Protein 6Y88 (pdb70)

Organism: Pseudomonas aeruginosa (strain ATCC 15692 / DSM 22644 / CIP 104116 / JCM 14847 / LMG 12228 / 1C / PRS 101 / PAO1) (NCBI:txid208964)

Nearest PDB structures (foldseek):
  6y88-assembly7_G  TM=1.004E+00  e=8.286E-49  Pseudomonas aeruginosa
  6y88-assembly8_H  TM=9.591E-01  e=6.116E-44  Pseudomonas aeruginosa
  1i4n-assembly2_B  TM=9.063E-01  e=2.657E-20  Thermotoga maritima
  1j5t-assembly1_A  TM=9.010E-01  e=1.927E-17  Thermotoga maritima
  3nxf-assembly1_A  TM=8.659E-01  e=3.464E-16  synthetic construct

Sequence (2105 aa):
VPTVLQKILARKAEEVAERRARVNLAEVVERLARSADAPRGFANALLERAKRKEPAVIAEIKKASPSKGVLREHFVPAEIARSYEAGGAACLSVLTDVDFFQGADAYLKEARAACALPVIRKDFMIDPYQIVEARAIGADCILLIVSALDDVLMAELAATAKSVGLDVLVEVHDGTELERALKTLDTPLVGINNRNLHTFEVSLETTLDLLPEIPRDRLVVTESGILNRADVELMEVSEVYAFLVGEAFMRADDPGLELKRLFFQSVPTVLQKILARKAEEVAERRARVNLAEVVERLARSADAPRGFANALLERAKRKEPAVIAEIKKASPSKGVLREHFVPAEIARSYEAGGAACLSVLTDVDFFQGADAYLKEARAACALPVIRKDFMIDPYQIVEARAIGADCILLIVSALDDVLMAELAATAKSVGLDVLVEVHDGTELERALKTLDTPLVGINNRNLHTFEVSLETTLDLLPEIPRDRLVVTESGILNRADVELMEVSEVYAFLVGEAFMRADDPGLELKRLFFQSVPTVLQKILARKAEEVAERRARVNLAEVVERLARSSADAPRGFANALLERAKRKEPAVIAEIKKASPSKGVLREHFVPAEIARRSYEAGGAACLSVLTDVDFFQGADAYLKEARAACALPVIRKDFMIDPYQIVEARAIGADCILLIVSALDDVLMAELAATAKSSVGLDVLVEVHDGTELERALKTLDTPLVGINNRNLHTFEVSLETTLDLLPEIPRDRLVVTESGILNRADVELMEVSEVYAFLVGEAFMRADDPGLELKRLFFPTVLQKILARKAEEVAERRARVNLAEVERLARSADAPRGFANALLERAKRKEPAVIAEIKKASPSKGVLREHFVPAEIARSYEAGGAACLSVLTDVDFFQGADAYLKEARAACALPVIRKDFMIDPYQIVEARAIGADCILLIVSALDDVLMAELAATAKSVGLDVLVEVHDGTELERALKTLDTPLVGINNRNLHTFEVSLETTLDLLPEIPRDRLVVTESGILNRADVELMEVSEVYAFLVGEAFMRADDPGLELKRLFFQERSVPTVLQKILARKAEEVAERRARVNLAEVVERLARSADAPRGFANALLERAKRKEPAVIAEIKKASPSKGVLREHFVPAEIARSYEAGGAACLSVLTDVDFFQGADAYLKEARAACALPVIRKDFMIDPYQIVEARAIGADCILLIVSALDDVLMAELAATAKSVGLDVLVEVHDGTELERALKTLDTPLVGINNRRNLHTFEVSLETTLDLLPEIPRDRLVVTESGILNRADVELMEVSEVYAFLVGEAFMRADDPGLELKRLFFQSVPTVLQKILARKAEEVAERRARVNLAEVVERLARSADAPRGFANALLEERAKRKEPAVIAEIKKASPSKGVLREHFVPAEIARSYEAGGAACLSVLTDVDFFQGADAYLKEARAACALPVIRKDFMIDPYQIVEARAIGADCILLIVSALDDVLMAELAATAKSSVGLDVLVEVHDGTELERALKTLDTPLVGINNRNLHTFEVSLETTLDLLPEIPRDRLVVTESGILNRADVELMEVSEVYAFLVGEAFMRADDPGLELKRLFFQVNLAEVERLARSADAPRGFANALLERAKRKEPAVIAEIKKASPSKGVLREHFVPAEIARSYEAGGAACLSVLTDQGADAYLKEARAACALPVIRKDFMIDPYQIVEARAIGADCILLIVSSALDDVLMAELAATAKSVGLDVLVEVHDGTELERALKTLDTPLVGINNRNLHTFEVSLETTLDLLPEIPRDRLVVTESGILNRADVELMEVSEVYAFLVGEAFMRADDPGLELKRLFFQESVPTVLQKILARKAEEVAERRARVNLAEVERLARSADAPRGFANALLERAKRKEPAVIAEIKKASPSKGVLREHFVPAEIARSYEAGGAACLSVLTDVDFFQGADAYLKEARAACALPVIRKDFMIDPYQIVEARAIGADCILLIVSALDDVLMAELAATAKSVGLDVLVEVHDGTELERALKTLDTPLVGINNRNLHTFEVSLETTLDLLPEIPRDRLVVTESGILNRADVELMEVSEVYAFLVGEAFMRADDPGLELKRLFF

Structure (mmCIF, N/CA/C/O backbone):
data_6Y88
#
_entry.id   6Y88
#
_cell.length_a   164.705
_cell.length_b   150.683
_cell.length_c   114.380
_cell.angle_alpha   90.000
_cell.angle_beta   90.000
_cell.angle_gamma   90.000
#
_symmetry.space_group_name_H-M   'P 21 21 2'
#
loop_
_entity.id
_entity.type
_entity.pdbx_description
1 polymer 'Indole-3-glycerol phosphate synthase'
2 polymer 'Indole-3-glycerol phosphate synthase,Indole-3-glycerol phosphate synthase'
3 non-polymer 1-(O-CARBOXY-PHENYLAMINO)-1-DEOXY-D-RIBULOSE-5-PHOSPHATE
4 non-polymer GLYCEROL
5 non-polymer 'CITRIC ACID'
6 non-polymer 'PHOSPHATE ION'
7 water water
#
loop_
_atom_site.group_PDB
_atom_site.id
_atom_site.type_symbol
_atom_site.label_atom_id
_atom_site.label_alt_id
_atom_site.label_comp_id
_atom_site.label_asym_id
_atom_site.label_entity_id
_atom_site.label_seq_id
_atom_site.pdbx_PDB_ins_code
_atom_site.Cartn_x
_atom_site.Cartn_y
_atom_site.Cartn_z
_atom_site.occupancy
_atom_site.B_iso_or_equiv
_atom_site.auth_seq_id
_atom_site.auth_comp_id
_atom_site.auth_asym_id
_atom_site.auth_atom_id
_atom_site.pdbx_PDB_model_num
ATOM 1 N N . VAL A 1 3 ? 64.84400 83.41400 57.39600 1.000 56.94920 3 VAL A N 1
ATOM 2 C CA . VAL A 1 3 ? 66.27200 83.67200 57.22500 1.000 59.41214 3 VAL A CA 1
ATOM 3 C C . VAL A 1 3 ? 67.08200 82.56500 57.91400 1.000 58.05523 3 VAL A C 1
ATOM 4 O O . VAL A 1 3 ? 67.84300 81.87800 57.23300 1.000 59.65588 3 VAL A O 1
ATOM 16 N N . PRO A 1 4 ? 66.93000 82.36100 59.22800 1.000 58.50591 4 PRO A N 1
ATOM 17 C CA . PRO A 1 4 ? 67.71800 81.30000 59.88200 1.000 52.22170 4 PRO A CA 1
ATOM 18 C C . PRO A 1 4 ? 67.62400 80.00800 59.08600 1.000 48.89048 4 PRO A C 1
ATOM 19 O O . PRO A 1 4 ? 66.53700 79.61400 58.63400 1.000 44.26465 4 PRO A O 1
ATOM 30 N N . THR A 1 5 ? 68.78100 79.36600 58.88300 1.000 47.07896 5 THR A N 1
ATOM 31 C CA . THR A 1 5 ? 68.84900 78.17400 58.04300 1.000 45.27686 5 THR A CA 1
ATOM 32 C C . THR A 1 5 ? 67.84500 77.12700 58.49600 1.000 42.84637 5 THR A C 1
ATOM 33 O O . THR A 1 5 ? 67.06100 76.61300 57.68900 1.000 35.22492 5 THR A O 1
ATOM 44 N N . VAL A 1 6 ? 67.84200 76.80400 59.79400 1.000 38.16274 6 VAL A N 1
ATOM 45 C CA . VAL A 1 6 ? 66.94000 75.76300 60.27400 1.000 38.98617 6 VAL A CA 1
ATOM 46 C C . VAL A 1 6 ? 65.49700 76.17000 60.02500 1.000 35.67108 6 VAL A C 1
ATOM 47 O O . VAL A 1 6 ? 64.63600 75.33700 59.69400 1.000 36.81963 6 VAL A O 1
ATOM 60 N N . LEU A 1 7 ? 65.20700 77.45700 60.17400 1.000 34.20203 7 LEU A N 1
ATOM 61 C CA . LEU A 1 7 ? 63.85900 77.93200 59.90700 1.000 35.60552 7 LEU A CA 1
ATOM 62 C C . LEU A 1 7 ? 63.50300 77.78000 58.42800 1.000 32.17313 7 LEU A C 1
ATOM 63 O O . LEU A 1 7 ? 62.41000 77.31700 58.09900 1.000 32.58614 7 LEU A O 1
ATOM 79 N N . GLN A 1 8 ? 64.42300 78.10400 57.52000 1.000 36.58816 8 GLN A N 1
ATOM 80 C CA . GLN A 1 8 ? 64.12800 77.89900 56.09800 1.000 38.71430 8 GLN A CA 1
ATOM 81 C C . GLN A 1 8 ? 63.79300 76.44600 55.82100 1.000 36.14690 8 GLN A C 1
ATOM 82 O O . GLN A 1 8 ? 62.87100 76.14100 55.05300 1.000 30.63470 8 GLN A O 1
ATOM 96 N N . LYS A 1 9 ? 64.54000 75.52400 56.42600 1.000 34.65026 9 LYS A N 1
ATOM 97 C CA . LYS A 1 9 ? 64.25900 74.11900 56.17100 1.000 32.84031 9 LYS A CA 1
ATOM 98 C C . LYS A 1 9 ? 62.89900 73.73600 56.71700 1.000 33.84220 9 LYS A C 1
ATOM 99 O O . LYS A 1 9 ? 62.14300 73.02000 56.05000 1.000 33.70894 9 LYS A O 1
ATOM 118 N N . ILE A 1 10 ? 62.55600 74.21700 57.92500 1.000 32.09239 10 ILE A N 1
ATOM 119 C CA . ILE A 1 10 ? 61.24900 73.89300 58.50300 1.000 27.70446 10 ILE A CA 1
ATOM 120 C C . ILE A 1 10 ? 60.13400 74.43300 57.60800 1.000 30.21337 10 ILE A C 1
ATOM 121 O O . ILE A 1 10 ? 59.15700 73.74000 57.30100 1.000 30.31305 10 ILE A O 1
ATOM 137 N N . LEU A 1 11 ? 60.27600 75.67500 57.15300 1.000 32.73903 11 LEU A N 1
ATOM 138 C CA . LEU A 1 11 ? 59.19400 76.30700 56.39600 1.000 34.58425 11 LEU A CA 1
ATOM 139 C C . LEU A 1 11 ? 59.00700 75.65100 55.02900 1.000 28.69844 11 LEU A C 1
ATOM 140 O O . LEU A 1 11 ? 57.87600 75.52800 54.54700 1.000 33.27916 11 LEU A O 1
ATOM 156 N N . ALA A 1 12 ? 60.10600 75.22800 54.39700 1.000 31.03529 12 ALA A N 1
ATOM 157 C CA . ALA A 1 12 ? 60.03200 74.48200 53.14000 1.000 33.30728 12 ALA A CA 1
ATOM 158 C C . ALA A 1 12 ? 59.24600 73.18700 53.32200 1.000 34.15730 12 ALA A C 1
ATOM 159 O O . ALA A 1 12 ? 58.31600 72.88100 52.55700 1.000 31.86999 12 ALA A O 1
ATOM 166 N N . ARG A 1 13 ? 59.58300 72.42300 54.36600 1.000 37.18853 13 ARG A N 1
ATOM 167 C CA . ARG A 1 13 ? 58.79200 71.23900 54.69200 1.000 32.32207 13 ARG A CA 1
ATOM 168 C C . ARG A 1 13 ? 57.35500 71.61100 55.01200 1.000 33.17985 13 ARG A C 1
ATOM 169 O O . ARG A 1 13 ? 56.41100 70.92700 54.58800 1.000 35.35739 13 ARG A O 1
ATOM 190 N N . LYS A 1 14 ? 57.15400 72.69200 55.76500 1.000 35.19363 14 LYS A N 1
ATOM 191 C CA . LYS A 1 14 ? 55.79400 73.05100 56.13600 1.000 29.02751 14 LYS A CA 1
ATOM 192 C C . LYS A 1 14 ? 54.90800 73.26400 54.90600 1.000 32.81296 14 LYS A C 1
ATOM 193 O O . LYS A 1 14 ? 53.72500 72.91600 54.92200 1.000 31.57139 14 LYS A O 1
ATOM 212 N N . ALA A 1 15 ? 55.43600 73.88200 53.84800 1.000 36.22448 15 ALA A N 1
ATOM 213 C CA . ALA A 1 15 ? 54.59300 74.12000 52.67200 1.000 37.04388 15 ALA A CA 1
ATOM 214 C C . ALA A 1 15 ? 54.11700 72.80800 52.06500 1.000 33.38947 15 ALA A C 1
ATOM 215 O O . ALA A 1 15 ? 52.95800 72.69700 51.64800 1.000 32.83497 15 ALA A O 1
ATOM 222 N N . GLU A 1 16 ? 55.01100 71.81500 51.99800 1.000 32.89697 16 GLU A N 1
ATOM 223 C CA . GLU A 1 16 ? 54.65300 70.48500 51.52400 1.000 34.57406 16 GLU A CA 1
ATOM 224 C C . GLU A 1 16 ? 53.56000 69.86900 52.39000 1.000 39.76112 16 GLU A C 1
ATOM 225 O O . GLU A 1 16 ? 52.54700 69.37400 51.87900 1.000 35.68643 16 GLU A O 1
ATOM 237 N N . GLU A 1 17 ? 53.74100 69.88900 53.71200 1.000 34.63302 17 GLU A N 1
ATOM 238 C CA . GLU A 1 17 ? 52.74200 69.25600 54.57100 1.000 33.52980 17 GLU A CA 1
ATOM 239 C C . GLU A 1 17 ? 51.38700 69.91400 54.41200 1.000 38.55789 17 GLU A C 1
ATOM 240 O O . GLU A 1 17 ? 50.35500 69.22500 54.37300 1.000 38.16269 17 GLU A O 1
ATOM 252 N N . VAL A 1 18 ? 51.35700 71.25100 54.29200 1.000 37.28658 18 VAL A N 1
ATOM 253 C CA . VAL A 1 18 ? 50.07500 71.92700 54.13100 1.000 33.50649 18 VAL A CA 1
ATOM 254 C C . VAL A 1 18 ? 49.41100 71.46900 52.84300 1.000 38.41824 18 VAL A C 1
ATOM 255 O O . VAL A 1 18 ? 48.20700 71.17800 52.81200 1.000 36.08594 18 VAL A O 1
ATOM 268 N N . ALA A 1 19 ? 50.18300 71.40800 51.75500 1.000 36.55432 19 ALA A N 1
ATOM 269 C CA . ALA A 1 19 ? 49.60900 70.99300 50.48000 1.000 38.07717 19 ALA A CA 1
ATOM 270 C C . ALA A 1 19 ? 49.05100 69.57900 50.58800 1.000 39.40548 19 ALA A C 1
ATOM 271 O O . ALA A 1 19 ? 47.90100 69.31600 50.21200 1.000 41.56926 19 ALA A O 1
ATOM 278 N N . GLU A 1 20 ? 49.83600 68.67700 51.17700 1.000 35.12514 20 GLU A N 1
ATOM 279 C CA . GLU A 1 20 ? 49.40600 67.30000 51.36800 1.000 37.40709 20 GLU A CA 1
ATOM 280 C C . GLU A 1 20 ? 48.11200 67.21600 52.15400 1.000 39.77050 20 GLU A C 1
ATOM 281 O O . GLU A 1 20 ? 47.21400 66.44300 51.79600 1.000 38.10919 20 GLU A O 1
ATOM 293 N N . ARG A 1 21 ? 47.99100 67.99700 53.23200 1.000 38.23309 21 ARG A N 1
ATOM 294 C CA . ARG A 1 21 ? 46.79000 67.88900 54.06400 1.000 39.64810 21 ARG A CA 1
ATOM 295 C C . ARG A 1 21 ? 45.59500 68.48500 53.36600 1.000 34.80563 21 ARG A C 1
ATOM 296 O O . ARG A 1 21 ? 44.49800 67.92000 53.42100 1.000 35.54248 21 ARG A O 1
ATOM 317 N N . ARG A 1 22 ? 45.79200 69.63400 52.72300 1.000 32.89900 22 ARG A N 1
ATOM 318 C CA . ARG A 1 22 ? 44.72000 70.27300 51.97100 1.000 36.29102 22 ARG A CA 1
ATOM 319 C C . ARG A 1 22 ? 44.18800 69.34900 50.87800 1.000 38.56158 22 ARG A C 1
ATOM 320 O O . ARG A 1 22 ? 42.98500 69.33300 50.59900 1.000 35.78513 22 ARG A O 1
ATOM 341 N N . ALA A 1 23 ? 45.07400 68.57800 50.24700 1.000 36.34317 23 ALA A N 1
ATOM 342 C CA . ALA A 1 23 ? 44.63300 67.59200 49.26200 1.000 40.87176 23 ALA A CA 1
ATOM 343 C C . ALA A 1 23 ? 43.67200 66.57800 49.87100 1.000 41.06383 23 ALA A C 1
ATOM 344 O O . ALA A 1 23 ? 42.68600 66.19700 49.23300 1.000 44.68070 23 ALA A O 1
ATOM 351 N N . ARG A 1 24 ? 43.94200 66.12300 51.09900 1.000 40.41189 24 ARG A N 1
ATOM 352 C CA . ARG A 1 24 ? 43.07200 65.13800 51.73900 1.000 40.82903 24 ARG A CA 1
ATOM 353 C C . ARG A 1 24 ? 41.86300 65.77000 52.42900 1.000 40.73706 24 ARG A C 1
ATOM 354 O O . ARG A 1 24 ? 40.76400 65.21600 52.37300 1.000 40.28209 24 ARG A O 1
ATOM 375 N N . VAL A 1 25 ? 42.04900 66.89100 53.12400 1.000 38.30423 25 VAL A N 1
ATOM 376 C CA . VAL A 1 25 ? 40.98700 67.57600 53.86400 1.000 35.84482 25 VAL A CA 1
ATOM 377 C C . VAL A 1 25 ? 41.03700 69.03600 53.42300 1.000 38.86077 25 VAL A C 1
ATOM 378 O O . VAL A 1 25 ? 41.99200 69.75400 53.76500 1.000 32.51818 25 VAL A O 1
ATOM 391 N N . ASN A 1 26 ? 40.03200 69.47200 52.64800 1.000 39.61815 26 ASN A N 1
ATOM 392 C CA . ASN A 1 26 ? 40.07900 70.79200 52.03200 1.000 35.46581 26 ASN A CA 1
ATOM 393 C C . ASN A 1 26 ? 39.62100 71.86500 53.01700 1.000 32.99721 26 ASN A C 1
ATOM 394 O O . ASN A 1 26 ? 39.08700 71.58100 54.09000 1.000 30.27316 26 ASN A O 1
ATOM 405 N N . LEU A 1 27 ? 39.85300 73.12000 52.63200 1.000 33.48422 27 LEU A N 1
ATOM 406 C CA . LEU A 1 27 ? 39.67200 74.21900 53.56500 1.000 28.31345 27 LEU A CA 1
ATOM 407 C C . LEU A 1 27 ? 38.24100 74.27700 54.05200 1.000 34.78780 27 LEU A C 1
ATOM 408 O O . LEU A 1 27 ? 37.99900 74.55800 55.23300 1.000 28.26170 27 LEU A O 1
ATOM 424 N N . ALA A 1 28 ? 37.26200 73.98600 53.17100 1.000 31.67454 28 ALA A N 1
ATOM 425 C CA . ALA A 1 28 ? 35.87500 74.12600 53.61200 1.000 33.29464 28 ALA A CA 1
ATOM 426 C C . ALA A 1 28 ? 35.57500 73.13300 54.70700 1.000 30.29252 28 ALA A C 1
ATOM 427 O O . ALA A 1 28 ? 34.82900 73.44100 55.64300 1.000 29.38377 28 ALA A O 1
ATOM 434 N N . GLU A 1 29 ? 36.17500 71.95500 54.63600 1.000 29.91389 29 GLU A N 1
ATOM 435 C CA . GLU A 1 29 ? 35.91200 70.97600 55.67600 1.000 32.68181 29 GLU A CA 1
ATOM 436 C C . GLU A 1 29 ? 36.58700 71.39200 56.98100 1.000 31.28374 29 GLU A C 1
ATOM 437 O O . GLU A 1 29 ? 35.96300 71.34500 58.05100 1.000 29.00006 29 GLU A O 1
ATOM 449 N N . VAL A 1 30 ? 37.84300 71.84400 56.92300 1.000 31.82426 30 VAL A N 1
ATOM 450 C CA A VAL A 1 30 ? 38.51500 72.30800 58.13700 0.543 32.24581 30 VAL A CA 1
ATOM 451 C CA B VAL A 1 30 ? 38.47000 72.26300 58.17800 0.457 32.16493 30 VAL A CA 1
ATOM 452 C C . VAL A 1 30 ? 37.71900 73.44400 58.76700 1.000 28.93116 30 VAL A C 1
ATOM 453 O O . VAL A 1 30 ? 37.56600 73.52200 59.99200 1.000 27.64231 30 VAL A O 1
ATOM 478 N N . GLU A 1 31 ? 37.15200 74.32300 57.92100 1.000 28.08094 31 GLU A N 1
ATOM 479 C CA . GLU A 1 31 ? 36.31700 75.40500 58.44400 1.000 29.61343 31 GLU A CA 1
ATOM 480 C C . GLU A 1 31 ? 35.07200 74.86600 59.13200 1.000 33.82251 31 GLU A C 1
ATOM 481 O O . GLU A 1 31 ? 34.67400 75.38300 60.18200 1.000 30.37864 31 GLU A O 1
ATOM 493 N N . ARG A 1 32 ? 34.46800 73.79300 58.60400 1.000 35.14224 32 ARG A N 1
ATOM 494 C CA . ARG A 1 32 ? 33.30400 73.23800 59.30200 1.000 34.21859 32 ARG A CA 1
ATOM 495 C C . ARG A 1 32 ? 33.70700 72.64500 60.64100 1.000 28.33003 32 ARG A C 1
ATOM 496 O O . ARG A 1 32 ? 32.96700 72.75800 61.62900 1.000 28.43824 32 ARG A O 1
ATOM 517 N N . LEU A 1 33 ? 34.84700 71.95600 60.68000 1.000 31.92527 33 LEU A N 1
ATOM 518 C CA . LEU A 1 33 ? 35.30100 71.35600 61.93100 1.000 30.29332 33 LEU A CA 1
ATOM 519 C C . LEU A 1 33 ? 35.62600 72.42200 62.96300 1.000 33.92757 33 LEU A C 1
ATOM 520 O O . LEU A 1 33 ? 35.32700 72.24600 64.15200 1.000 32.02937 33 LEU A O 1
ATOM 536 N N . ALA A 1 34 ? 36.18900 73.56300 62.52000 1.000 31.72084 34 ALA A N 1
ATOM 537 C CA . ALA A 1 34 ? 36.50200 74.65100 63.44900 1.000 30.10282 34 ALA A CA 1
ATOM 538 C C . ALA A 1 34 ? 35.23800 75.26400 64.03000 1.000 34.07259 34 ALA A C 1
ATOM 539 O O . ALA A 1 34 ? 35.18900 75.58600 65.22400 1.000 37.45788 34 ALA A O 1
ATOM 546 N N . ARG A 1 35 ? 34.20500 75.45700 63.20600 1.000 38.35584 35 ARG A N 1
ATOM 547 C CA . ARG A 1 35 ? 32.95500 75.98500 63.75400 1.000 38.74737 35 ARG A CA 1
ATOM 548 C C . ARG A 1 35 ? 32.35600 75.05000 64.79400 1.000 32.75738 35 ARG A C 1
ATOM 549 O O . ARG A 1 35 ? 31.68300 75.51500 65.70800 1.000 47.01115 35 ARG A O 1
ATOM 570 N N . SER A 1 36 ? 32.61200 73.74400 64.70200 1.000 37.93834 36 SER A N 1
ATOM 571 C CA . SER A 1 36 ? 32.02900 72.76100 65.61000 1.000 36.85397 36 SER A CA 1
ATOM 572 C C . SER A 1 36 ? 32.83700 72.51700 66.88100 1.000 43.98809 36 SER A C 1
ATOM 573 O O . SER A 1 36 ? 32.31200 71.89200 67.81000 1.000 42.55629 36 SER A O 1
ATOM 581 N N . ALA A 1 37 ? 34.09200 72.96200 66.94500 1.000 39.07927 37 ALA A N 1
ATOM 582 C CA . ALA A 1 37 ? 34.96800 72.64900 68.07100 1.000 38.22125 37 ALA A CA 1
ATOM 583 C C . ALA A 1 37 ? 34.48100 73.30500 69.37100 1.000 33.70437 37 ALA A C 1
ATOM 584 O O . ALA A 1 37 ? 33.74100 74.29700 69.35400 1.000 37.47058 37 ALA A O 1
ATOM 591 N N . ASP A 1 38 ? 34.89700 72.71800 70.51000 1.000 38.26093 38 ASP A N 1
ATOM 592 C CA . ASP A 1 38 ? 34.69000 73.31200 71.83900 1.000 38.28609 38 ASP A CA 1
ATOM 593 C C . ASP A 1 38 ? 35.10800 74.77800 71.85500 1.000 38.29504 38 ASP A C 1
ATOM 594 O O . ASP A 1 38 ? 36.11900 75.15700 71.26600 1.000 42.80910 38 ASP A O 1
ATOM 603 N N . ALA A 1 39 ? 34.40900 75.56900 72.65200 1.000 33.99454 39 ALA A N 1
ATOM 604 C CA . ALA A 1 39 ? 34.71800 76.97900 72.78300 1.000 37.05732 39 ALA A CA 1
ATOM 605 C C . ALA A 1 39 ? 36.18600 77.18900 73.16400 1.000 34.16695 39 ALA A C 1
ATOM 606 O O . ALA A 1 39 ? 36.74100 76.41900 73.96500 1.000 31.55460 39 ALA A O 1
ATOM 613 N N . PRO A 1 40 ? 36.82800 78.22300 72.62900 1.000 31.27858 40 PRO A N 1
ATOM 614 C CA . PRO A 1 40 ? 38.18800 78.58000 73.06700 1.000 28.68474 40 PRO A CA 1
ATOM 615 C C . PRO A 1 40 ? 38.21100 78.88000 74.54800 1.000 29.09189 40 PRO A C 1
ATOM 616 O O . PRO A 1 40 ? 37.27800 79.46600 75.08800 1.000 30.41176 40 PRO A O 1
ATOM 627 N N . ARG A 1 41 ? 39.29200 78.48800 75.21300 1.000 26.13525 41 ARG A N 1
ATOM 628 C CA . ARG A 1 41 ? 39.32700 78.59300 76.67500 1.000 26.13138 41 ARG A CA 1
ATOM 629 C C . ARG A 1 41 ? 39.83400 79.92900 77.20700 1.000 22.45948 41 ARG A C 1
ATOM 630 O O . ARG A 1 41 ? 39.77400 80.14100 78.40700 1.000 27.77558 41 ARG A O 1
ATOM 651 N N . GLY A 1 42 ? 40.32000 80.83700 76.35900 1.000 28.43505 42 GLY A N 1
ATOM 652 C CA . GLY A 1 42 ? 40.85400 82.10600 76.83600 1.000 26.63753 42 GLY A CA 1
ATOM 653 C C . GLY A 1 42 ? 42.34100 82.12300 77.18200 1.000 23.47371 42 GLY A C 1
ATOM 654 O O . GLY A 1 42 ? 42.71200 82.29000 78.34900 1.000 19.15706 42 GLY A O 1
ATOM 658 N N . PHE A 1 43 ? 43.20200 81.96500 76.17400 1.000 22.00497 43 PHE A N 1
ATOM 659 C CA . PHE A 1 43 ? 44.64500 81.80500 76.41200 1.000 21.10176 43 PHE A CA 1
ATOM 660 C C . PHE A 1 43 ? 45.26600 83.10100 76.93500 1.000 21.90552 43 PHE A C 1
ATOM 661 O O . PHE A 1 43 ? 45.94900 83.12200 77.97400 1.000 19.98303 43 PHE A O 1
ATOM 678 N N . ALA A 1 44 ? 44.99800 84.20600 76.25000 1.000 22.81840 44 ALA A N 1
ATOM 679 C CA . ALA A 1 44 ? 45.53200 85.49100 76.68700 1.000 21.56377 44 ALA A CA 1
ATOM 680 C C . ALA A 1 44 ? 44.99800 85.85700 78.05700 1.000 25.40472 44 ALA A C 1
ATOM 681 O O . ALA A 1 44 ? 45.75700 86.29200 78.93800 1.000 26.19704 44 ALA A O 1
ATOM 688 N N . ASN A 1 45 ? 43.69700 85.66100 78.27200 1.000 24.33285 45 ASN A N 1
ATOM 689 C CA . ASN A 1 45 ? 43.10800 86.02000 79.56500 1.000 24.07952 45 ASN A CA 1
ATOM 690 C C . ASN A 1 45 ? 43.79400 85.30700 80.71400 1.000 27.38421 45 ASN A C 1
ATOM 691 O O . ASN A 1 45 ? 44.03200 85.89800 81.77400 1.000 27.84356 45 ASN A O 1
ATOM 702 N N . ALA A 1 46 ? 44.09300 84.02800 80.54600 1.000 23.62319 46 ALA A N 1
ATOM 703 C CA . ALA A 1 46 ? 44.70700 83.28900 81.64700 1.000 31.07482 46 ALA A CA 1
ATOM 704 C C . ALA A 1 46 ? 46.07700 83.86000 82.04000 1.000 24.76731 46 ALA A C 1
ATOM 705 O O . ALA A 1 46 ? 46.45800 83.84200 83.22900 1.000 26.50160 46 ALA A O 1
ATOM 712 N N . LEU A 1 47 ? 46.84200 84.35200 81.06500 1.000 26.42894 47 LEU A N 1
ATOM 713 C CA . LEU A 1 47 ? 48.13500 84.96400 81.36700 1.000 19.69895 47 LEU A CA 1
ATOM 714 C C . LEU A 1 47 ? 47.93000 86.34100 81.97300 1.000 24.65284 47 LEU A C 1
ATOM 715 O O . LEU A 1 47 ? 48.55200 86.69300 82.98900 1.000 24.02392 47 LEU A O 1
ATOM 731 N N . LEU A 1 48 ? 47.03200 87.11800 81.36800 1.000 23.38935 48 LEU A N 1
ATOM 732 C CA . LEU A 1 48 ? 46.85200 88.50700 81.76000 1.000 24.82758 48 LEU A CA 1
ATOM 733 C C . LEU A 1 48 ? 46.34600 88.62400 83.18500 1.000 27.60086 48 LEU A C 1
ATOM 734 O O . LEU A 1 48 ? 46.81900 89.48300 83.94300 1.000 25.43024 48 LEU A O 1
ATOM 750 N N . GLU A 1 49 ? 45.41700 87.74700 83.58700 1.000 28.58257 49 GLU A N 1
ATOM 751 C CA . GLU A 1 49 ? 44.87200 87.83800 84.94300 1.000 32.39117 49 GLU A CA 1
ATOM 752 C C . GLU A 1 49 ? 45.92900 87.51400 86.00400 1.000 34.32213 49 GLU A C 1
ATOM 753 O O . GLU A 1 49 ? 45.92600 88.11500 87.08300 1.000 32.70402 49 GLU A O 1
ATOM 765 N N . ARG A 1 50 ? 46.86600 86.61200 85.71900 1.000 29.59737 50 ARG A N 1
ATOM 766 C CA . ARG A 1 50 ? 47.95100 86.39000 86.67200 1.000 33.02997 50 ARG A CA 1
ATOM 767 C C . ARG A 1 50 ? 48.98000 87.50800 86.61900 1.000 30.06153 50 ARG A C 1
ATOM 768 O O . ARG A 1 50 ? 49.38400 88.03500 87.65700 1.000 27.38553 50 ARG A O 1
ATOM 789 N N . ALA A 1 51 ? 49.42200 87.88100 85.41900 1.000 24.14997 51 ALA A N 1
ATOM 790 C CA . ALA A 1 51 ? 50.50700 88.84400 85.32100 1.000 30.10514 51 ALA A CA 1
ATOM 791 C C . ALA A 1 51 ? 50.11600 90.15300 85.97100 1.000 32.54491 51 ALA A C 1
ATOM 792 O O . ALA A 1 51 ? 50.93700 90.79400 86.62600 1.000 29.68813 51 ALA A O 1
ATOM 799 N N . LYS A 1 52 ? 48.86800 90.57500 85.78700 1.000 34.42106 52 LYS A N 1
ATOM 800 C CA . LYS A 1 52 ? 48.43500 91.83100 86.36700 1.000 33.67832 52 LYS A CA 1
ATOM 801 C C . LYS A 1 52 ? 48.46700 91.78900 87.88400 1.000 36.59142 52 LYS A C 1
ATOM 802 O O . LYS A 1 52 ? 48.55000 92.84500 88.50900 1.000 38.31747 52 LYS A O 1
ATOM 821 N N . ARG A 1 53 ? 48.43300 90.60300 88.48800 1.000 35.90674 53 ARG A N 1
ATOM 822 C CA . ARG A 1 53 ? 48.60000 90.45500 89.92700 1.000 30.68897 53 ARG A CA 1
ATOM 823 C C . ARG A 1 53 ? 50.03400 90.13600 90.31300 1.000 33.80971 53 ARG A C 1
ATOM 824 O O . ARG A 1 53 ? 50.30400 89.78100 91.46200 1.000 33.33678 53 ARG A O 1
ATOM 845 N N . LYS A 1 54 ? 50.97000 90.29300 89.39100 1.000 31.86544 54 LYS A N 1
ATOM 846 C CA . LYS A 1 54 ? 52.36700 89.97200 89.65700 1.000 35.05460 54 LYS A CA 1
ATOM 847 C C . LYS A 1 54 ? 52.50100 88.51800 90.09300 1.000 32.02282 54 LYS A C 1
ATOM 848 O O . LYS A 1 54 ? 53.35200 88.17100 90.89600 1.000 32.65644 54 LYS A O 1
ATOM 867 N N . GLU A 1 55 ? 51.70600 87.65800 89.50400 1.000 29.01112 55 GLU A N 1
ATOM 868 C CA . GLU A 1 55 ? 51.85300 86.24100 89.73100 1.000 33.77406 55 GLU A CA 1
ATOM 869 C C . GLU A 1 55 ? 52.41800 85.55500 88.48600 1.000 30.03224 55 GLU A C 1
ATOM 870 O O . GLU A 1 55 ? 52.11100 85.94200 87.35000 1.000 27.14581 55 GLU A O 1
ATOM 882 N N . PRO A 1 56 ? 53.22200 84.51500 88.66300 1.000 27.97014 56 PRO A N 1
ATOM 883 C CA . PRO A 1 56 ? 53.79800 83.82600 87.50400 1.000 25.66188 56 PRO A CA 1
ATOM 884 C C . PRO A 1 56 ? 52.70300 83.27700 86.60400 1.000 26.13826 56 PRO A C 1
ATOM 885 O O . PRO A 1 56 ? 51.78600 82.59800 87.05900 1.000 25.12079 56 PRO A O 1
ATOM 896 N N . ALA A 1 57 ? 52.82900 83.54300 85.31900 1.000 22.65770 57 ALA A N 1
ATOM 897 C CA . ALA A 1 57 ? 51.89000 83.06800 84.30500 1.000 23.38032 57 ALA A CA 1
ATOM 898 C C . ALA A 1 57 ? 52.66900 82.12400 83.39900 1.000 26.79455 57 ALA A C 1
ATOM 899 O O . ALA A 1 57 ? 53.30500 82.57400 82.44600 1.000 22.44201 57 ALA A O 1
ATOM 906 N N . VAL A 1 58 ? 52.66100 80.82400 83.70000 1.000 24.34638 58 VAL A N 1
ATOM 907 C CA . VAL A 1 58 ? 53.57100 79.89300 83.02700 1.000 21.48735 58 VAL A CA 1
ATOM 908 C C . VAL A 1 58 ? 52.82900 79.16800 81.91900 1.000 24.44682 58 VAL A C 1
ATOM 909 O O . VAL A 1 58 ? 51.83700 78.46800 82.17000 1.000 23.33897 58 VAL A O 1
ATOM 922 N N . ILE A 1 59 ? 53.34200 79.29300 80.70000 1.000 25.06488 59 ILE A N 1
ATOM 923 C CA . ILE A 1 59 ? 52.93200 78.43300 79.59900 1.000 21.16680 59 ILE A CA 1
ATOM 924 C C . ILE A 1 59 ? 53.86500 77.22400 79.62600 1.000 24.20513 59 ILE A C 1
ATOM 925 O O . ILE A 1 59 ? 55.03500 77.34600 79.27600 1.000 22.11114 59 ILE A O 1
ATOM 941 N N . ALA A 1 60 ? 53.35400 76.05500 80.02700 1.000 18.52332 60 ALA A N 1
ATOM 942 C CA . ALA A 1 60 ? 54.17500 74.86400 80.15600 1.000 21.93722 60 ALA A CA 1
ATOM 943 C C . ALA A 1 60 ? 54.13300 74.06800 78.85100 1.000 19.99488 60 ALA A C 1
ATOM 944 O O . ALA A 1 60 ? 53.05600 73.74800 78.34900 1.000 22.56229 60 ALA A O 1
ATOM 951 N N . GLU A 1 61 ? 55.30000 73.75200 78.30500 1.000 18.93901 61 GLU A N 1
ATOM 952 C CA . GLU A 1 61 ? 55.37700 73.20600 76.96200 1.000 20.87642 61 GLU A CA 1
ATOM 953 C C . GLU A 1 61 ? 55.61200 71.69300 76.95700 1.000 21.64619 61 GLU A C 1
ATOM 954 O O . GLU A 1 61 ? 56.43200 71.18200 77.71400 1.000 21.48104 61 GLU A O 1
ATOM 966 N N . ILE A 1 62 ? 54.83300 70.99600 76.13100 1.000 21.30469 62 ILE A N 1
ATOM 967 C CA . ILE A 1 62 ? 54.91400 69.55300 75.91400 1.000 24.33717 62 ILE A CA 1
ATOM 968 C C . ILE A 1 62 ? 55.69000 69.31400 74.61700 1.000 21.62410 62 ILE A C 1
ATOM 969 O O . ILE A 1 62 ? 55.15700 69.48000 73.51500 1.000 21.80563 62 ILE A O 1
ATOM 985 N N . LYS A 1 63 ? 56.95700 68.90800 74.74800 1.000 20.99759 63 LYS A N 1
ATOM 986 C CA . LYS A 1 63 ? 57.89800 68.88000 73.64400 1.000 26.36294 63 LYS A CA 1
ATOM 987 C C . LYS A 1 63 ? 58.77000 67.64000 73.78100 1.000 27.93709 63 LYS A C 1
ATOM 988 O O . LYS A 1 63 ? 59.52300 67.50900 74.75300 1.000 24.33189 63 LYS A O 1
ATOM 1007 N N . LYS A 1 64 ? 58.66700 66.74500 72.79700 1.000 25.22506 64 LYS A N 1
ATOM 1008 C CA . LYS A 1 64 ? 59.36300 65.46600 72.82800 1.000 26.57882 64 LYS A CA 1
ATOM 1009 C C . LYS A 1 64 ? 60.81800 65.61100 72.42300 1.000 26.07227 64 LYS A C 1
ATOM 1010 O O . LYS A 1 64 ? 61.69000 64.94900 72.99200 1.000 25.75904 64 LYS A O 1
ATOM 1029 N N . ALA A 1 65 ? 61.09700 66.47300 71.45200 1.000 25.89430 65 ALA A N 1
ATOM 1030 C CA . ALA A 1 65 ? 62.43700 66.64000 70.91800 1.000 26.14855 65 ALA A CA 1
ATOM 1031 C C . ALA A 1 65 ? 62.54200 68.04600 70.34700 1.000 26.06538 65 ALA A C 1
ATOM 1032 O O . ALA A 1 65 ? 61.53700 68.75300 70.19200 1.000 22.11710 65 ALA A O 1
ATOM 1039 N N . SER A 1 66 ? 63.76300 68.45100 70.01000 1.000 25.10557 66 SER A N 1
ATOM 1040 C CA . SER A 1 66 ? 63.92300 69.77800 69.42800 1.000 27.30152 66 SER A CA 1
ATOM 1041 C C . SER A 1 66 ? 65.15300 69.79400 68.53100 1.000 26.65888 66 SER A C 1
ATOM 1042 O O . SER A 1 66 ? 66.03800 68.94000 68.65600 1.000 23.99545 66 SER A O 1
ATOM 1050 N N . PRO A 1 67 ? 65.21400 70.72500 67.58700 1.000 30.64552 67 PRO A N 1
ATOM 1051 C CA . PRO A 1 67 ? 66.43000 70.81600 66.77200 1.000 27.06616 67 PRO A CA 1
ATOM 1052 C C . PRO A 1 67 ? 67.68300 71.05700 67.59500 1.000 27.97244 67 PRO A C 1
ATOM 1053 O O . PRO A 1 67 ? 68.73000 70.50500 67.26300 1.000 27.54130 67 PRO A O 1
ATOM 1064 N N . SER A 1 68 ? 67.61900 71.87300 68.64700 1.000 28.81436 68 SER A N 1
ATOM 1065 C CA . SER A 1 68 ? 68.82600 72.22200 69.39300 1.000 28.60938 68 SER A CA 1
ATOM 1066 C C . SER A 1 68 ? 69.26900 71.11900 70.36100 1.000 34.85424 68 SER A C 1
ATOM 1067 O O . SER A 1 68 ? 70.45600 71.03500 70.67500 1.000 26.76073 68 SER A O 1
ATOM 1075 N N . LYS A 1 69 ? 68.36000 70.24800 70.80800 1.000 25.18323 69 LYS A N 1
ATOM 1076 C CA . LYS A 1 69 ? 68.65200 69.32300 71.89200 1.000 28.54490 69 LYS A CA 1
ATOM 1077 C C . LYS A 1 69 ? 68.46700 67.84500 71.56100 1.000 28.39121 69 LYS A C 1
ATOM 1078 O O . LYS A 1 69 ? 68.84100 67.00600 72.37100 1.000 30.02778 69 LYS A O 1
ATOM 1097 N N . GLY A 1 70 ? 67.87600 67.49300 70.42900 1.000 27.95885 70 GLY A N 1
ATOM 1098 C CA . GLY A 1 70 ? 67.47700 66.10300 70.23800 1.000 30.43637 70 GLY A CA 1
ATOM 1099 C C . GLY A 1 70 ? 66.33300 65.70400 71.16100 1.000 32.03766 70 GLY A C 1
ATOM 1100 O O . GLY A 1 70 ? 65.49600 66.51600 71.54900 1.000 24.73235 70 GLY A O 1
ATOM 1104 N N . VAL A 1 71 ? 66.29300 64.41900 71.51500 1.000 28.07944 71 VAL A N 1
ATOM 1105 C CA . VAL A 1 71 ? 65.17500 63.90500 72.27700 1.000 28.56911 71 VAL A CA 1
ATOM 1106 C C . VAL A 1 71 ? 65.31000 64.43100 73.69600 1.000 28.97549 71 VAL A C 1
ATOM 1107 O O . VAL A 1 71 ? 66.38700 64.35400 74.27800 1.000 24.93027 71 VAL A O 1
ATOM 1120 N N . LEU A 1 72 ? 64.21900 64.97800 74.24500 1.000 24.28661 72 LEU A N 1
ATOM 1121 C CA . LEU A 1 72 ? 64.20400 65.58100 75.58000 1.000 32.07391 72 LEU A CA 1
ATOM 1122 C C . LEU A 1 72 ? 63.51800 64.71700 76.61700 1.000 27.69423 72 LEU A C 1
ATOM 1123 O O . LEU A 1 72 ? 63.80600 64.84800 77.81100 1.000 32.38241 72 LEU A O 1
ATOM 1139 N N . ARG A 1 73 ? 62.62500 63.83600 76.21100 1.000 25.43330 73 ARG A N 1
ATOM 1140 C CA . ARG A 1 73 ? 61.91800 63.03200 77.19000 1.000 36.82315 73 ARG A CA 1
ATOM 1141 C C . ARG A 1 73 ? 61.66800 61.69000 76.54300 1.000 35.85124 73 ARG A C 1
ATOM 1142 O O . ARG A 1 73 ? 61.07100 61.64100 75.47400 1.000 32.49289 73 ARG A O 1
ATOM 1163 N N . GLU A 1 74 ? 62.15100 60.62500 77.17700 1.000 48.77102 74 GLU A N 1
ATOM 1164 C CA . GLU A 1 74 ? 62.01300 59.29500 76.60000 1.000 54.72682 74 GLU A CA 1
ATOM 1165 C C . GLU A 1 74 ? 60.56600 58.80400 76.68900 1.000 41.18751 74 GLU A C 1
ATOM 1166 O O . GLU A 1 74 ? 59.95900 58.42800 75.67900 1.000 40.81642 74 GLU A O 1
ATOM 1178 N N . HIS A 1 75 ? 59.98600 58.84600 77.88300 1.000 37.39980 75 HIS A N 1
ATOM 1179 C CA . HIS A 1 75 ? 58.63100 58.37200 78.12300 1.000 38.71375 75 HIS A CA 1
ATOM 1180 C C . HIS A 1 75 ? 57.68100 59.57700 78.06600 1.000 30.44124 75 HIS A C 1
ATOM 1181 O O . HIS A 1 75 ? 57.63600 60.39500 78.99100 1.000 33.65578 75 HIS A O 1
ATOM 1195 N N . PHE A 1 76 ? 56.92600 59.68200 76.98200 1.000 32.47387 76 PHE A N 1
ATOM 1196 C CA . PHE A 1 76 ? 56.24600 60.92000 76.58300 1.000 33.52286 76 PHE A CA 1
ATOM 1197 C C . PHE A 1 76 ? 54.75300 60.63300 76.46000 1.000 27.21200 76 PHE A C 1
ATOM 1198 O O . PHE A 1 76 ? 54.30700 60.06000 75.47900 1.000 26.53431 76 PHE A O 1
ATOM 1215 N N . VAL A 1 77 ? 53.97300 61.03400 77.45000 1.000 26.75489 77 VAL A N 1
ATOM 1216 C CA . VAL A 1 77 ? 52.53100 60.83700 77.45600 1.000 30.41468 77 VAL A CA 1
ATOM 1217 C C . VAL A 1 77 ? 51.88100 62.19700 77.64800 1.000 24.39357 77 VAL A C 1
ATOM 1218 O O . VAL A 1 77 ? 51.80900 62.71200 78.76800 1.000 24.29050 77 VAL A O 1
ATOM 1231 N N . PRO A 1 78 ? 51.40300 62.82500 76.57200 1.000 24.93221 78 PRO A N 1
ATOM 1232 C CA . PRO A 1 78 ? 50.87500 64.20200 76.71100 1.000 25.35132 78 PRO A CA 1
ATOM 1233 C C . PRO A 1 78 ? 49.79200 64.40500 77.75800 1.000 24.44573 78 PRO A C 1
ATOM 1234 O O . PRO A 1 78 ? 49.82900 65.44000 78.44400 1.000 24.14561 78 PRO A O 1
ATOM 1245 N N . ALA A 1 79 ? 48.78800 63.51300 77.85400 1.000 26.21863 79 ALA A N 1
ATOM 1246 C CA . ALA A 1 79 ? 47.73600 63.68000 78.85700 1.000 22.63296 79 ALA A CA 1
ATOM 1247 C C . ALA A 1 79 ? 48.30400 63.70900 80.27600 1.000 24.11617 79 ALA A C 1
ATOM 1248 O O . ALA A 1 79 ? 47.84500 64.48800 81.11700 1.000 25.33422 79 ALA A O 1
ATOM 1255 N N . GLU A 1 80 ? 49.28200 62.85100 80.56300 1.000 23.43424 80 GLU A N 1
ATOM 1256 C CA . GLU A 1 80 ? 49.85900 62.82600 81.89600 1.000 24.73606 80 GLU A CA 1
ATOM 1257 C C . GLU A 1 80 ? 50.70100 64.07300 82.14500 1.000 24.54720 80 GLU A C 1
ATOM 1258 O O . GLU A 1 80 ? 50.62000 64.66700 83.22200 1.000 25.62731 80 GLU A O 1
ATOM 1270 N N . ILE A 1 81 ? 51.48000 64.51400 81.14900 1.000 21.84370 81 ILE A N 1
ATOM 1271 C CA . ILE A 1 81 ? 52.25900 65.75100 81.31300 1.000 23.16362 81 ILE A CA 1
ATOM 1272 C C . ILE A 1 81 ? 51.32200 66.92400 81.56500 1.000 21.22562 81 ILE A C 1
ATOM 1273 O O . ILE A 1 81 ? 51.52100 67.72300 82.48300 1.000 20.82462 81 ILE A O 1
ATOM 1289 N N . ALA A 1 82 ? 50.24900 67.00500 80.78300 1.000 23.61060 82 ALA A N 1
ATOM 1290 C CA . ALA A 1 82 ? 49.28400 68.07800 80.95200 1.000 23.21010 82 ALA A CA 1
ATOM 1291 C C . ALA A 1 82 ? 48.72500 68.10900 82.35900 1.000 23.43247 82 ALA A C 1
ATOM 1292 O O . ALA A 1 82 ? 48.56000 69.18800 82.94100 1.000 22.19993 82 ALA A O 1
ATOM 1299 N N . ARG A 1 83 ? 48.38200 66.94500 82.91500 1.000 24.47688 83 ARG A N 1
ATOM 1300 C CA . ARG A 1 83 ? 47.76000 66.94700 84.24100 1.000 29.33743 83 ARG A CA 1
ATOM 1301 C C . ARG A 1 83 ? 48.77200 67.33800 85.29400 1.000 22.80568 83 ARG A C 1
ATOM 1302 O O . ARG A 1 83 ? 48.44000 68.01600 86.25900 1.000 25.78285 83 ARG A O 1
ATOM 1323 N N . SER A 1 84 ? 50.01200 66.90000 85.12500 1.000 21.63043 84 SER A N 1
ATOM 1324 C CA . SER A 1 84 ? 51.05900 67.29100 86.05200 1.000 23.80229 84 SER A CA 1
ATOM 1325 C C . SER A 1 84 ? 51.28000 68.80400 86.00600 1.000 26.36506 84 SER A C 1
ATOM 1326 O O . SER A 1 84 ? 51.33200 69.47400 87.04200 1.000 25.43938 84 SER A O 1
ATOM 1334 N N . TYR A 1 85 ? 51.35600 69.36000 84.79200 1.000 21.23039 85 TYR A N 1
ATOM 1335 C CA . TYR A 1 85 ? 51.50700 70.79300 84.59900 1.000 22.78863 85 TYR A CA 1
ATOM 1336 C C . TYR A 1 85 ? 50.40300 71.56700 85.29800 1.000 24.78469 85 TYR A C 1
ATOM 1337 O O . TYR A 1 85 ? 50.66700 72.55200 86.01000 1.000 25.05909 85 TYR A O 1
ATOM 1355 N N . GLU A 1 86 ? 49.15300 71.13500 85.12000 1.000 21.18221 86 GLU A N 1
ATOM 1356 C CA . GLU A 1 86 ? 48.03300 71.86300 85.71700 1.000 26.62902 86 GLU A CA 1
ATOM 1357 C C . GLU A 1 86 ? 48.11600 71.82800 87.23500 1.000 29.63353 86 GLU A C 1
ATOM 1358 O O . GLU A 1 86 ? 47.89300 72.84300 87.90800 1.000 26.62067 86 GLU A O 1
ATOM 1370 N N . ALA A 1 87 ? 48.43800 70.65900 87.78500 1.000 26.65980 87 ALA A N 1
ATOM 1371 C CA . ALA A 1 87 ? 48.52000 70.51800 89.23200 1.000 28.81254 87 ALA A CA 1
ATOM 1372 C C . ALA A 1 87 ? 49.64800 71.36400 89.81000 1.000 28.77736 87 ALA A C 1
ATOM 1373 O O . ALA A 1 87 ? 49.54700 71.84600 90.93900 1.000 26.50509 87 ALA A O 1
ATOM 1380 N N . GLY A 1 88 ? 50.73600 71.53900 89.05800 1.000 27.18252 88 GLY A N 1
ATOM 1381 C CA . GLY A 1 88 ? 51.87500 72.31400 89.51200 1.000 30.14071 88 GLY A CA 1
ATOM 1382 C C . GLY A 1 88 ? 51.72400 73.80600 89.38100 1.000 24.66590 88 GLY A C 1
ATOM 1383 O O . GLY A 1 88 ? 52.57500 74.55400 89.87100 1.000 25.36381 88 GLY A O 1
ATOM 1387 N N . GLY A 1 89 ? 50.68000 74.25300 88.72600 1.000 23.54303 89 GLY A N 1
ATOM 1388 C CA . GLY A 1 89 ? 50.35900 75.66300 88.66100 1.000 25.03131 89 GLY A CA 1
ATOM 1389 C C . GLY A 1 89 ? 50.54000 76.36900 87.30600 1.000 23.81846 89 GLY A C 1
ATOM 1390 O O . GLY A 1 89 ? 50.53700 77.60500 87.27800 1.000 27.90020 89 GLY A O 1
ATOM 1394 N N . ALA A 1 90 ? 50.66400 75.63200 86.20200 1.000 21.85457 90 ALA A N 1
ATOM 1395 C CA . ALA A 1 90 ? 50.72300 76.25200 84.88200 1.000 22.71463 90 ALA A CA 1
ATOM 1396 C C . ALA A 1 90 ? 49.43100 77.01000 84.59200 1.000 23.58730 90 ALA A C 1
ATOM 1397 O O . ALA A 1 90 ? 48.34200 76.59100 84.98100 1.000 28.78409 90 ALA A O 1
ATOM 1404 N N . ALA A 1 91 ? 49.55300 78.10900 83.86000 1.000 19.53618 91 ALA A N 1
ATOM 1405 C CA . ALA A 1 91 ? 48.40200 78.86300 83.40000 1.000 21.93013 91 ALA A CA 1
ATOM 1406 C C . ALA A 1 91 ? 47.87100 78.38400 82.06000 1.000 24.00688 91 ALA A C 1
ATOM 1407 O O . ALA A 1 91 ? 46.65200 78.41900 81.82300 1.000 21.92969 91 ALA A O 1
ATOM 1414 N N . CYS A 1 92 ? 48.76600 77.90500 81.21000 1.000 20.23897 92 CYS A N 1
ATOM 1415 C CA . CYS A 1 92 ? 48.44300 77.47300 79.86700 1.000 23.21723 92 CYS A CA 1
ATOM 1416 C C . CYS A 1 92 ? 49.43200 76.38700 79.49300 1.000 19.30044 92 CYS A C 1
ATOM 1417 O O . CYS A 1 92 ? 50.46300 76.19100 80.14600 1.000 20.71859 92 CYS A O 1
ATOM 1425 N N . LEU A 1 93 ? 49.10900 75.68100 78.42800 1.000 21.75058 93 LEU A N 1
ATOM 1426 C CA . LEU A 1 93 ? 50.01800 74.73700 77.82600 1.000 19.47055 93 LEU A CA 1
ATOM 1427 C C . LEU A 1 93 ? 50.39000 75.16800 76.43400 1.000 19.74197 93 LEU A C 1
ATOM 1428 O O . LEU A 1 93 ? 49.61900 75.82900 75.73000 1.000 20.74054 93 LEU A O 1
ATOM 1444 N N . SER A 1 94 ? 51.55500 74.67300 76.03400 1.000 23.61369 94 SER A N 1
ATOM 1445 C CA . SER A 1 94 ? 52.05500 74.73000 74.67600 1.000 22.60704 94 SER A CA 1
ATOM 1446 C C . SER A 1 94 ? 52.32800 73.30200 74.24500 1.000 20.92751 94 SER A C 1
ATOM 1447 O O . SER A 1 94 ? 52.99100 72.55100 74.97300 1.000 24.70525 94 SER A O 1
ATOM 1455 N N . VAL A 1 95 ? 51.79300 72.90900 73.09800 1.000 21.45943 95 VAL A N 1
ATOM 1456 C CA . VAL A 1 95 ? 51.96800 71.54200 72.60200 1.000 20.52305 95 VAL A CA 1
ATOM 1457 C C . VAL A 1 95 ? 52.50100 71.59900 71.19200 1.000 20.28735 95 VAL A C 1
ATOM 1458 O O . VAL A 1 95 ? 51.82400 72.11400 70.29700 1.000 19.71788 95 VAL A O 1
ATOM 1471 N N . LEU A 1 96 ? 53.70600 71.07000 70.99500 1.000 19.99385 96 LEU A N 1
ATOM 1472 C CA . LEU A 1 96 ? 54.29400 70.99900 69.66800 1.000 21.84169 96 LEU A CA 1
ATOM 1473 C C . LEU A 1 96 ? 53.49400 70.03500 68.80400 1.000 21.77629 96 LEU A C 1
ATOM 1474 O O . LEU A 1 96 ? 53.28900 68.88000 69.17400 1.000 23.06783 96 LEU A O 1
ATOM 1490 N N . THR A 1 97 ? 53.05600 70.50300 67.64700 1.000 23.81773 97 THR A N 1
ATOM 1491 C CA . THR A 1 97 ? 52.37900 69.64000 66.69500 1.000 22.73677 97 THR A CA 1
ATOM 1492 C C . THR A 1 97 ? 53.21900 69.43900 65.44800 1.000 24.58628 97 THR A C 1
ATOM 1493 O O . THR A 1 97 ? 52.79400 68.71500 64.54700 1.000 22.60396 97 THR A O 1
ATOM 1504 N N . ASP A 1 98 ? 54.40700 70.04300 65.38200 1.000 22.73962 98 ASP A N 1
ATOM 1505 C CA . ASP A 1 98 ? 55.32200 69.78300 64.27500 1.000 25.08856 98 ASP A CA 1
ATOM 1506 C C . ASP A 1 98 ? 55.91400 68.37700 64.38800 1.000 27.52682 98 ASP A C 1
ATOM 1507 O O . ASP A 1 98 ? 56.45000 68.00300 65.43700 1.000 24.83900 98 ASP A O 1
ATOM 1516 N N . VAL A 1 99 ? 55.85600 67.62100 63.29200 1.000 23.71017 99 VAL A N 1
ATOM 1517 C CA . VAL A 1 99 ? 56.19400 66.19300 63.29300 1.000 23.85961 99 VAL A CA 1
ATOM 1518 C C . VAL A 1 99 ? 57.68400 65.95500 63.04400 1.000 25.36054 99 VAL A C 1
ATOM 1519 O O . VAL A 1 99 ? 58.32000 65.17300 63.75700 1.000 24.02196 99 VAL A O 1
ATOM 1532 N N . ASP A 1 100 ? 58.29200 66.60100 62.03900 1.000 21.16830 100 ASP A N 1
ATOM 1533 C CA . ASP A 1 100 ? 59.63600 66.20700 61.60800 1.000 29.67902 100 ASP A CA 1
ATOM 1534 C C . ASP A 1 100 ? 60.77700 66.86600 62.36100 1.000 26.23264 100 ASP A C 1
ATOM 1535 O O . ASP A 1 100 ? 61.92100 66.41200 62.23900 1.000 25.17213 100 ASP A O 1
ATOM 1544 N N . PHE A 1 101 ? 60.52100 67.92200 63.11200 1.000 23.81136 101 PHE A N 1
ATOM 1545 C CA . PHE A 1 101 ? 61.58500 68.61000 63.79900 1.000 20.34067 101 PHE A CA 1
ATOM 1546 C C . PHE A 1 101 ? 61.42700 68.64100 65.29500 1.000 21.87179 101 PHE A C 1
ATOM 1547 O O . PHE A 1 101 ? 62.42900 68.86700 65.98100 1.000 27.42625 101 PHE A O 1
ATOM 1564 N N . PHE A 1 102 ? 60.21900 68.41100 65.82200 1.000 20.12836 102 PHE A N 1
ATOM 1565 C CA . PHE A 1 102 ? 59.96000 68.38600 67.26500 1.000 23.04657 102 PHE A CA 1
ATOM 1566 C C . PHE A 1 102 ? 59.31700 67.05700 67.68200 1.000 27.96552 102 PHE A C 1
ATOM 1567 O O . PHE A 1 102 ? 58.94600 66.86900 68.86000 1.000 22.33438 102 PHE A O 1
ATOM 1584 N N . GLN A 1 103 ? 59.23500 66.10200 66.75000 1.000 22.53455 103 GLN A N 1
ATOM 1585 C CA . GLN A 1 103 ? 58.67900 64.79700 67.04900 1.000 26.61296 103 GLN A CA 1
ATOM 1586 C C . GLN A 1 103 ? 57.32500 64.94100 67.73800 1.000 24.93607 103 GLN A C 1
ATOM 1587 O O . GLN A 1 103 ? 56.99600 64.22400 68.67900 1.000 24.09001 103 GLN A O 1
ATOM 1601 N N . GLY A 1 104 ? 56.53000 65.90100 67.26400 1.000 20.86830 104 GLY A N 1
ATOM 1602 C CA . GLY A 1 104 ? 55.21700 66.17000 67.81100 1.000 27.53116 104 GLY A CA 1
ATOM 1603 C C . GLY A 1 104 ? 54.10100 65.60900 66.94200 1.000 25.80335 104 GLY A C 1
ATOM 1604 O O . GLY A 1 104 ? 54.32900 64.88000 65.98000 1.000 25.48801 104 GLY A O 1
ATOM 1608 N N . ALA A 1 105 ? 52.87500 65.96000 67.30200 1.000 22.41308 105 ALA A N 1
ATOM 1609 C CA . ALA A 1 105 ? 51.69400 65.49300 66.58900 1.000 27.37973 105 ALA A CA 1
ATOM 1610 C C . ALA A 1 105 ? 50.47500 66.27400 67.04900 1.000 21.63449 105 ALA A C 1
ATOM 1611 O O . ALA A 1 105 ? 50.36800 66.63700 68.22500 1.000 21.76202 105 ALA A O 1
ATOM 1618 N N . ASP A 1 106 ? 49.53300 66.47500 66.11000 1.000 19.45419 106 ASP A N 1
ATOM 1619 C CA . ASP A 1 106 ? 48.25700 67.09700 66.43400 1.000 23.41255 106 ASP A CA 1
ATOM 1620 C C . ASP A 1 106 ? 47.53900 66.33800 67.53300 1.000 25.28800 106 ASP A C 1
ATOM 1621 O O . ASP A 1 106 ? 46.90100 66.94300 68.40800 1.000 26.50249 106 ASP A O 1
ATOM 1630 N N . ALA A 1 107 ? 47.60500 65.01200 67.48700 1.000 24.63545 107 ALA A N 1
ATOM 1631 C CA . ALA A 1 107 ? 46.94100 64.20900 68.50900 1.000 29.25029 107 ALA A CA 1
ATOM 1632 C C . ALA A 1 107 ? 47.43300 64.55700 69.90200 1.000 23.16246 107 ALA A C 1
ATOM 1633 O O . ALA A 1 107 ? 46.67300 64.42700 70.86000 1.000 24.25019 107 ALA A O 1
ATOM 1640 N N . TYR A 1 108 ? 48.70900 64.95900 70.04500 1.000 24.05082 108 TYR A N 1
ATOM 1641 C CA . TYR A 1 108 ? 49.22500 65.30300 71.37200 1.000 20.31773 108 TYR A CA 1
ATOM 1642 C C . TYR A 1 108 ? 48.52700 66.53000 71.92600 1.000 22.19241 108 TYR A C 1
ATOM 1643 O O . TYR A 1 108 ? 48.33300 66.64400 73.14400 1.000 23.46799 108 TYR A O 1
ATOM 1661 N N . LEU A 1 109 ? 48.13800 67.46100 71.04600 1.000 24.28178 109 LEU A N 1
ATOM 1662 C CA . LEU A 1 109 ? 47.40900 68.64400 71.48900 1.000 21.18323 109 LEU A CA 1
ATOM 1663 C C . LEU A 1 109 ? 45.99500 68.27000 71.94000 1.000 25.83636 109 LEU A C 1
ATOM 1664 O O . LEU A 1 109 ? 45.52500 68.69700 73.00800 1.000 24.79381 109 LEU A O 1
ATOM 1680 N N . LYS A 1 110 ? 45.28500 67.50300 71.12000 1.000 23.42090 110 LYS A N 1
ATOM 1681 C CA . LYS A 1 110 ? 43.96000 67.02900 71.52900 1.000 26.14470 110 LYS A CA 1
ATOM 1682 C C . LYS A 1 110 ? 44.02600 66.31500 72.87300 1.000 21.98799 110 LYS A C 1
ATOM 1683 O O . LYS A 1 110 ? 43.18100 66.53000 73.74900 1.000 23.53350 110 LYS A O 1
ATOM 1702 N N . GLU A 1 111 ? 45.00200 65.42000 73.03600 1.000 22.54293 111 GLU A N 1
ATOM 1703 C CA . GLU A 1 111 ? 45.08200 64.63700 74.27100 1.000 25.81131 111 GLU A CA 1
ATOM 1704 C C . GLU A 1 111 ? 45.42400 65.50800 75.47600 1.000 24.77969 111 GLU A C 1
ATOM 1705 O O . GLU A 1 111 ? 44.82400 65.36300 76.55400 1.000 23.41544 111 GLU A O 1
ATOM 1717 N N . ALA A 1 112 ? 46.40400 66.40500 75.32900 1.000 25.21088 112 ALA A N 1
ATOM 1718 C CA . ALA A 1 112 ? 46.75000 67.28500 76.44100 1.000 24.57085 112 ALA A CA 1
ATOM 1719 C C . ALA A 1 112 ? 45.57100 68.15500 76.81000 1.000 28.51531 112 ALA A C 1
ATOM 1720 O O . ALA A 1 112 ? 45.27200 68.34700 77.99400 1.000 23.75661 112 ALA A O 1
ATOM 1727 N N . ARG A 1 113 ? 44.86200 68.67100 75.80900 1.000 23.13831 113 ARG A N 1
ATOM 1728 C CA . ARG A 1 113 ? 43.80000 69.60200 76.12900 1.000 22.20462 113 ARG A CA 1
ATOM 1729 C C . ARG A 1 113 ? 42.63400 68.89600 76.81500 1.000 25.56045 113 ARG A C 1
ATOM 1730 O O . ARG A 1 113 ? 42.03400 69.44200 77.74400 1.000 23.77494 113 ARG A O 1
ATOM 1751 N N . ALA A 1 114 ? 42.27000 67.71000 76.33600 1.000 26.30294 114 ALA A N 1
ATOM 1752 C CA . ALA A 1 114 ? 41.18300 66.94600 76.93900 1.000 30.41853 114 ALA A CA 1
ATOM 1753 C C . ALA A 1 114 ? 41.48000 66.59400 78.38700 1.000 27.66282 114 ALA A C 1
ATOM 1754 O O . ALA A 1 114 ? 40.54900 66.41300 79.18000 1.000 36.84359 114 ALA A O 1
ATOM 1761 N N . ALA A 1 115 ? 42.77100 66.47900 78.73900 1.000 28.82789 115 ALA A N 1
ATOM 1762 C CA . ALA A 1 115 ? 43.19700 66.02500 80.05700 1.000 30.09512 115 ALA A CA 1
ATOM 1763 C C . ALA A 1 115 ? 43.15300 67.10300 81.11800 1.000 31.29404 115 ALA A C 1
ATOM 1764 O O . ALA A 1 115 ? 43.28200 66.77500 82.29600 1.000 32.53549 115 ALA A O 1
ATOM 1771 N N . CYS A 1 116 ? 43.00300 68.37100 80.75500 1.000 28.69677 116 CYS A N 1
ATOM 1772 C CA . CYS A 1 116 ? 43.03900 69.42000 81.75900 1.000 25.88370 116 CYS A CA 1
ATOM 1773 C C . CYS A 1 116 ? 42.06800 70.50700 81.36000 1.000 28.14057 116 CYS A C 1
ATOM 1774 O O . CYS A 1 116 ? 41.37000 70.40800 80.35000 1.000 27.39342 116 CYS A O 1
ATOM 1782 N N . ALA A 1 117 ? 42.01300 71.55700 82.16600 1.000 30.49672 117 ALA A N 1
ATOM 1783 C CA . ALA A 1 117 ? 41.13700 72.68100 81.87500 1.000 28.31830 117 ALA A CA 1
ATOM 1784 C C . ALA A 1 117 ? 41.88800 73.92800 81.40100 1.000 27.42602 117 ALA A C 1
ATOM 1785 O O . ALA A 1 117 ? 41.29000 74.99700 81.32800 1.000 27.45773 117 ALA A O 1
ATOM 1792 N N . LEU A 1 118 ? 43.14800 73.81600 81.05700 1.000 25.07496 118 LEU A N 1
ATOM 1793 C CA . LEU A 1 118 ? 43.95900 74.97200 80.71300 1.000 25.83184 118 LEU A CA 1
ATOM 1794 C C . LEU A 1 118 ? 43.86800 75.29700 79.22100 1.000 28.05686 118 LEU A C 1
ATOM 1795 O O . LEU A 1 118 ? 43.70700 74.38800 78.39000 1.000 22.34924 118 LEU A O 1
ATOM 1811 N N . PRO A 1 119 ? 44.02500 76.57400 78.84700 1.000 22.67892 119 PRO A N 1
ATOM 1812 C CA . PRO A 1 119 ? 44.15700 76.90600 77.42300 1.000 24.57371 119 PRO A CA 1
ATOM 1813 C C . PRO A 1 119 ? 45.47900 76.42100 76.85500 1.000 23.00936 119 PRO A C 1
ATOM 1814 O O . PRO A 1 119 ? 46.49600 76.32300 77.54800 1.000 20.12313 119 PRO A O 1
ATOM 1825 N N . VAL A 1 120 ? 45.46700 76.16900 75.55100 1.000 21.17629 120 VAL A N 1
ATOM 1826 C CA . VAL A 1 120 ? 46.54200 75.47300 74.87200 1.000 21.16096 120 VAL A CA 1
ATOM 1827 C C . VAL A 1 120 ? 46.88100 76.24300 73.60700 1.000 24.12199 120 VAL A C 1
ATOM 1828 O O . VAL A 1 120 ? 45.98600 76.53800 72.80200 1.000 20.54769 120 VAL A O 1
ATOM 1841 N N . ILE A 1 121 ? 48.17400 76.52200 73.40600 1.000 19.10616 121 ILE A N 1
ATOM 1842 C CA . ILE A 1 121 ? 48.66200 77.10800 72.15900 1.000 19.59885 121 ILE A CA 1
ATOM 1843 C C . ILE A 1 121 ? 49.17700 75.97300 71.28300 1.000 21.30964 121 ILE A C 1
ATOM 1844 O O . ILE A 1 121 ? 49.84400 75.05400 71.76300 1.000 20.48487 121 ILE A O 1
ATOM 1860 N N . ARG A 1 122 ? 48.77200 75.97300 70.01900 1.000 20.25638 122 ARG A N 1
ATOM 1861 C CA . ARG A 1 122 ? 49.37000 75.06600 69.04800 1.000 22.67613 122 ARG A CA 1
ATOM 1862 C C . ARG A 1 122 ? 50.75100 75.60400 68.71500 1.000 23.81483 122 ARG A C 1
ATOM 1863 O O . ARG A 1 122 ? 50.88600 76.70900 68.18600 1.000 21.74629 122 ARG A O 1
ATOM 1884 N N . LYS A 1 123 ? 51.78300 74.86600 69.10000 1.000 21.98604 123 LYS A N 1
ATOM 1885 C CA . LYS A 1 123 ? 53.15400 75.26600 68.80800 1.000 20.32425 123 LYS A CA 1
ATOM 1886 C C . LYS A 1 123 ? 53.58500 74.58900 67.50700 1.000 22.43722 123 LYS A C 1
ATOM 1887 O O . LYS A 1 123 ? 53.88200 73.38700 67.45800 1.000 21.58311 123 LYS A O 1
ATOM 1906 N N . ASP A 1 124 ? 53.63100 75.36600 66.45700 1.000 19.41252 124 ASP A N 1
ATOM 1907 C CA . ASP A 1 124 ? 53.90700 74.85600 65.12200 1.000 19.80123 124 ASP A CA 1
ATOM 1908 C C . ASP A 1 124 ? 54.26900 76.07700 64.27900 1.000 26.13957 124 ASP A C 1
ATOM 1909 O O . ASP A 1 124 ? 54.36000 77.19800 64.80100 1.000 24.50578 124 ASP A O 1
ATOM 1918 N N . PHE A 1 125 ? 54.50600 75.86200 62.98900 1.000 25.85035 125 PHE A N 1
ATOM 1919 C CA . PHE A 1 125 ? 55.05800 76.90700 62.11500 1.000 21.04820 125 PHE A CA 1
ATOM 1920 C C . PHE A 1 125 ? 53.99200 77.28800 61.10200 1.000 22.09414 125 PHE A C 1
ATOM 1921 O O . PHE A 1 125 ? 53.77300 76.57500 60.11500 1.000 25.25679 125 PHE A O 1
ATOM 1938 N N . MET A 1 126 ? 53.31700 78.40700 61.39600 1.000 20.04820 126 MET A N 1
ATOM 1939 C CA . MET A 1 126 ? 52.13600 78.87200 60.68100 1.000 25.10956 126 MET A CA 1
ATOM 1940 C C . MET A 1 126 ? 52.57300 79.75600 59.52400 1.000 26.33555 126 MET A C 1
ATOM 1941 O O . MET A 1 126 ? 53.18800 80.81600 59.73000 1.000 26.18043 126 MET A O 1
ATOM 1955 N N . ILE A 1 127 ? 52.21000 79.33200 58.31400 1.000 22.85012 127 ILE A N 1
ATOM 1956 C CA . ILE A 1 127 ? 52.49900 80.08400 57.10700 1.000 24.90162 127 ILE A CA 1
ATOM 1957 C C . ILE A 1 127 ? 51.29000 80.23000 56.19800 1.000 28.84542 127 ILE A C 1
ATOM 1958 O O . ILE A 1 127 ? 51.38000 80.93600 55.21000 1.000 24.96284 127 ILE A O 1
ATOM 1974 N N . ASP A 1 128 ? 50.13400 79.62700 56.53300 1.000 29.80841 128 ASP A N 1
ATOM 1975 C CA . ASP A 1 128 ? 48.98400 79.51600 55.63500 1.000 26.12603 128 ASP A CA 1
ATOM 1976 C C . ASP A 1 128 ? 47.68600 79.60000 56.42900 1.000 27.54177 128 ASP A C 1
ATOM 1977 O O . ASP A 1 128 ? 47.58600 78.95400 57.47600 1.000 27.54057 128 ASP A O 1
ATOM 1986 N N . PRO A 1 129 ? 46.67700 80.36500 55.97700 1.000 24.88394 129 PRO A N 1
ATOM 1987 C CA . PRO A 1 129 ? 45.40200 80.38800 56.71300 1.000 25.17613 129 PRO A CA 1
ATOM 1988 C C . PRO A 1 129 ? 44.82500 79.01700 56.98000 1.000 26.76577 129 PRO A C 1
ATOM 1989 O O . PRO A 1 129 ? 44.10600 78.84500 57.96900 1.000 23.00747 129 PRO A O 1
ATOM 2000 N N . TYR A 1 130 ? 45.08700 78.04800 56.10300 1.000 24.14393 130 TYR A N 1
ATOM 2001 C CA . TYR A 1 130 ? 44.63100 76.67800 56.32400 1.000 26.78888 130 TYR A CA 1
ATOM 2002 C C . TYR A 1 130 ? 45.07500 76.15100 57.68800 1.000 26.15425 130 TYR A C 1
ATOM 2003 O O . TYR A 1 130 ? 44.27400 75.59500 58.44000 1.000 25.74447 130 TYR A O 1
ATOM 2021 N N . GLN A 1 131 ? 46.35100 76.34700 58.02700 1.000 24.03343 131 GLN A N 1
ATOM 2022 C CA . GLN A 1 131 ? 46.87800 75.87800 59.30300 1.000 26.64483 131 GLN A CA 1
ATOM 2023 C C . GLN A 1 131 ? 46.20500 76.56300 60.48700 1.000 25.70053 131 GLN A C 1
ATOM 2024 O O . GLN A 1 131 ? 46.01600 75.93600 61.53600 1.000 28.73516 131 GLN A O 1
ATOM 2038 N N . ILE A 1 132 ? 45.85000 77.85300 60.34900 1.000 25.90072 132 ILE A N 1
ATOM 2039 C CA . ILE A 1 132 ? 45.19700 78.57800 61.44000 1.000 21.60759 132 ILE A CA 1
ATOM 2040 C C . ILE A 1 132 ? 43.82000 77.98500 61.71300 1.000 23.80180 132 ILE A C 1
ATOM 2041 O O . ILE A 1 132 ? 43.45400 77.72900 62.87400 1.000 22.14960 132 ILE A O 1
ATOM 2057 N N . VAL A 1 133 ? 43.01600 77.80500 60.65000 1.000 25.34287 133 VAL A N 1
ATOM 2058 C CA . VAL A 1 133 ? 41.68100 77.22700 60.79900 1.000 26.62551 133 VAL A CA 1
ATOM 2059 C C . VAL A 1 133 ? 41.80600 75.80700 61.34700 1.000 23.83690 133 VAL A C 1
ATOM 2060 O O . VAL A 1 133 ? 41.08900 75.40700 62.27500 1.000 23.23378 133 VAL A O 1
ATOM 2073 N N . GLU A 1 134 ? 42.79100 75.05900 60.84100 1.000 22.03978 134 GLU A N 1
ATOM 2074 C CA . GLU A 1 134 ? 43.06300 73.72000 61.35100 1.000 24.57854 134 GLU A CA 1
ATOM 2075 C C . GLU A 1 134 ? 43.38000 73.73700 62.85100 1.000 27.73285 134 GLU A C 1
ATOM 2076 O O . GLU A 1 134 ? 42.92800 72.86400 63.60300 1.000 26.82581 134 GLU A O 1
ATOM 2088 N N . ALA A 1 135 ? 44.18200 74.70400 63.30400 1.000 28.27550 135 ALA A N 1
ATOM 2089 C CA . ALA A 1 135 ? 44.48100 74.78700 64.73700 1.000 22.07307 135 ALA A CA 1
ATOM 2090 C C . ALA A 1 135 ? 43.21300 74.82900 65.55300 1.000 24.25281 135 ALA A C 1
ATOM 2091 O O . ALA A 1 135 ? 43.11100 74.18600 66.60100 1.000 25.62657 135 ALA A O 1
ATOM 2098 N N . ARG A 1 136 ? 42.25900 75.65900 65.13800 1.000 23.25904 136 ARG A N 1
ATOM 2099 C CA . ARG A 1 136 ? 41.00500 75.72400 65.87400 1.000 21.04118 136 ARG A CA 1
ATOM 2100 C C . ARG A 1 136 ? 40.22400 74.40600 65.76100 1.000 26.24850 136 ARG A C 1
ATOM 2101 O O . ARG A 1 136 ? 39.59800 73.96000 66.73800 1.000 25.40416 136 ARG A O 1
ATOM 2122 N N . ALA A 1 137 ? 40.25500 73.76700 64.58700 1.000 26.40753 137 ALA A N 1
ATOM 2123 C CA . ALA A 1 137 ? 39.54900 72.49900 64.40900 1.000 26.21211 137 ALA A CA 1
ATOM 2124 C C . ALA A 1 137 ? 40.08000 71.41500 65.34900 1.000 32.12587 137 ALA A C 1
ATOM 2125 O O . ALA A 1 137 ? 39.30500 70.58600 65.83100 1.000 26.22304 137 ALA A O 1
ATOM 2132 N N . ILE A 1 138 ? 41.39600 71.39000 65.61700 1.000 28.60242 138 ILE A N 1
ATOM 2133 C CA . ILE A 1 138 ? 41.92400 70.43000 66.58800 1.000 25.50479 138 ILE A CA 1
ATOM 2134 C C . ILE A 1 138 ? 41.81100 70.91300 68.01700 1.000 26.41854 138 ILE A C 1
ATOM 2135 O O . ILE A 1 138 ? 42.25100 70.20500 68.93000 1.000 32.26251 138 ILE A O 1
ATOM 2151 N N . GLY A 1 139 ? 41.17300 72.05300 68.26000 1.000 29.93078 139 GLY A N 1
ATOM 2152 C CA . GLY A 1 139 ? 40.89200 72.46400 69.62000 1.000 23.92553 139 GLY A CA 1
ATOM 2153 C C . GLY A 1 139 ? 41.83800 73.47900 70.23200 1.000 28.65727 139 GLY A C 1
ATOM 2154 O O . GLY A 1 139 ? 41.61400 73.89300 71.38400 1.000 27.68201 139 GLY A O 1
ATOM 2158 N N . ALA A 1 140 ? 42.84200 73.94800 69.49300 1.000 26.15398 140 ALA A N 1
ATOM 2159 C CA . ALA A 1 140 ? 43.75700 74.95900 70.04000 1.000 23.38931 140 ALA A CA 1
ATOM 2160 C C . ALA A 1 140 ? 43.01000 76.23000 70.44800 1.000 21.68797 140 ALA A C 1
ATOM 2161 O O . ALA A 1 140 ? 41.96500 76.57800 69.89600 1.000 22.33407 140 ALA A O 1
ATOM 2168 N N . ASP A 1 141 ? 43.55500 76.91100 71.44600 1.000 21.72840 141 ASP A N 1
ATOM 2169 C CA . ASP A 1 141 ? 43.01800 78.15900 71.94900 1.000 20.58546 141 ASP A CA 1
ATOM 2170 C C . ASP A 1 141 ? 43.82900 79.36100 71.51300 1.000 19.07400 141 ASP A C 1
ATOM 2171 O O . ASP A 1 141 ? 43.40200 80.49400 71.75000 1.000 24.23157 141 ASP A O 1
ATOM 2180 N N . CYS A 1 142 ? 44.98900 79.12600 70.90000 1.000 22.84709 142 CYS A N 1
ATOM 2181 C CA . CYS A 1 142 ? 45.93000 80.16400 70.54100 1.000 19.67850 142 CYS A CA 1
ATOM 2182 C C . CYS A 1 142 ? 46.81700 79.60600 69.44800 1.000 21.74234 142 CYS A C 1
ATOM 2183 O O . CYS A 1 142 ? 47.07400 78.41300 69.42900 1.000 20.18325 142 CYS A O 1
ATOM 2191 N N . ILE A 1 143 ? 47.30900 80.46700 68.55800 1.000 21.83497 143 ILE A N 1
ATOM 2192 C CA . ILE A 1 143 ? 48.31500 80.05600 67.59200 1.000 18.00329 143 ILE A CA 1
ATOM 2193 C C . ILE A 1 143 ? 49.52700 80.96400 67.7300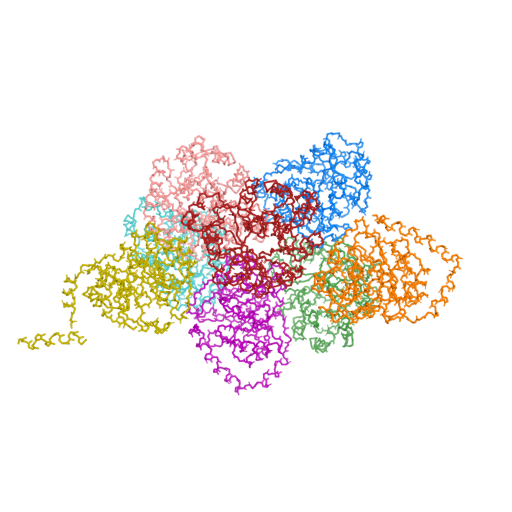0 1.000 21.15566 143 ILE A C 1
ATOM 2194 O O . ILE A 1 143 ? 49.50700 81.96300 68.45300 1.000 20.04413 143 ILE A O 1
ATOM 2210 N N . LEU A 1 144 ? 50.59000 80.58900 67.02200 1.000 20.26112 144 LEU A N 1
ATOM 2211 C CA . LEU A 1 144 ? 51.88400 81.24000 67.10700 1.000 19.15382 144 LEU A CA 1
ATOM 2212 C C . LEU A 1 144 ? 52.19300 81.84700 65.75600 1.000 22.57162 144 LEU A C 1
ATOM 2213 O O . LEU A 1 144 ? 52.04800 81.17300 64.73700 1.000 22.16235 144 LEU A O 1
ATOM 2229 N N . LEU A 1 145 ? 52.62300 83.10400 65.75900 1.000 18.50469 145 LEU A N 1
ATOM 2230 C CA . LEU A 1 145 ? 53.18000 83.76000 64.59200 1.000 19.91507 145 LEU A CA 1
ATOM 2231 C C . LEU A 1 145 ? 54.62000 84.17700 64.88600 1.000 18.15792 145 LEU A C 1
ATOM 2232 O O . LEU A 1 145 ? 54.89200 84.83800 65.89000 1.000 21.56959 145 LEU A O 1
ATOM 2248 N N . ILE A 1 146 ? 55.53000 83.75000 64.01100 1.000 22.22574 146 ILE A N 1
ATOM 2249 C CA . ILE A 1 146 ? 56.96100 83.94600 64.14800 1.000 23.16930 146 ILE A CA 1
ATOM 2250 C C . ILE A 1 146 ? 57.37100 85.02900 63.15700 1.000 21.84868 146 ILE A C 1
ATOM 2251 O O . ILE A 1 146 ? 57.36900 84.79800 61.93900 1.000 22.46404 146 ILE A O 1
ATOM 2267 N N . VAL A 1 147 ? 57.79500 86.19000 63.66900 1.000 21.40834 147 VAL A N 1
ATOM 2268 C CA . VAL A 1 147 ? 58.10100 87.31000 62.77900 1.000 25.06480 147 VAL A CA 1
ATOM 2269 C C . VAL A 1 147 ? 59.20600 86.93600 61.78900 1.000 28.65575 147 VAL A C 1
ATOM 2270 O O . VAL A 1 147 ? 59.13300 87.29000 60.60400 1.000 23.99152 147 VAL A O 1
ATOM 2283 N N . SER A 1 148 ? 60.23000 86.19200 62.24500 1.000 26.89025 148 SER A N 1
ATOM 2284 C CA . SER A 1 148 ? 61.32100 85.75800 61.35300 1.000 24.22789 148 SER A CA 1
ATOM 2285 C C . SER A 1 148 ? 60.82000 84.97200 60.16400 1.000 25.12734 148 SER A C 1
ATOM 2286 O O . SER A 1 148 ? 61.49400 84.92000 59.12600 1.000 30.64033 148 SER A O 1
ATOM 2294 N N . ALA A 1 149 ? 59.67900 84.31800 60.30400 1.000 28.63720 149 ALA A N 1
ATOM 2295 C CA . ALA A 1 149 ? 59.16900 83.43500 59.26500 1.000 26.59656 149 ALA A CA 1
ATOM 2296 C C . ALA A 1 149 ? 58.20700 84.11700 58.28900 1.000 27.29096 149 ALA A C 1
ATOM 2297 O O . ALA A 1 149 ? 57.79800 83.48400 57.30400 1.000 28.15140 149 ALA A O 1
ATOM 2304 N N . LEU A 1 150 ? 57.83800 85.37300 58.51700 1.000 26.14578 150 LEU A N 1
ATOM 2305 C CA . LEU A 1 150 ? 56.70100 85.97300 57.83100 1.000 25.77409 150 LEU A CA 1
ATOM 2306 C C . LEU A 1 150 ? 56.99200 87.39300 57.38600 1.000 22.98997 150 LEU A C 1
ATOM 2307 O O . LEU A 1 150 ? 57.61700 88.17300 58.11400 1.000 30.77266 150 LEU A O 1
ATOM 2323 N N . ASP A 1 151 ? 56.42400 87.76600 56.24400 1.000 23.40842 151 ASP A N 1
ATOM 2324 C CA . ASP A 1 151 ? 56.31600 89.18300 55.93400 1.000 27.32227 151 ASP A CA 1
ATOM 2325 C C . ASP A 1 151 ? 55.07100 89.77000 56.60200 1.000 26.42751 151 ASP A C 1
ATOM 2326 O O . ASP A 1 151 ? 54.18100 89.05800 57.06200 1.000 25.22547 151 ASP A O 1
ATOM 2335 N N . ASP A 1 152 ? 55.04100 91.09700 56.69600 1.000 25.72322 152 ASP A N 1
ATOM 2336 C CA . ASP A 1 152 ? 54.03100 91.74600 57.52200 1.000 24.34092 152 ASP A CA 1
ATOM 2337 C C . ASP A 1 152 ? 52.63300 91.46400 57.02000 1.000 27.59885 152 ASP A C 1
ATOM 2338 O O . ASP A 1 152 ? 51.71600 91.25400 57.81500 1.000 22.64788 152 ASP A O 1
ATOM 2347 N N . VAL A 1 153 ? 52.43400 91.48500 55.70000 1.000 25.77462 153 VAL A N 1
ATOM 2348 C CA . VAL A 1 153 ? 51.08700 91.30200 55.16000 1.000 22.28967 153 VAL A CA 1
ATOM 2349 C C . VAL A 1 153 ? 50.58900 89.90300 55.48200 1.000 22.75152 153 VAL A C 1
ATOM 2350 O O . VAL A 1 153 ? 49.49000 89.71600 56.01200 1.000 25.37248 153 VAL A O 1
ATOM 2363 N N . LEU A 1 154 ? 51.43800 88.90200 55.26200 1.000 23.42216 154 LEU A N 1
ATOM 2364 C CA . LEU A 1 154 ? 51.05800 87.54900 55.61600 1.000 23.91825 154 LEU A CA 1
ATOM 2365 C C . LEU A 1 154 ? 50.80700 87.43600 57.11200 1.000 19.85143 154 LEU A C 1
ATOM 2366 O O . LEU A 1 154 ? 49.83900 86.79300 57.54200 1.000 20.43759 154 LEU A O 1
ATOM 2382 N N . MET A 1 155 ? 51.64600 88.09000 57.92200 1.000 24.43607 155 MET A N 1
ATOM 2383 C CA . MET A 1 155 ? 51.47300 88.01700 59.37100 1.000 26.26830 155 MET A CA 1
ATOM 2384 C C . MET A 1 155 ? 50.13000 88.58400 59.78500 1.000 23.52064 155 MET A C 1
ATOM 2385 O O . MET A 1 155 ? 49.40800 87.98200 60.59600 1.000 22.38612 155 MET A O 1
ATOM 2399 N N . ALA A 1 156 ? 49.76900 89.74900 59.23500 1.000 23.45096 156 ALA A N 1
ATOM 2400 C CA . ALA A 1 156 ? 48.45400 90.32900 59.53200 1.000 25.74886 156 ALA A CA 1
ATOM 2401 C C . ALA A 1 156 ? 47.31700 89.41600 59.05100 1.000 23.23485 156 ALA A C 1
ATOM 2402 O O . ALA A 1 156 ? 46.27800 89.28300 59.71600 1.000 22.52601 156 ALA A O 1
ATOM 2409 N N . GLU A 1 157 ? 47.50300 88.78900 57.89200 1.000 22.51879 157 GLU A N 1
ATOM 2410 C CA . GLU A 1 157 ? 46.48100 87.89700 57.34900 1.000 23.74737 157 GLU A CA 1
ATOM 2411 C C . GLU A 1 157 ? 46.26800 86.66900 58.24300 1.000 28.13310 157 GLU A C 1
ATOM 2412 O O . GLU A 1 157 ? 45.12300 86.27800 58.51900 1.000 23.25073 157 GLU A O 1
ATOM 2424 N N . LEU A 1 158 ? 47.36200 86.00700 58.65800 1.000 23.33161 158 LEU A N 1
ATOM 2425 C CA . LEU A 1 158 ? 47.23100 84.86700 59.56700 1.000 24.82276 158 LEU A CA 1
ATOM 2426 C C . LEU A 1 158 ? 46.59000 85.26400 60.89400 1.000 24.99207 158 LEU A C 1
ATOM 2427 O O . LEU A 1 158 ? 45.74200 84.53800 61.42100 1.000 24.93072 158 LEU A O 1
ATOM 2443 N N . ALA A 1 159 ? 46.97400 86.40800 61.45600 1.000 21.60114 159 ALA A N 1
ATOM 2444 C CA . ALA A 1 159 ? 46.33900 86.85400 62.69600 1.000 24.62349 159 ALA A CA 1
ATOM 2445 C C . ALA A 1 159 ? 44.86400 87.14700 62.50300 1.000 26.38106 159 ALA A C 1
ATOM 2446 O O . ALA A 1 159 ? 44.04100 86.88000 63.39300 1.000 19.97216 159 ALA A O 1
ATOM 2453 N N . ALA A 1 160 ? 44.51100 87.75900 61.37700 1.000 25.61299 160 ALA A N 1
ATOM 2454 C CA . ALA A 1 160 ? 43.09500 88.01300 61.11700 1.000 21.47299 160 ALA A CA 1
ATOM 2455 C C . ALA A 1 160 ? 42.31400 86.70700 60.97500 1.000 24.35381 160 ALA A C 1
ATOM 2456 O O . ALA A 1 160 ? 41.16800 86.60100 61.43800 1.000 23.45203 160 ALA A O 1
ATOM 2463 N N . THR A 1 161 ? 42.90200 85.71600 60.30700 1.000 21.80243 161 THR A N 1
ATOM 2464 C CA . THR A 1 161 ? 42.25300 84.41200 60.23300 1.000 23.63871 161 THR A CA 1
ATOM 2465 C C . THR A 1 161 ? 42.06500 83.83800 61.63800 1.000 23.84363 161 THR A C 1
ATOM 2466 O O . THR A 1 161 ? 40.98200 83.35800 61.98100 1.000 23.02070 161 THR A O 1
ATOM 2477 N N . ALA A 1 162 ? 43.07300 83.98000 62.50500 1.000 25.70353 162 ALA A N 1
ATOM 2478 C CA . ALA A 1 162 ? 42.95200 83.43900 63.86300 1.000 24.82093 162 ALA A CA 1
ATOM 2479 C C . ALA A 1 162 ? 41.79200 84.08400 64.61100 1.000 25.54371 162 ALA A C 1
ATOM 2480 O O . ALA A 1 162 ? 40.96400 83.37900 65.22300 1.000 23.82507 162 ALA A O 1
ATOM 2487 N N . LYS A 1 163 ? 41.72000 85.43000 64.59400 1.000 22.93057 163 LYS A N 1
ATOM 2488 C CA . LYS A 1 163 ? 40.64300 86.11900 65.30100 1.000 19.58987 163 LYS A CA 1
ATOM 2489 C C . LYS A 1 163 ? 39.28400 85.67900 64.80800 1.000 26.40900 163 LYS A C 1
ATOM 2490 O O . LYS A 1 163 ? 38.33900 85.56000 65.59800 1.000 24.44767 163 LYS A O 1
ATOM 2509 N N . SER A 1 164 ? 39.14600 85.51200 63.48600 1.000 24.02713 164 SER A N 1
ATOM 2510 C CA . SER A 1 164 ? 37.85000 85.14700 62.93500 1.000 28.99252 164 SER A CA 1
ATOM 2511 C C . SER A 1 164 ? 37.43000 83.72800 63.30000 1.000 27.87462 164 SER A C 1
ATOM 2512 O O . SER A 1 164 ? 36.24400 83.41500 63.18100 1.000 29.22975 164 SER A O 1
ATOM 2520 N N . VAL A 1 165 ? 38.31700 82.87200 63.80700 1.000 29.72590 165 VAL A N 1
ATOM 2521 C CA . VAL A 1 165 ? 37.86400 81.58900 64.35100 1.000 26.94457 165 VAL A CA 1
ATOM 2522 C C . VAL A 1 165 ? 38.00400 81.53100 65.85800 1.000 26.14753 165 VAL A C 1
ATOM 2523 O O . VAL A 1 165 ? 37.90900 80.45200 66.43900 1.000 31.62004 165 VAL A O 1
ATOM 2536 N N . GLY A 1 166 ? 38.20900 82.67700 66.50600 1.000 27.15786 166 GLY A N 1
ATOM 2537 C CA . GLY A 1 166 ? 38.23900 82.76600 67.95100 1.000 27.70730 166 GLY A CA 1
ATOM 2538 C C . GLY A 1 166 ? 39.54800 82.39300 68.61400 1.000 27.04230 166 GLY A C 1
ATOM 2539 O O . GLY A 1 166 ? 39.54300 82.13800 69.81000 1.000 25.92066 166 GLY A O 1
ATOM 2543 N N . LEU A 1 167 ? 40.65800 82.33900 67.87200 1.000 23.20761 167 LEU A N 1
ATOM 2544 C CA . LEU A 1 167 ? 41.95400 81.99400 68.42800 1.000 24.19752 167 LEU A CA 1
ATOM 2545 C C . LEU A 1 167 ? 42.63800 83.25300 68.94200 1.000 27.39648 167 LEU A C 1
ATOM 2546 O O . LEU A 1 167 ? 42.56400 84.31100 68.30900 1.000 25.22020 167 LEU A O 1
ATOM 2562 N N . ASP A 1 168 ? 43.31000 83.13700 70.07900 1.000 24.02431 168 ASP A N 1
ATOM 2563 C CA . ASP A 1 168 ? 44.25700 84.17500 70.48400 1.000 23.81521 168 ASP A CA 1
ATOM 2564 C C . ASP A 1 168 ? 45.54700 84.05400 69.67200 1.000 26.37326 168 ASP A C 1
ATOM 2565 O O . ASP A 1 168 ? 45.78800 83.06200 68.97900 1.000 21.38603 168 ASP A O 1
ATOM 2574 N N . VAL A 1 169 ? 46.39100 85.08000 69.75700 1.000 25.86538 169 VAL A N 1
ATOM 2575 C CA . VAL A 1 169 ? 47.60000 85.15300 68.94400 1.000 23.36810 169 VAL A CA 1
ATOM 2576 C C . VAL A 1 169 ? 48.81200 85.43700 69.82700 1.000 20.88050 169 VAL A C 1
ATOM 2577 O O . VAL A 1 169 ? 48.83800 86.44500 70.52500 1.000 20.59605 169 VAL A O 1
ATOM 2590 N N . LEU A 1 170 ? 49.85700 84.63000 69.70700 1.000 24.46805 170 LEU A N 1
ATOM 2591 C CA . LEU A 1 170 ? 51.14500 84.93700 70.33800 1.000 22.62357 170 LEU A CA 1
ATOM 2592 C C . LEU A 1 170 ? 52.12400 85.23800 69.22100 1.000 21.22949 170 LEU A C 1
ATOM 2593 O O . LEU A 1 170 ? 52.36500 84.39200 68.35700 1.000 18.74918 170 LEU A O 1
ATOM 2609 N N . VAL A 1 171 ? 52.65400 86.45200 69.19500 1.000 22.17693 171 VAL A N 1
ATOM 2610 C CA . VAL A 1 171 ? 53.62400 86.81300 68.16800 1.000 22.04478 171 VAL A CA 1
ATOM 2611 C C . VAL A 1 171 ? 55.01800 86.73800 68.79500 1.000 19.55567 171 VAL A C 1
ATOM 2612 O O . VAL A 1 171 ? 55.24600 87.24800 69.89700 1.000 22.81548 171 VAL A O 1
ATOM 2625 N N . GLU A 1 172 ? 55.94400 86.06700 68.10800 1.000 21.90001 172 GLU A N 1
ATOM 2626 C CA . GLU A 1 172 ? 57.29700 85.87500 68.60700 1.000 21.23559 172 GLU A CA 1
ATOM 2627 C C . GLU A 1 172 ? 58.33100 86.68600 67.82000 1.000 19.82369 172 GLU A C 1
ATOM 2628 O O . GLU A 1 172 ? 58.43900 86.55700 66.59300 1.000 25.28999 172 GLU A O 1
ATOM 2640 N N . VAL A 1 173 ? 59.13300 87.46000 68.56000 1.000 21.96858 173 VAL A N 1
ATOM 2641 C CA . VAL A 1 173 ? 60.19600 88.29400 68.03600 1.000 21.55473 173 VAL A CA 1
ATOM 2642 C C . VAL A 1 173 ? 61.52100 87.92500 68.70400 1.000 30.14996 173 VAL A C 1
ATOM 2643 O O . VAL A 1 173 ? 61.57100 87.44300 69.84700 1.000 23.47057 173 VAL A O 1
ATOM 2656 N N . HIS A 1 174 ? 62.62100 88.20300 67.97500 1.000 24.54212 174 HIS A N 1
ATOM 2657 C CA . HIS A 1 174 ? 63.95600 88.03800 68.52100 1.000 31.32353 174 HIS A CA 1
ATOM 2658 C C . HIS A 1 174 ? 64.76900 89.32800 68.64200 1.000 36.49859 174 HIS A C 1
ATOM 2659 O O . HIS A 1 174 ? 65.80900 89.30900 69.30600 1.000 31.55713 174 HIS A O 1
ATOM 2673 N N . ASP A 1 175 ? 64.36000 90.43100 68.01900 1.000 31.11532 175 ASP A N 1
ATOM 2674 C CA . ASP A 1 175 ? 65.15200 91.65400 68.07600 1.000 29.84073 175 ASP A CA 1
ATOM 2675 C C . ASP A 1 175 ? 64.24100 92.86900 67.91600 1.000 28.20241 175 ASP A C 1
ATOM 2676 O O . ASP A 1 175 ? 63.02600 92.74700 67.69600 1.000 25.41311 175 ASP A O 1
ATOM 2685 N N . GLY A 1 176 ? 64.84800 94.05600 68.00100 1.000 26.55499 176 GLY A N 1
ATOM 2686 C CA . GLY A 1 176 ? 64.07200 95.29100 67.99700 1.000 27.14875 176 GLY A CA 1
ATOM 2687 C C . GLY A 1 176 ? 63.39200 95.54700 66.66000 1.000 28.03271 176 GLY A C 1
ATOM 2688 O O . GLY A 1 176 ? 62.27900 96.07200 66.62100 1.000 25.08856 176 GLY A O 1
ATOM 2692 N N . THR A 1 177 ? 64.04100 95.15100 65.56400 1.000 22.73485 177 THR A N 1
ATOM 2693 C CA . THR A 1 177 ? 63.46400 95.31000 64.23500 1.000 29.94226 177 THR A CA 1
ATOM 2694 C C . THR A 1 177 ? 62.21800 94.44800 64.10200 1.000 32.02386 177 THR A C 1
ATOM 2695 O O . THR A 1 177 ? 61.16400 94.91800 63.65300 1.000 22.34271 177 THR A O 1
ATOM 2706 N N . GLU A 1 178 ? 62.31600 93.18600 64.53600 1.000 24.84872 178 GLU A N 1
ATOM 2707 C CA . GLU A 1 178 ? 61.15400 92.30600 64.53400 1.000 25.86115 178 GLU A CA 1
ATOM 2708 C C . GLU A 1 178 ? 60.08100 92.81400 65.47200 1.000 21.68035 178 GLU A C 1
ATOM 2709 O O . GLU A 1 178 ? 58.89200 92.80000 65.13000 1.000 23.56734 178 GLU A O 1
ATOM 2721 N N . LEU A 1 179 ? 60.48000 93.31400 66.63800 1.000 25.85092 179 LEU A N 1
ATOM 2722 C CA . LEU A 1 179 ? 59.51300 93.83900 67.59900 1.000 22.65460 179 LEU A CA 1
ATOM 2723 C C . LEU A 1 179 ? 58.68200 94.96100 66.98500 1.000 27.36980 179 LEU A C 1
ATOM 2724 O O . LEU A 1 179 ? 57.44600 94.99600 67.11400 1.000 21.46741 179 LEU A O 1
ATOM 2740 N N . GLU A 1 180 ? 59.34200 95.89400 66.30400 1.000 27.02477 180 GLU A N 1
ATOM 2741 C CA . GLU A 1 180 ? 58.61500 97.05600 65.81100 1.000 27.14040 180 GLU A CA 1
ATOM 2742 C C . GLU A 1 180 ? 57.68100 96.65600 64.67200 1.000 19.82878 180 GLU A C 1
ATOM 2743 O O . GLU A 1 180 ? 56.55800 97.15100 64.60800 1.000 20.94192 180 GLU A O 1
ATOM 2755 N N . ARG A 1 181 ? 58.09600 95.70000 63.82500 1.000 21.81599 181 ARG A N 1
ATOM 2756 C CA . ARG A 1 181 ? 57.18100 95.13300 62.83300 1.000 24.89868 181 ARG A CA 1
ATOM 2757 C C . ARG A 1 181 ? 55.96600 94.49600 63.49700 1.000 28.43831 181 ARG A C 1
ATOM 2758 O O . ARG A 1 181 ? 54.81200 94.72000 63.07800 1.000 25.03234 181 ARG A O 1
ATOM 2779 N N . ALA A 1 182 ? 56.20400 93.70100 64.54600 1.000 22.70519 182 ALA A N 1
ATOM 2780 C CA . ALA A 1 182 ? 55.09500 93.04700 65.24400 1.000 20.42437 182 ALA A CA 1
ATOM 2781 C C . ALA A 1 182 ? 54.13300 94.07400 65.81100 1.000 22.13291 182 ALA A C 1
ATOM 2782 O O . ALA A 1 182 ? 52.90800 93.93700 65.67700 1.000 24.29680 182 ALA A O 1
ATOM 2789 N N . LEU A 1 183 ? 54.66500 95.09400 66.48700 1.000 21.08994 183 LEU A N 1
ATOM 2790 C CA . LEU A 1 183 ? 53.80300 96.04400 67.18100 1.000 22.92047 183 LEU A CA 1
ATOM 2791 C C . LEU A 1 183 ? 53.00200 96.89700 66.20100 1.000 24.35241 183 LEU A C 1
ATOM 2792 O O . LEU A 1 183 ? 51.86400 97.25500 66.48700 1.000 22.39645 183 LEU A O 1
ATOM 2808 N N . LYS A 1 184 ? 53.60200 97.24800 65.06600 1.000 20.54943 184 LYS A N 1
ATOM 2809 C CA . LYS A 1 184 ? 52.93600 98.04000 64.05200 1.000 23.31609 184 LYS A CA 1
ATOM 2810 C C . LYS A 1 184 ? 51.87400 97.23700 63.32700 1.000 25.03924 184 LYS A C 1
ATOM 2811 O O . LYS A 1 184 ? 50.85400 97.79400 62.94100 1.000 24.98433 184 LYS A O 1
ATOM 2830 N N . THR A 1 185 ? 52.10100 95.93400 63.12200 1.000 25.30695 185 THR A N 1
ATOM 2831 C CA . THR A 1 185 ? 51.23200 95.07700 62.31600 1.000 18.30432 185 THR A CA 1
ATOM 2832 C C . THR A 1 185 ? 50.09600 94.41100 63.10400 1.000 23.71614 185 THR A C 1
ATOM 2833 O O . THR A 1 185 ? 48.97500 94.30800 62.60300 1.000 25.85341 185 THR A O 1
ATOM 2844 N N . LEU A 1 186 ? 50.35300 93.97900 64.34200 1.000 23.95857 186 LEU A N 1
ATOM 2845 C CA . LEU A 1 186 ? 49.41000 93.20200 65.12900 1.000 18.43179 186 LEU A CA 1
ATOM 2846 C C . LEU A 1 186 ? 49.04400 93.93600 66.39600 1.000 22.43403 186 LEU A C 1
ATOM 2847 O O . LEU A 1 186 ? 49.91300 94.54400 67.04000 1.000 25.78085 186 LEU A O 1
ATOM 2863 N N . ASP A 1 187 ? 47.78500 93.79600 66.81900 1.000 22.54231 187 ASP A N 1
ATOM 2864 C CA . ASP A 1 187 ? 47.38300 94.36200 68.09800 1.000 24.13285 187 ASP A CA 1
ATOM 2865 C C . ASP A 1 187 ? 47.17000 93.29000 69.15900 1.000 21.38068 187 ASP A C 1
ATOM 2866 O O . ASP A 1 187 ? 46.62300 93.58300 70.21800 1.000 20.88743 187 ASP A O 1
ATOM 2875 N N . THR A 1 188 ? 47.64300 92.07000 68.94800 1.000 21.60461 188 THR A N 1
ATOM 2876 C CA . THR A 1 188 ? 47.55700 91.11400 70.05300 1.000 23.43817 188 THR A CA 1
ATOM 2877 C C . THR A 1 188 ? 48.29600 91.65700 71.27800 1.000 22.05497 188 THR A C 1
ATOM 2878 O O . THR A 1 188 ? 49.38200 92.23200 71.15200 1.000 20.45977 188 THR A O 1
ATOM 2889 N N . PRO A 1 189 ? 47.76500 91.45200 72.48200 1.000 20.33259 189 PRO A N 1
ATOM 2890 C CA . PRO A 1 189 ? 48.54300 91.80200 73.66400 1.000 23.33238 189 PRO A CA 1
ATOM 2891 C C . PRO A 1 189 ? 49.74200 90.90200 73.87800 1.000 20.94220 189 PRO A C 1
ATOM 2892 O O . PRO A 1 189 ? 50.65900 91.31100 74.58100 1.000 25.76800 189 PRO A O 1
ATOM 2903 N N . LEU A 1 190 ? 49.78800 89.70200 73.30100 1.000 23.12900 190 LEU A N 1
ATOM 2904 C CA . LEU A 1 190 ? 50.80000 88.71900 73.71300 1.000 21.18941 190 LEU A CA 1
ATOM 2905 C C . LEU A 1 190 ? 52.03200 88.83300 72.83200 1.000 22.89384 190 LEU A C 1
ATOM 2906 O O . LEU A 1 190 ? 52.04100 88.37000 71.68800 1.000 20.01679 190 LEU A O 1
ATOM 2922 N N . VAL A 1 191 ? 53.08700 89.42000 73.37700 1.000 19.42757 191 VAL A N 1
ATOM 2923 C CA . VAL A 1 191 ? 54.32400 89.67200 72.63800 1.000 18.17759 191 VAL A CA 1
ATOM 2924 C C . VAL A 1 191 ? 55.39800 88.75700 73.23200 1.000 23.69730 191 VAL A C 1
ATOM 2925 O O . VAL A 1 191 ? 55.92700 88.99700 74.33300 1.000 23.16439 191 VAL A O 1
ATOM 2938 N N . GLY A 1 192 ? 55.71000 87.69200 72.49300 1.000 20.36531 192 GLY A N 1
ATOM 2939 C CA . GLY A 1 192 ? 56.69400 86.71800 72.92100 1.000 23.19491 192 GLY A CA 1
ATOM 2940 C C . GLY A 1 192 ? 58.07800 87.07400 72.43800 1.000 23.87845 192 GLY A C 1
ATOM 2941 O O . GLY A 1 192 ? 58.26800 87.43700 71.27600 1.000 20.96982 192 GLY A O 1
ATOM 2945 N N . ILE A 1 193 ? 59.05700 86.98700 73.34000 1.000 20.80735 193 ILE A N 1
ATOM 2946 C CA . ILE A 1 193 ? 60.44200 87.25800 72.99400 1.000 23.12238 193 ILE A CA 1
ATOM 2947 C C . ILE A 1 193 ? 61.20400 85.95300 73.13700 1.000 24.49841 193 ILE A C 1
ATOM 2948 O O . ILE A 1 193 ? 61.23500 85.37000 74.21900 1.000 24.11848 193 ILE A O 1
ATOM 2964 N N . ASN A 1 194 ? 61.79000 85.48100 72.04800 1.000 23.45063 194 ASN A N 1
ATOM 2965 C CA . ASN A 1 194 ? 62.50500 84.22300 72.07700 1.000 21.48105 194 ASN A CA 1
ATOM 2966 C C . ASN A 1 194 ? 63.97900 84.48400 72.39200 1.000 25.16479 194 ASN A C 1
ATOM 2967 O O . ASN A 1 194 ? 64.71900 85.02600 71.56000 1.000 20.04661 194 ASN A O 1
ATOM 2978 N N . ASN A 1 195 ? 64.41300 84.06800 73.58900 1.000 25.05169 195 ASN A N 1
ATOM 2979 C CA . ASN A 1 195 ? 65.81100 84.22800 73.99000 1.000 26.37296 195 ASN A CA 1
ATOM 2980 C C . ASN A 1 195 ? 66.76900 83.31500 73.23300 1.000 29.15516 195 ASN A C 1
ATOM 2981 O O . ASN A 1 195 ? 67.99300 83.46400 73.37900 1.000 25.86706 195 ASN A O 1
ATOM 2992 N N . ARG A 1 196 ? 66.26300 82.36900 72.45000 1.000 26.30137 196 ARG A N 1
ATOM 2993 C CA . ARG A 1 196 ? 67.12400 81.47400 71.69300 1.000 29.81373 196 ARG A CA 1
ATOM 2994 C C . ARG A 1 196 ? 67.24500 82.02800 70.27100 1.000 29.65487 196 ARG A C 1
ATOM 2995 O O . ARG A 1 196 ? 66.25500 82.13800 69.53800 1.000 29.81655 196 ARG A O 1
ATOM 3016 N N . ASN A 1 197 ? 68.45400 82.43300 69.92200 1.000 26.32169 197 ASN A N 1
ATOM 3017 C CA . ASN A 1 197 ? 68.78400 82.81600 68.56200 1.000 28.18337 197 ASN A CA 1
ATOM 3018 C C . ASN A 1 197 ? 68.73000 81.58500 67.67000 1.000 32.75399 197 ASN A C 1
ATOM 3019 O O . ASN A 1 197 ? 69.36600 80.57100 67.95900 1.000 32.25499 197 ASN A O 1
ATOM 3030 N N . LEU A 1 198 ? 67.94500 81.64200 66.60700 1.000 36.02141 198 LEU A N 1
ATOM 3031 C CA . LEU A 1 198 ? 67.74900 80.45600 65.77700 1.000 33.36786 198 LEU A CA 1
ATOM 3032 C C . LEU A 1 198 ? 68.80500 80.27200 64.70000 1.000 40.64405 198 LEU A C 1
ATOM 3033 O O . LEU A 1 198 ? 68.76100 79.24600 64.00500 1.000 40.34901 198 LEU A O 1
ATOM 3049 N N . HIS A 1 199 ? 69.73200 81.23600 64.54200 1.000 39.92562 199 HIS A N 1
ATOM 3050 C CA . HIS A 1 199 ? 70.89900 81.05700 63.67500 1.000 43.48001 199 HIS A CA 1
ATOM 3051 C C . HIS A 1 199 ? 71.97300 80.21500 64.36500 1.000 42.14543 199 HIS A C 1
ATOM 3052 O O . HIS A 1 199 ? 72.59400 79.35500 63.73700 1.000 43.17183 199 HIS A O 1
ATOM 3066 N N . THR A 1 200 ? 72.22400 80.46600 65.64900 1.000 40.83086 200 THR A N 1
ATOM 3067 C CA . THR A 1 200 ? 73.30200 79.81400 66.38000 1.000 34.01768 200 THR A CA 1
ATOM 3068 C C . THR A 1 200 ? 72.82000 78.85100 67.45300 1.000 38.13247 200 THR A C 1
ATOM 3069 O O . THR A 1 200 ? 73.61700 78.04700 67.94700 1.000 34.60779 200 THR A O 1
ATOM 3080 N N . PHE A 1 201 ? 71.54700 78.91900 67.83000 1.000 36.82651 201 PHE A N 1
ATOM 3081 C CA . PHE A 1 201 ? 70.98300 78.21800 68.97400 1.000 32.90048 201 PHE A CA 1
ATOM 3082 C C . PHE A 1 201 ? 71.56000 78.69300 70.30500 1.000 35.44821 201 PHE A C 1
ATOM 3083 O O . PHE A 1 201 ? 71.31900 78.05900 71.33700 1.000 37.28410 201 PHE A O 1
ATOM 3100 N N . GLU A 1 202 ? 72.26700 79.80900 70.33600 1.000 30.47929 202 GLU A N 1
ATOM 3101 C CA . GLU A 1 202 ? 72.66400 80.36600 71.62100 1.000 36.29112 202 GLU A CA 1
ATOM 3102 C C . GLU A 1 202 ? 71.50100 81.08500 72.29500 1.000 33.10472 202 GLU A C 1
ATOM 3103 O O . GLU A 1 202 ? 70.62200 81.66400 71.65200 1.000 29.23520 202 GLU A O 1
ATOM 3115 N N . VAL A 1 203 ? 71.51900 81.03900 73.61800 1.000 26.87949 203 VAL A N 1
ATOM 3116 C CA . VAL A 1 203 ? 70.46900 81.57400 74.46500 1.000 27.83923 203 VAL A CA 1
ATOM 3117 C C . VAL A 1 203 ? 71.02900 82.73300 75.25900 1.000 27.31514 203 VAL A C 1
ATOM 3118 O O . VAL A 1 203 ? 72.09200 82.60000 75.86800 1.000 28.01018 203 VAL A O 1
ATOM 3131 N N . SER A 1 204 ? 70.27400 83.83500 75.31200 1.000 23.56106 204 SER A N 1
ATOM 3132 C CA . SER A 1 204 ? 70.59600 84.99700 76.12100 1.000 22.75911 204 SER A CA 1
ATOM 3133 C C . SER A 1 204 ? 69.29600 85.55700 76.67800 1.000 25.65482 204 SER A C 1
ATOM 3134 O O . SER A 1 204 ? 68.43400 85.99500 75.91100 1.000 21.43528 204 SER A O 1
ATOM 3142 N N . LEU A 1 205 ? 69.16100 85.54600 78.00200 1.000 23.06871 205 LEU A N 1
ATOM 3143 C CA . LEU A 1 205 ? 67.98400 86.12200 78.65300 1.000 27.32654 205 LEU A CA 1
ATOM 3144 C C . LEU A 1 205 ? 67.94200 87.64000 78.51300 1.000 31.42915 205 LEU A C 1
ATOM 3145 O O . LEU A 1 205 ? 66.86100 88.23500 78.59600 1.000 25.74537 205 LEU A O 1
ATOM 3161 N N . GLU A 1 206 ? 69.07700 88.27300 78.21900 1.000 28.34777 206 GLU A N 1
ATOM 3162 C CA . GLU A 1 206 ? 69.08200 89.69800 77.96000 1.000 32.79034 206 GLU A CA 1
ATOM 3163 C C . GLU A 1 206 ? 68.39200 90.06900 76.63300 1.000 29.22035 206 GLU A C 1
ATOM 3164 O O . GLU A 1 206 ? 68.07500 91.24300 76.41400 1.000 31.08286 206 GLU A O 1
ATOM 3176 N N . THR A 1 207 ? 68.13600 89.10500 75.75700 1.000 29.42253 207 THR A N 1
ATOM 3177 C CA . THR A 1 207 ? 67.29800 89.35800 74.59200 1.000 30.31338 207 THR A CA 1
ATOM 3178 C C . THR A 1 207 ? 65.97000 89.94600 75.02100 1.000 26.57011 207 THR A C 1
ATOM 3179 O O . THR A 1 207 ? 65.44600 90.86800 74.38200 1.000 28.32298 207 THR A O 1
ATOM 3190 N N . THR A 1 208 ? 65.39000 89.37500 76.07300 1.000 23.88722 208 THR A N 1
ATOM 3191 C CA . THR A 1 208 ? 64.13600 89.86700 76.61800 1.000 28.62273 208 THR A CA 1
ATOM 3192 C C . THR A 1 208 ? 64.33500 91.20700 77.28900 1.000 29.69927 208 THR A C 1
ATOM 3193 O O . THR A 1 208 ? 63.60400 92.16800 77.01500 1.000 23.60468 208 THR A O 1
ATOM 3204 N N . LEU A 1 209 ? 65.31400 91.28000 78.19400 1.000 26.00581 209 LEU A N 1
ATOM 3205 C CA . LEU A 1 209 ? 65.48300 92.48500 79.01200 1.000 29.44942 209 LEU A CA 1
ATOM 3206 C C . LEU A 1 209 ? 65.78700 93.69100 78.14400 1.000 21.81903 209 LEU A C 1
ATOM 3207 O O . LEU A 1 209 ? 65.30800 94.79400 78.41900 1.000 26.11177 209 LEU A O 1
ATOM 3223 N N . ASP A 1 210 ? 66.57500 93.50500 77.08500 1.000 26.98459 210 ASP A N 1
ATOM 3224 C CA . ASP A 1 210 ? 66.95100 94.64700 76.26100 1.000 29.40532 210 ASP A CA 1
ATOM 3225 C C . ASP A 1 210 ? 65.78400 95.19300 75.44400 1.000 34.33608 210 ASP A C 1
ATOM 3226 O O . ASP A 1 210 ? 65.87400 96.31500 74.94000 1.000 26.18853 210 ASP A O 1
ATOM 3235 N N . LEU A 1 211 ? 64.69500 94.43900 75.30300 1.000 27.32778 211 LEU A N 1
ATOM 3236 C CA . LEU A 1 211 ? 63.56000 94.91400 74.53500 1.000 25.39933 211 LEU A CA 1
ATOM 3237 C C . LEU A 1 211 ? 62.45400 95.53700 75.38100 1.000 23.06151 211 LEU A C 1
ATOM 3238 O O . LEU A 1 211 ? 61.56400 96.21200 74.82900 1.000 22.91530 211 LEU A O 1
ATOM 3254 N N . LEU A 1 212 ? 62.46800 95.32300 76.68000 1.000 22.09014 212 LEU A N 1
ATOM 3255 C CA . LEU A 1 212 ? 61.40800 95.83900 77.52100 1.000 21.35828 212 LEU A CA 1
ATOM 3256 C C . LEU A 1 212 ? 61.19500 97.34800 77.37100 1.000 26.25868 212 LEU A C 1
ATOM 3257 O O . LEU A 1 212 ? 60.04800 97.80100 77.49000 1.000 26.91685 212 LEU A O 1
ATOM 3273 N N . PRO A 1 213 ? 62.25600 98.14700 77.15000 1.000 29.77422 213 PRO A N 1
ATOM 3274 C CA . PRO A 1 213 ? 62.08900 99.61000 76.99000 1.000 29.23647 213 PRO A CA 1
ATOM 3275 C C . PRO A 1 213 ? 61.36100 100.02500 75.73200 1.000 28.83198 213 PRO A C 1
ATOM 3276 O O . PRO A 1 213 ? 61.08900 101.22400 75.57900 1.000 25.74215 213 PRO A O 1
ATOM 3287 N N . GLU A 1 214 ? 61.04200 99.09200 74.84000 1.000 23.55393 214 GLU A N 1
ATOM 3288 C CA . GLU A 1 214 ? 60.30500 99.39200 73.63200 1.000 27.25967 214 GLU A CA 1
ATOM 3289 C C . GLU A 1 214 ? 58.93100 98.74500 73.61100 1.000 25.51918 214 GLU A C 1
ATOM 3290 O O . GLU A 1 214 ? 58.23800 98.87800 72.60700 1.000 26.78621 214 GLU A O 1
ATOM 3302 N N . ILE A 1 215 ? 58.52700 98.04900 74.67200 1.000 28.99737 215 ILE A N 1
ATOM 3303 C CA . ILE A 1 215 ? 57.27000 97.29900 74.69500 1.000 28.08268 215 ILE A CA 1
ATOM 3304 C C . ILE A 1 215 ? 56.22000 98.13900 75.40900 1.000 24.34573 215 ILE A C 1
ATOM 3305 O O . ILE A 1 215 ? 56.34900 98.37700 76.61900 1.000 26.13983 215 ILE A O 1
ATOM 3321 N N . PRO A 1 216 ? 55.14900 98.55800 74.72500 1.000 26.19282 216 PRO A N 1
ATOM 3322 C CA . PRO A 1 216 ? 54.08500 99.31700 75.39400 1.000 26.67890 216 PRO A CA 1
ATOM 3323 C C . PRO A 1 216 ? 53.47300 98.58800 76.57400 1.000 26.56638 216 PRO A C 1
ATOM 3324 O O . PRO A 1 216 ? 53.38000 97.36400 76.59800 1.000 25.11015 216 PRO A O 1
ATOM 3335 N N . ARG A 1 217 ? 53.00900 99.37500 77.53700 1.000 24.66628 217 ARG A N 1
ATOM 3336 C CA . ARG A 1 217 ? 52.39100 98.81200 78.71700 1.000 33.18263 217 ARG A CA 1
ATOM 3337 C C . ARG A 1 217 ? 51.09100 98.09300 78.41400 1.000 28.97914 217 ARG A C 1
ATOM 3338 O O . ARG A 1 217 ? 50.67200 97.28400 79.22800 1.000 26.41931 217 ARG A O 1
ATOM 3359 N N . ASP A 1 218 ? 50.43500 98.36000 77.28800 1.000 25.77486 218 ASP A N 1
ATOM 3360 C CA . ASP A 1 218 ? 49.26000 97.56900 76.96900 1.000 29.89828 218 ASP A CA 1
ATOM 3361 C C . ASP A 1 218 ? 49.59600 96.21700 76.32600 1.000 25.90354 218 ASP A C 1
ATOM 3362 O O . ASP A 1 218 ? 48.67600 95.46400 75.99000 1.000 24.80099 218 ASP A O 1
ATOM 3371 N N . ARG A 1 219 ? 50.87000 95.85400 76.18500 1.000 24.04293 219 ARG A N 1
ATOM 3372 C CA . ARG A 1 219 ? 51.23100 94.50400 75.77100 1.000 27.28134 219 ARG A CA 1
ATOM 3373 C C . ARG A 1 219 ? 51.71200 93.72000 76.98200 1.000 25.71959 219 ARG A C 1
ATOM 3374 O O . ARG A 1 219 ? 52.24600 94.28100 77.93600 1.000 24.06250 219 ARG A O 1
ATOM 3395 N N . LEU A 1 220 ? 51.61100 92.40500 76.87700 1.000 22.15080 220 LEU A N 1
ATOM 3396 C CA . LEU A 1 220 ? 52.14900 91.48600 77.88100 1.000 26.23605 220 LEU A CA 1
ATOM 3397 C C . LEU A 1 220 ? 53.37000 90.76500 77.31900 1.000 22.09337 220 LEU A C 1
ATOM 3398 O O . LEU A 1 220 ? 53.27600 90.07900 76.29700 1.000 22.33830 220 LEU A O 1
ATOM 3414 N N . VAL A 1 221 ? 54.50600 90.92500 77.98100 1.000 22.54260 221 VAL A N 1
ATOM 3415 C CA . VAL A 1 221 ? 55.73100 90.24300 77.57700 1.000 24.05084 221 VAL A CA 1
ATOM 3416 C C . VAL A 1 221 ? 55.68500 88.79100 78.04100 1.000 22.66996 221 VAL A C 1
ATOM 3417 O O . VAL A 1 221 ? 55.43500 88.50700 79.22000 1.000 22.40431 221 VAL A O 1
ATOM 3430 N N . VAL A 1 222 ? 55.97800 87.87600 77.11600 1.000 19.59034 222 VAL A N 1
ATOM 3431 C CA . VAL A 1 222 ? 56.09500 86.45600 77.38000 1.000 24.04524 222 VAL A CA 1
ATOM 3432 C C . VAL A 1 222 ? 57.52800 86.12300 77.03600 1.000 23.55026 222 VAL A C 1
ATOM 3433 O O . VAL A 1 222 ? 57.89500 86.15900 75.86100 1.000 21.62003 222 VAL A O 1
ATOM 3446 N N . THR A 1 223 ? 58.34500 85.78700 78.03200 1.000 20.52158 223 THR A N 1
ATOM 3447 C CA . THR A 1 223 ? 59.72500 85.42900 77.74000 1.000 21.08307 223 THR A CA 1
ATOM 3448 C C . THR A 1 223 ? 59.79200 83.94100 77.42100 1.000 20.34519 223 THR A C 1
ATOM 3449 O O . THR A 1 223 ? 59.13800 83.13000 78.08400 1.000 18.75053 223 THR A O 1
ATOM 3460 N N . GLU A 1 224 ? 60.49400 83.59800 76.33400 1.000 23.09566 224 GLU A N 1
ATOM 3461 C CA . GLU A 1 224 ? 60.51800 82.23700 75.81400 1.000 20.07328 224 GLU A CA 1
ATOM 3462 C C . GLU A 1 224 ? 61.94800 81.72200 75.71300 1.000 25.10714 224 GLU A C 1
ATOM 3463 O O . GLU A 1 224 ? 62.83300 82.41500 75.19800 1.000 20.65113 224 GLU A O 1
ATOM 3475 N N . SER A 1 225 ? 62.14000 80.47600 76.17500 1.000 21.99269 225 SER A N 1
ATOM 3476 C CA . SER A 1 225 ? 63.38700 79.72000 76.07100 1.000 27.19871 225 SER A CA 1
ATOM 3477 C C . SER A 1 225 ? 64.41100 80.15200 77.10500 1.000 26.07938 225 SER A C 1
ATOM 3478 O O . SER A 1 225 ? 64.46400 81.31300 77.53200 1.000 22.41756 225 SER A O 1
ATOM 3486 N N . GLY A 1 226 ? 65.26300 79.22300 77.49600 1.000 26.88746 226 GLY A N 1
ATOM 3487 C CA . GLY A 1 226 ? 66.33700 79.58900 78.38500 1.000 22.31824 226 GLY A CA 1
ATOM 3488 C C . GLY A 1 226 ? 66.01100 79.61300 79.85900 1.000 28.18742 226 GLY A C 1
ATOM 3489 O O . GLY A 1 226 ? 66.92600 79.87500 80.64400 1.000 30.19169 226 GLY A O 1
ATOM 3493 N N . ILE A 1 227 ? 64.75800 79.36400 80.27900 1.000 22.75013 227 ILE A N 1
ATOM 3494 C CA . ILE A 1 227 ? 64.42000 79.42900 81.69500 1.000 28.53958 227 ILE A CA 1
ATOM 3495 C C . ILE A 1 227 ? 64.70300 78.05700 82.30000 1.000 25.78867 227 ILE A C 1
ATOM 3496 O O . ILE A 1 227 ? 63.96200 77.10700 82.06400 1.000 27.69309 227 ILE A O 1
ATOM 3512 N N . LEU A 1 228 ? 65.76200 77.97700 83.10800 1.000 23.09774 228 LEU A N 1
ATOM 3513 C CA . LEU A 1 228 ? 66.31300 76.72400 83.63200 1.000 29.34582 228 LEU A CA 1
ATOM 3514 C C . LEU A 1 228 ? 66.41700 76.69500 85.15600 1.000 26.60083 228 LEU A C 1
ATOM 3515 O O . LEU A 1 228 ? 66.38900 75.62100 85.75300 1.000 27.98132 228 LEU A O 1
ATOM 3531 N N . ASN A 1 229 ? 66.56100 77.84200 85.81200 1.000 24.20028 229 ASN A N 1
ATOM 3532 C CA . ASN A 1 229 ? 66.71900 77.81000 87.26300 1.000 28.48973 229 ASN A CA 1
ATOM 3533 C C . ASN A 1 229 ? 66.05300 79.01500 87.91700 1.000 27.57120 229 ASN A C 1
ATOM 3534 O O . ASN A 1 229 ? 65.57300 79.94800 87.26000 1.000 23.17583 229 ASN A O 1
ATOM 3545 N N . ARG A 1 230 ? 66.06500 79.00100 89.24200 1.000 26.10359 230 ARG A N 1
ATOM 3546 C CA . ARG A 1 230 ? 65.32200 80.00900 89.99300 1.000 26.87752 230 ARG A CA 1
ATOM 3547 C C . ARG A 1 230 ? 65.94100 81.39800 89.82400 1.000 23.51321 230 ARG A C 1
ATOM 3548 O O . ARG A 1 230 ? 65.21700 82.39000 89.76400 1.000 24.53192 230 ARG A O 1
ATOM 3569 N N . ALA A 1 231 ? 67.25900 81.49100 89.64900 1.000 25.88747 231 ALA A N 1
ATOM 3570 C CA . ALA A 1 231 ? 67.85900 82.79400 89.37800 1.000 27.82096 231 ALA A CA 1
ATOM 3571 C C . ALA A 1 231 ? 67.31700 83.40300 88.08300 1.000 25.81033 231 ALA A C 1
ATOM 3572 O O . ALA A 1 231 ? 67.16700 84.62200 87.98400 1.000 26.17368 231 ALA A O 1
ATOM 3579 N N . ASP A 1 232 ? 67.08300 82.57600 87.06000 1.000 21.69825 232 ASP A N 1
ATOM 3580 C CA . ASP A 1 232 ? 66.47100 83.06500 85.82700 1.000 24.21964 232 ASP A CA 1
ATOM 3581 C C . ASP A 1 232 ? 65.09500 83.63600 86.10500 1.000 20.72876 232 ASP A C 1
ATOM 3582 O O . ASP A 1 232 ? 64.70900 84.68700 85.56000 1.000 20.81046 232 ASP A O 1
ATOM 3591 N N . VAL A 1 233 ? 64.31000 82.91600 86.91100 1.000 22.57475 233 VAL A N 1
ATOM 3592 C CA . VAL A 1 233 ? 62.96800 83.36900 87.24300 1.000 23.91617 233 VAL A CA 1
ATOM 3593 C C . VAL A 1 233 ? 63.02100 84.68300 88.02700 1.000 27.64509 233 VAL A C 1
ATOM 3594 O O . VAL A 1 233 ? 62.27300 85.63000 87.74800 1.000 19.85504 233 VAL A O 1
ATOM 3607 N N . GLU A 1 234 ? 63.90500 84.76000 89.02200 1.000 24.66942 234 GLU A N 1
ATOM 3608 C CA . GLU A 1 234 ? 64.05200 85.99100 89.80200 1.000 21.43919 234 GLU A CA 1
ATOM 3609 C C . GLU A 1 234 ? 64.42400 87.15700 88.92100 1.000 21.53946 234 GLU A C 1
ATOM 3610 O O . GLU A 1 234 ? 63.83700 88.23800 89.01100 1.000 21.08381 234 GLU A O 1
ATOM 3622 N N . LEU A 1 235 ? 65.38500 86.94900 88.03100 1.000 23.10693 235 LEU A N 1
ATOM 3623 C CA . LEU A 1 235 ? 65.76500 88.03300 87.14500 1.000 20.98570 235 LEU A CA 1
ATOM 3624 C C . LEU A 1 235 ? 64.56200 88.59400 86.43200 1.000 25.21846 235 LEU A C 1
ATOM 3625 O O . LEU A 1 235 ? 64.33500 89.81300 86.44900 1.000 22.29631 235 LEU A O 1
ATOM 3641 N N . MET A 1 236 ? 63.75000 87.70700 85.82400 1.000 23.65873 236 MET A N 1
ATOM 3642 C CA . MET A 1 236 ? 62.61300 88.16700 85.02900 1.000 21.79408 236 MET A CA 1
ATOM 3643 C C . MET A 1 236 ? 61.59300 88.89100 85.91200 1.000 23.26306 236 MET A C 1
ATOM 3644 O O . MET A 1 236 ? 61.09300 89.96300 85.56300 1.000 20.73422 236 MET A O 1
ATOM 3658 N N . GLU A 1 237 ? 61.29000 88.32400 87.07600 1.000 22.44063 237 GLU A N 1
ATOM 3659 C CA . GLU A 1 237 ? 60.24900 88.90700 87.91500 1.000 24.72808 237 GLU A CA 1
ATOM 3660 C C . GLU A 1 237 ? 60.65600 90.28000 88.45000 1.000 29.62079 237 GLU A C 1
ATOM 3661 O O . GLU A 1 237 ? 59.83100 91.20700 88.47900 1.000 27.36278 237 GLU A O 1
ATOM 3673 N N . VAL A 1 238 ? 61.93100 90.44300 88.83800 1.000 20.91300 238 VAL A N 1
ATOM 3674 C CA . VAL A 1 238 ? 62.44600 91.76000 89.24500 1.000 27.97293 238 VAL A CA 1
ATOM 3675 C C . VAL A 1 238 ? 62.32400 92.76300 88.10300 1.000 24.92400 238 VAL A C 1
ATOM 3676 O O . VAL A 1 238 ? 62.08100 93.95200 88.32900 1.000 24.32059 238 VAL A O 1
ATOM 3689 N N . SER A 1 239 ? 62.48200 92.31400 86.87400 1.000 24.96987 239 SER A N 1
ATOM 3690 C CA . SER A 1 239 ? 62.26600 93.17200 85.72500 1.000 24.17641 239 SER A CA 1
ATOM 3691 C C . SER A 1 239 ? 60.80500 93.29100 85.30500 1.000 26.90329 239 SER A C 1
ATOM 3692 O O . SER A 1 239 ? 60.53600 93.79600 84.20000 1.000 27.08514 239 SER A O 1
ATOM 3700 N N . GLU A 1 240 ? 59.87900 92.79500 86.12500 1.000 23.67689 240 GLU A N 1
ATOM 3701 C CA . GLU A 1 240 ? 58.44200 92.86600 85.86900 1.000 30.30478 240 GLU A CA 1
ATOM 3702 C C . GLU A 1 240 ? 58.03600 92.06600 84.63200 1.000 28.91332 240 GLU A C 1
ATOM 3703 O O . GLU A 1 240 ? 57.11900 92.46000 83.90000 1.000 25.07325 240 GLU A O 1
ATOM 3715 N N . VAL A 1 241 ? 58.72400 90.95800 84.37300 1.000 25.09008 241 VAL A N 1
ATOM 3716 C CA . VAL A 1 241 ? 58.27200 89.93900 83.42700 1.000 22.20245 241 VAL A CA 1
ATOM 3717 C C . VAL A 1 241 ? 57.66900 88.78600 84.22900 1.000 21.37172 241 VAL A C 1
ATOM 3718 O O . VAL A 1 241 ? 58.36200 88.14300 85.03000 1.000 25.80748 241 VAL A O 1
ATOM 3731 N N . TYR A 1 242 ? 56.39200 88.50500 84.00100 1.000 20.29418 242 TYR A N 1
ATOM 3732 C CA . TYR A 1 242 ? 55.64700 87.49700 84.75000 1.000 26.89740 242 TYR A CA 1
ATOM 3733 C C . TYR A 1 242 ? 55.16300 86.32000 83.89400 1.000 25.53101 242 TYR A C 1
ATOM 3734 O O . TYR A 1 242 ? 54.79000 85.28000 84.45400 1.000 23.83563 242 TYR A O 1
ATOM 3752 N N . ALA A 1 243 ? 55.21300 86.42700 82.57800 1.000 21.29098 243 ALA A N 1
ATOM 3753 C CA . ALA A 1 243 ? 54.76500 85.38300 81.68300 1.000 22.35504 243 ALA A CA 1
ATOM 3754 C C . ALA A 1 243 ? 55.97500 84.69300 81.05100 1.000 19.95554 243 ALA A C 1
ATOM 3755 O O . ALA A 1 243 ? 56.88200 85.36200 80.55600 1.000 21.15389 243 ALA A O 1
ATOM 3762 N N . PHE A 1 244 ? 55.96300 83.35900 81.04400 1.000 23.10601 244 PHE A N 1
ATOM 3763 C CA . PHE A 1 244 ? 57.09000 82.51400 80.63700 1.000 23.39795 244 PHE A CA 1
ATOM 3764 C C . PHE A 1 244 ? 56.61600 81.39600 79.71800 1.000 20.08870 244 PHE A C 1
ATOM 3765 O O . PHE A 1 244 ? 55.52700 80.85200 79.91000 1.000 24.56365 244 PHE A O 1
ATOM 3782 N N . LEU A 1 245 ? 57.43400 81.03600 78.73400 1.000 21.45890 245 LEU A N 1
ATOM 3783 C CA . LEU A 1 245 ? 57.26600 79.79200 77.99300 1.000 19.94818 245 LEU A CA 1
ATOM 3784 C C . LEU A 1 245 ? 58.46400 78.90200 78.29400 1.000 20.95390 245 LEU A C 1
ATOM 3785 O O . LEU A 1 245 ? 59.60100 79.26200 77.97200 1.000 20.16592 245 LEU A O 1
ATOM 3801 N N . VAL A 1 246 ? 58.20200 77.73200 78.88700 1.000 20.86121 246 VAL A N 1
ATOM 3802 C CA . VAL A 1 246 ? 59.23800 76.84600 79.40700 1.000 21.55210 246 VAL A CA 1
ATOM 3803 C C . VAL A 1 246 ? 58.95400 75.41800 78.97800 1.000 16.91703 246 VAL A C 1
ATOM 3804 O O . VAL A 1 246 ? 57.85700 74.91000 79.20700 1.000 20.48417 246 VAL A O 1
ATOM 3817 N N . GLY A 1 247 ? 59.95500 74.76600 78.40500 1.000 22.78205 247 GLY A N 1
ATOM 3818 C CA . GLY A 1 247 ? 59.84800 73.38000 78.01800 1.000 23.79467 247 GLY A CA 1
ATOM 3819 C C . GLY A 1 247 ? 60.95500 72.48400 78.57500 1.000 22.18914 247 GLY A C 1
ATOM 3820 O O . GLY A 1 247 ? 60.68100 71.61200 79.39200 1.000 21.16580 247 GLY A O 1
ATOM 3824 N N . GLU A 1 248 ? 62.20300 72.68700 78.13300 1.000 23.24573 248 GLU A N 1
ATOM 3825 C CA . GLU A 1 248 ? 63.29800 71.80500 78.50100 1.000 23.94375 248 GLU A CA 1
ATOM 3826 C C . GLU A 1 248 ? 63.39700 71.58500 80.00700 1.000 25.31571 248 GLU A C 1
ATOM 3827 O O . GLU A 1 248 ? 63.54900 70.45000 80.46800 1.000 25.52977 248 GLU A O 1
ATOM 3839 N N . ALA A 1 249 ? 63.32400 72.66000 80.79500 1.000 25.72654 249 ALA A N 1
ATOM 3840 C CA . ALA A 1 249 ? 63.51300 72.51800 82.24300 1.000 32.14061 249 ALA A CA 1
ATOM 3841 C C . ALA A 1 249 ? 62.53600 71.50200 82.82500 1.000 30.84495 249 ALA A C 1
ATOM 3842 O O . ALA A 1 249 ? 62.87900 70.74600 83.73800 1.000 30.52362 249 ALA A O 1
ATOM 3849 N N . PHE A 1 250 ? 61.31800 71.45800 82.29600 1.000 27.46612 250 PHE A N 1
ATOM 3850 C CA . PHE A 1 250 ? 60.30100 70.52300 82.76800 1.000 24.20278 250 PHE A CA 1
ATOM 3851 C C . PHE A 1 250 ? 60.39200 69.16100 82.06700 1.000 26.40254 250 PHE A C 1
ATOM 3852 O O . PHE A 1 250 ? 60.20300 68.11800 82.70100 1.000 24.00462 250 PHE A O 1
ATOM 3869 N N . MET A 1 251 ? 60.68200 69.13400 80.77000 1.000 26.26146 251 MET A N 1
ATOM 3870 C CA . MET A 1 251 ? 60.73300 67.84600 80.05300 1.000 22.76544 251 MET A CA 1
ATOM 3871 C C . MET A 1 251 ? 61.85700 66.93700 80.56000 1.000 31.40251 251 MET A C 1
ATOM 3872 O O . MET A 1 251 ? 61.73200 65.70800 80.47700 1.000 29.05609 251 MET A O 1
ATOM 3886 N N . ARG A 1 252 ? 62.94500 67.51200 81.09400 1.000 24.79121 252 ARG A N 1
ATOM 3887 C CA . ARG A 1 252 ? 64.04000 66.74200 81.69600 1.000 30.35554 252 ARG A CA 1
ATOM 3888 C C . ARG A 1 252 ? 63.74600 66.25400 83.11800 1.000 31.56897 252 ARG A C 1
ATOM 3889 O O . ARG A 1 252 ? 64.52200 65.45600 83.64600 1.000 32.19255 252 ARG A O 1
ATOM 3910 N N . ALA A 1 253 ? 62.64500 66.66200 83.74200 1.000 31.72047 253 ALA A N 1
ATOM 3911 C CA . ALA A 1 253 ? 62.32600 66.23600 85.10600 1.000 35.31163 253 ALA A CA 1
ATOM 3912 C C . ALA A 1 253 ? 61.36700 65.04300 85.13700 1.000 37.22031 253 ALA A C 1
ATOM 3913 O O . ALA A 1 253 ? 60.49700 64.90700 84.27000 1.000 31.59760 253 ALA A O 1
ATOM 3920 N N . ASP A 1 254 ? 61.49600 64.20500 86.18800 1.000 40.00009 254 ASP A N 1
ATOM 3921 C CA . ASP A 1 254 ? 60.57800 63.06500 86.37100 1.000 35.62461 254 ASP A CA 1
ATOM 3922 C C . ASP A 1 254 ? 59.14300 63.53200 86.48700 1.000 27.83561 254 ASP A C 1
ATOM 3923 O O . ASP A 1 254 ? 58.25000 62.99000 85.83600 1.000 37.30468 254 ASP A O 1
ATOM 3932 N N . ASP A 1 255 ? 58.89900 64.52700 87.35200 1.000 31.27662 255 ASP A N 1
ATOM 3933 C CA . ASP A 1 255 ? 57.58300 65.11800 87.57500 1.000 30.24456 255 ASP A CA 1
ATOM 3934 C C . ASP A 1 255 ? 57.56400 66.53700 87.00900 1.000 26.96062 255 ASP A C 1
ATOM 3935 O O . ASP A 1 255 ? 57.96900 67.48200 87.69800 1.000 28.67920 255 ASP A O 1
ATOM 3944 N N . PRO A 1 256 ? 57.10300 66.74900 85.77500 1.000 27.40148 256 PRO A N 1
ATOM 3945 C CA . PRO A 1 256 ? 57.23600 68.09400 85.16500 1.000 28.12464 256 PRO A CA 1
ATOM 3946 C C . PRO A 1 256 ? 56.51900 69.18700 85.93600 1.000 28.72775 256 PRO A C 1
ATOM 3947 O O . PRO A 1 256 ? 57.04500 70.30700 86.06700 1.000 28.71968 256 PRO A O 1
ATOM 3958 N N . GLY A 1 257 ? 55.32200 68.89400 86.42700 1.000 24.21060 257 GLY A N 1
ATOM 3959 C CA . GLY A 1 257 ? 54.60200 69.84400 87.25700 1.000 27.29644 257 GLY A CA 1
ATOM 3960 C C . GLY A 1 257 ? 55.32800 70.17100 88.54700 1.000 28.22393 257 GLY A C 1
ATOM 3961 O O . GLY A 1 257 ? 55.24500 71.29100 89.03700 1.000 24.52061 257 GLY A O 1
ATOM 3965 N N . LEU A 1 258 ? 56.08400 69.21700 89.09500 1.000 31.66067 258 LEU A N 1
ATOM 3966 C CA . LEU A 1 258 ? 56.79800 69.48800 90.34300 1.000 32.25123 258 LEU A CA 1
ATOM 3967 C C . LEU A 1 258 ? 57.97100 70.43300 90.09900 1.000 24.93904 258 LEU A C 1
ATOM 3968 O O . LEU A 1 258 ? 58.24900 71.34700 90.89300 1.000 22.46400 258 LEU A O 1
ATOM 3984 N N . GLU A 1 259 ? 58.67000 70.23100 88.99500 1.000 27.26292 259 GLU A N 1
ATOM 3985 C CA . GLU A 1 259 ? 59.72400 71.15400 88.60900 1.000 25.49356 259 GLU A CA 1
ATOM 3986 C C . GLU A 1 259 ? 59.15200 72.54700 88.38100 1.000 26.59725 259 GLU A C 1
ATOM 3987 O O . GLU A 1 259 ? 59.76800 73.55400 88.75100 1.000 25.67041 259 GLU A O 1
ATOM 3999 N N . LEU A 1 260 ? 57.95400 72.62200 87.79600 1.000 26.56671 260 LEU A N 1
ATOM 4000 C CA . LEU A 1 260 ? 57.30200 73.91800 87.59900 1.000 28.57934 260 LEU A CA 1
ATOM 4001 C C . LEU A 1 260 ? 57.02300 74.56700 88.94900 1.000 27.93723 260 LEU A C 1
ATOM 4002 O O . LEU A 1 260 ? 57.36100 75.74100 89.18200 1.000 23.77989 260 LEU A O 1
ATOM 4018 N N . LYS A 1 261 ? 56.45800 73.80200 89.88000 1.000 27.68175 261 LYS A N 1
ATOM 4019 C CA . LYS A 1 261 ? 56.23000 74.35500 91.21400 1.000 30.04269 261 LYS A CA 1
ATOM 4020 C C . LYS A 1 261 ? 57.54000 74.81300 91.85400 1.000 29.27849 261 LYS A C 1
ATOM 4021 O O . LYS A 1 261 ? 57.58800 75.86500 92.49100 1.000 29.22834 261 LYS A O 1
ATOM 4040 N N . ARG A 1 262 ? 58.61300 74.03900 91.69400 1.000 28.40446 262 ARG A N 1
ATOM 4041 C CA . ARG A 1 262 ? 59.87300 74.39700 92.34000 1.000 29.41179 262 ARG A CA 1
ATOM 4042 C C . ARG A 1 262 ? 60.49300 75.65300 91.73400 1.000 30.45671 262 ARG A C 1
ATOM 4043 O O . ARG A 1 262 ? 61.07500 76.47100 92.45200 1.000 29.19617 262 ARG A O 1
ATOM 4064 N N . LEU A 1 263 ? 60.37600 75.83600 90.42900 1.000 24.48466 263 LEU A N 1
ATOM 4065 C CA . LEU A 1 263 ? 60.96600 77.01400 89.81100 1.000 26.85770 263 LEU A CA 1
ATOM 4066 C C . LEU A 1 263 ? 60.14100 78.26700 90.04100 1.000 31.08956 263 LEU A C 1
ATOM 4067 O O . LEU A 1 263 ? 60.70000 79.36600 90.05900 1.000 32.39544 263 LEU A O 1
ATOM 4083 N N . PHE A 1 264 ? 58.82400 78.13700 90.20200 1.000 29.25570 264 PHE A N 1
ATOM 4084 C CA . PHE A 1 264 ? 57.95100 79.29400 90.14300 1.000 27.21220 264 PHE A CA 1
ATOM 4085 C C . PHE A 1 264 ? 57.14900 79.53200 91.40200 1.000 32.97564 264 PHE A C 1
ATOM 4086 O O . PHE A 1 264 ? 56.70000 80.66400 91.60900 1.000 29.76692 264 PHE A O 1
ATOM 4103 N N . PHE A 1 265 ? 56.91800 78.52000 92.22100 1.000 31.36786 265 PHE A N 1
ATOM 4104 C CA . PHE A 1 265 ? 55.99400 78.67200 93.33600 1.000 41.58289 265 PHE A CA 1
ATOM 4105 C C . PHE A 1 265 ? 56.60100 78.16100 94.63600 1.000 41.29992 265 PHE A C 1
ATOM 4106 O O . PHE A 1 265 ? 55.99300 77.36400 95.34400 1.000 55.55154 265 PHE A O 1
ATOM 4123 N N . GLN A 1 266 ? 57.80000 78.62200 94.97200 1.000 50.14305 266 GLN A N 1
ATOM 4124 C CA . GLN A 1 266 ? 58.36300 78.44500 96.33300 1.000 61.89061 266 GLN A CA 1
ATOM 4125 C C . GLN A 1 266 ? 59.11400 79.68500 96.83600 1.000 61.58379 266 GLN A C 1
ATOM 4126 O O . GLN A 1 266 ? 58.59800 80.80600 96.80900 1.000 68.10482 266 GLN A O 1
ATOM 4140 N N . SER B 1 2 ? 72.91900 74.00600 89.41700 1.000 46.80908 2 SER B N 1
ATOM 4141 C CA . SER B 1 2 ? 74.06300 74.38900 90.22300 1.000 45.76545 2 SER B CA 1
ATOM 4142 C C . SER B 1 2 ? 74.59100 73.17900 91.02600 1.000 49.74121 2 SER B C 1
ATOM 4143 O O . SER B 1 2 ? 73.88900 72.18000 91.22200 1.000 43.52656 2 SER B O 1
ATOM 4150 N N . VAL B 1 3 ? 75.83900 73.25500 91.47100 1.000 44.07438 3 VAL B N 1
ATOM 4151 C CA . VAL B 1 3 ? 76.31100 72.20100 92.36900 1.000 38.21890 3 VAL B CA 1
ATOM 4152 C C . VAL B 1 3 ? 75.47300 72.23600 93.64400 1.000 34.35633 3 VAL B C 1
ATOM 4153 O O . VAL B 1 3 ? 75.28600 73.31900 94.24200 1.000 31.97283 3 VAL B O 1
ATOM 4166 N N . PRO B 1 4 ? 74.88900 71.12800 94.07600 1.000 30.95701 4 PRO B N 1
ATOM 4167 C CA . PRO B 1 4 ? 74.13400 71.15100 95.33800 1.000 30.61858 4 PRO B CA 1
ATOM 4168 C C . PRO B 1 4 ? 74.95500 71.76100 96.47700 1.000 30.23040 4 PRO B C 1
ATOM 4169 O O . PRO B 1 4 ? 76.16400 71.54300 96.58900 1.000 25.72775 4 PRO B O 1
ATOM 4180 N N . THR B 1 5 ? 74.26100 72.50200 97.34000 1.000 29.47360 5 THR B N 1
ATOM 4181 C CA . THR B 1 5 ? 74.91900 73.29700 98.37600 1.000 35.03802 5 THR B CA 1
ATOM 4182 C C . THR B 1 5 ? 75.71200 72.41600 99.34100 1.000 28.12946 5 THR B C 1
ATOM 4183 O O . THR B 1 5 ? 76.87200 72.70300 99.64400 1.000 28.03506 5 THR B O 1
ATOM 4194 N N . VAL B 1 6 ? 75.10600 71.34000 99.83400 1.000 30.23952 6 VAL B N 1
ATOM 4195 C CA . VAL B 1 6 ? 75.84400 70.44300 100.72000 1.000 26.86209 6 VAL B CA 1
ATOM 4196 C C . VAL B 1 6 ? 77.11300 69.98500 100.02400 1.000 28.72241 6 VAL B C 1
ATOM 4197 O O . VAL B 1 6 ? 78.19600 69.93300 100.63300 1.000 23.41066 6 VAL B O 1
ATOM 4210 N N . LEU B 1 7 ? 77.02800 69.69500 98.71800 1.000 22.19570 7 LEU B N 1
ATOM 4211 C CA . LEU B 1 7 ? 78.22700 69.20600 98.05500 1.000 19.72547 7 LEU B CA 1
ATOM 4212 C C . LEU B 1 7 ? 79.26800 70.31400 97.91400 1.000 24.30200 7 LEU B C 1
ATOM 4213 O O . LEU B 1 7 ? 80.47300 70.06200 98.08400 1.000 25.64811 7 LEU B O 1
ATOM 4229 N N . GLN B 1 8 ? 78.83100 71.55700 97.64000 1.000 24.42713 8 GLN B N 1
ATOM 4230 C CA . GLN B 1 8 ? 79.77400 72.67800 97.59900 1.000 25.32084 8 GLN B CA 1
ATOM 4231 C C . GLN B 1 8 ? 80.53600 72.77800 98.91400 1.000 26.24785 8 GLN B C 1
ATOM 4232 O O . GLN B 1 8 ? 81.74300 72.99900 98.92900 1.000 22.09305 8 GLN B O 1
ATOM 4246 N N . LYS B 1 9 ? 79.82600 72.63900 100.02900 1.000 24.94599 9 LYS B N 1
ATOM 4247 C CA . LYS B 1 9 ? 80.45700 72.74500 101.33800 1.000 27.05321 9 LYS B CA 1
ATOM 4248 C C . LYS B 1 9 ? 81.48200 71.62700 101.53500 1.000 22.56714 9 LYS B C 1
ATOM 4249 O O . LYS B 1 9 ? 82.62100 71.87700 101.94600 1.000 21.61281 9 LYS B O 1
ATOM 4268 N N . ILE B 1 10 ? 81.11500 70.39800 101.16500 1.000 22.68855 10 ILE B N 1
ATOM 4269 C CA . ILE B 1 10 ? 81.99600 69.24400 101.34200 1.000 22.88339 10 ILE B CA 1
ATOM 4270 C C . ILE B 1 10 ? 83.24000 69.38700 100.47500 1.000 24.40347 10 ILE B C 1
ATOM 4271 O O . ILE B 1 10 ? 84.36800 69.16500 100.92900 1.000 23.96956 10 ILE B O 1
ATOM 4287 N N . LEU B 1 11 ? 83.05100 69.75400 99.20800 1.000 23.53577 11 LEU B N 1
ATOM 4288 C CA . LEU B 1 11 ? 84.18600 69.86100 98.29500 1.000 23.10309 11 LEU B CA 1
ATOM 4289 C C . LEU B 1 11 ? 85.13400 70.98000 98.69300 1.000 26.78731 11 LEU B C 1
ATOM 4290 O O . LEU B 1 11 ? 86.35500 70.82500 98.56900 1.000 26.11315 11 LEU B O 1
ATOM 4306 N N . ALA B 1 12 ? 84.60100 72.11500 99.17000 1.000 23.59508 12 ALA B N 1
ATOM 4307 C CA . ALA B 1 12 ? 85.46800 73.18200 99.66300 1.000 27.48778 12 ALA B CA 1
ATOM 4308 C C . ALA B 1 12 ? 86.29100 72.68700 100.83600 1.000 26.20278 12 ALA B C 1
ATOM 4309 O O . ALA B 1 12 ? 87.49200 72.98100 100.94800 1.000 21.79722 12 ALA B O 1
ATOM 4316 N N . ARG B 1 13 ? 85.65800 71.93200 101.72800 1.000 28.24778 13 ARG B N 1
ATOM 4317 C CA . ARG B 1 13 ? 86.39500 71.36300 102.85000 1.000 29.87693 13 ARG B CA 1
ATOM 4318 C C . ARG B 1 13 ? 87.43400 70.35400 102.37000 1.000 29.20085 13 ARG B C 1
ATOM 4319 O O . ARG B 1 13 ? 88.56900 70.33700 102.87700 1.000 29.02866 13 ARG B O 1
ATOM 4340 N N . LYS B 1 14 ? 87.07500 69.50900 101.38900 1.000 22.62847 14 LYS B N 1
ATOM 4341 C CA . LYS B 1 14 ? 88.05600 68.57600 100.83600 1.000 26.48701 14 LYS B CA 1
ATOM 4342 C C . LYS B 1 14 ? 89.29000 69.29800 100.28000 1.000 27.22568 14 LYS B C 1
ATOM 4343 O O . LYS B 1 14 ? 90.42000 68.83800 100.48000 1.000 23.80435 14 LYS B O 1
ATOM 4362 N N . ALA B 1 15 ? 89.10800 70.41700 99.56600 1.000 27.86931 15 ALA B N 1
ATOM 4363 C CA . ALA B 1 15 ? 90.26800 71.14200 99.05200 1.000 28.81045 15 ALA B CA 1
ATOM 4364 C C . ALA B 1 15 ? 91.22200 71.51900 100.19300 1.000 28.36257 15 ALA B C 1
ATOM 4365 O O . ALA B 1 15 ? 92.44100 71.32100 100.09200 1.000 28.21982 15 ALA B O 1
ATOM 4372 N N . GLU B 1 16 ? 90.68100 72.01000 101.30900 1.000 28.65312 16 GLU B N 1
ATOM 4373 C CA . GLU B 1 16 ? 91.52100 72.32800 102.46900 1.000 28.17235 16 GLU B CA 1
ATOM 4374 C C . GLU B 1 16 ? 92.23200 71.09400 103.01300 1.000 28.69767 16 GLU B C 1
ATOM 4375 O O . GLU B 1 16 ? 93.43500 71.13200 103.30200 1.000 26.57318 16 GLU B O 1
ATOM 4387 N N . GLU B 1 17 ? 91.50000 69.99200 103.18500 1.000 25.52317 17 GLU B N 1
ATOM 4388 C CA . GLU B 1 17 ? 92.10800 68.80300 103.78600 1.000 30.94873 17 GLU B CA 1
ATOM 4389 C C . GLU B 1 17 ? 93.20200 68.23000 102.88600 1.000 31.72424 17 GLU B C 1
ATOM 4390 O O . GLU B 1 17 ? 94.22200 67.74000 103.37600 1.000 30.78328 17 GLU B O 1
ATOM 4402 N N . VAL B 1 18 ? 93.02800 68.28800 101.56800 1.000 25.60915 18 VAL B N 1
ATOM 4403 C CA . VAL B 1 18 ? 94.08900 67.79400 100.69400 1.000 27.53798 18 VAL B CA 1
ATOM 4404 C C . VAL B 1 18 ? 95.35700 68.64400 100.85600 1.000 24.16545 18 VAL B C 1
ATOM 4405 O O . VAL B 1 18 ? 96.48100 68.13000 100.98500 1.000 25.57389 18 VAL B O 1
ATOM 4418 N N . ALA B 1 19 ? 95.20100 69.95500 100.87900 1.000 30.69932 19 ALA B N 1
ATOM 4419 C CA . ALA B 1 19 ? 96.37400 70.81100 101.01100 1.000 29.87322 19 ALA B CA 1
ATOM 4420 C C . ALA B 1 19 ? 97.10900 70.52200 102.31700 1.000 30.58296 19 ALA B C 1
ATOM 4421 O O . ALA B 1 19 ? 98.34000 70.40100 102.33900 1.000 33.83288 19 ALA B O 1
ATOM 4428 N N . GLU B 1 20 ? 96.35600 70.35800 103.40100 1.000 31.51798 20 GLU B N 1
ATOM 4429 C CA . GLU B 1 20 ? 96.93300 70.05300 104.71200 1.000 33.97376 20 GLU B CA 1
ATOM 4430 C C . GLU B 1 20 ? 97.64500 68.71300 104.71900 1.000 30.52066 20 GLU B C 1
ATOM 4431 O O . GLU B 1 20 ? 98.80300 68.61700 105.13100 1.000 31.49488 20 GLU B O 1
ATOM 4443 N N . ARG B 1 21 ? 96.95900 67.65200 104.28700 1.000 27.42510 21 ARG B N 1
ATOM 4444 C CA . ARG B 1 21 ? 97.59400 66.33800 104.26500 1.000 29.63648 21 ARG B CA 1
ATOM 4445 C C . ARG B 1 21 ? 98.82500 66.33000 103.38500 1.000 28.24183 21 ARG B C 1
ATOM 4446 O O . ARG B 1 21 ? 99.83500 65.69900 103.72200 1.000 33.36859 21 ARG B O 1
ATOM 4467 N N . ARG B 1 22 ? 98.74300 66.97100 102.22500 1.000 26.98043 22 ARG B N 1
ATOM 4468 C CA . ARG B 1 22 ? 99.86600 66.92600 101.29000 1.000 32.83145 22 ARG B CA 1
ATOM 4469 C C . ARG B 1 22 ? 101.06700 67.69300 101.83100 1.000 35.22048 22 ARG B C 1
ATOM 4470 O O . ARG B 1 22 ? 102.21400 67.30400 101.58300 1.000 35.30521 22 ARG B O 1
ATOM 4491 N N . ALA B 1 23 ? 100.81700 68.77300 102.57500 1.000 35.27358 23 ALA B N 1
ATOM 4492 C CA . ALA B 1 23 ? 101.88800 69.49800 103.24800 1.000 35.14985 23 ALA B CA 1
ATOM 4493 C C . ALA B 1 23 ? 102.65100 68.60800 104.22100 1.000 36.49580 23 ALA B C 1
ATOM 4494 O O . ALA B 1 23 ? 103.85200 68.79400 104.40600 1.000 47.90410 23 ALA B O 1
ATOM 4501 N N . ARG B 1 24 ? 101.99200 67.64300 104.85100 1.000 36.07390 24 ARG B N 1
ATOM 4502 C CA . ARG B 1 24 ? 102.65900 66.79300 105.82800 1.000 31.04137 24 ARG B CA 1
ATOM 4503 C C . ARG B 1 24 ? 103.21000 65.53700 105.20000 1.000 39.65087 24 ARG B C 1
ATOM 4504 O O . ARG B 1 24 ? 104.25400 65.03200 105.63200 1.000 39.37662 24 ARG B O 1
ATOM 4525 N N . VAL B 1 25 ? 102.51200 65.01300 104.19800 1.000 36.03771 25 VAL B N 1
ATOM 4526 C CA . VAL B 1 25 ? 102.88700 63.75500 103.57300 1.000 31.08994 25 VAL B CA 1
ATOM 4527 C C . VAL B 1 25 ? 102.77800 63.95500 102.06100 1.000 32.91454 25 VAL B C 1
ATOM 4528 O O . VAL B 1 25 ? 101.67400 63.96700 101.49600 1.000 30.56215 25 VAL B O 1
ATOM 4541 N N . ASN B 1 26 ? 103.92100 64.11200 101.39500 1.000 32.00914 26 ASN B N 1
ATOM 4542 C CA . ASN B 1 26 ? 103.90300 64.54100 100.01500 1.000 31.54021 26 ASN B CA 1
ATOM 4543 C C . ASN B 1 26 ? 103.59300 63.36700 99.09000 1.000 25.12146 26 ASN B C 1
ATOM 4544 O O . ASN B 1 26 ? 103.52200 62.19700 99.49200 1.000 28.97803 26 ASN B O 1
ATOM 4555 N N . LEU B 1 27 ? 103.42000 63.69500 97.82000 1.000 29.72711 27 LEU B N 1
ATOM 4556 C CA . LEU B 1 27 ? 102.92600 62.69900 96.87500 1.000 29.28339 27 LEU B CA 1
ATOM 4557 C C . LEU B 1 27 ? 103.88800 61.53900 96.77200 1.000 26.42768 27 LEU B C 1
ATOM 4558 O O . LEU B 1 27 ? 103.47600 60.37400 96.76300 1.000 28.57288 27 LEU B O 1
ATOM 4574 N N . ALA B 1 28 ? 105.18600 61.83900 96.65600 1.000 33.05660 28 ALA B N 1
ATOM 4575 C CA . ALA B 1 28 ? 106.17500 60.77500 96.56900 1.000 30.67905 28 ALA B CA 1
ATOM 4576 C C . ALA B 1 28 ? 106.03900 59.80700 97.73800 1.000 29.96584 28 ALA B C 1
ATOM 4577 O O . ALA B 1 28 ? 106.11800 58.58500 97.56200 1.000 27.94429 28 ALA B O 1
ATOM 4584 N N . GLU B 1 29 ? 105.83100 60.32700 98.94200 1.000 28.40586 29 GLU B N 1
ATOM 4585 C CA . GLU B 1 29 ? 105.73000 59.41800 100.08200 1.000 34.95512 29 GLU B CA 1
ATOM 4586 C C . GLU B 1 29 ? 104.42700 58.60800 100.04200 1.000 33.51096 29 GLU B C 1
ATOM 4587 O O . GLU B 1 29 ? 104.41600 57.42500 100.38700 1.000 29.86657 29 GLU B O 1
ATOM 4599 N N . VAL B 1 30 ? 103.31900 59.21300 99.61100 1.000 30.31376 30 VAL B N 1
ATOM 4600 C CA A VAL B 1 30 ? 102.07900 58.45800 99.46600 0.577 29.32781 30 VAL B CA 1
ATOM 4601 C CA B VAL B 1 30 ? 102.09200 58.43100 99.49000 0.423 29.04251 30 VAL B CA 1
ATOM 4602 C C . VAL B 1 30 ? 102.20700 57.44300 98.33600 1.000 26.42814 30 VAL B C 1
ATOM 4603 O O . VAL B 1 30 ? 101.66300 56.32800 98.40500 1.000 26.75342 30 VAL B O 1
ATOM 4628 N N . GLU B 1 31 ? 102.92100 57.80200 97.26900 1.000 27.82164 31 GLU B N 1
ATOM 4629 C CA . GLU B 1 31 ? 103.17700 56.80500 96.22500 1.000 31.57634 31 GLU B CA 1
ATOM 4630 C C . GLU B 1 31 ? 103.91800 55.60500 96.78600 1.000 32.04787 31 GLU B C 1
ATOM 4631 O O . GLU B 1 31 ? 103.60900 54.45100 96.45300 1.000 29.90401 31 GLU B O 1
ATOM 4643 N N . ARG B 1 32 ? 104.90600 55.85000 97.63900 1.000 34.17814 32 ARG B N 1
ATOM 4644 C CA . ARG B 1 32 ? 105.67500 54.74100 98.17400 1.000 39.13411 32 ARG B CA 1
ATOM 4645 C C . ARG B 1 32 ? 104.80100 53.84700 99.04700 1.000 33.83324 32 ARG B C 1
ATOM 4646 O O . ARG B 1 32 ? 104.88800 52.62100 98.95700 1.000 30.33991 32 ARG B O 1
ATOM 4667 N N . LEU B 1 33 ? 103.93400 54.44200 99.88000 1.000 32.69344 33 LEU B N 1
ATOM 4668 C CA . LEU B 1 33 ? 103.01600 53.63100 100.68000 1.000 33.49213 33 LEU B CA 1
ATOM 4669 C C . LEU B 1 33 ? 102.04000 52.86600 99.80700 1.000 32.42715 33 LEU B C 1
ATOM 4670 O O . LEU B 1 33 ? 101.65300 51.73500 100.14800 1.000 28.67785 33 LEU B O 1
ATOM 4686 N N . ALA B 1 34 ? 101.62400 53.46000 98.67800 1.000 30.75334 34 ALA B N 1
ATOM 4687 C CA . ALA B 1 34 ? 100.73500 52.73100 97.77400 1.000 29.56233 34 ALA B CA 1
ATOM 4688 C C . ALA B 1 34 ? 101.43900 51.51900 97.17600 1.000 31.91121 34 ALA B C 1
ATOM 4689 O O . ALA B 1 34 ? 100.85600 50.43300 97.10800 1.000 32.77768 34 ALA B O 1
ATOM 4696 N N . ARG B 1 35 ? 102.70100 51.67500 96.75600 1.000 36.62176 35 ARG B N 1
ATOM 4697 C CA . ARG B 1 35 ? 103.42100 50.56700 96.12800 1.000 39.88376 35 ARG B CA 1
ATOM 4698 C C . ARG B 1 35 ? 103.60500 49.41400 97.10000 1.000 39.21478 35 ARG B C 1
ATOM 4699 O O . ARG B 1 35 ? 103.64000 48.24800 96.69800 1.000 45.86877 35 ARG B O 1
ATOM 4720 N N . SER B 1 36 ? 103.73400 49.72500 98.37300 1.000 37.16926 36 SER B N 1
ATOM 4721 C CA . SER B 1 36 ? 103.99500 48.72100 99.38500 1.000 42.41155 36 SER B CA 1
ATOM 4722 C C . SER B 1 36 ? 102.71800 48.14900 99.98000 1.000 40.88984 36 SER B C 1
ATOM 4723 O O . SER B 1 36 ? 102.79600 47.25300 100.81800 1.000 37.51483 36 SER B O 1
ATOM 4731 N N . ALA B 1 37 ? 101.55100 48.65900 99.58800 1.000 43.28476 37 ALA B N 1
ATOM 4732 C CA . ALA B 1 37 ? 100.30000 48.18100 100.16000 1.000 37.05088 37 ALA B CA 1
ATOM 4733 C C . ALA B 1 37 ? 99.97700 46.78600 99.65400 1.000 32.94496 37 ALA B C 1
ATOM 4734 O O . ALA B 1 37 ? 100.40900 46.36500 98.58100 1.000 32.78532 37 ALA B O 1
ATOM 4741 N N . ASP B 1 38 ? 99.23800 46.06800 100.47600 1.000 36.37016 38 ASP B N 1
ATOM 4742 C CA . ASP B 1 38 ? 98.51100 44.85500 100.14100 1.000 37.78803 38 ASP B CA 1
ATOM 4743 C C . ASP B 1 38 ? 97.93200 44.92000 98.72800 1.000 37.36968 38 ASP B C 1
ATOM 4744 O O . ASP B 1 38 ? 97.49400 45.98500 98.29500 1.000 41.59087 38 ASP B O 1
ATOM 4753 N N . ALA B 1 39 ? 97.83800 43.79100 98.03700 1.000 32.43002 39 ALA B N 1
ATOM 4754 C CA . ALA B 1 39 ? 97.33800 43.76900 96.67500 1.000 36.26074 39 ALA B CA 1
ATOM 4755 C C . ALA B 1 39 ? 95.83800 44.11000 96.58900 1.000 31.20143 39 ALA B C 1
ATOM 4756 O O . ALA B 1 39 ? 95.04900 43.74200 97.45400 1.000 27.54625 39 ALA B O 1
ATOM 4763 N N . PRO B 1 40 ? 95.40200 44.75600 95.51800 1.000 29.83902 40 PRO B N 1
ATOM 4764 C CA . PRO B 1 40 ? 93.96400 45.00000 95.36800 1.000 28.13862 40 PRO B CA 1
ATOM 4765 C C . PRO B 1 40 ? 93.18500 43.70000 95.36100 1.000 28.66077 40 PRO B C 1
ATOM 4766 O O . PRO B 1 40 ? 93.64600 42.68800 94.85000 1.000 29.85719 40 PRO B O 1
ATOM 4777 N N . ARG B 1 41 ? 92.01000 43.71600 95.99000 1.000 26.69802 41 ARG B N 1
ATOM 4778 C CA . ARG B 1 41 ? 91.20400 42.50700 96.12100 1.000 28.93096 41 ARG B CA 1
ATOM 4779 C C . ARG B 1 41 ? 90.25500 42.26200 94.94300 1.000 26.38475 41 ARG B C 1
ATOM 4780 O O . ARG B 1 41 ? 89.65200 41.18500 94.85900 1.000 29.83422 41 ARG B O 1
ATOM 4801 N N . GLY B 1 42 ? 90.12400 43.19600 94.02100 1.000 24.74322 42 GLY B N 1
ATOM 4802 C CA . GLY B 1 42 ? 89.24800 42.98200 92.86100 1.000 24.94721 42 GLY B CA 1
ATOM 4803 C C . GLY B 1 42 ? 87.79600 43.38400 93.09500 1.000 27.03739 42 GLY B C 1
ATOM 4804 O O . GLY B 1 42 ? 86.87400 42.55000 93.05600 1.000 25.78827 42 GLY B O 1
ATOM 4808 N N . PHE B 1 43 ? 87.58400 44.67900 93.35300 1.000 27.69484 43 PHE B N 1
ATOM 4809 C CA . PHE B 1 43 ? 86.25800 45.15500 93.72900 1.000 22.30545 43 PHE B CA 1
ATOM 4810 C C . PHE B 1 43 ? 85.25600 44.91200 92.60400 1.000 23.72500 43 PHE B C 1
ATOM 4811 O O . PHE B 1 43 ? 84.17600 44.34000 92.82300 1.000 27.97527 43 PHE B O 1
ATOM 4828 N N . ALA B 1 44 ? 85.59500 45.32100 91.39100 1.000 25.89800 44 ALA B N 1
ATOM 4829 C CA . ALA B 1 44 ? 84.63000 45.18300 90.30700 1.000 26.09757 44 ALA B CA 1
ATOM 4830 C C . ALA B 1 44 ? 84.31600 43.72100 90.03100 1.000 25.94755 44 ALA B C 1
ATOM 4831 O O . ALA B 1 44 ? 83.15400 43.36000 89.80800 1.000 28.47636 44 ALA B O 1
ATOM 4838 N N . ASN B 1 45 ? 85.33500 42.85900 90.05400 1.000 29.21388 45 ASN B N 1
ATOM 4839 C CA . ASN B 1 45 ? 85.11500 41.45100 89.73800 1.000 29.00597 45 ASN B CA 1
ATOM 4840 C C . ASN B 1 45 ? 84.23200 40.77000 90.76200 1.000 30.10181 45 ASN B C 1
ATOM 4841 O O . ASN B 1 45 ? 83.40100 39.92700 90.39800 1.000 31.75719 45 ASN B O 1
ATOM 4852 N N . ALA B 1 46 ? 84.33700 41.17000 92.02900 1.000 30.10406 46 ALA B N 1
ATOM 4853 C CA . ALA B 1 46 ? 83.47300 40.57100 93.03600 1.000 30.67597 46 ALA B CA 1
ATOM 4854 C C . ALA B 1 46 ? 82.00800 40.90900 92.79100 1.000 33.02619 46 ALA B C 1
ATOM 4855 O O . ALA B 1 46 ? 81.12200 40.11500 93.13400 1.000 33.19069 46 ALA B O 1
ATOM 4862 N N . LEU B 1 47 ? 81.72200 42.08000 92.22400 1.000 27.09399 47 LEU B N 1
ATOM 4863 C CA . LEU B 1 47 ? 80.32700 42.42300 91.94700 1.000 27.97779 47 LEU B CA 1
ATOM 4864 C C . LEU B 1 47 ? 79.85900 41.77400 90.64600 1.000 30.57503 47 LEU B C 1
ATOM 4865 O O . LEU B 1 47 ? 78.74300 41.24600 90.57000 1.000 27.27004 47 LEU B O 1
ATOM 4881 N N . LEU B 1 48 ? 80.71600 41.79800 89.62600 1.000 26.71131 48 LEU B N 1
ATOM 4882 C CA . LEU B 1 48 ? 80.36600 41.23300 88.31600 1.000 33.59656 48 LEU B CA 1
ATOM 4883 C C . LEU B 1 48 ? 80.11300 39.72700 88.40600 1.000 36.79341 48 LEU B C 1
ATOM 4884 O O . LEU B 1 48 ? 79.12800 39.21300 87.86600 1.000 33.53445 48 LEU B O 1
ATOM 4900 N N . GLU B 1 49 ? 81.00200 39.00800 89.09600 1.000 39.70261 49 GLU B N 1
ATOM 4901 C CA . GLU B 1 49 ? 80.84000 37.57400 89.33300 1.000 38.28386 49 GLU B CA 1
ATOM 4902 C C . GLU B 1 49 ? 79.44100 37.21400 89.85400 1.000 41.83013 49 GLU B C 1
ATOM 4903 O O . GLU B 1 49 ? 78.86800 36.19100 89.46800 1.000 36.42410 49 GLU B O 1
ATOM 4915 N N . ARG B 1 50 ? 78.89000 38.00300 90.77200 1.000 35.27813 50 ARG B N 1
ATOM 4916 C CA . ARG B 1 50 ? 77.57200 37.66100 91.27700 1.000 30.87617 50 ARG B CA 1
ATOM 4917 C C . ARG B 1 50 ? 76.46800 38.16600 90.35500 1.000 37.78922 50 ARG B C 1
ATOM 4918 O O . ARG B 1 50 ? 75.51600 37.43100 90.05400 1.000 32.65579 50 ARG B O 1
ATOM 4939 N N . ALA B 1 51 ? 76.58600 39.41000 89.88200 1.000 36.45914 51 ALA B N 1
ATOM 4940 C CA . ALA B 1 51 ? 75.47800 40.05400 89.17400 1.000 39.90931 51 ALA B CA 1
ATOM 4941 C C . ALA B 1 51 ? 75.14100 39.30700 87.90000 1.000 37.89064 51 ALA B C 1
ATOM 4942 O O . ALA B 1 51 ? 73.96400 39.16300 87.55700 1.000 36.99341 51 ALA B O 1
ATOM 4949 N N . LYS B 1 52 ? 76.17100 38.81400 87.20000 1.000 37.00454 52 LYS B N 1
ATOM 4950 C CA . LYS B 1 52 ? 75.99900 38.03300 85.98700 1.000 42.99507 52 LYS B CA 1
ATOM 4951 C C . LYS B 1 52 ? 75.27500 36.70600 86.22100 1.000 47.80132 52 LYS B C 1
ATOM 4952 O O . LYS B 1 52 ? 74.82400 36.08800 85.25800 1.000 46.45123 52 LYS B O 1
ATOM 4971 N N . ARG B 1 53 ? 75.19600 36.22700 87.45800 1.000 44.55984 53 ARG B N 1
ATOM 4972 C CA . ARG B 1 53 ? 74.38800 35.06100 87.79500 1.000 39.37549 53 ARG B CA 1
ATOM 4973 C C . ARG B 1 53 ? 73.07000 35.45200 88.41000 1.000 36.99362 53 ARG B C 1
ATOM 4974 O O . ARG B 1 53 ? 72.41600 34.61900 89.03000 1.000 40.13952 53 ARG B O 1
ATOM 4995 N N . LYS B 1 54 ? 72.68300 36.71700 88.29300 1.000 42.86690 54 LYS B N 1
ATOM 4996 C CA . LYS B 1 54 ? 71.46700 37.21200 88.93600 1.000 43.83733 54 LYS B CA 1
ATOM 4997 C C . LYS B 1 54 ? 71.48500 36.93000 90.43300 1.000 39.57704 54 LYS B C 1
ATOM 4998 O O . LYS B 1 54 ? 70.43700 36.78800 91.06100 1.000 40.97801 54 LYS B O 1
ATOM 5017 N N . GLU B 1 55 ? 72.68200 36.86600 91.01800 1.000 36.77799 55 GLU B N 1
ATOM 5018 C CA . GLU B 1 55 ? 72.82700 36.82000 92.47300 1.000 35.44828 55 GLU B CA 1
ATOM 5019 C C . GLU B 1 55 ? 73.03900 38.23600 93.02000 1.000 39.01633 55 GLU B C 1
ATOM 5020 O O . GLU B 1 55 ? 73.71300 39.05400 92.38300 1.000 32.88276 55 GLU B O 1
ATOM 5032 N N . PRO B 1 56 ? 72.49100 38.59200 94.18100 1.000 37.66386 56 PRO B N 1
ATOM 5033 C CA . PRO B 1 56 ? 72.68000 39.96200 94.67600 1.000 31.37543 56 PRO B CA 1
ATOM 5034 C C . PRO B 1 56 ? 74.15500 40.26600 94.89500 1.000 28.29128 56 PRO B C 1
ATOM 5035 O O . PRO B 1 56 ? 74.89900 39.46500 95.46600 1.000 30.98146 56 PRO B O 1
ATOM 5046 N N . ALA B 1 57 ? 74.57400 41.44200 94.44600 1.000 23.44598 57 ALA B N 1
ATOM 5047 C CA . ALA B 1 57 ? 75.93700 41.90700 94.60600 1.000 27.37075 57 ALA B CA 1
ATOM 5048 C C . ALA B 1 57 ? 75.87100 43.14100 95.50200 1.000 28.15391 57 ALA B C 1
ATOM 5049 O O . ALA B 1 57 ? 75.62200 44.24500 95.03300 1.000 26.11880 57 ALA B O 1
ATOM 5056 N N . VAL B 1 58 ? 76.05800 42.95000 96.80500 1.000 23.70895 58 VAL B N 1
ATOM 5057 C CA . VAL B 1 58 ? 75.75200 43.99100 97.78000 1.000 23.82580 58 VAL B CA 1
ATOM 5058 C C . VAL B 1 58 ? 77.05600 44.65100 98.23100 1.000 28.75178 58 VAL B C 1
ATOM 5059 O O . VAL B 1 58 ? 77.96200 43.98300 98.75100 1.000 25.84273 58 VAL B O 1
ATOM 5072 N N . ILE B 1 59 ? 77.14200 45.97000 98.05000 1.000 23.26182 59 ILE B N 1
ATOM 5073 C CA . ILE B 1 59 ? 78.20400 46.76600 98.64800 1.000 21.10110 59 ILE B CA 1
ATOM 5074 C C . ILE B 1 59 ? 77.63000 47.26300 99.95800 1.000 28.15488 59 ILE B C 1
ATOM 5075 O O . ILE B 1 59 ? 76.74900 48.12200 99.95000 1.000 21.05663 59 ILE B O 1
ATOM 5091 N N . ALA B 1 60 ? 78.14600 46.74000 101.07300 1.000 21.40333 60 ALA B N 1
ATOM 5092 C CA . ALA B 1 60 ? 77.60800 47.01600 102.39200 1.000 26.49229 60 ALA B CA 1
ATOM 5093 C C . ALA B 1 60 ? 78.41100 48.14900 103.01300 1.000 23.29411 60 ALA B C 1
ATOM 5094 O O . ALA B 1 60 ? 79.64000 48.06300 103.10200 1.000 23.14896 60 ALA B O 1
ATOM 5101 N N . GLU B 1 61 ? 77.73300 49.20900 103.42900 1.000 19.13873 61 GLU B N 1
ATOM 5102 C CA . GLU B 1 61 ? 78.42000 50.43300 103.77900 1.000 20.82147 61 GLU B CA 1
ATOM 5103 C C . GLU B 1 61 ? 78.52400 50.61000 105.28800 1.000 22.49420 61 GLU B C 1
ATOM 5104 O O . GLU B 1 61 ? 77.58100 50.35200 106.03300 1.000 18.90055 61 GLU B O 1
ATOM 5116 N N . ILE B 1 62 ? 79.68000 51.07900 105.70900 1.000 21.97203 62 ILE B N 1
ATOM 5117 C CA . ILE B 1 62 ? 80.02800 51.30700 107.09300 1.000 23.71696 62 ILE B CA 1
ATOM 5118 C C . ILE B 1 62 ? 80.05800 52.82500 107.25800 1.000 21.91955 62 ILE B C 1
ATOM 5119 O O . ILE B 1 62 ? 81.01900 53.49400 106.83700 1.000 20.91051 62 ILE B O 1
ATOM 5135 N N . LYS B 1 63 ? 78.98900 53.36600 107.87500 1.000 19.09606 63 LYS B N 1
ATOM 5136 C CA . LYS B 1 63 ? 78.70900 54.79900 107.94400 1.000 21.33952 63 LYS B CA 1
ATOM 5137 C C . LYS B 1 63 ? 78.10900 55.11700 109.30500 1.000 17.95870 63 LYS B C 1
ATOM 5138 O O . LYS B 1 63 ? 77.04100 54.62000 109.66000 1.000 22.07450 63 LYS B O 1
ATOM 5157 N N . LYS B 1 64 ? 78.82200 55.92300 110.07100 1.000 21.81756 64 LYS B N 1
ATOM 5158 C CA . LYS B 1 64 ? 78.37500 56.30300 111.39900 1.000 24.78786 64 LYS B CA 1
ATOM 5159 C C . LYS B 1 64 ? 77.27700 57.37900 111.36900 1.000 28.79781 64 LYS B C 1
ATOM 5160 O O . LYS B 1 64 ? 76.34300 57.34100 112.18500 1.000 25.72422 64 LYS B O 1
ATOM 5179 N N . ALA B 1 65 ? 77.40600 58.35800 110.47300 1.000 21.29507 65 ALA B N 1
ATOM 5180 C CA . ALA B 1 65 ? 76.58100 59.55900 110.45600 1.000 26.10583 65 ALA B CA 1
ATOM 5181 C C . ALA B 1 65 ? 76.49300 60.09400 109.02800 1.000 26.95599 65 ALA B C 1
ATOM 5182 O O . ALA B 1 65 ? 77.32000 59.75800 108.18800 1.000 19.83137 65 ALA B O 1
ATOM 5189 N N . SER B 1 66 ? 75.51000 60.96100 108.75500 1.000 28.05246 66 SER B N 1
ATOM 5190 C CA . SER B 1 66 ? 75.44500 61.59700 107.44400 1.000 23.41461 66 SER B CA 1
ATOM 5191 C C . SER B 1 66 ? 74.83000 62.98300 107.57700 1.000 28.20482 66 SER B C 1
ATOM 5192 O O . SER B 1 66 ? 74.14500 63.28000 108.56300 1.000 23.24961 66 SER B O 1
ATOM 5200 N N . PRO B 1 67 ? 75.08200 63.86700 106.61800 1.000 24.16009 67 PRO B N 1
ATOM 5201 C CA . PRO B 1 67 ? 74.38000 65.15200 106.63800 1.000 26.29809 67 PRO B CA 1
ATOM 5202 C C . PRO B 1 67 ? 72.86800 64.99600 106.63900 1.000 25.46391 67 PRO B C 1
ATOM 5203 O O . PRO B 1 67 ? 72.20000 65.75300 107.32400 1.000 27.72582 67 PRO B O 1
ATOM 5214 N N . SER B 1 68 ? 72.30100 64.02600 105.92500 1.000 24.88970 68 SER B N 1
ATOM 5215 C CA . SER B 1 68 ? 70.84400 63.94900 105.85900 1.000 31.84857 68 SER B CA 1
ATOM 5216 C C . SER B 1 68 ? 70.21000 63.26900 107.05900 1.000 32.38746 68 SER B C 1
ATOM 5217 O O . SER B 1 68 ? 69.02300 63.48800 107.30400 1.000 32.26723 68 SER B O 1
ATOM 5225 N N . LYS B 1 69 ? 70.94100 62.42000 107.78400 1.000 30.79777 69 LYS B N 1
ATOM 5226 C CA . LYS B 1 69 ? 70.33900 61.62000 108.83800 1.000 26.29342 69 LYS B CA 1
ATOM 5227 C C . LYS B 1 69 ? 70.90700 61.87000 110.22200 1.000 27.88183 69 LYS B C 1
ATOM 5228 O O . LYS B 1 69 ? 70.31400 61.39500 111.19500 1.000 30.70563 69 LYS B O 1
ATOM 5247 N N . GLY B 1 70 ? 71.99300 62.63200 110.35600 1.000 29.28908 70 GLY B N 1
ATOM 5248 C CA . GLY B 1 70 ? 72.71000 62.66900 111.61600 1.000 27.02248 70 GLY B CA 1
ATOM 5249 C C . GLY B 1 70 ? 73.30300 61.30200 111.94400 1.000 29.34523 70 GLY B C 1
ATOM 5250 O O . GLY B 1 70 ? 73.60600 60.49400 111.04700 1.000 24.40868 70 GLY B O 1
ATOM 5254 N N . VAL B 1 71 ? 73.43800 61.01100 113.25100 1.000 27.55248 71 VAL B N 1
ATOM 5255 C CA . VAL B 1 71 ? 74.09800 59.77000 113.66800 1.000 25.25344 71 VAL B CA 1
ATOM 5256 C C . VAL B 1 71 ? 73.19600 58.59600 113.35900 1.000 27.23110 71 VAL B C 1
ATOM 5257 O O . VAL B 1 71 ? 72.03700 58.56200 113.77000 1.000 30.59991 71 VAL B O 1
ATOM 5270 N N . LEU B 1 72 ? 73.73800 57.60500 112.66700 1.000 27.73791 72 LEU B N 1
ATOM 5271 C CA . LEU B 1 72 ? 72.97800 56.42300 112.29300 1.000 27.24688 72 LEU B CA 1
ATOM 5272 C C . LEU B 1 72 ? 73.20200 55.24300 113.22600 1.000 33.56964 72 LEU B C 1
ATOM 5273 O O . LEU B 1 72 ? 72.30900 54.40700 113.35600 1.000 32.99513 72 LEU B O 1
ATOM 5289 N N . ARG B 1 73 ? 74.38000 55.13800 113.84400 1.000 31.28258 73 ARG B N 1
ATOM 5290 C CA . ARG B 1 73 ? 74.75100 53.97000 114.64600 1.000 30.74135 73 ARG B CA 1
ATOM 5291 C C . ARG B 1 73 ? 75.57700 54.44500 115.83000 1.000 35.01508 73 ARG B C 1
ATOM 5292 O O . ARG B 1 73 ? 76.67100 55.00400 115.66400 1.000 26.79924 73 ARG B O 1
ATOM 5313 N N . GLU B 1 74 ? 75.03600 54.22800 117.02100 1.000 30.30315 74 GLU B N 1
ATOM 5314 C CA . GLU B 1 74 ? 75.67100 54.70600 118.24000 1.000 32.01748 74 GLU B CA 1
ATOM 5315 C C . GLU B 1 74 ? 76.92900 53.90800 118.55400 1.000 27.50357 74 GLU B C 1
ATOM 5316 O O . GLU B 1 74 ? 78.00500 54.47900 118.77000 1.000 31.15553 74 GLU B O 1
ATOM 5328 N N . HIS B 1 75 ? 76.81700 52.59200 118.59200 1.000 28.14556 75 HIS B N 1
ATOM 5329 C CA . HIS B 1 75 ? 77.96700 51.74500 118.85100 1.000 30.86426 75 HIS B CA 1
ATOM 5330 C C . HIS B 1 75 ? 78.55600 51.31000 117.51300 1.000 24.46039 75 HIS B C 1
ATOM 5331 O O . HIS B 1 75 ? 77.99900 50.44500 116.82500 1.000 26.73597 75 HIS B O 1
ATOM 5345 N N . PHE B 1 76 ? 79.70100 51.88100 117.17600 1.000 24.39596 76 PHE B N 1
ATOM 5346 C CA . PHE B 1 76 ? 80.25100 51.84700 115.81400 1.000 27.24659 76 PHE B CA 1
ATOM 5347 C C . PHE B 1 76 ? 81.65300 51.25400 115.87500 1.000 22.33434 76 PHE B C 1
ATOM 5348 O O . PHE B 1 76 ? 82.60300 51.92900 116.29600 1.000 22.76403 76 PHE B O 1
ATOM 5365 N N . VAL B 1 77 ? 81.77000 49.99100 115.48900 1.000 21.15395 77 VAL B N 1
ATOM 5366 C CA . VAL B 1 77 ? 83.03600 49.26900 115.48600 1.000 26.47263 77 VAL B CA 1
ATOM 5367 C C . VAL B 1 77 ? 83.29600 48.70400 114.07800 1.000 19.99368 77 VAL B C 1
ATOM 5368 O O . VAL B 1 77 ? 82.81700 47.62300 113.73200 1.000 21.30550 77 VAL B O 1
ATOM 5381 N N . PRO B 1 78 ? 84.09100 49.39100 113.25500 1.000 24.96822 78 PRO B N 1
ATOM 5382 C CA . PRO B 1 78 ? 84.24500 48.91500 111.85700 1.000 21.83152 78 PRO B CA 1
ATOM 5383 C C . PRO B 1 78 ? 84.59100 47.44300 111.70400 1.000 25.92384 78 PRO B C 1
ATOM 5384 O O . PRO B 1 78 ? 83.94700 46.75700 110.89000 1.000 25.23991 78 PRO B O 1
ATOM 5395 N N . ALA B 1 79 ? 85.59000 46.91700 112.44600 1.000 28.29902 79 ALA B N 1
ATOM 5396 C CA . ALA B 1 79 ? 85.98600 45.51700 112.24400 1.000 22.86182 79 ALA B CA 1
ATOM 5397 C C . ALA B 1 79 ? 84.83400 44.55800 112.52000 1.000 25.71516 79 ALA B C 1
ATOM 5398 O O . ALA B 1 79 ? 84.66800 43.56200 111.80600 1.000 28.16304 79 ALA B O 1
ATOM 5405 N N . GLU B 1 80 ? 84.01700 44.84000 113.54500 1.000 26.40577 80 GLU B N 1
ATOM 5406 C CA . GLU B 1 80 ? 82.87900 43.95500 113.83500 1.000 27.39541 80 GLU B CA 1
ATOM 5407 C C . GLU B 1 80 ? 81.80100 44.07200 112.75700 1.000 25.61980 80 GLU B C 1
ATOM 5408 O O . GLU B 1 80 ? 81.18100 43.07300 112.36400 1.000 25.41773 80 GLU B O 1
ATOM 5420 N N . ILE B 1 81 ? 81.51400 45.29300 112.30800 1.000 25.83835 81 ILE B N 1
ATOM 5421 C CA . ILE B 1 81 ? 80.53700 45.45000 111.23200 1.000 25.73424 81 ILE B CA 1
ATOM 5422 C C . ILE B 1 81 ? 80.99300 44.68700 109.98700 1.000 20.74637 81 ILE B C 1
ATOM 5423 O O . ILE B 1 81 ? 80.20900 43.97700 109.34200 1.000 24.54097 81 ILE B O 1
ATOM 5439 N N . ALA B 1 82 ? 82.28400 44.77500 109.66100 1.000 28.27194 82 ALA B N 1
ATOM 5440 C CA . ALA B 1 82 ? 82.77900 44.11700 108.45600 1.000 25.19116 82 ALA B CA 1
ATOM 5441 C C . ALA B 1 82 ? 82.61000 42.60300 108.53500 1.000 23.31758 82 ALA B C 1
ATOM 5442 O O . ALA B 1 82 ? 82.19300 41.97300 107.56100 1.000 25.77486 82 ALA B O 1
ATOM 5449 N N . ARG B 1 83 ? 82.96100 41.99200 109.67700 1.000 28.25175 83 ARG B N 1
ATOM 5450 C CA . ARG B 1 83 ? 82.76200 40.54900 109.82100 1.000 23.13883 83 ARG B CA 1
ATOM 5451 C C . ARG B 1 83 ? 81.28800 40.18000 109.70500 1.000 21.78413 83 ARG B C 1
ATOM 5452 O O . ARG B 1 83 ? 80.93300 39.21700 109.02600 1.000 28.69305 83 ARG B O 1
ATOM 5473 N N . SER B 1 84 ? 80.41700 40.94300 110.37100 1.000 23.49347 84 SER B N 1
ATOM 5474 C CA . SER B 1 84 ? 78.97300 40.73000 110.25900 1.000 29.43166 84 SER B CA 1
ATOM 5475 C C . SER B 1 84 ? 78.51300 40.81100 108.80200 1.000 30.10876 84 SER B C 1
ATOM 5476 O O . SER B 1 84 ? 77.82900 39.90800 108.29000 1.000 26.80570 84 SER B O 1
ATOM 5484 N N . TYR B 1 85 ? 78.93200 41.87000 108.09500 1.000 29.18363 85 TYR B N 1
ATOM 5485 C CA . TYR B 1 85 ? 78.58200 42.00700 106.68500 1.000 27.11508 85 TYR B CA 1
ATOM 5486 C C . TYR B 1 85 ? 79.05200 40.81300 105.87900 1.000 25.74306 85 TYR B C 1
ATOM 5487 O O . TYR B 1 85 ? 78.30300 40.27600 105.04700 1.000 27.90792 85 TYR B O 1
ATOM 5505 N N . GLU B 1 86 ? 80.30000 40.39300 106.09000 1.000 28.51856 86 GLU B N 1
ATOM 5506 C CA . GLU B 1 86 ? 80.82000 39.25800 105.33000 1.000 34.14965 86 GLU B CA 1
ATOM 5507 C C . GLU B 1 86 ? 80.03000 37.98200 105.62700 1.000 33.53054 86 GLU B C 1
ATOM 5508 O O . GLU B 1 86 ? 79.65400 37.24500 104.70600 1.000 29.91984 86 GLU B O 1
ATOM 5520 N N . ALA B 1 87 ? 79.75000 37.71600 106.90500 1.000 35.13494 87 ALA B N 1
ATOM 5521 C CA . ALA B 1 87 ? 78.95700 36.53900 107.26700 1.000 31.77655 87 ALA B CA 1
ATOM 5522 C C . ALA B 1 87 ? 77.58100 36.56500 106.60700 1.000 30.04001 87 ALA B C 1
ATOM 5523 O O . ALA B 1 87 ? 77.07000 35.52300 106.18700 1.000 37.74345 87 ALA B O 1
ATOM 5530 N N . GLY B 1 88 ? 76.95400 37.74200 106.53300 1.000 30.65568 88 GLY B N 1
ATOM 5531 C CA . GLY B 1 88 ? 75.62200 37.89600 105.96100 1.000 27.80747 88 GLY B CA 1
ATOM 5532 C C . GLY B 1 88 ? 75.54000 37.82300 104.44800 1.000 30.46488 88 GLY B C 1
ATOM 5533 O O . GLY B 1 88 ? 74.43400 37.74500 103.89900 1.000 32.64358 88 GLY B O 1
ATOM 5537 N N . GLY B 1 89 ? 76.66800 37.83800 103.74500 1.000 35.04140 89 GLY B N 1
ATOM 5538 C CA . GLY B 1 89 ? 76.65300 37.72300 102.29600 1.000 33.96428 89 GLY B CA 1
ATOM 5539 C C . GLY B 1 89 ? 77.05600 38.96200 101.49000 1.000 31.21856 89 GLY B C 1
ATOM 5540 O O . GLY B 1 89 ? 76.81600 38.97600 100.28300 1.000 29.31789 89 GLY B O 1
ATOM 5544 N N . ALA B 1 90 ? 77.64300 39.99800 102.10000 1.000 28.78091 90 ALA B N 1
ATOM 5545 C CA . ALA B 1 90 ? 78.12600 41.12700 101.30300 1.000 27.18046 90 ALA B CA 1
ATOM 5546 C C . ALA B 1 90 ? 79.22300 40.69100 100.32600 1.000 29.19647 90 ALA B C 1
ATOM 5547 O O . ALA B 1 90 ? 80.06000 39.82100 100.61400 1.000 30.91373 90 ALA B O 1
ATOM 5554 N N . ALA B 1 91 ? 79.21900 41.32700 99.16500 1.000 26.47770 91 ALA B N 1
ATOM 5555 C CA . ALA B 1 91 ? 80.23800 41.11200 98.15300 1.000 26.05227 91 ALA B CA 1
ATOM 5556 C C . ALA B 1 91 ? 81.40900 42.05400 98.35800 1.000 24.27688 91 ALA B C 1
ATOM 5557 O O . ALA B 1 91 ? 82.56300 41.69600 98.10800 1.000 27.65776 91 ALA B O 1
ATOM 5564 N N . CYS B 1 92 ? 81.11000 43.26400 98.80900 1.000 25.51702 92 CYS B N 1
ATOM 5565 C CA . CYS B 1 92 ? 82.11300 44.29800 99.00500 1.000 24.54931 92 CYS B CA 1
ATOM 5566 C C . CYS B 1 92 ? 81.69200 45.18900 100.15800 1.000 21.65794 92 CYS B C 1
ATOM 5567 O O . CYS B 1 92 ? 80.54100 45.17100 100.60000 1.000 21.36031 92 CYS B O 1
ATOM 5575 N N . LEU B 1 93 ? 82.64800 45.95100 100.65900 1.000 21.57911 93 LEU B N 1
ATOM 5576 C CA . LEU B 1 93 ? 82.36700 46.96900 101.64600 1.000 22.09195 93 LEU B CA 1
ATOM 5577 C C . LEU B 1 93 ? 82.58900 48.35600 101.05900 1.000 22.26163 93 LEU B C 1
ATOM 5578 O O . LEU B 1 93 ? 83.38400 48.54600 100.13200 1.000 20.45607 93 LEU B O 1
ATOM 5594 N N . SER B 1 94 ? 81.84000 49.30800 101.60700 1.000 20.88014 94 SER B N 1
ATOM 5595 C CA . SER B 1 94 ? 82.07700 50.72900 101.43800 1.000 22.02164 94 SER B CA 1
ATOM 5596 C C . SER B 1 94 ? 82.32200 51.31400 102.81500 1.000 19.41728 94 SER B C 1
ATOM 5597 O O . SER B 1 94 ? 81.51300 51.10900 103.72700 1.000 21.17325 94 SER B O 1
ATOM 5605 N N . VAL B 1 95 ? 83.39900 52.06900 102.96400 1.000 20.16848 95 VAL B N 1
ATOM 5606 C CA . VAL B 1 95 ? 83.73500 52.64800 104.25600 1.000 23.00132 95 VAL B CA 1
ATOM 5607 C C . VAL B 1 95 ? 83.91700 54.14200 104.08500 1.000 18.57103 95 VAL B C 1
ATOM 5608 O O . VAL B 1 95 ? 84.78300 54.56800 103.31400 1.000 19.94401 95 VAL B O 1
ATOM 5621 N N . LEU B 1 96 ? 83.10700 54.93400 104.79900 1.000 17.24720 96 LEU B N 1
ATOM 5622 C CA . LEU B 1 96 ? 83.24300 56.38100 104.76100 1.000 21.07509 96 LEU B CA 1
ATOM 5623 C C . LEU B 1 96 ? 84.54200 56.76200 105.41700 1.000 23.44957 96 LEU B C 1
ATOM 5624 O O . LEU B 1 96 ? 84.81000 56.35000 106.55000 1.000 22.91394 96 LEU B O 1
ATOM 5640 N N . THR B 1 97 ? 85.32900 57.59700 104.73800 1.000 19.90371 97 THR B N 1
ATOM 5641 C CA . THR B 1 97 ? 86.53700 58.14000 105.33800 1.000 18.52076 97 THR B CA 1
ATOM 5642 C C . THR B 1 97 ? 86.47000 59.63400 105.47700 1.000 21.08622 97 THR B C 1
ATOM 5643 O O . THR B 1 97 ? 87.43400 60.23100 105.93100 1.000 19.38850 97 THR B O 1
ATOM 5654 N N . ASP B 1 98 ? 85.36900 60.26700 105.08700 1.000 20.10472 98 ASP B N 1
ATOM 5655 C CA . ASP B 1 98 ? 85.18500 61.66600 105.43900 1.000 20.53528 98 ASP B CA 1
ATOM 5656 C C . ASP B 1 98 ? 84.85300 61.82800 106.93100 1.000 22.94440 98 ASP B C 1
ATOM 5657 O O . ASP B 1 98 ? 83.94700 61.16800 107.44600 1.000 22.69745 98 ASP B O 1
ATOM 5666 N N . VAL B 1 99 ? 85.54000 62.76000 107.59100 1.000 22.30816 99 VAL B N 1
ATOM 5667 C CA . VAL B 1 99 ? 85.44200 62.98000 109.03500 1.000 26.51239 99 VAL B CA 1
ATOM 5668 C C . VAL B 1 99 ? 84.29000 63.92600 109.35500 1.000 26.85389 99 VAL B C 1
ATOM 5669 O O . VAL B 1 99 ? 83.40100 63.59300 110.15400 1.000 25.07512 99 VAL B O 1
ATOM 5682 N N . ASP B 1 100 ? 84.31000 65.12200 108.74500 1.000 22.06533 100 ASP B N 1
ATOM 5683 C CA . ASP B 1 100 ? 83.47000 66.19600 109.25400 1.000 25.37878 100 ASP B CA 1
ATOM 5684 C C . ASP B 1 100 ? 82.01600 65.92600 108.97400 1.000 25.81239 100 ASP B C 1
ATOM 5685 O O . ASP B 1 100 ? 81.16600 66.28600 109.77900 1.000 27.56990 100 ASP B O 1
ATOM 5694 N N . PHE B 1 101 ? 81.70000 65.29300 107.85800 1.000 19.34435 101 PHE B N 1
ATOM 5695 C CA . PHE B 1 101 ? 80.30200 65.19200 107.49800 1.000 20.93823 101 PHE B CA 1
ATOM 5696 C C . PHE B 1 101 ? 79.71100 63.81000 107.74300 1.000 23.12541 101 PHE B C 1
ATOM 5697 O O . PHE B 1 101 ? 78.48600 63.69300 107.84200 1.000 20.67504 101 PHE B O 1
ATOM 5714 N N . PHE B 1 102 ? 80.52700 62.75900 107.77700 1.000 18.26520 102 PHE B N 1
ATOM 5715 C CA . PHE B 1 102 ? 80.02100 61.41700 107.99600 1.000 19.36851 102 PHE B CA 1
ATOM 5716 C C . PHE B 1 102 ? 80.62500 60.73000 109.22100 1.000 21.47372 102 PHE B C 1
ATOM 5717 O O . PHE B 1 102 ? 80.29600 59.57000 109.47100 1.000 19.53867 102 PHE B O 1
ATOM 5734 N N . GLN B 1 103 ? 81.52400 61.39500 109.95400 1.000 19.43807 103 GLN B N 1
ATOM 5735 C CA . GLN B 1 103 ? 82.16400 60.82800 111.14600 1.000 28.71079 103 GLN B CA 1
ATOM 5736 C C . GLN B 1 103 ? 82.87300 59.53700 110.80500 1.000 26.08549 103 GLN B C 1
ATOM 5737 O O . GLN B 1 103 ? 82.85400 58.56800 111.56100 1.000 20.42773 103 GLN B O 1
ATOM 5751 N N . GLY B 1 104 ? 83.47500 59.50800 109.62200 1.000 21.09475 104 GLY B N 1
ATOM 5752 C CA . GLY B 1 104 ? 84.31100 58.41000 109.21600 1.000 18.23372 104 GLY B CA 1
ATOM 5753 C C . GLY B 1 104 ? 85.76200 58.75000 109.44600 1.000 19.47373 104 GLY B C 1
ATOM 5754 O O . GLY B 1 104 ? 86.09200 59.77500 110.03600 1.000 21.81859 104 GLY B O 1
ATOM 5758 N N . ALA B 1 105 ? 86.63700 57.86800 108.95200 1.000 17.53673 105 ALA B N 1
ATOM 5759 C CA . ALA B 1 105 ? 88.07200 58.03500 109.10000 1.000 19.77969 105 ALA B CA 1
ATOM 5760 C C . ALA B 1 105 ? 88.76800 57.01200 108.22000 1.000 17.75962 105 ALA B C 1
ATOM 5761 O O . ALA B 1 105 ? 88.24000 55.91900 108.00000 1.000 22.28942 105 ALA B O 1
ATOM 5768 N N . ASP B 1 106 ? 89.99400 57.34200 107.79600 1.000 18.62969 106 ASP B N 1
ATOM 5769 C CA . ASP B 1 106 ? 90.83000 56.36700 107.07700 1.000 20.66613 106 ASP B CA 1
ATOM 5770 C C . ASP B 1 106 ? 91.07200 55.11900 107.93200 1.000 20.90642 106 ASP B C 1
ATOM 5771 O O . ASP B 1 106 ? 91.06600 53.98800 107.43600 1.000 21.54149 106 ASP B O 1
ATOM 5780 N N . ALA B 1 107 ? 91.25900 55.31500 109.23900 1.000 21.16290 107 ALA B N 1
ATOM 5781 C CA . ALA B 1 107 ? 91.47000 54.17900 110.13800 1.000 24.72777 107 ALA B CA 1
ATOM 5782 C C . ALA B 1 107 ? 90.34500 53.16600 110.03200 1.000 21.02666 107 ALA B C 1
ATOM 5783 O O . ALA B 1 107 ? 90.57100 51.95100 110.15400 1.000 23.53125 107 ALA B O 1
ATOM 5790 N N . TYR B 1 108 ? 89.10200 53.64700 109.88900 1.000 24.85566 108 TYR B N 1
ATOM 5791 C CA . TYR B 1 108 ? 87.97400 52.72300 109.87300 1.000 22.42831 108 TYR B CA 1
ATOM 5792 C C . TYR B 1 108 ? 88.03600 51.86100 108.63600 1.000 24.25548 108 TYR B C 1
ATOM 5793 O O . TYR B 1 108 ? 87.62300 50.69300 108.65000 1.000 20.60253 108 TYR B O 1
ATOM 5811 N N . LEU B 1 109 ? 88.57100 52.39700 107.55700 1.000 21.92919 109 LEU B N 1
ATOM 5812 C CA . LEU B 1 109 ? 88.69100 51.55500 106.38100 1.000 19.24199 109 LEU B CA 1
ATOM 5813 C C . LEU B 1 109 ? 89.74300 50.47600 106.62000 1.000 22.26893 109 LEU B C 1
ATOM 5814 O O . LEU B 1 109 ? 89.55500 49.32500 106.23400 1.000 20.03790 109 LEU B O 1
ATOM 5830 N N . LYS B 1 110 ? 90.86700 50.84400 107.24300 1.000 22.40983 110 LYS B N 1
ATOM 5831 C CA . LYS B 1 110 ? 91.90200 49.86000 107.56000 1.000 28.12254 110 LYS B CA 1
ATOM 5832 C C . LYS B 1 110 ? 91.36700 48.80000 108.51700 1.000 23.59337 110 LYS B C 1
ATOM 5833 O O . LYS B 1 110 ? 91.55700 47.59400 108.30800 1.000 28.80321 110 LYS B O 1
ATOM 5852 N N . GLU B 1 111 ? 90.67300 49.23600 109.56100 1.000 22.28622 111 GLU B N 1
ATOM 5853 C CA . GLU B 1 111 ? 90.08100 48.29400 110.50800 1.000 23.37865 111 GLU B CA 1
ATOM 5854 C C . GLU B 1 111 ? 89.13400 47.32300 109.80800 1.000 25.55441 111 GLU B C 1
ATOM 5855 O O . GLU B 1 111 ? 89.16200 46.10700 110.05300 1.000 24.34039 111 GLU B O 1
ATOM 5867 N N . ALA B 1 112 ? 88.24500 47.84100 108.96400 1.000 23.32559 112 ALA B N 1
ATOM 5868 C CA . ALA B 1 112 ? 87.24500 46.97900 108.32600 1.000 24.95664 112 ALA B CA 1
ATOM 5869 C C . ALA B 1 112 ? 87.89200 46.04100 107.32600 1.000 27.19104 112 ALA B C 1
ATOM 5870 O O . ALA B 1 112 ? 87.53300 44.85800 107.23400 1.000 28.00701 112 ALA B O 1
ATOM 5877 N N . ARG B 1 113 ? 88.82500 46.55000 106.54100 1.000 25.11423 113 ARG B N 1
ATOM 5878 C CA . ARG B 1 113 ? 89.37700 45.70300 105.49600 1.000 23.44947 113 ARG B CA 1
ATOM 5879 C C . ARG B 1 113 ? 90.17900 44.55200 106.09400 1.000 23.44265 113 ARG B C 1
ATOM 5880 O O . ARG B 1 113 ? 90.12100 43.42900 105.59300 1.000 23.28908 113 ARG B O 1
ATOM 5901 N N . ALA B 1 114 ? 90.95000 44.83200 107.14100 1.000 29.41440 114 ALA B N 1
ATOM 5902 C CA . ALA B 1 114 ? 91.77200 43.82400 107.80200 1.000 28.32703 114 ALA B CA 1
ATOM 5903 C C . ALA B 1 114 ? 90.95100 42.72100 108.45200 1.000 30.57933 114 ALA B C 1
ATOM 5904 O O . ALA B 1 114 ? 91.48200 41.63400 108.68100 1.000 31.24152 114 ALA B O 1
ATOM 5911 N N . ALA B 1 115 ? 89.68300 42.97500 108.77600 1.000 28.21227 115 ALA B N 1
ATOM 5912 C CA . ALA B 1 115 ? 88.84600 42.01700 109.48600 1.000 25.52195 115 ALA B CA 1
ATOM 5913 C C . ALA B 1 115 ? 88.09900 41.07800 108.55400 1.000 27.35126 115 ALA B C 1
ATOM 5914 O O . ALA B 1 115 ? 87.32600 40.24300 109.02000 1.000 32.24169 115 ALA B O 1
ATOM 5921 N N . CYS B 1 116 ? 88.27200 41.19800 107.25100 1.000 26.74661 116 CYS B N 1
ATOM 5922 C CA . CYS B 1 116 ? 87.50200 40.36800 106.34700 1.000 21.18659 116 CYS B CA 1
ATOM 5923 C C . CYS B 1 116 ? 88.31800 40.19900 105.07500 1.000 25.00798 116 CYS B C 1
ATOM 5924 O O . CYS B 1 116 ? 89.41800 40.71900 104.95000 1.000 28.50271 116 CYS B O 1
ATOM 5932 N N . ALA B 1 117 ? 87.78000 39.44800 104.12700 1.000 27.30079 117 ALA B N 1
ATOM 5933 C CA . ALA B 1 117 ? 88.44100 39.23200 102.85500 1.000 29.22354 117 ALA B CA 1
ATOM 5934 C C . ALA B 1 117 ? 87.75200 39.97900 101.71600 1.000 28.45826 117 ALA B C 1
ATOM 5935 O O . ALA B 1 117 ? 88.03500 39.70100 100.55600 1.000 26.70281 117 ALA B O 1
ATOM 5942 N N . LEU B 1 118 ? 86.89400 40.84600 102.00000 1.000 28.57884 118 LEU B N 1
ATOM 5943 C CA . LEU B 1 118 ? 86.12200 41.48800 100.92800 1.000 28.85232 118 LEU B CA 1
ATOM 5944 C C . LEU B 1 118 ? 86.84000 42.71100 100.35400 1.000 25.95876 118 LEU B C 1
ATOM 5945 O O . LEU B 1 118 ? 87.54000 43.42900 101.08400 1.000 23.04135 118 LEU B O 1
ATOM 5961 N N . PRO B 1 119 ? 86.65200 43.00300 99.05800 1.000 24.73487 119 PRO B N 1
ATOM 5962 C CA . PRO B 1 119 ? 87.11900 44.28900 98.52100 1.000 24.60495 119 PRO B CA 1
ATOM 5963 C C . PRO B 1 119 ? 86.37900 45.45400 99.15400 1.000 25.90892 119 PRO B C 1
ATOM 5964 O O . PRO B 1 119 ? 85.20600 45.34900 99.54300 1.000 21.60660 119 PRO B O 1
ATOM 5975 N N . VAL B 1 120 ? 87.07700 46.57900 99.24600 1.000 20.51717 120 VAL B N 1
ATOM 5976 C CA . VAL B 1 120 ? 86.54300 47.77600 99.88600 1.000 22.68104 120 VAL B CA 1
ATOM 5977 C C . VAL B 1 120 ? 86.70800 48.98700 98.97800 1.000 21.96919 120 VAL B C 1
ATOM 5978 O O . VAL B 1 120 ? 87.79300 49.21300 98.43500 1.000 20.64735 120 VAL B O 1
ATOM 5991 N N . ILE B 1 121 ? 85.65500 49.81400 98.88100 1.000 21.74841 121 ILE B N 1
ATOM 5992 C CA . ILE B 1 121 ? 85.73600 51.11600 98.21700 1.000 20.88685 121 ILE B CA 1
ATOM 5993 C C . ILE B 1 121 ? 85.91200 52.18900 99.27800 1.000 19.38054 121 ILE B C 1
ATOM 5994 O O . ILE B 1 121 ? 85.21600 52.18000 100.30000 1.000 18.31567 121 ILE B O 1
ATOM 6010 N N . ARG B 1 122 ? 86.85100 53.11100 99.04400 1.000 15.64474 122 ARG B N 1
ATOM 6011 C CA . ARG B 1 122 ? 86.99700 54.27800 99.90100 1.000 22.53204 122 ARG B CA 1
ATOM 6012 C C . ARG B 1 122 ? 85.88100 55.25800 99.57800 1.000 25.19398 122 ARG B C 1
ATOM 6013 O O . ARG B 1 122 ? 85.84000 55.83400 98.48500 1.000 22.28031 122 ARG B O 1
ATOM 6034 N N . LYS B 1 123 ? 84.96500 55.43700 100.51100 1.000 18.11891 123 LYS B N 1
ATOM 6035 C CA . LYS B 1 123 ? 83.81000 56.30400 100.27900 1.000 16.68350 123 LYS B CA 1
ATOM 6036 C C . LYS B 1 123 ? 84.15500 57.67500 100.82000 1.000 18.48114 123 LYS B C 1
ATOM 6037 O O . LYS B 1 123 ? 84.11300 57.91900 102.02500 1.000 17.26780 123 LYS B O 1
ATOM 6056 N N . ASP B 1 124 ? 84.51400 58.55900 99.91700 1.000 16.90409 124 ASP B N 1
ATOM 6057 C CA . ASP B 1 124 ? 84.99200 59.88800 100.24100 1.000 16.64756 124 ASP B CA 1
ATOM 6058 C C . ASP B 1 124 ? 84.85400 60.71500 98.95300 1.000 18.79290 124 ASP B C 1
ATOM 6059 O O . ASP B 1 124 ? 84.30700 60.23400 97.96700 1.000 18.08808 124 ASP B O 1
ATOM 6068 N N . PHE B 1 125 ? 85.32100 61.95900 98.96900 1.000 20.61853 125 PHE B N 1
ATOM 6069 C CA . PHE B 1 125 ? 85.01000 62.92700 97.91500 1.000 19.64271 125 PHE B CA 1
ATOM 6070 C C . PHE B 1 125 ? 86.30700 63.27400 97.19800 1.000 20.56053 125 PHE B C 1
ATOM 6071 O O . PHE B 1 125 ? 87.09000 64.10800 97.65700 1.000 20.75306 125 PHE B O 1
ATOM 6088 N N . MET B 1 126 ? 86.53600 62.59700 96.08200 1.000 17.82857 126 MET B N 1
ATOM 6089 C CA . MET B 1 126 ? 87.78600 62.68700 95.33300 1.000 22.25550 126 MET B CA 1
ATOM 6090 C C . MET B 1 126 ? 87.77500 63.85300 94.34300 1.000 21.83409 126 MET B C 1
ATOM 6091 O O . MET B 1 126 ? 86.93000 63.90500 93.42600 1.000 19.59474 126 MET B O 1
ATOM 6105 N N . ILE B 1 127 ? 88.73200 64.76200 94.52100 1.000 21.56022 127 ILE B N 1
ATOM 6106 C CA . ILE B 1 127 ? 88.93100 65.91900 93.65300 1.000 21.67206 127 ILE B CA 1
ATOM 6107 C C . ILE B 1 127 ? 90.38800 66.04300 93.20300 1.000 20.29052 127 ILE B C 1
ATOM 6108 O O . ILE B 1 127 ? 90.69500 66.85700 92.34300 1.000 27.31561 127 ILE B O 1
ATOM 6124 N N . ASP B 1 128 ? 91.30000 65.24000 93.74000 1.000 21.89119 128 ASP B N 1
ATOM 6125 C CA . ASP B 1 128 ? 92.71500 65.41800 93.39500 1.000 21.58971 128 ASP B CA 1
ATOM 6126 C C . ASP B 1 128 ? 93.43600 64.08400 93.26100 1.000 26.14580 128 ASP B C 1
ATOM 6127 O O . ASP B 1 128 ? 93.18700 63.16700 94.05200 1.000 19.69867 128 ASP B O 1
ATOM 6136 N N . PRO B 1 129 ? 94.33600 63.93600 92.28100 1.000 22.65816 129 PRO B N 1
ATOM 6137 C CA . PRO B 1 129 ? 95.07300 62.66500 92.18300 1.000 19.67496 129 PRO B CA 1
ATOM 6138 C C . PRO B 1 129 ? 95.74500 62.24200 93.48200 1.000 18.27960 129 PRO B C 1
ATOM 6139 O O . PRO B 1 129 ? 95.90200 61.03800 93.73000 1.000 22.86637 129 PRO B O 1
ATOM 6150 N N . TYR B 1 130 ? 96.17000 63.19300 94.30400 1.000 22.18647 130 TYR B N 1
ATOM 6151 C CA . TYR B 1 130 ? 96.76200 62.85200 95.60100 1.000 25.17294 130 TYR B CA 1
ATOM 6152 C C . TYR B 1 130 ? 95.87000 61.90800 96.39000 1.000 21.73245 130 TYR B C 1
ATOM 6153 O O . TYR B 1 130 ? 96.33800 60.92000 96.97200 1.000 23.54946 130 TYR B O 1
ATOM 6171 N N . GLN B 1 131 ? 94.58000 62.22600 96.44400 1.000 18.99325 131 GLN B N 1
ATOM 6172 C CA . GLN B 1 131 ? 93.62500 61.41300 97.19800 1.000 25.28990 131 GLN B CA 1
ATOM 6173 C C . GLN B 1 131 ? 93.47700 60.00000 96.63700 1.000 24.21388 131 GLN B C 1
ATOM 6174 O O . GLN B 1 131 ? 93.22800 59.05800 97.40500 1.000 20.89388 131 GLN B O 1
ATOM 6188 N N . ILE B 1 132 ? 93.59900 59.84200 95.30500 1.000 21.55612 132 ILE B N 1
ATOM 6189 C CA . ILE B 1 132 ? 93.50300 58.53700 94.65900 1.000 18.47322 132 ILE B CA 1
ATOM 6190 C C . ILE B 1 132 ? 94.66500 57.64000 95.08100 1.000 21.02803 132 ILE B C 1
ATOM 6191 O O . ILE B 1 132 ? 94.47000 56.47800 95.45400 1.000 19.63862 132 ILE B O 1
ATOM 6207 N N . VAL B 1 133 ? 95.89100 58.16600 95.01000 1.000 21.60925 133 VAL B N 1
ATOM 6208 C CA . VAL B 1 133 ? 97.06900 57.41500 95.43700 1.000 23.42418 133 VAL B CA 1
ATOM 6209 C C . VAL B 1 133 ? 96.95200 57.09500 96.91300 1.000 24.59443 133 VAL B C 1
ATOM 6210 O O . VAL B 1 133 ? 97.23800 55.97800 97.34700 1.000 22.80757 133 VAL B O 1
ATOM 6223 N N . GLU B 1 134 ? 96.50000 58.07600 97.69700 1.000 24.29179 134 GLU B N 1
ATOM 6224 C CA . GLU B 1 134 ? 96.31100 57.88400 99.12600 1.000 22.60393 134 GLU B CA 1
ATOM 6225 C C . GLU B 1 134 ? 95.33000 56.75900 99.38300 1.000 21.46847 134 GLU B C 1
ATOM 6226 O O . GLU B 1 134 ? 95.51000 55.96700 100.31000 1.000 25.35916 134 GLU B O 1
ATOM 6238 N N . ALA B 1 135 ? 94.27400 56.67600 98.57900 1.000 21.23570 135 ALA B N 1
ATOM 6239 C CA . ALA B 1 135 ? 93.29400 55.61700 98.77800 1.000 21.00596 135 ALA B CA 1
ATOM 6240 C C . ALA B 1 135 ? 93.94300 54.24600 98.67700 1.000 26.60788 135 ALA B C 1
ATOM 6241 O O . ALA B 1 135 ? 93.64300 53.34800 99.47900 1.000 20.75585 135 ALA B O 1
ATOM 6248 N N . ARG B 1 136 ? 94.84500 54.06000 97.70100 1.000 24.30517 136 ARG B N 1
ATOM 6249 C CA . ARG B 1 136 ? 95.54700 52.78200 97.61500 1.000 25.34972 136 ARG B CA 1
ATOM 6250 C C . ARG B 1 136 ? 96.53900 52.60500 98.76900 1.000 24.53798 136 ARG B C 1
ATOM 6251 O O . ARG B 1 136 ? 96.75800 51.48000 99.22900 1.000 22.96059 136 ARG B O 1
ATOM 6272 N N . ALA B 1 137 ? 97.16800 53.68900 99.21900 1.000 20.48111 137 ALA B N 1
ATOM 6273 C CA . ALA B 1 137 ? 98.10000 53.58300 100.32800 1.000 24.99991 137 ALA B CA 1
ATOM 6274 C C . ALA B 1 137 ? 97.39500 53.14400 101.62000 1.000 27.96925 137 ALA B C 1
ATOM 6275 O O . ALA B 1 137 ? 98.00900 52.46800 102.44400 1.000 23.58248 137 ALA B O 1
ATOM 6282 N N . ILE B 1 138 ? 96.11700 53.48600 101.82300 1.000 23.27866 138 ILE B N 1
ATOM 6283 C CA . ILE B 1 138 ? 95.41700 52.99200 103.01700 1.000 23.02996 138 ILE B CA 1
ATOM 6284 C C . ILE B 1 138 ? 94.77900 51.63000 102.75600 1.000 21.18203 138 ILE B C 1
ATOM 6285 O O . ILE B 1 138 ? 94.10600 51.08500 103.61800 1.000 24.55311 138 ILE B O 1
ATOM 6301 N N . GLY B 1 139 ? 95.01300 51.04300 101.59000 1.000 25.55479 139 GLY B N 1
ATOM 6302 C CA . GLY B 1 139 ? 94.50600 49.71400 101.31100 1.000 24.93992 139 GLY B CA 1
ATOM 6303 C C . GLY B 1 139 ? 93.24700 49.61500 100.47400 1.000 24.49354 139 GLY B C 1
ATOM 6304 O O . GLY B 1 139 ? 92.83300 48.49300 100.14400 1.000 23.46951 139 GLY B O 1
ATOM 6308 N N . ALA B 1 140 ? 92.61500 50.73300 100.12100 1.000 22.64576 140 ALA B N 1
ATOM 6309 C CA . ALA B 1 140 ? 91.35400 50.65900 99.40200 1.000 23.48138 140 ALA B CA 1
ATOM 6310 C C . ALA B 1 140 ? 91.52100 49.89200 98.10000 1.000 24.74523 140 ALA B C 1
ATOM 6311 O O . ALA B 1 140 ? 92.59500 49.84300 97.51000 1.000 22.04378 140 ALA B O 1
ATOM 6318 N N . ASP B 1 141 ? 90.43700 49.26400 97.67300 1.000 24.58202 141 ASP B N 1
ATOM 6319 C CA . ASP B 1 141 ? 90.41700 48.48400 96.45900 1.000 20.24107 141 ASP B CA 1
ATOM 6320 C C . ASP B 1 141 ? 89.72500 49.19300 95.31000 1.000 23.88604 141 ASP B C 1
ATOM 6321 O O . ASP B 1 141 ? 89.85200 48.74900 94.16100 1.000 22.18057 141 ASP B O 1
ATOM 6330 N N . CYS B 1 142 ? 89.05200 50.30200 95.59400 1.000 20.87920 142 CYS B N 1
ATOM 6331 C CA . CYS B 1 142 ? 88.20400 51.01500 94.64800 1.000 18.52765 142 CYS B CA 1
ATOM 6332 C C . CYS B 1 142 ? 88.07700 52.42500 95.16400 1.000 19.69421 142 CYS B C 1
ATOM 6333 O O . CYS B 1 142 ? 88.14000 52.66000 96.39200 1.000 17.48662 142 CYS B O 1
ATOM 6341 N N . ILE B 1 143 ? 87.91500 53.36400 94.23200 1.000 16.28518 143 ILE B N 1
ATOM 6342 C CA . ILE B 1 143 ? 87.59500 54.74800 94.56300 1.000 18.16258 143 ILE B CA 1
ATOM 6343 C C . ILE B 1 143 ? 86.29800 55.15600 93.87200 1.000 22.60567 143 ILE B C 1
ATOM 6344 O O . ILE B 1 143 ? 85.76800 54.46700 92.99000 1.000 21.96224 143 ILE B O 1
ATOM 6360 N N . LEU B 1 144 ? 85.77400 56.27600 94.33000 1.000 20.42295 144 LEU B N 1
ATOM 6361 C CA . LEU B 1 144 ? 84.50200 56.82500 93.89400 1.000 22.69910 144 LEU B CA 1
ATOM 6362 C C . LEU B 1 144 ? 84.78700 58.10200 93.13100 1.000 19.55608 144 LEU B C 1
ATOM 6363 O O . LEU B 1 144 ? 85.54400 58.94500 93.61300 1.000 17.74335 144 LEU B O 1
ATOM 6379 N N . LEU B 1 145 ? 84.15600 58.26000 91.97600 1.000 20.24747 145 LEU B N 1
ATOM 6380 C CA . LEU B 1 145 ? 84.14300 59.51900 91.23900 1.000 19.72421 145 LEU B CA 1
ATOM 6381 C C . LEU B 1 145 ? 82.69100 59.96800 91.12100 1.000 20.93805 145 LEU B C 1
ATOM 6382 O O . LEU B 1 145 ? 81.86500 59.25500 90.54400 1.000 19.12446 145 LEU B O 1
ATOM 6398 N N . ILE B 1 146 ? 82.40000 61.17000 91.59300 1.000 18.81533 146 ILE B N 1
ATOM 6399 C CA . ILE B 1 146 ? 81.05200 61.70600 91.60300 1.000 18.99590 146 ILE B CA 1
ATOM 6400 C C . ILE B 1 146 ? 80.90900 62.67200 90.43000 1.000 20.16061 146 ILE B C 1
ATOM 6401 O O . ILE B 1 146 ? 81.51400 63.74200 90.43400 1.000 20.53579 146 ILE B O 1
ATOM 6417 N N . VAL B 1 147 ? 80.06600 62.36100 89.44300 1.000 23.33553 147 VAL B N 1
ATOM 6418 C CA . VAL B 1 147 ? 80.01300 63.25300 88.28000 1.000 18.43616 147 VAL B CA 1
ATOM 6419 C C . VAL B 1 147 ? 79.57000 64.65600 88.66600 1.000 22.28151 147 VAL B C 1
ATOM 6420 O O . VAL B 1 147 ? 80.11600 65.64300 88.14800 1.000 20.00083 147 VAL B O 1
ATOM 6433 N N . SER B 1 148 ? 78.66700 64.79000 89.64300 1.000 22.49893 148 SER B N 1
ATOM 6434 C CA . SER B 1 148 ? 78.21300 66.12800 90.06200 1.000 26.32753 148 SER B CA 1
ATOM 6435 C C . SER B 1 148 ? 79.33300 66.98900 90.61100 1.000 25.78786 148 SER B C 1
ATOM 6436 O O . SER B 1 148 ? 79.19600 68.21700 90.61800 1.000 27.23131 148 SER B O 1
ATOM 6444 N N . ALA B 1 149 ? 80.42300 66.37900 91.08600 1.000 22.59086 149 ALA B N 1
ATOM 6445 C CA . ALA B 1 149 ? 81.52900 67.10600 91.70400 1.000 23.81850 149 ALA B CA 1
ATOM 6446 C C . ALA B 1 149 ? 82.66000 67.45800 90.74300 1.000 23.25331 149 ALA B C 1
ATOM 6447 O O . ALA B 1 149 ? 83.61400 68.11500 91.15500 1.000 25.97258 149 ALA B O 1
ATOM 6454 N N . LEU B 1 150 ? 82.63500 66.95700 89.51600 1.000 20.57937 150 LEU B N 1
ATOM 6455 C CA . LEU B 1 150 ? 83.81300 66.96400 88.65700 1.000 22.47051 150 LEU B CA 1
ATOM 6456 C C . LEU B 1 150 ? 83.47800 67.41300 87.23300 1.000 23.13514 150 LEU B C 1
ATOM 6457 O O . LEU B 1 150 ? 82.42900 67.04300 86.70600 1.000 25.53066 150 LEU B O 1
ATOM 6473 N N . ASP B 1 151 ? 84.37900 68.16600 86.58800 1.000 27.84539 151 ASP B N 1
ATOM 6474 C CA . ASP B 1 151 ? 84.27400 68.29800 85.13400 1.000 27.56675 151 ASP B CA 1
ATOM 6475 C C . ASP B 1 151 ? 84.92700 67.09600 84.44600 1.000 25.76809 151 ASP B C 1
ATOM 6476 O O . ASP B 1 151 ? 85.59400 66.27300 85.07700 1.000 21.70716 151 ASP B O 1
ATOM 6485 N N . ASP B 1 152 ? 84.73000 66.99200 83.12400 1.000 29.21199 152 ASP B N 1
ATOM 6486 C CA . ASP B 1 152 ? 85.17900 65.79600 82.39100 1.000 30.58657 152 ASP B CA 1
ATOM 6487 C C . ASP B 1 152 ? 86.70300 65.62200 82.44500 1.000 25.37321 152 ASP B C 1
ATOM 6488 O O . ASP B 1 152 ? 87.19500 64.50200 82.58200 1.000 26.58304 152 ASP B O 1
ATOM 6497 N N . VAL B 1 153 ? 87.46600 66.70600 82.33400 1.000 24.86633 153 VAL B N 1
ATOM 6498 C CA . VAL B 1 153 ? 88.91600 66.56500 82.30800 1.000 21.70064 153 VAL B CA 1
ATOM 6499 C C . VAL B 1 153 ? 89.40800 66.02900 83.65200 1.000 24.04491 153 VAL B C 1
ATOM 6500 O O . VAL B 1 153 ? 90.17800 65.06500 83.71400 1.000 25.35793 153 VAL B O 1
ATOM 6513 N N . LEU B 1 154 ? 88.94500 66.62400 84.75400 1.000 22.93978 154 LEU B N 1
ATOM 6514 C CA . LEU B 1 154 ? 89.40100 66.17300 86.07400 1.000 25.28493 154 LEU B CA 1
ATOM 6515 C C . LEU B 1 154 ? 88.95200 64.74200 86.34400 1.000 18.84822 154 LEU B C 1
ATOM 6516 O O . LEU B 1 154 ? 89.73800 63.91600 86.82400 1.000 22.91179 154 LEU B O 1
ATOM 6532 N N . MET B 1 155 ? 87.74300 64.39600 85.91500 1.000 22.62497 155 MET B N 1
ATOM 6533 C CA . MET B 1 155 ? 87.24000 63.03500 86.10700 1.000 21.21264 155 MET B CA 1
ATOM 6534 C C . MET B 1 155 ? 88.10700 62.02500 85.37500 1.000 25.66709 155 MET B C 1
ATOM 6535 O O . MET B 1 155 ? 88.50300 61.00300 85.94200 1.000 19.60998 155 MET B O 1
ATOM 6549 N N . ALA B 1 156 ? 88.43800 62.30600 84.10800 1.000 23.35461 156 ALA B N 1
ATOM 6550 C CA . ALA B 1 156 ? 89.37400 61.44200 83.39500 1.000 20.43353 156 ALA B CA 1
ATOM 6551 C C . ALA B 1 156 ? 90.73000 61.37000 84.08600 1.000 19.09658 156 ALA B C 1
ATOM 6552 O O . ALA B 1 156 ? 91.35700 60.30600 84.12800 1.000 21.86311 156 ALA B O 1
ATOM 6559 N N . GLU B 1 157 ? 91.24800 62.50400 84.56200 1.000 19.00342 157 GLU B N 1
ATOM 6560 C CA . GLU B 1 157 ? 92.53500 62.46300 85.24700 1.000 22.47086 157 GLU B CA 1
ATOM 6561 C C . GLU B 1 157 ? 92.48000 61.58500 86.49600 1.000 22.85246 157 GLU B C 1
ATOM 6562 O O . GLU B 1 157 ? 93.40300 60.80000 86.74500 1.000 21.32471 157 GLU B O 1
ATOM 6574 N N . LEU B 1 158 ? 91.42100 61.72900 87.32100 1.000 25.05903 158 LEU B N 1
ATOM 6575 C CA . LEU B 1 158 ? 91.31400 60.88800 88.52100 1.000 23.71212 158 LEU B CA 1
ATOM 6576 C C . LEU B 1 158 ? 91.19700 59.41900 88.15400 1.000 21.60955 158 LEU B C 1
ATOM 6577 O O . LEU B 1 158 ? 91.80700 58.56100 88.80000 1.000 24.47205 158 LEU B O 1
ATOM 6593 N N . ALA B 1 159 ? 90.42000 59.10200 87.12100 1.000 22.26223 159 ALA B N 1
ATOM 6594 C CA . ALA B 1 159 ? 90.29400 57.71100 86.72600 1.000 22.37475 159 ALA B CA 1
ATOM 6595 C C . ALA B 1 159 ? 91.62600 57.15600 86.24600 1.000 22.74802 159 ALA B C 1
ATOM 6596 O O . ALA B 1 159 ? 91.98100 56.00400 86.54800 1.000 21.68612 159 ALA B O 1
ATOM 6603 N N . ALA B 1 160 ? 92.38900 57.96300 85.49900 1.000 27.59572 160 ALA B N 1
ATOM 6604 C CA . ALA B 1 160 ? 93.69400 57.50100 85.02300 1.000 23.58732 160 ALA B CA 1
ATOM 6605 C C . ALA B 1 160 ? 94.67300 57.36900 86.18800 1.000 21.82948 160 ALA B C 1
ATOM 6606 O O . ALA B 1 160 ? 95.49000 56.44300 86.23700 1.000 22.98610 160 ALA B O 1
ATOM 6613 N N . THR B 1 161 ? 94.55500 58.22300 87.19300 1.000 23.31040 161 THR B N 1
ATOM 6614 C CA . THR B 1 161 ? 95.38600 58.00700 88.36900 1.000 18.65644 161 THR B CA 1
ATOM 6615 C C . THR B 1 161 ? 95.01600 56.69000 89.03900 1.000 25.94251 161 THR B C 1
ATOM 6616 O O . THR B 1 161 ? 95.89600 55.92100 89.42700 1.000 23.18661 161 THR B O 1
ATOM 6627 N N . ALA B 1 162 ? 93.71200 56.39500 89.16200 1.000 25.13113 162 ALA B N 1
ATOM 6628 C CA . ALA B 1 162 ? 93.30100 55.13900 89.79600 1.000 22.01976 162 ALA B CA 1
ATOM 6629 C C . ALA B 1 162 ? 93.83600 53.94300 89.01900 1.000 22.75363 162 ALA B C 1
ATOM 6630 O O . ALA B 1 162 ? 94.33200 52.96900 89.59500 1.000 21.47990 162 ALA B O 1
ATOM 6637 N N . LYS B 1 163 ? 93.69500 53.97400 87.70600 1.000 20.57748 163 LYS B N 1
ATOM 6638 C CA . LYS B 1 163 ? 94.21800 52.86700 86.91900 1.000 24.31973 163 LYS B CA 1
ATOM 6639 C C . LYS B 1 163 ? 95.70800 52.70700 87.16600 1.000 29.10313 163 LYS B C 1
ATOM 6640 O O . LYS B 1 163 ? 96.20300 51.59100 87.32100 1.000 28.49641 163 LYS B O 1
ATOM 6659 N N . SER B 1 164 ? 96.42500 53.81900 87.26800 1.000 24.46278 164 SER B N 1
ATOM 6660 C CA . SER B 1 164 ? 97.86600 53.73700 87.38800 1.000 25.07110 164 SER B CA 1
ATOM 6661 C C . SER B 1 164 ? 98.30200 53.05300 88.67600 1.000 32.56415 164 SER B C 1
ATOM 6662 O O . SER B 1 164 ? 99.38500 52.48000 88.70800 1.000 32.92168 164 SER B O 1
ATOM 6670 N N . VAL B 1 165 ? 97.49300 53.09400 89.74300 1.000 26.21491 165 VAL B N 1
ATOM 6671 C CA . VAL B 1 165 ? 97.85900 52.45400 91.00000 1.000 21.84121 165 VAL B CA 1
ATOM 6672 C C . VAL B 1 165 ? 97.03700 51.20600 91.27300 1.000 25.86439 165 VAL B C 1
ATOM 6673 O O . VAL B 1 165 ? 97.10300 50.66600 92.37600 1.000 24.97764 165 VAL B O 1
ATOM 6686 N N . GLY B 1 166 ? 96.29300 50.70300 90.28900 1.000 25.03819 166 GLY B N 1
ATOM 6687 C CA . GLY B 1 166 ? 95.60100 49.43700 90.47600 1.000 25.41301 166 GLY B CA 1
ATOM 6688 C C . GLY B 1 166 ? 94.26300 49.48500 91.19000 1.000 26.23918 166 GLY B C 1
ATOM 6689 O O . GLY B 1 166 ? 93.81000 48.45000 91.69100 1.000 30.08460 166 GLY B O 1
ATOM 6693 N N . LEU B 1 167 ? 93.61600 50.64600 91.24000 1.000 25.64774 167 LEU B N 1
ATOM 6694 C CA . LEU B 1 167 ? 92.31300 50.80300 91.87000 1.000 22.95152 167 LEU B CA 1
ATOM 6695 C C . LEU B 1 167 ? 91.19800 50.67100 90.85200 1.000 21.01091 167 LEU B C 1
ATOM 6696 O O . LEU B 1 167 ? 91.30000 51.20200 89.75000 1.000 22.78279 167 LEU B O 1
ATOM 6712 N N . ASP B 1 168 ? 90.11200 50.00600 91.24400 1.000 23.54737 168 ASP B N 1
ATOM 6713 C CA . ASP B 1 168 ? 88.89100 50.05200 90.46300 1.000 24.74094 168 ASP B CA 1
ATOM 6714 C C . ASP B 1 168 ? 88.19600 51.39100 90.68700 1.000 27.79670 168 ASP B C 1
ATOM 6715 O O . ASP B 1 168 ? 88.52200 52.15000 91.61000 1.000 20.63744 168 ASP B O 1
ATOM 6724 N N . VAL B 1 169 ? 87.21200 51.66300 89.83600 1.000 21.70326 169 VAL B N 1
ATOM 6725 C CA . VAL B 1 169 ? 86.49200 52.93100 89.81200 1.000 24.20233 169 VAL B CA 1
ATOM 6726 C C . VAL B 1 169 ? 84.98500 52.68100 89.79300 1.000 24.86715 169 VAL B C 1
ATOM 6727 O O . VAL B 1 169 ? 84.47300 52.00300 88.90300 1.000 20.54409 169 VAL B O 1
ATOM 6740 N N . LEU B 1 170 ? 84.27500 53.29900 90.72200 1.000 21.54463 170 LEU B N 1
ATOM 6741 C CA . LEU B 1 170 ? 82.82700 53.40000 90.68500 1.000 19.74841 170 LEU B CA 1
ATOM 6742 C C . LEU B 1 170 ? 82.50300 54.83900 90.33200 1.000 23.44849 170 LEU B C 1
ATOM 6743 O O . LEU B 1 170 ? 82.88100 55.75700 91.06300 1.000 20.69527 170 LEU B O 1
ATOM 6759 N N . VAL B 1 171 ? 81.86200 55.06100 89.19200 1.000 22.52485 171 VAL B N 1
ATOM 6760 C CA . VAL B 1 171 ? 81.43200 56.40900 88.85700 1.000 23.98643 171 VAL B CA 1
ATOM 6761 C C . VAL B 1 171 ? 79.96700 56.55500 89.22000 1.000 24.55596 171 VAL B C 1
ATOM 6762 O O . VAL B 1 171 ? 79.15900 55.65500 88.97000 1.000 27.53181 171 VAL B O 1
ATOM 6775 N N . GLU B 1 172 ? 79.62500 57.69000 89.80900 1.000 21.47959 172 GLU B N 1
ATOM 6776 C CA . GLU B 1 172 ? 78.28500 57.91500 90.32200 1.000 21.77306 172 GLU B CA 1
ATOM 6777 C C . GLU B 1 172 ? 77.58200 59.02800 89.55500 1.000 17.76404 172 GLU B C 1
ATOM 6778 O O . GLU B 1 172 ? 78.08500 60.15900 89.49300 1.000 21.68878 172 GLU B O 1
ATOM 6790 N N . VAL B 1 173 ? 76.36600 58.73800 89.09400 1.000 21.55833 173 VAL B N 1
ATOM 6791 C CA . VAL B 1 173 ? 75.53700 59.66200 88.31800 1.000 20.91479 173 VAL B CA 1
ATOM 6792 C C . VAL B 1 173 ? 74.15400 59.78100 88.93300 1.000 21.90479 173 VAL B C 1
ATOM 6793 O O . VAL B 1 173 ? 73.68700 58.91700 89.67400 1.000 20.69552 173 VAL B O 1
ATOM 6806 N N . HIS B 1 174 ? 73.49600 60.89100 88.61500 1.000 24.55139 174 HIS B N 1
ATOM 6807 C CA . HIS B 1 174 ? 72.14100 61.13800 89.07100 1.000 26.03572 174 HIS B CA 1
ATOM 6808 C C . HIS B 1 174 ? 71.14000 61.43700 87.94700 1.000 25.40245 174 HIS B C 1
ATOM 6809 O O . HIS B 1 174 ? 69.94300 61.57300 88.23800 1.000 24.37134 174 HIS B O 1
ATOM 6823 N N . ASP B 1 175 ? 71.57000 61.56200 86.69100 1.000 29.36290 175 ASP B N 1
ATOM 6824 C CA . ASP B 1 175 ? 70.64400 61.87500 85.59400 1.000 29.86242 175 ASP B CA 1
ATOM 6825 C C . ASP B 1 175 ? 71.30800 61.52000 84.26500 1.000 24.07916 175 ASP B C 1
ATOM 6826 O O . ASP B 1 175 ? 72.47700 61.15400 84.21700 1.000 28.35758 175 ASP B O 1
ATOM 6835 N N . GLY B 1 176 ? 70.57100 61.70300 83.16900 1.000 27.15610 176 GLY B N 1
ATOM 6836 C CA . GLY B 1 176 ? 71.02800 61.17100 81.89500 1.000 23.42087 176 GLY B CA 1
ATOM 6837 C C . GLY B 1 176 ? 72.19200 61.93900 81.32100 1.000 26.61374 176 GLY B C 1
ATOM 6838 O O . GLY B 1 176 ? 73.03500 61.36600 80.60900 1.000 26.44021 176 GLY B O 1
ATOM 6842 N N . THR B 1 177 ? 72.24000 63.23900 81.59800 1.000 22.78220 177 THR B N 1
ATOM 6843 C CA . THR B 1 177 ? 73.36400 64.06800 81.18100 1.000 29.06860 177 THR B CA 1
ATOM 6844 C C . THR B 1 177 ? 74.64900 63.64300 81.88300 1.000 32.99814 177 THR B C 1
ATOM 6845 O O . THR B 1 177 ? 75.70300 63.54700 81.24700 1.000 27.64315 177 THR B O 1
ATOM 6856 N N . GLU B 1 178 ? 74.58300 63.36700 83.19600 1.000 25.42719 178 GLU B N 1
ATOM 6857 C CA . GLU B 1 178 ? 75.76600 62.87700 83.89100 1.000 20.94440 178 GLU B CA 1
ATOM 6858 C C . GLU B 1 178 ? 76.17400 61.51700 83.36500 1.000 24.57444 178 GLU B C 1
ATOM 6859 O O . GLU B 1 178 ? 77.36500 61.24900 83.17700 1.000 21.46100 178 GLU B O 1
ATOM 6871 N N . LEU B 1 179 ? 75.19200 60.64100 83.13700 1.000 20.32708 179 LEU B N 1
ATOM 6872 C CA . LEU B 1 179 ? 75.47700 59.30900 82.61500 1.000 25.96644 179 LEU B CA 1
ATOM 6873 C C . LEU B 1 179 ? 76.24300 59.37900 81.30700 1.000 23.27999 179 LEU B C 1
ATOM 6874 O O . LEU B 1 179 ? 77.22200 58.65800 81.09800 1.000 20.02436 179 LEU B O 1
ATOM 6890 N N . GLU B 1 180 ? 75.77400 60.20400 80.39100 1.000 25.86795 180 GLU B N 1
ATOM 6891 C CA . GLU B 1 180 ? 76.41700 60.28300 79.08900 1.000 23.39575 180 GLU B CA 1
ATOM 6892 C C . GLU B 1 180 ? 77.82900 60.85200 79.21300 1.000 27.47523 180 GLU B C 1
ATOM 6893 O O . GLU B 1 180 ? 78.76200 60.37400 78.55400 1.000 26.16567 180 GLU B O 1
ATOM 6905 N N . ARG B 1 181 ? 78.02900 61.85600 80.06700 1.000 30.20871 181 ARG B N 1
ATOM 6906 C CA . ARG B 1 181 ? 79.40400 62.29600 80.30600 1.000 28.33668 181 ARG B CA 1
ATOM 6907 C C . ARG B 1 181 ? 80.24800 61.14300 80.83100 1.000 27.46535 181 ARG B C 1
ATOM 6908 O O . ARG B 1 181 ? 81.38200 60.94200 80.38700 1.000 22.21656 181 ARG B O 1
ATOM 6929 N N . ALA B 1 182 ? 79.70700 60.34900 81.75900 1.000 24.52525 182 ALA B N 1
ATOM 6930 C CA . ALA B 1 182 ? 80.51000 59.27500 82.32500 1.000 24.75254 182 ALA B CA 1
ATOM 6931 C C . ALA B 1 182 ? 80.81600 58.22000 81.29200 1.000 23.55317 182 ALA B C 1
ATOM 6932 O O . ALA B 1 182 ? 81.93600 57.69900 81.24300 1.000 24.10108 182 ALA B O 1
ATOM 6939 N N . LEU B 1 183 ? 79.82400 57.84800 80.48700 1.000 27.10141 183 LEU B N 1
ATOM 6940 C CA . LEU B 1 183 ? 80.05100 56.78100 79.50700 1.000 26.98320 183 LEU B CA 1
ATOM 6941 C C . LEU B 1 183 ? 81.09000 57.18400 78.46500 1.000 25.82868 183 LEU B C 1
ATOM 6942 O O . LEU B 1 183 ? 81.91100 56.36100 78.05900 1.000 27.65747 183 LEU B O 1
ATOM 6958 N N . LYS B 1 184 ? 81.07000 58.43300 78.00600 1.000 25.61198 184 LYS B N 1
ATOM 6959 C CA . LYS B 1 184 ? 82.06200 58.82600 77.01400 1.000 28.55327 184 LYS B CA 1
ATOM 6960 C C . LYS B 1 184 ? 83.42900 59.12700 77.62400 1.000 33.38331 184 LYS B C 1
ATOM 6961 O O . LYS B 1 184 ? 84.43700 59.08400 76.91200 1.000 27.92339 184 LYS B O 1
ATOM 6980 N N . THR B 1 185 ? 83.49400 59.42500 78.92400 1.000 28.73517 185 THR B N 1
ATOM 6981 C CA . THR B 1 185 ? 84.75000 59.77800 79.56400 1.000 24.82066 185 THR B CA 1
ATOM 6982 C C . THR B 1 185 ? 85.47400 58.57300 80.16200 1.000 23.95130 185 THR B C 1
ATOM 6983 O O . THR B 1 185 ? 86.70600 58.55700 80.19500 1.000 27.68847 185 THR B O 1
ATOM 6994 N N . LEU B 1 186 ? 84.75700 57.58700 80.67000 1.000 22.99462 186 LEU B N 1
ATOM 6995 C CA . LEU B 1 186 ? 85.35500 56.52000 81.46800 1.000 26.09151 186 LEU B CA 1
ATOM 6996 C C . LEU B 1 186 ? 84.99500 55.17000 80.89000 1.000 25.15083 186 LEU B C 1
ATOM 6997 O O . LEU B 1 186 ? 83.90100 54.98500 80.34000 1.000 26.21297 186 LEU B O 1
ATOM 7013 N N . ASP B 1 187 ? 85.90600 54.21700 81.05100 1.000 26.73990 187 ASP B N 1
ATOM 7014 C CA . ASP B 1 187 ? 85.63100 52.85500 80.63000 1.000 29.38460 187 ASP B CA 1
ATOM 7015 C C . ASP B 1 187 ? 85.31800 51.92700 81.79100 1.000 30.25399 187 ASP B C 1
ATOM 7016 O O . ASP B 1 187 ? 85.09600 50.74200 81.55700 1.000 28.10137 187 ASP B O 1
ATOM 7025 N N . THR B 1 188 ? 85.19600 52.43200 83.02600 1.000 24.23507 188 THR B N 1
ATOM 7026 C CA . THR B 1 188 ? 84.87300 51.51900 84.11800 1.000 24.74017 188 THR B CA 1
ATOM 7027 C C . THR B 1 188 ? 83.53800 50.80800 83.87300 1.000 23.76576 188 THR B C 1
ATOM 7028 O O . THR B 1 188 ? 82.56600 51.42000 83.42600 1.000 24.29277 188 THR B O 1
ATOM 7039 N N . PRO B 1 189 ? 83.45700 49.52000 84.17300 1.000 21.37969 189 PRO B N 1
ATOM 7040 C CA . PRO B 1 189 ? 82.16600 48.84000 84.14900 1.000 21.77727 189 PRO B CA 1
ATOM 7041 C C . PRO B 1 189 ? 81.22800 49.25100 85.25200 1.000 28.01906 189 PRO B C 1
ATOM 7042 O O . PRO B 1 189 ? 80.04000 48.93200 85.16100 1.000 25.07277 189 PRO B O 1
ATOM 7053 N N . LEU B 1 190 ? 81.69800 49.90400 86.31600 1.000 25.33168 190 LEU B N 1
ATOM 7054 C CA . LEU B 1 190 ? 80.83700 50.12000 87.48200 1.000 21.76473 190 LEU B CA 1
ATOM 7055 C C . LEU B 1 190 ? 80.17800 51.48900 87.37800 1.000 19.17955 190 LEU B C 1
ATOM 7056 O O . LEU B 1 190 ? 80.80900 52.52300 87.63500 1.000 19.99794 190 LEU B O 1
ATOM 7072 N N . VAL B 1 191 ? 78.89300 51.48500 87.07500 1.000 21.83196 191 VAL B N 1
ATOM 7073 C CA . VAL B 1 191 ? 78.10700 52.70200 86.93700 1.000 18.09433 191 VAL B CA 1
ATOM 7074 C C . VAL B 1 191 ? 77.12400 52.76600 88.09900 1.000 23.05562 191 VAL B C 1
ATOM 7075 O O . VAL B 1 191 ? 76.11200 52.05300 88.13400 1.000 23.06557 191 VAL B O 1
ATOM 7088 N N . GLY B 1 192 ? 77.40600 53.63700 89.06100 1.000 24.56459 192 GLY B N 1
ATOM 7089 C CA . GLY B 1 192 ? 76.53800 53.78100 90.20900 1.000 23.44146 192 GLY B CA 1
ATOM 7090 C C . GLY B 1 192 ? 75.52600 54.87000 89.91500 1.000 21.65131 192 GLY B C 1
ATOM 7091 O O . GLY B 1 192 ? 75.85100 55.89200 89.31200 1.000 21.17776 192 GLY B O 1
ATOM 7095 N N . ILE B 1 193 ? 74.28000 54.60800 90.28900 1.000 20.66478 193 ILE B N 1
ATOM 7096 C CA . ILE B 1 193 ? 73.22000 55.60100 90.21600 1.000 19.02306 193 ILE B CA 1
ATOM 7097 C C . ILE B 1 193 ? 72.79700 55.93900 91.62500 1.000 21.94544 193 ILE B C 1
ATOM 7098 O O . ILE B 1 193 ? 72.30300 55.07000 92.35900 1.000 23.07472 193 ILE B O 1
ATOM 7114 N N . ASN B 1 194 ? 72.93500 57.19900 91.99000 1.000 24.23094 194 ASN B N 1
ATOM 7115 C CA . ASN B 1 194 ? 72.58600 57.62400 93.33600 1.000 22.54247 194 ASN B CA 1
ATOM 7116 C C . ASN B 1 194 ? 71.14500 58.12600 93.34900 1.000 22.30129 194 ASN B C 1
ATOM 7117 O O . ASN B 1 194 ? 70.83600 59.14400 92.74000 1.000 23.21258 194 ASN B O 1
ATOM 7128 N N . ASN B 1 195 ? 70.27200 57.41200 94.06000 1.000 19.17352 195 ASN B N 1
ATOM 7129 C CA . ASN B 1 195 ? 68.85700 57.75200 94.17200 1.000 21.53112 195 ASN B CA 1
ATOM 7130 C C . ASN B 1 195 ? 68.59300 58.95400 95.07400 1.000 22.30570 195 ASN B C 1
ATOM 7131 O O . ASN B 1 195 ? 67.49000 59.51400 95.03500 1.000 25.80330 195 ASN B O 1
ATOM 7142 N N . ARG B 1 196 ? 69.58500 59.38800 95.84800 1.000 26.93086 196 ARG B N 1
ATOM 7143 C CA . ARG B 1 196 ? 69.44800 60.53900 96.73000 1.000 29.91608 196 ARG B CA 1
ATOM 7144 C C . ARG B 1 196 ? 69.80500 61.81000 95.96700 1.000 27.43327 196 ARG B C 1
ATOM 7145 O O . ARG B 1 196 ? 70.92900 61.96500 95.48100 1.000 23.47485 196 ARG B O 1
ATOM 7166 N N . ASN B 1 197 ? 68.83700 62.70300 95.85700 1.000 28.25313 197 ASN B N 1
ATOM 7167 C CA . ASN B 1 197 ? 69.05000 64.03500 95.31200 1.000 28.71439 197 ASN B CA 1
ATOM 7168 C C . ASN B 1 197 ? 69.66800 64.88800 96.40200 1.000 26.56092 197 ASN B C 1
ATOM 7169 O O . ASN B 1 197 ? 69.07600 65.03100 97.48200 1.000 27.97239 197 ASN B O 1
ATOM 7180 N N . LEU B 1 198 ? 70.85500 65.44600 96.13600 1.000 26.50987 198 LEU B N 1
ATOM 7181 C CA . LEU B 1 198 ? 71.56400 66.21600 97.13900 1.000 28.10552 198 LEU B CA 1
ATOM 7182 C C . LEU B 1 198 ? 71.12100 67.66400 97.21900 1.000 33.32993 198 LEU B C 1
ATOM 7183 O O . LEU B 1 198 ? 71.47300 68.33300 98.19900 1.000 34.64270 198 LEU B O 1
ATOM 7199 N N . HIS B 1 199 ? 70.33300 68.15500 96.25900 1.000 30.05287 199 HIS B N 1
ATOM 7200 C CA . HIS B 1 199 ? 69.67100 69.43900 96.47100 1.000 33.25781 199 HIS B CA 1
ATOM 7201 C C . HIS B 1 199 ? 68.65300 69.33200 97.58500 1.000 33.87301 199 HIS B C 1
ATOM 7202 O O . HIS B 1 199 ? 68.59300 70.20100 98.45400 1.000 36.42566 199 HIS B O 1
ATOM 7216 N N . THR B 1 200 ? 67.85800 68.25700 97.59700 1.000 35.16504 200 THR B N 1
ATOM 7217 C CA . THR B 1 200 ? 66.71200 68.18300 98.49200 1.000 32.76240 200 THR B CA 1
ATOM 7218 C C . THR B 1 200 ? 66.81600 67.09900 99.55000 1.000 34.10049 200 THR B C 1
ATOM 7219 O O . THR B 1 200 ? 65.97800 67.07000 100.45300 1.000 33.99644 200 THR B O 1
ATOM 7230 N N . PHE B 1 201 ? 67.80800 66.21400 99.46200 1.000 30.60965 201 PHE B N 1
ATOM 7231 C CA . PHE B 1 201 ? 67.88800 64.99700 100.25900 1.000 31.41461 201 PHE B CA 1
ATOM 7232 C C . PHE B 1 201 ? 66.68900 64.09400 100.04000 1.000 32.63227 201 PHE B C 1
ATOM 7233 O O . PHE B 1 201 ? 66.46900 63.16900 100.80600 1.000 34.49561 201 PHE B O 1
ATOM 7250 N N . GLU B 1 202 ? 65.92500 64.31400 98.98000 1.000 35.44639 202 GLU B N 1
ATOM 7251 C CA . GLU B 1 202 ? 64.87700 63.37800 98.60800 1.000 36.39136 202 GLU B CA 1
ATOM 7252 C C . GLU B 1 202 ? 65.48200 62.15700 97.93000 1.000 24.76233 202 GLU B C 1
ATOM 7253 O O . GLU B 1 202 ? 66.36500 62.27200 97.09400 1.000 29.69342 202 GLU B O 1
ATOM 7265 N N . VAL B 1 203 ? 64.99200 60.98400 98.29500 1.000 26.98956 203 VAL B N 1
ATOM 7266 C CA . VAL B 1 203 ? 65.47900 59.73200 97.75100 1.000 27.70218 203 VAL B CA 1
ATOM 7267 C C . VAL B 1 203 ? 64.37700 59.17600 96.86500 1.000 33.26289 203 VAL B C 1
ATOM 7268 O O . VAL B 1 203 ? 63.24700 58.98500 97.31700 1.000 33.53253 203 VAL B O 1
ATOM 7281 N N . SER B 1 204 ? 64.69800 58.95500 95.59700 1.000 28.67532 204 SER B N 1
ATOM 7282 C CA . SER B 1 204 ? 63.73100 58.49800 94.61000 1.000 29.78422 204 SER B CA 1
ATOM 7283 C C . SER B 1 204 ? 64.32700 57.33500 93.82300 1.000 26.87045 204 SER B C 1
ATOM 7284 O O . SER B 1 204 ? 65.30200 57.52000 93.08100 1.000 24.06621 204 SER B O 1
ATOM 7292 N N . LEU B 1 205 ? 63.77300 56.12200 94.01000 1.000 23.73609 205 LEU B N 1
ATOM 7293 C CA . LEU B 1 205 ? 64.25100 54.94900 93.25900 1.000 22.66760 205 LEU B CA 1
ATOM 7294 C C . LEU B 1 205 ? 63.98800 55.07500 91.76300 1.000 29.40812 205 LEU B C 1
ATOM 7295 O O . LEU B 1 205 ? 64.64600 54.37600 90.97900 1.000 26.76993 205 LEU B O 1
ATOM 7311 N N . GLU B 1 206 ? 63.04300 55.94000 91.35600 1.000 26.74325 206 GLU B N 1
ATOM 7312 C CA . GLU B 1 206 ? 62.83700 56.22500 89.93600 1.000 33.60608 206 GLU B CA 1
ATOM 7313 C C . GLU B 1 206 ? 64.12300 56.73400 89.27900 1.000 28.65732 206 GLU B C 1
ATOM 7314 O O . GLU B 1 206 ? 64.29900 56.58900 88.06400 1.000 28.92149 206 GLU B O 1
ATOM 7326 N N . THR B 1 207 ? 65.00400 57.39200 90.04800 1.000 27.35497 207 THR B N 1
ATOM 7327 C CA . THR B 1 207 ? 66.27500 57.84500 89.47800 1.000 25.38527 207 THR B CA 1
ATOM 7328 C C . THR B 1 207 ? 67.01400 56.68300 88.81500 1.000 29.22650 207 THR B C 1
ATOM 7329 O O . THR B 1 207 ? 67.53600 56.81600 87.70000 1.000 28.07846 207 THR B O 1
ATOM 7340 N N . THR B 1 208 ? 67.06400 55.52800 89.48500 1.000 23.59706 208 THR B N 1
ATOM 7341 C CA . THR B 1 208 ? 67.70600 54.36000 88.89200 1.000 25.98913 208 THR B CA 1
ATOM 7342 C C . THR B 1 208 ? 66.88200 53.81000 87.73100 1.000 29.43684 208 THR B C 1
ATOM 7343 O O . THR B 1 208 ? 67.41700 53.53800 86.64600 1.000 24.29705 208 THR B O 1
ATOM 7354 N N . LEU B 1 209 ? 65.58100 53.62800 87.95200 1.000 28.54915 209 LEU B N 1
ATOM 7355 C CA . LEU B 1 209 ? 64.72500 53.00000 86.94800 1.000 29.42770 209 LEU B CA 1
ATOM 7356 C C . LEU B 1 209 ? 64.74200 53.78900 85.65000 1.000 29.64083 209 LEU B C 1
ATOM 7357 O O . LEU B 1 209 ? 64.82200 53.20600 84.57100 1.000 27.09794 209 LEU B O 1
ATOM 7373 N N . ASP B 1 210 ? 64.70600 55.12300 85.74000 1.000 29.67007 210 ASP B N 1
ATOM 7374 C CA . ASP B 1 210 ? 64.70400 55.94500 84.54300 1.000 31.26226 210 ASP B CA 1
ATOM 7375 C C . ASP B 1 210 ? 65.94900 55.75200 83.68000 1.000 38.09298 210 ASP B C 1
ATOM 7376 O O . ASP B 1 210 ? 65.87900 55.97300 82.46800 1.000 30.09002 210 ASP B O 1
ATOM 7385 N N . LEU B 1 211 ? 67.10200 55.43200 84.28100 1.000 26.98224 211 LEU B N 1
ATOM 7386 C CA . LEU B 1 211 ? 68.34900 55.38300 83.54900 1.000 30.25065 211 LEU B CA 1
ATOM 7387 C C . LEU B 1 211 ? 68.68600 53.99800 83.02200 1.000 29.38052 211 LEU B C 1
ATOM 7388 O O . LEU B 1 211 ? 69.52600 53.89500 82.12500 1.000 28.92521 211 LEU B O 1
ATOM 7404 N N . LEU B 1 212 ? 68.01000 52.95400 83.50100 1.000 24.77146 212 LEU B N 1
ATOM 7405 C CA . LEU B 1 212 ? 68.38100 51.59400 83.13800 1.000 26.04247 212 LEU B CA 1
ATOM 7406 C C . LEU B 1 212 ? 68.48000 51.39000 81.63700 1.000 33.81665 212 LEU B C 1
ATOM 7407 O O . LEU B 1 212 ? 69.44500 50.74500 81.19800 1.000 28.49167 212 LEU B O 1
ATOM 7423 N N . PRO B 1 213 ? 67.54200 51.87200 80.81700 1.000 29.00189 213 PRO B N 1
ATOM 7424 C CA . PRO B 1 213 ? 67.61600 51.59100 79.37300 1.000 31.71816 213 PRO B CA 1
ATOM 7425 C C . PRO B 1 213 ? 68.78200 52.26300 78.70700 1.000 29.94679 213 PRO B C 1
ATOM 7426 O O . PRO B 1 213 ? 69.19500 51.83300 77.62300 1.000 31.64526 213 PRO B O 1
ATOM 7437 N N . GLU B 1 214 ? 69.31200 53.31100 79.31900 1.000 25.64783 214 GLU B N 1
ATOM 7438 C CA . GLU B 1 214 ? 70.42000 54.06900 78.76800 1.000 26.46198 214 GLU B CA 1
ATOM 7439 C C . GLU B 1 214 ? 71.77000 53.47800 79.12000 1.000 27.03810 214 GLU B C 1
ATOM 7440 O O . GLU B 1 214 ? 72.78500 53.95500 78.61300 1.000 27.58748 214 GLU B O 1
ATOM 7452 N N . ILE B 1 215 ? 71.81300 52.47600 79.99300 1.000 27.43105 215 ILE B N 1
ATOM 7453 C CA . ILE B 1 215 ? 73.09100 51.95000 80.41900 1.000 22.22497 215 ILE B CA 1
ATOM 7454 C C . ILE B 1 215 ? 73.51400 50.80700 79.50900 1.000 23.25678 215 ILE B C 1
ATOM 7455 O O . ILE B 1 215 ? 72.72200 49.90200 79.25400 1.000 26.54113 215 ILE B O 1
ATOM 7471 N N . PRO B 1 216 ? 74.73900 50.80800 78.99400 1.000 28.05121 216 PRO B N 1
ATOM 7472 C CA . PRO B 1 216 ? 75.13100 49.73700 78.07400 1.000 26.69935 216 PRO B CA 1
ATOM 7473 C C . PRO B 1 216 ? 75.10300 48.41100 78.77500 1.000 29.63826 216 PRO B C 1
ATOM 7474 O O . PRO B 1 216 ? 75.33500 48.30900 79.98500 1.000 25.81617 216 PRO B O 1
ATOM 7485 N N . ARG B 1 217 ? 74.82700 47.39500 77.97800 1.000 25.15991 217 ARG B N 1
ATOM 7486 C CA . ARG B 1 217 ? 74.73000 46.02300 78.46900 1.000 31.74586 217 ARG B CA 1
ATOM 7487 C C . ARG B 1 217 ? 76.06400 45.52900 79.02100 1.000 27.39416 217 ARG B C 1
ATOM 7488 O O . ARG B 1 217 ? 76.09000 44.68200 79.92100 1.000 29.14947 217 ARG B O 1
ATOM 7509 N N . ASP B 1 218 ? 77.17800 46.08500 78.57300 1.000 27.47104 218 ASP B N 1
ATOM 7510 C CA . ASP B 1 218 ? 78.45100 45.65800 79.12900 1.000 27.94134 218 ASP B CA 1
ATOM 7511 C C . ASP B 1 218 ? 78.90300 46.49500 80.33800 1.000 26.55811 218 ASP B C 1
ATOM 7512 O O . ASP B 1 218 ? 80.06400 46.40100 80.72400 1.000 24.42237 218 ASP B O 1
ATOM 7521 N N . ARG B 1 219 ? 78.04000 47.33700 80.91400 1.000 24.37057 219 ARG B N 1
ATOM 7522 C CA . ARG B 1 219 ? 78.35300 48.01300 82.16400 1.000 26.49123 219 ARG B CA 1
ATOM 7523 C C . ARG B 1 219 ? 77.46700 47.43900 83.25700 1.000 28.82477 219 ARG B C 1
ATOM 7524 O O . ARG B 1 219 ? 76.42200 46.86700 82.97600 1.000 26.40434 219 ARG B O 1
ATOM 7545 N N . LEU B 1 220 ? 77.86700 47.60800 84.51800 1.000 24.62020 220 LEU B N 1
ATOM 7546 C CA . LEU B 1 220 ? 77.09800 47.08200 85.64000 1.000 24.4148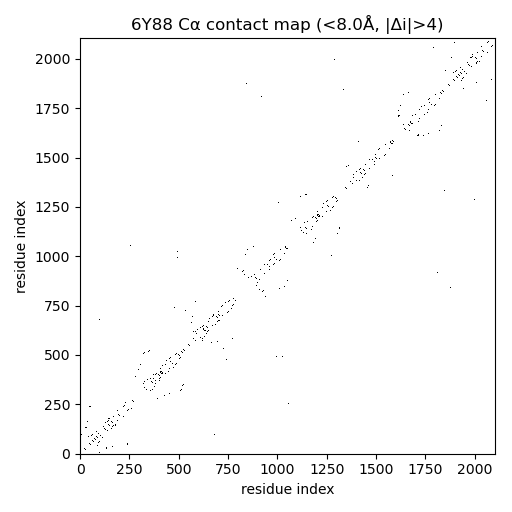4 220 LEU B CA 1
ATOM 7547 C C . LEU B 1 220 ? 76.44800 48.24600 86.38200 1.000 27.06624 220 LEU B C 1
ATOM 7548 O O . LEU B 1 220 ? 77.15100 49.13900 86.88000 1.000 24.97887 220 LEU B O 1
ATOM 7564 N N . VAL B 1 221 ? 75.11200 48.25800 86.41100 1.000 25.35405 221 VAL B N 1
ATOM 7565 C CA . VAL B 1 221 ? 74.37600 49.21300 87.23000 1.000 23.65223 221 VAL B CA 1
ATOM 7566 C C . VAL B 1 221 ? 74.54200 48.87200 88.70600 1.000 22.12251 221 VAL B C 1
ATOM 7567 O O . VAL B 1 221 ? 74.30500 47.73500 89.13100 1.000 26.38213 221 VAL B O 1
ATOM 7580 N N . VAL B 1 222 ? 74.91500 49.86800 89.50000 1.000 25.74504 222 VAL B N 1
ATOM 7581 C CA . VAL B 1 222 ? 74.91200 49.77200 90.96300 1.000 21.98485 222 VAL B CA 1
ATOM 7582 C C . VAL B 1 222 ? 73.92000 50.81200 91.45800 1.000 22.02054 222 VAL B C 1
ATOM 7583 O O . VAL B 1 222 ? 74.16300 52.01400 91.32400 1.000 23.67073 222 VAL B O 1
ATOM 7596 N N . THR B 1 223 ? 72.80400 50.36500 92.03200 1.000 21.56851 223 THR B N 1
ATOM 7597 C CA . THR B 1 223 ? 71.86100 51.30400 92.60400 1.000 17.97308 223 THR B CA 1
ATOM 7598 C C . THR B 1 223 ? 72.30200 51.66100 94.02600 1.000 23.48744 223 THR B C 1
ATOM 7599 O O . THR B 1 223 ? 72.64500 50.77900 94.81400 1.000 23.21440 223 THR B O 1
ATOM 7610 N N . GLU B 1 224 ? 72.33600 52.96900 94.32800 1.000 20.79923 224 GLU B N 1
ATOM 7611 C CA . GLU B 1 224 ? 72.85100 53.50700 95.58000 1.000 23.93166 224 GLU B CA 1
ATOM 7612 C C . GLU B 1 224 ? 71.78600 54.33900 96.27000 1.000 22.65586 224 GLU B C 1
ATOM 7613 O O . GLU B 1 224 ? 71.14200 55.17800 95.62700 1.000 20.63126 224 GLU B O 1
ATOM 7625 N N . SER B 1 225 ? 71.63600 54.12400 97.57400 1.000 20.74282 225 SER B N 1
ATOM 7626 C CA . SER B 1 225 ? 70.77500 54.90800 98.46100 1.000 21.41984 225 SER B CA 1
ATOM 7627 C C . SER B 1 225 ? 69.31600 54.46300 98.38400 1.000 28.52755 225 SER B C 1
ATOM 7628 O O . SER B 1 225 ? 68.85100 54.02400 97.33100 1.000 23.68377 225 SER B O 1
ATOM 7636 N N . GLY B 1 226 ? 68.60900 54.52400 99.52000 1.000 23.61546 226 GLY B N 1
ATOM 7637 C CA . GLY B 1 226 ? 67.17500 54.30900 99.56600 1.000 29.37965 226 GLY B CA 1
ATOM 7638 C C . GLY B 1 226 ? 66.72800 52.86300 99.56000 1.000 24.17072 226 GLY B C 1
ATOM 7639 O O . GLY B 1 226 ? 65.52500 52.60000 99.46100 1.000 29.50432 226 GLY B O 1
ATOM 7643 N N . ILE B 1 227 ? 67.64800 51.91100 99.58300 1.000 22.60336 227 ILE B N 1
ATOM 7644 C CA . ILE B 1 227 ? 67.28100 50.50200 99.65500 1.000 25.17195 227 ILE B CA 1
ATOM 7645 C C . ILE B 1 227 ? 67.06400 50.20900 101.13500 1.000 29.92245 227 ILE B C 1
ATOM 7646 O O . ILE B 1 227 ? 68.03100 50.13300 101.89400 1.000 27.22156 227 ILE B O 1
ATOM 7662 N N . LEU B 1 228 ? 65.78800 50.09700 101.55500 1.000 28.50210 228 LEU B N 1
ATOM 7663 C CA . LEU B 1 228 ? 65.42400 50.02200 102.96400 1.000 30.61620 228 LEU B CA 1
ATOM 7664 C C . LEU B 1 228 ? 64.63000 48.77700 103.36000 1.000 31.78564 228 LEU B C 1
ATOM 7665 O O . LEU B 1 228 ? 64.50400 48.50600 104.56300 1.000 26.87134 228 LEU B O 1
ATOM 7681 N N . ASN B 1 229 ? 64.07100 48.04200 102.40500 1.000 29.03724 229 ASN B N 1
ATOM 7682 C CA . ASN B 1 229 ? 63.15000 46.94700 102.70000 1.000 27.28780 229 ASN B CA 1
ATOM 7683 C C . ASN B 1 229 ? 63.18100 45.97900 101.52500 1.000 35.33667 229 ASN B C 1
ATOM 7684 O O . ASN B 1 229 ? 63.69000 46.30400 100.44600 1.000 32.70289 229 ASN B O 1
ATOM 7695 N N . ARG B 1 230 ? 62.55700 44.80900 101.72500 1.000 30.71301 230 ARG B N 1
ATOM 7696 C CA . ARG B 1 230 ? 62.63500 43.74300 100.73700 1.000 31.64551 230 ARG B CA 1
ATOM 7697 C C . ARG B 1 230 ? 61.91700 44.12300 99.46000 1.000 28.75427 230 ARG B C 1
ATOM 7698 O O . ARG B 1 230 ? 62.30500 43.66300 98.38600 1.000 25.97952 230 ARG B O 1
ATOM 7719 N N . ALA B 1 231 ? 60.88800 44.96700 99.55100 1.000 30.54186 231 ALA B N 1
ATOM 7720 C CA . ALA B 1 231 ? 60.17800 45.38700 98.35300 1.000 34.11001 231 ALA B CA 1
ATOM 7721 C C . ALA B 1 231 ? 61.07900 46.21200 97.43900 1.000 28.10739 231 ALA B C 1
ATOM 7722 O O . ALA B 1 231 ? 61.01500 46.07400 96.21000 1.000 29.58122 231 ALA B O 1
ATOM 7729 N N . ASP B 1 232 ? 61.89000 47.10900 98.02100 1.000 31.74263 232 ASP B N 1
ATOM 7730 C CA . ASP B 1 232 ? 62.86200 47.86500 97.23400 1.000 28.15243 232 ASP B CA 1
ATOM 7731 C C . ASP B 1 232 ? 63.77600 46.92000 96.47100 1.000 27.61733 232 ASP B C 1
ATOM 7732 O O . ASP B 1 232 ? 64.07200 47.14200 95.29500 1.000 27.88151 232 ASP B O 1
ATOM 7741 N N . VAL B 1 233 ? 64.24100 45.86400 97.13800 1.000 25.94024 233 VAL B N 1
ATOM 7742 C CA . VAL B 1 233 ? 65.12500 44.90100 96.49400 1.000 28.32918 233 VAL B CA 1
ATOM 7743 C C . VAL B 1 233 ? 64.39200 44.20100 95.35800 1.000 30.66695 233 VAL B C 1
ATOM 7744 O O . VAL B 1 233 ? 64.92400 44.04200 94.25100 1.000 28.81874 233 VAL B O 1
ATOM 7757 N N . GLU B 1 234 ? 63.15600 43.77800 95.62100 1.000 30.61967 234 GLU B N 1
ATOM 7758 C CA . GLU B 1 234 ? 62.35700 43.07100 94.61800 1.000 33.08601 234 GLU B CA 1
ATOM 7759 C C . GLU B 1 234 ? 62.10800 43.95100 93.41000 1.000 29.64115 234 GLU B C 1
ATOM 7760 O O . GLU B 1 234 ? 62.28900 43.52000 92.27000 1.000 30.45402 234 GLU B O 1
ATOM 7772 N N . LEU B 1 235 ? 61.68800 45.19900 93.64500 1.000 31.40788 235 LEU B N 1
ATOM 7773 C CA . LEU B 1 235 ? 61.51900 46.13500 92.53900 1.000 29.76841 235 LEU B CA 1
ATOM 7774 C C . LEU B 1 235 ? 62.78000 46.22200 91.66400 1.000 33.12297 235 LEU B C 1
ATOM 7775 O O . LEU B 1 235 ? 62.68700 46.30400 90.43000 1.000 30.67450 235 LEU B O 1
ATOM 7791 N N . MET B 1 236 ? 63.97200 46.25400 92.28900 1.000 29.79089 236 MET B N 1
ATOM 7792 C CA . MET B 1 236 ? 65.20900 46.39800 91.52000 1.000 30.55733 236 MET B CA 1
ATOM 7793 C C . MET B 1 236 ? 65.54200 45.11500 90.76900 1.000 27.67043 236 MET B C 1
ATOM 7794 O O . MET B 1 236 ? 65.91200 45.15800 89.58500 1.000 27.56502 236 MET B O 1
ATOM 7808 N N . GLU B 1 237 ? 65.37100 43.96000 91.41200 1.000 23.45678 237 GLU B N 1
ATOM 7809 C CA . GLU B 1 237 ? 65.75100 42.72000 90.74100 1.000 31.91886 237 GLU B CA 1
ATOM 7810 C C . GLU B 1 237 ? 64.80900 42.39400 89.57900 1.000 29.58051 237 GLU B C 1
ATOM 7811 O O . GLU B 1 237 ? 65.26600 41.89600 88.55400 1.000 33.47395 237 GLU B O 1
ATOM 7823 N N . VAL B 1 238 ? 63.51300 42.71800 89.67800 1.000 34.02927 238 VAL B N 1
ATOM 7824 C CA . VAL B 1 238 ? 62.65100 42.47300 88.52000 1.000 33.16078 238 VAL B CA 1
ATOM 7825 C C . VAL B 1 238 ? 63.02400 43.41100 87.38000 1.000 33.96517 238 VAL B C 1
ATOM 7826 O O . VAL B 1 238 ? 62.86900 43.06400 86.21300 1.000 32.07673 238 VAL B O 1
ATOM 7839 N N . SER B 1 239 ? 63.56700 44.58800 87.68200 1.000 36.42664 239 SER B N 1
ATOM 7840 C CA . SER B 1 239 ? 64.09400 45.44100 86.62600 1.000 34.55699 239 SER B CA 1
ATOM 7841 C C . SER B 1 239 ? 65.51700 45.07900 86.24000 1.000 32.85237 239 SER B C 1
ATOM 7842 O O . SER B 1 239 ? 66.15000 45.85200 85.52800 1.000 32.51904 239 SER B O 1
ATOM 7850 N N . GLU B 1 240 ? 66.02900 43.93400 86.69500 1.000 33.37186 240 GLU B N 1
ATOM 7851 C CA . GLU B 1 240 ? 67.34900 43.42700 86.29700 1.000 38.36153 240 GLU B CA 1
ATOM 7852 C C . GLU B 1 240 ? 68.50800 44.23100 86.91900 1.000 37.65733 240 GLU B C 1
ATOM 7853 O O . GLU B 1 240 ? 69.59700 44.30900 86.35200 1.000 32.26051 240 GLU B O 1
ATOM 7865 N N . VAL B 1 241 ? 68.30000 44.81600 88.09700 1.000 36.07796 241 VAL B N 1
ATOM 7866 C CA . VAL B 1 241 ? 69.36100 45.46400 88.86900 1.000 27.47733 241 VAL B CA 1
ATOM 7867 C C . VAL B 1 241 ? 69.77400 44.51200 89.98200 1.000 30.04019 241 VAL B C 1
ATOM 7868 O O . VAL B 1 241 ? 68.94600 44.09800 90.80300 1.000 27.52072 241 VAL B O 1
ATOM 7881 N N . TYR B 1 242 ? 71.04400 44.12200 89.98600 1.000 29.06428 242 TYR B N 1
ATOM 7882 C CA . TYR B 1 242 ? 71.53800 43.13800 90.94200 1.000 30.72650 242 TYR B CA 1
ATOM 7883 C C . TYR B 1 242 ? 72.66700 43.66100 91.80400 1.000 31.45401 242 TYR B C 1
ATOM 7884 O O . TYR B 1 242 ? 73.10200 42.96300 92.72900 1.000 30.50987 242 TYR B O 1
ATOM 7902 N N . ALA B 1 243 ? 73.13700 44.87400 91.56000 1.000 27.61075 243 ALA B N 1
ATOM 7903 C CA . ALA B 1 243 ? 74.18900 45.43800 92.39000 1.000 25.88670 243 ALA B CA 1
ATOM 7904 C C . ALA B 1 243 ? 73.62900 46.62200 93.16000 1.000 22.12157 243 ALA B C 1
ATOM 7905 O O . ALA B 1 243 ? 72.90100 47.46100 92.61100 1.000 25.35801 243 ALA B O 1
ATOM 7912 N N . PHE B 1 244 ? 73.96800 46.66800 94.43800 1.000 23.29951 244 PHE B N 1
ATOM 7913 C CA . PHE B 1 244 ? 73.37800 47.59300 95.39600 1.000 23.20034 244 PHE B CA 1
ATOM 7914 C C . PHE B 1 244 ? 74.45300 48.18400 96.30300 1.000 20.30378 244 PHE B C 1
ATOM 7915 O O . PHE B 1 244 ? 75.40700 47.50500 96.70100 1.000 23.37498 244 PHE B O 1
ATOM 7932 N N . LEU B 1 245 ? 74.26400 49.43400 96.68000 1.000 20.03624 245 LEU B N 1
ATOM 7933 C CA . LEU B 1 245 ? 75.03800 50.01500 97.75800 1.000 22.73069 245 LEU B CA 1
ATOM 7934 C C . LEU B 1 245 ? 74.07800 50.47600 98.84700 1.000 21.98525 245 LEU B C 1
ATOM 7935 O O . LEU B 1 245 ? 73.19600 51.31600 98.60800 1.000 22.16651 245 LEU B O 1
ATOM 7951 N N . VAL B 1 246 ? 74.25900 49.94700 100.04400 1.000 23.46156 246 VAL B N 1
ATOM 7952 C CA . VAL B 1 246 ? 73.27900 50.08700 101.12700 1.000 23.87371 246 VAL B CA 1
ATOM 7953 C C . VAL B 1 246 ? 74.00900 50.43000 102.42200 1.000 21.68025 246 VAL B C 1
ATOM 7954 O O . VAL B 1 246 ? 74.91400 49.69200 102.83700 1.000 19.04346 246 VAL B O 1
ATOM 7967 N N . GLY B 1 247 ? 73.59300 51.51600 103.07900 1.000 24.75269 247 GLY B N 1
ATOM 7968 C CA . GLY B 1 247 ? 74.13700 51.86700 104.37600 1.000 20.74301 247 GLY B CA 1
ATOM 7969 C C . GLY B 1 247 ? 73.10300 51.94100 105.48800 1.000 22.43621 247 GLY B C 1
ATOM 7970 O O . GLY B 1 247 ? 73.09000 51.09400 106.38900 1.000 22.64989 247 GLY B O 1
ATOM 7974 N N . GLU B 1 248 ? 72.20500 52.92300 105.39700 1.000 21.89922 248 GLU B N 1
ATOM 7975 C CA . GLU B 1 248 ? 71.25600 53.20200 106.48400 1.000 24.37858 248 GLU B CA 1
ATOM 7976 C C . GLU B 1 248 ? 70.51800 51.95800 106.94300 1.000 28.67445 248 GLU B C 1
ATOM 7977 O O . GLU B 1 248 ? 70.38200 51.73000 108.15800 1.000 25.96728 248 GLU B O 1
ATOM 7989 N N . ALA B 1 249 ? 70.02500 51.14700 106.00300 1.000 22.50385 249 ALA B N 1
ATOM 7990 C CA . ALA B 1 249 ? 69.20600 50.00100 106.38400 1.000 23.67868 249 ALA B CA 1
ATOM 7991 C C . ALA B 1 249 ? 69.95900 49.10400 107.34800 1.000 28.40899 249 ALA B C 1
ATOM 7992 O O . ALA B 1 249 ? 69.40000 48.62700 108.34000 1.000 26.82985 249 ALA B O 1
ATOM 7999 N N . PHE B 1 250 ? 71.25100 48.91300 107.09200 1.000 24.06500 250 PHE B N 1
ATOM 8000 C CA . PHE B 1 250 ? 72.08000 48.02500 107.89600 1.000 25.95133 250 PHE B CA 1
ATOM 8001 C C . PHE B 1 250 ? 72.56400 48.71500 109.16400 1.000 26.64305 250 PHE B C 1
ATOM 8002 O O . PHE B 1 250 ? 72.58200 48.10400 110.24100 1.000 27.31166 250 PHE B O 1
ATOM 8019 N N . MET B 1 251 ? 72.92900 50.00100 109.06500 1.000 25.13081 251 MET B N 1
ATOM 8020 C CA . MET B 1 251 ? 73.46200 50.72700 110.20900 1.000 25.63284 251 MET B CA 1
ATOM 8021 C C . MET B 1 251 ? 72.41900 50.95800 111.29500 1.000 30.83344 251 MET B C 1
ATOM 8022 O O . MET B 1 251 ? 72.79200 51.19200 112.45600 1.000 28.25545 251 MET B O 1
ATOM 8036 N N . ARG B 1 252 ? 71.13700 50.94000 110.94700 1.000 28.17628 252 ARG B N 1
ATOM 8037 C CA . ARG B 1 252 ? 70.07800 51.08300 111.93500 1.000 32.08199 252 ARG B CA 1
ATOM 8038 C C . ARG B 1 252 ? 69.65500 49.75500 112.53400 1.000 32.69000 252 ARG B C 1
ATOM 8039 O O . ARG B 1 252 ? 68.87800 49.74200 113.48500 1.000 36.09108 252 ARG B O 1
ATOM 8060 N N . ALA B 1 253 ? 70.15900 48.65300 112.02300 1.000 29.80365 253 ALA B N 1
ATOM 8061 C CA . ALA B 1 253 ? 69.77900 47.35100 112.51300 1.000 30.68309 253 ALA B CA 1
ATOM 8062 C C . ALA B 1 253 ? 70.72200 46.94400 113.62800 1.000 38.84963 253 ALA B C 1
ATOM 8063 O O . ALA B 1 253 ? 71.90900 47.30500 113.62300 1.000 36.11166 253 ALA B O 1
ATOM 8070 N N . ASP B 1 254 ? 70.20200 46.14100 114.56300 1.000 38.33544 254 ASP B N 1
ATOM 8071 C CA . ASP B 1 254 ? 71.05200 45.63500 115.64100 1.000 34.23005 254 ASP B CA 1
ATOM 8072 C C . ASP B 1 254 ? 72.18400 44.80900 115.08000 1.000 35.36847 254 ASP B C 1
ATOM 8073 O O . ASP B 1 254 ? 73.33400 44.94100 115.50400 1.000 38.53918 254 ASP B O 1
ATOM 8082 N N . ASP B 1 255 ? 71.88000 43.96600 114.09500 1.000 37.37140 255 ASP B N 1
ATOM 8083 C CA . ASP B 1 255 ? 72.85800 43.07100 113.49200 1.000 37.28192 255 ASP B CA 1
ATOM 8084 C C . ASP B 1 255 ? 72.93400 43.41700 112.00300 1.000 37.26704 255 ASP B C 1
ATOM 8085 O O . ASP B 1 255 ? 72.14400 42.90700 111.18400 1.000 33.77259 255 ASP B O 1
ATOM 8094 N N . PRO B 1 256 ? 73.88400 44.27300 111.60000 1.000 35.50915 256 PRO B N 1
ATOM 8095 C CA . PRO B 1 256 ? 73.91100 44.73700 110.19500 1.000 26.97056 256 PRO B CA 1
ATOM 8096 C C . PRO B 1 256 ? 73.93900 43.61400 109.19300 1.000 31.04647 256 PRO B C 1
ATOM 8097 O O . PRO B 1 256 ? 73.21400 43.66400 108.19000 1.000 29.21906 256 PRO B O 1
ATOM 8108 N N . GLY B 1 257 ? 74.79100 42.60600 109.41700 1.000 27.66302 257 GLY B N 1
ATOM 8109 C CA . GLY B 1 257 ? 74.88900 41.50900 108.46800 1.000 27.93661 257 GLY B CA 1
ATOM 8110 C C . GLY B 1 257 ? 73.65600 40.62500 108.43200 1.000 33.03781 257 GLY B C 1
ATOM 8111 O O . GLY B 1 257 ? 73.35100 40.00500 107.40500 1.000 32.20917 257 GLY B O 1
ATOM 8115 N N . LEU B 1 258 ? 72.92500 40.55700 109.53400 1.000 33.14328 258 LEU B N 1
ATOM 8116 C CA . LEU B 1 258 ? 71.64200 39.86800 109.50400 1.000 33.92076 258 LEU B CA 1
ATOM 8117 C C . LEU B 1 258 ? 70.60000 40.64200 108.69500 1.000 28.72231 258 LEU B C 1
ATOM 8118 O O . LEU B 1 258 ? 69.79700 40.03500 107.97800 1.000 28.89058 258 LEU B O 1
ATOM 8134 N N . GLU B 1 259 ? 70.56500 41.97400 108.82400 1.000 30.07585 259 GLU B N 1
ATOM 8135 C CA . GLU B 1 259 ? 69.63300 42.75200 108.00900 1.000 31.52971 259 GLU B CA 1
ATOM 8136 C C . GLU B 1 259 ? 69.92900 42.55900 106.52300 1.000 30.13032 259 GLU B C 1
ATOM 8137 O O . GLU B 1 259 ? 69.00100 42.42000 105.70700 1.000 29.17053 259 GLU B O 1
ATOM 8149 N N . LEU B 1 260 ? 71.22200 42.48500 106.16300 1.000 32.76796 260 LEU B N 1
ATOM 8150 C CA . LEU B 1 260 ? 71.62200 42.20000 104.77800 1.000 33.71443 260 LEU B CA 1
ATOM 8151 C C . LEU B 1 260 ? 71.08200 40.85400 104.31100 1.000 34.18804 260 LEU B C 1
ATOM 8152 O O . LEU B 1 260 ? 70.48900 40.74600 103.23100 1.000 27.78376 260 LEU B O 1
ATOM 8168 N N . LYS B 1 261 ? 71.30600 39.80500 105.10100 1.000 35.00251 261 LYS B N 1
ATOM 8169 C CA . LYS B 1 261 ? 70.76300 38.50000 104.74100 1.000 34.89403 261 LYS B CA 1
ATOM 8170 C C . LYS B 1 261 ? 69.24300 38.54900 104.63500 1.000 34.72026 261 LYS B C 1
ATOM 8171 O O . LYS B 1 261 ? 68.65500 37.93500 103.73900 1.000 35.93995 261 LYS B O 1
ATOM 8190 N N . ARG B 1 262 ? 68.59000 39.31200 105.52000 1.000 36.49129 262 ARG B N 1
ATOM 8191 C CA . ARG B 1 262 ? 67.13100 39.42200 105.48200 1.000 37.80098 262 ARG B CA 1
ATOM 8192 C C . ARG B 1 262 ? 66.62500 40.12600 104.21300 1.000 38.51130 262 ARG B C 1
ATOM 8193 O O . ARG B 1 262 ? 65.63600 39.68500 103.60900 1.000 34.99313 262 ARG B O 1
ATOM 8214 N N . LEU B 1 263 ? 67.27600 41.22100 103.78300 1.000 34.94001 263 LEU B N 1
ATOM 8215 C CA . LEU B 1 263 ? 66.78200 41.95500 102.61500 1.000 35.84209 263 LEU B CA 1
ATOM 8216 C C . LEU B 1 263 ? 67.11000 41.25000 101.30700 1.000 32.60984 263 LEU B C 1
ATOM 8217 O O . LEU B 1 263 ? 66.37700 41.40300 100.33100 1.000 33.59832 263 LEU B O 1
ATOM 8233 N N . PHE B 1 264 ? 68.19100 40.47900 101.26900 1.000 29.72237 264 PHE B N 1
ATOM 8234 C CA . PHE B 1 264 ? 68.74900 40.00500 100.01500 1.000 34.61612 264 PHE B CA 1
ATOM 8235 C C . PHE B 1 264 ? 68.80500 38.48900 99.88000 1.000 34.76035 264 PHE B C 1
ATOM 8236 O O . PHE B 1 264 ? 68.89800 37.99800 98.75500 1.000 34.74226 264 PHE B O 1
ATOM 8253 N N . PHE B 1 265 ? 68.77900 37.74100 100.97300 1.000 34.44957 265 PHE B N 1
ATOM 8254 C CA . PHE B 1 265 ? 68.89200 36.29600 100.89900 1.000 43.71364 265 PHE B CA 1
ATOM 8255 C C . PHE B 1 265 ? 67.74500 35.61700 101.66300 1.000 47.73304 265 PHE B C 1
ATOM 8256 O O . PHE B 1 265 ? 67.94700 34.65700 102.39700 1.000 51.91904 265 PHE B O 1
ATOM 8273 N N . GLN B 1 266 ? 66.52900 36.12900 101.51400 1.000 53.72985 266 GLN B N 1
ATOM 8274 C CA . GLN B 1 266 ? 65.30300 35.46700 101.97900 1.000 59.66319 266 GLN B CA 1
ATOM 8275 C C . GLN B 1 266 ? 65.36700 34.96900 103.42900 1.000 68.06371 266 GLN B C 1
ATOM 8276 O O . GLN B 1 266 ? 66.14900 35.45700 104.25400 1.000 63.86421 266 GLN B O 1
ATOM 8290 N N . SER C 1 2 ? 87.10200 65.42100 58.97600 1.000 89.07274 2 SER C N 1
ATOM 8291 C CA . SER C 1 2 ? 86.17100 65.99600 58.01100 1.000 89.00395 2 SER C CA 1
ATOM 8292 C C . SER C 1 2 ? 85.34800 64.90300 57.32200 1.000 87.60975 2 SER C C 1
ATOM 8293 O O . SER C 1 2 ? 85.32600 63.75600 57.77400 1.000 85.08969 2 SER C O 1
ATOM 8300 N N . VAL C 1 3 ? 84.66700 65.25200 56.23500 1.000 87.01920 3 VAL C N 1
ATOM 8301 C CA . VAL C 1 3 ? 83.79700 64.32300 55.52300 1.000 82.31945 3 VAL C CA 1
ATOM 8302 C C . VAL C 1 3 ? 84.64600 63.55400 54.51400 1.000 71.78941 3 VAL C C 1
ATOM 8303 O O . VAL C 1 3 ? 85.27900 64.18600 53.65200 1.000 70.61362 3 VAL C O 1
ATOM 8316 N N . PRO C 1 4 ? 84.68500 62.21900 54.57000 1.000 69.99606 4 PRO C N 1
ATOM 8317 C CA . PRO C 1 4 ? 85.52100 61.45300 53.63400 1.000 66.49535 4 PRO C CA 1
ATOM 8318 C C . PRO C 1 4 ? 85.29800 61.85300 52.18100 1.000 50.66162 4 PRO C C 1
ATOM 8319 O O . PRO C 1 4 ? 84.17000 62.04800 51.73800 1.000 53.00183 4 PRO C O 1
ATOM 8330 N N . THR C 1 5 ? 86.38900 61.94100 51.42500 1.000 52.63880 5 THR C N 1
ATOM 8331 C CA . THR C 1 5 ? 86.29600 62.38700 50.03900 1.000 52.96978 5 THR C CA 1
ATOM 8332 C C . THR C 1 5 ? 85.36200 61.50400 49.21600 1.000 46.24816 5 THR C C 1
ATOM 8333 O O . THR C 1 5 ? 84.51900 62.02100 48.47100 1.000 46.31968 5 THR C O 1
ATOM 8344 N N . VAL C 1 6 ? 85.49600 60.17400 49.31700 1.000 42.96466 6 VAL C N 1
ATOM 8345 C CA . VAL C 1 6 ? 84.62500 59.29700 48.53000 1.000 40.35418 6 VAL C CA 1
ATOM 8346 C C . VAL C 1 6 ? 83.17300 59.61100 48.83400 1.000 39.07608 6 VAL C C 1
ATOM 8347 O O . VAL C 1 6 ? 82.30900 59.56900 47.94900 1.000 34.81653 6 VAL C O 1
ATOM 8360 N N . LEU C 1 7 ? 82.88600 59.96300 50.08700 1.000 35.58571 7 LEU C N 1
ATOM 8361 C CA . LEU C 1 7 ? 81.51400 60.25200 50.47300 1.000 39.85070 7 LEU C CA 1
ATOM 8362 C C . LEU C 1 7 ? 81.04600 61.59700 49.92200 1.000 34.72003 7 LEU C C 1
ATOM 8363 O O . LEU C 1 7 ? 79.89600 61.72000 49.48500 1.000 34.40934 7 LEU C O 1
ATOM 8379 N N . GLN C 1 8 ? 81.90500 62.62500 49.96300 1.000 38.43412 8 GLN C N 1
ATOM 8380 C CA . GLN C 1 8 ? 81.53200 63.93300 49.41800 1.000 42.22755 8 GLN C CA 1
ATOM 8381 C C . GLN C 1 8 ? 81.10400 63.79200 47.97300 1.000 38.30668 8 GLN C C 1
ATOM 8382 O O . GLN C 1 8 ? 80.12500 64.40700 47.54100 1.000 40.41900 8 GLN C O 1
ATOM 8396 N N . LYS C 1 9 ? 81.83000 62.95700 47.22000 1.000 34.35720 9 LYS C N 1
ATOM 8397 C CA . LYS C 1 9 ? 81.53500 62.72400 45.81200 1.000 35.35064 9 LYS C CA 1
ATOM 8398 C C . LYS C 1 9 ? 80.24900 61.92400 45.61900 1.000 36.65818 9 LYS C C 1
ATOM 8399 O O . LYS C 1 9 ? 79.44100 62.25500 44.74400 1.000 29.94118 9 LYS C O 1
ATOM 8418 N N . ILE C 1 10 ? 80.01100 60.87800 46.42100 1.000 40.79300 10 ILE C N 1
ATOM 8419 C CA . ILE C 1 10 ? 78.72700 60.17500 46.28900 1.000 32.78807 10 ILE C CA 1
ATOM 8420 C C . ILE C 1 10 ? 77.58600 61.15000 46.53900 1.000 32.71745 10 ILE C C 1
ATOM 8421 O O . ILE C 1 10 ? 76.63000 61.22000 45.76600 1.000 30.46785 10 ILE C O 1
ATOM 8437 N N . LEU C 1 11 ? 77.71400 61.97600 47.58300 1.000 35.25968 11 LEU C N 1
ATOM 8438 C CA . LEU C 1 11 ? 76.60800 62.84500 47.99200 1.000 35.71447 11 LEU C CA 1
ATOM 8439 C C . LEU C 1 11 ? 76.37600 63.96700 46.98400 1.000 35.81984 11 LEU C C 1
ATOM 8440 O O . LEU C 1 11 ? 75.22000 64.34200 46.72100 1.000 30.25490 11 LEU C O 1
ATOM 8456 N N . ALA C 1 12 ? 77.45600 64.50900 46.40100 1.000 33.39990 12 ALA C N 1
ATOM 8457 C CA . ALA C 1 12 ? 77.30300 65.45800 45.29200 1.000 38.47468 12 ALA C CA 1
ATOM 8458 C C . ALA C 1 12 ? 76.45500 64.86100 44.17500 1.000 33.85136 12 ALA C C 1
ATOM 8459 O O . ALA C 1 12 ? 75.48700 65.47900 43.71500 1.000 38.60307 12 ALA C O 1
ATOM 8466 N N . ARG C 1 13 ? 76.78100 63.63900 43.74200 1.000 37.21430 13 ARG C N 1
ATOM 8467 C CA . ARG C 1 13 ? 75.96700 62.97900 42.72100 1.000 31.11597 13 ARG C CA 1
ATOM 8468 C C . ARG C 1 13 ? 74.55000 62.72000 43.21800 1.000 37.20383 13 ARG C C 1
ATOM 8469 O O . ARG C 1 13 ? 73.57600 62.91300 42.47700 1.000 37.20939 13 ARG C O 1
ATOM 8490 N N . LYS C 1 14 ? 74.39700 62.30800 44.47800 1.000 36.04364 14 LYS C N 1
ATOM 8491 C CA . LYS C 1 14 ? 73.05100 62.03000 44.97800 1.000 36.43572 14 LYS C CA 1
ATOM 8492 C C . LYS C 1 14 ? 72.12500 63.23200 44.83600 1.000 35.41945 14 LYS C C 1
ATOM 8493 O O . LYS C 1 14 ? 70.94800 63.07600 44.48700 1.000 30.29107 14 LYS C O 1
ATOM 8512 N N . ALA C 1 15 ? 72.60700 64.43200 45.15900 1.000 34.28340 15 ALA C N 1
ATOM 8513 C CA . ALA C 1 15 ? 71.73300 65.60700 45.07000 1.000 34.93409 15 ALA C CA 1
ATOM 8514 C C . ALA C 1 15 ? 71.27900 65.85900 43.63500 1.000 33.38961 15 ALA C C 1
ATOM 8515 O O . ALA C 1 15 ? 70.13300 66.27600 43.41000 1.000 37.14899 15 ALA C O 1
ATOM 8522 N N . GLU C 1 16 ? 72.13700 65.55200 42.65500 1.000 36.03751 16 GLU C N 1
ATOM 8523 C CA . GLU C 1 16 ? 71.74600 65.62000 41.24800 1.000 37.36409 16 GLU C CA 1
ATOM 8524 C C . GLU C 1 16 ? 70.67000 64.59200 40.92400 1.000 41.51090 16 GLU C C 1
ATOM 8525 O O . GLU C 1 16 ? 69.65000 64.90800 40.29100 1.000 38.25301 16 GLU C O 1
ATOM 8537 N N . GLU C 1 17 ? 70.91500 63.34000 41.31100 1.000 39.53841 17 GLU C N 1
ATOM 8538 C CA . GLU C 1 17 ? 69.95700 62.26800 41.06300 1.000 37.36823 17 GLU C CA 1
ATOM 8539 C C . GLU C 1 17 ? 68.61100 62.58100 41.67800 1.000 34.84395 17 GLU C C 1
ATOM 8540 O O . GLU C 1 17 ? 67.57300 62.37400 41.04400 1.000 36.24526 17 GLU C O 1
ATOM 8552 N N . VAL C 1 18 ? 68.60000 63.08100 42.91700 1.000 38.11701 18 VAL C N 1
ATOM 8553 C CA . VAL C 1 18 ? 67.33300 63.41100 43.56600 1.000 36.04235 18 VAL C CA 1
ATOM 8554 C C . VAL C 1 18 ? 66.60800 64.51700 42.79700 1.000 39.29709 18 VAL C C 1
ATOM 8555 O O . VAL C 1 18 ? 65.39800 64.43200 42.56800 1.000 34.92513 18 VAL C O 1
ATOM 8568 N N . ALA C 1 19 ? 67.32800 65.58300 42.40500 1.000 40.17716 19 ALA C N 1
ATOM 8569 C CA . ALA C 1 19 ? 66.68500 66.68100 41.67500 1.000 41.92522 19 ALA C CA 1
ATOM 8570 C C . ALA C 1 19 ? 66.16900 66.21800 40.31400 1.000 40.02932 19 ALA C C 1
ATOM 8571 O O . ALA C 1 19 ? 65.04800 66.56300 39.90100 1.000 44.39485 19 ALA C O 1
ATOM 8578 N N . GLU C 1 20 ? 66.97200 65.43000 39.61400 1.000 40.06358 20 GLU C N 1
ATOM 8579 C CA . GLU C 1 20 ? 66.55000 64.79200 38.36800 1.000 40.90853 20 GLU C CA 1
ATOM 8580 C C . GLU C 1 20 ? 65.25200 64.00600 38.54300 1.000 46.30787 20 GLU C C 1
ATOM 8581 O O . GLU C 1 20 ? 64.27600 64.21200 37.80500 1.000 43.95234 20 GLU C O 1
ATOM 8593 N N . ARG C 1 21 ? 65.20200 63.12200 39.55000 1.000 41.82768 21 ARG C N 1
ATOM 8594 C CA . ARG C 1 21 ? 64.04900 62.24100 39.68700 1.000 37.56269 21 ARG C CA 1
ATOM 8595 C C . ARG C 1 21 ? 62.81400 63.00600 40.11400 1.000 33.89065 21 ARG C C 1
ATOM 8596 O O . ARG C 1 21 ? 61.72100 62.76700 39.60600 1.000 39.14211 21 ARG C O 1
ATOM 8617 N N . ARG C 1 22 ? 62.95700 63.91400 41.06500 1.000 37.31276 22 ARG C N 1
ATOM 8618 C CA . ARG C 1 22 ? 61.81400 64.69600 41.51100 1.000 40.98667 22 ARG C CA 1
ATOM 8619 C C . ARG C 1 22 ? 61.20400 65.51700 40.37100 1.000 45.20834 22 ARG C C 1
ATOM 8620 O O . ARG C 1 22 ? 60.01100 65.84200 40.40600 1.000 37.42449 22 ARG C O 1
ATOM 8641 N N . ALA C 1 23 ? 62.01300 65.87500 39.36900 1.000 49.70491 23 ALA C N 1
ATOM 8642 C CA . ALA C 1 23 ? 61.50500 66.58600 38.20200 1.000 43.75858 23 ALA C CA 1
ATOM 8643 C C . ALA C 1 23 ? 60.47400 65.75100 37.44800 1.000 46.88660 23 ALA C C 1
ATOM 8644 O O . ALA C 1 23 ? 59.45100 66.27400 36.99900 1.000 55.29012 23 ALA C O 1
ATOM 8651 N N . ARG C 1 24 ? 60.71900 64.44800 37.31000 1.000 48.59459 24 ARG C N 1
ATOM 8652 C CA . ARG C 1 24 ? 59.82700 63.54200 36.58400 1.000 47.74034 24 ARG C CA 1
ATOM 8653 C C . ARG C 1 24 ? 58.67000 63.01800 37.43300 1.000 44.09860 24 ARG C C 1
ATOM 8654 O O . ARG C 1 24 ? 57.55100 62.86200 36.93100 1.000 45.05563 24 ARG C O 1
ATOM 8675 N N . VAL C 1 25 ? 58.91700 62.74900 38.71300 1.000 45.30542 25 VAL C N 1
ATOM 8676 C CA . VAL C 1 25 ? 57.94100 62.15200 39.62700 1.000 42.68782 25 VAL C CA 1
ATOM 8677 C C . VAL C 1 25 ? 58.01400 62.96000 40.92600 1.000 44.54974 25 VAL C C 1
ATOM 8678 O O . VAL C 1 25 ? 58.96200 62.80900 41.71400 1.000 38.99862 25 VAL C O 1
ATOM 8691 N N . ASN C 1 26 ? 57.03100 63.81800 41.14700 1.000 40.50281 26 ASN C N 1
ATOM 8692 C CA . ASN C 1 26 ? 57.13000 64.78000 42.22300 1.000 42.63344 26 ASN C CA 1
ATOM 8693 C C . ASN C 1 26 ? 56.81500 64.10900 43.56500 1.000 38.95991 26 ASN C C 1
ATOM 8694 O O . ASN C 1 26 ? 56.33400 62.97900 43.63100 1.000 36.25731 26 ASN C O 1
ATOM 8705 N N . LEU C 1 27 ? 57.09500 64.83400 44.64700 1.000 41.02170 27 LEU C N 1
ATOM 8706 C CA . LEU C 1 27 ? 56.86100 64.30100 45.98900 1.000 36.05873 27 LEU C CA 1
ATOM 8707 C C . LEU C 1 27 ? 55.43300 63.77700 46.16900 1.000 38.93376 27 LEU C C 1
ATOM 8708 O O . LEU C 1 27 ? 55.22900 62.72600 46.78600 1.000 34.52647 27 LEU C O 1
ATOM 8724 N N . ALA C 1 28 ? 54.42200 64.50500 45.66600 1.000 41.37005 28 ALA C N 1
ATOM 8725 C CA . ALA C 1 28 ? 53.03600 64.06300 45.85500 1.000 37.32978 28 ALA C CA 1
ATOM 8726 C C . ALA C 1 28 ? 52.80800 62.69200 45.23000 1.000 38.46203 28 ALA C C 1
ATOM 8727 O O . ALA C 1 28 ? 52.07400 61.86700 45.78200 1.000 38.01835 28 ALA C O 1
ATOM 8734 N N . GLU C 1 29 ? 53.42600 62.42800 44.07700 1.000 36.97219 29 GLU C N 1
ATOM 8735 C CA . GLU C 1 29 ? 53.22200 61.14000 43.43300 1.000 39.30012 29 GLU C CA 1
ATOM 8736 C C . GLU C 1 29 ? 53.95600 60.01900 44.17800 1.000 38.61249 29 GLU C C 1
ATOM 8737 O O . GLU C 1 29 ? 53.40400 58.93200 44.36200 1.000 38.27187 29 GLU C O 1
ATOM 8749 N N . VAL C 1 30 ? 55.20100 60.24500 44.61500 1.000 37.96117 30 VAL C N 1
ATOM 8750 C CA A VAL C 1 30 ? 55.89100 59.18700 45.35400 0.552 36.75749 30 VAL C CA 1
ATOM 8751 C CA B VAL C 1 30 ? 55.91000 59.21300 45.36800 0.448 36.76091 30 VAL C CA 1
ATOM 8752 C C . VAL C 1 30 ? 55.14800 58.89100 46.64700 1.000 33.53149 30 VAL C C 1
ATOM 8753 O O . VAL C 1 30 ? 55.03600 57.72900 47.05600 1.000 39.06059 30 VAL C O 1
ATOM 8778 N N . GLU C 1 31 ? 54.58900 59.92100 47.28900 1.000 32.86934 31 GLU C N 1
ATOM 8779 C CA . GLU C 1 31 ? 53.74700 59.68900 48.46300 1.000 41.86408 31 GLU C CA 1
ATOM 8780 C C . GLU C 1 31 ? 52.58600 58.75200 48.13400 1.000 40.23905 31 GLU C C 1
ATOM 8781 O O . GLU C 1 31 ? 52.30900 57.80500 48.88000 1.000 35.38698 31 GLU C O 1
ATOM 8793 N N . ARG C 1 32 ? 51.89300 58.99600 47.01300 1.000 39.54984 32 ARG C N 1
ATOM 8794 C CA . ARG C 1 32 ? 50.79600 58.11700 46.61600 1.000 44.90669 32 ARG C CA 1
ATOM 8795 C C . ARG C 1 32 ? 51.28000 56.68200 46.45300 1.000 39.14087 32 ARG C C 1
ATOM 8796 O O . ARG C 1 32 ? 50.68800 55.74000 46.99300 1.000 37.84285 32 ARG C O 1
ATOM 8817 N N . LEU C 1 33 ? 52.34600 56.49400 45.67700 1.000 35.80798 33 LEU C N 1
ATOM 8818 C CA . LEU C 1 33 ? 52.91600 55.16200 45.52400 1.000 38.53107 33 LEU C CA 1
ATOM 8819 C C . LEU C 1 33 ? 53.25100 54.52900 46.87100 1.000 41.26757 33 LEU C C 1
ATOM 8820 O O . LEU C 1 33 ? 53.00800 53.33500 47.07800 1.000 42.12573 33 LEU C O 1
ATOM 8836 N N . ALA C 1 34 ? 53.83000 55.30200 47.79300 1.000 34.60231 34 ALA C N 1
ATOM 8837 C CA . ALA C 1 34 ? 54.18500 54.72800 49.08600 1.000 41.59515 34 ALA C CA 1
ATOM 8838 C C . ALA C 1 34 ? 52.93600 54.27200 49.82800 1.000 39.98096 34 ALA C C 1
ATOM 8839 O O . ALA C 1 34 ? 52.93700 53.21300 50.46700 1.000 43.20560 34 ALA C O 1
ATOM 8846 N N . ARG C 1 35 ? 51.86100 55.06000 49.75800 1.000 35.89514 35 ARG C N 1
ATOM 8847 C CA . ARG C 1 35 ? 50.62200 54.67400 50.42300 1.000 42.43896 35 ARG C CA 1
ATOM 8848 C C . ARG C 1 35 ? 50.02100 53.40300 49.83000 1.000 40.54863 35 ARG C C 1
ATOM 8849 O O . ARG C 1 35 ? 49.27700 52.70400 50.51200 1.000 47.05097 35 ARG C O 1
ATOM 8870 N N . SER C 1 36 ? 50.33500 53.07800 48.59100 1.000 42.58742 36 SER C N 1
ATOM 8871 C CA A SER C 1 36 ? 49.77300 51.89600 47.95900 0.535 38.70443 36 SER C CA 1
ATOM 8872 C CA B SER C 1 36 ? 49.80200 51.90200 47.91900 0.465 38.73894 36 SER C CA 1
ATOM 8873 C C . SER C 1 36 ? 50.62600 50.64800 48.16000 1.000 36.99720 36 SER C C 1
ATOM 8874 O O . SER C 1 36 ? 50.23000 49.57600 47.72200 1.000 35.99197 36 SER C O 1
ATOM 8889 N N . ALA C 1 37 ? 51.77700 50.75800 48.79500 1.000 39.94923 37 ALA C N 1
ATOM 8890 C CA . ALA C 1 37 ? 52.62700 49.59800 48.94600 1.000 33.81542 37 ALA C CA 1
ATOM 8891 C C . ALA C 1 37 ? 52.07300 48.67900 50.02200 1.000 32.02799 37 ALA C C 1
ATOM 8892 O O . ALA C 1 37 ? 51.24900 49.07200 50.83600 1.000 31.05619 37 ALA C O 1
ATOM 8899 N N . ASP C 1 38 ? 52.55500 47.44200 50.01700 1.000 31.76947 38 ASP C N 1
ATOM 8900 C CA . ASP C 1 38 ? 52.12500 46.44700 50.97400 1.000 27.09692 38 ASP C CA 1
ATOM 8901 C C . ASP C 1 38 ? 52.70600 46.76300 52.36700 1.000 34.54042 38 ASP C C 1
ATOM 8902 O O . ASP C 1 38 ? 53.41000 47.75500 52.56100 1.000 33.11277 38 ASP C O 1
ATOM 8911 N N . ALA C 1 39 ? 52.40900 45.90700 53.35700 1.000 33.49811 39 ALA C N 1
ATOM 8912 C CA . ALA C 1 39 ? 52.86100 46.16000 54.75100 1.000 34.24082 39 ALA C CA 1
ATOM 8913 C C . ALA C 1 39 ? 54.37600 46.06700 54.86700 1.000 30.92225 39 ALA C C 1
ATOM 8914 O O . ALA C 1 39 ? 54.95300 45.05300 54.45300 1.000 23.79989 39 ALA C O 1
ATOM 8921 N N . PRO C 1 40 ? 55.03500 47.02800 55.51800 1.000 28.88587 40 PRO C N 1
ATOM 8922 C CA . PRO C 1 40 ? 56.44500 46.83200 55.90500 1.000 31.28249 40 PRO C CA 1
ATOM 8923 C C . PRO C 1 40 ? 56.62300 45.48600 56.57900 1.000 27.82782 40 PRO C C 1
ATOM 8924 O O . PRO C 1 40 ? 55.79300 45.07700 57.38800 1.000 25.32447 40 PRO C O 1
ATOM 8935 N N . ARG C 1 41 ? 57.68700 44.76500 56.20400 1.000 25.26490 41 ARG C N 1
ATOM 8936 C CA . ARG C 1 41 ? 57.86400 43.39000 56.67400 1.000 22.35840 41 ARG C CA 1
ATOM 8937 C C . ARG C 1 41 ? 58.41100 43.30100 58.09900 1.000 23.63641 41 ARG C C 1
ATOM 8938 O O . ARG C 1 41 ? 58.30000 42.23600 58.72500 1.000 20.21301 41 ARG C O 1
ATOM 8959 N N . GLY C 1 42 ? 58.93700 44.39100 58.64000 1.000 21.92433 42 GLY C N 1
ATOM 8960 C CA . GLY C 1 42 ? 59.42200 44.39900 60.03100 1.000 20.06413 42 GLY C CA 1
ATOM 8961 C C . GLY C 1 42 ? 60.91300 44.11700 60.13300 1.000 20.60189 42 GLY C C 1
ATOM 8962 O O . GLY C 1 42 ? 61.33500 43.08800 60.67100 1.000 22.25620 42 GLY C O 1
ATOM 8966 N N . PHE C 1 43 ? 61.71600 45.05100 59.60800 1.000 19.67426 43 PHE C N 1
ATOM 8967 C CA . PHE C 1 43 ? 63.16800 44.88400 59.53000 1.000 16.76726 43 PHE C CA 1
ATOM 8968 C C . PHE C 1 43 ? 63.77700 44.78600 60.92200 1.000 19.77608 43 PHE C C 1
ATOM 8969 O O . PHE C 1 43 ? 64.49700 43.83200 61.23800 1.000 19.84149 43 PHE C O 1
ATOM 8986 N N . ALA C 1 44 ? 63.46600 45.74600 61.78200 1.000 18.33098 44 ALA C N 1
ATOM 8987 C CA . ALA C 1 44 ? 64.00900 45.74700 63.13600 1.000 20.38848 44 ALA C CA 1
ATOM 8988 C C . ALA C 1 44 ? 63.57300 44.51400 63.90800 1.000 21.68184 44 ALA C C 1
ATOM 8989 O O . ALA C 1 44 ? 64.39100 43.86200 64.57300 1.000 24.41296 44 ALA C O 1
ATOM 8996 N N . ASN C 1 45 ? 62.28300 44.16900 63.81900 1.000 24.66712 45 ASN C N 1
ATOM 8997 C CA . ASN C 1 45 ? 61.75900 43.00100 64.52800 1.000 25.79583 45 ASN C CA 1
ATOM 8998 C C . ASN C 1 45 ? 62.52500 41.75000 64.15900 1.000 25.82219 45 ASN C C 1
ATOM 8999 O O . ASN C 1 45 ? 62.87000 40.93400 65.02600 1.000 22.35135 45 ASN C O 1
ATOM 9010 N N . ALA C 1 46 ? 62.80400 41.57200 62.87200 1.000 22.50941 46 ALA C N 1
ATOM 9011 C CA . ALA C 1 46 ? 63.47100 40.35200 62.45500 1.000 26.13959 46 ALA C CA 1
ATOM 9012 C C . ALA C 1 46 ? 64.83600 40.22400 63.11000 1.000 22.29899 46 ALA C C 1
ATOM 9013 O O . ALA C 1 46 ? 65.30300 39.11200 63.37200 1.000 22.71341 46 ALA C O 1
ATOM 9020 N N . LEU C 1 47 ? 65.53100 41.35100 63.29700 1.000 23.00607 47 LEU C N 1
ATOM 9021 C CA . LEU C 1 47 ? 66.83100 41.31500 63.94200 1.000 19.97952 47 LEU C CA 1
ATOM 9022 C C . LEU C 1 47 ? 66.66100 41.18500 65.45300 1.000 22.71395 47 LEU C C 1
ATOM 9023 O O . LEU C 1 47 ? 67.35100 40.39000 66.09300 1.000 21.57515 47 LEU C O 1
ATOM 9039 N N . LEU C 1 48 ? 65.73200 41.94300 66.02700 1.000 22.12183 48 LEU C N 1
ATOM 9040 C CA . LEU C 1 48 ? 65.60700 41.97400 67.49100 1.000 22.96676 48 LEU C CA 1
ATOM 9041 C C . LEU C 1 48 ? 65.23600 40.61700 68.03800 1.000 21.61737 48 LEU C C 1
ATOM 9042 O O . LEU C 1 48 ? 65.79100 40.15100 69.04200 1.000 21.27801 48 LEU C O 1
ATOM 9058 N N . GLU C 1 49 ? 64.36400 39.92600 67.33900 1.000 23.70037 49 GLU C N 1
ATOM 9059 C CA . GLU C 1 49 ? 63.85600 38.66600 67.84500 1.000 26.89423 49 GLU C CA 1
ATOM 9060 C C . GLU C 1 49 ? 64.93800 37.58300 67.84600 1.000 26.52137 49 GLU C C 1
ATOM 9061 O O . GLU C 1 49 ? 64.95800 36.72100 68.72600 1.000 23.37649 49 GLU C O 1
ATOM 9073 N N . ARG C 1 50 ? 65.84400 37.60800 66.87700 1.000 22.94014 50 ARG C N 1
ATOM 9074 C CA . ARG C 1 50 ? 66.94500 36.65400 66.86500 1.000 24.26419 50 ARG C CA 1
ATOM 9075 C C . ARG C 1 50 ? 67.99900 37.02300 67.89500 1.000 25.64100 50 ARG C C 1
ATOM 9076 O O . ARG C 1 50 ? 68.48900 36.16400 68.63800 1.000 25.56985 50 ARG C O 1
ATOM 9097 N N . ALA C 1 51 ? 68.38100 38.29300 67.94200 1.000 25.49753 51 ALA C N 1
ATOM 9098 C CA . ALA C 1 51 ? 69.44200 38.67600 68.86300 1.000 27.18665 51 ALA C CA 1
ATOM 9099 C C . ALA C 1 51 ? 69.04300 38.41600 70.31300 1.000 30.04859 51 ALA C C 1
ATOM 9100 O O . ALA C 1 51 ? 69.87600 38.01600 71.12600 1.000 25.69122 51 ALA C O 1
ATOM 9107 N N . LYS C 1 52 ? 67.77900 38.60300 70.66300 1.000 27.31966 52 LYS C N 1
ATOM 9108 C CA . LYS C 1 52 ? 67.51600 38.37000 72.07000 1.000 34.84391 52 LYS C CA 1
ATOM 9109 C C . LYS C 1 52 ? 67.54100 36.89200 72.40600 1.000 36.10762 52 LYS C C 1
ATOM 9110 O O . LYS C 1 52 ? 67.61200 36.55400 73.57900 1.000 33.61183 52 LYS C O 1
ATOM 9129 N N . ARG C 1 53 ? 67.54200 36.01100 71.40900 1.000 30.42899 53 ARG C N 1
ATOM 9130 C CA . ARG C 1 53 ? 67.73600 34.59400 71.63400 1.000 31.59515 53 ARG C CA 1
ATOM 9131 C C . ARG C 1 53 ? 69.17700 34.19500 71.42800 1.000 26.84151 53 ARG C C 1
ATOM 9132 O O . ARG C 1 53 ? 69.46100 33.00700 71.35100 1.000 26.36465 53 ARG C O 1
ATOM 9153 N N . LYS C 1 54 ? 70.07900 35.16300 71.27600 1.000 25.78459 54 LYS C N 1
ATOM 9154 C CA . LYS C 1 54 ? 71.50400 34.88500 71.01800 1.000 30.66333 54 LYS C CA 1
ATOM 9155 C C . LYS C 1 54 ? 71.66500 34.07000 69.73500 1.000 26.30766 54 LYS C C 1
ATOM 9156 O O . LYS C 1 54 ? 72.50700 33.17500 69.63000 1.000 24.93047 54 LYS C O 1
ATOM 9175 N N . GLU C 1 55 ? 70.85000 34.40100 68.75200 1.000 28.60943 55 GLU C N 1
ATOM 9176 C CA . GLU C 1 55 ? 70.94500 33.82700 67.43200 1.000 28.87752 55 GLU C CA 1
ATOM 9177 C C . GLU C 1 55 ? 71.51100 34.84100 66.44300 1.000 26.49842 55 GLU C C 1
ATOM 9178 O O . GLU C 1 55 ? 71.21500 36.03300 66.52700 1.000 28.58590 55 GLU C O 1
ATOM 9190 N N . PRO C 1 56 ? 72.26900 34.38700 65.45200 1.000 23.14758 56 PRO C N 1
ATOM 9191 C CA . PRO C 1 56 ? 72.77600 35.31600 64.44700 1.000 23.45764 56 PRO C CA 1
ATOM 9192 C C . PRO C 1 56 ? 71.62900 35.96400 63.69400 1.000 24.01852 56 PRO C C 1
ATOM 9193 O O . PRO C 1 56 ? 70.70600 35.29700 63.22400 1.000 23.43223 56 PRO C O 1
ATOM 9204 N N . ALA C 1 57 ? 71.70800 37.27600 63.57600 1.000 20.91116 57 ALA C N 1
ATOM 9205 C CA . ALA C 1 57 ? 70.74800 38.06900 62.82700 1.000 21.34327 57 ALA C CA 1
ATOM 9206 C C . ALA C 1 57 ? 71.50100 38.70600 61.66000 1.000 27.22522 57 ALA C C 1
ATOM 9207 O O . ALA C 1 57 ? 72.09800 39.77900 61.82300 1.000 22.09504 57 ALA C O 1
ATOM 9214 N N . VAL C 1 58 ? 71.47100 38.05800 60.48500 1.000 20.10621 58 VAL C N 1
ATOM 9215 C CA . VAL C 1 58 ? 72.32600 38.46000 59.36600 1.000 20.75576 58 VAL C CA 1
ATOM 9216 C C . VAL C 1 58 ? 71.51900 39.27200 58.36200 1.000 20.95925 58 VAL C C 1
ATOM 9217 O O . VAL C 1 58 ? 70.46100 38.84100 57.88200 1.000 21.74279 58 VAL C O 1
ATOM 9230 N N . ILE C 1 59 ? 72.00200 40.47200 58.07700 1.000 18.89501 59 ILE C N 1
ATOM 9231 C CA . ILE C 1 59 ? 71.50000 41.28000 56.97700 1.000 20.24122 59 ILE C CA 1
ATOM 9232 C C . ILE C 1 59 ? 72.43500 40.94600 55.82100 1.000 24.99995 59 ILE C C 1
ATOM 9233 O O . ILE C 1 59 ? 73.59100 41.36900 55.81200 1.000 18.78149 59 ILE C O 1
ATOM 9249 N N . ALA C 1 60 ? 71.95100 40.15200 54.87100 1.000 23.87925 60 ALA C N 1
ATOM 9250 C CA . ALA C 1 60 ? 72.78200 39.67700 53.76800 1.000 26.62838 60 ALA C CA 1
ATOM 9251 C C . ALA C 1 60 ? 72.68300 40.68900 52.63300 1.000 25.85437 60 ALA C C 1
ATOM 9252 O O . ALA C 1 60 ? 71.57700 41.04900 52.22900 1.000 22.82236 60 ALA C O 1
ATOM 9259 N N . GLU C 1 61 ? 73.82500 41.16000 52.13100 1.000 25.24579 61 GLU C N 1
ATOM 9260 C CA . GLU C 1 61 ? 73.82600 42.29300 51.22300 1.000 24.49818 61 GLU C CA 1
ATOM 9261 C C . GLU C 1 61 ? 74.03100 41.86500 49.76100 1.000 28.01075 61 GLU C C 1
ATOM 9262 O O . GLU C 1 61 ? 74.93500 41.07100 49.45200 1.000 23.82229 61 GLU C O 1
ATOM 9274 N N . ILE C 1 62 ? 73.15700 42.38100 48.88700 1.000 26.22105 62 ILE C N 1
ATOM 9275 C CA . ILE C 1 62 ? 73.16800 42.16100 47.43400 1.000 28.57402 62 ILE C CA 1
ATOM 9276 C C . ILE C 1 62 ? 73.89200 43.37100 46.83400 1.000 27.01153 62 ILE C C 1
ATOM 9277 O O . ILE C 1 62 ? 73.31800 44.46200 46.69100 1.000 24.97646 62 ILE C O 1
ATOM 9293 N N . LYS C 1 63 ? 75.17600 43.16900 46.52400 1.000 21.96186 63 LYS C N 1
ATOM 9294 C CA . LYS C 1 63 ? 76.12300 44.21800 46.16000 1.000 24.93493 63 LYS C CA 1
ATOM 9295 C C . LYS C 1 63 ? 76.95300 43.74100 44.96600 1.000 26.99179 63 LYS C C 1
ATOM 9296 O O . LYS C 1 63 ? 77.71700 42.77500 45.07200 1.000 31.07907 63 LYS C O 1
ATOM 9315 N N . LYS C 1 64 ? 76.82600 44.43000 43.83900 1.000 28.29081 64 LYS C N 1
ATOM 9316 C CA . LYS C 1 64 ? 77.51500 44.00900 42.61600 1.000 31.16483 64 LYS C CA 1
ATOM 9317 C C . LYS C 1 64 ? 78.97000 44.47800 42.60300 1.000 31.64395 64 LYS C C 1
ATOM 9318 O O . LYS C 1 64 ? 79.86300 43.72000 42.21300 1.000 27.61658 64 LYS C O 1
ATOM 9337 N N . ALA C 1 65 ? 79.22100 45.71400 43.02400 1.000 31.70544 65 ALA C N 1
ATOM 9338 C CA . ALA C 1 65 ? 80.57200 46.24500 43.13900 1.000 29.48083 65 ALA C CA 1
ATOM 9339 C C . ALA C 1 65 ? 80.60300 47.24500 44.27900 1.000 31.01344 65 ALA C C 1
ATOM 9340 O O . ALA C 1 65 ? 79.56000 47.60000 44.84300 1.000 25.57846 65 ALA C O 1
ATOM 9347 N N . SER C 1 66 ? 81.80800 47.72300 44.59600 1.000 28.85702 66 SER C N 1
ATOM 9348 C CA . SER C 1 66 ? 81.95500 48.74100 45.61700 1.000 28.51825 66 SER C CA 1
ATOM 9349 C C . SER C 1 66 ? 83.13300 49.63200 45.26900 1.000 34.28662 66 SER C C 1
ATOM 9350 O O . SER C 1 66 ? 84.05600 49.20900 44.55900 1.000 30.01614 66 SER C O 1
ATOM 9358 N N . PRO C 1 67 ? 83.14900 50.86700 45.77700 1.000 27.86923 67 PRO C N 1
ATOM 9359 C CA . PRO C 1 67 ? 84.36300 51.68600 45.69900 1.000 30.82202 67 PRO C CA 1
ATOM 9360 C C . PRO C 1 67 ? 85.62800 51.01100 46.20600 1.000 36.52625 67 PRO C C 1
ATOM 9361 O O . PRO C 1 67 ? 86.69200 51.23200 45.61900 1.000 30.90203 67 PRO C O 1
ATOM 9372 N N . SER C 1 68 ? 85.56600 50.20100 47.27500 1.000 28.28869 68 SER C N 1
ATOM 9373 C CA . SER C 1 68 ? 86.81400 49.67200 47.82100 1.000 35.49726 68 SER C CA 1
ATOM 9374 C C . SER C 1 68 ? 87.27900 48.42300 47.07500 1.000 29.39015 68 SER C C 1
ATOM 9375 O O . SER C 1 68 ? 88.46300 48.12600 47.07100 1.000 29.21184 68 SER C O 1
ATOM 9383 N N . LYS C 1 69 ? 86.37900 47.65700 46.47300 1.000 33.53674 69 LYS C N 1
ATOM 9384 C CA . LYS C 1 69 ? 86.75000 46.35700 45.94800 1.000 30.75139 69 LYS C CA 1
ATOM 9385 C C . LYS C 1 69 ? 86.57300 46.21100 44.44000 1.000 35.43524 69 LYS C C 1
ATOM 9386 O O . LYS C 1 69 ? 86.97300 45.18800 43.88400 1.000 33.60574 69 LYS C O 1
ATOM 9405 N N . GLY C 1 70 ? 86.02900 47.20500 43.75600 1.000 33.47448 70 GLY C N 1
ATOM 9406 C CA . GLY C 1 70 ? 85.65900 46.96700 42.38000 1.000 35.53029 70 GLY C CA 1
ATOM 9407 C C . GLY C 1 70 ? 84.51700 45.97700 42.30400 1.000 39.11083 70 GLY C C 1
ATOM 9408 O O . GLY C 1 70 ? 83.65500 45.90300 43.19100 1.000 36.10048 70 GLY C O 1
ATOM 9412 N N . VAL C 1 71 ? 84.51400 45.19700 41.22000 1.000 32.93616 71 VAL C N 1
ATOM 9413 C CA . VAL C 1 71 ? 83.43800 44.24900 40.98100 1.000 30.88129 71 VAL C CA 1
ATOM 9414 C C . VAL C 1 71 ? 83.57800 43.05400 41.91600 1.000 37.72347 71 VAL C C 1
ATOM 9415 O O . VAL C 1 71 ? 84.62800 42.39700 41.96300 1.000 36.67549 71 VAL C O 1
ATOM 9428 N N . LEU C 1 72 ? 82.48500 42.73100 42.62700 1.000 31.71221 72 LEU C N 1
ATOM 9429 C CA . LEU C 1 72 ? 82.48800 41.68000 43.62900 1.000 35.46063 72 LEU C CA 1
ATOM 9430 C C . LEU C 1 72 ? 81.88300 40.38100 43.13100 1.000 34.83134 72 LEU C C 1
ATOM 9431 O O . LEU C 1 72 ? 82.18300 39.32400 43.69400 1.000 34.85313 72 LEU C O 1
ATOM 9447 N N . ARG C 1 73 ? 81.02200 40.43900 42.11900 1.000 34.17424 73 ARG C N 1
ATOM 9448 C CA . ARG C 1 73 ? 80.37800 39.24700 41.59400 1.000 38.17872 73 ARG C CA 1
ATOM 9449 C C . ARG C 1 73 ? 80.04900 39.46500 40.12000 1.000 40.55315 73 ARG C C 1
ATOM 9450 O O . ARG C 1 73 ? 79.35800 40.42800 39.77700 1.000 37.74038 73 ARG C O 1
ATOM 9471 N N . GLU C 1 74 ? 80.51500 38.54200 39.27200 1.000 46.45590 74 GLU C N 1
ATOM 9472 C CA . GLU C 1 74 ? 80.33100 38.63100 37.81800 1.000 50.50077 74 GLU C CA 1
ATOM 9473 C C . GLU C 1 74 ? 78.91100 38.26900 37.40200 1.000 36.40884 74 GLU C C 1
ATOM 9474 O O . GLU C 1 74 ? 78.20300 39.06200 36.78400 1.000 39.46667 74 GLU C O 1
ATOM 9486 N N . HIS C 1 75 ? 78.49400 37.05200 37.69400 1.000 41.71677 75 HIS C N 1
ATOM 9487 C CA . HIS C 1 75 ? 77.13000 36.64400 37.38600 1.000 50.68054 75 HIS C CA 1
ATOM 9488 C C . HIS C 1 75 ? 76.24000 37.13100 38.52600 1.000 42.92278 75 HIS C C 1
ATOM 9489 O O . HIS C 1 75 ? 76.29100 36.59600 39.63600 1.000 41.26140 75 HIS C O 1
ATOM 9503 N N . PHE C 1 76 ? 75.43700 38.14900 38.25200 1.000 40.91148 76 PHE C N 1
ATOM 9504 C CA . PHE C 1 76 ? 74.73100 38.90800 39.27800 1.000 47.12993 76 PHE C CA 1
ATOM 9505 C C . PHE C 1 76 ? 73.22500 38.88100 39.00300 1.000 38.32039 76 PHE C C 1
ATOM 9506 O O . PHE C 1 76 ? 72.74800 39.63300 38.15600 1.000 36.15998 76 PHE C O 1
ATOM 9523 N N . VAL C 1 77 ? 72.48100 38.03900 39.73500 1.000 32.64988 77 VAL C N 1
ATOM 9524 C CA . VAL C 1 77 ? 71.03000 37.92500 39.58400 1.000 32.73301 77 VAL C CA 1
ATOM 9525 C C . VAL C 1 77 ? 70.30000 38.15800 40.91500 1.000 37.14528 77 VAL C C 1
ATOM 9526 O O . VAL C 1 77 ? 70.10600 37.21000 41.70300 1.000 33.07015 77 VAL C O 1
ATOM 9539 N N . PRO C 1 78 ? 69.85300 39.38600 41.19900 1.000 40.56084 78 PRO C N 1
ATOM 9540 C CA . PRO C 1 78 ? 69.29200 39.68600 42.53600 1.000 32.32020 78 PRO C CA 1
ATOM 9541 C C . PRO C 1 78 ? 68.26600 38.69500 43.06500 1.000 34.88658 78 PRO C C 1
ATOM 9542 O O . PRO C 1 78 ? 68.36100 38.28000 44.23400 1.000 30.66542 78 PRO C O 1
ATOM 9553 N N . ALA C 1 79 ? 67.28200 38.30100 42.24400 1.000 33.57913 79 ALA C N 1
ATOM 9554 C CA . ALA C 1 79 ? 66.24700 37.38400 42.70800 1.000 28.79190 79 ALA C CA 1
ATOM 9555 C C . ALA C 1 79 ? 66.83600 36.04700 43.15100 1.000 36.05967 79 ALA C C 1
ATOM 9556 O O . ALA C 1 79 ? 66.45700 35.51900 44.20400 1.000 30.36629 79 ALA C O 1
ATOM 9563 N N . GLU C 1 80 ? 67.78900 35.49800 42.38500 1.000 33.41084 80 GLU C N 1
ATOM 9564 C CA . GLU C 1 80 ? 68.43200 34.24900 42.79000 1.000 33.16185 80 GLU C CA 1
ATOM 9565 C C . GLU C 1 80 ? 69.21600 34.42900 44.08500 1.000 30.87039 80 GLU C C 1
ATOM 9566 O O . GLU C 1 80 ? 69.18100 33.56400 44.97000 1.000 29.64936 80 GLU C O 1
ATOM 9578 N N . ILE C 1 81 ? 70.02500 35.49100 44.16300 1.000 29.68504 81 ILE C N 1
ATOM 9579 C CA . ILE C 1 81 ? 70.78300 35.75000 45.38600 1.000 31.39846 81 ILE C CA 1
ATOM 9580 C C . ILE C 1 81 ? 69.83200 35.86200 46.58400 1.000 25.24005 81 ILE C C 1
ATOM 9581 O O . ILE C 1 81 ? 70.06700 35.26400 47.63300 1.000 27.40532 81 ILE C O 1
ATOM 9597 N N . ALA C 1 82 ? 68.72000 36.59000 46.42300 1.000 31.33590 82 ALA C N 1
ATOM 9598 C CA . ALA C 1 82 ? 67.75700 36.72900 47.50900 1.000 27.59543 82 ALA C CA 1
ATOM 9599 C C . ALA C 1 82 ? 67.26100 35.37500 47.96500 1.000 30.71792 82 ALA C C 1
ATOM 9600 O O . ALA C 1 82 ? 67.25800 35.07900 49.16000 1.000 27.91933 82 ALA C O 1
ATOM 9607 N N . ARG C 1 83 ? 66.85900 34.50800 47.02800 1.000 30.84962 83 ARG C N 1
ATOM 9608 C CA A ARG C 1 83 ? 66.38400 33.17600 47.40000 0.491 29.35411 83 ARG C CA 1
ATOM 9609 C CA B ARG C 1 83 ? 66.36400 33.20800 47.46000 0.509 29.51458 83 ARG C CA 1
ATOM 9610 C C . ARG C 1 83 ? 67.46100 32.38400 48.11400 1.000 27.44397 83 ARG C C 1
ATOM 9611 O O . ARG C 1 83 ? 67.19100 31.66000 49.07800 1.000 24.59566 83 ARG C O 1
ATOM 9652 N N . SER C 1 84 ? 68.67500 32.46300 47.61600 1.000 25.02715 84 SER C N 1
ATOM 9653 C CA . SER C 1 84 ? 69.75900 31.71600 48.24300 1.000 27.77331 84 SER C CA 1
ATOM 9654 C C . SER C 1 84 ? 70.04500 32.24600 49.65000 1.000 31.23615 84 SER C C 1
ATOM 9655 O O . SER C 1 84 ? 70.33800 31.48200 50.57700 1.000 25.36358 84 SER C O 1
ATOM 9663 N N . TYR C 1 85 ? 69.98500 33.55600 49.82200 1.000 27.96421 85 TYR C N 1
ATOM 9664 C CA . TYR C 1 85 ? 70.20700 34.12400 51.14700 1.000 29.57744 85 TYR C CA 1
ATOM 9665 C C . TYR C 1 85 ? 69.13200 33.65600 52.11200 1.000 25.31365 85 TYR C C 1
ATOM 9666 O O . TYR C 1 85 ? 69.41100 33.26100 53.25700 1.000 28.41645 85 TYR C O 1
ATOM 9684 N N . GLU C 1 86 ? 67.89000 33.70000 51.66700 1.000 26.73084 86 GLU C N 1
ATOM 9685 C CA . GLU C 1 86 ? 66.80400 33.31400 52.54400 1.000 30.89369 86 GLU C CA 1
ATOM 9686 C C . GLU C 1 86 ? 66.96400 31.86900 52.95100 1.000 33.25941 86 GLU C C 1
ATOM 9687 O O . GLU C 1 86 ? 66.79500 31.52300 54.12500 1.000 24.82084 86 GLU C O 1
ATOM 9699 N N . ALA C 1 87 ? 67.34300 31.01800 51.99500 1.000 29.26090 87 ALA C N 1
ATOM 9700 C CA . ALA C 1 87 ? 67.48100 29.59300 52.25600 1.000 29.38741 87 ALA C CA 1
ATOM 9701 C C . ALA C 1 87 ? 68.62600 29.30600 53.21700 1.000 27.14041 87 ALA C C 1
ATOM 9702 O O . ALA C 1 87 ? 68.55900 28.34400 53.98400 1.000 29.92841 87 ALA C O 1
ATOM 9709 N N . GLY C 1 88 ? 69.68700 30.11300 53.18000 1.000 27.80446 88 GLY C N 1
ATOM 9710 C CA . GLY C 1 88 ? 70.83100 29.91500 54.05300 1.000 27.17563 88 GLY C CA 1
ATOM 9711 C C . GLY C 1 88 ? 70.71000 30.49900 55.45600 1.000 25.98030 88 GLY C C 1
ATOM 9712 O O . GLY C 1 88 ? 71.59700 30.30400 56.29400 1.000 27.22344 88 GLY C O 1
ATOM 9716 N N . GLY C 1 89 ? 69.61900 31.20000 55.73900 1.000 24.81106 89 GLY C N 1
ATOM 9717 C CA . GLY C 1 89 ? 69.31400 31.65600 57.07900 1.000 25.03383 89 GLY C CA 1
ATOM 9718 C C . GLY C 1 89 ? 69.36400 33.15200 57.30200 1.000 23.61736 89 GLY C C 1
ATOM 9719 O O . GLY C 1 89 ? 69.29900 33.57600 58.46100 1.000 25.13106 89 GLY C O 1
ATOM 9723 N N . ALA C 1 90 ? 69.46000 33.96300 56.24300 1.000 22.50030 90 ALA C N 1
ATOM 9724 C CA . ALA C 1 90 ? 69.45800 35.41600 56.40500 1.000 21.01634 90 ALA C CA 1
ATOM 9725 C C . ALA C 1 90 ? 68.18600 35.87900 57.11300 1.000 23.70389 90 ALA C C 1
ATOM 9726 O O . ALA C 1 90 ? 67.08300 35.36400 56.87800 1.000 24.49751 90 ALA C O 1
ATOM 9733 N N . ALA C 1 91 ? 68.34100 36.88500 57.96600 1.000 20.60467 91 ALA C N 1
ATOM 9734 C CA . ALA C 1 91 ? 67.19700 37.50100 58.62500 1.000 23.31035 91 ALA C CA 1
ATOM 9735 C C . ALA C 1 91 ? 66.58400 38.60700 57.79000 1.000 20.84350 91 ALA C C 1
ATOM 9736 O O . ALA C 1 91 ? 65.35900 38.77700 57.78800 1.000 20.63908 91 ALA C O 1
ATOM 9743 N N . CYS C 1 92 ? 67.42600 39.33900 57.07000 1.000 20.93827 92 CYS C N 1
ATOM 9744 C CA . CYS C 1 92 ? 67.02800 40.48100 56.26200 1.000 20.74853 92 CYS C CA 1
ATOM 9745 C C . CYS C 1 92 ? 67.95100 40.55000 55.04500 1.000 22.10767 92 CYS C C 1
ATOM 9746 O O . CYS C 1 92 ? 69.01500 39.93600 55.01500 1.000 22.13966 92 CYS C O 1
ATOM 9754 N N . LEU C 1 93 ? 67.55200 41.35000 54.07100 1.000 22.78051 93 LEU C N 1
ATOM 9755 C CA . LEU C 1 93 ? 68.39500 41.70500 52.93900 1.000 22.68468 93 LEU C CA 1
ATOM 9756 C C . LEU C 1 93 ? 68.80800 43.17200 53.01500 1.000 23.04274 93 LEU C C 1
ATOM 9757 O O . LEU C 1 93 ? 68.07200 44.02700 53.50600 1.000 23.33805 93 LEU C O 1
ATOM 9773 N N . SER C 1 94 ? 69.97900 43.45100 52.47400 1.000 23.14333 94 SER C N 1
ATOM 9774 C CA . SER C 1 94 ? 70.37300 44.79600 52.08400 1.000 23.71575 94 SER C CA 1
ATOM 9775 C C . SER C 1 94 ? 70.58300 44.78900 50.58300 1.000 24.51371 94 SER C C 1
ATOM 9776 O O . SER C 1 94 ? 71.32700 43.93600 50.07500 1.000 22.95191 94 SER C O 1
ATOM 9784 N N . VAL C 1 95 ? 69.96000 45.72800 49.86800 1.000 21.61014 95 VAL C N 1
ATOM 9785 C CA . VAL C 1 95 ? 70.11800 45.79500 48.41600 1.000 25.90895 95 VAL C CA 1
ATOM 9786 C C . VAL C 1 95 ? 70.60900 47.18000 48.02400 1.000 26.48315 95 VAL C C 1
ATOM 9787 O O . VAL C 1 95 ? 69.88800 48.17900 48.19300 1.000 23.74420 95 VAL C O 1
ATOM 9800 N N . LEU C 1 96 ? 71.78300 47.22800 47.40400 1.000 21.46688 96 LEU C N 1
ATOM 9801 C CA . LEU C 1 96 ? 72.28400 48.51000 46.92700 1.000 26.63694 96 LEU C CA 1
ATOM 9802 C C . LEU C 1 96 ? 71.42700 48.97700 45.76400 1.000 23.58250 96 LEU C C 1
ATOM 9803 O O . LEU C 1 96 ? 71.18900 48.22800 44.80400 1.000 25.80438 96 LEU C O 1
ATOM 9819 N N . THR C 1 97 ? 70.96100 50.21800 45.84600 1.000 24.99310 97 THR C N 1
ATOM 9820 C CA . THR C 1 97 ? 70.25100 50.84500 44.74000 1.000 28.50002 97 THR C CA 1
ATOM 9821 C C . THR C 1 97 ? 71.03200 52.02400 44.18100 1.000 28.14876 97 THR C C 1
ATOM 9822 O O . THR C 1 97 ? 70.51500 52.76400 43.34600 1.000 29.32151 97 THR C O 1
ATOM 9833 N N . ASP C 1 98 ? 72.26000 52.22900 44.64000 1.000 28.36057 98 ASP C N 1
ATOM 9834 C CA . ASP C 1 98 ? 73.13200 53.23700 44.05100 1.000 34.87749 98 ASP C CA 1
ATOM 9835 C C . ASP C 1 98 ? 73.75900 52.74000 42.74300 1.000 32.16623 98 ASP C C 1
ATOM 9836 O O . ASP C 1 98 ? 74.30200 51.62800 42.67500 1.000 28.95078 98 ASP C O 1
ATOM 9845 N N . VAL C 1 99 ? 73.70000 53.57400 41.71300 1.000 32.09494 99 VAL C N 1
ATOM 9846 C CA . VAL C 1 99 ? 74.07200 53.14400 40.35300 1.000 32.83575 99 VAL C CA 1
ATOM 9847 C C . VAL C 1 99 ? 75.55700 53.31900 40.07300 1.000 27.34949 99 VAL C C 1
ATOM 9848 O O . VAL C 1 99 ? 76.20900 52.39500 39.58800 1.000 30.34771 99 VAL C O 1
ATOM 9861 N N . ASP C 1 100 ? 76.11100 54.50800 40.33000 1.000 28.41746 100 ASP C N 1
ATOM 9862 C CA . ASP C 1 100 ? 77.43600 54.86600 39.81300 1.000 29.96154 100 ASP C CA 1
ATOM 9863 C C . ASP C 1 100 ? 78.59200 54.32000 40.64500 1.000 41.30683 100 ASP C C 1
ATOM 9864 O O . ASP C 1 100 ? 79.70700 54.16100 40.11000 1.000 37.52729 100 ASP C O 1
ATOM 9873 N N . PHE C 1 101 ? 78.36400 54.05700 41.94300 1.000 27.96158 101 PHE C N 1
ATOM 9874 C CA . PHE C 1 101 ? 79.41700 53.64800 42.85700 1.000 27.76003 101 PHE C CA 1
ATOM 9875 C C . PHE C 1 101 ? 79.30400 52.20600 43.32300 1.000 29.55528 101 PHE C C 1
ATOM 9876 O O . PHE C 1 101 ? 80.33200 51.59500 43.62300 1.000 28.07185 101 PHE C O 1
ATOM 9893 N N . PHE C 1 102 ? 78.11600 51.62400 43.31600 1.000 27.92936 102 PHE C N 1
ATOM 9894 C CA . PHE C 1 102 ? 77.94800 50.22000 43.67400 1.000 25.77655 102 PHE C CA 1
ATOM 9895 C C . PHE C 1 102 ? 77.32400 49.39000 42.55200 1.000 32.18502 102 PHE C C 1
ATOM 9896 O O . PHE C 1 102 ? 77.03800 48.19300 42.75000 1.000 25.00780 102 PHE C O 1
ATOM 9913 N N . GLN C 1 103 ? 77.12500 49.97500 41.36900 1.000 27.57415 103 GLN C N 1
ATOM 9914 C CA . GLN C 1 103 ? 76.57200 49.22800 40.24600 1.000 29.49515 103 GLN C CA 1
ATOM 9915 C C . GLN C 1 103 ? 75.25500 48.56100 40.65100 1.000 29.72468 103 GLN C C 1
ATOM 9916 O O . GLN C 1 103 ? 74.97000 47.41300 40.31800 1.000 29.13161 103 GLN C O 1
ATOM 9930 N N . GLY C 1 104 ? 74.44500 49.30700 41.40600 1.000 30.51881 104 GLY C N 1
ATOM 9931 C CA . GLY C 1 104 ? 73.15200 48.84800 41.86100 1.000 28.34346 104 GLY C CA 1
ATOM 9932 C C . GLY C 1 104 ? 72.02400 49.50000 41.08600 1.000 33.80969 104 GLY C C 1
ATOM 9933 O O . GLY C 1 104 ? 72.22800 50.26800 40.14400 1.000 37.47442 104 GLY C O 1
ATOM 9937 N N . ALA C 1 105 ? 70.80800 49.17800 41.51700 1.000 27.85042 105 ALA C N 1
ATOM 9938 C CA . ALA C 1 105 ? 69.61100 49.71000 40.89400 1.000 33.83727 105 ALA C CA 1
ATOM 9939 C C . ALA C 1 105 ? 68.39900 49.50400 41.79600 1.000 29.18700 105 ALA C C 1
ATOM 9940 O O . ALA C 1 105 ? 68.32400 48.52100 42.52400 1.000 26.36119 105 ALA C O 1
ATOM 9947 N N . ASP C 1 106 ? 67.43200 50.42200 41.70900 1.000 25.54888 106 ASP C N 1
ATOM 9948 C CA . ASP C 1 106 ? 66.15900 50.24200 42.40000 1.000 28.60438 106 ASP C CA 1
ATOM 9949 C C . ASP C 1 106 ? 65.48800 48.92200 42.01900 1.000 36.24997 106 ASP C C 1
ATOM 9950 O O . ASP C 1 106 ? 64.91200 48.22800 42.87500 1.000 28.09202 106 ASP C O 1
ATOM 9959 N N . ALA C 1 107 ? 65.50100 48.59300 40.72000 1.000 33.36280 107 ALA C N 1
ATOM 9960 C CA . ALA C 1 107 ? 64.90500 47.34800 40.23700 1.000 34.80306 107 ALA C CA 1
ATOM 9961 C C . ALA C 1 107 ? 65.48000 46.13400 40.94300 1.000 26.56293 107 ALA C C 1
ATOM 9962 O O . ALA C 1 107 ? 64.80800 45.10200 41.07100 1.000 32.44254 107 ALA C O 1
ATOM 9969 N N . TYR C 1 108 ? 66.73500 46.20700 41.35100 1.000 27.12601 108 TYR C N 1
ATOM 9970 C CA . TYR C 1 108 ? 67.34000 45.05600 42.01000 1.000 27.79839 108 TYR C CA 1
ATOM 9971 C C . TYR C 1 108 ? 66.69400 44.80300 43.36100 1.000 29.47867 108 TYR C C 1
ATOM 9972 O O . TYR C 1 108 ? 66.60300 43.65300 43.79600 1.000 24.78431 108 TYR C O 1
ATOM 9990 N N . LEU C 1 109 ? 66.25600 45.86000 44.03700 1.000 24.98458 109 LEU C N 1
ATOM 9991 C CA . LEU C 1 109 ? 65.55400 45.67600 45.30500 1.000 30.83790 109 LEU C CA 1
ATOM 9992 C C . LEU C 1 109 ? 64.17300 45.10000 45.07000 1.000 29.02799 109 LEU C C 1
ATOM 9993 O O . LEU C 1 109 ? 63.75500 44.17200 45.78100 1.000 29.27117 109 LEU C O 1
ATOM 10009 N N . LYS C 1 110 ? 63.45900 45.60800 44.05000 1.000 29.51132 110 LYS C N 1
ATOM 10010 C CA . LYS C 1 110 ? 62.12500 45.07900 43.75400 1.000 29.75841 110 LYS C CA 1
ATOM 10011 C C . LYS C 1 110 ? 62.19000 43.60100 43.44500 1.000 28.38923 110 LYS C C 1
ATOM 10012 O O . LYS C 1 110 ? 61.38300 42.81000 43.95300 1.000 31.67872 110 LYS C O 1
ATOM 10031 N N . GLU C 1 111 ? 63.18400 43.21600 42.64500 1.000 27.49096 111 GLU C N 1
ATOM 10032 C CA . GLU C 1 111 ? 63.39900 41.82700 42.25500 1.000 27.39592 111 GLU C CA 1
ATOM 10033 C C . GLU C 1 111 ? 63.74400 40.96700 43.46000 1.000 28.89962 111 GLU C C 1
ATOM 10034 O O . GLU C 1 111 ? 63.24600 39.84600 43.59900 1.000 29.01821 111 GLU C O 1
ATOM 10046 N N . ALA C 1 112 ? 64.65200 41.45800 44.31300 1.000 27.64369 112 ALA C N 1
ATOM 10047 C CA . ALA C 1 112 ? 65.07100 40.68100 45.47900 1.000 28.36277 112 ALA C CA 1
ATOM 10048 C C . ALA C 1 112 ? 63.92100 40.53600 46.45300 1.000 26.35686 112 ALA C C 1
ATOM 10049 O O . ALA C 1 112 ? 63.61000 39.43300 46.90200 1.000 28.72407 112 ALA C O 1
ATOM 10056 N N . ARG C 1 113 ? 63.21800 41.64300 46.72900 1.000 29.79300 113 ARG C N 1
ATOM 10057 C CA . ARG C 1 113 ? 62.13600 41.58600 47.69300 1.000 26.12874 113 ARG C CA 1
ATOM 10058 C C . ARG C 1 113 ? 60.97900 40.73700 47.19800 1.000 36.31810 113 ARG C C 1
ATOM 10059 O O . ARG C 1 113 ? 60.31500 40.07800 48.01600 1.000 30.20789 113 ARG C O 1
ATOM 10080 N N . ALA C 1 114 ? 60.71500 40.72500 45.87800 1.000 31.28328 114 ALA C N 1
ATOM 10081 C CA . ALA C 1 114 ? 59.64800 39.86600 45.36700 1.000 26.92917 114 ALA C CA 1
ATOM 10082 C C . ALA C 1 114 ? 60.02800 38.39700 45.44800 1.000 29.62142 114 ALA C C 1
ATOM 10083 O O . ALA C 1 114 ? 59.15000 37.53500 45.48300 1.000 33.06445 114 ALA C O 1
ATOM 10090 N N . ALA C 1 115 ? 61.31500 38.08500 45.43900 1.000 29.23701 115 ALA C N 1
ATOM 10091 C CA . ALA C 1 115 ? 61.73900 36.69900 45.36100 1.000 30.57040 115 ALA C CA 1
ATOM 10092 C C . ALA C 1 115 ? 61.89200 36.02600 46.72000 1.000 34.17153 115 ALA C C 1
ATOM 10093 O O . ALA C 1 115 ? 62.26400 34.85300 46.77100 1.000 33.05511 115 ALA C O 1
ATOM 10100 N N . CYS C 1 116 ? 61.64700 36.72700 47.82000 1.000 30.81147 116 CYS C N 1
ATOM 10101 C CA . CYS C 1 116 ? 61.79300 36.12300 49.13500 1.000 24.45813 116 CYS C CA 1
ATOM 10102 C C . CYS C 1 116 ? 60.81100 36.81500 50.06500 1.000 28.05827 116 CYS C C 1
ATOM 10103 O O . CYS C 1 116 ? 60.04600 37.68600 49.64800 1.000 27.06205 116 CYS C O 1
ATOM 10111 N N . ALA C 1 117 ? 60.82300 36.42800 51.33500 1.000 26.48941 117 ALA C N 1
ATOM 10112 C CA . ALA C 1 117 ? 59.88100 36.98700 52.29600 1.000 22.64241 117 ALA C CA 1
ATOM 10113 C C . ALA C 1 117 ? 60.56100 37.89500 53.31500 1.000 27.98750 117 ALA C C 1
ATOM 10114 O O . ALA C 1 117 ? 59.88900 38.41900 54.20800 1.000 26.50875 117 ALA C O 1
ATOM 10121 N N . LEU C 1 118 ? 61.85900 38.08100 53.21500 1.000 28.35129 118 LEU C N 1
ATOM 10122 C CA . LEU C 1 118 ? 62.60800 38.78700 54.24100 1.000 25.10814 118 LEU C CA 1
ATOM 10123 C C . LEU C 1 118 ? 62.42300 40.30100 54.13200 1.000 23.42479 118 LEU C C 1
ATOM 10124 O O . LEU C 1 118 ? 62.23100 40.84600 53.02700 1.000 25.63513 118 LEU C O 1
ATOM 10140 N N . PRO C 1 119 ? 62.52700 41.01100 55.26000 1.000 24.29421 119 PRO C N 1
ATOM 10141 C CA . PRO C 1 119 ? 62.58000 42.47000 55.20100 1.000 20.97763 119 PRO C CA 1
ATOM 10142 C C . PRO C 1 119 ? 63.82900 42.91800 54.48100 1.000 17.61518 119 PRO C C 1
ATOM 10143 O O . PRO C 1 119 ? 64.86500 42.25700 54.52800 1.000 21.02197 119 PRO C O 1
ATOM 10154 N N . VAL C 1 120 ? 63.73300 44.07400 53.84800 1.000 22.73219 120 VAL C N 1
ATOM 10155 C CA . VAL C 1 120 ? 64.79800 44.57500 52.99000 1.000 19.90226 120 VAL C CA 1
ATOM 10156 C C . VAL C 1 120 ? 65.11700 46.01400 53.35500 1.000 17.75543 120 VAL C C 1
ATOM 10157 O O . VAL C 1 120 ? 64.21600 46.85200 53.43100 1.000 23.72035 120 VAL C O 1
ATOM 10170 N N . ILE C 1 121 ? 66.39800 46.31500 53.52900 1.000 24.48174 121 ILE C N 1
ATOM 10171 C CA . ILE C 1 121 ? 66.84700 47.69500 53.65500 1.000 22.85472 121 ILE C CA 1
ATOM 10172 C C . ILE C 1 121 ? 67.32100 48.21800 52.30800 1.000 26.43013 121 ILE C C 1
ATOM 10173 O O . ILE C 1 121 ? 68.15000 47.58800 51.63000 1.000 21.28094 121 ILE C O 1
ATOM 10189 N N . ARG C 1 122 ? 66.82400 49.40100 51.93900 1.000 28.50253 122 ARG C N 1
ATOM 10190 C CA . ARG C 1 122 ? 67.35100 50.11100 50.78500 1.000 28.31444 122 ARG C CA 1
ATOM 10191 C C . ARG C 1 122 ? 68.72100 50.66100 51.12400 1.000 23.13152 122 ARG C C 1
ATOM 10192 O O . ARG C 1 122 ? 68.84800 51.58900 51.92300 1.000 24.07050 122 ARG C O 1
ATOM 10213 N N . LYS C 1 123 ? 69.74300 50.08600 50.52400 1.000 21.76832 123 LYS C N 1
ATOM 10214 C CA . LYS C 1 123 ? 71.11700 50.51300 50.75800 1.000 27.33509 123 LYS C CA 1
ATOM 10215 C C . LYS C 1 123 ? 71.52200 51.57100 49.73100 1.000 29.05610 123 LYS C C 1
ATOM 10216 O O . LYS C 1 123 ? 71.83200 51.25500 48.56100 1.000 26.33596 123 LYS C O 1
ATOM 10235 N N . ASP C 1 124 ? 71.57400 52.80200 50.19300 1.000 26.31198 124 ASP C N 1
ATOM 10236 C CA . ASP C 1 124 ? 71.79800 53.97900 49.36500 1.000 29.79646 124 ASP C CA 1
ATOM 10237 C C . ASP C 1 124 ? 72.08300 55.14600 50.31800 1.000 32.14354 124 ASP C C 1
ATOM 10238 O O . ASP C 1 124 ? 72.17300 54.96500 51.54100 1.000 29.17661 124 ASP C O 1
ATOM 10247 N N . PHE C 1 125 ? 72.19200 56.34500 49.75900 1.000 29.77620 125 PHE C N 1
ATOM 10248 C CA . PHE C 1 125 ? 72.69100 57.52700 50.45900 1.000 25.00616 125 PHE C CA 1
ATOM 10249 C C . PHE C 1 125 ? 71.55500 58.54200 50.55000 1.000 24.66029 125 PHE C C 1
ATOM 10250 O O . PHE C 1 125 ? 71.29300 59.29600 49.60800 1.000 28.66346 125 PHE C O 1
ATOM 10267 N N . MET C 1 126 ? 70.88000 58.52500 51.69900 1.000 24.35656 126 MET C N 1
ATOM 10268 C CA . MET C 1 126 ? 69.69300 59.32800 51.96400 1.000 24.33576 126 MET C CA 1
ATOM 10269 C C . MET C 1 126 ? 70.08500 60.70200 52.47500 1.000 24.17156 126 MET C C 1
ATOM 10270 O O . MET C 1 126 ? 70.69000 60.81100 53.54300 1.000 22.12001 126 MET C O 1
ATOM 10284 N N . ILE C 1 127 ? 69.69700 61.74900 51.73800 1.000 27.04803 127 ILE C N 1
ATOM 10285 C CA . ILE C 1 127 ? 69.93800 63.13200 52.13100 1.000 31.20403 127 ILE C CA 1
ATOM 10286 C C . ILE C 1 127 ? 68.68800 63.97800 52.00900 1.000 30.40349 127 ILE C C 1
ATOM 10287 O O . ILE C 1 127 ? 68.72100 65.16700 52.32000 1.000 31.02242 127 ILE C O 1
ATOM 10303 N N . ASP C 1 128 ? 67.59000 63.40500 51.54800 1.000 28.19995 128 ASP C N 1
ATOM 10304 C CA . ASP C 1 128 ? 66.41100 64.14900 51.23300 1.000 29.00959 128 ASP C CA 1
ATOM 10305 C C . ASP C 1 128 ? 65.17000 63.35000 51.60500 1.000 25.73604 128 ASP C C 1
ATOM 10306 O O . ASP C 1 128 ? 65.07000 62.17500 51.22500 1.000 26.61063 128 ASP C O 1
ATOM 10315 N N . PRO C 1 129 ? 64.17100 63.98100 52.23000 1.000 27.54718 129 PRO C N 1
ATOM 10316 C CA . PRO C 1 129 ? 62.90100 63.27100 52.48600 1.000 30.27617 129 PRO C CA 1
ATOM 10317 C C . PRO C 1 129 ? 62.31700 62.61200 51.25700 1.000 31.53534 129 PRO C C 1
ATOM 10318 O O . PRO C 1 129 ? 61.65900 61.56500 51.36600 1.000 28.37515 129 PRO C O 1
ATOM 10329 N N . TYR C 1 130 ? 62.52900 63.19000 50.08000 1.000 31.94411 130 TYR C N 1
ATOM 10330 C CA . TYR C 1 130 ? 62.02400 62.56700 48.85600 1.000 28.01996 130 TYR C CA 1
ATOM 10331 C C . TYR C 1 130 ? 62.49600 61.12600 48.74100 1.000 30.03913 130 TYR C C 1
ATOM 10332 O O . TYR C 1 130 ? 61.72000 60.24600 48.36300 1.000 29.54845 130 TYR C O 1
ATOM 10350 N N . GLN C 1 131 ? 63.76800 60.85900 49.08400 1.000 28.69776 131 GLN C N 1
ATOM 10351 C CA . GLN C 1 131 ? 64.31300 59.51300 48.91400 1.000 28.12060 131 GLN C CA 1
ATOM 10352 C C . GLN C 1 131 ? 63.73700 58.52600 49.93400 1.000 25.95587 131 GLN C C 1
ATOM 10353 O O . GLN C 1 131 ? 63.65600 57.32600 49.65700 1.000 28.46765 131 GLN C O 1
ATOM 10367 N N . ILE C 1 132 ? 63.37000 59.00900 51.12200 1.000 23.42832 132 ILE C N 1
ATOM 10368 C CA . ILE C 1 132 ? 62.79300 58.15000 52.16000 1.000 26.97789 132 ILE C CA 1
ATOM 10369 C C . ILE C 1 132 ? 61.41400 57.65200 51.72200 1.000 26.14561 132 ILE C C 1
ATOM 10370 O O . ILE C 1 132 ? 61.09900 56.45200 51.81000 1.000 27.25903 132 ILE C O 1
ATOM 10386 N N . VAL C 1 133 ? 60.57700 58.56300 51.22500 1.000 29.25904 133 VAL C N 1
ATOM 10387 C CA . VAL C 1 133 ? 59.24800 58.18600 50.73300 1.000 30.41991 133 VAL C CA 1
ATOM 10388 C C . VAL C 1 133 ? 59.37900 57.27400 49.52600 1.000 29.18437 133 VAL C C 1
ATOM 10389 O O . VAL C 1 133 ? 58.67200 56.27100 49.39300 1.000 28.70589 133 VAL C O 1
ATOM 10402 N N . GLU C 1 134 ? 60.29500 57.60700 48.63600 1.000 26.64694 134 GLU C N 1
ATOM 10403 C CA . GLU C 1 134 ? 60.59000 56.74700 47.49700 1.000 24.48157 134 GLU C CA 1
ATOM 10404 C C . GLU C 1 134 ? 61.00800 55.33500 47.92400 1.000 30.61628 134 GLU C C 1
ATOM 10405 O O . GLU C 1 134 ? 60.64700 54.35100 47.27000 1.000 25.42104 134 GLU C O 1
ATOM 10417 N N . ALA C 1 135 ? 61.79200 55.20400 48.99600 1.000 27.75115 135 ALA C N 1
ATOM 10418 C CA . ALA C 1 135 ? 62.18200 53.86500 49.43200 1.000 25.79017 135 ALA C CA 1
ATOM 10419 C C . ALA C 1 135 ? 60.95100 53.01000 49.72200 1.000 26.73705 135 ALA C C 1
ATOM 10420 O O . ALA C 1 135 ? 60.88700 51.83700 49.34300 1.000 29.41413 135 ALA C O 1
ATOM 10427 N N . ARG C 1 136 ? 59.97400 53.57100 50.42800 1.000 29.62411 136 ARG C N 1
ATOM 10428 C CA . ARG C 1 136 ? 58.74400 52.82700 50.70000 1.000 29.55484 136 ARG C CA 1
ATOM 10429 C C . ARG C 1 136 ? 57.97900 52.54700 49.41600 1.000 29.04771 136 ARG C C 1
ATOM 10430 O O . ARG C 1 136 ? 57.41700 51.45800 49.24200 1.000 30.86759 136 ARG C O 1
ATOM 10451 N N . ALA C 1 137 ? 57.94800 53.52500 48.50800 1.000 27.68938 137 ALA C N 1
ATOM 10452 C CA . ALA C 1 137 ? 57.29100 53.32800 47.21900 1.000 31.69276 137 ALA C CA 1
ATOM 10453 C C . ALA C 1 137 ? 57.88500 52.15100 46.45100 1.000 31.33380 137 ALA C C 1
ATOM 10454 O O . ALA C 1 137 ? 57.16300 51.46700 45.72600 1.000 29.07665 137 ALA C O 1
ATOM 10461 N N . ILE C 1 138 ? 59.18400 51.88600 46.58100 1.000 33.31591 138 ILE C N 1
ATOM 10462 C CA . ILE C 1 138 ? 59.73800 50.75200 45.84400 1.000 26.55254 138 ILE C CA 1
ATOM 10463 C C . ILE C 1 138 ? 59.73300 49.48200 46.68400 1.000 30.84983 138 ILE C C 1
ATOM 10464 O O . ILE C 1 138 ? 60.32200 48.47400 46.28000 1.000 31.45718 138 ILE C O 1
ATOM 10480 N N . GLY C 1 139 ? 59.06900 49.51400 47.84200 1.000 28.18685 139 GLY C N 1
ATOM 10481 C CA . GLY C 1 139 ? 58.88200 48.33500 48.68400 1.000 33.11917 139 GLY C CA 1
ATOM 10482 C C . GLY C 1 139 ? 59.84000 48.16300 49.86400 1.000 28.98081 139 GLY C C 1
ATOM 10483 O O . GLY C 1 139 ? 59.66800 47.21800 50.63800 1.000 29.61684 139 GLY C O 1
ATOM 10487 N N . ALA C 1 140 ? 60.84800 49.01200 50.02500 1.000 30.89528 140 ALA C N 1
ATOM 10488 C CA . ALA C 1 140 ? 61.80200 48.79800 51.10700 1.000 27.48374 140 ALA C CA 1
ATOM 10489 C C . ALA C 1 140 ? 61.10900 48.77600 52.47300 1.000 23.09873 140 ALA C C 1
ATOM 10490 O O . ALA C 1 140 ? 60.07200 49.39400 52.68100 1.000 23.44430 140 ALA C O 1
ATOM 10497 N N . ASP C 1 141 ? 61.71400 48.07600 53.42300 1.000 22.92739 141 ASP C N 1
ATOM 10498 C CA . ASP C 1 141 ? 61.16300 47.97100 54.77600 1.000 23.27414 141 ASP C CA 1
ATOM 10499 C C . ASP C 1 141 ? 61.95800 48.77900 55.77200 1.000 25.25362 141 ASP C C 1
ATOM 10500 O O . ASP C 1 141 ? 61.50100 48.97500 56.92300 1.000 24.17447 141 ASP C O 1
ATOM 10509 N N . CYS C 1 142 ? 63.09000 49.31700 55.32800 1.000 24.32511 142 CYS C N 1
ATOM 10510 C CA . CYS C 1 142 ? 64.03800 49.99000 56.19000 1.000 21.80320 142 CYS C CA 1
ATOM 10511 C C . CYS C 1 142 ? 64.83100 50.93100 55.31700 1.000 22.37288 142 CYS C C 1
ATOM 10512 O O . CYS C 1 142 ? 65.04300 50.64600 54.13700 1.000 24.59400 142 CYS C O 1
ATOM 10520 N N . ILE C 1 143 ? 65.27800 52.04300 55.90500 1.000 21.42980 143 ILE C N 1
ATOM 10521 C CA . ILE C 1 143 ? 66.24100 52.93600 55.26600 1.000 21.08749 143 ILE C CA 1
ATOM 10522 C C . ILE C 1 143 ? 67.45700 53.08500 56.16400 1.000 20.95346 143 ILE C C 1
ATOM 10523 O O . ILE C 1 143 ? 67.45500 52.69800 57.33400 1.000 23.18006 143 ILE C O 1
ATOM 10539 N N . LEU C 1 144 ? 68.50600 53.66600 55.57800 1.000 21.96646 144 LEU C N 1
ATOM 10540 C CA . LEU C 1 144 ? 69.82300 53.86900 56.17700 1.000 22.62058 144 LEU C CA 1
ATOM 10541 C C . LEU C 1 144 ? 70.06400 55.35900 56.36000 1.000 23.45349 144 LEU C C 1
ATOM 10542 O O . LEU C 1 144 ? 69.87400 56.12200 55.42200 1.000 23.64027 144 LEU C O 1
ATOM 10558 N N . LEU C 1 145 ? 70.53100 55.77200 57.53300 1.000 22.30795 145 LEU C N 1
ATOM 10559 C CA . LEU C 1 145 ? 70.94100 57.14600 57.77900 1.000 25.79352 145 LEU C CA 1
ATOM 10560 C C . LEU C 1 145 ? 72.40400 57.10700 58.18200 1.000 26.09074 145 LEU C C 1
ATOM 10561 O O . LEU C 1 145 ? 72.76200 56.41500 59.13500 1.000 25.21439 145 LEU C O 1
ATOM 10577 N N . ILE C 1 146 ? 73.25000 57.82800 57.45800 1.000 26.25485 146 ILE C N 1
ATOM 10578 C CA . ILE C 1 146 ? 74.69800 57.81300 57.69300 1.000 26.80114 146 ILE C CA 1
ATOM 10579 C C . ILE C 1 146 ? 75.08600 59.10300 58.41500 1.000 27.90873 146 ILE C C 1
ATOM 10580 O O . ILE C 1 146 ? 75.02500 60.18800 57.82300 1.000 24.17760 146 ILE C O 1
ATOM 10596 N N . VAL C 1 147 ? 75.52000 58.99000 59.67700 1.000 22.62337 147 VAL C N 1
ATOM 10597 C CA . VAL C 1 147 ? 75.81200 60.18400 60.47200 1.000 23.31169 147 VAL C CA 1
ATOM 10598 C C . VAL C 1 147 ? 76.86800 61.05300 59.79200 1.000 27.94665 147 VAL C C 1
ATOM 10599 O O . VAL C 1 147 ? 76.75900 62.28200 59.78200 1.000 25.20846 147 VAL C O 1
ATOM 10612 N N . SER C 1 148 ? 77.87000 60.43700 59.16800 1.000 24.67406 148 SER C N 1
ATOM 10613 C CA . SER C 1 148 ? 78.90700 61.20300 58.48700 1.000 28.47837 148 SER C CA 1
ATOM 10614 C C . SER C 1 148 ? 78.37100 62.05000 57.35700 1.000 26.23514 148 SER C C 1
ATOM 10615 O O . SER C 1 148 ? 79.07700 62.95600 56.91400 1.000 31.39079 148 SER C O 1
ATOM 10623 N N . ALA C 1 149 ? 77.17200 61.74800 56.85700 1.000 24.63890 149 ALA C N 1
ATOM 10624 C CA . ALA C 1 149 ? 76.59300 62.44200 55.71000 1.000 27.52154 149 ALA C CA 1
ATOM 10625 C C . ALA C 1 149 ? 75.60700 63.53200 56.08900 1.000 27.85142 149 ALA C C 1
ATOM 10626 O O . ALA C 1 149 ? 75.14800 64.24400 55.20100 1.000 29.99987 149 ALA C O 1
ATOM 10633 N N . LEU C 1 150 ? 75.24800 63.65200 57.36900 1.000 26.07638 150 LEU C N 1
ATOM 10634 C CA . LEU C 1 150 ? 74.08400 64.42300 57.78800 1.000 30.36578 150 LEU C CA 1
ATOM 10635 C C . LEU C 1 150 ? 74.40300 65.29000 58.98900 1.000 30.57969 150 LEU C C 1
ATOM 10636 O O . LEU C 1 150 ? 75.13200 64.86700 59.89100 1.000 31.13968 150 LEU C O 1
ATOM 10652 N N . ASP C 1 151 ? 73.79800 66.47100 59.03600 1.000 23.80150 151 ASP C N 1
ATOM 10653 C CA . ASP C 1 151 ? 73.70800 67.17300 60.30900 1.000 33.01566 151 ASP C CA 1
ATOM 10654 C C . ASP C 1 151 ? 72.53200 66.61400 61.11800 1.000 32.26720 151 ASP C C 1
ATOM 10655 O O . ASP C 1 151 ? 71.65900 65.91400 60.58700 1.000 27.67042 151 ASP C O 1
ATOM 10664 N N . ASP C 1 152 ? 72.51800 66.93200 62.41900 1.000 31.06650 152 ASP C N 1
ATOM 10665 C CA . ASP C 1 152 ? 71.55900 66.31800 63.34400 1.000 32.12766 152 ASP C CA 1
ATOM 10666 C C . ASP C 1 152 ? 70.11400 66.65800 62.97200 1.000 26.87392 152 ASP C C 1
ATOM 10667 O O . ASP C 1 152 ? 69.24200 65.78700 62.98300 1.000 29.91211 152 ASP C O 1
ATOM 10676 N N . VAL C 1 153 ? 69.84900 67.90300 62.59200 1.000 27.72733 153 VAL C N 1
ATOM 10677 C CA . VAL C 1 153 ? 68.47900 68.30500 62.24700 1.000 27.81580 153 VAL C CA 1
ATOM 10678 C C . VAL C 1 153 ? 67.99700 67.55600 61.01000 1.000 25.62130 153 VAL C C 1
ATOM 10679 O O . VAL C 1 153 ? 66.86600 67.03800 60.96600 1.000 24.65004 153 VAL C O 1
ATOM 10692 N N . LEU C 1 154 ? 68.84000 67.48200 59.98300 1.000 28.03241 154 LEU C N 1
ATOM 10693 C CA . LEU C 1 154 ? 68.44600 66.72800 58.79200 1.000 23.41021 154 LEU C CA 1
ATOM 10694 C C . LEU C 1 154 ? 68.24200 65.25300 59.12400 1.000 25.04271 154 LEU C C 1
ATOM 10695 O O . LEU C 1 154 ? 67.26200 64.64400 58.69800 1.000 26.41060 154 LEU C O 1
ATOM 10711 N N . MET C 1 155 ? 69.13800 64.67200 59.91600 1.000 26.37952 155 MET C N 1
ATOM 10712 C CA . MET C 1 155 ? 68.99400 63.27800 60.30100 1.000 24.68903 155 MET C CA 1
ATOM 10713 C C . MET C 1 155 ? 67.67000 63.03900 61.02800 1.000 27.52032 155 MET C C 1
ATOM 10714 O O . MET C 1 155 ? 66.97400 62.04400 60.77500 1.000 25.23267 155 MET C O 1
ATOM 10728 N N . ALA C 1 156 ? 67.31700 63.92700 61.96400 1.000 25.02849 156 ALA C N 1
ATOM 10729 C CA . ALA C 1 156 ? 66.03800 63.78200 62.65400 1.000 23.74930 156 ALA C CA 1
ATOM 10730 C C . ALA C 1 156 ? 64.88800 63.92000 61.66700 1.000 24.92496 156 ALA C C 1
ATOM 10731 O O . ALA C 1 156 ? 63.88200 63.21600 61.77300 1.000 23.53814 156 ALA C O 1
ATOM 10738 N N . GLU C 1 157 ? 65.03200 64.79400 60.67000 1.000 23.13510 157 GLU C N 1
ATOM 10739 C CA . GLU C 1 157 ? 63.93800 64.97800 59.73400 1.000 23.18743 157 GLU C CA 1
ATOM 10740 C C . GLU C 1 157 ? 63.72700 63.73400 58.89400 1.000 26.45174 157 GLU C C 1
ATOM 10741 O O . GLU C 1 157 ? 62.58200 63.33700 58.62400 1.000 25.80486 157 GLU C O 1
ATOM 10753 N N . LEU C 1 158 ? 64.81700 63.13100 58.43600 1.000 27.11877 158 LEU C N 1
ATOM 10754 C CA . LEU C 1 158 ? 64.70800 61.95100 57.58500 1.000 27.46664 158 LEU C CA 1
ATOM 10755 C C . LEU C 1 158 ? 64.12900 60.77000 58.36200 1.000 21.72626 158 LEU C C 1
ATOM 10756 O O . LEU C 1 158 ? 63.31300 60.00800 57.83400 1.000 21.04018 158 LEU C O 1
ATOM 10772 N N . ALA C 1 159 ? 64.47800 60.65400 59.63000 1.000 21.69582 159 ALA C N 1
ATOM 10773 C CA . ALA C 1 159 ? 63.95100 59.57100 60.44600 1.000 24.60621 159 ALA C CA 1
ATOM 10774 C C . ALA C 1 159 ? 62.46800 59.77500 60.70200 1.000 21.97133 159 ALA C C 1
ATOM 10775 O O . ALA C 1 159 ? 61.68300 58.82100 60.65500 1.000 24.68594 159 ALA C O 1
ATOM 10782 N N . ALA C 1 160 ? 62.06800 61.01200 60.97500 1.000 25.19807 160 ALA C N 1
ATOM 10783 C CA . ALA C 1 160 ? 60.64800 61.30400 61.16600 1.000 29.25716 160 ALA C CA 1
ATOM 10784 C C . ALA C 1 160 ? 59.86900 60.98900 59.89400 1.000 26.99171 160 ALA C C 1
ATOM 10785 O O . ALA C 1 160 ? 58.76800 60.41900 59.94700 1.000 23.42735 160 ALA C O 1
ATOM 10792 N N . THR C 1 161 ? 60.46900 61.29400 58.73700 1.000 25.09685 161 THR C N 1
ATOM 10793 C CA . THR C 1 161 ? 59.84200 60.98000 57.45600 1.000 23.78145 161 THR C CA 1
ATOM 10794 C C . THR C 1 161 ? 59.71100 59.47600 57.27800 1.000 26.59289 161 THR C C 1
ATOM 10795 O O . THR C 1 161 ? 58.68200 58.98300 56.80800 1.000 29.24075 161 THR C O 1
ATOM 10806 N N . ALA C 1 162 ? 60.77300 58.73800 57.60600 1.000 27.19037 162 ALA C N 1
ATOM 10807 C CA . ALA C 1 162 ? 60.72400 57.27900 57.57200 1.000 26.12954 162 ALA C CA 1
ATOM 10808 C C . ALA C 1 162 ? 59.57800 56.76900 58.43000 1.000 25.04131 162 ALA C C 1
ATOM 10809 O O . ALA C 1 162 ? 58.77900 55.94500 57.98400 1.000 23.35886 162 ALA C O 1
ATOM 10816 N N . LYS C 1 163 ? 59.47800 57.25100 59.66900 1.000 22.67460 163 LYS C N 1
ATOM 10817 C CA . LYS C 1 163 ? 58.40300 56.77100 60.53000 1.000 24.35872 163 LYS C CA 1
ATOM 10818 C C . LYS C 1 163 ? 57.04300 57.06200 59.92000 1.000 27.39441 163 LYS C C 1
ATOM 10819 O O . LYS C 1 163 ? 56.11700 56.25600 60.05100 1.000 25.57275 163 LYS C O 1
ATOM 10838 N N . SER C 1 164 ? 56.88600 58.23700 59.29400 1.000 28.35984 164 SER C N 1
ATOM 10839 C CA A SER C 1 164 ? 55.58100 58.60400 58.76700 0.504 27.44797 164 SER C CA 1
ATOM 10840 C CA B SER C 1 164 ? 55.58500 58.61100 58.76100 0.496 27.99614 164 SER C CA 1
ATOM 10841 C C . SER C 1 164 ? 55.10900 57.63900 57.69500 1.000 28.48895 164 SER C C 1
ATOM 10842 O O . SER C 1 164 ? 53.89800 57.55600 57.46300 1.000 28.39909 164 SER C O 1
ATOM 10857 N N . VAL C 1 165 ? 56.02000 56.87600 57.06200 1.000 30.57025 165 VAL C N 1
ATOM 10858 C CA . VAL C 1 165 ? 55.61000 55.92400 56.02300 1.000 27.89744 165 VAL C CA 1
ATOM 10859 C C . VAL C 1 165 ? 55.84600 54.47600 56.44400 1.000 26.42905 165 VAL C C 1
ATOM 10860 O O . VAL C 1 165 ? 55.78500 53.56900 55.60300 1.000 24.23410 165 VAL C O 1
ATOM 10873 N N . GLY C 1 166 ? 56.10000 54.23200 57.73300 1.000 27.58290 166 GLY C N 1
ATOM 10874 C CA . GLY C 1 166 ? 56.17700 52.87600 58.25600 1.000 26.44313 166 GLY C CA 1
ATOM 10875 C C . GLY C 1 166 ? 57.52200 52.19900 58.10000 1.000 29.24083 166 GLY C C 1
ATOM 10876 O O . GLY C 1 166 ? 57.59800 50.96900 58.21900 1.000 24.16654 166 GLY C O 1
ATOM 10880 N N . LEU C 1 167 ? 58.57100 52.94600 57.78200 1.000 24.71713 167 LEU C N 1
ATOM 10881 C CA . LEU C 1 167 ? 59.89300 52.37500 57.57500 1.000 23.11001 167 LEU C CA 1
ATOM 10882 C C . LEU C 1 167 ? 60.68100 52.29600 58.87000 1.000 23.97799 167 LEU C C 1
ATOM 10883 O O . LEU C 1 167 ? 60.67900 53.23100 59.67900 1.000 25.88396 167 LEU C O 1
ATOM 10899 N N . ASP C 1 168 ? 61.45000 51.22200 59.00000 1.000 19.02163 168 ASP C N 1
ATOM 10900 C CA . ASP C 1 168 ? 62.46100 51.17900 60.01900 1.000 23.45008 168 ASP C CA 1
ATOM 10901 C C . ASP C 1 168 ? 63.67100 51.99500 59.57200 1.000 24.57323 168 ASP C C 1
ATOM 10902 O O . ASP C 1 168 ? 63.82100 52.35700 58.40100 1.000 22.80609 168 ASP C O 1
ATOM 10911 N N . VAL C 1 169 ? 64.51800 52.31100 60.54000 1.000 23.70571 169 VAL C N 1
ATOM 10912 C CA . VAL C 1 169 ? 65.70100 53.15800 60.36500 1.000 24.10385 169 VAL C CA 1
ATOM 10913 C C . VAL C 1 169 ? 66.92000 52.42900 60.92500 1.000 25.61154 169 VAL C C 1
ATOM 10914 O O . VAL C 1 169 ? 66.95700 52.11900 62.12800 1.000 23.42376 169 VAL C O 1
ATOM 10927 N N . LEU C 1 170 ? 67.94900 52.24400 60.09900 1.000 25.93854 170 LEU C N 1
ATOM 10928 C CA . LEU C 1 170 ? 69.28200 51.85500 60.57900 1.000 18.12028 170 LEU C CA 1
ATOM 10929 C C . LEU C 1 170 ? 70.17100 53.08900 60.55500 1.000 22.42526 170 LEU C C 1
ATOM 10930 O O . LEU C 1 170 ? 70.39100 53.66800 59.49300 1.000 24.94676 170 LEU C O 1
ATOM 10946 N N . VAL C 1 171 ? 70.65800 53.52800 61.70900 1.000 20.40136 171 VAL C N 1
ATOM 10947 C CA . VAL C 1 171 ? 71.57500 54.66900 61.73800 1.000 22.69163 171 VAL C CA 1
ATOM 10948 C C . VAL C 1 171 ? 72.99000 54.14100 61.87200 1.000 21.49494 171 VAL C C 1
ATOM 10949 O O . VAL C 1 171 ? 73.27800 53.35300 62.77700 1.000 25.46508 171 VAL C O 1
ATOM 10962 N N . GLU C 1 172 ? 73.88400 54.61600 61.00500 1.000 25.51944 172 GLU C N 1
ATOM 10963 C CA . GLU C 1 172 ? 75.25100 54.13000 60.90200 1.000 21.54641 172 GLU C CA 1
ATOM 10964 C C . GLU C 1 172 ? 76.25000 55.14900 61.42200 1.000 20.23867 172 GLU C C 1
ATOM 10965 O O . GLU C 1 172 ? 76.26300 56.30200 60.98600 1.000 24.00098 172 GLU C O 1
ATOM 10977 N N . VAL C 1 173 ? 77.14600 54.68800 62.28500 1.000 23.09178 173 VAL C N 1
ATOM 10978 C CA . VAL C 1 173 ? 78.16400 55.52500 62.89500 1.000 19.02397 173 VAL C CA 1
ATOM 10979 C C . VAL C 1 173 ? 79.52200 54.84800 62.73700 1.000 24.25332 173 VAL C C 1
ATOM 10980 O O . VAL C 1 173 ? 79.61900 53.62700 62.58200 1.000 23.50528 173 VAL C O 1
ATOM 10993 N N . HIS C 1 174 ? 80.60300 55.65400 62.83600 1.000 26.44116 174 HIS C N 1
ATOM 10994 C CA . HIS C 1 174 ? 81.95600 55.11100 62.77700 1.000 27.51415 174 HIS C CA 1
ATOM 10995 C C . HIS C 1 174 ? 82.80600 55.45100 63.99200 1.000 30.44123 174 HIS C C 1
ATOM 10996 O O . HIS C 1 174 ? 83.88000 54.85700 64.14800 1.000 29.37509 174 HIS C O 1
ATOM 11010 N N . ASP C 1 175 ? 82.38500 56.38600 64.84400 1.000 28.25117 175 ASP C N 1
ATOM 11011 C CA . ASP C 1 175 ? 83.13700 56.67800 66.05100 1.000 30.10489 175 ASP C CA 1
ATOM 11012 C C . ASP C 1 175 ? 82.18900 57.15400 67.15200 1.000 28.13675 175 ASP C C 1
ATOM 11013 O O . ASP C 1 175 ? 80.96900 57.23100 66.97300 1.000 29.40966 175 ASP C O 1
ATOM 11022 N N . GLY C 1 176 ? 82.78100 57.47900 68.30100 1.000 30.81136 176 GLY C N 1
ATOM 11023 C CA . GLY C 1 176 ? 82.01000 57.86600 69.46900 1.000 29.38639 176 GLY C CA 1
ATOM 11024 C C . GLY C 1 176 ? 81.31700 59.20200 69.32700 1.000 26.85555 176 GLY C C 1
ATOM 11025 O O . GLY C 1 176 ? 80.23200 59.38600 69.86500 1.000 26.07792 176 GLY C O 1
ATOM 11029 N N . THR C 1 177 ? 81.93200 60.15200 68.62300 1.000 27.12418 177 THR C N 1
ATOM 11030 C CA . THR C 1 177 ? 81.27600 61.43100 68.35100 1.000 31.89528 177 THR C CA 1
ATOM 11031 C C . THR C 1 177 ? 79.99800 61.22300 67.56100 1.000 29.16497 177 THR C C 1
ATOM 11032 O O . THR C 1 177 ? 78.93900 61.75900 67.90600 1.000 26.52111 177 THR C O 1
ATOM 11043 N N . GLU C 1 178 ? 80.07700 60.44900 66.49000 1.000 23.67629 178 GLU C N 1
ATOM 11044 C CA . GLU C 1 178 ? 78.88300 60.18500 65.69500 1.000 26.71299 178 GLU C CA 1
ATOM 11045 C C . GLU C 1 178 ? 77.86700 59.36500 66.48900 1.000 21.20827 178 GLU C C 1
ATOM 11046 O O . GLU C 1 178 ? 76.67400 59.63300 66.43000 1.000 25.25719 178 GLU C O 1
ATOM 11058 N N . LEU C 1 179 ? 78.32800 58.38300 67.25300 1.000 21.97881 179 LEU C N 1
ATOM 11059 C CA . LEU C 1 179 ? 77.42400 57.62500 68.11200 1.000 25.77906 179 LEU C CA 1
ATOM 11060 C C . LEU C 1 179 ? 76.63800 58.53500 69.05000 1.000 24.84893 179 LEU C C 1
ATOM 11061 O O . LEU C 1 179 ? 75.41100 58.47100 69.11300 1.000 22.25355 179 LEU C O 1
ATOM 11077 N N . GLU C 1 180 ? 77.32100 59.39900 69.78500 1.000 26.32789 180 GLU C N 1
ATOM 11078 C CA . GLU C 1 180 ? 76.59900 60.27700 70.70200 1.000 26.66901 180 GLU C CA 1
ATOM 11079 C C . GLU C 1 180 ? 75.58900 61.14400 69.97200 1.000 27.45637 180 GLU C C 1
ATOM 11080 O O . GLU C 1 180 ? 74.47800 61.37200 70.47600 1.000 27.97618 180 GLU C O 1
ATOM 11092 N N . ARG C 1 181 ? 75.94400 61.64800 68.78700 1.000 25.41317 181 ARG C N 1
ATOM 11093 C CA . ARG C 1 181 ? 74.97500 62.41600 68.03000 1.000 25.02684 181 ARG C CA 1
ATOM 11094 C C . ARG C 1 181 ? 73.78200 61.56000 67.66800 1.000 24.22854 181 ARG C C 1
ATOM 11095 O O . ARG C 1 181 ? 72.63000 62.00100 67.78300 1.000 27.62751 181 ARG C O 1
ATOM 11116 N N . ALA C 1 182 ? 74.03100 60.32100 67.23500 1.000 25.23622 182 ALA C N 1
ATOM 11117 C CA . ALA C 1 182 ? 72.92800 59.46000 66.82400 1.000 28.25104 182 ALA C CA 1
ATOM 11118 C C . ALA C 1 182 ? 72.00600 59.15600 67.99700 1.000 22.70186 182 ALA C C 1
ATOM 11119 O O . ALA C 1 182 ? 70.78400 59.16100 67.85000 1.000 21.01026 182 ALA C O 1
ATOM 11126 N N . LEU C 1 183 ? 72.57800 58.83700 69.15400 1.000 23.71940 183 LEU C N 1
ATOM 11127 C CA . LEU C 1 183 ? 71.77300 58.39100 70.28600 1.000 27.10652 183 LEU C CA 1
ATOM 11128 C C . LEU C 1 183 ? 70.93300 59.53300 70.82200 1.000 29.19931 183 LEU C C 1
ATOM 11129 O O . LEU C 1 183 ? 69.78000 59.33800 71.21900 1.000 25.74228 183 LEU C O 1
ATOM 11145 N N . LYS C 1 184 ? 71.51300 60.72800 70.82500 1.000 26.66802 184 LYS C N 1
ATOM 11146 C CA . LYS C 1 184 ? 70.84100 61.92500 71.29200 1.000 30.56086 184 LYS C CA 1
ATOM 11147 C C . LYS C 1 184 ? 69.72800 62.31700 70.34700 1.000 29.73863 184 LYS C C 1
ATOM 11148 O O . LYS C 1 184 ? 68.69500 62.81400 70.79600 1.000 26.74443 184 LYS C O 1
ATOM 11167 N N . THR C 1 185 ? 69.90700 62.07900 69.04800 1.000 25.21022 185 THR C N 1
ATOM 11168 C CA . THR C 1 185 ? 68.98300 62.61500 68.05100 1.000 24.18770 185 THR C CA 1
ATOM 11169 C C . THR C 1 185 ? 67.87400 61.63200 67.68500 1.000 25.35761 185 THR C C 1
ATOM 11170 O O . THR C 1 185 ? 66.72900 62.04300 67.45100 1.000 24.21478 185 THR C O 1
ATOM 11181 N N . LEU C 1 186 ? 68.20900 60.35100 67.56100 1.000 23.84512 186 LEU C N 1
ATOM 11182 C CA . LEU C 1 186 ? 67.30600 59.33200 67.05000 1.000 21.40893 186 LEU C CA 1
ATOM 11183 C C . LEU C 1 186 ? 66.97600 58.34300 68.13900 1.000 20.92207 186 LEU C C 1
ATOM 11184 O O . LEU C 1 186 ? 67.85100 57.99100 68.95000 1.000 26.01179 186 LEU C O 1
ATOM 11200 N N . ASP C 1 187 ? 65.73400 57.84400 68.13000 1.000 22.73131 187 ASP C N 1
ATOM 11201 C CA . ASP C 1 187 ? 65.36100 56.79000 69.07000 1.000 25.87652 187 ASP C CA 1
ATOM 11202 C C . ASP C 1 187 ? 65.16600 55.41800 68.38900 1.000 24.46269 187 ASP C C 1
ATOM 11203 O O . ASP C 1 187 ? 64.65100 54.47900 69.01900 1.000 20.55387 187 ASP C O 1
ATOM 11212 N N . THR C 1 188 ? 65.62200 55.24500 67.14800 1.000 23.93054 188 THR C N 1
ATOM 11213 C CA . THR C 1 188 ? 65.56800 53.91400 66.55600 1.000 23.52441 188 THR C CA 1
ATOM 11214 C C . THR C 1 188 ? 66.41400 52.93900 67.36100 1.000 24.09092 188 THR C C 1
ATOM 11215 O O . THR C 1 188 ? 67.48100 53.30800 67.86600 1.000 22.94458 188 THR C O 1
ATOM 11226 N N . PRO C 1 189 ? 65.97700 51.69100 67.51000 1.000 19.80138 189 PRO C N 1
ATOM 11227 C CA . PRO C 1 189 ? 66.83400 50.71800 68.19800 1.000 22.45770 189 PRO C CA 1
ATOM 11228 C C . PRO C 1 189 ? 68.04700 50.32100 67.40100 1.000 20.81832 189 PRO C C 1
ATOM 11229 O O . PRO C 1 189 ? 68.99900 49.77900 67.97600 1.000 24.46995 189 PRO C O 1
ATOM 11240 N N . LEU C 1 190 ? 68.04000 50.52700 66.09600 1.000 18.05168 190 LEU C N 1
ATOM 11241 C CA . LEU C 1 190 ? 69.03400 49.89800 65.22000 1.000 19.09157 190 LEU C CA 1
ATOM 11242 C C . LEU C 1 190 ? 70.22600 50.82800 65.06900 1.000 22.52728 190 LEU C C 1
ATOM 11243 O O . LEU C 1 190 ? 70.18100 51.79300 64.28700 1.000 21.23072 190 LEU C O 1
ATOM 11259 N N . VAL C 1 191 ? 71.32700 50.48600 65.74800 1.000 19.42577 191 VAL C N 1
ATOM 11260 C CA . VAL C 1 191 ? 72.56900 51.24800 65.68600 1.000 20.39188 191 VAL C CA 1
ATOM 11261 C C . VAL C 1 191 ? 73.62700 50.39700 64.98700 1.000 20.60974 191 VAL C C 1
ATOM 11262 O O . VAL C 1 191 ? 74.12800 49.39900 65.52100 1.000 21.84756 191 VAL C O 1
ATOM 11275 N N . GLY C 1 192 ? 73.98000 50.81700 63.78300 1.000 24.57098 192 GLY C N 1
ATOM 11276 C CA . GLY C 1 192 ? 74.98000 50.14000 62.98500 1.000 24.42328 192 GLY C CA 1
ATOM 11277 C C . GLY C 1 192 ? 76.33300 50.81400 63.13100 1.000 24.97200 192 GLY C C 1
ATOM 11278 O O . GLY C 1 192 ? 76.44400 52.04600 63.12200 1.000 24.52292 192 GLY C O 1
ATOM 11282 N N . ILE C 1 193 ? 77.35800 49.99900 63.28300 1.000 23.74222 193 ILE C N 1
ATOM 11283 C CA . ILE C 1 193 ? 78.72300 50.49500 63.33700 1.000 24.64882 193 ILE C CA 1
ATOM 11284 C C . ILE C 1 193 ? 79.45500 49.99000 62.10200 1.000 26.75353 193 ILE C C 1
ATOM 11285 O O . ILE C 1 193 ? 79.60300 48.77500 61.91100 1.000 22.73103 193 ILE C O 1
ATOM 11301 N N . ASN C 1 194 ? 79.96700 50.91300 61.30100 1.000 25.25751 194 ASN C N 1
ATOM 11302 C CA . ASN C 1 194 ? 80.70300 50.53400 60.10000 1.000 25.58311 194 ASN C CA 1
ATOM 11303 C C . ASN C 1 194 ? 82.17600 50.37700 60.44200 1.000 25.19846 194 ASN C C 1
ATOM 11304 O O . ASN C 1 194 ? 82.87300 51.35000 60.73700 1.000 23.42669 194 ASN C O 1
ATOM 11315 N N . ASN C 1 195 ? 82.64600 49.14600 60.36400 1.000 23.01271 195 ASN C N 1
ATOM 11316 C CA . ASN C 1 195 ? 84.02400 48.82700 60.63800 1.000 27.71363 195 ASN C CA 1
ATOM 11317 C C . ASN C 1 195 ? 84.97800 49.30100 59.55500 1.000 31.47877 195 ASN C C 1
ATOM 11318 O O . ASN C 1 195 ? 86.20000 49.26400 59.77300 1.000 26.82088 195 ASN C O 1
ATOM 11329 N N . ARG C 1 196 ? 84.46100 49.73400 58.41400 1.000 24.58684 196 ARG C N 1
ATOM 11330 C CA . ARG C 1 196 ? 85.28800 50.22200 57.31500 1.000 32.46765 196 ARG C CA 1
ATOM 11331 C C . ARG C 1 196 ? 85.39200 51.73100 57.41700 1.000 29.88870 196 ARG C C 1
ATOM 11332 O O . ARG C 1 196 ? 84.38800 52.43500 57.31800 1.000 35.12529 196 ARG C O 1
ATOM 11353 N N . ASN C 1 197 ? 86.59900 52.21600 57.60800 1.000 32.77898 197 ASN C N 1
ATOM 11354 C CA . ASN C 1 197 ? 86.85900 53.64500 57.54600 1.000 35.15335 197 ASN C CA 1
ATOM 11355 C C . ASN C 1 197 ? 86.74300 54.11600 56.09200 1.000 35.76442 197 ASN C C 1
ATOM 11356 O O . ASN C 1 197 ? 87.39700 53.56900 55.20100 1.000 38.40133 197 ASN C O 1
ATOM 11367 N N . LEU C 1 198 ? 85.89100 55.10400 55.84300 1.000 33.79242 198 LEU C N 1
ATOM 11368 C CA . LEU C 1 198 ? 85.70000 55.61000 54.48400 1.000 41.77174 198 LEU C CA 1
ATOM 11369 C C . LEU C 1 198 ? 86.74200 56.63100 54.03800 1.000 47.01088 198 LEU C C 1
ATOM 11370 O O . LEU C 1 198 ? 86.75500 56.97200 52.85600 1.000 45.64299 198 LEU C O 1
ATOM 11386 N N . HIS C 1 199 ? 87.59500 57.13500 54.94500 1.000 48.40657 199 HIS C N 1
ATOM 11387 C CA . HIS C 1 199 ? 88.73300 57.95100 54.53200 1.000 44.54677 199 HIS C CA 1
ATOM 11388 C C . HIS C 1 199 ? 89.79200 57.09900 53.86000 1.000 43.21367 199 HIS C C 1
ATOM 11389 O O . HIS C 1 199 ? 90.41700 57.52600 52.89100 1.000 48.48694 199 HIS C O 1
ATOM 11403 N N . THR C 1 200 ? 90.00600 55.89200 54.36600 1.000 44.16121 200 THR C N 1
ATOM 11404 C CA . THR C 1 200 ? 91.16900 55.08500 54.04000 1.000 37.02315 200 THR C CA 1
ATOM 11405 C C . THR C 1 200 ? 90.81100 53.73300 53.48400 1.000 37.43658 200 THR C C 1
ATOM 11406 O O . THR C 1 200 ? 91.69200 53.04700 52.95700 1.000 39.42768 200 THR C O 1
ATOM 11417 N N . PHE C 1 201 ? 89.56200 53.31200 53.63800 1.000 37.64576 201 PHE C N 1
ATOM 11418 C CA . PHE C 1 201 ? 89.08900 51.97500 53.32100 1.000 38.43786 201 PHE C CA 1
ATOM 11419 C C . PHE C 1 201 ? 89.73800 50.90800 54.19100 1.000 32.24591 201 PHE C C 1
ATOM 11420 O O . PHE C 1 201 ? 89.55800 49.71900 53.93100 1.000 34.71158 201 PHE C O 1
ATOM 11437 N N . GLU C 1 202 ? 90.43100 51.29600 55.26000 1.000 35.95838 202 GLU C N 1
ATOM 11438 C CA . GLU C 1 202 ? 90.87200 50.32200 56.25300 1.000 36.37390 202 GLU C CA 1
ATOM 11439 C C . GLU C 1 202 ? 89.68200 49.80200 57.05200 1.000 31.90057 202 GLU C C 1
ATOM 11440 O O . GLU C 1 202 ? 88.79700 50.56000 57.45000 1.000 31.93450 202 GLU C O 1
ATOM 11452 N N . VAL C 1 203 ? 89.68100 48.49600 57.27400 1.000 33.29208 203 VAL C N 1
ATOM 11453 C CA . VAL C 1 203 ? 88.65300 47.78800 58.01700 1.000 36.94226 203 VAL C CA 1
ATOM 11454 C C . VAL C 1 203 ? 89.24200 47.37200 59.35400 1.000 30.78580 203 VAL C C 1
ATOM 11455 O O . VAL C 1 203 ? 90.30700 46.75800 59.38800 1.000 31.87278 203 VAL C O 1
ATOM 11468 N N . SER C 1 204 ? 88.53400 47.65900 60.44200 1.000 27.96129 204 SER C N 1
ATOM 11469 C CA . SER C 1 204 ? 88.88800 47.12300 61.74900 1.000 30.79798 204 SER C CA 1
ATOM 11470 C C . SER C 1 204 ? 87.64000 46.76400 62.54300 1.000 30.54802 204 SER C C 1
ATOM 11471 O O . SER C 1 204 ? 86.81600 47.63800 62.81600 1.000 25.37812 204 SER C O 1
ATOM 11479 N N . LEU C 1 205 ? 87.55000 45.50200 62.97700 1.000 26.07360 205 LEU C N 1
ATOM 11480 C CA . LEU C 1 205 ? 86.44800 45.06000 63.81700 1.000 31.15445 205 LEU C CA 1
ATOM 11481 C C . LEU C 1 205 ? 86.50900 45.66300 65.20800 1.000 30.64652 205 LEU C C 1
ATOM 11482 O O . LEU C 1 205 ? 85.49000 45.67000 65.91000 1.000 25.71717 205 LEU C O 1
ATOM 11498 N N . GLU C 1 206 ? 87.67500 46.16400 65.61500 1.000 30.02857 206 GLU C N 1
ATOM 11499 C CA . GLU C 1 206 ? 87.78400 46.86100 66.88300 1.000 30.18296 206 GLU C CA 1
ATOM 11500 C C . GLU C 1 206 ? 86.97900 48.16700 66.88500 1.000 29.80939 206 GLU C C 1
ATOM 11501 O O . GLU C 1 206 ? 86.59600 48.64300 67.96000 1.000 26.76118 206 GLU C O 1
ATOM 11513 N N . THR C 1 207 ? 86.63200 48.70600 65.71300 1.000 25.09392 207 THR C N 1
ATOM 11514 C CA . THR C 1 207 ? 85.70500 49.84100 65.64400 1.000 26.88278 207 THR C CA 1
ATOM 11515 C C . THR C 1 207 ? 84.39400 49.55200 66.39000 1.000 24.58468 207 THR C C 1
ATOM 11516 O O . THR C 1 207 ? 83.89500 50.38000 67.16100 1.000 23.30518 207 THR C O 1
ATOM 11527 N N . THR C 1 208 ? 83.83800 48.36800 66.17000 1.000 22.52281 208 THR C N 1
ATOM 11528 C CA . THR C 1 208 ? 82.62000 47.95400 66.85500 1.000 23.92972 208 THR C CA 1
ATOM 11529 C C . THR C 1 208 ? 82.92000 47.70400 68.32400 1.000 28.97346 208 THR C C 1
ATOM 11530 O O . THR C 1 208 ? 82.26500 48.26700 69.20000 1.000 26.19080 208 THR C O 1
ATOM 11541 N N . LEU C 1 209 ? 83.94500 46.88600 68.60600 1.000 23.09446 209 LEU C N 1
ATOM 11542 C CA . LEU C 1 209 ? 84.20700 46.47200 69.97400 1.000 28.76143 209 LEU C CA 1
ATOM 11543 C C . LEU C 1 209 ? 84.47100 47.66400 70.86900 1.000 24.87394 209 LEU C C 1
ATOM 11544 O O . LEU C 1 209 ? 84.01900 47.68800 72.02100 1.000 28.38375 209 LEU C O 1
ATOM 11560 N N . ASP C 1 210 ? 85.18100 48.66600 70.36100 1.000 25.35278 210 ASP C N 1
ATOM 11561 C CA . ASP C 1 210 ? 85.52100 49.81900 71.18900 1.000 24.11159 210 ASP C CA 1
ATOM 11562 C C . ASP C 1 210 ? 84.32400 50.69800 71.46800 1.000 27.74519 210 ASP C C 1
ATOM 11563 O O . ASP C 1 210 ? 84.36900 51.47200 72.41600 1.000 23.24867 210 ASP C O 1
ATOM 11572 N N . LEU C 1 211 ? 83.24700 50.60800 70.67500 1.000 25.71223 211 LEU C N 1
ATOM 11573 C CA . LEU C 1 211 ? 82.07800 51.42200 70.97000 1.000 20.43133 211 LEU C CA 1
ATOM 11574 C C . LEU C 1 211 ? 81.02500 50.72000 71.82300 1.000 24.76750 211 LEU C C 1
ATOM 11575 O O . LEU C 1 211 ? 80.10200 51.38200 72.31100 1.000 23.32469 211 LEU C O 1
ATOM 11591 N N . LEU C 1 212 ? 81.10800 49.42000 71.98900 1.000 23.95631 212 LEU C N 1
ATOM 11592 C CA . LEU C 1 212 ? 80.10300 48.73900 72.77300 1.000 23.21658 212 LEU C CA 1
ATOM 11593 C C . LEU C 1 212 ? 79.88900 49.35400 74.16600 1.000 27.08133 212 LEU C C 1
ATOM 11594 O O . LEU C 1 212 ? 78.75700 49.33100 74.65200 1.000 26.20462 212 LEU C O 1
ATOM 11610 N N . PRO C 1 213 ? 80.91700 49.88800 74.84200 1.000 24.97913 213 PRO C N 1
ATOM 11611 C CA . PRO C 1 213 ? 80.71100 50.44300 76.20000 1.000 29.07861 213 PRO C CA 1
ATOM 11612 C C . PRO C 1 213 ? 79.97400 51.75900 76.23400 1.000 26.78097 213 PRO C C 1
ATOM 11613 O O . PRO C 1 213 ? 79.76400 52.32500 77.32700 1.000 22.66276 213 PRO C O 1
ATOM 11624 N N . GLU C 1 214 ? 79.60200 52.28200 75.07600 1.000 23.67787 214 GLU C N 1
ATOM 11625 C CA . GLU C 1 214 ? 78.83500 53.50200 75.01500 1.000 21.77051 214 GLU C CA 1
ATOM 11626 C C . GLU C 1 214 ? 77.45700 53.27600 74.43100 1.000 21.92524 214 GLU C C 1
ATOM 11627 O O . GLU C 1 214 ? 76.68600 54.22500 74.31400 1.000 28.33658 214 GLU C O 1
ATOM 11639 N N . ILE C 1 215 ? 77.12300 52.05700 74.06200 1.000 23.99634 215 ILE C N 1
ATOM 11640 C CA . ILE C 1 215 ? 75.86100 51.77900 73.38800 1.000 26.39073 215 ILE C CA 1
ATOM 11641 C C . ILE C 1 215 ? 74.84200 51.33600 74.43300 1.000 23.05959 215 ILE C C 1
ATOM 11642 O O . ILE C 1 215 ? 75.02700 50.27100 75.05200 1.000 23.07240 215 ILE C O 1
ATOM 11658 N N . PRO C 1 216 ? 73.74000 52.07000 74.60500 1.000 22.39491 216 PRO C N 1
ATOM 11659 C CA . PRO C 1 216 ? 72.71100 51.67900 75.58500 1.000 26.76687 216 PRO C CA 1
ATOM 11660 C C . PRO C 1 216 ? 72.11200 50.30400 75.34200 1.000 26.70500 216 PRO C C 1
ATOM 11661 O O . PRO C 1 216 ? 71.98600 49.83600 74.20200 1.000 23.02471 216 PRO C O 1
ATOM 11672 N N . ARG C 1 217 ? 71.67600 49.67300 76.44600 1.000 23.01599 217 ARG C N 1
ATOM 11673 C CA . ARG C 1 217 ? 71.08000 48.34400 76.33400 1.000 26.64404 217 ARG C CA 1
ATOM 11674 C C . ARG C 1 217 ? 69.75200 48.35900 75.60200 1.000 24.07141 217 ARG C C 1
ATOM 11675 O O . ARG C 1 217 ? 69.31900 47.30500 75.14700 1.000 24.59604 217 ARG C O 1
ATOM 11696 N N . ASP C 1 218 ? 69.09100 49.50200 75.45700 1.000 24.59166 218 ASP C N 1
ATOM 11697 C CA . ASP C 1 218 ? 67.87700 49.51700 74.66300 1.000 23.40873 218 ASP C CA 1
ATOM 11698 C C . ASP C 1 218 ? 68.12100 49.72500 73.17200 1.000 23.88501 218 ASP C C 1
ATOM 11699 O O . ASP C 1 218 ? 67.15800 49.93600 72.43000 1.000 23.60030 218 ASP C O 1
ATOM 11708 N N . ARG C 1 219 ? 69.37100 49.64700 72.71700 1.000 22.49956 219 ARG C N 1
ATOM 11709 C CA . ARG C 1 219 ? 69.70600 49.63100 71.29500 1.000 22.04149 219 ARG C CA 1
ATOM 11710 C C . ARG C 1 219 ? 70.28900 48.28100 70.88800 1.000 21.40125 219 ARG C C 1
ATOM 11711 O O . ARG C 1 219 ? 70.89600 47.57500 71.69400 1.000 26.72077 219 ARG C O 1
ATOM 11732 N N . LEU C 1 220 ? 70.11700 47.93600 69.62000 1.000 22.60214 220 LEU C N 1
ATOM 11733 C CA . LEU C 1 220 ? 70.68300 46.72800 69.04700 1.000 21.06940 220 LEU C CA 1
ATOM 11734 C C . LEU C 1 220 ? 71.87500 47.11600 68.17900 1.000 26.40815 220 LEU C C 1
ATOM 11735 O O . LEU C 1 220 ? 71.72400 47.88500 67.21300 1.000 21.60314 220 LEU C O 1
ATOM 11751 N N . VAL C 1 221 ? 73.05100 46.59300 68.52000 1.000 21.23167 221 VAL C N 1
ATOM 11752 C CA . VAL C 1 221 ? 74.23600 46.85100 67.70800 1.000 19.67203 221 VAL C CA 1
ATOM 11753 C C . VAL C 1 221 ? 74.16800 46.00700 66.45500 1.000 22.47793 221 VAL C C 1
ATOM 11754 O O . VAL C 1 221 ? 73.96500 44.79100 66.52300 1.000 21.80484 221 VAL C O 1
ATOM 11767 N N . VAL C 1 222 ? 74.38800 46.64800 65.30900 1.000 23.67738 222 VAL C N 1
ATOM 11768 C CA . VAL C 1 222 ? 74.56800 45.95800 64.04200 1.000 22.44243 222 VAL C CA 1
ATOM 11769 C C . VAL C 1 222 ? 75.99700 46.22800 63.56900 1.000 20.05675 222 VAL C C 1
ATOM 11770 O O . VAL C 1 222 ? 76.34500 47.36700 63.24400 1.000 21.12449 222 VAL C O 1
ATOM 11783 N N . THR C 1 223 ? 76.81700 45.20200 63.46700 1.000 20.31667 223 THR C N 1
ATOM 11784 C CA . THR C 1 223 ? 78.19600 45.42500 63.04900 1.000 22.34692 223 THR C CA 1
ATOM 11785 C C . THR C 1 223 ? 78.28100 45.25500 61.52600 1.000 22.80865 223 THR C C 1
ATOM 11786 O O . THR C 1 223 ? 77.72800 44.31000 60.97900 1.000 21.25698 223 THR C O 1
ATOM 11797 N N . GLU C 1 224 ? 78.91300 46.20700 60.84900 1.000 19.31860 224 GLU C N 1
ATOM 11798 C CA . GLU C 1 224 ? 78.87800 46.30900 59.39700 1.000 25.68414 224 GLU C CA 1
ATOM 11799 C C . GLU C 1 224 ? 80.29800 46.32400 58.83900 1.000 19.02665 224 GLU C C 1
ATOM 11800 O O . GLU C 1 224 ? 81.14900 47.09400 59.30700 1.000 19.91609 224 GLU C O 1
ATOM 11812 N N . SER C 1 225 ? 80.52700 45.48600 57.84400 1.000 25.54844 225 SER C N 1
ATOM 11813 C CA . SER C 1 225 ? 81.77300 45.39300 57.08800 1.000 25.43723 225 SER C CA 1
ATOM 11814 C C . SER C 1 225 ? 82.84100 44.51600 57.76200 1.000 30.91351 225 SER C C 1
ATOM 11815 O O . SER C 1 225 ? 82.96300 44.44700 58.99200 1.000 26.84890 225 SER C O 1
ATOM 11823 N N . GLY C 1 226 ? 83.62200 43.81500 56.94100 1.000 25.61358 226 GLY C N 1
ATOM 11824 C CA . GLY C 1 226 ? 84.79400 43.15900 57.43600 1.000 24.79628 226 GLY C CA 1
ATOM 11825 C C . GLY C 1 226 ? 84.55000 41.80900 58.04300 1.000 32.30744 226 GLY C C 1
ATOM 11826 O O . GLY C 1 226 ? 85.48900 41.22100 58.57300 1.000 31.03556 226 GLY C O 1
ATOM 11830 N N . ILE C 1 227 ? 83.32700 41.29300 57.99400 1.000 27.93794 227 ILE C N 1
ATOM 11831 C CA . ILE C 1 227 ? 83.06900 39.95800 58.51300 1.000 28.23991 227 ILE C CA 1
ATOM 11832 C C . ILE C 1 227 ? 83.42400 38.97200 57.40500 1.000 26.82543 227 ILE C C 1
ATOM 11833 O O . ILE C 1 227 ? 82.72500 38.87700 56.39600 1.000 27.16585 227 ILE C O 1
ATOM 11849 N N . LEU C 1 228 ? 84.50100 38.21700 57.60400 1.000 28.07573 228 LEU C N 1
ATOM 11850 C CA . LEU C 1 228 ? 85.02300 37.36500 56.54100 1.000 29.53938 228 LEU C CA 1
ATOM 11851 C C . LEU C 1 228 ? 85.18800 35.91700 56.92800 1.000 30.08707 228 LEU C C 1
ATOM 11852 O O . LEU C 1 228 ? 85.12600 35.07400 56.03200 1.000 29.52347 228 LEU C O 1
ATOM 11868 N N . ASN C 1 229 ? 85.31600 35.57900 58.21300 1.000 27.59551 229 ASN C N 1
ATOM 11869 C CA . ASN C 1 229 ? 85.51200 34.18000 58.56700 1.000 32.48312 229 ASN C CA 1
ATOM 11870 C C . ASN C 1 229 ? 84.88700 33.88300 59.92700 1.000 30.83270 229 ASN C C 1
ATOM 11871 O O . ASN C 1 229 ? 84.42700 34.78400 60.62800 1.000 27.84052 229 ASN C O 1
ATOM 11882 N N . ARG C 1 230 ? 84.89900 32.59300 60.30300 1.000 36.79298 230 ARG C N 1
ATOM 11883 C CA . ARG C 1 230 ? 84.18600 32.16000 61.50600 1.000 31.79053 230 ARG C CA 1
ATOM 11884 C C . ARG C 1 230 ? 84.80800 32.74300 62.77500 1.000 30.57870 230 ARG C C 1
ATOM 11885 O O . ARG C 1 230 ? 84.08200 33.06300 63.72400 1.000 27.74675 230 ARG C O 1
ATOM 11906 N N . ALA C 1 231 ? 86.12300 32.96300 62.79900 1.000 28.63965 231 ALA C N 1
ATOM 11907 C CA . ALA C 1 231 ? 86.72000 33.60700 63.96500 1.000 30.29840 231 ALA C CA 1
ATOM 11908 C C . ALA C 1 231 ? 86.15500 35.00800 64.18100 1.000 25.88898 231 ALA C C 1
ATOM 11909 O O . ALA C 1 231 ? 85.92900 35.41400 65.33200 1.000 27.55817 231 ALA C O 1
ATOM 11916 N N . ASP C 1 232 ? 85.96700 35.78800 63.10000 1.000 26.12527 232 ASP C N 1
ATOM 11917 C CA . ASP C 1 232 ? 85.30700 37.09300 63.23300 1.000 26.72319 232 ASP C CA 1
ATOM 11918 C C . ASP C 1 232 ? 83.93700 36.93800 63.88200 1.000 22.64680 232 ASP C C 1
ATOM 11919 O O . ASP C 1 232 ? 83.55700 37.70900 64.77400 1.000 23.28577 232 ASP C O 1
ATOM 11928 N N . VAL C 1 233 ? 83.16000 35.97700 63.38700 1.000 24.18290 233 VAL C N 1
ATOM 11929 C CA . VAL C 1 233 ? 81.79500 35.77700 63.86100 1.000 25.68413 233 VAL C CA 1
ATOM 11930 C C . VAL C 1 233 ? 81.80000 35.40600 65.33900 1.000 30.09075 233 VAL C C 1
ATOM 11931 O O . VAL C 1 233 ? 80.99300 35.91200 66.12400 1.000 25.97413 233 VAL C O 1
ATOM 11944 N N . GLU C 1 234 ? 82.67500 34.46300 65.71400 1.000 24.97576 234 GLU C N 1
ATOM 11945 C CA . GLU C 1 234 ? 82.80100 34.04000 67.10900 1.000 32.22915 234 GLU C CA 1
ATOM 11946 C C . GLU C 1 234 ? 83.15400 35.21100 68.00400 1.000 27.15401 234 GLU C C 1
ATOM 11947 O O . GLU C 1 234 ? 82.59000 35.37600 69.09400 1.000 24.80764 234 GLU C O 1
ATOM 11959 N N . LEU C 1 235 ? 84.11900 36.01700 67.57800 1.000 27.98169 235 LEU C N 1
ATOM 11960 C CA . LEU C 1 235 ? 84.50100 37.17800 68.37500 1.000 29.27644 235 LEU C CA 1
ATOM 11961 C C . LEU C 1 235 ? 83.29300 38.06500 68.65700 1.000 28.69517 235 LEU C C 1
ATOM 11962 O O . LEU C 1 235 ? 83.06900 38.48400 69.79600 1.000 24.08441 235 LEU C O 1
ATOM 11978 N N . MET C 1 236 ? 82.50500 38.37200 67.62200 1.000 23.97841 236 MET C N 1
ATOM 11979 C CA . MET C 1 236 ? 81.34100 39.22800 67.82700 1.000 22.64654 236 MET C CA 1
ATOM 11980 C C . MET C 1 236 ? 80.32800 38.56200 68.76300 1.000 24.04892 236 MET C C 1
ATOM 11981 O O . MET C 1 236 ? 79.80200 39.19400 69.68200 1.000 23.99614 236 MET C O 1
ATOM 11995 N N . GLU C 1 237 ? 80.02500 37.28800 68.53200 1.000 21.04567 237 GLU C N 1
ATOM 11996 C CA . GLU C 1 237 ? 79.03400 36.62700 69.36600 1.000 29.84684 237 GLU C CA 1
ATOM 11997 C C . GLU C 1 237 ? 79.47900 36.61200 70.81800 1.000 29.26773 237 GLU C C 1
ATOM 11998 O O . GLU C 1 237 ? 78.68500 36.92100 71.71700 1.000 25.01572 237 GLU C O 1
ATOM 12010 N N . VAL C 1 238 ? 80.76400 36.33800 71.06200 1.000 27.73098 238 VAL C N 1
ATOM 12011 C CA . VAL C 1 238 ? 81.24200 36.30600 72.44000 1.000 28.86169 238 VAL C CA 1
ATOM 12012 C C . VAL C 1 238 ? 81.12800 37.68200 73.07200 1.000 28.00662 238 VAL C C 1
ATOM 12013 O O . VAL C 1 238 ? 80.92600 37.79200 74.28100 1.000 32.08072 238 VAL C O 1
ATOM 12026 N N . SER C 1 239 ? 81.25200 38.75300 72.27400 1.000 25.51518 239 SER C N 1
ATOM 12027 C CA . SER C 1 239 ? 81.04700 40.13600 72.71100 1.000 25.24341 239 SER C CA 1
ATOM 12028 C C . SER C 1 239 ? 79.58700 40.54400 72.76400 1.000 21.74512 239 SER C C 1
ATOM 12029 O O . SER C 1 239 ? 79.31600 41.73000 72.97000 1.000 28.09835 239 SER C O 1
ATOM 12037 N N . GLU C 1 240 ? 78.66100 39.60600 72.56800 1.000 23.61313 240 GLU C N 1
ATOM 12038 C CA . GLU C 1 240 ? 77.22300 39.85800 72.62600 1.000 31.95576 240 GLU C CA 1
ATOM 12039 C C . GLU C 1 240 ? 76.74800 40.73800 71.46100 1.000 31.21382 240 GLU C C 1
ATOM 12040 O O . GLU C 1 240 ? 75.77900 41.49900 71.58900 1.000 27.45138 240 GLU C O 1
ATOM 12052 N N . VAL C 1 241 ? 77.42900 40.65400 70.32300 1.000 24.48286 241 VAL C N 1
ATOM 12053 C CA . VAL C 1 241 ? 76.96900 41.26800 69.08300 1.000 21.31531 241 VAL C CA 1
ATOM 12054 C C . VAL C 1 241 ? 76.39100 40.14500 68.22700 1.000 23.70871 241 VAL C C 1
ATOM 12055 O O . VAL C 1 241 ? 77.09900 39.19700 67.87100 1.000 24.59808 241 VAL C O 1
ATOM 12068 N N . TYR C 1 242 ? 75.11600 40.25300 67.87800 1.000 22.91527 242 TYR C N 1
ATOM 12069 C CA . TYR C 1 242 ? 74.43800 39.18800 67.15200 1.000 22.53997 242 TYR C CA 1
ATOM 12070 C C . TYR C 1 242 ? 73.86800 39.62500 65.81500 1.000 27.19046 242 TYR C C 1
ATOM 12071 O O . TYR C 1 242 ? 73.42400 38.76000 65.05200 1.000 23.46916 242 TYR C O 1
ATOM 12089 N N . ALA C 1 243 ? 73.87600 40.91900 65.50900 1.000 21.20871 243 ALA C N 1
ATOM 12090 C CA . ALA C 1 243 ? 73.35100 41.43500 64.26300 1.000 22.54896 243 ALA C CA 1
ATOM 12091 C C . ALA C 1 243 ? 74.51000 41.88100 63.37400 1.000 28.08935 243 ALA C C 1
ATOM 12092 O O . ALA C 1 243 ? 75.41300 42.59500 63.83500 1.000 17.80719 243 ALA C O 1
ATOM 12099 N N . PHE C 1 244 ? 74.49000 41.44800 62.10400 1.000 24.22077 244 PHE C N 1
ATOM 12100 C CA . PHE C 1 244 ? 75.60300 41.64100 61.18000 1.000 24.01291 244 PHE C CA 1
ATOM 12101 C C . PHE C 1 244 ? 75.08500 42.12800 59.83000 1.000 22.10492 244 PHE C C 1
ATOM 12102 O O . PHE C 1 244 ? 74.04400 41.66500 59.36500 1.000 23.04610 244 PHE C O 1
ATOM 12119 N N . LEU C 1 245 ? 75.84500 42.99700 59.17200 1.000 21.34670 245 LEU C N 1
ATOM 12120 C CA . LEU C 1 245 ? 75.61700 43.34900 57.76900 1.000 22.26979 245 LEU C CA 1
ATOM 12121 C C . LEU C 1 245 ? 76.82800 42.86000 56.98500 1.000 20.54336 245 LEU C C 1
ATOM 12122 O O . LEU C 1 245 ? 77.93700 43.32600 57.23100 1.000 23.16680 245 LEU C O 1
ATOM 12138 N N . VAL C 1 246 ? 76.61200 41.89400 56.08200 1.000 23.45114 246 VAL C N 1
ATOM 12139 C CA . VAL C 1 246 ? 77.68500 41.18500 55.38600 1.000 19.04660 246 VAL C CA 1
ATOM 12140 C C . VAL C 1 246 ? 77.38900 41.13000 53.89400 1.000 24.41503 246 VAL C C 1
ATOM 12141 O O . VAL C 1 246 ? 76.30200 40.70800 53.48900 1.000 21.86263 246 VAL C O 1
ATOM 12154 N N . GLY C 1 247 ? 78.38900 41.48500 53.08600 1.000 24.37752 247 GLY C N 1
ATOM 12155 C CA . GLY C 1 247 ? 78.27800 41.51900 51.63400 1.000 30.03444 247 GLY C CA 1
ATOM 12156 C C . GLY C 1 247 ? 79.35300 40.71600 50.93600 1.000 25.89806 247 GLY C C 1
ATOM 12157 O O . GLY C 1 247 ? 79.06600 39.67200 50.35200 1.000 24.35470 247 GLY C O 1
ATOM 12161 N N . GLU C 1 248 ? 80.60500 41.17900 51.04800 1.000 26.16048 248 GLU C N 1
ATOM 12162 C CA . GLU C 1 248 ? 81.71100 40.61500 50.27400 1.000 33.48020 248 GLU C CA 1
ATOM 12163 C C . GLU C 1 248 ? 81.90400 39.12800 50.52500 1.000 32.76910 248 GLU C C 1
ATOM 12164 O O . GLU C 1 248 ? 82.02000 38.33700 49.57200 1.000 29.06417 248 GLU C O 1
ATOM 12176 N N . ALA C 1 249 ? 81.98200 38.71700 51.79500 1.000 30.50289 249 ALA C N 1
ATOM 12177 C CA . ALA C 1 249 ? 82.18700 37.29600 52.10000 1.000 30.65087 249 ALA C CA 1
ATOM 12178 C C . ALA C 1 249 ? 81.26600 36.40400 51.28900 1.000 28.27170 249 ALA C C 1
ATOM 12179 O O . ALA C 1 249 ? 81.65600 35.30600 50.87600 1.000 34.34596 249 ALA C O 1
ATOM 12186 N N . PHE C 1 250 ? 80.02000 36.83000 51.10000 1.000 30.27616 250 PHE C N 1
ATOM 12187 C CA . PHE C 1 250 ? 79.02500 36.05400 50.37100 1.000 30.99862 250 PHE C CA 1
ATOM 12188 C C . PHE C 1 250 ? 79.07200 36.31100 48.86200 1.000 33.81737 250 PHE C C 1
ATOM 12189 O O . PHE C 1 250 ? 78.85200 35.38500 48.07700 1.000 33.29553 250 PHE C O 1
ATOM 12206 N N . MET C 1 251 ? 79.28500 37.56300 48.44400 1.000 29.31169 251 MET C N 1
ATOM 12207 C CA . MET C 1 251 ? 79.30300 37.87400 47.01700 1.000 31.10385 251 MET C CA 1
ATOM 12208 C C . MET C 1 251 ? 80.44100 37.16600 46.28600 1.000 39.27140 251 MET C C 1
ATOM 12209 O O . MET C 1 251 ? 80.32000 36.85300 45.09100 1.000 33.36817 251 MET C O 1
ATOM 12223 N N . ARG C 1 252 ? 81.54000 36.90500 46.97000 1.000 35.62525 252 ARG C N 1
ATOM 12224 C CA . ARG C 1 252 ? 82.66200 36.21800 46.36100 1.000 38.76285 252 ARG C CA 1
ATOM 12225 C C . ARG C 1 252 ? 82.50900 34.69700 46.39800 1.000 40.48932 252 ARG C C 1
ATOM 12226 O O . ARG C 1 252 ? 83.28800 33.99200 45.75300 1.000 44.22098 252 ARG C O 1
ATOM 12247 N N . ALA C 1 253 ? 81.51200 34.16800 47.09200 1.000 38.04019 253 ALA C N 1
ATOM 12248 C CA . ALA C 1 253 ? 81.35700 32.72300 47.19300 1.000 40.84544 253 ALA C CA 1
ATOM 12249 C C . ALA C 1 253 ? 80.50200 32.20600 46.04800 1.000 41.76231 253 ALA C C 1
ATOM 12250 O O . ALA C 1 253 ? 79.68800 32.93300 45.47000 1.000 44.22036 253 ALA C O 1
ATOM 12257 N N . ASP C 1 254 ? 80.71200 30.94000 45.70100 1.000 43.36398 254 ASP C N 1
ATOM 12258 C CA . ASP C 1 254 ? 79.95200 30.36500 44.59900 1.000 41.54739 254 ASP C CA 1
ATOM 12259 C C . ASP C 1 254 ? 78.46800 30.41400 44.90600 1.000 45.46492 254 ASP C C 1
ATOM 12260 O O . ASP C 1 254 ? 77.66600 30.83500 44.06800 1.000 40.38637 254 ASP C O 1
ATOM 12269 N N . ASP C 1 255 ? 78.08800 30.01600 46.12200 1.000 39.24333 255 ASP C N 1
ATOM 12270 C CA . ASP C 1 255 ? 76.69300 30.03500 46.55200 1.000 42.12371 255 ASP C CA 1
ATOM 12271 C C . ASP C 1 255 ? 76.58900 30.96100 47.76900 1.000 38.79373 255 ASP C C 1
ATOM 12272 O O . ASP C 1 255 ? 77.00100 30.57900 48.87900 1.000 29.13229 255 ASP C O 1
ATOM 12281 N N . PRO C 1 256 ? 76.06800 32.18100 47.60800 1.000 35.32690 256 PRO C N 1
ATOM 12282 C CA . PRO C 1 256 ? 76.12400 33.15100 48.71800 1.000 32.32607 256 PRO C CA 1
ATOM 12283 C C . PRO C 1 256 ? 75.42200 32.67000 49.96500 1.000 32.73436 256 PRO C C 1
ATOM 12284 O O . PRO C 1 256 ? 75.95400 32.86000 51.06300 1.000 33.52444 256 PRO C O 1
ATOM 12295 N N . GLY C 1 257 ? 74.23900 32.06000 49.82800 1.000 30.41166 257 GLY C N 1
ATOM 12296 C CA . GLY C 1 257 ? 73.51200 31.56500 50.98900 1.000 25.20635 257 GLY C CA 1
ATOM 12297 C C . GLY C 1 257 ? 74.21200 30.43800 51.69800 1.000 34.88368 257 GLY C C 1
ATOM 12298 O O . GLY C 1 257 ? 74.17200 30.33400 52.92900 1.000 31.88696 257 GLY C O 1
ATOM 12302 N N . LEU C 1 258 ? 74.86100 29.57100 50.94100 1.000 37.27658 258 LEU C N 1
ATOM 12303 C CA . LEU C 1 258 ? 75.62700 28.51600 51.57100 1.000 32.73485 258 LEU C CA 1
ATOM 12304 C C . LEU C 1 258 ? 76.80200 29.08100 52.36300 1.000 33.38960 258 LEU C C 1
ATOM 12305 O O . LEU C 1 258 ? 77.09200 28.61300 53.46900 1.000 32.80454 258 LEU C O 1
ATOM 12321 N N . GLU C 1 259 ? 77.47200 30.11200 51.84400 1.000 32.97939 259 GLU C N 1
ATOM 12322 C CA . GLU C 1 259 ? 78.54100 30.74100 52.62400 1.000 30.14932 259 GLU C CA 1
ATOM 12323 C C . GLU C 1 259 ? 77.98300 31.39900 53.89600 1.000 32.44142 259 GLU C C 1
ATOM 12324 O O . GLU C 1 259 ? 78.59900 31.31700 54.96600 1.000 27.90413 259 GLU C O 1
ATOM 12336 N N . LEU C 1 260 ? 76.81700 32.03700 53.81000 1.000 28.67751 260 LEU C N 1
ATOM 12337 C CA . LEU C 1 260 ? 76.14600 32.52600 55.02200 1.000 31.14652 260 LEU C CA 1
ATOM 12338 C C . LEU C 1 260 ? 75.91700 31.38800 56.01100 1.000 30.92037 260 LEU C C 1
ATOM 12339 O O . LEU C 1 260 ? 76.23400 31.49900 57.20600 1.000 29.36582 260 LEU C O 1
ATOM 12355 N N . LYS C 1 261 ? 75.37500 30.27700 55.52300 1.000 28.61328 261 LYS C N 1
ATOM 12356 C CA . LYS C 1 261 ? 75.11800 29.13900 56.39700 1.000 35.59692 261 LYS C CA 1
ATOM 12357 C C . LYS C 1 261 ? 76.40700 28.64400 57.03800 1.000 32.84395 261 LYS C C 1
ATOM 12358 O O . LYS C 1 261 ? 76.45100 28.38600 58.24600 1.000 35.51868 261 LYS C O 1
ATOM 12377 N N . ARG C 1 262 ? 77.48500 28.57800 56.26500 1.000 34.64669 262 ARG C N 1
ATOM 12378 C CA . ARG C 1 262 ? 78.74200 28.07500 56.80300 1.000 35.97146 262 ARG C CA 1
ATOM 12379 C C . ARG C 1 262 ? 79.31600 29.00600 57.86300 1.000 33.73567 262 ARG C C 1
ATOM 12380 O O . ARG C 1 262 ? 79.90300 28.55000 58.84500 1.000 35.78967 262 ARG C O 1
ATOM 12401 N N . LEU C 1 263 ? 79.20700 30.31200 57.66000 1.000 28.75041 263 LEU C N 1
ATOM 12402 C CA . LEU C 1 263 ? 79.83000 31.23100 58.58400 1.000 28.97334 263 LEU C CA 1
ATOM 12403 C C . LEU C 1 263 ? 79.04200 31.39200 59.87400 1.000 30.61249 263 LEU C C 1
ATOM 12404 O O . LEU C 1 263 ? 79.63300 31.68700 60.92000 1.000 31.41831 263 LEU C O 1
ATOM 12420 N N . PHE C 1 264 ? 77.72300 31.22800 59.82100 1.000 26.42095 264 PHE C N 1
ATOM 12421 C CA . PHE C 1 264 ? 76.87300 31.62400 60.93200 1.000 29.76257 264 PHE C CA 1
ATOM 12422 C C . PHE C 1 264 ? 76.08700 30.48500 61.59000 1.000 32.99210 264 PHE C C 1
ATOM 12423 O O . PHE C 1 264 ? 75.64200 30.64900 62.73200 1.000 28.66304 264 PHE C O 1
ATOM 12440 N N . PHE C 1 265 ? 75.89100 29.36000 60.91900 1.000 34.29940 265 PHE C N 1
ATOM 12441 C CA . PHE C 1 265 ? 74.99300 28.32400 61.42200 1.000 37.00572 265 PHE C CA 1
ATOM 12442 C C . PHE C 1 265 ? 75.63100 26.91800 61.46200 1.000 39.79615 265 PHE C C 1
ATOM 12443 O O . PHE C 1 265 ? 76.77800 26.72600 61.03500 1.000 45.67580 265 PHE C O 1
ATOM 12460 N N . PRO D 1 4 ? 42.83200 32.51400 111.36900 1.000 74.20003 4 PRO D N 1
ATOM 12461 C CA . PRO D 1 4 ? 43.65900 33.52800 112.04400 1.000 79.96290 4 PRO D CA 1
ATOM 12462 C C . PRO D 1 4 ? 42.99100 34.08200 113.31500 1.000 81.01059 4 PRO D C 1
ATOM 12463 O O . PRO D 1 4 ? 41.81400 34.44900 113.27700 1.000 78.54612 4 PRO D O 1
ATOM 12474 N N . THR D 1 5 ? 43.75600 34.16800 114.41000 1.000 78.95955 5 THR D N 1
ATOM 12475 C CA . THR D 1 5 ? 43.16400 34.27400 115.74500 1.000 77.19230 5 THR D CA 1
ATOM 12476 C C . THR D 1 5 ? 42.54300 35.64200 116.00000 1.000 75.36405 5 THR D C 1
ATOM 12477 O O . THR D 1 5 ? 41.40200 35.73100 116.47100 1.000 74.24772 5 THR D O 1
ATOM 12488 N N . VAL D 1 6 ? 43.29500 36.72200 115.76300 1.000 71.66666 6 VAL D N 1
ATOM 12489 C CA . VAL D 1 6 ? 42.71600 38.05600 115.91900 1.000 77.63896 6 VAL D CA 1
ATOM 12490 C C . VAL D 1 6 ? 41.41900 38.14400 115.14000 1.000 69.89905 6 VAL D C 1
ATOM 12491 O O . VAL D 1 6 ? 40.48200 38.85300 115.53300 1.000 58.30373 6 VAL D O 1
ATOM 12504 N N . LEU D 1 7 ? 41.34400 37.41600 114.03000 1.000 72.88045 7 LEU D N 1
ATOM 12505 C CA . LEU D 1 7 ? 40.18300 37.46300 113.15900 1.000 70.26452 7 LEU D CA 1
ATOM 12506 C C . LEU D 1 7 ? 39.08400 36.54000 113.66200 1.000 63.91040 7 LEU D C 1
ATOM 12507 O O . LEU D 1 7 ? 37.90200 36.88500 113.58200 1.000 58.07144 7 LEU D O 1
ATOM 12523 N N . GLN D 1 8 ? 39.46100 35.37200 114.19600 1.000 63.79988 8 GLN D N 1
ATOM 12524 C CA . GLN D 1 8 ? 38.47700 34.46500 114.77400 1.000 59.22864 8 GLN D CA 1
ATOM 12525 C C . GLN D 1 8 ? 37.70000 35.14300 115.88700 1.000 61.56202 8 GLN D C 1
ATOM 12526 O O . GLN D 1 8 ? 36.47200 35.00800 115.96900 1.000 58.72767 8 GLN D O 1
ATOM 12540 N N . LYS D 1 9 ? 38.39100 35.91000 116.73200 1.000 63.94634 9 LYS D N 1
ATOM 12541 C CA . LYS D 1 9 ? 37.71400 36.59300 117.83100 1.000 68.32947 9 LYS D CA 1
ATOM 12542 C C . LYS D 1 9 ? 36.77800 37.67500 117.31300 1.000 60.98437 9 LYS D C 1
ATOM 12543 O O . LYS D 1 9 ? 35.65600 37.83000 117.81100 1.000 60.00997 9 LYS D O 1
ATOM 12562 N N . ILE D 1 10 ? 37.23500 38.45200 116.33300 1.000 60.48166 10 ILE D N 1
ATOM 12563 C CA . ILE D 1 10 ? 36.40300 39.50800 115.76500 1.000 59.95045 10 ILE D CA 1
ATOM 12564 C C . ILE D 1 10 ? 35.15000 38.91200 115.12800 1.000 56.31930 10 ILE D C 1
ATOM 12565 O O . ILE D 1 10 ? 34.04000 39.42200 115.31800 1.000 49.75261 10 ILE D O 1
ATOM 12581 N N . LEU D 1 11 ? 35.30800 37.80200 114.39600 1.000 53.67494 11 LEU D N 1
ATOM 12582 C CA . LEU D 1 11 ? 34.18700 37.18300 113.68600 1.000 57.59099 11 LEU D CA 1
ATOM 12583 C C . LEU D 1 11 ? 33.19900 36.53000 114.65100 1.000 56.62302 11 LEU D C 1
ATOM 12584 O O . LEU D 1 11 ? 31.97900 36.55200 114.42100 1.000 43.67332 11 LEU D O 1
ATOM 12600 N N . ALA D 1 12 ? 33.71100 35.93300 115.72800 1.000 55.23576 12 ALA D N 1
ATOM 12601 C CA . ALA D 1 12 ? 32.84700 35.45600 116.80100 1.000 47.22264 12 ALA D CA 1
ATOM 12602 C C . ALA D 1 12 ? 31.95700 36.57500 117.31600 1.000 43.90750 12 ALA D C 1
ATOM 12603 O O . ALA D 1 12 ? 30.74400 36.41300 117.46600 1.000 48.32358 12 ALA D O 1
ATOM 12610 N N . ARG D 1 13 ? 32.54400 37.73600 117.56700 1.000 47.47194 13 ARG D N 1
ATOM 12611 C CA . ARG D 1 13 ? 31.76200 38.85200 118.07500 1.000 51.70779 13 ARG D CA 1
ATOM 12612 C C . ARG D 1 13 ? 30.78900 39.38200 117.02600 1.000 52.26665 13 ARG D C 1
ATOM 12613 O O . ARG D 1 13 ? 29.65000 39.74000 117.36100 1.000 44.81875 13 ARG D O 1
ATOM 12634 N N . LYS D 1 14 ? 31.21500 39.46000 115.75100 1.000 48.10367 14 LYS D N 1
ATOM 12635 C CA . LYS D 1 14 ? 30.30400 39.95400 114.72000 1.000 49.79180 14 LYS D CA 1
ATOM 12636 C C . LYS D 1 14 ? 29.06400 39.07600 114.62100 1.000 44.89446 14 LYS D C 1
ATOM 12637 O O . LYS D 1 14 ? 27.94400 39.58600 114.51400 1.000 44.99529 14 LYS D O 1
ATOM 12656 N N . ALA D 1 15 ? 29.24100 37.75500 114.63400 1.000 43.47762 15 ALA D N 1
ATOM 12657 C CA . ALA D 1 15 ? 28.08200 36.87500 114.58000 1.000 41.42959 15 ALA D CA 1
ATOM 12658 C C . ALA D 1 15 ? 27.10700 37.19800 115.71200 1.000 47.58642 15 ALA D C 1
ATOM 12659 O O . ALA D 1 15 ? 25.90600 37.36700 115.48000 1.000 44.18453 15 ALA D O 1
ATOM 12666 N N . GLU D 1 16 ? 27.61800 37.33600 116.94300 1.000 54.15397 16 GLU D N 1
ATOM 12667 C CA . GLU D 1 16 ? 26.77500 37.78000 118.05500 1.000 53.97557 16 GLU D CA 1
ATOM 12668 C C . GLU D 1 16 ? 26.10200 39.11100 117.73500 1.000 49.41464 16 GLU D C 1
ATOM 12669 O O . GLU D 1 16 ? 24.88900 39.26200 117.90900 1.000 50.63500 16 GLU D O 1
ATOM 12681 N N . GLU D 1 17 ? 26.88400 40.10400 117.29000 1.000 51.92910 17 GLU D N 1
ATOM 12682 C CA . GLU D 1 17 ? 26.33800 41.44400 117.06300 1.000 49.60264 17 GLU D CA 1
ATOM 12683 C C . GLU D 1 17 ? 25.28700 41.46000 115.95100 1.000 46.63715 17 GLU D C 1
ATOM 12684 O O . GLU D 1 17 ? 24.34000 42.25700 116.00000 1.000 46.95296 17 GLU D O 1
ATOM 12696 N N . VAL D 1 18 ? 25.44700 40.61800 114.92900 1.000 47.98058 18 VAL D N 1
ATOM 12697 C CA . VAL D 1 18 ? 24.45500 40.55000 113.85400 1.000 49.56940 18 VAL D CA 1
ATOM 12698 C C . VAL D 1 18 ? 23.14800 39.95000 114.37300 1.000 51.16648 18 VAL D C 1
ATOM 12699 O O . VAL D 1 18 ? 22.04700 40.46300 114.09800 1.000 42.58931 18 VAL D O 1
ATOM 12712 N N . ALA D 1 19 ? 23.24400 38.85600 115.13400 1.000 48.47263 19 ALA D N 1
ATOM 12713 C CA . ALA D 1 19 ? 22.03400 38.23400 115.66700 1.000 50.29637 19 ALA D CA 1
ATOM 12714 C C . ALA D 1 19 ? 21.25500 39.21600 116.53600 1.000 49.92323 19 ALA D C 1
ATOM 12715 O O . ALA D 1 19 ? 20.03900 39.38500 116.36800 1.000 51.44571 19 ALA D O 1
ATOM 12722 N N . GLU D 1 20 ? 21.94900 39.91300 117.43900 1.000 52.15407 20 GLU D N 1
ATOM 12723 C CA . GLU D 1 20 ? 21.29100 40.92000 118.26700 1.000 48.25327 20 GLU D CA 1
ATOM 12724 C C . GLU D 1 20 ? 20.58900 41.95200 117.40500 1.000 52.01176 20 GLU D C 1
ATOM 12725 O O . GLU D 1 20 ? 19.37700 42.16700 117.53000 1.000 54.47721 20 GLU D O 1
ATOM 12737 N N . ARG D 1 21 ? 21.33600 42.60200 116.50700 1.000 53.42703 21 ARG D N 1
ATOM 12738 C CA . ARG D 1 21 ? 20.73900 43.64800 115.68700 1.000 48.06045 21 ARG D CA 1
ATOM 12739 C C . ARG D 1 21 ? 19.56700 43.12000 114.87700 1.000 40.60796 21 ARG D C 1
ATOM 12740 O O . ARG D 1 21 ? 18.59000 43.83900 114.65200 1.000 41.99150 21 ARG D O 1
ATOM 12761 N N . ARG D 1 22 ? 19.67000 41.89400 114.36800 1.000 46.55236 22 ARG D N 1
ATOM 12762 C CA . ARG D 1 22 ? 18.63000 41.39800 113.46400 1.000 51.88616 22 ARG D CA 1
ATOM 12763 C C . ARG D 1 22 ? 17.32400 41.17000 114.21300 1.000 58.72353 22 ARG D C 1
ATOM 12764 O O . ARG D 1 22 ? 16.23900 41.43800 113.68000 1.000 57.77715 22 ARG D O 1
ATOM 12785 N N . ALA D 1 23 ? 17.41300 40.68200 115.45400 1.000 57.51857 23 ALA D N 1
ATOM 12786 C CA . ALA D 1 23 ? 16.22800 40.50900 116.28700 1.000 53.76822 23 ALA D CA 1
ATOM 12787 C C . ALA D 1 23 ? 15.41600 41.79500 116.39900 1.000 54.42106 23 ALA D C 1
ATOM 12788 O O . ALA D 1 23 ? 14.18200 41.76100 116.34600 1.000 65.17341 23 ALA D O 1
ATOM 12795 N N . ARG D 1 24 ? 16.08600 42.93800 116.55300 1.000 47.90950 24 ARG D N 1
ATOM 12796 C CA . ARG D 1 24 ? 15.38800 44.20400 116.75900 1.000 55.02813 24 ARG D CA 1
ATOM 12797 C C . ARG D 1 24 ? 15.03300 44.93200 115.46900 1.000 61.78957 24 ARG D C 1
ATOM 12798 O O . ARG D 1 24 ? 14.03300 45.66100 115.43500 1.000 58.46387 24 ARG D O 1
ATOM 12819 N N . VAL D 1 25 ? 15.85400 44.80700 114.42800 1.000 57.33559 25 VAL D N 1
ATOM 12820 C CA . VAL D 1 25 ? 15.60300 45.43800 113.13700 1.000 55.27785 25 VAL D CA 1
ATOM 12821 C C . VAL D 1 25 ? 15.79200 44.32900 112.11300 1.000 49.20883 25 VAL D C 1
ATOM 12822 O O . VAL D 1 25 ? 16.92700 43.97800 111.77600 1.000 40.96876 25 VAL D O 1
ATOM 12835 N N . ASN D 1 26 ? 14.69500 43.73000 111.66700 1.000 49.68778 26 ASN D N 1
ATOM 12836 C CA . ASN D 1 26 ? 14.84700 42.52200 110.89100 1.000 47.62797 26 ASN D CA 1
ATOM 12837 C C . ASN D 1 26 ? 15.24300 42.87400 109.46100 1.000 40.14509 26 ASN D C 1
ATOM 12838 O O . ASN D 1 26 ? 15.28900 44.04100 109.06300 1.000 41.01801 26 ASN D O 1
ATOM 12849 N N . LEU D 1 27 ? 15.51600 41.83500 108.68100 1.000 46.46738 27 LEU D N 1
ATOM 12850 C CA . LEU D 1 27 ? 15.96000 42.04300 107.30900 1.000 43.68547 27 LEU D CA 1
ATOM 12851 C C . LEU D 1 27 ? 14.99900 42.93900 106.54100 1.000 41.67520 27 LEU D C 1
ATOM 12852 O O . LEU D 1 27 ? 15.42400 43.82100 105.78700 1.000 37.28855 27 LEU D O 1
ATOM 12868 N N . ALA D 1 28 ? 13.69300 42.74500 106.73400 1.000 41.58630 28 ALA D N 1
ATOM 12869 C CA . ALA D 1 28 ? 12.71800 43.50300 105.95300 1.000 44.78466 28 ALA D CA 1
ATOM 12870 C C . ALA D 1 28 ? 12.82200 45.00100 106.20400 1.000 41.49072 28 ALA D C 1
ATOM 12871 O O . ALA D 1 28 ? 12.59000 45.79700 105.29400 1.000 45.34382 28 ALA D O 1
ATOM 12878 N N . GLU D 1 29 ? 13.15800 45.40100 107.43000 1.000 46.79450 29 GLU D N 1
ATOM 12879 C CA . GLU D 1 29 ? 13.24200 46.81900 107.77200 1.000 50.46083 29 GLU D CA 1
ATOM 12880 C C . GLU D 1 29 ? 14.52800 47.46100 107.23500 1.000 43.50410 29 GLU D C 1
ATOM 12881 O O . GLU D 1 29 ? 14.48700 48.58600 106.73000 1.000 42.57368 29 GLU D O 1
ATOM 12893 N N . VAL D 1 30 ? 15.68000 46.78800 107.35000 1.000 42.47558 30 VAL D N 1
ATOM 12894 C CA . VAL D 1 30 ? 16.89700 47.33800 106.74700 1.000 45.53184 30 VAL D CA 1
ATOM 12895 C C . VAL D 1 30 ? 16.73300 47.43600 105.23300 1.000 40.30468 30 VAL D C 1
ATOM 12896 O O . VAL D 1 30 ? 17.15600 48.42100 104.61100 1.000 38.56588 30 VAL D O 1
ATOM 12909 N N . GLU D 1 31 ? 16.06800 46.45400 104.61700 1.000 39.55726 31 GLU D N 1
ATOM 12910 C CA . GLU D 1 31 ? 15.75300 46.57800 103.18700 1.000 41.20884 31 GLU D CA 1
ATOM 12911 C C . GLU D 1 31 ? 15.00000 47.87600 102.88900 1.000 46.12138 31 GLU D C 1
ATOM 12912 O O . GLU D 1 31 ? 15.36200 48.60900 101.96100 1.000 42.60987 31 GLU D O 1
ATOM 12924 N N . ARG D 1 32 ? 13.95400 48.19100 103.67700 1.000 44.70541 32 ARG D N 1
ATOM 12925 C CA . ARG D 1 32 ? 13.23600 49.45700 103.48700 1.000 48.09860 32 ARG D CA 1
ATOM 12926 C C . ARG D 1 32 ? 14.16200 50.64800 103.67900 1.000 44.03927 32 ARG D C 1
ATOM 12927 O O . ARG D 1 32 ? 14.08000 51.64400 102.94800 1.000 42.05995 32 ARG D O 1
ATOM 12948 N N . LEU D 1 33 ? 15.01800 50.58700 104.69600 1.000 43.91081 33 LEU D N 1
ATOM 12949 C CA . LEU D 1 33 ? 15.94700 51.68300 104.93600 1.000 45.00093 33 LEU D CA 1
ATOM 12950 C C . LEU D 1 33 ? 16.90900 51.85000 103.76300 1.000 44.99913 33 LEU D C 1
ATOM 12951 O O . LEU D 1 33 ? 17.17400 52.97300 103.32000 1.000 46.11301 33 LEU D O 1
ATOM 12967 N N . ALA D 1 34 ? 17.40600 50.74100 103.21500 1.000 42.36623 34 ALA D N 1
ATOM 12968 C CA . ALA D 1 34 ? 18.26500 50.83200 102.04200 1.000 35.96475 34 ALA D CA 1
ATOM 12969 C C . ALA D 1 34 ? 17.55100 51.50300 100.87600 1.000 44.90688 34 ALA D C 1
ATOM 12970 O O . ALA D 1 34 ? 18.12000 52.38100 100.22100 1.000 44.93264 34 ALA D O 1
ATOM 12977 N N . ARG D 1 35 ? 16.29400 51.12500 100.61600 1.000 48.97603 35 ARG D N 1
ATOM 12978 C CA . ARG D 1 35 ? 15.52600 51.76100 99.54100 1.000 51.32749 35 ARG D CA 1
ATOM 12979 C C . ARG D 1 35 ? 15.36600 53.26700 99.74500 1.000 46.63773 35 ARG D C 1
ATOM 12980 O O . ARG D 1 35 ? 15.31900 54.01300 98.77000 1.000 55.67334 35 ARG D O 1
ATOM 13001 N N . SER D 1 36 ? 15.28100 53.73900 100.98200 1.000 47.37799 36 SER D N 1
ATOM 13002 C CA . SER D 1 36 ? 15.09100 55.16100 101.22900 1.000 50.24633 36 SER D CA 1
ATOM 13003 C C . SER D 1 36 ? 16.40900 55.93400 101.29800 1.000 54.07314 36 SER D C 1
ATOM 13004 O O . SER D 1 36 ? 16.38700 57.15300 101.49600 1.000 55.76017 36 SER D O 1
ATOM 13012 N N . ALA D 1 37 ? 17.54400 55.27500 101.08100 1.000 54.36273 37 ALA D N 1
ATOM 13013 C CA . ALA D 1 37 ? 18.84900 55.91200 101.20700 1.000 48.69368 37 ALA D CA 1
ATOM 13014 C C . ALA D 1 37 ? 19.26100 56.62500 99.92500 1.000 42.59421 37 ALA D C 1
ATOM 13015 O O . ALA D 1 37 ? 18.89200 56.23200 98.82000 1.000 41.12282 37 ALA D O 1
ATOM 13022 N N . ASP D 1 38 ? 20.04000 57.68700 100.10100 1.000 54.76868 38 ASP D N 1
ATOM 13023 C CA . ASP D 1 38 ? 20.73300 58.40300 99.03200 1.000 50.72063 38 ASP D CA 1
ATOM 13024 C C . ASP D 1 38 ? 21.33100 57.45300 97.99500 1.000 50.27584 38 ASP D C 1
ATOM 13025 O O . ASP D 1 38 ? 21.72200 56.33500 98.33600 1.000 52.73655 38 ASP D O 1
ATOM 13034 N N . ALA D 1 39 ? 21.43300 57.88200 96.74000 1.000 46.45223 39 ALA D N 1
ATOM 13035 C CA . ALA D 1 39 ? 21.99000 57.01400 95.71000 1.000 52.01926 39 ALA D CA 1
ATOM 13036 C C . ALA D 1 39 ? 23.46300 56.71300 95.99700 1.000 44.62665 39 ALA D C 1
ATOM 13037 O O . ALA D 1 39 ? 24.17900 57.56300 96.53700 1.000 39.84413 39 ALA D O 1
ATOM 13044 N N . PRO D 1 40 ? 23.93800 55.51500 95.67500 1.000 42.67850 40 PRO D N 1
ATOM 13045 C CA . PRO D 1 40 ? 25.37600 55.23800 95.76500 1.000 43.82955 40 PRO D CA 1
ATOM 13046 C C . PRO D 1 40 ? 26.17700 56.26900 94.97200 1.000 41.76861 40 PRO D C 1
ATOM 13047 O O . PRO D 1 40 ? 25.73200 56.76500 93.93700 1.000 39.02177 40 PRO D O 1
ATOM 13058 N N . ARG D 1 41 ? 27.37100 56.59700 95.47300 1.000 38.74035 41 ARG D N 1
ATOM 13059 C CA . ARG D 1 41 ? 28.15700 57.66300 94.87400 1.000 35.08432 41 ARG D CA 1
ATOM 13060 C C . ARG D 1 41 ? 29.14900 57.17500 93.81600 1.000 34.75378 41 ARG D C 1
ATOM 13061 O O . ARG D 1 41 ? 29.70300 57.99700 93.07900 1.000 33.52822 41 ARG D O 1
ATOM 13082 N N . GLY D 1 42 ? 29.34700 55.86900 93.67400 1.000 34.32287 42 GLY D N 1
ATOM 13083 C CA . GLY D 1 42 ? 30.24100 55.37400 92.64600 1.000 31.11239 42 GLY D CA 1
ATOM 13084 C C . GLY D 1 42 ? 31.64700 55.17200 93.18100 1.000 35.60547 42 GLY D C 1
ATOM 13085 O O . GLY D 1 42 ? 32.59600 55.79900 92.70200 1.000 32.80101 42 GLY D O 1
ATOM 13089 N N . PHE D 1 43 ? 31.79500 54.26600 94.15300 1.000 28.98200 43 PHE D N 1
ATOM 13090 C CA . PHE D 1 43 ? 33.07500 54.08800 94.82700 1.000 32.87712 43 PHE D CA 1
ATOM 13091 C C . PHE D 1 43 ? 34.14100 53.58400 93.85100 1.000 29.94621 43 PHE D C 1
ATOM 13092 O O . PHE D 1 43 ? 35.21400 54.18800 93.71400 1.000 25.85440 43 PHE D O 1
ATOM 13109 N N . ALA D 1 44 ? 33.84300 52.50500 93.12000 1.000 25.67819 44 ALA D N 1
ATOM 13110 C CA . ALA D 1 44 ? 34.83600 51.94700 92.20900 1.000 28.15330 44 ALA D CA 1
ATOM 13111 C C . ALA D 1 44 ? 35.20800 52.94000 91.10700 1.000 32.36729 44 ALA D C 1
ATOM 13112 O O . ALA D 1 44 ? 36.38600 53.07400 90.75000 1.000 27.89289 44 ALA D O 1
ATOM 13119 N N . ASN D 1 45 ? 34.21900 53.63300 90.54000 1.000 30.14142 45 ASN D N 1
ATOM 13120 C CA . ASN D 1 45 ? 34.50700 54.54100 89.43300 1.000 27.69656 45 ASN D CA 1
ATOM 13121 C C . ASN D 1 45 ? 35.39100 55.70200 89.88500 1.000 32.81503 45 ASN D C 1
ATOM 13122 O O . ASN D 1 45 ? 36.26600 56.14300 89.14000 1.000 29.00134 45 ASN D O 1
ATOM 13133 N N . ALA D 1 46 ? 35.18700 56.20000 91.10600 1.000 25.68787 46 ALA D N 1
ATOM 13134 C CA . ALA D 1 46 ? 36.05600 57.24900 91.64000 1.000 31.46552 46 ALA D CA 1
ATOM 13135 C C . ALA D 1 46 ? 37.53200 56.83500 91.64800 1.000 37.65749 46 ALA D C 1
ATOM 13136 O O . ALA D 1 46 ? 38.41300 57.65000 91.34100 1.000 31.24154 46 ALA D O 1
ATOM 13143 N N . LEU D 1 47 ? 37.82600 55.59000 92.05000 1.000 26.10960 47 LEU D N 1
ATOM 13144 C CA . LEU D 1 47 ? 39.19800 55.10400 92.03700 1.000 26.92437 47 LEU D CA 1
ATOM 13145 C C . LEU D 1 47 ? 39.67300 54.80900 90.61100 1.000 30.67310 47 LEU D C 1
ATOM 13146 O O . LEU D 1 47 ? 40.80400 55.14300 90.24100 1.000 28.03738 47 LEU D O 1
ATOM 13162 N N . LEU D 1 48 ? 38.84500 54.12100 89.82600 1.000 25.12780 48 LEU D N 1
ATOM 13163 C CA . LEU D 1 48 ? 39.22900 53.72500 88.47700 1.000 27.56132 48 LEU D CA 1
ATOM 13164 C C . LEU D 1 48 ? 39.55100 54.92800 87.59600 1.000 29.41557 48 LEU D C 1
ATOM 13165 O O . LEU D 1 48 ? 40.51100 54.88900 86.81900 1.000 32.62728 48 LEU D O 1
ATOM 13181 N N . GLU D 1 49 ? 38.73100 55.98200 87.65400 1.000 31.97376 49 GLU D N 1
ATOM 13182 C CA . GLU D 1 49 ? 38.95500 57.14000 86.78700 1.000 36.54107 49 GLU D CA 1
ATOM 13183 C C . GLU D 1 49 ? 40.30400 57.78300 87.06500 1.000 41.04991 49 GLU D C 1
ATOM 13184 O O . GLU D 1 49 ? 40.92400 58.33800 86.14700 1.000 33.86296 49 GLU D O 1
ATOM 13196 N N . ARG D 1 50 ? 40.76400 57.73000 88.32500 1.000 32.12915 50 ARG D N 1
ATOM 13197 C CA . ARG D 1 50 ? 42.02900 58.34800 88.69200 1.000 31.24686 50 ARG D CA 1
ATOM 13198 C C . ARG D 1 50 ? 43.18900 57.42900 88.36800 1.000 34.01938 50 ARG D C 1
ATOM 13199 O O . ARG D 1 50 ? 44.20200 57.86500 87.80900 1.000 32.99501 50 ARG D O 1
ATOM 13220 N N . ALA D 1 51 ? 43.04200 56.14600 88.69400 1.000 36.38514 51 ALA D N 1
ATOM 13221 C CA . ALA D 1 51 ? 44.13300 55.21200 88.48100 1.000 35.06229 51 ALA D CA 1
ATOM 13222 C C . ALA D 1 51 ? 44.36100 54.96500 87.00000 1.000 33.44522 51 ALA D C 1
ATOM 13223 O O . ALA D 1 51 ? 45.50600 54.80100 86.57900 1.000 31.62197 51 ALA D O 1
ATOM 13230 N N . LYS D 1 52 ? 43.30300 54.96700 86.19100 1.000 29.65942 52 LYS D N 1
ATOM 13231 C CA . LYS D 1 52 ? 43.48400 54.83700 84.75100 1.000 35.41840 52 LYS D CA 1
ATOM 13232 C C . LYS D 1 52 ? 44.25600 56.01500 84.15600 1.000 37.77323 52 LYS D C 1
ATOM 13233 O O . LYS D 1 52 ? 44.70800 55.91000 83.01900 1.000 35.97565 52 LYS D O 1
ATOM 13252 N N . ARG D 1 53 ? 44.41000 57.11700 84.90100 1.000 34.79252 53 ARG D N 1
ATOM 13253 C CA . ARG D 1 53 ? 45.18800 58.29100 84.50600 1.000 37.44832 53 ARG D CA 1
ATOM 13254 C C . ARG D 1 53 ? 46.55600 58.35900 85.16200 1.000 40.92334 53 ARG D C 1
ATOM 13255 O O . ARG D 1 53 ? 47.21700 59.40100 85.08000 1.000 38.26472 53 ARG D O 1
ATOM 13276 N N . LYS D 1 54 ? 46.97900 57.29900 85.84100 1.000 33.79996 54 LYS D N 1
ATOM 13277 C CA . LYS D 1 54 ? 48.20400 57.32300 86.63000 1.000 39.24896 54 LYS D CA 1
ATOM 13278 C C . LYS D 1 54 ? 48.19800 58.52500 87.57000 1.000 36.99999 54 LYS D C 1
ATOM 13279 O O . LYS D 1 54 ? 49.16900 59.26800 87.69300 1.000 43.34377 54 LYS D O 1
ATOM 13298 N N . GLU D 1 55 ? 47.05900 58.70800 88.22600 1.000 33.48375 55 GLU D N 1
ATOM 13299 C CA . GLU D 1 55 ? 46.92000 59.60200 89.35400 1.000 37.40804 55 GLU D CA 1
ATOM 13300 C C . GLU D 1 55 ? 46.59200 58.80400 90.61000 1.000 35.89460 55 GLU D C 1
ATOM 13301 O O . GLU D 1 55 ? 45.88100 57.79000 90.52900 1.000 31.69491 55 GLU D O 1
ATOM 13313 N N . PRO D 1 56 ? 47.08300 59.22700 91.77100 1.000 35.36305 56 PRO D N 1
ATOM 13314 C CA . PRO D 1 56 ? 46.77500 58.50000 93.01400 1.000 35.24429 56 PRO D CA 1
ATOM 13315 C C . PRO D 1 56 ? 45.27800 58.45500 93.28400 1.000 27.84712 56 PRO D C 1
ATOM 13316 O O . PRO D 1 56 ? 44.59100 59.47600 93.25300 1.000 32.17323 56 PRO D O 1
ATOM 13327 N N . ALA D 1 57 ? 44.78800 57.25700 93.57900 1.000 31.21497 57 ALA D N 1
ATOM 13328 C CA . ALA D 1 57 ? 43.40000 57.02200 93.98000 1.000 30.63380 57 ALA D CA 1
ATOM 13329 C C . ALA D 1 57 ? 43.42000 56.59000 95.44300 1.000 25.78411 57 ALA D C 1
ATOM 13330 O O . ALA D 1 57 ? 43.65900 55.42600 95.76100 1.000 28.08742 57 ALA D O 1
ATOM 13337 N N . VAL D 1 58 ? 43.16500 57.52500 96.33500 1.000 23.65758 58 VAL D N 1
ATOM 13338 C CA . VAL D 1 58 ? 43.43200 57.32400 97.75300 1.000 26.70949 58 VAL D CA 1
ATOM 13339 C C . VAL D 1 58 ? 42.11000 57.12900 98.49700 1.000 27.79672 58 VAL D C 1
ATOM 13340 O O . VAL D 1 58 ? 41.20500 57.97400 98.43600 1.000 29.22622 58 VAL D O 1
ATOM 13353 N N . ILE D 1 59 ? 41.99700 55.99700 99.17300 1.000 27.51544 59 ILE D N 1
ATOM 13354 C CA . ILE D 1 59 ? 40.91400 55.75300 100.11200 1.000 32.00228 59 ILE D CA 1
ATOM 13355 C C . ILE D 1 59 ? 41.43200 56.17200 101.48300 1.000 28.93867 59 ILE D C 1
ATOM 13356 O O . ILE D 1 59 ? 42.28600 55.50700 102.06700 1.000 26.55597 59 ILE D O 1
ATOM 13372 N N . ALA D 1 60 ? 40.91400 57.27600 101.99600 1.000 29.44451 60 ALA D N 1
ATOM 13373 C CA . ALA D 1 60 ? 41.40300 57.84000 103.24700 1.000 33.54597 60 ALA D CA 1
ATOM 13374 C C . ALA D 1 60 ? 40.55200 57.31900 104.40500 1.000 30.77363 60 ALA D C 1
ATOM 13375 O O . ALA D 1 60 ? 39.32500 57.44600 104.38800 1.000 33.27505 60 ALA D O 1
ATOM 13382 N N . GLU D 1 61 ? 41.18900 56.71400 105.39500 1.000 28.55941 61 GLU D N 1
ATOM 13383 C CA . GLU D 1 61 ? 40.46500 55.97000 106.40000 1.000 29.49037 61 GLU D CA 1
ATOM 13384 C C . GLU D 1 61 ? 40.27800 56.78700 107.67900 1.000 40.07069 61 GLU D C 1
ATOM 13385 O O . GLU D 1 61 ? 41.22000 57.43700 108.16600 1.000 37.23103 61 GLU D O 1
ATOM 13397 N N . ILE D 1 62 ? 39.04800 56.75800 108.19900 1.000 41.12075 62 ILE D N 1
ATOM 13398 C CA . ILE D 1 62 ? 38.66100 57.41600 109.44600 1.000 32.79045 62 ILE D CA 1
ATOM 13399 C C . ILE D 1 62 ? 38.59000 56.31200 110.49200 1.000 43.24866 62 ILE D C 1
ATOM 13400 O O . ILE D 1 62 ? 37.59900 55.57500 110.57200 1.000 42.43213 62 ILE D O 1
ATOM 13416 N N . LYS D 1 63 ? 39.66100 56.19400 111.28200 1.000 48.47133 63 LYS D N 1
ATOM 13417 C CA . LYS D 1 63 ? 39.88600 55.08100 112.20200 1.000 50.78564 63 LYS D CA 1
ATOM 13418 C C . LYS D 1 63 ? 40.38200 55.65200 113.52600 1.000 62.35170 63 LYS D C 1
ATOM 13419 O O . LYS D 1 63 ? 41.47400 56.23000 113.59400 1.000 59.40460 63 LYS D O 1
ATOM 13438 N N . LYS D 1 64 ? 39.57500 55.48800 114.57000 1.000 61.48547 64 LYS D N 1
ATOM 13439 C CA . LYS D 1 64 ? 39.93100 55.99200 115.89200 1.000 64.97552 64 LYS D CA 1
ATOM 13440 C C . LYS D 1 64 ? 41.02400 55.13300 116.52700 1.000 68.56150 64 LYS D C 1
ATOM 13441 O O . LYS D 1 64 ? 42.10000 55.63200 116.88000 1.000 68.40304 64 LYS D O 1
ATOM 13460 N N . ALA D 1 65 ? 40.77000 53.83300 116.66200 1.000 67.08329 65 ALA D N 1
ATOM 13461 C CA . ALA D 1 65 ? 41.67200 52.88400 117.30100 1.000 66.62134 65 ALA D CA 1
ATOM 13462 C C . ALA D 1 65 ? 41.88000 51.68200 116.37600 1.000 71.92355 65 ALA D C 1
ATOM 13463 O O . ALA D 1 65 ? 41.29800 51.60500 115.28600 1.000 68.37168 65 ALA D O 1
ATOM 13470 N N . SER D 1 66 ? 42.71900 50.74300 116.81000 1.000 70.78636 66 SER D N 1
ATOM 13471 C CA . SER D 1 66 ? 42.95900 49.49800 116.08600 1.000 73.84080 66 SER D CA 1
ATOM 13472 C C . SER D 1 66 ? 43.66100 48.52400 117.03000 1.000 76.80336 66 SER D C 1
ATOM 13473 O O . SER D 1 66 ? 44.20700 48.94400 118.04900 1.000 79.36166 66 SER D O 1
ATOM 13481 N N . PRO D 1 67 ? 43.64500 47.20700 116.71200 1.000 80.47563 67 PRO D N 1
ATOM 13482 C CA . PRO D 1 67 ? 44.39000 46.24300 117.54100 1.000 84.50694 67 PRO D CA 1
ATOM 13483 C C . PRO D 1 67 ? 45.89800 46.47700 117.52900 1.000 84.39108 67 PRO D C 1
ATOM 13484 O O . PRO D 1 67 ? 46.51800 46.66800 118.58200 1.000 79.24548 67 PRO D O 1
ATOM 13495 N N . SER D 1 68 ? 46.50000 46.48400 116.33600 1.000 84.99914 68 SER D N 1
ATOM 13496 C CA . SER D 1 68 ? 47.95500 46.49300 116.23100 1.000 84.44212 68 SER D CA 1
ATOM 13497 C C . SER D 1 68 ? 48.58500 47.77500 116.76000 1.000 81.92529 68 SER D C 1
ATOM 13498 O O . SER D 1 68 ? 49.79800 47.79500 116.98500 1.000 77.19812 68 SER D O 1
ATOM 13506 N N . LYS D 1 69 ? 47.80200 48.84000 116.96500 1.000 83.42423 69 LYS D N 1
ATOM 13507 C CA . LYS D 1 69 ? 48.35700 50.16200 117.23500 1.000 86.84609 69 LYS D CA 1
ATOM 13508 C C . LYS D 1 69 ? 47.73600 50.89400 118.42100 1.000 86.34492 69 LYS D C 1
ATOM 13509 O O . LYS D 1 69 ? 48.24000 51.96500 118.78000 1.000 81.46018 69 LYS D O 1
ATOM 13528 N N . GLY D 1 70 ? 46.67800 50.36600 119.04300 1.000 81.76446 70 GLY D N 1
ATOM 13529 C CA . GLY D 1 70 ? 45.99300 51.10200 120.09500 1.000 73.07040 70 GLY D CA 1
ATOM 13530 C C . GLY D 1 70 ? 45.22300 52.28800 119.52900 1.000 75.59351 70 GLY D C 1
ATOM 13531 O O . GLY D 1 70 ? 44.89400 52.34000 118.33500 1.000 74.55337 70 GLY D O 1
ATOM 13535 N N . VAL D 1 71 ? 44.93800 53.26000 120.40600 1.000 67.95101 71 VAL D N 1
ATOM 13536 C CA . VAL D 1 71 ? 44.23200 54.46300 119.97100 1.000 74.82732 71 VAL D CA 1
ATOM 13537 C C . VAL D 1 71 ? 45.14600 55.27200 119.06700 1.000 75.98843 71 VAL D C 1
ATOM 13538 O O . VAL D 1 71 ? 46.34700 55.42000 119.33500 1.000 74.13470 71 VAL D O 1
ATOM 13551 N N . LEU D 1 72 ? 44.58100 55.79200 117.97700 1.000 75.68383 72 LEU D N 1
ATOM 13552 C CA . LEU D 1 72 ? 45.36000 56.49800 116.97600 1.000 74.71920 72 LEU D CA 1
ATOM 13553 C C . LEU D 1 72 ? 45.11700 57.99800 116.97200 1.000 71.30688 72 LEU D C 1
ATOM 13554 O O . LEU D 1 72 ? 46.00000 58.74500 116.53900 1.000 76.18481 72 LEU D O 1
ATOM 13570 N N . ARG D 1 73 ? 43.97000 58.46000 117.46300 1.000 70.32711 73 ARG D N 1
ATOM 13571 C CA . ARG D 1 73 ? 43.65400 59.88600 117.44000 1.000 80.09034 73 ARG D CA 1
ATOM 13572 C C . ARG D 1 73 ? 42.70800 60.19800 118.58900 1.000 80.48565 73 ARG D C 1
ATOM 13573 O O . ARG D 1 73 ? 41.59200 59.67500 118.63300 1.000 77.35089 73 ARG D O 1
ATOM 13594 N N . GLU D 1 74 ? 43.15900 61.04400 119.51800 1.000 90.64915 74 GLU D N 1
ATOM 13595 C CA . GLU D 1 74 ? 42.36000 61.36800 120.69800 1.000 91.12650 74 GLU D CA 1
ATOM 13596 C C . GLU D 1 74 ? 41.11600 62.15500 120.31100 1.000 85.39242 74 GLU D C 1
ATOM 13597 O O . GLU D 1 74 ? 39.98500 61.69900 120.51500 1.000 75.75971 74 GLU D O 1
ATOM 13609 N N . HIS D 1 75 ? 41.31300 63.35700 119.77500 1.000 85.83251 75 HIS D N 1
ATOM 13610 C CA . HIS D 1 75 ? 40.21500 64.16200 119.25800 1.000 92.45455 75 HIS D CA 1
ATOM 13611 C C . HIS D 1 75 ? 39.73000 63.53900 117.95200 1.000 92.32835 75 HIS D C 1
ATOM 13612 O O . HIS D 1 75 ? 40.50600 63.40000 117.00000 1.000 85.69062 75 HIS D O 1
ATOM 13626 N N . PHE D 1 76 ? 38.45500 63.13900 117.91400 1.000 88.64385 76 PHE D N 1
ATOM 13627 C CA . PHE D 1 76 ? 37.91800 62.32400 116.82200 1.000 72.84352 76 PHE D CA 1
ATOM 13628 C C . PHE D 1 76 ? 36.58600 62.91300 116.37400 1.000 54.77215 76 PHE D C 1
ATOM 13629 O O . PHE D 1 76 ? 35.56000 62.70700 117.02300 1.000 57.47144 76 PHE D O 1
ATOM 13646 N N . VAL D 1 77 ? 36.60300 63.63400 115.25700 1.000 49.16175 77 VAL D N 1
ATOM 13647 C CA . VAL D 1 77 ? 35.41800 64.29500 114.72500 1.000 52.23998 77 VAL D CA 1
ATOM 13648 C C . VAL D 1 77 ? 35.21400 63.88400 113.26400 1.000 56.50095 77 VAL D C 1
ATOM 13649 O O . VAL D 1 77 ? 35.62900 64.61000 112.34300 1.000 51.70663 77 VAL D O 1
ATOM 13662 N N . PRO D 1 78 ? 34.56700 62.74300 113.01000 1.000 54.71487 78 PRO D N 1
ATOM 13663 C CA . PRO D 1 78 ? 34.47500 62.22900 111.62900 1.000 45.33133 78 PRO D CA 1
ATOM 13664 C C . PRO D 1 78 ? 34.07700 63.25000 110.57500 1.000 48.78352 78 PRO D C 1
ATOM 13665 O O . PRO D 1 78 ? 34.66100 63.24600 109.48400 1.000 46.67171 78 PRO D O 1
ATOM 13676 N N . ALA D 1 79 ? 33.11300 64.13000 110.85200 1.000 48.90044 79 ALA D N 1
ATOM 13677 C CA . ALA D 1 79 ? 32.69900 65.09300 109.83300 1.000 43.60445 79 ALA D CA 1
ATOM 13678 C C . ALA D 1 79 ? 33.83000 66.05500 109.46300 1.000 47.61798 79 ALA D C 1
ATOM 13679 O O . ALA D 1 79 ? 33.91300 66.50900 108.31200 1.000 47.13920 79 ALA D O 1
ATOM 13686 N N . GLU D 1 80 ? 34.71500 66.36600 110.41200 1.000 46.33654 80 GLU D N 1
ATOM 13687 C CA . GLU D 1 80 ? 35.82600 67.27400 110.13100 1.000 54.18498 80 GLU D CA 1
ATOM 13688 C C . GLU D 1 80 ? 36.94700 66.54900 109.39700 1.000 41.43815 80 GLU D C 1
ATOM 13689 O O . GLU D 1 80 ? 37.52500 67.08200 108.44600 1.000 43.11657 80 GLU D O 1
ATOM 13701 N N . ILE D 1 81 ? 37.24600 65.32500 109.81600 1.000 39.96441 81 ILE D N 1
ATOM 13702 C CA . ILE D 1 81 ? 38.22000 64.51200 109.09900 1.000 43.37476 81 ILE D CA 1
ATOM 13703 C C . ILE D 1 81 ? 37.81200 64.33300 107.63600 1.000 42.53055 81 ILE D C 1
ATOM 13704 O O . ILE D 1 81 ? 38.65300 64.44600 106.73300 1.000 43.09926 81 ILE D O 1
ATOM 13720 N N . ALA D 1 82 ? 36.52100 64.08700 107.36700 1.000 36.87061 82 ALA D N 1
ATOM 13721 C CA . ALA D 1 82 ? 36.09100 63.87100 105.97700 1.000 44.95093 82 ALA D CA 1
ATOM 13722 C C . ALA D 1 82 ? 36.29900 65.11600 105.12200 1.000 43.76968 82 ALA D C 1
ATOM 13723 O O . ALA D 1 82 ? 36.74900 65.01900 103.96900 1.000 36.93037 82 ALA D O 1
ATOM 13730 N N . ARG D 1 83 ? 35.95800 66.29400 105.65900 1.000 43.66211 83 ARG D N 1
ATOM 13731 C CA . ARG D 1 83 ? 36.20100 67.54600 104.94000 1.000 45.29779 83 ARG D CA 1
ATOM 13732 C C . ARG D 1 83 ? 37.68900 67.77700 104.69400 1.000 36.73273 83 ARG D C 1
ATOM 13733 O O . ARG D 1 83 ? 38.08700 68.19200 103.60100 1.000 37.93588 83 ARG D O 1
ATOM 13754 N N . SER D 1 84 ? 38.52000 67.53600 105.70900 1.000 39.39863 84 SER D N 1
ATOM 13755 C CA . SER D 1 84 ? 39.97100 67.63500 105.55000 1.000 41.02213 84 SER D CA 1
ATOM 13756 C C . SER D 1 84 ? 40.45800 66.71500 104.42700 1.000 40.10635 84 SER D C 1
ATOM 13757 O O . SER D 1 84 ? 41.14600 67.14700 103.49100 1.000 38.91751 84 SER D O 1
ATOM 13765 N N . TYR D 1 85 ? 40.08000 65.43800 104.50400 1.000 39.87746 85 TYR D N 1
ATOM 13766 C CA . TYR D 1 85 ? 40.46500 64.45400 103.49800 1.000 35.05238 85 TYR D CA 1
ATOM 13767 C C . TYR D 1 85 ? 40.05700 64.87900 102.10400 1.000 35.46971 85 TYR D C 1
ATOM 13768 O O . TYR D 1 85 ? 40.85600 64.79500 101.16600 1.000 38.89951 85 TYR D O 1
ATOM 13786 N N . GLU D 1 86 ? 38.80800 65.31100 101.93000 1.000 34.50785 86 GLU D N 1
ATOM 13787 C CA . GLU D 1 86 ? 38.37400 65.73700 100.60800 1.000 35.07888 86 GLU D CA 1
ATOM 13788 C C . GLU D 1 86 ? 39.20800 66.91600 100.13500 1.000 41.42060 86 GLU D C 1
ATOM 13789 O O . GLU D 1 86 ? 39.69600 66.94300 98.99700 1.000 36.16953 86 GLU D O 1
ATOM 13801 N N . ALA D 1 87 ? 39.39000 67.90800 101.00000 1.000 39.01133 87 ALA D N 1
ATOM 13802 C CA . ALA D 1 87 ? 40.18300 69.05700 100.58300 1.000 37.43063 87 ALA D CA 1
ATOM 13803 C C . ALA D 1 87 ? 41.60100 68.62600 100.23400 1.000 34.00153 87 ALA D C 1
ATOM 13804 O O . ALA D 1 87 ? 42.19800 69.14000 99.28300 1.000 45.41173 87 ALA D O 1
ATOM 13811 N N . GLY D 1 88 ? 42.14300 67.65600 100.96700 1.000 39.60319 88 GLY D N 1
ATOM 13812 C CA . GLY D 1 88 ? 43.48000 67.15100 100.69900 1.000 42.88328 88 GLY D CA 1
ATOM 13813 C C . GLY D 1 88 ? 43.66100 66.31900 99.41900 1.000 40.75113 88 GLY D C 1
ATOM 13814 O O . GLY D 1 88 ? 44.81400 66.05400 99.05900 1.000 38.69645 88 GLY D O 1
ATOM 13818 N N . GLY D 1 89 ? 42.59000 65.88600 98.74400 1.000 39.17111 89 GLY D N 1
ATOM 13819 C CA . GLY D 1 89 ? 42.72500 65.07200 97.53900 1.000 36.97158 89 GLY D CA 1
ATOM 13820 C C . GLY D 1 89 ? 42.23000 63.62600 97.62400 1.000 32.74351 89 GLY D C 1
ATOM 13821 O O . GLY D 1 89 ? 42.45100 62.85900 96.68200 1.000 30.63227 89 GLY D O 1
ATOM 13825 N N . ALA D 1 90 ? 41.56000 63.23400 98.69800 1.000 31.92831 90 ALA D N 1
ATOM 13826 C CA . ALA D 1 90 ? 41.04900 61.87100 98.79100 1.000 36.13667 90 ALA D CA 1
ATOM 13827 C C . ALA D 1 90 ? 40.06800 61.57700 97.66300 1.000 33.83317 90 ALA D C 1
ATOM 13828 O O . ALA D 1 90 ? 39.26700 62.42600 97.26300 1.000 34.97367 90 ALA D O 1
ATOM 13835 N N . ALA D 1 91 ? 40.13300 60.35700 97.13900 1.000 31.10612 91 ALA D N 1
ATOM 13836 C CA . ALA D 1 91 ? 39.14100 59.94900 96.15700 1.000 29.27609 91 ALA D CA 1
ATOM 13837 C C . ALA D 1 91 ? 37.91500 59.34100 96.83200 1.000 30.66562 91 ALA D C 1
ATOM 13838 O O . ALA D 1 91 ? 36.78700 59.59300 96.39200 1.000 32.54539 91 ALA D O 1
ATOM 13845 N N . CYS D 1 92 ? 38.13100 58.58400 97.91200 1.000 29.07303 92 CYS D N 1
ATOM 13846 C CA . CYS D 1 92 ? 37.07200 57.93700 98.68100 1.000 30.86631 92 CYS D CA 1
ATOM 13847 C C . CYS D 1 92 ? 37.44300 57.93900 100.16000 1.000 31.26844 92 CYS D C 1
ATOM 13848 O O . CYS D 1 92 ? 38.60500 58.14800 100.53200 1.000 30.50452 92 CYS D O 1
ATOM 13856 N N . LEU D 1 93 ? 36.44000 57.69800 101.00900 1.000 28.42825 93 LEU D N 1
ATOM 13857 C CA . LEU D 1 93 ? 36.66200 57.47300 102.42900 1.000 29.50138 93 LEU D CA 1
ATOM 13858 C C . LEU D 1 93 ? 36.42200 56.03000 102.79700 1.000 32.26790 93 LEU D C 1
ATOM 13859 O O . LEU D 1 93 ? 35.61200 55.33500 102.17000 1.000 33.08908 93 LEU D O 1
ATOM 13875 N N . SER D 1 94 ? 37.15200 55.60400 103.82700 1.000 32.49251 94 SER D N 1
ATOM 13876 C CA . SER D 1 94 ? 36.88200 54.38500 104.57800 1.000 35.03306 94 SER D CA 1
ATOM 13877 C C . SER D 1 94 ? 36.57100 54.79700 106.01000 1.000 42.34164 94 SER D C 1
ATOM 13878 O O . SER D 1 94 ? 37.33200 55.57800 106.60800 1.000 39.07926 94 SER D O 1
ATOM 13886 N N . VAL D 1 95 ? 35.46100 54.28500 106.55800 1.000 33.70266 95 VAL D N 1
ATOM 13887 C CA . VAL D 1 95 ? 35.03500 54.62100 107.91800 1.000 37.87701 95 VAL D CA 1
ATOM 13888 C C . VAL D 1 95 ? 34.75500 53.33500 108.67600 1.000 32.90455 95 VAL D C 1
ATOM 13889 O O . VAL D 1 95 ? 33.84900 52.58000 108.31800 1.000 34.02427 95 VAL D O 1
ATOM 13902 N N . LEU D 1 96 ? 35.48800 53.12300 109.75500 1.000 29.55308 96 LEU D N 1
ATOM 13903 C CA . LEU D 1 96 ? 35.30300 51.95300 110.59100 1.000 36.53602 96 LEU D CA 1
ATOM 13904 C C . LEU D 1 96 ? 33.95000 52.01700 111.28600 1.000 41.54109 96 LEU D C 1
ATOM 13905 O O . LEU D 1 96 ? 33.59400 53.04400 111.87000 1.000 40.36004 96 LEU D O 1
ATOM 13921 N N . THR D 1 97 ? 33.18500 50.93100 111.20700 1.000 39.52572 97 THR D N 1
ATOM 13922 C CA . THR D 1 97 ? 31.96400 50.82000 111.98500 1.000 37.23640 97 THR D CA 1
ATOM 13923 C C . THR D 1 97 ? 32.01100 49.67500 112.98800 1.000 36.57888 97 THR D C 1
ATOM 13924 O O . THR D 1 97 ? 31.04700 49.49000 113.73000 1.000 43.95874 97 THR D O 1
ATOM 13935 N N . ASP D 1 98 ? 33.10500 48.92000 113.07100 1.000 37.65001 98 ASP D N 1
ATOM 13936 C CA . ASP D 1 98 ? 33.22800 47.96100 114.15600 1.000 43.39306 98 ASP D CA 1
ATOM 13937 C C . ASP D 1 98 ? 33.50700 48.70200 115.47100 1.000 54.62050 98 ASP D C 1
ATOM 13938 O O . ASP D 1 98 ? 34.41500 49.54500 115.55200 1.000 50.27966 98 ASP D O 1
ATOM 13947 N N . VAL D 1 99 ? 32.71500 48.39200 116.49500 1.000 52.58585 99 VAL D N 1
ATOM 13948 C CA . VAL D 1 99 ? 32.75800 49.12800 117.76100 1.000 54.80962 99 VAL D CA 1
ATOM 13949 C C . VAL D 1 99 ? 33.82000 48.57100 118.69900 1.000 53.31521 99 VAL D C 1
ATOM 13950 O O . VAL D 1 99 ? 34.61400 49.32400 119.27000 1.000 56.93267 99 VAL D O 1
ATOM 13963 N N . ASP D 1 100 ? 33.85900 47.25200 118.88200 1.000 45.74293 100 ASP D N 1
ATOM 13964 C CA . ASP D 1 100 ? 34.63400 46.71500 119.99400 1.000 53.56709 100 ASP D CA 1
ATOM 13965 C C . ASP D 1 100 ? 36.12600 46.85700 119.76300 1.000 59.56066 100 ASP D C 1
ATOM 13966 O O . ASP D 1 100 ? 36.85700 47.26500 120.67300 1.000 59.82367 100 ASP D O 1
ATOM 13975 N N . PHE D 1 101 ? 36.60000 46.55100 118.56000 1.000 56.82733 101 PHE D N 1
ATOM 13976 C CA . PHE D 1 101 ? 38.03700 46.47700 118.33500 1.000 57.87042 101 PHE D CA 1
ATOM 13977 C C . PHE D 1 101 ? 38.64300 47.69400 117.63900 1.000 60.50140 101 PHE D C 1
ATOM 13978 O O . PHE D 1 101 ? 39.87100 47.84900 117.66600 1.000 66.55638 101 PHE D O 1
ATOM 13995 N N . PHE D 1 102 ? 37.83700 48.54900 117.01000 1.000 57.51230 102 PHE D N 1
ATOM 13996 C CA . PHE D 1 102 ? 38.34500 49.73700 116.33300 1.000 58.59587 102 PHE D CA 1
ATOM 13997 C C . PHE D 1 102 ? 37.70100 51.01600 116.83700 1.000 56.69330 102 PHE D C 1
ATOM 13998 O O . PHE D 1 102 ? 38.10100 52.10500 116.41100 1.000 56.43703 102 PHE D O 1
ATOM 14015 N N . GLN D 1 103 ? 36.72100 50.92200 117.73100 1.000 54.10396 103 GLN D N 1
ATOM 14016 C CA . GLN D 1 103 ? 36.07800 52.10400 118.28400 1.000 53.01700 103 GLN D CA 1
ATOM 14017 C C . GLN D 1 103 ? 35.48000 52.94600 117.16900 1.000 55.19527 103 GLN D C 1
ATOM 14018 O O . GLN D 1 103 ? 35.57900 54.17900 117.15700 1.000 49.63838 103 GLN D O 1
ATOM 14032 N N . GLY D 1 104 ? 34.85600 52.26100 116.21200 1.000 58.46157 104 GLY D N 1
ATOM 14033 C CA . GLY D 1 104 ? 34.05300 52.90500 115.20100 1.000 55.20031 104 GLY D CA 1
ATOM 14034 C C . GLY D 1 104 ? 32.58000 52.87100 115.56600 1.000 48.31891 104 GLY D C 1
ATOM 14035 O O . GLY D 1 104 ? 32.18000 52.43200 116.64500 1.000 49.51865 104 GLY D O 1
ATOM 14039 N N . ALA D 1 105 ? 31.76700 53.35400 114.63600 1.000 48.52325 105 ALA D N 1
ATOM 14040 C CA . ALA D 1 105 ? 30.32500 53.34200 114.78200 1.000 43.87815 105 ALA D CA 1
ATOM 14041 C C . ALA D 1 105 ? 29.69500 53.70100 113.44500 1.000 45.99300 105 ALA D C 1
ATOM 14042 O O . ALA D 1 105 ? 30.26700 54.46400 112.65300 1.000 42.38801 105 ALA D O 1
ATOM 14049 N N . ASP D 1 106 ? 28.49700 53.16800 113.22500 1.000 37.52138 106 ASP D N 1
ATOM 14050 C CA . ASP D 1 106 ? 27.72200 53.52400 112.04100 1.000 41.23779 106 ASP D CA 1
ATOM 14051 C C . ASP D 1 106 ? 27.53600 55.03100 111.93600 1.000 43.41948 106 ASP D C 1
ATOM 14052 O O . ASP D 1 106 ? 27.58700 55.59700 110.83300 1.000 38.51003 106 ASP D O 1
ATOM 14061 N N . ALA D 1 107 ? 27.35300 55.70300 113.08400 1.000 44.14057 107 ALA D N 1
ATOM 14062 C CA . ALA D 1 107 ? 27.13200 57.15100 113.09600 1.000 43.65537 107 ALA D CA 1
ATOM 14063 C C . ALA D 1 107 ? 28.30300 57.91000 112.47900 1.000 39.00159 107 ALA D C 1
ATOM 14064 O O . ALA D 1 107 ? 28.11400 58.92700 111.79800 1.000 42.46274 107 ALA D O 1
ATOM 14071 N N . TYR D 1 108 ? 29.52300 57.45000 112.72900 1.000 42.83272 108 TYR D N 1
ATOM 14072 C CA . TYR D 1 108 ? 30.69400 58.09200 112.14100 1.000 41.74019 108 TYR D CA 1
ATOM 14073 C C . TYR D 1 108 ? 30.61600 58.07000 110.61400 1.000 44.92115 108 TYR D C 1
ATOM 14074 O O . TYR D 1 108 ? 30.84600 59.08900 109.94800 1.000 38.54770 108 TYR D O 1
ATOM 14092 N N . LEU D 1 109 ? 30.23600 56.91900 110.04300 1.000 40.66577 109 LEU D N 1
ATOM 14093 C CA . LEU D 1 109 ? 30.10100 56.83200 108.59200 1.000 40.60554 109 LEU D CA 1
ATOM 14094 C C . LEU D 1 109 ? 29.05000 57.80600 108.09600 1.000 35.18704 109 LEU D C 1
ATOM 14095 O O . LEU D 1 109 ? 29.26500 58.52000 107.10600 1.000 36.40426 109 LEU D O 1
ATOM 14111 N N . LYS D 1 110 ? 27.90900 57.88400 108.78600 1.000 45.20427 110 LYS D N 1
ATOM 14112 C CA . LYS D 1 110 ? 26.86400 58.80500 108.33500 1.000 42.25126 110 LYS D CA 1
ATOM 14113 C C . LYS D 1 110 ? 27.33500 60.25100 108.42100 1.000 38.78532 110 LYS D C 1
ATOM 14114 O O . LYS D 1 110 ? 27.00800 61.07100 107.55400 1.000 37.39091 110 LYS D O 1
ATOM 14133 N N . GLU D 1 111 ? 28.07000 60.59300 109.48300 1.000 38.06899 111 GLU D N 1
ATOM 14134 C CA . GLU D 1 111 ? 28.53500 61.97000 109.65400 1.000 42.39101 111 GLU D CA 1
ATOM 14135 C C . GLU D 1 111 ? 29.58000 62.32600 108.60300 1.000 41.73961 111 GLU D C 1
ATOM 14136 O O . GLU D 1 111 ? 29.53600 63.41000 108.00800 1.000 51.31955 111 GLU D O 1
ATOM 14148 N N . ALA D 1 112 ? 30.53200 61.41900 108.37000 1.000 43.22664 112 ALA D N 1
ATOM 14149 C CA . ALA D 1 112 ? 31.58100 61.65000 107.37900 1.000 33.02371 112 ALA D CA 1
ATOM 14150 C C . ALA D 1 112 ? 31.01000 61.80400 105.99100 1.000 36.56416 112 ALA D C 1
ATOM 14151 O O . ALA D 1 112 ? 31.43400 62.68800 105.23600 1.000 38.40005 112 ALA D O 1
ATOM 14158 N N . ARG D 1 113 ? 30.06700 60.92900 105.61500 1.000 35.85836 113 ARG D N 1
ATOM 14159 C CA . ARG D 1 113 ? 29.52700 60.97600 104.26000 1.000 39.54658 113 ARG D CA 1
ATOM 14160 C C . ARG D 1 113 ? 28.69100 62.22300 104.04100 1.000 42.80718 113 ARG D C 1
ATOM 14161 O O . ARG D 1 113 ? 28.65000 62.75600 102.92000 1.000 40.80891 113 ARG D O 1
ATOM 14182 N N . ALA D 1 114 ? 28.00900 62.69600 105.08900 1.000 45.83635 114 ALA D N 1
ATOM 14183 C CA . ALA D 1 114 ? 27.18600 63.88900 104.93600 1.000 47.91089 114 ALA D CA 1
ATOM 14184 C C . ALA D 1 114 ? 28.04500 65.12900 104.79800 1.000 39.38892 114 ALA D C 1
ATOM 14185 O O . ALA D 1 114 ? 27.63800 66.08600 104.14200 1.000 46.36632 114 ALA D O 1
ATOM 14192 N N . ALA D 1 115 ? 29.24400 65.10700 105.37900 1.000 42.68341 115 ALA D N 1
ATOM 14193 C CA . ALA D 1 115 ? 30.16700 66.23500 105.36100 1.000 50.44115 115 ALA D CA 1
ATOM 14194 C C . ALA D 1 115 ? 30.94000 66.39800 104.04800 1.000 53.91981 115 ALA D C 1
ATOM 14195 O O . ALA D 1 115 ? 31.67600 67.38100 103.90700 1.000 53.05736 115 ALA D O 1
ATOM 14202 N N . CYS D 1 116 ? 30.81200 65.48600 103.08300 1.000 44.66248 116 CYS D N 1
ATOM 14203 C CA . CYS D 1 116 ? 31.58400 65.60000 101.85500 1.000 38.80054 116 CYS D CA 1
ATOM 14204 C C . CYS D 1 116 ? 30.80900 64.95200 100.71400 1.000 43.82841 116 CYS D C 1
ATOM 14205 O O . CYS D 1 116 ? 29.70600 64.43000 100.90200 1.000 44.16996 116 CYS D O 1
ATOM 14213 N N . ALA D 1 117 ? 31.41300 64.98600 99.52100 1.000 41.91917 117 ALA D N 1
ATOM 14214 C CA . ALA D 1 117 ? 30.83300 64.43400 98.30200 1.000 39.38642 117 ALA D CA 1
ATOM 14215 C C . ALA D 1 117 ? 31.50500 63.13900 97.86300 1.000 34.68105 117 ALA D C 1
ATOM 14216 O O . ALA D 1 117 ? 31.27000 62.68200 96.74500 1.000 42.69584 117 ALA D O 1
ATOM 14223 N N . LEU D 1 118 ? 32.29400 62.54400 98.69200 1.000 36.40249 118 LEU D N 1
ATOM 14224 C CA . LEU D 1 118 ? 33.10900 61.40500 98.29500 1.000 34.85669 118 LEU D CA 1
ATOM 14225 C C . LEU D 1 118 ? 32.38700 60.08300 98.56000 1.000 33.42921 118 LEU D C 1
ATOM 14226 O O . LEU D 1 118 ? 31.66100 59.95800 99.55100 1.000 32.15925 118 LEU D O 1
ATOM 14242 N N . PRO D 1 119 ? 32.61100 59.06100 97.72900 1.000 32.69015 119 PRO D N 1
ATOM 14243 C CA . PRO D 1 119 ? 32.12200 57.71400 98.05700 1.000 31.92465 119 PRO D CA 1
ATOM 14244 C C . PRO D 1 119 ? 32.78800 57.18700 99.30800 1.000 27.48866 119 PRO D C 1
ATOM 14245 O O . PRO D 1 119 ? 33.88600 57.59600 99.67100 1.000 30.23744 119 PRO D O 1
ATOM 14256 N N . VAL D 1 120 ? 32.11900 56.24600 99.96500 1.000 30.17042 120 VAL D N 1
ATOM 14257 C CA . VAL D 1 120 ? 32.55000 55.77200 101.27000 1.000 23.85674 120 VAL D CA 1
ATOM 14258 C C . VAL D 1 120 ? 32.38700 54.26300 101.33800 1.000 28.60277 120 VAL D C 1
ATOM 14259 O O . VAL D 1 120 ? 31.32500 53.74400 100.98200 1.000 34.25838 120 VAL D O 1
ATOM 14272 N N . ILE D 1 121 ? 33.41500 53.56000 101.83400 1.000 24.38022 121 ILE D N 1
ATOM 14273 C CA . ILE D 1 121 ? 33.33200 52.12400 102.07800 1.000 28.10601 121 ILE D CA 1
ATOM 14274 C C . ILE D 1 121 ? 33.08000 51.92800 103.56200 1.000 31.38764 121 ILE D C 1
ATOM 14275 O O . ILE D 1 121 ? 33.73900 52.55500 104.39800 1.000 32.15273 121 ILE D O 1
ATOM 14291 N N . ARG D 1 122 ? 32.10800 51.08200 103.88700 1.000 32.03791 122 ARG D N 1
ATOM 14292 C CA . ARG D 1 122 ? 31.88800 50.68200 105.26500 1.000 32.11878 122 ARG D CA 1
ATOM 14293 C C . ARG D 1 122 ? 32.98200 49.70800 105.63100 1.000 29.68180 122 ARG D C 1
ATOM 14294 O O . ARG D 1 122 ? 33.08400 48.62700 105.04200 1.000 28.35145 122 ARG D O 1
ATOM 14315 N N . LYS D 1 123 ? 33.85200 50.10400 106.54500 1.000 29.63893 123 LYS D N 1
ATOM 14316 C CA . LYS D 1 123 ? 34.98100 49.27100 106.93500 1.000 27.76100 123 LYS D CA 1
ATOM 14317 C C . LYS D 1 123 ? 34.59400 48.49500 108.18600 1.000 35.46737 123 LYS D C 1
ATOM 14318 O O . LYS D 1 123 ? 34.46800 49.06700 109.27600 1.000 32.02281 123 LYS D O 1
ATOM 14337 N N . ASP D 1 124 ? 34.41700 47.19300 108.02200 1.000 32.43107 124 ASP D N 1
ATOM 14338 C CA . ASP D 1 124 ? 33.83300 46.33700 109.04300 1.000 29.78473 124 ASP D CA 1
ATOM 14339 C C . ASP D 1 124 ? 33.95100 44.91800 108.51800 1.000 35.38367 124 ASP D C 1
ATOM 14340 O O . ASP D 1 124 ? 34.41500 44.69500 107.39500 1.000 36.26594 124 ASP D O 1
ATOM 14349 N N . PHE D 1 125 ? 33.49000 43.95900 109.31800 1.000 34.29863 125 PHE D N 1
ATOM 14350 C CA . PHE D 1 125 ? 33.68600 42.54000 109.05500 1.000 35.46001 125 PHE D CA 1
ATOM 14351 C C . PHE D 1 125 ? 32.36500 41.89300 108.61200 1.000 37.79898 125 PHE D C 1
ATOM 14352 O O . PHE D 1 125 ? 31.50500 41.55700 109.43700 1.000 34.74586 125 PHE D O 1
ATOM 14369 N N . MET D 1 126 ? 32.23000 41.69100 107.29500 1.000 37.54918 126 MET D N 1
ATOM 14370 C CA . MET D 1 126 ? 30.98700 41.22600 106.68800 1.000 32.18863 126 MET D CA 1
ATOM 14371 C C . MET D 1 126 ? 31.00000 39.70600 106.64000 1.000 29.56164 126 MET D C 1
ATOM 14372 O O . MET D 1 126 ? 31.85100 39.10700 105.96800 1.000 29.74078 126 MET D O 1
ATOM 14386 N N . ILE D 1 127 ? 30.02100 39.09200 107.30000 1.000 28.39449 127 ILE D N 1
ATOM 14387 C CA . ILE D 1 127 ? 29.85600 37.64700 107.29600 1.000 30.17863 127 ILE D CA 1
ATOM 14388 C C . ILE D 1 127 ? 28.42800 37.25200 106.93900 1.000 30.71289 127 ILE D C 1
ATOM 14389 O O . ILE D 1 127 ? 28.15300 36.07500 106.68700 1.000 32.64627 127 ILE D O 1
ATOM 14405 N N . ASP D 1 128 ? 27.51300 38.21300 106.88300 1.000 30.10593 128 ASP D N 1
ATOM 14406 C CA . ASP D 1 128 ? 26.09200 37.88700 106.66800 1.000 30.55866 128 ASP D CA 1
ATOM 14407 C C . ASP D 1 128 ? 25.39100 38.86500 105.73100 1.000 25.19095 128 ASP D C 1
ATOM 14408 O O . ASP D 1 128 ? 25.57500 40.08300 105.85700 1.000 30.77120 128 ASP D O 1
ATOM 14417 N N . PRO D 1 129 ? 24.53700 38.38700 104.82800 1.000 31.01468 129 PRO D N 1
ATOM 14418 C CA . PRO D 1 129 ? 23.82100 39.32700 103.95100 1.000 28.32527 129 PRO D CA 1
ATOM 14419 C C . PRO D 1 129 ? 23.15700 40.46800 104.68000 1.000 31.51904 129 PRO D C 1
ATOM 14420 O O . PRO D 1 129 ? 23.06600 41.58100 104.13700 1.000 31.27046 129 PRO D O 1
ATOM 14431 N N . TYR D 1 130 ? 22.71200 40.23300 105.91500 1.000 32.17314 130 TYR D N 1
ATOM 14432 C CA . TYR D 1 130 ? 22.07100 41.28500 106.68900 1.000 33.33069 130 TYR D CA 1
ATOM 14433 C C . TYR D 1 130 ? 22.97000 42.50100 106.81200 1.000 27.03599 130 TYR D C 1
ATOM 14434 O O . TYR D 1 130 ? 22.50300 43.63800 106.69100 1.000 31.39487 130 TYR D O 1
ATOM 14452 N N . GLN D 1 131 ? 24.26500 42.28400 107.05600 1.000 28.54032 131 GLN D N 1
ATOM 14453 C CA . GLN D 1 131 ? 25.20100 43.41200 107.15700 1.000 32.95767 131 GLN D CA 1
ATOM 14454 C C . GLN D 1 131 ? 25.38200 44.11700 105.82300 1.000 30.39669 131 GLN D C 1
ATOM 14455 O O . GLN D 1 131 ? 25.62900 45.32200 105.79200 1.000 28.93676 131 GLN D O 1
ATOM 14469 N N . ILE D 1 132 ? 25.25800 43.38800 104.71300 1.000 29.59894 132 ILE D N 1
ATOM 14470 C CA . ILE D 1 132 ? 25.41500 44.02200 103.41300 1.000 27.30509 132 ILE D CA 1
ATOM 14471 C C . ILE D 1 132 ? 24.28200 45.00600 103.18000 1.000 33.63788 132 ILE D C 1
ATOM 14472 O O . ILE D 1 132 ? 24.51900 46.17700 102.84700 1.000 30.38331 132 ILE D O 1
ATOM 14488 N N . VAL D 1 133 ? 23.03300 44.55700 103.38400 1.000 35.44867 133 VAL D N 1
ATOM 14489 C CA . VAL D 1 133 ? 21.88400 45.44700 103.21700 1.000 28.39845 133 VAL D CA 1
ATOM 14490 C C . VAL D 1 133 ? 21.97400 46.60100 104.20400 1.000 30.67347 133 VAL D C 1
ATOM 14491 O O . VAL D 1 133 ? 21.73000 47.76500 103.85100 1.000 33.23011 133 VAL D O 1
ATOM 14504 N N . GLU D 1 134 ? 22.35700 46.30100 105.45100 1.000 28.91662 134 GLU D N 1
ATOM 14505 C CA . GLU D 1 134 ? 22.49100 47.34900 106.46200 1.000 31.68931 134 GLU D CA 1
ATOM 14506 C C . GLU D 1 134 ? 23.49100 48.41400 106.02900 1.000 37.09977 134 GLU D C 1
ATOM 14507 O O . GLU D 1 134 ? 23.29000 49.61000 106.29000 1.000 35.19928 134 GLU D O 1
ATOM 14519 N N . ALA D 1 135 ? 24.58500 47.99700 105.37600 1.000 36.11921 135 ALA D N 1
ATOM 14520 C CA . ALA D 1 135 ? 25.58700 48.96000 104.91300 1.000 26.12863 135 ALA D CA 1
ATOM 14521 C C . ALA D 1 135 ? 24.96900 49.98800 103.99000 1.000 31.25395 135 ALA D C 1
ATOM 14522 O O . ALA D 1 135 ? 25.24600 51.18600 104.11700 1.000 30.20140 135 ALA D O 1
ATOM 14529 N N . ARG D 1 136 ? 24.10900 49.54500 103.06100 1.000 31.27097 136 ARG D N 1
ATOM 14530 C CA . ARG D 1 136 ? 23.44000 50.48200 102.16200 1.000 31.01967 136 ARG D CA 1
ATOM 14531 C C . ARG D 1 136 ? 22.43100 51.34400 102.91400 1.000 37.61290 136 ARG D C 1
ATOM 14532 O O . ARG D 1 136 ? 22.27400 52.53800 102.61100 1.000 40.43700 136 ARG D O 1
ATOM 14553 N N . ALA D 1 137 ? 21.73000 50.75600 103.88800 1.000 35.93054 137 ALA D N 1
ATOM 14554 C CA . ALA D 1 137 ? 20.76700 51.50900 104.69000 1.000 37.22569 137 ALA D CA 1
ATOM 14555 C C . ALA D 1 137 ? 21.44000 52.66200 105.42000 1.000 39.97647 137 ALA D C 1
ATOM 14556 O O . ALA D 1 137 ? 20.83300 53.72100 105.59300 1.000 39.77293 137 ALA D O 1
ATOM 14563 N N . ILE D 1 138 ? 22.70400 52.50800 105.81600 1.000 40.11447 138 ILE D N 1
ATOM 14564 C CA . ILE D 1 138 ? 23.37900 53.61500 106.48700 1.000 40.83578 138 ILE D CA 1
ATOM 14565 C C . ILE D 1 138 ? 24.12100 54.51800 105.49900 1.000 35.73372 138 ILE D C 1
ATOM 14566 O O . ILE D 1 138 ? 24.85900 55.41800 105.90700 1.000 37.30530 138 ILE D O 1
ATOM 14582 N N . GLY D 1 139 ? 23.89800 54.32100 104.20900 1.000 33.18183 139 GLY D N 1
ATOM 14583 C CA . GLY D 1 139 ? 24.43900 55.19800 103.17800 1.000 37.20712 139 GLY D CA 1
ATOM 14584 C C . GLY D 1 139 ? 25.77900 54.80900 102.55700 1.000 37.55078 139 GLY D C 1
ATOM 14585 O O . GLY D 1 139 ? 26.30200 55.57400 101.73700 1.000 35.84803 139 GLY D O 1
ATOM 14589 N N . ALA D 1 140 ? 26.34900 53.65700 102.90200 1.000 35.92538 140 ALA D N 1
ATOM 14590 C CA . ALA D 1 140 ? 27.64600 53.28100 102.35700 1.000 36.07456 140 ALA D CA 1
ATOM 14591 C C . ALA D 1 140 ? 27.54900 53.06700 100.86200 1.000 38.46948 140 ALA D C 1
ATOM 14592 O O . ALA D 1 140 ? 26.47900 52.74900 100.32200 1.000 27.70394 140 ALA D O 1
ATOM 14599 N N . ASP D 1 141 ? 28.68100 53.26600 100.18200 1.000 32.90909 141 ASP D N 1
ATOM 14600 C CA . ASP D 1 141 ? 28.72000 53.12100 98.73800 1.000 26.87268 141 ASP D CA 1
ATOM 14601 C C . ASP D 1 141 ? 29.40900 51.84200 98.30900 1.000 22.97760 141 ASP D C 1
ATOM 14602 O O . ASP D 1 141 ? 29.37100 51.50800 97.12300 1.000 30.29635 141 ASP D O 1
ATOM 14611 N N . CYS D 1 142 ? 30.00900 51.12600 99.25400 1.000 29.72594 142 CYS D N 1
ATOM 14612 C CA . CYS D 1 142 ? 30.89500 50.00000 99.01400 1.000 26.44177 142 CYS D CA 1
ATOM 14613 C C . CYS D 1 142 ? 31.03300 49.23700 100.32900 1.000 25.22206 142 CYS D C 1
ATOM 14614 O O . CYS D 1 142 ? 30.94600 49.83000 101.40900 1.000 26.78209 142 CYS D O 1
ATOM 14622 N N . ILE D 1 143 ? 31.22400 47.91700 100.23400 1.000 20.24934 143 ILE D N 1
ATOM 14623 C CA . ILE D 1 143 ? 31.48500 47.05800 101.38600 1.000 26.31441 143 ILE D CA 1
ATOM 14624 C C . ILE D 1 143 ? 32.76200 46.27000 101.12300 1.000 27.21002 143 ILE D C 1
ATOM 14625 O O . ILE D 1 143 ? 33.28800 46.23500 100.00400 1.000 25.91881 143 ILE D O 1
ATOM 14641 N N . LEU D 1 144 ? 33.27300 45.66600 102.18400 1.000 28.00899 144 LEU D N 1
ATOM 14642 C CA . LEU D 1 144 ? 34.55200 44.96300 102.18300 1.000 28.36432 144 LEU D CA 1
ATOM 14643 C C . LEU D 1 144 ? 34.30400 43.48100 102.36600 1.000 26.24490 144 LEU D C 1
ATOM 14644 O O . LEU D 1 144 ? 33.55900 43.08600 103.27300 1.000 29.54664 144 LEU D O 1
ATOM 14660 N N . LEU D 1 145 ? 34.93400 42.65600 101.53600 1.000 22.13548 145 LEU D N 1
ATOM 14661 C CA . LEU D 1 145 ? 34.87300 41.20900 101.72000 1.000 26.66947 145 LEU D CA 1
ATOM 14662 C C . LEU D 1 145 ? 36.29500 40.72400 101.93300 1.000 29.81987 145 LEU D C 1
ATOM 14663 O O . LEU D 1 145 ? 37.16000 40.94800 101.08000 1.000 25.10005 145 LEU D O 1
ATOM 14679 N N . ILE D 1 146 ? 36.53200 40.08600 103.08000 1.000 26.73540 146 ILE D N 1
ATOM 14680 C CA . ILE D 1 146 ? 37.84400 39.57200 103.47300 1.000 29.21073 146 ILE D CA 1
ATOM 14681 C C . ILE D 1 146 ? 37.89600 38.08300 103.16400 1.000 31.28929 146 ILE D C 1
ATOM 14682 O O . ILE D 1 146 ? 37.17500 37.29700 103.77900 1.000 32.39356 146 ILE D O 1
ATOM 14698 N N . VAL D 1 147 ? 38.77800 37.68200 102.24700 1.000 27.24880 147 VAL D N 1
ATOM 14699 C CA . VAL D 1 147 ? 38.81200 36.29700 101.78800 1.000 31.80843 147 VAL D CA 1
ATOM 14700 C C . VAL D 1 147 ? 39.18200 35.36500 102.92400 1.000 38.49112 147 VAL D C 1
ATOM 14701 O O . VAL D 1 147 ? 38.74000 34.21500 102.96100 1.000 33.30234 147 VAL D O 1
ATOM 14714 N N . SER D 1 148 ? 40.00400 35.81700 103.84800 1.000 36.45838 148 SER D N 1
ATOM 14715 C CA . SER D 1 148 ? 40.44900 34.88800 104.86700 1.000 37.83650 148 SER D CA 1
ATOM 14716 C C . SER D 1 148 ? 39.35400 34.64600 105.91400 1.000 39.40579 148 SER D C 1
ATOM 14717 O O . SER D 1 148 ? 39.47600 33.71900 106.71600 1.000 41.65640 148 SER D O 1
ATOM 14725 N N . ALA D 1 149 ? 38.27000 35.42500 105.87800 1.000 36.90855 149 ALA D N 1
ATOM 14726 C CA . ALA D 1 149 ? 37.10800 35.28700 106.75400 1.000 37.99076 149 ALA D CA 1
ATOM 14727 C C . ALA D 1 149 ? 35.94700 34.50100 106.14900 1.000 35.94175 149 ALA D C 1
ATOM 14728 O O . ALA D 1 149 ? 34.94400 34.30500 106.84000 1.000 41.00938 149 ALA D O 1
ATOM 14735 N N . LEU D 1 150 ? 36.03800 34.05700 104.89400 1.000 37.55226 150 LEU D N 1
ATOM 14736 C CA . LEU D 1 150 ? 34.85700 33.62700 104.16700 1.000 28.95412 150 LEU D CA 1
ATOM 14737 C C . LEU D 1 150 ? 35.18600 32.38200 103.37500 1.000 32.58629 150 LEU D C 1
ATOM 14738 O O . LEU D 1 150 ? 36.27400 32.29200 102.81200 1.000 39.59606 150 LEU D O 1
ATOM 14754 N N . ASP D 1 151 ? 34.23900 31.44900 103.26500 1.000 30.13282 151 ASP D N 1
ATOM 14755 C CA . ASP D 1 151 ? 34.40700 30.47600 102.19500 1.000 37.64269 151 ASP D CA 1
ATOM 14756 C C . ASP D 1 151 ? 33.84000 31.05000 100.89500 1.000 30.37646 151 ASP D C 1
ATOM 14757 O O . ASP D 1 151 ? 33.20400 32.11200 100.88000 1.000 32.69180 151 ASP D O 1
ATOM 14766 N N . ASP D 1 152 ? 34.13300 30.36400 99.78600 1.000 28.29044 152 ASP D N 1
ATOM 14767 C CA . ASP D 1 152 ? 33.78300 30.88900 98.46300 1.000 31.94777 152 ASP D CA 1
ATOM 14768 C C . ASP D 1 152 ? 32.28300 31.10900 98.31000 1.000 32.49805 152 ASP D C 1
ATOM 14769 O O . ASP D 1 152 ? 31.85000 32.11100 97.73000 1.000 30.30740 152 ASP D O 1
ATOM 14778 N N . VAL D 1 153 ? 31.46700 30.15900 98.76000 1.000 32.44881 153 VAL D N 1
ATOM 14779 C CA . VAL D 1 153 ? 30.03400 30.31000 98.57100 1.000 28.24394 153 VAL D CA 1
ATOM 14780 C C . VAL D 1 153 ? 29.54200 31.54100 99.30300 1.000 29.62429 153 VAL D C 1
ATOM 14781 O O . VAL D 1 153 ? 28.83100 32.37500 98.74600 1.000 30.85495 153 VAL D O 1
ATOM 14794 N N . LEU D 1 154 ? 29.90800 31.67500 100.57100 1.000 31.67666 154 LEU D N 1
ATOM 14795 C CA . LEU D 1 154 ? 29.44100 32.83100 101.31100 1.000 33.99403 154 LEU D CA 1
ATOM 14796 C C . LEU D 1 154 ? 29.98700 34.11600 100.69300 1.000 27.92703 154 LEU D C 1
ATOM 14797 O O . LEU D 1 154 ? 29.26900 35.12000 100.58200 1.000 27.07971 154 LEU D O 1
ATOM 14813 N N . MET D 1 155 ? 31.25000 34.09500 100.26800 1.000 31.33254 155 MET D N 1
ATOM 14814 C CA . MET D 1 155 ? 31.82500 35.26300 99.61300 1.000 31.97589 155 MET D CA 1
ATOM 14815 C C . MET D 1 155 ? 30.98700 35.63600 98.41000 1.000 25.34779 155 MET D C 1
ATOM 14816 O O . MET D 1 155 ? 30.60900 36.79700 98.23300 1.000 24.38058 155 MET D O 1
ATOM 14830 N N . ALA D 1 156 ? 30.62300 34.63800 97.60400 1.000 26.81230 156 ALA D N 1
ATOM 14831 C CA . ALA D 1 156 ? 29.82100 34.92000 96.42700 1.000 31.34624 156 ALA D CA 1
ATOM 14832 C C . ALA D 1 156 ? 28.45000 35.47100 96.81300 1.000 30.34089 156 ALA D C 1
ATOM 14833 O O . ALA D 1 156 ? 27.91500 36.35600 96.13600 1.000 25.05274 156 ALA D O 1
ATOM 14840 N N . GLU D 1 157 ? 27.85900 34.95200 97.89000 1.000 26.46431 157 GLU D N 1
ATOM 14841 C CA . GLU D 1 157 ? 26.51700 35.40300 98.26100 1.000 28.74511 157 GLU D CA 1
ATOM 14842 C C . GLU D 1 157 ? 26.52900 36.82100 98.79500 1.000 21.94959 157 GLU D C 1
ATOM 14843 O O . GLU D 1 157 ? 25.60000 37.58900 98.53900 1.000 25.93786 157 GLU D O 1
ATOM 14855 N N . LEU D 1 158 ? 27.57200 37.18800 99.54900 1.000 23.85697 158 LEU D N 1
ATOM 14856 C CA . LEU D 1 158 ? 27.65800 38.54900 100.04400 1.000 22.80572 158 LEU D CA 1
ATOM 14857 C C . LEU D 1 158 ? 27.85600 39.54300 98.90400 1.000 23.01177 158 LEU D C 1
ATOM 14858 O O . LEU D 1 158 ? 27.29900 40.64500 98.93500 1.000 27.46941 158 LEU D O 1
ATOM 14874 N N . ALA D 1 159 ? 28.67600 39.18300 97.90900 1.000 27.78184 159 ALA D N 1
ATOM 14875 C CA . ALA D 1 159 ? 28.86900 40.05000 96.74800 1.000 23.57893 159 ALA D CA 1
ATOM 14876 C C . ALA D 1 159 ? 27.58200 40.18800 95.95700 1.000 21.65527 159 ALA D C 1
ATOM 14877 O O . ALA D 1 159 ? 27.26400 41.27100 95.45300 1.000 24.90785 159 ALA D O 1
ATOM 14884 N N . ALA D 1 160 ? 26.83700 39.09200 95.80900 1.000 26.65060 160 ALA D N 1
ATOM 14885 C CA . ALA D 1 160 ? 25.55700 39.16500 95.09400 1.000 20.39186 160 ALA D CA 1
ATOM 14886 C C . ALA D 1 160 ? 24.55800 40.00100 95.87200 1.000 25.89059 160 ALA D C 1
ATOM 14887 O O . ALA D 1 160 ? 23.79700 40.78200 95.29600 1.000 25.03069 160 ALA D O 1
ATOM 14894 N N . THR D 1 161 ? 24.58200 39.89200 97.19800 1.000 24.71911 161 THR D N 1
ATOM 14895 C CA . THR D 1 161 ? 23.74300 40.75800 97.99800 1.000 21.02496 161 THR D CA 1
ATOM 14896 C C . THR D 1 161 ? 24.10000 42.21400 97.74500 1.000 24.41348 161 THR D C 1
ATOM 14897 O O . THR D 1 161 ? 23.22300 43.05900 97.53500 1.000 28.31023 161 THR D O 1
ATOM 14908 N N . ALA D 1 162 ? 25.39100 42.52600 97.77200 1.000 26.71816 162 ALA D N 1
ATOM 14909 C CA . ALA D 1 162 ? 25.83600 43.89600 97.53200 1.000 23.83454 162 ALA D CA 1
ATOM 14910 C C . ALA D 1 162 ? 25.36500 44.40400 96.17100 1.000 24.87317 162 ALA D C 1
ATOM 14911 O O . ALA D 1 162 ? 24.93200 45.55000 96.03900 1.000 28.23240 162 ALA D O 1
ATOM 14918 N N . LYS D 1 163 ? 25.48600 43.58300 95.14200 1.000 23.52587 163 LYS D N 1
ATOM 14919 C CA . LYS D 1 163 ? 25.05100 44.00200 93.81100 1.000 30.53309 163 LYS D CA 1
ATOM 14920 C C . LYS D 1 163 ? 23.55600 44.30400 93.77300 1.000 29.82970 163 LYS D C 1
ATOM 14921 O O . LYS D 1 163 ? 23.13400 45.32900 93.20400 1.000 31.19529 163 LYS D O 1
ATOM 14940 N N . SER D 1 164 ? 22.74600 43.46500 94.43700 1.000 30.58701 164 SER D N 1
ATOM 14941 C CA . SER D 1 164 ? 21.29400 43.68500 94.49300 1.000 31.35890 164 SER D CA 1
ATOM 14942 C C . SER D 1 164 ? 20.93400 45.05400 95.02200 1.000 30.08348 164 SER D C 1
ATOM 14943 O O . SER D 1 164 ? 19.94000 45.64300 94.59400 1.000 36.10608 164 SER D O 1
ATOM 14951 N N . VAL D 1 165 ? 21.64700 45.53700 96.03100 1.000 27.60236 165 VAL D N 1
ATOM 14952 C CA . VAL D 1 165 ? 21.30100 46.81900 96.61700 1.000 29.91993 165 VAL D CA 1
ATOM 14953 C C . VAL D 1 165 ? 22.20800 47.93800 96.12000 1.000 31.27862 165 VAL D C 1
ATOM 14954 O O . VAL D 1 165 ? 22.16900 49.03500 96.67300 1.000 33.06478 165 VAL D O 1
ATOM 14967 N N . GLY D 1 166 ? 22.99500 47.69800 95.06200 1.000 35.75934 166 GLY D N 1
ATOM 14968 C CA . GLY D 1 166 ? 23.75000 48.76800 94.40400 1.000 33.87520 166 GLY D CA 1
ATOM 14969 C C . GLY D 1 166 ? 25.07300 49.16800 95.04900 1.000 32.76823 166 GLY D C 1
ATOM 14970 O O . GLY D 1 166 ? 25.56800 50.26800 94.78100 1.000 33.75138 166 GLY D O 1
ATOM 14974 N N . LEU D 1 167 ? 25.65900 48.30400 95.87800 1.000 26.90485 167 LEU D N 1
ATOM 14975 C CA . LEU D 1 167 ? 26.93200 48.55400 96.55100 1.000 30.47142 167 LEU D CA 1
ATOM 14976 C C . LEU D 1 167 ? 28.08500 47.99500 95.72900 1.000 28.19727 167 LEU D C 1
ATOM 14977 O O . LEU D 1 167 ? 28.01200 46.86700 95.23700 1.000 27.08711 167 LEU D O 1
ATOM 14993 N N . ASP D 1 168 ? 29.17000 48.76700 95.63200 1.000 29.63898 168 ASP D N 1
ATOM 14994 C CA . ASP D 1 168 ? 30.45600 48.24900 95.18000 1.000 25.44587 168 ASP D CA 1
ATOM 14995 C C . ASP D 1 168 ? 31.06700 47.31700 96.21600 1.000 25.78369 168 ASP D C 1
ATOM 14996 O O . ASP D 1 168 ? 30.68500 47.28900 97.40000 1.000 25.74708 168 ASP D O 1
ATOM 15005 N N . VAL D 1 169 ? 32.03600 46.54100 95.74300 1.000 22.52531 169 VAL D N 1
ATOM 15006 C CA . VAL D 1 169 ? 32.69900 45.49700 96.49700 1.000 22.02138 169 VAL D CA 1
ATOM 15007 C C . VAL D 1 169 ? 34.20800 45.69000 96.41400 1.000 27.84057 169 VAL D C 1
ATOM 15008 O O . VAL D 1 169 ? 34.77800 45.70300 95.31300 1.000 24.96387 169 VAL D O 1
ATOM 15021 N N . LEU D 1 170 ? 34.86000 45.78500 97.56400 1.000 24.76341 170 LEU D N 1
ATOM 15022 C CA . LEU D 1 170 ? 36.31800 45.67600 97.64800 1.000 28.62323 170 LEU D CA 1
ATOM 15023 C C . LEU D 1 170 ? 36.63000 44.31100 98.24300 1.000 20.04281 170 LEU D C 1
ATOM 15024 O O . LEU D 1 170 ? 36.19300 44.00700 99.35500 1.000 26.53163 170 LEU D O 1
ATOM 15040 N N . VAL D 1 171 ? 37.35400 43.48000 97.51800 1.000 18.78458 171 VAL D N 1
ATOM 15041 C CA . VAL D 1 171 ? 37.74000 42.17100 98.03800 1.000 23.96242 171 VAL D CA 1
ATOM 15042 C C . VAL D 1 171 ? 39.20100 42.22500 98.44700 1.000 29.79913 171 VAL D C 1
ATOM 15043 O O . VAL D 1 171 ? 40.06800 42.63000 97.65800 1.000 32.59970 171 VAL D O 1
ATOM 15056 N N . GLU D 1 172 ? 39.46100 41.81000 99.68500 1.000 26.55301 172 GLU D N 1
ATOM 15057 C CA . GLU D 1 172 ? 40.76800 41.85900 100.33400 1.000 27.44914 172 GLU D CA 1
ATOM 15058 C C . GLU D 1 172 ? 41.45400 40.48900 100.39400 1.000 30.42286 172 GLU D C 1
ATOM 15059 O O . GLU D 1 172 ? 40.87500 39.49500 100.86200 1.000 31.26132 172 GLU D O 1
ATOM 15071 N N . VAL D 1 173 ? 42.69400 40.43600 99.92500 1.000 33.71630 173 VAL D N 1
ATOM 15072 C CA . VAL D 1 173 ? 43.45300 39.19200 99.88800 1.000 29.68645 173 VAL D CA 1
ATOM 15073 C C . VAL D 1 173 ? 44.82900 39.44000 100.48100 1.000 34.53669 173 VAL D C 1
ATOM 15074 O O . VAL D 1 173 ? 45.32700 40.56500 100.52000 1.000 31.88207 173 VAL D O 1
ATOM 15087 N N . HIS D 1 174 ? 45.45200 38.36200 100.93400 1.000 37.79535 174 HIS D N 1
ATOM 15088 C CA . HIS D 1 174 ? 46.79500 38.46900 101.44400 1.000 43.84843 174 HIS D CA 1
ATOM 15089 C C . HIS D 1 174 ? 47.80000 37.56600 100.75400 1.000 39.17951 174 HIS D C 1
ATOM 15090 O O . HIS D 1 174 ? 48.99500 37.71700 101.00600 1.000 45.31680 174 HIS D O 1
ATOM 15104 N N . ASP D 1 175 ? 47.37700 36.66800 99.87100 1.000 39.31895 175 ASP D N 1
ATOM 15105 C CA . ASP D 1 175 ? 48.32400 35.76100 99.23900 1.000 32.41291 175 ASP D CA 1
ATOM 15106 C C . ASP D 1 175 ? 47.69600 35.24200 97.96800 1.000 38.43480 175 ASP D C 1
ATOM 15107 O O . ASP D 1 175 ? 46.52700 35.51800 97.66600 1.000 38.50900 175 ASP D O 1
ATOM 15116 N N . GLY D 1 176 ? 48.51000 34.51700 97.20500 1.000 35.33284 176 GLY D N 1
ATOM 15117 C CA . GLY D 1 176 ? 48.08300 34.07600 95.89700 1.000 35.17960 176 GLY D CA 1
ATOM 15118 C C . GLY D 1 176 ? 46.94700 33.08800 95.97000 1.000 37.56550 176 GLY D C 1
ATOM 15119 O O . GLY D 1 176 ? 46.12200 33.02800 95.05000 1.000 33.17496 176 GLY D O 1
ATOM 15123 N N . THR D 1 177 ? 46.88400 32.30200 97.06000 1.000 35.20504 177 THR D N 1
ATOM 15124 C CA . THR D 1 177 ? 45.77800 31.36400 97.22600 1.000 35.81509 177 THR D CA 1
ATOM 15125 C C . THR D 1 177 ? 44.47600 32.11700 97.40900 1.000 29.18754 177 THR D C 1
ATOM 15126 O O . THR D 1 177 ? 43.48600 31.81700 96.75000 1.000 33.64709 177 THR D O 1
ATOM 15137 N N . GLU D 1 178 ? 44.47500 33.12900 98.27500 1.000 30.88472 178 GLU D N 1
ATOM 15138 C CA . GLU D 1 178 ? 43.29100 33.96100 98.42700 1.000 32.61215 178 GLU D CA 1
ATOM 15139 C C . GLU D 1 178 ? 42.96200 34.70000 97.13500 1.000 36.54381 178 GLU D C 1
ATOM 15140 O O . GLU D 1 178 ? 41.78500 34.83500 96.77400 1.000 30.30071 178 GLU D O 1
ATOM 15152 N N . LEU D 1 179 ? 43.99400 35.17100 96.41700 1.000 30.66668 179 LEU D N 1
ATOM 15153 C CA . LEU D 1 179 ? 43.77000 35.94000 95.20300 1.000 33.28267 179 LEU D CA 1
ATOM 15154 C C . LEU D 1 179 ? 43.07300 35.09400 94.16500 1.000 28.78033 179 LEU D C 1
ATOM 15155 O O . LEU D 1 179 ? 42.12000 35.54200 93.52600 1.000 31.62090 179 LEU D O 1
ATOM 15171 N N . GLU D 1 180 ? 43.52400 33.85300 93.99600 1.000 32.03203 180 GLU D N 1
ATOM 15172 C CA . GLU D 1 180 ? 42.90400 32.99800 93.00100 1.000 34.28526 180 GLU D CA 1
ATOM 15173 C C . GLU D 1 180 ? 41.45900 32.66000 93.37300 1.000 33.41138 180 GLU D C 1
ATOM 15174 O O . GLU D 1 180 ? 40.58400 32.65500 92.50500 1.000 32.16221 180 GLU D O 1
ATOM 15186 N N . ARG D 1 181 ? 41.16500 32.45400 94.66200 1.000 30.04455 181 ARG D N 1
ATOM 15187 C CA . ARG D 1 181 ? 39.75800 32.32400 95.07500 1.000 36.09883 181 ARG D CA 1
ATOM 15188 C C . ARG D 1 181 ? 38.94800 33.57400 94.73000 1.000 31.54354 181 ARG D C 1
ATOM 15189 O O . ARG D 1 181 ? 37.83100 33.48700 94.20400 1.000 31.82074 181 ARG D O 1
ATOM 15210 N N . ALA D 1 182 ? 39.49400 34.75100 95.01700 1.000 28.31225 182 ALA D N 1
ATOM 15211 C CA . ALA D 1 182 ? 38.76300 35.98400 94.75900 1.000 28.60380 182 ALA D CA 1
ATOM 15212 C C . ALA D 1 182 ? 38.47400 36.14300 93.27000 1.000 32.60399 182 ALA D C 1
ATOM 15213 O O . ALA D 1 182 ? 37.36000 36.49900 92.87800 1.000 28.53299 182 ALA D O 1
ATOM 15220 N N . LEU D 1 183 ? 39.48300 35.90500 92.43000 1.000 27.66087 183 LEU D N 1
ATOM 15221 C CA . LEU D 1 183 ? 39.33400 36.10700 90.99300 1.000 29.02825 183 LEU D CA 1
ATOM 15222 C C . LEU D 1 183 ? 38.32100 35.14200 90.39000 1.000 31.41248 183 LEU D C 1
ATOM 15223 O O . LEU D 1 183 ? 37.56000 35.50800 89.47900 1.000 30.52096 183 LEU D O 1
ATOM 15239 N N . LYS D 1 184 ? 38.28700 33.90400 90.88000 1.000 32.05975 184 LYS D N 1
ATOM 15240 C CA . LYS D 1 184 ? 37.34000 32.96000 90.31400 1.000 37.97559 184 LYS D CA 1
ATOM 15241 C C . LYS D 1 184 ? 35.94100 33.12500 90.91400 1.000 37.79555 184 LYS D C 1
ATOM 15242 O O . LYS D 1 184 ? 34.97000 32.77400 90.26200 1.000 29.31755 184 LYS D O 1
ATOM 15261 N N . THR D 1 185 ? 35.79800 33.73900 92.09200 1.000 33.75448 185 THR D N 1
ATOM 15262 C CA . THR D 1 185 ? 34.47800 33.84500 92.70600 1.000 30.49059 185 THR D CA 1
ATOM 15263 C C . THR D 1 185 ? 33.77900 35.16000 92.36100 1.000 33.36642 185 THR D C 1
ATOM 15264 O O . THR D 1 185 ? 32.56300 35.18500 92.13800 1.000 27.79848 185 THR D O 1
ATOM 15275 N N . LEU D 1 186 ? 34.52800 36.25800 92.28800 1.000 30.40471 186 LEU D N 1
ATOM 15276 C CA . LEU D 1 186 ? 33.97900 37.60100 92.20300 1.000 22.74521 186 LEU D CA 1
ATOM 15277 C C . LEU D 1 186 ? 34.43100 38.30300 90.92500 1.000 29.19824 186 LEU D C 1
ATOM 15278 O O . LEU D 1 186 ? 35.57300 38.15700 90.48900 1.000 30.07623 186 LEU D O 1
ATOM 15294 N N . ASP D 1 187 ? 33.58800 39.16300 90.38700 1.000 26.66014 187 ASP D N 1
ATOM 15295 C CA . ASP D 1 187 ? 34.00800 39.93500 89.23400 1.000 33.87378 187 ASP D CA 1
ATOM 15296 C C . ASP D 1 187 ? 34.29000 41.39600 89.56900 1.000 30.27921 187 ASP D C 1
ATOM 15297 O O . ASP D 1 187 ? 34.49800 42.19100 88.65300 1.000 27.09712 187 ASP D O 1
ATOM 15306 N N . THR D 1 188 ? 34.32200 41.77400 90.85200 1.000 24.79878 188 THR D N 1
ATOM 15307 C CA . THR D 1 188 ? 34.57800 43.17100 91.17700 1.000 27.86675 188 THR D CA 1
ATOM 15308 C C . THR D 1 188 ? 35.95400 43.60300 90.66000 1.000 22.25067 188 THR D C 1
ATOM 15309 O O . THR D 1 188 ? 36.93400 42.84900 90.75600 1.000 19.97207 188 THR D O 1
ATOM 15320 N N . PRO D 1 189 ? 36.06800 44.81000 90.13200 1.000 23.58694 189 PRO D N 1
ATOM 15321 C CA . PRO D 1 189 ? 37.38800 45.29500 89.72600 1.000 29.64449 189 PRO D CA 1
ATOM 15322 C C . PRO D 1 189 ? 38.28000 45.65200 90.88900 1.000 27.84022 189 PRO D C 1
ATOM 15323 O O . PRO D 1 189 ? 39.49700 45.67700 90.68800 1.000 25.26739 189 PRO D O 1
ATOM 15334 N N . LEU D 1 190 ? 37.74700 45.81000 92.11000 1.000 23.06087 190 LEU D N 1
ATOM 15335 C CA . LEU D 1 190 ? 38.53400 46.28100 93.25400 1.000 22.87056 190 LEU D CA 1
ATOM 15336 C C . LEU D 1 190 ? 39.13500 45.09900 94.01200 1.000 25.15430 190 LEU D C 1
ATOM 15337 O O . LEU D 1 190 ? 38.45800 44.43600 94.81000 1.000 25.02348 190 LEU D O 1
ATOM 15353 N N . VAL D 1 191 ? 40.42600 44.86000 93.78100 1.000 24.81120 191 VAL D N 1
ATOM 15354 C CA . VAL D 1 191 ? 41.18100 43.79600 94.42400 1.000 25.28882 191 VAL D CA 1
ATOM 15355 C C . VAL D 1 191 ? 42.13500 44.46500 95.39700 1.000 26.83095 191 VAL D C 1
ATOM 15356 O O . VAL D 1 191 ? 43.10400 45.11700 94.98800 1.000 24.91534 191 VAL D O 1
ATOM 15369 N N . GLY D 1 192 ? 41.84000 44.32000 96.68800 1.000 20.96293 192 GLY D N 1
ATOM 15370 C CA . GLY D 1 192 ? 42.67700 44.86500 97.72400 1.000 28.14106 192 GLY D CA 1
ATOM 15371 C C . GLY D 1 192 ? 43.71500 43.86100 98.18800 1.000 26.11039 192 GLY D C 1
ATOM 15372 O O . GLY D 1 192 ? 43.40900 42.68500 98.39700 1.000 26.90703 192 GLY D O 1
ATOM 15376 N N . ILE D 1 193 ? 44.95500 44.32300 98.32200 1.000 28.58521 193 ILE D N 1
ATOM 15377 C CA . ILE D 1 193 ? 46.03000 43.51000 98.86300 1.000 26.26106 193 ILE D CA 1
ATOM 15378 C C . ILE D 1 193 ? 46.43600 44.12000 100.20300 1.000 29.60802 193 ILE D C 1
ATOM 15379 O O . ILE D 1 193 ? 46.88400 45.27300 100.27900 1.000 26.16726 193 ILE D O 1
ATOM 15395 N N . ASN D 1 194 ? 46.27100 43.34800 101.26300 1.000 27.96438 194 ASN D N 1
ATOM 15396 C CA . ASN D 1 194 ? 46.58700 43.82300 102.60000 1.000 34.27925 194 ASN D CA 1
ATOM 15397 C C . ASN D 1 194 ? 48.03900 43.45600 102.89800 1.000 32.27023 194 ASN D C 1
ATOM 15398 O O . ASN D 1 194 ? 48.38500 42.27500 102.98200 1.000 27.00258 194 ASN D O 1
ATOM 15409 N N . ASN D 1 195 ? 48.89500 44.47400 103.03400 1.000 30.99819 195 ASN D N 1
ATOM 15410 C CA . ASN D 1 195 ? 50.30100 44.22300 103.34200 1.000 34.19929 195 ASN D CA 1
ATOM 15411 C C . ASN D 1 195 ? 50.53000 43.79600 104.79400 1.000 35.71919 195 ASN D C 1
ATOM 15412 O O . ASN D 1 195 ? 51.62500 43.32700 105.11600 1.000 36.87260 195 ASN D O 1
ATOM 15423 N N . ARG D 1 196 ? 49.53200 43.92300 105.66800 1.000 38.16549 196 ARG D N 1
ATOM 15424 C CA . ARG D 1 196 ? 49.66400 43.48000 107.06000 1.000 42.03971 196 ARG D CA 1
ATOM 15425 C C . ARG D 1 196 ? 49.22100 42.03400 107.15500 1.000 44.64466 196 ARG D C 1
ATOM 15426 O O . ARG D 1 196 ? 48.04200 41.72200 106.94500 1.000 41.76292 196 ARG D O 1
ATOM 15447 N N . ASN D 1 197 ? 50.18200 41.15900 107.43000 1.000 41.57055 197 ASN D N 1
ATOM 15448 C CA . ASN D 1 197 ? 49.89200 39.79400 107.83300 1.000 49.05013 197 ASN D CA 1
ATOM 15449 C C . ASN D 1 197 ? 49.12700 39.81500 109.15600 1.000 54.94023 197 ASN D C 1
ATOM 15450 O O . ASN D 1 197 ? 49.52900 40.50300 110.09500 1.000 51.44405 197 ASN D O 1
ATOM 15461 N N . LEU D 1 198 ? 48.00900 39.08100 109.23300 1.000 55.12840 198 LEU D N 1
ATOM 15462 C CA . LEU D 1 198 ? 47.15400 39.16800 110.41600 1.000 63.06888 198 LEU D CA 1
ATOM 15463 C C . LEU D 1 198 ? 47.49900 38.15100 111.49900 1.000 68.25286 198 LEU D C 1
ATOM 15464 O O . LEU D 1 198 ? 47.08100 38.32800 112.64900 1.000 68.01535 198 LEU D O 1
ATOM 15480 N N . HIS D 1 199 ? 48.26200 37.11000 111.17300 1.000 66.63239 199 HIS D N 1
ATOM 15481 C CA . HIS D 1 199 ? 48.87000 36.29400 112.21400 1.000 60.67500 199 HIS D CA 1
ATOM 15482 C C . HIS D 1 199 ? 49.87500 37.10900 113.02200 1.000 65.19997 199 HIS D C 1
ATOM 15483 O O . HIS D 1 199 ? 49.76000 37.21100 114.24700 1.000 70.94427 199 HIS D O 1
ATOM 15497 N N . THR D 1 200 ? 50.84600 37.73600 112.34600 1.000 62.09284 200 THR D N 1
ATOM 15498 C CA . THR D 1 200 ? 51.98100 38.37500 113.00500 1.000 55.62419 200 THR D CA 1
ATOM 15499 C C . THR D 1 200 ? 51.86000 39.88800 113.14900 1.000 51.83848 200 THR D C 1
ATOM 15500 O O . THR D 1 200 ? 52.68600 40.48500 113.84300 1.000 57.97159 200 THR D O 1
ATOM 15511 N N . PHE D 1 201 ? 50.88400 40.52700 112.51000 1.000 52.98193 201 PHE D N 1
ATOM 15512 C CA . PHE D 1 201 ? 50.78900 41.98500 112.40300 1.000 54.82718 201 PHE D CA 1
ATOM 15513 C C . PHE D 1 201 ? 52.01400 42.62400 111.74400 1.000 41.40682 201 PHE D C 1
ATOM 15514 O O . PHE D 1 201 ? 52.15300 43.85100 111.76800 1.000 45.89311 201 PHE D O 1
ATOM 15531 N N . GLU D 1 202 ? 52.89400 41.84300 111.14000 1.000 44.19425 202 GLU D N 1
ATOM 15532 C CA . GLU D 1 202 ? 54.03000 42.41000 110.42000 1.000 55.01354 202 GLU D CA 1
ATOM 15533 C C . GLU D 1 202 ? 53.60900 42.91800 109.04300 1.000 48.12899 202 GLU D C 1
ATOM 15534 O O . GLU D 1 202 ? 52.83700 42.27200 108.33100 1.000 38.31271 202 GLU D O 1
ATOM 15546 N N . VAL D 1 203 ? 54.12700 44.07800 108.66900 1.000 46.30772 203 VAL D N 1
ATOM 15547 C CA . VAL D 1 203 ? 53.77400 44.73200 107.41700 1.000 38.65528 203 VAL D CA 1
ATOM 15548 C C . VAL D 1 203 ? 54.89200 44.49700 106.41800 1.000 42.35704 203 VAL D C 1
ATOM 15549 O O . VAL D 1 203 ? 56.07700 44.66500 106.73900 1.000 36.20900 203 VAL D O 1
ATOM 15562 N N . SER D 1 204 ? 54.51500 44.09600 105.20400 1.000 34.31445 204 SER D N 1
ATOM 15563 C CA . SER D 1 204 ? 55.47400 43.75400 104.16500 1.000 34.87638 204 SER D CA 1
ATOM 15564 C C . SER D 1 204 ? 54.93600 44.27800 102.83600 1.000 34.27658 204 SER D C 1
ATOM 15565 O O . SER D 1 204 ? 53.94500 43.75300 102.31800 1.000 29.51207 204 SER D O 1
ATOM 15573 N N . LEU D 1 205 ? 55.54900 45.33500 102.29600 1.000 30.30621 205 LEU D N 1
ATOM 15574 C CA . LEU D 1 205 ? 54.98900 45.91900 101.08000 1.000 31.88857 205 LEU D CA 1
ATOM 15575 C C . LEU D 1 205 ? 55.18600 45.01500 99.87300 1.000 30.72619 205 LEU D C 1
ATOM 15576 O O . LEU D 1 205 ? 54.44200 45.15200 98.88600 1.000 29.19264 205 LEU D O 1
ATOM 15592 N N . GLU D 1 206 ? 56.13200 44.07400 99.93700 1.000 29.06414 206 GLU D N 1
ATOM 15593 C CA . GLU D 1 206 ? 56.26300 43.13400 98.83300 1.000 36.79193 206 GLU D CA 1
ATOM 15594 C C . GLU D 1 206 ? 55.11000 42.13700 98.78700 1.000 34.74516 206 GLU D C 1
ATOM 15595 O O . GLU D 1 206 ? 55.00000 41.40300 97.80400 1.000 32.22284 206 GLU D O 1
ATOM 15607 N N . THR D 1 207 ? 54.22700 42.11600 99.78700 1.000 31.21388 207 THR D N 1
ATOM 15608 C CA . THR D 1 207 ? 52.98900 41.36000 99.63000 1.000 31.70091 207 THR D CA 1
ATOM 15609 C C . THR D 1 207 ? 52.26900 41.82200 98.36400 1.000 28.51567 207 THR D C 1
ATOM 15610 O O . THR D 1 207 ? 51.84200 41.01800 97.53200 1.000 34.00217 207 THR D O 1
ATOM 15621 N N . THR D 1 208 ? 52.12100 43.12800 98.21500 1.000 25.31070 208 THR D N 1
ATOM 15622 C CA . THR D 1 208 ? 51.50500 43.67500 97.02500 1.000 27.69041 208 THR D CA 1
ATOM 15623 C C . THR D 1 208 ? 52.34500 43.38100 95.78400 1.000 29.58067 208 THR D C 1
ATOM 15624 O O . THR D 1 208 ? 51.82800 42.84900 94.79500 1.000 26.91183 208 THR D O 1
ATOM 15635 N N . LEU D 1 209 ? 53.64700 43.71300 95.81200 1.000 26.14658 209 LEU D N 1
ATOM 15636 C CA . LEU D 1 209 ? 54.47700 43.61500 94.60000 1.000 33.13698 209 LEU D CA 1
ATOM 15637 C C . LEU D 1 209 ? 54.56200 42.18800 94.08900 1.000 29.01943 209 LEU D C 1
ATOM 15638 O O . LEU D 1 209 ? 54.58000 41.94900 92.86800 1.000 27.17888 209 LEU D O 1
ATOM 15654 N N . ASP D 1 210 ? 54.69300 41.23000 95.00600 1.000 27.82448 210 ASP D N 1
ATOM 15655 C CA . ASP D 1 210 ? 54.87400 39.84200 94.60700 1.000 31.55567 210 ASP D CA 1
ATOM 15656 C C . ASP D 1 210 ? 53.67700 39.30800 93.83100 1.000 30.32221 210 ASP D C 1
ATOM 15657 O O . ASP D 1 210 ? 53.83900 38.44500 92.97000 1.000 29.89839 210 ASP D O 1
ATOM 15666 N N . LEU D 1 211 ? 52.48400 39.82300 94.09400 1.000 28.05563 211 LEU D N 1
ATOM 15667 C CA . LEU D 1 211 ? 51.27300 39.31100 93.46000 1.000 28.81016 211 LEU D CA 1
ATOM 15668 C C . LEU D 1 211 ? 50.92900 40.01700 92.14800 1.000 29.76882 211 LEU D C 1
ATOM 15669 O O . LEU D 1 211 ? 50.06200 39.53300 91.41100 1.000 26.70791 211 LEU D O 1
ATOM 15685 N N . LEU D 1 212 ? 51.56500 41.13900 91.82300 1.000 26.09223 212 LEU D N 1
ATOM 15686 C CA . LEU D 1 212 ? 51.12900 41.90500 90.65600 1.000 25.65162 212 LEU D CA 1
ATOM 15687 C C . LEU D 1 212 ? 51.08500 41.08800 89.37500 1.000 25.07554 212 LEU D C 1
ATOM 15688 O O . LEU D 1 212 ? 50.09800 41.22000 88.63400 1.000 26.88103 212 LEU D O 1
ATOM 15704 N N . PRO D 1 213 ? 52.04300 40.21200 89.08200 1.000 25.21120 213 PRO D N 1
ATOM 15705 C CA . PRO D 1 213 ? 51.97300 39.45100 87.81700 1.000 29.86600 213 PRO D CA 1
ATOM 15706 C C . PRO D 1 213 ? 50.78000 38.53000 87.73000 1.000 30.19864 213 PRO D C 1
ATOM 15707 O O . PRO D 1 213 ? 50.39400 38.16200 86.61100 1.000 28.51761 213 PRO D O 1
ATOM 15718 N N . GLU D 1 214 ? 50.19700 38.13300 88.86600 1.000 28.84516 214 GLU D N 1
ATOM 15719 C CA . GLU D 1 214 ? 49.05800 37.22200 88.90900 1.000 27.75539 214 GLU D CA 1
ATOM 15720 C C . GLU D 1 214 ? 47.72100 37.93100 88.74600 1.000 30.55235 214 GLU D C 1
ATOM 15721 O O . GLU D 1 214 ? 46.69500 37.25700 88.57300 1.000 31.26591 214 GLU D O 1
ATOM 15733 N N . ILE D 1 215 ? 47.70900 39.25500 88.83500 1.000 28.26580 215 ILE D N 1
ATOM 15734 C CA . ILE D 1 215 ? 46.47200 40.02600 88.82900 1.000 26.00895 215 ILE D CA 1
ATOM 15735 C C . ILE D 1 215 ? 46.08200 40.39900 87.40800 1.000 28.88133 215 ILE D C 1
ATOM 15736 O O . ILE D 1 215 ? 46.92600 40.88500 86.65500 1.000 27.92635 215 ILE D O 1
ATOM 15752 N N . PRO D 1 216 ? 44.83400 40.17900 86.99100 1.000 24.38617 216 PRO D N 1
ATOM 15753 C CA . PRO D 1 216 ? 44.45100 40.52400 85.61500 1.000 29.02695 216 PRO D CA 1
ATOM 15754 C C . PRO D 1 216 ? 44.52000 42.02300 85.40300 1.000 32.58276 216 PRO D C 1
ATOM 15755 O O . PRO D 1 216 ? 44.31500 42.81700 86.32900 1.000 21.67838 216 PRO D O 1
ATOM 15766 N N . ARG D 1 217 ? 44.81900 42.40600 84.16400 1.000 25.89321 217 ARG D N 1
ATOM 15767 C CA . ARG D 1 217 ? 44.98700 43.81900 83.86600 1.000 31.22548 217 ARG D CA 1
ATOM 15768 C C . ARG D 1 217 ? 43.68800 44.58800 83.98400 1.000 25.10582 217 ARG D C 1
ATOM 15769 O O . ARG D 1 217 ? 43.74500 45.79900 84.21100 1.000 29.55586 217 ARG D O 1
ATOM 15790 N N . ASP D 1 218 ? 42.52600 43.92300 83.88500 1.000 29.22481 218 ASP D N 1
ATOM 15791 C CA . ASP D 1 218 ? 41.24800 44.59000 84.09100 1.000 27.40393 218 ASP D CA 1
ATOM 15792 C C . ASP D 1 218 ? 40.81800 44.64800 85.55400 1.000 28.48538 218 ASP D C 1
ATOM 15793 O O . ASP D 1 218 ? 39.69100 45.05600 85.82700 1.000 30.28867 218 ASP D O 1
ATOM 15802 N N . ARG D 1 219 ? 41.66400 44.26300 86.50300 1.000 29.84653 219 ARG D N 1
ATOM 15803 C CA . ARG D 1 219 ? 41.35100 44.48000 87.92100 1.000 26.71598 219 ARG D CA 1
ATOM 15804 C C . ARG D 1 219 ? 42.19700 45.63700 88.44900 1.000 31.15325 219 ARG D C 1
ATOM 15805 O O . ARG D 1 219 ? 43.35300 45.79400 88.05500 1.000 29.25866 219 ARG D O 1
ATOM 15826 N N . LEU D 1 220 ? 41.62700 46.44100 89.35100 1.000 23.80947 220 LEU D N 1
ATOM 15827 C CA . LEU D 1 220 ? 42.35100 47.51900 89.99900 1.000 24.17914 220 LEU D CA 1
ATOM 15828 C C . LEU D 1 220 ? 42.95100 47.03500 91.30900 1.000 26.49828 220 LEU D C 1
ATOM 15829 O O . LEU D 1 220 ? 42.20700 46.65900 92.23300 1.000 24.41801 220 LEU D O 1
ATOM 15845 N N . VAL D 1 221 ? 44.27800 47.12300 91.41900 1.000 24.16432 221 VAL D N 1
ATOM 15846 C CA . VAL D 1 221 ? 44.96100 46.81900 92.67500 1.000 25.52114 221 VAL D CA 1
ATOM 15847 C C . VAL D 1 221 ? 44.81100 47.97800 93.64500 1.000 22.27508 221 VAL D C 1
ATOM 15848 O O . VAL D 1 221 ? 45.10700 49.13200 93.32300 1.000 26.24669 221 VAL D O 1
ATOM 15861 N N . VAL D 1 222 ? 44.35900 47.66100 94.84600 1.000 22.82240 222 VAL D N 1
ATOM 15862 C CA . VAL D 1 222 ? 44.26500 48.59500 95.94300 1.000 22.35118 222 VAL D CA 1
ATOM 15863 C C . VAL D 1 222 ? 45.16400 48.05400 97.04100 1.000 25.05549 222 VAL D C 1
ATOM 15864 O O . VAL D 1 222 ? 44.83800 47.03300 97.66400 1.000 25.67532 222 VAL D O 1
ATOM 15877 N N . THR D 1 223 ? 46.29300 48.71900 97.26900 1.000 22.61760 223 THR D N 1
ATOM 15878 C CA . THR D 1 223 ? 47.26100 48.29100 98.27000 1.000 25.36408 223 THR D CA 1
ATOM 15879 C C . THR D 1 223 ? 46.85500 48.89900 99.61100 1.000 25.33309 223 THR D C 1
ATOM 15880 O O . THR D 1 223 ? 46.48600 50.07400 99.68100 1.000 26.90824 223 THR D O 1
ATOM 15891 N N . GLU D 1 224 ? 46.88800 48.08500 100.66100 1.000 24.80876 224 GLU D N 1
ATOM 15892 C CA . GLU D 1 224 ? 46.34700 48.43700 101.96900 1.000 31.31150 224 GLU D CA 1
ATOM 15893 C C . GLU D 1 224 ? 47.37300 48.15200 103.04800 1.000 27.84750 224 GLU D C 1
ATOM 15894 O O . GLU D 1 224 ? 47.91500 47.04300 103.11800 1.000 26.25481 224 GLU D O 1
ATOM 15906 N N . SER D 1 225 ? 47.60200 49.14800 103.89000 1.000 34.20425 225 SER D N 1
ATOM 15907 C CA . SER D 1 225 ? 48.41800 49.03900 105.09100 1.000 37.38628 225 SER D CA 1
ATOM 15908 C C . SER D 1 225 ? 49.87900 49.26700 104.77500 1.000 40.05439 225 SER D C 1
ATOM 15909 O O . SER D 1 225 ? 50.38500 48.81700 103.74100 1.000 38.25223 225 SER D O 1
ATOM 15917 N N . GLY D 1 226 ? 50.56600 49.95900 105.67400 1.000 38.73086 226 GLY D N 1
ATOM 15918 C CA . GLY D 1 226 ? 51.99600 50.12000 105.55400 1.000 34.12889 226 GLY D CA 1
ATOM 15919 C C . GLY D 1 226 ? 52.44300 51.25500 104.67600 1.000 35.06446 226 GLY D C 1
ATOM 15920 O O . GLY D 1 226 ? 53.64100 51.34200 104.39100 1.000 40.37077 226 GLY D O 1
ATOM 15924 N N . ILE D 1 227 ? 51.52800 52.11200 104.21900 1.000 32.65946 227 ILE D N 1
ATOM 15925 C CA . ILE D 1 227 ? 51.85700 53.22200 103.32800 1.000 37.55929 227 ILE D CA 1
ATOM 15926 C C . ILE D 1 227 ? 52.06700 54.43600 104.22900 1.000 37.99774 227 ILE D C 1
ATOM 15927 O O . ILE D 1 227 ? 51.11400 55.10900 104.62200 1.000 37.58890 227 ILE D O 1
ATOM 15943 N N . LEU D 1 228 ? 53.32600 54.71400 104.57700 1.000 40.91287 228 LEU D N 1
ATOM 15944 C CA . LEU D 1 228 ? 53.63200 55.70100 105.60400 1.000 36.39877 228 LEU D CA 1
ATOM 15945 C C . LEU D 1 228 ? 54.37300 56.93700 105.11800 1.000 37.87140 228 LEU D C 1
ATOM 15946 O O . LEU D 1 228 ? 54.30500 57.96200 105.79200 1.000 40.80809 228 LEU D O 1
ATOM 15962 N N . ASN D 1 229 ? 55.06500 56.87900 103.98000 1.000 36.50633 229 ASN D N 1
ATOM 15963 C CA . ASN D 1 229 ? 55.89700 57.99000 103.52900 1.000 40.47155 229 ASN D CA 1
ATOM 15964 C C . ASN D 1 229 ? 55.91600 57.99800 102.00800 1.000 34.15413 229 ASN D C 1
ATOM 15965 O O . ASN D 1 229 ? 55.34400 57.11700 101.36600 1.000 33.12763 229 ASN D O 1
ATOM 15976 N N . ARG D 1 230 ? 56.57600 59.01500 101.42800 1.000 35.46975 230 ARG D N 1
ATOM 15977 C CA . ARG D 1 230 ? 56.58800 59.17300 99.96900 1.000 37.55961 230 ARG D CA 1
ATOM 15978 C C . ARG D 1 230 ? 57.33600 58.05300 99.27100 1.000 33.32401 230 ARG D C 1
ATOM 15979 O O . ARG D 1 230 ? 57.11100 57.81000 98.07800 1.000 31.78564 230 ARG D O 1
ATOM 16000 N N . ALA D 1 231 ? 58.28700 57.42400 99.96100 1.000 28.68618 231 ALA D N 1
ATOM 16001 C CA . ALA D 1 231 ? 59.01900 56.31900 99.36600 1.000 30.84600 231 ALA D CA 1
ATOM 16002 C C . ALA D 1 231 ? 58.08600 55.14600 99.10500 1.000 30.09930 231 ALA D C 1
ATOM 16003 O O . ALA D 1 231 ? 58.19500 54.46300 98.08000 1.000 31.39192 231 ALA D O 1
ATOM 16010 N N . ASP D 1 232 ? 57.15200 54.91100 100.01600 1.000 29.01658 232 ASP D N 1
ATOM 16011 C CA . ASP D 1 232 ? 56.23400 53.79200 99.85200 1.000 30.65313 232 ASP D CA 1
ATOM 16012 C C . ASP D 1 232 ? 55.28000 54.07100 98.70400 1.000 25.17914 232 ASP D C 1
ATOM 16013 O O . ASP D 1 232 ? 54.97800 53.18000 97.91000 1.000 27.65662 232 ASP D O 1
ATOM 16022 N N . VAL D 1 233 ? 54.80000 55.31000 98.60700 1.000 27.11382 233 VAL D N 1
ATOM 16023 C CA . VAL D 1 233 ? 53.96600 55.72300 97.47800 1.000 31.06976 233 VAL D CA 1
ATOM 16024 C C . VAL D 1 233 ? 54.70400 55.53600 96.14900 1.000 32.18253 233 VAL D C 1
ATOM 16025 O O . VAL D 1 233 ? 54.15400 54.97400 95.18400 1.000 29.93315 233 VAL D O 1
ATOM 16038 N N . GLU D 1 234 ? 55.95100 56.03400 96.06600 1.000 33.44522 234 GLU D N 1
ATOM 16039 C CA . GLU D 1 234 ? 56.73500 55.91400 94.82500 1.000 37.33163 234 GLU D CA 1
ATOM 16040 C C . GLU D 1 234 ? 56.91000 54.45400 94.43200 1.000 31.81576 234 GLU D C 1
ATOM 16041 O O . GLU D 1 234 ? 56.74200 54.06900 93.26100 1.000 30.49740 234 GLU D O 1
ATOM 16053 N N . LEU D 1 235 ? 57.26100 53.63200 95.42100 1.000 27.84855 235 LEU D N 1
ATOM 16054 C CA . LEU D 1 235 ? 57.46400 52.21700 95.20700 1.000 28.03894 235 LEU D CA 1
ATOM 16055 C C . LEU D 1 235 ? 56.23000 51.58500 94.58000 1.000 31.34869 235 LEU D C 1
ATOM 16056 O O . LEU D 1 235 ? 56.33400 50.77000 93.65700 1.000 29.21249 235 LEU D O 1
ATOM 16072 N N . MET D 1 236 ? 55.05200 51.94600 95.07600 1.000 28.80798 236 MET D N 1
ATOM 16073 C CA . MET D 1 236 ? 53.82100 51.45400 94.47200 1.000 28.63315 236 MET D CA 1
ATOM 16074 C C . MET D 1 236 ? 53.61900 52.03900 93.07300 1.000 27.46097 236 MET D C 1
ATOM 16075 O O . MET D 1 236 ? 53.32500 51.31000 92.12600 1.000 28.43525 236 MET D O 1
ATOM 16089 N N . GLU D 1 237 ? 53.72700 53.35800 92.92500 1.000 28.37432 237 GLU D N 1
ATOM 16090 C CA . GLU D 1 237 ? 53.39600 53.95800 91.63400 1.000 33.28426 237 GLU D CA 1
ATOM 16091 C C . GLU D 1 237 ? 54.32900 53.47600 90.52200 1.000 30.42231 237 GLU D C 1
ATOM 16092 O O . GLU D 1 237 ? 53.88100 53.24600 89.39200 1.000 28.46953 237 GLU D O 1
ATOM 16104 N N . VAL D 1 238 ? 55.62200 53.29300 90.82100 1.000 32.382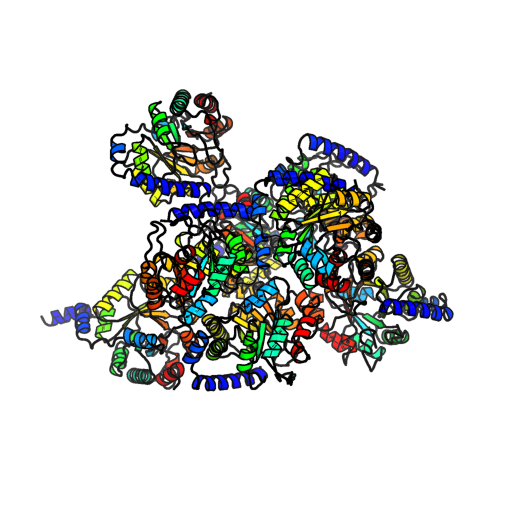68 238 VAL D N 1
ATOM 16105 C CA . VAL D 1 238 ? 56.53200 52.82900 89.77900 1.000 31.60729 238 VAL D CA 1
ATOM 16106 C C . VAL D 1 238 ? 56.25200 51.38000 89.45200 1.000 34.84611 238 VAL D C 1
ATOM 16107 O O . VAL D 1 238 ? 56.62900 50.91900 88.37100 1.000 32.72834 238 VAL D O 1
ATOM 16120 N N . SER D 1 239 ? 55.56700 50.65400 90.34100 1.000 28.47893 239 SER D N 1
ATOM 16121 C CA . SER D 1 239 ? 55.04700 49.32300 90.01700 1.000 32.59090 239 SER D CA 1
ATOM 16122 C C . SER D 1 239 ? 53.62000 49.35100 89.45600 1.000 30.22181 239 SER D C 1
ATOM 16123 O O . SER D 1 239 ? 52.97500 48.30300 89.38200 1.000 33.28905 239 SER D O 1
ATOM 16131 N N . GLU D 1 240 ? 53.12400 50.51600 89.04000 1.000 30.07128 240 GLU D N 1
ATOM 16132 C CA . GLU D 1 240 ? 51.81500 50.64600 88.41500 1.000 31.41146 240 GLU D CA 1
ATOM 16133 C C . GLU D 1 240 ? 50.67000 50.35100 89.39100 1.000 33.21259 240 GLU D C 1
ATOM 16134 O O . GLU D 1 240 ? 49.58500 49.94900 88.98600 1.000 23.40991 240 GLU D O 1
ATOM 16146 N N . VAL D 1 241 ? 50.89300 50.54700 90.68200 1.000 31.03039 241 VAL D N 1
ATOM 16147 C CA . VAL D 1 241 ? 49.83400 50.52800 91.68100 1.000 28.19722 241 VAL D CA 1
ATOM 16148 C C . VAL D 1 241 ? 49.50600 51.97100 92.03800 1.000 30.57538 241 VAL D C 1
ATOM 16149 O O . VAL D 1 241 ? 50.35800 52.70900 92.55400 1.000 29.72892 241 VAL D O 1
ATOM 16162 N N . TYR D 1 242 ? 48.26500 52.36900 91.78300 1.000 29.20991 242 TYR D N 1
ATOM 16163 C CA . TYR D 1 242 ? 47.85100 53.74300 91.96800 1.000 29.09978 242 TYR D CA 1
ATOM 16164 C C . TYR D 1 242 ? 46.67800 53.89900 92.91700 1.000 27.98400 242 TYR D C 1
ATOM 16165 O O . TYR D 1 242 ? 46.29900 55.03500 93.21500 1.000 27.82552 242 TYR D O 1
ATOM 16183 N N . ALA D 1 243 ? 46.13600 52.81900 93.46000 1.000 26.43068 243 ALA D N 1
ATOM 16184 C CA . ALA D 1 243 ? 45.06200 52.93400 94.43700 1.000 27.78711 243 ALA D CA 1
ATOM 16185 C C . ALA D 1 243 ? 45.55800 52.47500 95.79600 1.000 21.19134 243 ALA D C 1
ATOM 16186 O O . ALA D 1 243 ? 46.32900 51.51400 95.90900 1.000 22.75183 243 ALA D O 1
ATOM 16193 N N . PHE D 1 244 ? 45.08200 53.14600 96.83100 1.000 24.43059 244 PHE D N 1
ATOM 16194 C CA . PHE D 1 244 ? 45.67200 53.02900 98.15400 1.000 24.18286 244 PHE D CA 1
ATOM 16195 C C . PHE D 1 244 ? 44.59900 53.11700 99.23600 1.000 25.85420 244 PHE D C 1
ATOM 16196 O O . PHE D 1 244 ? 43.68600 53.95000 99.15600 1.000 28.09833 244 PHE D O 1
ATOM 16213 N N . LEU D 1 245 ? 44.77200 52.32900 100.28900 1.000 26.03196 245 LEU D N 1
ATOM 16214 C CA . LEU D 1 245 ? 43.98500 52.45200 101.51500 1.000 28.18228 245 LEU D CA 1
ATOM 16215 C C . LEU D 1 245 ? 44.94100 52.82400 102.65200 1.000 32.11608 245 LEU D C 1
ATOM 16216 O O . LEU D 1 245 ? 45.83600 52.04300 102.98000 1.000 29.38239 245 LEU D O 1
ATOM 16232 N N . VAL D 1 246 ? 44.75300 54.01100 103.23500 1.000 29.05616 246 VAL D N 1
ATOM 16233 C CA . VAL D 1 246 ? 45.70000 54.61900 104.17000 1.000 35.00046 246 VAL D CA 1
ATOM 16234 C C . VAL D 1 246 ? 44.93600 55.14000 105.39100 1.000 38.30879 246 VAL D C 1
ATOM 16235 O O . VAL D 1 246 ? 43.97600 55.90600 105.24700 1.000 35.96199 246 VAL D O 1
ATOM 16248 N N . GLY D 1 247 ? 45.37000 54.75000 106.58800 1.000 42.40473 247 GLY D N 1
ATOM 16249 C CA . GLY D 1 247 ? 44.74300 55.23800 107.80600 1.000 43.51774 247 GLY D CA 1
ATOM 16250 C C . GLY D 1 247 ? 45.70800 55.91100 108.75900 1.000 43.64154 247 GLY D C 1
ATOM 16251 O O . GLY D 1 247 ? 45.66900 57.12800 108.93300 1.000 42.24704 247 GLY D O 1
ATOM 16255 N N . GLU D 1 248 ? 46.61200 55.10500 109.32300 1.000 48.47191 248 GLU D N 1
ATOM 16256 C CA . GLU D 1 248 ? 47.55100 55.52900 110.36600 1.000 53.38693 248 GLU D CA 1
ATOM 16257 C C . GLU D 1 248 ? 48.36600 56.76600 109.99000 1.000 49.76774 248 GLU D C 1
ATOM 16258 O O . GLU D 1 248 ? 48.50400 57.69400 110.78900 1.000 50.48275 248 GLU D O 1
ATOM 16270 N N . ALA D 1 249 ? 48.96800 56.76800 108.80100 1.000 50.28660 249 ALA D N 1
ATOM 16271 C CA . ALA D 1 249 ? 49.75800 57.91700 108.36200 1.000 54.82125 249 ALA D CA 1
ATOM 16272 C C . ALA D 1 249 ? 48.98600 59.22500 108.51500 1.000 57.42529 249 ALA D C 1
ATOM 16273 O O . ALA D 1 249 ? 49.56600 60.25700 108.86300 1.000 68.49785 249 ALA D O 1
ATOM 16280 N N . PHE D 1 250 ? 47.68000 59.20400 108.27200 1.000 54.23730 250 PHE D N 1
ATOM 16281 C CA . PHE D 1 250 ? 46.86400 60.40800 108.36400 1.000 52.23281 250 PHE D CA 1
ATOM 16282 C C . PHE D 1 250 ? 46.28900 60.64500 109.76400 1.000 54.37749 250 PHE D C 1
ATOM 16283 O O . PHE D 1 250 ? 46.13300 61.80300 110.16600 1.000 56.57908 250 PHE D O 1
ATOM 16300 N N . MET D 1 251 ? 45.98300 59.58100 110.51700 1.000 50.98010 251 MET D N 1
ATOM 16301 C CA . MET D 1 251 ? 45.33100 59.71100 111.81800 1.000 59.29377 251 MET D CA 1
ATOM 16302 C C . MET D 1 251 ? 46.27700 60.25900 112.88100 1.000 68.61239 251 MET D C 1
ATOM 16303 O O . MET D 1 251 ? 45.81600 60.82600 113.88000 1.000 63.48448 251 MET D O 1
ATOM 16317 N N . ARG D 1 252 ? 47.58300 60.10700 112.67700 1.000 68.80844 252 ARG D N 1
ATOM 16318 C CA . ARG D 1 252 ? 48.59000 60.56600 113.61600 1.000 69.49812 252 ARG D CA 1
ATOM 16319 C C . ARG D 1 252 ? 49.03600 61.99600 113.35700 1.000 68.70583 252 ARG D C 1
ATOM 16320 O O . ARG D 1 252 ? 49.71800 62.58000 114.20500 1.000 70.13256 252 ARG D O 1
ATOM 16341 N N . ALA D 1 253 ? 48.67100 62.56500 112.21700 1.000 71.54770 253 ALA D N 1
ATOM 16342 C CA . ALA D 1 253 ? 48.98300 63.94700 111.89700 1.000 75.39442 253 ALA D CA 1
ATOM 16343 C C . ALA D 1 253 ? 47.94900 64.89300 112.50900 1.000 77.57772 253 ALA D C 1
ATOM 16344 O O . ALA D 1 253 ? 46.83400 64.49500 112.86200 1.000 70.59885 253 ALA D O 1
ATOM 16351 N N . ASP D 1 254 ? 48.33700 66.16900 112.63100 1.000 80.20071 254 ASP D N 1
ATOM 16352 C CA . ASP D 1 254 ? 47.40600 67.18400 113.12100 1.000 80.48355 254 ASP D CA 1
ATOM 16353 C C . ASP D 1 254 ? 46.27800 67.40400 112.12500 1.000 69.94990 254 ASP D C 1
ATOM 16354 O O . ASP D 1 254 ? 45.09800 67.42800 112.49500 1.000 67.48396 254 ASP D O 1
ATOM 16363 N N . ASP D 1 255 ? 46.63500 67.56400 110.85500 1.000 66.40277 255 ASP D N 1
ATOM 16364 C CA . ASP D 1 255 ? 45.70300 67.85000 109.76500 1.000 63.22419 255 ASP D CA 1
ATOM 16365 C C . ASP D 1 255 ? 45.71600 66.67500 108.77900 1.000 59.78502 255 ASP D C 1
ATOM 16366 O O . ASP D 1 255 ? 46.60300 66.60900 107.90700 1.000 53.79212 255 ASP D O 1
ATOM 16375 N N . PRO D 1 256 ? 44.78400 65.71100 108.88100 1.000 57.19626 256 PRO D N 1
ATOM 16376 C CA . PRO D 1 256 ? 44.91600 64.48400 108.06100 1.000 53.99948 256 PRO D CA 1
ATOM 16377 C C . PRO D 1 256 ? 44.96500 64.76600 106.57000 1.000 41.75771 256 PRO D C 1
ATOM 16378 O O . PRO D 1 256 ? 45.79800 64.20700 105.84900 1.000 41.83142 256 PRO D O 1
ATOM 16389 N N . GLY D 1 257 ? 44.09600 65.63900 106.08900 1.000 42.04799 257 GLY D N 1
ATOM 16390 C CA . GLY D 1 257 ? 44.11600 65.97200 104.67800 1.000 40.29803 257 GLY D CA 1
ATOM 16391 C C . GLY D 1 257 ? 45.42600 66.59700 104.24300 1.000 46.12201 257 GLY D C 1
ATOM 16392 O O . GLY D 1 257 ? 45.89600 66.36700 103.12100 1.000 41.31371 257 GLY D O 1
ATOM 16396 N N . LEU D 1 258 ? 46.03000 67.41000 105.11300 1.000 47.59369 258 LEU D N 1
ATOM 16397 C CA . LEU D 1 258 ? 47.29800 68.02200 104.74800 1.000 45.86994 258 LEU D CA 1
ATOM 16398 C C . LEU D 1 258 ? 48.34400 66.94900 104.51500 1.000 38.27154 258 LEU D C 1
ATOM 16399 O O . LEU D 1 258 ? 49.10000 67.01200 103.54100 1.000 41.26640 258 LEU D O 1
ATOM 16415 N N . GLU D 1 259 ? 48.37700 65.93800 105.38400 1.000 42.47579 259 GLU D N 1
ATOM 16416 C CA . GLU D 1 259 ? 49.34100 64.85400 105.22400 1.000 44.97853 259 GLU D CA 1
ATOM 16417 C C . GLU D 1 259 ? 49.05600 64.03500 103.96800 1.000 39.21593 259 GLU D C 1
ATOM 16418 O O . GLU D 1 259 ? 49.98400 63.58900 103.29100 1.000 41.37860 259 GLU D O 1
ATOM 16430 N N . LEU D 1 260 ? 47.78300 63.84700 103.62600 1.000 40.40046 260 LEU D N 1
ATOM 16431 C CA . LEU D 1 260 ? 47.45500 63.15500 102.38400 1.000 45.60697 260 LEU D CA 1
ATOM 16432 C C . LEU D 1 260 ? 48.00700 63.91700 101.19100 1.000 38.09902 260 LEU D C 1
ATOM 16433 O O . LEU D 1 260 ? 48.67400 63.34400 100.32500 1.000 37.65338 260 LEU D O 1
ATOM 16449 N N . LYS D 1 261 ? 47.76300 65.22300 101.15000 1.000 38.70319 261 LYS D N 1
ATOM 16450 C CA . LYS D 1 261 ? 48.25500 66.03500 100.04700 1.000 43.26792 261 LYS D CA 1
ATOM 16451 C C . LYS D 1 261 ? 49.76700 65.92900 99.94100 1.000 39.92364 261 LYS D C 1
ATOM 16452 O O . LYS D 1 261 ? 50.32500 65.85500 98.83600 1.000 38.07852 261 LYS D O 1
ATOM 16471 N N . ARG D 1 262 ? 50.43500 65.85500 101.09000 1.000 40.61717 262 ARG D N 1
ATOM 16472 C CA . ARG D 1 262 ? 51.88900 65.81000 101.12700 1.000 48.08762 262 ARG D CA 1
ATOM 16473 C C . ARG D 1 262 ? 52.42800 64.48300 100.59500 1.000 46.09054 262 ARG D C 1
ATOM 16474 O O . ARG D 1 262 ? 53.43300 64.46500 99.86600 1.000 42.46106 262 ARG D O 1
ATOM 16495 N N . LEU D 1 263 ? 51.79300 63.36100 100.96300 1.000 43.25740 263 LEU D N 1
ATOM 16496 C CA . LEU D 1 263 ? 52.28400 62.04900 100.54600 1.000 40.49410 263 LEU D CA 1
ATOM 16497 C C . LEU D 1 263 ? 52.00000 61.76000 99.08300 1.000 40.20017 263 LEU D C 1
ATOM 16498 O O . LEU D 1 263 ? 52.76300 61.02600 98.44900 1.000 41.64055 263 LEU D O 1
ATOM 16514 N N . PHE D 1 264 ? 50.89800 62.29300 98.53800 1.000 35.96686 264 PHE D N 1
ATOM 16515 C CA . PHE D 1 264 ? 50.41800 61.87100 97.23400 1.000 38.43239 264 PHE D CA 1
ATOM 16516 C C . PHE D 1 264 ? 50.36500 62.97400 96.19400 1.000 35.54006 264 PHE D C 1
ATOM 16517 O O . PHE D 1 264 ? 50.29800 62.65700 95.00700 1.000 32.75390 264 PHE D O 1
ATOM 16534 N N . PHE D 1 265 ? 50.36000 64.24100 96.59300 1.000 35.27484 265 PHE D N 1
ATOM 16535 C CA . PHE D 1 265 ? 50.12700 65.35000 95.67600 1.000 44.79235 265 PHE D CA 1
ATOM 16536 C C . PHE D 1 265 ? 51.15900 66.46500 95.90000 1.000 42.65075 265 PHE D C 1
ATOM 16537 O O . PHE D 1 265 ? 50.83400 67.64500 96.05100 1.000 41.48396 265 PHE D O 1
ATOM 16554 N N . GLN D 1 266 ? 52.43100 66.07600 95.88500 1.000 40.05776 266 GLN D N 1
ATOM 16555 C CA . GLN D 1 266 ? 53.53600 67.01300 96.07900 1.000 43.18685 266 GLN D CA 1
ATOM 16556 C C . GLN D 1 266 ? 53.41900 68.26500 95.21800 1.000 43.08687 266 GLN D C 1
ATOM 16557 O O . GLN D 1 266 ? 53.78600 69.34900 95.65700 1.000 35.68604 266 GLN D O 1
ATOM 16571 N N . GLU D 1 267 ? 53.00200 68.13500 93.95500 1.000 44.74532 267 GLU D N 1
ATOM 16572 C CA . GLU D 1 267 ? 53.14900 69.28100 93.06100 1.000 44.22432 267 GLU D CA 1
ATOM 16573 C C . GLU D 1 267 ? 52.15000 70.39600 93.36100 1.000 40.17628 267 GLU D C 1
ATOM 16574 O O . GLU D 1 267 ? 52.38400 71.53900 92.95700 1.000 42.74408 267 GLU D O 1
ATOM 16586 N N . ARG D 1 268 ? 51.08900 70.11400 94.10200 1.000 39.64778 268 ARG D N 1
ATOM 16587 C CA . ARG D 1 268 ? 50.08600 71.11400 94.41500 1.000 46.49212 268 ARG D CA 1
ATOM 16588 C C . ARG D 1 268 ? 50.60700 72.15100 95.41000 1.000 48.27299 268 ARG D C 1
ATOM 16589 O O . ARG D 1 268 ? 51.37900 71.80100 96.29500 1.000 47.97513 268 ARG D O 1
ATOM 16610 N N . SER E 1 2 ? 31.16400 17.04300 80.01700 1.000 97.72843 2 SER E N 1
ATOM 16611 C CA . SER E 1 2 ? 31.02000 16.20300 78.83500 1.000 95.31599 2 SER E CA 1
ATOM 16612 C C . SER E 1 2 ? 31.82300 16.75900 77.65200 1.000 87.81383 2 SER E C 1
ATOM 16613 O O . SER E 1 2 ? 31.63600 17.90200 77.24800 1.000 78.36073 2 SER E O 1
ATOM 16620 N N . VAL E 1 3 ? 32.71500 15.94500 77.10300 1.000 87.96298 3 VAL E N 1
ATOM 16621 C CA . VAL E 1 3 ? 33.55100 16.39500 75.98200 1.000 83.84359 3 VAL E CA 1
ATOM 16622 C C . VAL E 1 3 ? 32.70300 16.44100 74.71000 1.000 78.07293 3 VAL E C 1
ATOM 16623 O O . VAL E 1 3 ? 32.00600 15.45300 74.40500 1.000 74.72940 3 VAL E O 1
ATOM 16636 N N . PRO E 1 4 ? 32.72300 17.53900 73.93900 1.000 78.38764 4 PRO E N 1
ATOM 16637 C CA . PRO E 1 4 ? 31.85700 17.62700 72.74800 1.000 72.72724 4 PRO E CA 1
ATOM 16638 C C . PRO E 1 4 ? 31.92900 16.36700 71.89400 1.000 57.02786 4 PRO E C 1
ATOM 16639 O O . PRO E 1 4 ? 33.00000 15.79000 71.68700 1.000 52.86403 4 PRO E O 1
ATOM 16650 N N . THR E 1 5 ? 30.77300 15.93200 71.40400 1.000 52.53737 5 THR E N 1
ATOM 16651 C CA . THR E 1 5 ? 30.74900 14.75700 70.54100 1.000 55.78652 5 THR E CA 1
ATOM 16652 C C . THR E 1 5 ? 31.69800 14.93300 69.35200 1.000 40.56183 5 THR E C 1
ATOM 16653 O O . THR E 1 5 ? 32.52900 14.06400 69.07700 1.000 37.82192 5 THR E O 1
ATOM 16664 N N . VAL E 1 6 ? 31.62900 16.07600 68.66300 1.000 40.81368 6 VAL E N 1
ATOM 16665 C CA . VAL E 1 6 ? 32.48000 16.26000 67.49100 1.000 39.34617 6 VAL E CA 1
ATOM 16666 C C . VAL E 1 6 ? 33.94600 16.16400 67.88100 1.000 38.54759 6 VAL E C 1
ATOM 16667 O O . VAL E 1 6 ? 34.75900 15.56800 67.16200 1.000 31.77571 6 VAL E O 1
ATOM 16680 N N . LEU E 1 7 ? 34.30900 16.71900 69.03900 1.000 33.19197 7 LEU E N 1
ATOM 16681 C CA . LEU E 1 7 ? 35.68500 16.58400 69.49900 1.000 34.79962 7 LEU E CA 1
ATOM 16682 C C . LEU E 1 7 ? 36.03500 15.12700 69.80600 1.000 27.59296 7 LEU E C 1
ATOM 16683 O O . LEU E 1 7 ? 37.12000 14.66900 69.45200 1.000 27.48540 7 LEU E O 1
ATOM 16699 N N . GLN E 1 8 ? 35.14700 14.37900 70.46400 1.000 34.35566 8 GLN E N 1
ATOM 16700 C CA . GLN E 1 8 ? 35.46100 12.98000 70.77500 1.000 37.09735 8 GLN E CA 1
ATOM 16701 C C . GLN E 1 8 ? 35.71700 12.18900 69.49600 1.000 33.32399 8 GLN E C 1
ATOM 16702 O O . GLN E 1 8 ? 36.60000 11.32000 69.44300 1.000 33.67231 8 GLN E O 1
ATOM 16716 N N . LYS E 1 9 ? 34.93800 12.47200 68.45500 1.000 31.23377 9 LYS E N 1
ATOM 16717 C CA . LYS E 1 9 ? 35.13800 11.78200 67.18700 1.000 32.57883 9 LYS E CA 1
ATOM 16718 C C . LYS E 1 9 ? 36.47000 12.16500 66.57800 1.000 29.62209 9 LYS E C 1
ATOM 16719 O O . LYS E 1 9 ? 37.21600 11.29900 66.09700 1.000 35.30777 9 LYS E O 1
ATOM 16738 N N . ILE E 1 10 ? 36.81700 13.44900 66.63300 1.000 30.86795 10 ILE E N 1
ATOM 16739 C CA . ILE E 1 10 ? 38.09900 13.87000 66.08200 1.000 26.82563 10 ILE E CA 1
ATOM 16740 C C . ILE E 1 10 ? 39.23100 13.16400 66.81400 1.000 25.98130 10 ILE E C 1
ATOM 16741 O O . ILE E 1 10 ? 40.18700 12.69100 66.19800 1.000 26.42786 10 ILE E O 1
ATOM 16757 N N . LEU E 1 11 ? 39.15600 13.11000 68.14900 1.000 27.73703 11 LEU E N 1
ATOM 16758 C CA . LEU E 1 11 ? 40.28300 12.57200 68.91100 1.000 30.40777 11 LEU E CA 1
ATOM 16759 C C . LEU E 1 11 ? 40.38600 11.06000 68.76400 1.000 28.90756 11 LEU E C 1
ATOM 16760 O O . LEU E 1 11 ? 41.49800 10.51900 68.72000 1.000 26.82836 11 LEU E O 1
ATOM 16776 N N . ALA E 1 12 ? 39.24900 10.35900 68.65400 1.000 34.16684 12 ALA E N 1
ATOM 16777 C CA . ALA E 1 12 ? 39.30500 8.92500 68.35500 1.000 27.39467 12 ALA E CA 1
ATOM 16778 C C . ALA E 1 12 ? 39.94800 8.67900 67.00000 1.000 26.75425 12 ALA E C 1
ATOM 16779 O O . ALA E 1 12 ? 40.81300 7.81100 66.86200 1.000 30.61273 12 ALA E O 1
ATOM 16786 N N . ARG E 1 13 ? 39.53600 9.42400 65.97200 1.000 29.12513 13 ARG E N 1
ATOM 16787 C CA . ARG E 1 13 ? 40.15700 9.21700 64.66700 1.000 24.07510 13 ARG E CA 1
ATOM 16788 C C . ARG E 1 13 ? 41.63000 9.59000 64.70800 1.000 27.00757 13 ARG E C 1
ATOM 16789 O O . ARG E 1 13 ? 42.47300 8.93300 64.08600 1.000 28.11454 13 ARG E O 1
ATOM 16810 N N . LYS E 1 14 ? 41.95900 10.64200 65.44800 1.000 28.03339 14 LYS E N 1
ATOM 16811 C CA . LYS E 1 14 ? 43.33500 11.12400 65.49200 1.000 25.02435 14 LYS E CA 1
ATOM 16812 C C . LYS E 1 14 ? 44.28900 10.05100 66.01600 1.000 26.35736 14 LYS E C 1
ATOM 16813 O O . LYS E 1 14 ? 45.42700 9.92500 65.54000 1.000 24.23511 14 LYS E O 1
ATOM 16832 N N . ALA E 1 15 ? 43.84700 9.27100 66.99900 1.000 27.41094 15 ALA E N 1
ATOM 16833 C CA . ALA E 1 15 ? 44.66900 8.17500 67.50600 1.000 26.92148 15 ALA E CA 1
ATOM 16834 C C . ALA E 1 15 ? 45.01300 7.18700 66.39600 1.000 28.51242 15 ALA E C 1
ATOM 16835 O O . ALA E 1 15 ? 46.15700 6.74000 66.28400 1.000 26.61981 15 ALA E O 1
ATOM 16842 N N . GLU E 1 16 ? 44.03700 6.85200 65.55400 1.000 28.82420 16 GLU E N 1
ATOM 16843 C CA . GLU E 1 16 ? 44.31100 5.99900 64.40300 1.000 29.72014 16 GLU E CA 1
ATOM 16844 C C . GLU E 1 16 ? 45.35000 6.62600 63.49200 1.000 30.46002 16 GLU E C 1
ATOM 16845 O O . GLU E 1 16 ? 46.25800 5.94100 63.01900 1.000 30.49719 16 GLU E O 1
ATOM 16857 N N . GLU E 1 17 ? 45.20000 7.92000 63.18400 1.000 29.92342 17 GLU E N 1
ATOM 16858 C CA . GLU E 1 17 ? 46.14200 8.58300 62.27900 1.000 26.44646 17 GLU E CA 1
ATOM 16859 C C . GLU E 1 17 ? 47.55800 8.61900 62.86800 1.000 30.80723 17 GLU E C 1
ATOM 16860 O O . GLU E 1 17 ? 48.55100 8.38200 62.15300 1.000 29.20038 17 GLU E O 1
ATOM 16872 N N . VAL E 1 18 ? 47.67500 8.84800 64.18000 1.000 26.29307 18 VAL E N 1
ATOM 16873 C CA . VAL E 1 18 ? 48.99200 8.86200 64.80400 1.000 24.83544 18 VAL E CA 1
ATOM 16874 C C . VAL E 1 18 ? 49.61600 7.46900 64.74200 1.000 27.46740 18 VAL E C 1
ATOM 16875 O O . VAL E 1 18 ? 50.78500 7.30600 64.37500 1.000 27.13326 18 VAL E O 1
ATOM 16888 N N . ALA E 1 19 ? 48.85200 6.43800 65.12100 1.000 31.51298 19 ALA E N 1
ATOM 16889 C CA . ALA E 1 19 ? 49.35600 5.06800 65.01300 1.000 31.77828 19 ALA E CA 1
ATOM 16890 C C . ALA E 1 19 ? 49.87200 4.80900 63.60600 1.000 32.14933 19 ALA E C 1
ATOM 16891 O O . ALA E 1 19 ? 50.99800 4.34600 63.41300 1.000 32.53298 19 ALA E O 1
ATOM 16898 N N . GLU E 1 20 ? 49.09500 5.19500 62.59500 1.000 32.44866 20 GLU E N 1
ATOM 16899 C CA . GLU E 1 20 ? 49.53600 4.94400 61.22600 1.000 36.70211 20 GLU E CA 1
ATOM 16900 C C . GLU E 1 20 ? 50.80100 5.74000 60.88900 1.000 38.03806 20 GLU E C 1
ATOM 16901 O O . GLU E 1 20 ? 51.71300 5.22100 60.22200 1.000 35.25089 20 GLU E O 1
ATOM 16913 N N . ARG E 1 21 ? 50.86900 7.01300 61.30600 1.000 34.18968 21 ARG E N 1
ATOM 16914 C CA . ARG E 1 21 ? 52.08200 7.79200 61.04400 1.000 35.56506 21 ARG E CA 1
ATOM 16915 C C . ARG E 1 21 ? 53.28500 7.14000 61.70800 1.000 35.14494 21 ARG E C 1
ATOM 16916 O O . ARG E 1 21 ? 54.36100 7.02800 61.10900 1.000 33.36140 21 ARG E O 1
ATOM 16937 N N . ARG E 1 22 ? 53.10100 6.67600 62.94000 1.000 34.92508 22 ARG E N 1
ATOM 16938 C CA . ARG E 1 22 ? 54.21600 6.14800 63.71400 1.000 42.71708 22 ARG E CA 1
ATOM 16939 C C . ARG E 1 22 ? 54.67000 4.78900 63.18400 1.000 38.83897 22 ARG E C 1
ATOM 16940 O O . ARG E 1 22 ? 55.85000 4.45400 63.28300 1.000 35.71013 22 ARG E O 1
ATOM 16961 N N . ALA E 1 23 ? 53.75100 4.01000 62.61400 1.000 36.67807 23 ALA E N 1
ATOM 16962 C CA . ALA E 1 23 ? 54.12900 2.78900 61.92300 1.000 41.00973 23 ALA E CA 1
ATOM 16963 C C . ALA E 1 23 ? 55.01700 3.06800 60.71900 1.000 41.19004 23 ALA E C 1
ATOM 16964 O O . ALA E 1 23 ? 55.89900 2.26400 60.40900 1.000 46.52537 23 ALA E O 1
ATOM 16971 N N . ARG E 1 24 ? 54.80000 4.18900 60.03000 1.000 39.27775 24 ARG E N 1
ATOM 16972 C CA . ARG E 1 24 ? 55.56600 4.54800 58.84500 1.000 37.05968 24 ARG E CA 1
ATOM 16973 C C . ARG E 1 24 ? 56.85800 5.29000 59.16100 1.000 44.32257 24 ARG E C 1
ATOM 16974 O O . ARG E 1 24 ? 57.83500 5.16300 58.41400 1.000 42.65513 24 ARG E O 1
ATOM 16995 N N . VAL E 1 25 ? 56.85600 6.12700 60.19600 1.000 37.90183 25 VAL E N 1
ATOM 16996 C CA . VAL E 1 25 ? 58.01200 6.92700 60.58300 1.000 37.63682 25 VAL E CA 1
ATOM 16997 C C . VAL E 1 25 ? 58.09900 6.85700 62.10200 1.000 39.44382 25 VAL E C 1
ATOM 16998 O O . VAL E 1 25 ? 57.28000 7.47200 62.80000 1.000 36.26898 25 VAL E O 1
ATOM 17011 N N . ASN E 1 26 ? 59.07400 6.10600 62.61800 1.000 39.18562 26 ASN E N 1
ATOM 17012 C CA . ASN E 1 26 ? 59.12100 5.87900 64.05400 1.000 44.32054 26 ASN E CA 1
ATOM 17013 C C . ASN E 1 26 ? 59.61800 7.11900 64.77900 1.000 38.88264 26 ASN E C 1
ATOM 17014 O O . ASN E 1 26 ? 60.19900 8.04200 64.18800 1.000 39.62980 26 ASN E O 1
ATOM 17025 N N . LEU E 1 27 ? 59.34800 7.12700 66.08200 1.000 36.19273 27 LEU E N 1
ATOM 17026 C CA . LEU E 1 27 ? 59.68700 8.26400 66.92100 1.000 41.57576 27 LEU E CA 1
ATOM 17027 C C . LEU E 1 27 ? 61.12200 8.68900 66.70400 1.000 42.83589 27 LEU E C 1
ATOM 17028 O O . LEU E 1 27 ? 61.40800 9.87700 66.53200 1.000 44.34383 27 LEU E O 1
ATOM 17044 N N . ALA E 1 28 ? 62.04100 7.71400 66.67200 1.000 43.67954 28 ALA E N 1
ATOM 17045 C CA . ALA E 1 28 ? 63.46200 8.02900 66.56200 1.000 39.89359 28 ALA E CA 1
ATOM 17046 C C . ALA E 1 28 ? 63.74700 8.78900 65.29200 1.000 37.40948 28 ALA E C 1
ATOM 17047 O O . ALA E 1 28 ? 64.58000 9.70400 65.27800 1.000 40.98617 28 ALA E O 1
ATOM 17054 N N . GLU E 1 29 ? 63.07100 8.41400 64.20400 1.000 39.46325 29 GLU E N 1
ATOM 17055 C CA . GLU E 1 29 ? 63.26000 9.11700 62.94400 1.000 42.17078 29 GLU E CA 1
ATOM 17056 C C . GLU E 1 29 ? 62.68500 10.53600 63.00300 1.000 44.26316 29 GLU E C 1
ATOM 17057 O O . GLU E 1 29 ? 63.28200 11.47200 62.45900 1.000 40.41059 29 GLU E O 1
ATOM 17069 N N . VAL E 1 30 ? 61.54200 10.73200 63.66500 1.000 41.21681 30 VAL E N 1
ATOM 17070 C CA A VAL E 1 30 ? 61.02000 12.09700 63.72500 0.540 42.14940 30 VAL E CA 1
ATOM 17071 C CA B VAL E 1 30 ? 60.98500 12.07800 63.76900 0.460 42.12591 30 VAL E CA 1
ATOM 17072 C C . VAL E 1 30 ? 61.82900 12.92200 64.71800 1.000 38.05975 30 VAL E C 1
ATOM 17073 O O . VAL E 1 30 ? 61.97800 14.13600 64.52900 1.000 37.04072 30 VAL E O 1
ATOM 17098 N N . GLU E 1 31 ? 62.39700 12.29600 65.75300 1.000 40.69351 31 GLU E N 1
ATOM 17099 C CA . GLU E 1 31 ? 63.29700 13.02400 66.64300 1.000 40.79904 31 GLU E CA 1
ATOM 17100 C C . GLU E 1 31 ? 64.52000 13.51700 65.88200 1.000 43.94422 31 GLU E C 1
ATOM 17101 O O . GLU E 1 31 ? 64.99000 14.64200 66.09800 1.000 43.63189 31 GLU E O 1
ATOM 17113 N N . ARG E 1 32 ? 65.03100 12.69800 64.96100 1.000 42.69906 32 ARG E N 1
ATOM 17114 C CA . ARG E 1 32 ? 66.17300 13.10700 64.15700 1.000 41.33437 32 ARG E CA 1
ATOM 17115 C C . ARG E 1 32 ? 65.82600 14.28300 63.26800 1.000 40.33170 32 ARG E C 1
ATOM 17116 O O . ARG E 1 32 ? 66.62900 15.21200 63.12000 1.000 39.99125 32 ARG E O 1
ATOM 17137 N N . LEU E 1 33 ? 64.66300 14.22200 62.61000 1.000 45.57331 33 LEU E N 1
ATOM 17138 C CA . LEU E 1 33 ? 64.24000 15.29100 61.70900 1.000 42.65614 33 LEU E CA 1
ATOM 17139 C C . LEU E 1 33 ? 63.99600 16.58500 62.46700 1.000 36.44103 33 LEU E C 1
ATOM 17140 O O . LEU E 1 33 ? 64.26500 17.67200 61.95400 1.000 38.73367 33 LEU E O 1
ATOM 17156 N N . ALA E 1 34 ? 63.45000 16.48200 63.67800 1.000 35.57044 34 ALA E N 1
ATOM 17157 C CA . ALA E 1 34 ? 63.24900 17.65500 64.51400 1.000 34.62570 34 ALA E CA 1
ATOM 17158 C C . ALA E 1 34 ? 64.58300 18.30500 64.83100 1.000 44.53854 34 ALA E C 1
ATOM 17159 O O . ALA E 1 34 ? 64.73300 19.53100 64.75000 1.000 42.51188 34 ALA E O 1
ATOM 17166 N N . ARG E 1 35 ? 65.56800 17.47900 65.19500 1.000 42.83347 35 ARG E N 1
ATOM 17167 C CA . ARG E 1 35 ? 66.91000 17.96600 65.48700 1.000 43.97764 35 ARG E CA 1
ATOM 17168 C C . ARG E 1 35 ? 67.48400 18.75000 64.31600 1.000 37.43288 35 ARG E C 1
ATOM 17169 O O . ARG E 1 35 ? 68.15800 19.76300 64.51100 1.000 45.08847 35 ARG E O 1
ATOM 17190 N N . SER E 1 36 ? 67.20900 18.32500 63.09600 1.000 38.16329 36 SER E N 1
ATOM 17191 C CA . SER E 1 36 ? 67.80000 18.99300 61.94800 1.000 41.92082 36 SER E CA 1
ATOM 17192 C C . SER E 1 36 ? 66.94600 20.13400 61.38400 1.000 41.85594 36 SER E C 1
ATOM 17193 O O . SER E 1 36 ? 67.39000 20.81400 60.46000 1.000 40.24892 36 SER E O 1
ATOM 17201 N N . ALA E 1 37 ? 65.75400 20.38900 61.90900 1.000 41.37630 37 ALA E N 1
ATOM 17202 C CA . ALA E 1 37 ? 64.92100 21.42900 61.30700 1.000 39.15938 37 ALA E CA 1
ATOM 17203 C C . ALA E 1 37 ? 65.50300 22.81700 61.57900 1.000 37.09218 37 ALA E C 1
ATOM 17204 O O . ALA E 1 37 ? 66.26000 23.03000 62.52900 1.000 34.96348 37 A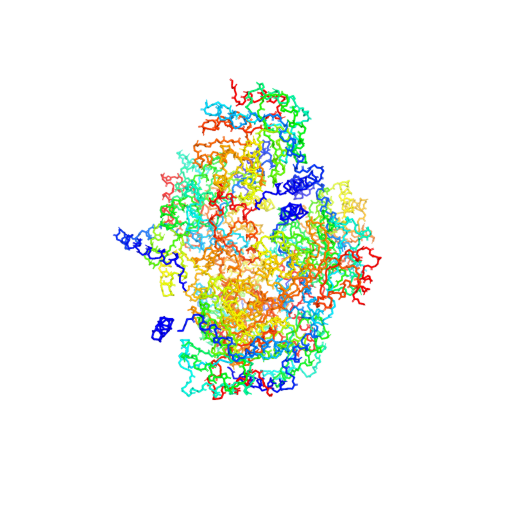LA E O 1
ATOM 17211 N N . ASP E 1 38 ? 65.14900 23.78300 60.74000 1.000 37.42473 38 ASP E N 1
ATOM 17212 C CA . ASP E 1 38 ? 65.71600 25.09400 61.00100 1.000 45.36905 38 ASP E CA 1
ATOM 17213 C C . ASP E 1 38 ? 65.05100 25.71500 62.24700 1.000 37.76642 38 ASP E C 1
ATOM 17214 O O . ASP E 1 38 ? 64.00000 25.27100 62.71600 1.000 38.54221 38 ASP E O 1
ATOM 17223 N N . ALA E 1 39 ? 65.67700 26.76300 62.76800 1.000 30.10319 39 ALA E N 1
ATOM 17224 C CA . ALA E 1 39 ? 65.34000 27.25400 64.09900 1.000 37.75403 39 ALA E CA 1
ATOM 17225 C C . ALA E 1 39 ? 63.89400 27.74800 64.18600 1.000 31.81364 39 ALA E C 1
ATOM 17226 O O . ALA E 1 39 ? 63.37500 28.34800 63.23500 1.000 28.11686 39 ALA E O 1
ATOM 17233 N N . PRO E 1 40 ? 63.22600 27.52700 65.31000 1.000 28.02976 40 PRO E N 1
ATOM 17234 C CA . PRO E 1 40 ? 61.94600 28.18800 65.55700 1.000 27.77126 40 PRO E CA 1
ATOM 17235 C C . PRO E 1 40 ? 62.06500 29.68500 65.35300 1.000 27.24495 40 PRO E C 1
ATOM 17236 O O . PRO E 1 40 ? 63.05400 30.31300 65.75200 1.000 28.54381 40 PRO E O 1
ATOM 17247 N N . ARG E 1 41 ? 61.03300 30.27100 64.76800 1.000 27.05748 41 ARG E N 1
ATOM 17248 C CA . ARG E 1 41 ? 61.05100 31.69600 64.43500 1.000 26.63559 41 ARG E CA 1
ATOM 17249 C C . ARG E 1 41 ? 60.58500 32.61000 65.57200 1.000 23.42892 41 ARG E C 1
ATOM 17250 O O . ARG E 1 41 ? 60.70800 33.82600 65.44100 1.000 22.24466 41 ARG E O 1
ATOM 17271 N N . GLY E 1 42 ? 60.00900 32.07100 66.64600 1.000 24.66450 42 GLY E N 1
ATOM 17272 C CA . GLY E 1 42 ? 59.59500 32.88800 67.79400 1.000 25.38222 42 GLY E CA 1
ATOM 17273 C C . GLY E 1 42 ? 58.13800 33.28400 67.78200 1.000 21.93634 42 GLY E C 1
ATOM 17274 O O . GLY E 1 42 ? 57.80600 34.46800 67.68000 1.000 23.96455 42 GLY E O 1
ATOM 17278 N N . PHE E 1 43 ? 57.24600 32.29000 67.87700 1.000 23.31399 43 PHE E N 1
ATOM 17279 C CA . PHE E 1 43 ? 55.82000 32.55900 67.71500 1.000 20.23441 43 PHE E CA 1
ATOM 17280 C C . PHE E 1 43 ? 55.30500 33.47100 68.83400 1.000 25.78561 43 PHE E C 1
ATOM 17281 O O . PHE E 1 43 ? 54.72100 34.52700 68.56600 1.000 22.61990 43 PHE E O 1
ATOM 17298 N N . ALA E 1 44 ? 55.50600 33.07600 70.10200 1.000 25.31200 44 ALA E N 1
ATOM 17299 C CA . ALA E 1 44 ? 55.01900 33.89400 71.21400 1.000 21.53862 44 ALA E CA 1
ATOM 17300 C C . ALA E 1 44 ? 55.58800 35.32200 71.15400 1.000 22.17339 44 ALA E C 1
ATOM 17301 O O . ALA E 1 44 ? 54.86000 36.31100 71.33400 1.000 23.95390 44 ALA E O 1
ATOM 17308 N N . ASN E 1 45 ? 56.88200 35.45300 70.86400 1.000 26.46832 45 ASN E N 1
ATOM 17309 C CA . ASN E 1 45 ? 57.49700 36.77900 70.87300 1.000 28.60820 45 ASN E CA 1
ATOM 17310 C C . ASN E 1 45 ? 56.90300 37.70700 69.81700 1.000 28.17883 45 ASN E C 1
ATOM 17311 O O . ASN E 1 45 ? 56.78600 38.91900 70.03900 1.000 21.15322 45 ASN E O 1
ATOM 17322 N N . ALA E 1 46 ? 56.50600 37.16100 68.66900 1.000 23.99112 46 ALA E N 1
ATOM 17323 C CA . ALA E 1 46 ? 55.93800 37.99600 67.62200 1.000 25.85749 46 ALA E CA 1
ATOM 17324 C C . ALA E 1 46 ? 54.62600 38.62300 68.06200 1.000 26.43496 46 ALA E C 1
ATOM 17325 O O . ALA E 1 46 ? 54.28900 39.74900 67.65400 1.000 22.38563 46 ALA E O 1
ATOM 17332 N N . LEU E 1 47 ? 53.84400 37.88300 68.85900 1.000 23.60925 47 LEU E N 1
ATOM 17333 C CA . LEU E 1 47 ? 52.58000 38.39900 69.37900 1.000 21.79348 47 LEU E CA 1
ATOM 17334 C C . LEU E 1 47 ? 52.82800 39.36000 70.54500 1.000 23.68325 47 LEU E C 1
ATOM 17335 O O . LEU E 1 47 ? 52.20700 40.42500 70.63300 1.000 24.59009 47 LEU E O 1
ATOM 17351 N N . LEU E 1 48 ? 53.69000 38.95300 71.48300 1.000 22.12816 48 LEU E N 1
ATOM 17352 C CA . LEU E 1 48 ? 53.96300 39.76300 72.67600 1.000 27.56077 48 LEU E CA 1
ATOM 17353 C C . LEU E 1 48 ? 54.54000 41.12700 72.30700 1.000 26.64116 48 LEU E C 1
ATOM 17354 O O . LEU E 1 48 ? 54.12700 42.15600 72.84800 1.000 26.55972 48 LEU E O 1
ATOM 17370 N N . GLU E 1 49 ? 55.44900 41.15200 71.33300 1.000 28.26405 49 GLU E N 1
ATOM 17371 C CA . GLU E 1 49 ? 56.10400 42.38800 70.91100 1.000 28.59841 49 GLU E CA 1
ATOM 17372 C C . GLU E 1 49 ? 55.09200 43.40200 70.40600 1.000 29.41184 49 GLU E C 1
ATOM 17373 O O . GLU E 1 49 ? 55.21600 44.59800 70.68300 1.000 28.33144 49 GLU E O 1
ATOM 17385 N N . ARG E 1 50 ? 54.07300 42.94300 69.67500 1.000 26.21845 50 ARG E N 1
ATOM 17386 C CA . ARG E 1 50 ? 53.01600 43.81600 69.15800 1.000 27.05254 50 ARG E CA 1
ATOM 17387 C C . ARG E 1 50 ? 51.99600 44.17600 70.23400 1.000 29.72851 50 ARG E C 1
ATOM 17388 O O . ARG E 1 50 ? 51.56800 45.33900 70.33300 1.000 25.93874 50 ARG E O 1
ATOM 17409 N N . ALA E 1 51 ? 51.56700 43.18000 71.01300 1.000 25.78617 51 ALA E N 1
ATOM 17410 C CA . ALA E 1 51 ? 50.53800 43.40300 72.03600 1.000 31.42674 51 ALA E CA 1
ATOM 17411 C C . ALA E 1 51 ? 50.98600 44.43100 73.05900 1.000 32.17730 51 ALA E C 1
ATOM 17412 O O . ALA E 1 51 ? 50.18900 45.27500 73.49100 1.000 30.04779 51 ALA E O 1
ATOM 17419 N N . LYS E 1 52 ? 52.26700 44.38100 73.43900 1.000 29.69887 52 LYS E N 1
ATOM 17420 C CA . LYS E 1 52 ? 52.82000 45.31400 74.41400 1.000 32.69162 52 LYS E CA 1
ATOM 17421 C C . LYS E 1 52 ? 52.72200 46.74700 73.94200 1.000 42.06062 52 LYS E C 1
ATOM 17422 O O . LYS E 1 52 ? 52.68300 47.67000 74.76900 1.000 37.06838 52 LYS E O 1
ATOM 17441 N N . ARG E 1 53 ? 52.67800 46.94600 72.62500 1.000 31.05268 53 ARG E N 1
ATOM 17442 C CA . ARG E 1 53 ? 52.58300 48.25600 72.01100 1.000 33.26292 53 ARG E CA 1
ATOM 17443 C C . ARG E 1 53 ? 51.15800 48.57400 71.63200 1.000 31.01874 53 ARG E C 1
ATOM 17444 O O . ARG E 1 53 ? 50.91300 49.58500 70.97500 1.000 35.85960 53 ARG E O 1
ATOM 17465 N N . LYS E 1 54 ? 50.21800 47.72900 72.04500 1.000 30.55081 54 LYS E N 1
ATOM 17466 C CA . LYS E 1 54 ? 48.79500 47.88500 71.74200 1.000 29.32891 54 LYS E CA 1
ATOM 17467 C C . LYS E 1 54 ? 48.57300 47.86700 70.24100 1.000 33.27167 54 LYS E C 1
ATOM 17468 O O . LYS E 1 54 ? 47.72500 48.57100 69.71100 1.000 29.77394 54 LYS E O 1
ATOM 17487 N N . GLU E 1 55 ? 49.35700 47.07100 69.55800 1.000 30.56234 55 GLU E N 1
ATOM 17488 C CA . GLU E 1 55 ? 49.09700 46.90000 68.15600 1.000 38.17184 55 GLU E CA 1
ATOM 17489 C C . GLU E 1 55 ? 48.55200 45.50500 67.86300 1.000 25.90502 55 GLU E C 1
ATOM 17490 O O . GLU E 1 55 ? 48.90400 44.53100 68.53100 1.000 28.04510 55 GLU E O 1
ATOM 17502 N N . PRO E 1 56 ? 47.72100 45.38200 66.84800 1.000 26.81122 56 PRO E N 1
ATOM 17503 C CA . PRO E 1 56 ? 47.13000 44.07500 66.53600 1.000 29.30599 56 PRO E CA 1
ATOM 17504 C C . PRO E 1 56 ? 48.17800 43.02500 66.19800 1.000 26.60658 56 PRO E C 1
ATOM 17505 O O . PRO E 1 56 ? 49.11400 43.25700 65.41400 1.000 25.80423 56 PRO E O 1
ATOM 17516 N N . ALA E 1 57 ? 48.01300 41.86000 66.81000 1.000 20.91127 57 ALA E N 1
ATOM 17517 C CA . ALA E 1 57 ? 48.87700 40.70400 66.57000 1.000 24.85414 57 ALA E CA 1
ATOM 17518 C C . ALA E 1 57 ? 48.01100 39.60400 65.95800 1.000 23.48538 57 ALA E C 1
ATOM 17519 O O . ALA E 1 57 ? 47.40600 38.79900 66.66900 1.000 20.95831 57 ALA E O 1
ATOM 17526 N N . VAL E 1 58 ? 47.99400 39.53500 64.64200 1.000 23.76353 58 VAL E N 1
ATOM 17527 C CA . VAL E 1 58 ? 47.05800 38.66700 63.94200 1.000 23.27386 58 VAL E CA 1
ATOM 17528 C C . VAL E 1 58 ? 47.75200 37.37300 63.57200 1.000 21.71181 58 VAL E C 1
ATOM 17529 O O . VAL E 1 58 ? 48.77800 37.38100 62.89100 1.000 21.33808 58 VAL E O 1
ATOM 17542 N N . ILE E 1 59 ? 47.17400 36.25700 64.01900 1.000 19.07961 59 ILE E N 1
ATOM 17543 C CA . ILE E 1 59 ? 47.56000 34.92800 63.56900 1.000 24.94099 59 ILE E CA 1
ATOM 17544 C C . ILE E 1 59 ? 46.59700 34.59500 62.43300 1.000 24.13626 59 ILE E C 1
ATOM 17545 O O . ILE E 1 59 ? 45.41400 34.33400 62.67100 1.000 22.68456 59 ILE E O 1
ATOM 17561 N N . ALA E 1 60 ? 47.07800 34.67300 61.19300 1.000 21.93180 60 ALA E N 1
ATOM 17562 C CA . ALA E 1 60 ? 46.19100 34.50600 60.04400 1.000 21.83624 60 ALA E CA 1
ATOM 17563 C C . ALA E 1 60 ? 46.19000 33.01500 59.70800 1.000 23.93751 60 ALA E C 1
ATOM 17564 O O . ALA E 1 60 ? 47.25000 32.40000 59.64700 1.000 22.74187 60 ALA E O 1
ATOM 17571 N N . GLU E 1 61 ? 45.01300 32.40900 59.61000 1.000 21.37787 61 GLU E N 1
ATOM 17572 C CA . GLU E 1 61 ? 44.92000 30.96200 59.52100 1.000 25.19172 61 GLU E CA 1
ATOM 17573 C C . GLU E 1 61 ? 44.63700 30.48900 58.08900 1.000 23.00932 61 GLU E C 1
ATOM 17574 O O . GLU E 1 61 ? 43.76700 31.03300 57.38900 1.000 19.02672 61 GLU E O 1
ATOM 17586 N N . ILE E 1 62 ? 45.37700 29.46300 57.67500 1.000 23.13456 62 ILE E N 1
ATOM 17587 C CA . ILE E 1 62 ? 45.22400 28.82300 56.36800 1.000 21.94362 62 ILE E CA 1
ATOM 17588 C C . ILE E 1 62 ? 44.38200 27.56200 56.57700 1.000 27.08797 62 ILE E C 1
ATOM 17589 O O . ILE E 1 62 ? 44.84600 26.55400 57.14700 1.000 20.69853 62 ILE E O 1
ATOM 17605 N N . LYS E 1 63 ? 43.11000 27.64300 56.17000 1.000 21.06742 63 LYS E N 1
ATOM 17606 C CA . LYS E 1 63 ? 42.10400 26.63100 56.50900 1.000 23.80205 63 LYS E CA 1
ATOM 17607 C C . LYS E 1 63 ? 41.22300 26.37500 55.28900 1.000 24.75621 63 LYS E C 1
ATOM 17608 O O . LYS E 1 63 ? 40.47300 27.26000 54.86700 1.000 22.05595 63 LYS E O 1
ATOM 1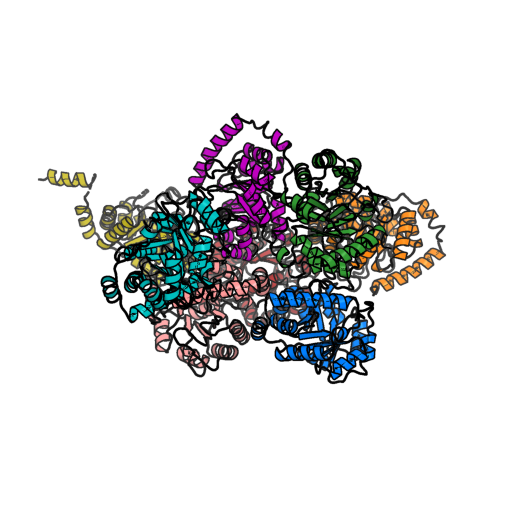7627 N N . LYS E 1 64 ? 41.32000 25.17100 54.71800 1.000 27.40270 64 LYS E N 1
ATOM 17628 C CA . LYS E 1 64 ? 40.59200 24.82700 53.49000 1.000 28.16848 64 LYS E CA 1
ATOM 17629 C C . LYS E 1 64 ? 39.12100 24.56000 53.77600 1.000 23.19703 64 LYS E C 1
ATOM 17630 O O . LYS E 1 64 ? 38.24400 24.95600 52.99500 1.000 24.67637 64 LYS E O 1
ATOM 17649 N N . ALA E 1 65 ? 38.84300 23.90900 54.90000 1.000 22.69656 65 ALA E N 1
ATOM 17650 C CA . ALA E 1 65 ? 37.50900 23.44600 55.26100 1.000 23.50308 65 ALA E CA 1
ATOM 17651 C C . ALA E 1 65 ? 37.43300 23.35800 56.77700 1.000 24.93464 65 ALA E C 1
ATOM 17652 O O . ALA E 1 65 ? 38.46200 23.32600 57.45600 1.000 21.99493 65 ALA E O 1
ATOM 17659 N N . SER E 1 66 ? 36.20900 23.28100 57.30000 1.000 25.18255 66 SER E N 1
ATOM 17660 C CA . SER E 1 66 ? 36.00000 23.07300 58.72600 1.000 25.77201 66 SER E CA 1
ATOM 17661 C C . SER E 1 66 ? 34.75300 22.22900 58.94200 1.000 24.48708 66 SER E C 1
ATOM 17662 O O . SER E 1 66 ? 33.84100 22.23700 58.10500 1.000 24.36861 66 SER E O 1
ATOM 17670 N N . PRO E 1 67 ? 34.64800 21.53500 60.08600 1.000 22.83425 67 PRO E N 1
ATOM 17671 C CA . PRO E 1 67 ? 33.38400 20.85400 60.40700 1.000 22.07924 67 PRO E CA 1
ATOM 17672 C C . PRO E 1 67 ? 32.16300 21.76100 60.41400 1.000 29.97400 67 PRO E C 1
ATOM 17673 O O . PRO E 1 67 ? 31.07000 21.30700 60.04000 1.000 24.96153 67 PRO E O 1
ATOM 17684 N N . SER E 1 68 ? 32.29600 23.01300 60.87900 1.000 27.25901 68 SER E N 1
ATOM 17685 C CA . SER E 1 68 ? 31.13900 23.89700 60.97200 1.000 24.89487 68 SER E CA 1
ATOM 17686 C C . SER E 1 68 ? 30.75300 24.53700 59.63900 1.000 25.47670 68 SER E C 1
ATOM 17687 O O . SER E 1 68 ? 29.59100 24.91200 59.47200 1.000 27.72048 68 SER E O 1
ATOM 17695 N N . LYS E 1 69 ? 31.67700 24.69100 58.69700 1.000 26.87127 69 LYS E N 1
ATOM 17696 C CA . LYS E 1 69 ? 31.40600 25.44100 57.47800 1.000 26.05692 69 LYS E CA 1
ATOM 17697 C C . LYS E 1 69 ? 31.54300 24.64400 56.19500 1.000 30.93799 69 LYS E C 1
ATOM 17698 O O . LYS E 1 69 ? 31.11700 25.13900 55.15100 1.000 28.15833 69 LYS E O 1
ATOM 17717 N N . GLY E 1 70 ? 32.12500 23.43900 56.23300 1.000 26.34275 70 GLY E N 1
ATOM 17718 C CA . GLY E 1 70 ? 32.51300 22.79500 55.00300 1.000 23.88890 70 GLY E CA 1
ATOM 17719 C C . GLY E 1 70 ? 33.66400 23.53400 54.34100 1.000 27.10159 70 GLY E C 1
ATOM 17720 O O . GLY E 1 70 ? 34.52100 24.10900 55.00100 1.000 23.83078 70 GLY E O 1
ATOM 17724 N N . VAL E 1 71 ? 33.68200 23.51100 53.00600 1.000 25.17486 71 VAL E N 1
ATOM 17725 C CA . VAL E 1 71 ? 34.78600 24.09200 52.25100 1.000 22.72030 71 VAL E CA 1
ATOM 17726 C C . VAL E 1 71 ? 34.73600 25.61500 52.33500 1.000 24.92171 71 VAL E C 1
ATOM 17727 O O . VAL E 1 71 ? 33.71600 26.22600 52.02400 1.000 24.72066 71 VAL E O 1
ATOM 17740 N N . LEU E 1 72 ? 35.85600 26.23900 52.71700 1.000 25.89322 72 LEU E N 1
ATOM 17741 C CA . LEU E 1 72 ? 35.89400 27.67800 52.90400 1.000 23.97965 72 LEU E CA 1
ATOM 17742 C C . LEU E 1 72 ? 36.50900 28.43100 51.74700 1.000 27.23159 72 LEU E C 1
ATOM 17743 O O . LEU E 1 72 ? 36.24400 29.62800 51.60400 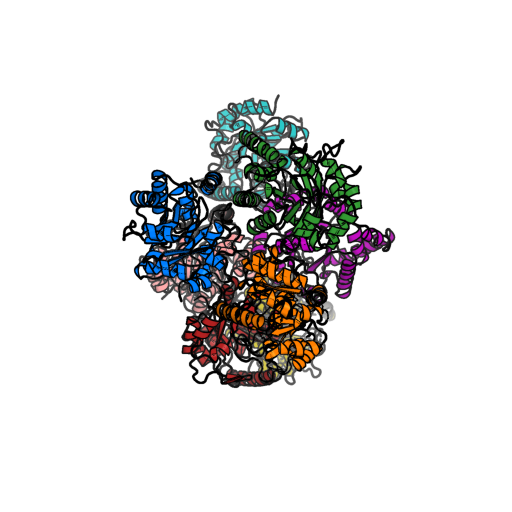1.000 30.26808 72 LEU E O 1
ATOM 17759 N N . ARG E 1 73 ? 37.35300 27.78400 50.95600 1.000 24.60101 73 ARG E N 1
ATOM 17760 C CA . ARG E 1 73 ? 38.03600 28.45800 49.86800 1.000 29.36673 73 ARG E CA 1
ATOM 17761 C C . ARG E 1 73 ? 38.24100 27.43300 48.76600 1.000 31.20622 73 ARG E C 1
ATOM 17762 O O . ARG E 1 73 ? 38.91500 26.42300 48.99300 1.000 31.44350 73 ARG E O 1
ATOM 17783 N N . GLU E 1 74 ? 37.68600 27.70100 47.58100 1.000 33.77509 74 GLU E N 1
ATOM 17784 C CA . GLU E 1 74 ? 37.79800 26.74100 46.48400 1.000 44.47247 74 GLU E CA 1
ATOM 17785 C C . GLU E 1 74 ? 39.21100 26.72600 45.90400 1.000 30.60030 74 GLU E C 1
ATOM 17786 O O . GLU E 1 74 ? 39.84700 25.67100 45.82700 1.000 30.74214 74 GLU E O 1
ATOM 17798 N N . HIS E 1 75 ? 39.72700 27.87600 45.49400 1.000 31.88998 75 HIS E N 1
ATOM 17799 C CA . HIS E 1 75 ? 41.10400 27.96000 45.02300 1.000 32.26770 75 HIS E CA 1
ATOM 17800 C C . HIS E 1 75 ? 42.03200 28.17700 46.22700 1.000 29.98280 75 HIS E C 1
ATOM 17801 O O . HIS E 1 75 ? 42.10600 29.27900 46.78000 1.000 30.99136 75 HIS E O 1
ATOM 17815 N N . PHE E 1 76 ? 42.78000 27.14100 46.58800 1.000 29.10454 76 PHE E N 1
ATOM 17816 C CA . PHE E 1 76 ? 43.46200 27.04400 47.87900 1.000 32.08411 76 PHE E CA 1
ATOM 17817 C C . PHE E 1 76 ? 44.93300 26.72200 47.63300 1.000 26.68481 76 PHE E C 1
ATOM 17818 O O . PHE E 1 76 ? 45.27200 25.56800 47.39000 1.000 29.39297 76 PHE E O 1
ATOM 17835 N N . VAL E 1 77 ? 45.79900 27.72500 47.68800 1.000 25.59718 77 VAL E N 1
ATOM 17836 C CA . VAL E 1 77 ? 47.22800 27.55500 47.47300 1.000 28.23753 77 VAL E CA 1
ATOM 17837 C C . VAL E 1 77 ? 47.98000 28.11000 48.68700 1.000 28.32256 77 VAL E C 1
ATOM 17838 O O . VAL E 1 77 ? 48.20600 29.31900 48.79100 1.000 24.63775 77 VAL E O 1
ATOM 17851 N N . PRO E 1 78 ? 48.43200 27.24600 49.60300 1.000 31.50401 78 PRO E N 1
ATOM 17852 C CA . PRO E 1 78 ? 49.04800 27.73400 50.85100 1.000 25.70830 78 PRO E CA 1
ATOM 17853 C C . PRO E 1 78 ? 50.20200 28.70900 50.69200 1.000 30.73087 78 PRO E C 1
ATOM 17854 O O . PRO E 1 78 ? 50.24200 29.69600 51.42900 1.000 23.27359 78 PRO E O 1
ATOM 17865 N N . ALA E 1 79 ? 51.14200 28.47700 49.77500 1.000 25.60581 79 ALA E N 1
ATOM 17866 C CA . ALA E 1 79 ? 52.24700 29.41500 49.62300 1.000 26.43896 79 ALA E CA 1
ATOM 17867 C C . ALA E 1 79 ? 51.74400 30.81200 49.27300 1.000 31.69535 79 ALA E C 1
ATOM 17868 O O . ALA E 1 79 ? 52.23700 31.80500 49.81600 1.000 26.88724 79 ALA E O 1
ATOM 17875 N N . GLU E 1 80 ? 50.73900 30.91300 48.39700 1.000 28.15191 80 GLU E N 1
ATOM 17876 C CA . GLU E 1 80 ? 50.25500 32.22900 47.99300 1.000 26.10770 80 GLU E CA 1
ATOM 17877 C C . GLU E 1 80 ? 49.48200 32.90100 49.11800 1.000 27.20949 80 GLU E C 1
ATOM 17878 O O . GLU E 1 80 ? 49.55800 34.12600 49.28900 1.000 26.38226 80 GLU E O 1
ATOM 17890 N N . ILE E 1 81 ? 48.69600 32.12600 49.86100 1.000 25.15134 81 ILE E N 1
ATOM 17891 C CA . ILE E 1 81 ? 47.94900 32.70100 50.96900 1.000 25.05648 81 ILE E CA 1
ATOM 17892 C C . ILE E 1 81 ? 48.92700 33.24700 51.98600 1.000 24.19310 81 ILE E C 1
ATOM 17893 O O . ILE E 1 81 ? 48.74600 34.34900 52.51200 1.000 24.04084 81 ILE E O 1
ATOM 17909 N N . ALA E 1 82 ? 50.00900 32.51100 52.23000 1.000 23.69715 82 ALA E N 1
ATOM 17910 C CA . ALA E 1 82 ? 51.00000 32.94000 53.21300 1.000 28.59793 82 ALA E CA 1
ATOM 17911 C C . ALA E 1 82 ? 51.62100 34.25900 52.80100 1.000 26.86365 82 ALA E C 1
ATOM 17912 O O . ALA E 1 82 ? 51.76400 35.16600 53.62100 1.000 23.12775 82 ALA E O 1
ATOM 17919 N N . ARG E 1 83 ? 52.01000 34.37500 51.52200 1.000 26.63746 83 ARG E N 1
ATOM 17920 C CA . ARG E 1 83 ? 52.55100 35.63500 51.02500 1.000 26.73606 83 ARG E CA 1
ATOM 17921 C C . ARG E 1 83 ? 51.54200 36.76200 51.16400 1.000 25.36916 83 ARG E C 1
ATOM 17922 O O . ARG E 1 83 ? 51.89700 37.87700 51.57500 1.000 31.57638 83 ARG E O 1
ATOM 17943 N N . SER E 1 84 ? 50.28100 36.49000 50.82800 1.000 22.00755 84 SER E N 1
ATOM 17944 C CA . SER E 1 84 ? 49.23600 37.49500 50.94600 1.000 22.36353 84 SER E CA 1
ATOM 17945 C C . SER E 1 84 ? 49.08600 37.93900 52.40100 1.000 23.13296 84 SER E C 1
ATOM 17946 O O . SER E 1 84 ? 49.01200 39.13500 52.69800 1.000 24.67125 84 SER E O 1
ATOM 17954 N N . TYR E 1 85 ? 49.05800 36.97400 53.32100 1.000 22.49361 85 TYR E N 1
ATOM 17955 C CA . TYR E 1 85 ? 48.94300 37.27400 54.74500 1.000 24.51092 85 TYR E CA 1
ATOM 17956 C C . TYR E 1 85 ? 50.11100 38.13600 55.23400 1.000 24.99411 85 TYR E C 1
ATOM 17957 O O . TYR E 1 85 ? 49.90700 39.13200 55.94000 1.000 24.04692 85 TYR E O 1
ATOM 17975 N N . GLU E 1 86 ? 51.33900 37.79800 54.84200 1.000 24.36791 86 GLU E N 1
ATOM 17976 C CA . GLU E 1 86 ? 52.47100 38.61200 55.28200 1.000 23.29124 86 GLU E CA 1
ATOM 17977 C C . GLU E 1 86 ? 52.35900 40.02600 54.72300 1.000 33.43770 86 GLU E C 1
ATOM 17978 O O . GLU E 1 86 ? 52.59900 41.01400 55.43700 1.000 25.26863 86 GLU E O 1
ATOM 17990 N N . ALA E 1 87 ? 51.95500 40.13700 53.45000 1.000 23.22953 87 ALA E N 1
ATOM 17991 C CA . ALA E 1 87 ? 51.83100 41.42800 52.81100 1.000 23.97523 87 ALA E CA 1
ATOM 17992 C C . ALA E 1 87 ? 50.72800 42.25100 53.43400 1.000 24.93660 87 ALA E C 1
ATOM 17993 O O . ALA E 1 87 ? 50.75400 43.48800 53.33600 1.000 21.77313 87 ALA E O 1
ATOM 18000 N N . GLY E 1 88 ? 49.76500 41.59400 54.07600 1.000 24.35884 88 GLY E N 1
ATOM 18001 C CA . GLY E 1 88 ? 48.63900 42.27800 54.66200 1.000 24.21825 88 GLY E CA 1
ATOM 18002 C C . GLY E 1 88 ? 48.83500 42.70200 56.11400 1.000 26.48515 88 GLY E C 1
ATOM 18003 O O . GLY E 1 88 ? 48.02500 43.46000 56.65000 1.000 24.98863 88 GLY E O 1
ATOM 18007 N N . GLY E 1 89 ? 49.88200 42.22800 56.76600 1.000 22.50120 89 GLY E N 1
ATOM 18008 C CA . GLY E 1 89 ? 50.17200 42.63900 58.12900 1.000 25.29823 89 GLY E CA 1
ATOM 18009 C C . GLY E 1 89 ? 50.14600 41.54500 59.17800 1.000 26.14582 89 GLY E C 1
ATOM 18010 O O . GLY E 1 89 ? 50.24400 41.83800 60.36600 1.000 26.97677 89 GLY E O 1
ATOM 18014 N N . ALA E 1 90 ? 50.00900 40.28800 58.77300 1.000 23.39804 90 ALA E N 1
ATOM 18015 C CA . ALA E 1 90 ? 49.94800 39.21700 59.75000 1.000 25.50634 90 ALA E CA 1
ATOM 18016 C C . ALA E 1 90 ? 51.21000 39.18400 60.59200 1.000 23.06500 90 ALA E C 1
ATOM 18017 O O . ALA E 1 90 ? 52.30600 39.47900 60.12500 1.000 20.22946 90 ALA E O 1
ATOM 18024 N N . ALA E 1 91 ? 51.04500 38.77600 61.84600 1.000 22.44081 91 ALA E N 1
ATOM 18025 C CA . ALA E 1 91 ? 52.17100 38.57700 62.74000 1.000 23.44577 91 ALA E CA 1
ATOM 18026 C C . ALA E 1 91 ? 52.65100 37.14200 62.71600 1.000 22.81222 91 ALA E C 1
ATOM 18027 O O . ALA E 1 91 ? 53.85700 36.86900 62.79700 1.000 25.67555 91 ALA E O 1
ATOM 18034 N N . CYS E 1 92 ? 51.70400 36.22300 62.62300 1.000 21.87010 92 CYS E N 1
ATOM 18035 C CA . CYS E 1 92 ? 51.98500 34.80500 62.59400 1.000 21.48920 92 CYS E CA 1
ATOM 18036 C C . CYS E 1 92 ? 50.97000 34.13200 61.67400 1.000 20.11425 92 CYS E C 1
ATOM 18037 O O . CYS E 1 92 ? 49.96400 34.72400 61.31500 1.000 22.26965 92 CYS E O 1
ATOM 18045 N N . LEU E 1 93 ? 51.23500 32.86700 61.32800 1.000 19.53515 93 LEU E N 1
ATOM 18046 C CA . LEU E 1 93 ? 50.26900 32.02000 60.64900 1.000 22.50925 93 LEU E CA 1
ATOM 18047 C C . LEU E 1 93 ? 49.85700 30.85500 61.52300 1.000 21.11476 93 LEU E C 1
ATOM 18048 O O . LEU E 1 93 ? 50.63400 30.33500 62.31800 1.000 23.37925 93 LEU E O 1
ATOM 18064 N N . SER E 1 94 ? 48.62600 30.42600 61.31500 1.000 21.14140 94 SER E N 1
ATOM 18065 C CA . SER E 1 94 ? 48.15000 29.13000 61.72800 1.000 23.28297 94 SER E CA 1
ATOM 18066 C C . SER E 1 94 ? 47.88100 28.30300 60.46900 1.000 19.35526 94 SER E C 1
ATOM 18067 O O . SER E 1 94 ? 47.25000 28.79500 59.53200 1.000 23.86864 94 SER E O 1
ATOM 18075 N N . VAL E 1 95 ? 48.37100 27.06800 60.42300 1.000 21.13515 95 VAL E N 1
ATOM 18076 C CA . VAL E 1 95 ? 48.11600 26.19200 59.27000 1.000 24.46897 95 VAL E CA 1
ATOM 18077 C C . VAL E 1 95 ? 47.51000 24.88000 59.75300 1.000 26.00641 95 VAL E C 1
ATOM 18078 O O . VAL E 1 95 ? 48.12600 24.14900 60.55200 1.000 23.76856 95 VAL E O 1
ATOM 18091 N N . LEU E 1 96 ? 46.30800 24.57800 59.26100 1.000 23.94091 96 LEU E N 1
ATOM 18092 C CA . LEU E 1 96 ? 45.66400 23.32000 59.60700 1.000 24.80395 96 LEU E CA 1
ATOM 18093 C C . LEU E 1 96 ? 46.42500 22.19100 58.95000 1.000 22.48541 96 LEU E C 1
ATOM 18094 O O . LEU E 1 96 ? 46.66500 22.21600 57.74200 1.000 28.31625 96 LEU E O 1
ATOM 18110 N N . THR E 1 97 ? 46.82000 21.21000 59.76100 1.000 21.22963 97 THR E N 1
ATOM 18111 C CA . THR E 1 97 ? 47.41900 19.97900 59.26700 1.000 25.91953 97 THR E CA 1
ATOM 18112 C C . THR E 1 97 ? 46.53900 18.77400 59.55200 1.000 25.75268 97 THR E C 1
ATOM 18113 O O . THR E 1 97 ? 46.82500 17.67900 59.06200 1.000 26.02394 97 THR E O 1
ATOM 18124 N N . ASP E 1 98 ? 45.46500 18.96200 60.29800 1.000 20.94271 98 ASP E N 1
ATOM 18125 C CA . ASP E 1 98 ? 44.45600 17.93600 60.43900 1.000 26.42698 98 ASP E CA 1
ATOM 18126 C C . ASP E 1 98 ? 43.85800 17.59600 59.07600 1.000 28.33313 98 ASP E C 1
ATOM 18127 O O . ASP E 1 98 ? 43.35000 18.48300 58.38100 1.000 25.23254 98 ASP E O 1
ATOM 18136 N N . VAL E 1 99 ? 43.90100 16.31700 58.71800 1.000 23.76505 99 VAL E N 1
ATOM 18137 C CA . VAL E 1 99 ? 43.58200 15.85900 57.35600 1.000 25.59215 99 VAL E CA 1
ATOM 18138 C C . VAL E 1 99 ? 42.08700 15.62500 57.13900 1.000 24.93691 99 VAL E C 1
ATOM 18139 O O . VAL E 1 99 ? 41.55100 16.01000 56.09300 1.000 24.38957 99 VAL E O 1
ATOM 18152 N N . ASP E 1 100 ? 41.40300 14.96300 58.08000 1.000 25.83771 100 ASP E N 1
ATOM 18153 C CA . ASP E 1 100 ? 40.07300 14.45500 57.79300 1.000 25.86206 100 ASP E CA 1
ATOM 18154 C C . ASP E 1 100 ? 38.94900 15.39700 58.15900 1.000 27.31423 100 ASP E C 1
ATOM 18155 O O . ASP E 1 100 ? 37.82900 15.18100 57.68700 1.000 27.36715 100 ASP E O 1
ATOM 18164 N N . PHE E 1 101 ? 39.19100 16.41500 58.99500 1.000 23.32785 101 PHE E N 1
ATOM 18165 C CA . PHE E 1 101 ? 38.13100 17.32500 59.41000 1.000 24.71679 101 PHE E CA 1
ATOM 18166 C C . PHE E 1 101 ? 38.33200 18.76200 58.96900 1.000 25.17155 101 PHE E C 1
ATOM 18167 O O . PHE E 1 101 ? 37.36000 19.52300 58.97700 1.000 23.40207 101 PHE E O 1
ATOM 18184 N N . PHE E 1 102 ? 39.54100 19.13400 58.54600 1.000 22.08887 102 PHE E N 1
ATOM 18185 C CA . PHE E 1 102 ? 39.85800 20.47900 58.07600 1.000 22.76592 102 PHE E CA 1
ATOM 18186 C C . PHE E 1 102 ? 40.51500 20.45700 56.69900 1.000 23.02381 102 PHE E C 1
ATOM 18187 O O . PHE E 1 102 ? 40.91500 21.51200 56.18900 1.000 22.75869 102 PHE E O 1
ATOM 18204 N N . GLN E 1 103 ? 40.60400 19.28600 56.07100 1.000 25.17358 103 GLN E N 1
ATOM 18205 C CA . GLN E 1 103 ? 41.20100 19.14100 54.73500 1.000 20.61073 103 GLN E CA 1
ATOM 18206 C C . GLN E 1 103 ? 42.57900 19.77700 54.69400 1.000 23.64424 103 GLN E C 1
ATOM 18207 O O . GLN E 1 103 ? 42.96500 20.42600 53.72500 1.000 23.49387 103 GLN E O 1
ATOM 18221 N N . GLY E 1 104 ? 43.35400 19.58100 55.76800 1.000 25.86672 104 GLY E N 1
ATOM 18222 C CA . GLY E 1 104 ? 44.70500 20.08500 55.82900 1.000 28.36485 104 GLY E CA 1
ATOM 18223 C C . GLY E 1 104 ? 45.75700 19.03300 55.46200 1.000 25.45376 104 GLY E C 1
ATOM 18224 O O . GLY E 1 104 ? 45.46000 17.89500 55.13400 1.000 23.83103 104 GLY E O 1
ATOM 18228 N N . ALA E 1 105 ? 47.01400 19.46000 55.50200 1.000 25.16941 105 ALA E N 1
ATOM 18229 C CA . ALA E 1 105 ? 48.14400 18.55500 55.30800 1.000 27.20449 105 ALA E CA 1
ATOM 18230 C C . ALA E 1 105 ? 49.40800 19.17200 55.88000 1.000 25.44960 105 ALA E C 1
ATOM 18231 O O . ALA E 1 105 ? 49.57200 20.39900 55.87500 1.000 24.54112 105 ALA E O 1
ATOM 18238 N N . ASP E 1 106 ? 50.34500 18.30300 56.27000 1.000 25.06597 106 ASP E N 1
ATOM 18239 C CA . ASP E 1 106 ? 51.64800 18.77700 56.72300 1.000 25.61669 106 ASP E CA 1
ATOM 18240 C C . ASP E 1 106 ? 52.36800 19.53500 55.61200 1.000 31.31902 106 ASP E C 1
ATOM 18241 O O . ASP E 1 106 ? 53.05000 20.53400 55.86900 1.000 25.64704 106 ASP E O 1
ATOM 18250 N N . ALA E 1 107 ? 52.20800 19.09300 54.36300 1.000 22.31588 107 ALA E N 1
ATOM 18251 C CA . ALA E 1 107 ? 52.78500 19.82000 53.24300 1.000 27.57738 107 ALA E CA 1
ATOM 18252 C C . ALA E 1 107 ? 52.30900 21.26500 53.19600 1.000 25.90261 107 ALA E C 1
ATOM 18253 O O . ALA E 1 107 ? 53.06800 22.16200 52.81400 1.000 27.24720 107 ALA E O 1
ATOM 18260 N N . TYR E 1 108 ? 51.04900 21.51800 53.54900 1.000 23.20178 108 TYR E N 1
ATOM 18261 C CA . TYR E 1 108 ? 50.56500 22.90200 53.49700 1.000 28.30721 108 TYR E CA 1
ATOM 18262 C C . TYR E 1 108 ? 51.34000 23.80600 54.46800 1.000 28.20869 108 TYR E C 1
ATOM 18263 O O . TYR E 1 108 ? 51.63500 24.96800 54.14800 1.000 23.96243 108 TYR E O 1
ATOM 18281 N N . LEU E 1 109 ? 51.67600 23.28800 55.66000 1.000 23.68825 109 LEU E N 1
ATOM 18282 C CA . LEU E 1 109 ? 52.43700 24.06600 56.63900 1.000 26.04223 109 LEU E CA 1
ATOM 18283 C C . LEU E 1 109 ? 53.84800 24.33500 56.13200 1.000 26.15005 109 LEU E C 1
ATOM 18284 O O . LEU E 1 109 ? 54.34300 25.46700 56.18200 1.000 24.85349 109 LEU E O 1
ATOM 18300 N N . LYS E 1 110 ? 54.47800 23.33000 55.54700 1.000 25.58010 110 LYS E N 1
ATOM 18301 C CA . LYS E 1 110 ? 55.79200 23.53300 54.95500 1.000 25.89748 110 LYS E CA 1
ATOM 18302 C C . LYS E 1 110 ? 55.75300 24.58400 53.86100 1.000 27.61817 110 LYS E C 1
ATOM 18303 O O . LYS E 1 110 ? 56.62100 25.47100 53.79800 1.000 28.21992 110 LYS E O 1
ATOM 18322 N N . GLU E 1 111 ? 54.77000 24.47300 52.96200 1.000 27.91624 111 GLU E N 1
ATOM 18323 C CA . GLU E 1 111 ? 54.64000 25.40400 51.84400 1.000 26.78614 111 GLU E CA 1
ATOM 18324 C C . GLU E 1 111 ? 54.39600 26.81600 52.34600 1.000 27.03498 111 GLU E C 1
ATOM 18325 O O . GLU E 1 111 ? 55.01800 27.77400 51.87100 1.000 27.41578 111 GLU E O 1
ATOM 18337 N N . ALA E 1 112 ? 53.49400 26.96400 53.32400 1.000 24.14122 112 ALA E N 1
ATOM 18338 C CA . ALA E 1 112 ? 53.20500 28.29500 53.84800 1.000 26.46061 112 ALA E CA 1
ATOM 18339 C C . ALA E 1 112 ? 54.42500 28.87700 54.55900 1.000 23.46646 112 ALA E C 1
ATOM 18340 O O . ALA E 1 112 ? 54.76100 30.05700 54.39200 1.000 25.50152 112 ALA E O 1
ATOM 18347 N N . ARG E 1 113 ? 55.08800 28.06700 55.37600 1.000 23.14148 113 ARG E N 1
ATOM 18348 C CA . ARG E 1 113 ? 56.20300 28.59500 56.15400 1.000 26.60606 113 ARG E CA 1
ATOM 18349 C C . ARG E 1 113 ? 57.36500 28.99700 55.26600 1.000 25.94666 113 ARG E C 1
ATOM 18350 O O . ARG E 1 113 ? 58.05500 29.98000 55.55900 1.000 27.55386 113 ARG E O 1
ATOM 18371 N N . ALA E 1 114 ? 57.62500 28.23300 54.20000 1.000 26.42880 114 ALA E N 1
ATOM 18372 C CA . ALA E 1 114 ? 58.72200 28.56100 53.28400 1.000 27.47163 114 ALA E CA 1
ATOM 18373 C C . ALA E 1 114 ? 58.46900 29.83700 52.49200 1.000 30.14013 114 ALA E C 1
ATOM 18374 O O . ALA E 1 114 ? 59.43100 30.51400 52.10300 1.000 32.06200 114 ALA E O 1
ATOM 18381 N N . ALA E 1 115 ? 57.20200 30.21100 52.29200 1.000 31.03792 115 ALA E N 1
ATOM 18382 C CA . ALA E 1 115 ? 56.81200 31.37300 51.49400 1.000 30.98664 115 ALA E CA 1
ATOM 18383 C C . ALA E 1 115 ? 56.58100 32.63500 52.32900 1.000 26.98397 115 ALA E C 1
ATOM 18384 O O . ALA E 1 115 ? 56.06800 33.63200 51.80700 1.000 28.90540 115 ALA E O 1
ATOM 18391 N N . CYS E 1 116 ? 56.89100 32.60700 53.61400 1.000 22.82403 116 CYS E N 1
ATOM 18392 C CA . CYS E 1 116 ? 56.79800 33.80100 54.43900 1.000 26.48056 116 CYS E CA 1
ATOM 18393 C C . CYS E 1 116 ? 57.97400 33.79900 55.43300 1.000 28.55559 116 CYS E C 1
ATOM 18394 O O . CYS E 1 116 ? 58.79900 32.87100 55.48300 1.000 22.90795 116 CYS E O 1
ATOM 18402 N N . ALA E 1 117 ? 58.06200 34.86100 56.22000 1.000 25.17108 117 ALA E N 1
ATOM 18403 C CA . ALA E 1 117 ? 59.09200 35.01000 57.24400 1.000 29.00172 117 ALA E CA 1
ATOM 18404 C C . ALA E 1 117 ? 58.42700 35.25700 58.59800 1.000 33.51888 117 ALA E C 1
ATOM 18405 O O . ALA E 1 117 ? 58.85800 36.10900 59.39500 1.000 38.18571 117 ALA E O 1
ATOM 18412 N N . LEU E 1 118 ? 57.31200 34.55700 58.82200 1.000 27.16174 118 LEU E N 1
ATOM 18413 C CA . LEU E 1 118 ? 56.46700 34.66000 59.99200 1.000 27.86516 118 LEU E CA 1
ATOM 18414 C C . LEU E 1 118 ? 56.49000 33.35400 60.75800 1.000 26.18999 118 LEU E C 1
ATOM 18415 O O . LEU E 1 118 ? 56.54700 32.28800 60.14100 1.000 23.41560 118 LEU E O 1
ATOM 18431 N N . PRO E 1 119 ? 56.41600 33.38500 62.08500 1.000 20.60563 119 PRO E N 1
ATOM 18432 C CA . PRO E 1 119 ? 56.27600 32.12900 62.82600 1.000 19.54530 119 PRO E CA 1
ATOM 18433 C C . PRO E 1 119 ? 54.94600 31.47000 62.48800 1.000 21.02777 119 PRO E C 1
ATOM 18434 O O . PRO E 1 119 ? 53.95100 32.15000 62.19900 1.000 21.66977 119 PRO E O 1
ATOM 18445 N N . VAL E 1 120 ? 54.91600 30.13800 62.60800 1.000 21.49030 120 VAL E N 1
ATOM 18446 C CA . VAL E 1 120 ? 53.76900 29.32400 62.20800 1.000 22.85787 120 VAL E CA 1
ATOM 18447 C C . VAL E 1 120 ? 53.40800 28.34200 63.31400 1.000 23.06932 120 VAL E C 1
ATOM 18448 O O . VAL E 1 120 ? 54.25200 27.54300 63.73600 1.000 23.02595 120 VAL E O 1
ATOM 18461 N N . ILE E 1 121 ? 52.12400 28.34900 63.73300 1.000 23.14302 121 ILE E N 1
ATOM 18462 C CA . ILE E 1 121 ? 51.60400 27.31500 64.63200 1.000 25.37084 121 ILE E CA 1
ATOM 18463 C C . ILE E 1 121 ? 51.00100 26.18400 63.81300 1.000 26.32292 121 ILE E C 1
ATOM 18464 O O . ILE E 1 121 ? 50.26100 26.40700 62.84000 1.000 21.88185 121 ILE E O 1
ATOM 18480 N N . ARG E 1 122 ? 51.32100 24.95000 64.22000 1.000 28.03373 122 ARG E N 1
ATOM 18481 C CA . ARG E 1 122 ? 50.68000 23.77000 63.65400 1.000 27.22749 122 ARG E CA 1
ATOM 18482 C C . ARG E 1 122 ? 49.29400 23.63100 64.26300 1.000 22.11105 122 ARG E C 1
ATOM 18483 O O . ARG E 1 122 ? 49.15700 23.38300 65.47200 1.000 21.01529 122 ARG E O 1
ATOM 18504 N N . LYS E 1 123 ? 48.26100 23.82200 63.44900 1.000 22.18383 123 LYS E N 1
ATOM 18505 C CA . LYS E 1 123 ? 46.89000 23.77100 63.94600 1.000 22.11642 123 LYS E CA 1
ATOM 18506 C C . LYS E 1 123 ? 46.38600 22.35600 63.73100 1.000 24.46351 123 LYS E C 1
ATOM 18507 O O . LYS E 1 123 ? 46.13600 21.92400 62.59600 1.000 22.74686 123 LYS E O 1
ATOM 18526 N N . ASP E 1 124 ? 46.29300 21.62100 64.81700 1.000 20.93577 124 ASP E N 1
ATOM 18527 C CA . ASP E 1 124 ? 45.98800 20.20900 64.74400 1.000 21.26671 124 ASP E CA 1
ATOM 18528 C C . ASP E 1 124 ? 45.64000 19.78800 66.15600 1.000 29.84388 124 ASP E C 1
ATOM 18529 O O . ASP E 1 124 ? 45.71800 20.59400 67.09400 1.000 28.28465 124 ASP E O 1
ATOM 18538 N N . PHE E 1 125 ? 45.22500 18.53900 66.29800 1.000 26.71407 125 PHE E N 1
ATOM 18539 C CA . PHE E 1 125 ? 44.75500 18.02000 67.57900 1.000 21.91880 125 PHE E CA 1
ATOM 18540 C C . PHE E 1 125 ? 45.84800 17.14300 68.18400 1.000 25.96975 125 PHE E C 1
ATOM 18541 O O . PHE E 1 125 ? 45.99700 15.98400 67.79900 1.000 21.68111 125 PHE E O 1
ATOM 18558 N N . MET E 1 126 ? 46.59200 17.70600 69.15300 1.000 22.70455 126 MET E N 1
ATOM 18559 C CA . MET E 1 126 ? 47.74600 17.05300 69.79000 1.000 27.55580 126 MET E CA 1
ATOM 18560 C C . MET E 1 126 ? 47.29300 16.20500 70.97300 1.000 27.60143 126 MET E C 1
ATOM 18561 O O . MET E 1 126 ? 46.72500 16.73300 71.94200 1.000 22.52236 126 MET E O 1
ATOM 18575 N N . ILE E 1 127 ? 47.56300 14.89700 70.89700 1.000 25.20851 127 ILE E N 1
ATOM 18576 C CA . ILE E 1 127 ? 47.21000 13.96400 71.96000 1.000 28.06799 127 ILE E CA 1
ATOM 18577 C C . ILE E 1 127 ? 48.37000 13.07200 72.36100 1.000 29.29492 127 ILE E C 1
ATOM 18578 O O . ILE E 1 127 ? 48.23500 12.29600 73.31200 1.000 30.81194 127 ILE E O 1
ATOM 18594 N N . ASP E 1 128 ? 49.51300 13.18200 71.69200 1.000 30.28381 128 ASP E N 1
ATOM 18595 C CA . ASP E 1 128 ? 50.55500 12.20600 71.76800 1.000 32.21853 128 ASP E CA 1
ATOM 18596 C C . ASP E 1 128 ? 51.88000 12.92900 71.56600 1.000 31.92496 128 ASP E C 1
ATOM 18597 O O . ASP E 1 128 ? 51.98600 13.72100 70.62500 1.000 31.25258 128 ASP E O 1
ATOM 18606 N N . PRO E 1 129 ? 52.90000 12.66900 72.39700 1.000 29.72529 129 PRO E N 1
ATOM 18607 C CA . PRO E 1 129 ? 54.18500 13.37400 72.22300 1.000 28.79285 129 PRO E CA 1
ATOM 18608 C C . PRO E 1 129 ? 54.78500 13.21000 70.85100 1.000 27.37242 129 PRO E C 1
ATOM 18609 O O . PRO E 1 129 ? 55.54000 14.07700 70.39100 1.000 26.05874 129 PRO E O 1
ATOM 18620 N N . TYR E 1 130 ? 54.54400 12.06500 70.21700 1.000 29.26343 130 TYR E N 1
ATOM 18621 C CA . TYR E 1 130 ? 54.99300 11.87000 68.84800 1.000 30.64594 130 TYR E CA 1
ATOM 18622 C C . TYR E 1 130 ? 54.59800 13.05000 67.95800 1.000 26.30285 130 TYR E C 1
ATOM 18623 O O . TYR E 1 130 ? 55.40300 13.52000 67.13700 1.000 30.71656 130 TYR E O 1
ATOM 18641 N N . GLN E 1 131 ? 53.35100 13.52600 68.08800 1.000 29.16576 131 GLN E N 1
ATOM 18642 C CA . GLN E 1 131 ? 52.88900 14.62200 67.23100 1.000 30.38971 131 GLN E CA 1
ATOM 18643 C C . GLN E 1 131 ? 53.61900 15.92000 67.53900 1.000 26.31175 131 GLN E C 1
ATOM 18644 O O . GLN E 1 131 ? 53.81900 16.75100 66.64200 1.000 26.95154 131 GLN E O 1
ATOM 18658 N N . ILE E 1 132 ? 54.00300 16.12500 68.80800 1.000 27.43332 132 ILE E N 1
ATOM 18659 C CA . ILE E 1 132 ? 54.74300 17.33800 69.18500 1.000 24.75034 132 ILE E CA 1
ATOM 18660 C C . ILE E 1 132 ? 56.11100 17.35500 68.50300 1.000 24.24524 132 ILE E C 1
ATOM 18661 O O . ILE E 1 132 ? 56.54400 18.37600 67.94900 1.000 26.42452 132 ILE E O 1
ATOM 18677 N N . VAL E 1 133 ? 56.82000 16.21900 68.54400 1.000 29.51734 133 VAL E N 1
ATOM 18678 C CA . VAL E 1 133 ? 58.11000 16.11400 67.86300 1.000 30.62957 133 VAL E CA 1
ATOM 18679 C C . VAL E 1 133 ? 57.91300 16.24000 66.35600 1.000 28.90134 133 VAL E C 1
ATOM 18680 O O . VAL E 1 133 ? 58.66500 16.93800 65.66700 1.000 26.67714 133 VAL E O 1
ATOM 18693 N N . GLU E 1 134 ? 56.90900 15.53700 65.82500 1.000 26.64446 134 GLU E N 1
ATOM 18694 C CA . GLU E 1 134 ? 56.55400 15.66600 64.41100 1.000 27.51236 134 GLU E CA 1
ATOM 18695 C C . GLU E 1 134 ? 56.37500 17.11900 64.02600 1.000 26.12343 134 GLU E C 1
ATOM 18696 O O . GLU E 1 134 ? 56.78100 17.54400 62.93600 1.000 24.99996 134 GLU E O 1
ATOM 18708 N N . ALA E 1 135 ? 55.72400 17.88600 64.90200 1.000 24.71426 135 ALA E N 1
ATOM 18709 C CA . ALA E 1 135 ? 55.44400 19.28800 64.60600 1.000 22.38609 135 ALA E CA 1
ATOM 18710 C C . ALA E 1 135 ? 56.72500 20.05800 64.35600 1.000 27.09053 135 ALA E C 1
ATOM 18711 O O . ALA E 1 135 ? 56.81500 20.83600 63.39900 1.000 25.19007 135 ALA E O 1
ATOM 18718 N N . ARG E 1 136 ? 57.73900 19.84600 65.20300 1.000 28.08845 136 ARG E N 1
ATOM 18719 C CA . ARG E 1 136 ? 59.03300 20.48000 64.97300 1.000 28.26722 136 ARG E CA 1
ATOM 18720 C C . ARG E 1 136 ? 59.69800 19.93000 63.71900 1.000 28.47512 136 ARG E C 1
ATOM 18721 O O . ARG E 1 136 ? 60.39300 20.65400 63.00600 1.000 27.73673 136 ARG E O 1
ATOM 18742 N N . ALA E 1 137 ? 59.52500 18.64100 63.45600 1.000 28.52851 137 ALA E N 1
ATOM 18743 C CA . ALA E 1 137 ? 60.15800 18.02800 62.29300 1.000 28.36653 137 ALA E CA 1
ATOM 18744 C C . ALA E 1 137 ? 59.64000 18.64300 61.00800 1.000 31.17359 137 ALA E C 1
ATOM 18745 O O . ALA E 1 137 ? 60.38500 18.77000 60.04200 1.000 29.09731 137 ALA E O 1
ATOM 18752 N N . ILE E 1 138 ? 58.35400 19.02100 60.96200 1.000 29.51149 138 ILE E N 1
ATOM 18753 C CA . ILE E 1 138 ? 57.85300 19.67400 59.76300 1.000 25.19659 138 ILE E CA 1
ATOM 18754 C C . ILE E 1 138 ? 58.08100 21.17100 59.77000 1.000 26.62419 138 ILE E C 1
ATOM 18755 O O . ILE E 1 138 ? 57.65400 21.85000 58.83000 1.000 27.11887 138 ILE E O 1
ATOM 18771 N N . GLY E 1 139 ? 58.76800 21.71000 60.78100 1.000 29.44691 139 GLY E N 1
ATOM 18772 C CA . GLY E 1 139 ? 59.12200 23.11400 60.79100 1.000 26.54961 139 GLY E CA 1
ATOM 18773 C C . GLY E 1 139 ? 58.25100 24.03400 61.63000 1.000 25.38158 139 GLY E C 1
ATOM 18774 O O . GLY E 1 139 ? 58.54600 25.23800 61.68200 1.000 24.43849 139 GLY E O 1
ATOM 18778 N N . ALA E 1 140 ? 57.22300 23.52800 62.31700 1.000 23.45567 140 ALA E N 1
ATOM 18779 C CA . ALA E 1 140 ? 56.33600 24.43600 63.04300 1.000 27.44331 140 ALA E CA 1
ATOM 18780 C C . ALA E 1 140 ? 57.11000 25.17400 64.12900 1.000 23.71280 140 ALA E C 1
ATOM 18781 O O . ALA E 1 140 ? 58.11200 24.68500 64.64000 1.000 21.68919 140 ALA E O 1
ATOM 18788 N N . ASP E 1 141 ? 56.60900 26.35000 64.48800 1.000 26.13149 141 ASP E N 1
ATOM 18789 C CA . ASP E 1 141 ? 57.19400 27.18100 65.52800 1.000 25.57258 141 ASP E CA 1
ATOM 18790 C C . ASP E 1 141 ? 56.42400 27.12500 66.83300 1.000 22.14929 141 ASP E C 1
ATOM 18791 O O . ASP E 1 141 ? 56.91900 27.60400 67.86900 1.000 23.42222 141 ASP E O 1
ATOM 18800 N N . CYS E 1 142 ? 55.23900 26.53500 66.80700 1.000 23.14455 142 CYS E N 1
ATOM 18801 C CA . CYS E 1 142 ? 54.33500 26.55000 67.93700 1.000 18.95688 142 CYS E CA 1
ATOM 18802 C C . CYS E 1 142 ? 53.37500 25.38200 67.76100 1.000 24.18346 142 CYS E C 1
ATOM 18803 O O . CYS E 1 142 ? 53.04500 25.00100 66.63600 1.000 22.87550 142 CYS E O 1
ATOM 18811 N N . ILE E 1 143 ? 52.93000 24.80800 68.87300 1.000 23.06687 143 ILE E N 1
ATOM 18812 C CA . ILE E 1 143 ? 51.86900 23.81400 68.83200 1.000 23.29808 143 ILE E CA 1
ATOM 18813 C C . ILE E 1 143 ? 50.71800 24.27600 69.72900 1.000 23.58998 143 ILE E C 1
ATOM 18814 O O . ILE E 1 143 ? 50.82700 25.24500 70.48700 1.000 21.47082 143 ILE E O 1
ATOM 18830 N N . LEU E 1 144 ? 49.59200 23.58100 69.58500 1.000 22.01165 144 LEU E N 1
ATOM 18831 C CA . LEU E 1 144 ? 48.34500 23.88200 70.26000 1.000 24.61531 144 LEU E CA 1
ATOM 18832 C C . LEU E 1 144 ? 48.04300 22.77500 71.25200 1.000 21.81061 144 LEU E C 1
ATOM 18833 O O . LEU E 1 144 ? 48.11800 21.59400 70.89400 1.000 21.21952 144 LEU E O 1
ATOM 18849 N N . LEU E 1 145 ? 47.64400 23.15100 72.47200 1.000 24.01859 145 LEU E N 1
ATOM 18850 C CA . LEU E 1 145 ? 47.13500 22.19800 73.45000 1.000 25.04027 145 LEU E CA 1
ATOM 18851 C C . LEU E 1 145 ? 45.73200 22.63400 73.80300 1.000 21.56294 145 LEU E C 1
ATOM 18852 O O . LEU E 1 145 ? 45.51900 23.79200 74.18000 1.000 24.38203 145 LEU E O 1
ATOM 18868 N N . ILE E 1 146 ? 44.77500 21.71600 73.66300 1.000 21.13432 146 ILE E N 1
ATOM 18869 C CA . ILE E 1 146 ? 43.36300 22.01400 73.87400 1.000 22.64793 146 ILE E CA 1
ATOM 18870 C C . ILE E 1 146 ? 42.96000 21.35000 75.17200 1.000 23.26543 146 ILE E C 1
ATOM 18871 O O . ILE E 1 146 ? 43.00100 20.11600 75.27600 1.000 22.72107 146 ILE E O 1
ATOM 18887 N N . VAL E 1 147 ? 42.55300 22.16100 76.14700 1.000 24.19509 147 VAL E N 1
ATOM 18888 C CA . VAL E 1 147 ? 42.30600 21.63300 77.48700 1.000 26.81521 147 VAL E CA 1
ATOM 18889 C C . VAL E 1 147 ? 41.14900 20.62700 77.45000 1.000 27.10683 147 VAL E C 1
ATOM 18890 O O . VAL E 1 147 ? 41.20900 19.57700 78.09100 1.000 28.09715 147 VAL E O 1
ATOM 18903 N N . SER E 1 148 ? 40.10900 20.90700 76.65200 1.000 28.63515 148 SER E N 1
ATOM 18904 C CA . SER E 1 148 ? 38.95400 20.00400 76.48800 1.000 30.73840 148 SER E CA 1
ATOM 18905 C C . SER E 1 148 ? 39.34500 18.61600 76.00900 1.000 30.44903 148 SER E C 1
ATOM 18906 O O . SER E 1 148 ? 38.53200 17.68500 76.07200 1.000 34.44181 148 SER E O 1
ATOM 18914 N N . ALA E 1 149 ? 40.54900 18.47200 75.48900 1.000 29.76036 149 ALA E N 1
ATOM 18915 C CA . ALA E 1 149 ? 40.98200 17.23400 74.87600 1.000 33.06808 149 ALA E CA 1
ATOM 18916 C C . ALA E 1 149 ? 41.95000 16.44100 75.73200 1.000 32.38587 149 ALA E C 1
ATOM 18917 O O . ALA E 1 149 ? 42.29700 15.32400 75.34200 1.000 36.68942 149 ALA E O 1
ATOM 18924 N N . LEU E 1 150 ? 42.39900 17.00100 76.86400 1.000 29.14217 150 LEU E N 1
ATOM 18925 C CA . LEU E 1 150 ? 43.57000 16.54600 77.59000 1.000 28.14835 150 LEU E CA 1
ATOM 18926 C C . LEU E 1 150 ? 43.25400 16.57200 79.07400 1.000 30.89249 150 LEU E C 1
ATOM 18927 O O . LEU E 1 150 ? 42.57200 17.48300 79.54500 1.000 30.91061 150 LEU E O 1
ATOM 18943 N N . ASP E 1 151 ? 43.74100 15.57900 79.80000 1.000 33.48402 151 ASP E N 1
ATOM 18944 C CA . ASP E 1 151 ? 43.79200 15.71700 81.24300 1.000 35.98122 151 ASP E CA 1
ATOM 18945 C C . ASP E 1 151 ? 45.10200 16.39700 81.62800 1.000 30.78449 151 ASP E C 1
ATOM 18946 O O . ASP E 1 151 ? 46.00500 16.58100 80.80900 1.000 31.17219 151 ASP E O 1
ATOM 18955 N N . ASP E 1 152 ? 45.19600 16.79700 82.89100 1.000 33.09558 152 ASP E N 1
ATOM 18956 C CA . ASP E 1 152 ? 46.30700 17.64400 83.31400 1.000 28.41906 152 ASP E CA 1
ATOM 18957 C C . ASP E 1 152 ? 47.64700 16.96000 83.14100 1.000 29.83462 152 ASP E C 1
ATOM 18958 O O . ASP E 1 152 ? 48.63900 17.60700 82.77300 1.000 29.31589 152 ASP E O 1
ATOM 18967 N N . VAL E 1 153 ? 47.71500 15.65800 83.40800 1.000 33.20497 153 VAL E N 1
ATOM 18968 C CA . VAL E 1 153 ? 48.98400 14.94300 83.28200 1.000 27.83750 153 VAL E CA 1
ATOM 18969 C C . VAL E 1 153 ? 49.44800 14.93000 81.82600 1.000 32.32278 153 VAL E C 1
ATOM 18970 O O . VAL E 1 153 ? 50.61600 15.21200 81.50800 1.000 33.29914 153 VAL E O 1
ATOM 18983 N N . LEU E 1 154 ? 48.55900 14.54600 80.92300 1.000 34.54184 154 LEU E N 1
ATOM 18984 C CA . LEU E 1 154 ? 48.93500 14.50700 79.50900 1.000 32.41281 154 LEU E CA 1
ATOM 18985 C C . LEU E 1 154 ? 49.28900 15.90700 79.01700 1.000 28.39498 154 LEU E C 1
ATOM 18986 O O . LEU E 1 154 ? 50.30700 16.10500 78.33800 1.000 26.02900 154 LEU E O 1
ATOM 19002 N N . MET E 1 155 ? 48.47400 16.89900 79.38900 1.000 29.51000 155 MET E N 1
ATOM 19003 C CA . MET E 1 155 ? 48.74000 18.27300 78.97900 1.000 29.87817 155 MET E CA 1
ATOM 19004 C C . MET E 1 155 ? 50.13900 18.68800 79.38800 1.000 31.21241 155 MET E C 1
ATOM 19005 O O . MET E 1 155 ? 50.92100 19.19500 78.57100 1.000 26.51603 155 MET E O 1
ATOM 19019 N N . ALA E 1 156 ? 50.50800 18.41200 80.64300 1.000 32.88014 156 ALA E N 1
ATOM 19020 C CA . ALA E 1 156 ? 51.84800 18.77000 81.08300 1.000 25.51707 156 ALA E CA 1
ATOM 19021 C C . ALA E 1 156 ? 52.90800 17.96100 80.33800 1.000 27.13462 156 ALA E C 1
ATOM 19022 O O . ALA E 1 156 ? 53.97800 18.48000 79.99600 1.000 28.83675 156 ALA E O 1
ATOM 19029 N N . GLU E 1 157 ? 52.63500 16.69800 80.05700 1.000 29.63697 157 GLU E N 1
ATOM 19030 C CA . GLU E 1 157 ? 53.60600 15.91800 79.30000 1.000 30.01926 157 GLU E CA 1
ATOM 19031 C C . GLU E 1 157 ? 53.84200 16.51100 77.91000 1.000 30.90638 157 GLU E C 1
ATOM 19032 O O . GLU E 1 157 ? 54.99300 16.64800 77.46900 1.000 29.52981 157 GLU E O 1
ATOM 19044 N N . LEU E 1 158 ? 52.76000 16.81200 77.17400 1.000 29.88405 158 LEU E N 1
ATOM 19045 C CA . LEU E 1 158 ? 52.91900 17.36000 75.81700 1.000 30.87602 158 LEU E CA 1
ATOM 19046 C C . LEU E 1 158 ? 53.65100 18.70200 75.86300 1.000 24.23876 158 LEU E C 1
ATOM 19047 O O . LEU E 1 158 ? 54.48300 19.00100 74.99600 1.000 23.90972 158 LEU E O 1
ATOM 19063 N N . ALA E 1 159 ? 53.38900 19.50500 76.89800 1.000 27.78316 159 ALA E N 1
ATOM 19064 C CA . ALA E 1 159 ? 54.08100 20.78000 77.02600 1.000 21.88549 159 ALA E CA 1
ATOM 19065 C C . ALA E 1 159 ? 55.56600 20.57400 77.26000 1.000 25.28619 159 ALA E C 1
ATOM 19066 O O . ALA E 1 159 ? 56.40000 21.30200 76.70900 1.000 25.01651 159 ALA E O 1
ATOM 19073 N N . ALA E 1 160 ? 55.93200 19.56900 78.04400 1.000 31.30055 160 ALA E N 1
ATOM 19074 C CA . ALA E 1 160 ? 57.36000 19.32500 78.27300 1.000 34.79211 160 ALA E CA 1
ATOM 19075 C C . ALA E 1 160 ? 58.04600 18.82300 76.99700 1.000 34.31444 160 ALA E C 1
ATOM 19076 O O . ALA E 1 160 ? 59.14600 19.28800 76.64200 1.000 33.62042 160 ALA E O 1
ATOM 19083 N N . THR E 1 161 ? 57.40700 17.90200 76.27000 1.000 30.96723 161 THR E N 1
ATOM 19084 C CA . THR E 1 161 ? 57.94400 17.52900 74.96100 1.000 30.56198 161 THR E CA 1
ATOM 19085 C C . THR E 1 161 ? 58.12800 18.76400 74.08900 1.000 29.12727 161 THR E C 1
ATOM 19086 O O . THR E 1 161 ? 59.15900 18.92500 73.42200 1.000 26.03019 161 THR E O 1
ATOM 19097 N N . ALA E 1 162 ? 57.14800 19.67500 74.09900 1.000 26.43353 162 ALA E N 1
ATOM 19098 C CA . ALA E 1 162 ? 57.29000 20.83700 73.23900 1.000 27.60281 162 ALA E CA 1
ATOM 19099 C C . ALA E 1 162 ? 58.48700 21.68800 73.67700 1.000 28.63923 162 ALA E C 1
ATOM 19100 O O . ALA E 1 162 ? 59.26700 22.18000 72.83900 1.000 26.85492 162 ALA E O 1
ATOM 19107 N N . LYS E 1 163 ? 58.66600 21.85200 74.98800 1.000 26.90832 163 LYS E N 1
ATOM 19108 C CA . LYS E 1 163 ? 59.82100 22.60500 75.47600 1.000 31.11771 163 LYS E CA 1
ATOM 19109 C C . LYS E 1 163 ? 61.13300 21.92100 75.07300 1.000 28.10282 163 LYS E C 1
ATOM 19110 O O . LYS E 1 163 ? 62.08800 22.57600 74.64200 1.000 30.83382 163 LYS E O 1
ATOM 19129 N N . SER E 1 164 ? 61.17200 20.59500 75.12600 1.000 31.34313 164 SER E N 1
ATOM 19130 C CA . SER E 1 164 ? 62.41800 19.91100 74.79500 1.000 32.68535 164 SER E CA 1
ATOM 19131 C C . SER E 1 164 ? 62.82000 20.06100 73.33200 1.000 37.65807 164 SER E C 1
ATOM 19132 O O . SER E 1 164 ? 64.01500 19.96600 73.02100 1.000 31.21905 164 SER E O 1
ATOM 19140 N N . VAL E 1 165 ? 61.88500 20.31100 72.41500 1.000 33.93938 165 VAL E N 1
ATOM 19141 C CA . VAL E 1 165 ? 62.27000 20.50000 71.02000 1.000 27.08264 165 VAL E CA 1
ATOM 19142 C C . VAL E 1 165 ? 62.16000 21.96600 70.60200 1.000 32.18029 165 VAL E C 1
ATOM 19143 O O . VAL E 1 165 ? 62.27100 22.28800 69.41300 1.000 26.58095 165 VAL E O 1
ATOM 19156 N N . GLY E 1 166 ? 61.98100 22.87300 71.55300 1.000 34.16117 166 GLY E N 1
ATOM 19157 C CA . GLY E 1 166 ? 61.99500 24.28600 71.20700 1.000 32.35074 166 GLY E CA 1
ATOM 19158 C C . GLY E 1 166 ? 60.71700 24.86500 70.64300 1.000 30.68061 166 GLY E C 1
ATOM 19159 O O . GLY E 1 166 ? 60.77100 25.93000 70.03000 1.000 30.10948 166 GLY E O 1
ATOM 19163 N N . LEU E 1 167 ? 59.56100 24.22800 70.87100 1.000 29.96036 167 LEU E N 1
ATOM 19164 C CA . LEU E 1 167 ? 58.29200 24.72600 70.36200 1.000 26.28195 167 LEU E CA 1
ATOM 19165 C C . LEU E 1 167 ? 57.61100 25.61400 71.38600 1.000 27.82343 167 LEU E C 1
ATOM 19166 O O . LEU E 1 167 ? 57.51300 25.25200 72.56200 1.000 23.55507 167 LEU E O 1
ATOM 19182 N N . ASP E 1 168 ? 57.07000 26.73800 70.91600 1.000 23.88140 168 ASP E N 1
ATOM 19183 C CA . ASP E 1 168 ? 56.16000 27.51300 71.74200 1.000 22.19327 168 ASP E CA 1
ATOM 19184 C C . ASP E 1 168 ? 54.83800 26.75600 71.90900 1.000 26.61176 168 ASP E C 1
ATOM 19185 O O . ASP E 1 168 ? 54.55300 25.77500 71.20800 1.000 23.83885 168 ASP E O 1
ATOM 19194 N N . VAL E 1 169 ? 54.00800 27.24200 72.82800 1.000 21.67644 169 VAL E N 1
ATOM 19195 C CA . VAL E 1 169 ? 52.76000 26.58300 73.19100 1.000 25.17614 169 VAL E CA 1
ATOM 19196 C C . VAL E 1 169 ? 51.64700 27.61400 73.24000 1.000 26.68428 169 VAL E C 1
ATOM 19197 O O . VAL E 1 169 ? 51.73600 28.58600 73.99400 1.000 20.81200 169 VAL E O 1
ATOM 19210 N N . LEU E 1 170 ? 50.57900 27.38100 72.47300 1.000 24.37381 170 LEU E N 1
ATOM 19211 C CA . LEU E 1 170 ? 49.30000 28.07200 72.66100 1.000 22.24414 170 LEU E CA 1
ATOM 19212 C C . LEU E 1 170 ? 48.35500 27.09300 73.35100 1.000 23.94605 170 LEU E C 1
ATOM 19213 O O . LEU E 1 170 ? 48.08700 26.01800 72.81500 1.000 23.18501 170 LEU E O 1
ATOM 19229 N N . VAL E 1 171 ? 47.88500 27.42400 74.54300 1.000 21.15892 171 VAL E N 1
ATOM 19230 C CA . VAL E 1 171 ? 46.90500 26.57400 75.21600 1.000 23.86215 171 VAL E CA 1
ATOM 19231 C C . VAL E 1 171 ? 45.54300 27.21200 75.01700 1.000 27.97999 171 VAL E C 1
ATOM 19232 O O . VAL E 1 171 ? 45.39000 28.42300 75.16900 1.000 29.25410 171 VAL E O 1
ATOM 19245 N N . GLU E 1 172 ? 44.55400 26.39400 74.67800 1.000 24.85940 172 GLU E N 1
ATOM 19246 C CA . GLU E 1 172 ? 43.23600 26.86400 74.31200 1.000 26.89055 172 GLU E CA 1
ATOM 19247 C C . GLU E 1 172 ? 42.23000 26.44200 75.36700 1.000 23.38466 172 GLU E C 1
ATOM 19248 O O . GLU E 1 172 ? 42.12700 25.25600 75.68700 1.000 24.91221 172 GLU E O 1
ATOM 19260 N N . VAL E 1 173 ? 41.45600 27.40500 75.85600 1.000 24.87876 173 VAL E N 1
ATOM 19261 C CA . VAL E 1 173 ? 40.44700 27.15400 76.87200 1.000 25.29238 173 VAL E CA 1
ATOM 19262 C C . VAL E 1 173 ? 39.12800 27.72400 76.38500 1.000 29.58683 173 VAL E C 1
ATOM 19263 O O . VAL E 1 173 ? 39.07700 28.55700 75.47200 1.000 24.76065 173 VAL E O 1
ATOM 19276 N N . HIS E 1 174 ? 38.04500 27.26500 77.02800 1.000 30.52738 174 HIS E N 1
ATOM 19277 C CA . HIS E 1 174 ? 36.69600 27.70100 76.69100 1.000 31.41252 174 HIS E CA 1
ATOM 19278 C C . HIS E 1 174 ? 35.89700 28.16900 77.90600 1.000 30.06214 174 HIS E C 1
ATOM 19279 O O . HIS E 1 174 ? 34.82600 28.75500 77.72600 1.000 32.62903 174 HIS E O 1
ATOM 19293 N N . ASP E 1 175 ? 36.37100 27.94400 79.12200 1.000 30.50411 175 ASP E N 1
ATOM 19294 C CA . ASP E 1 175 ? 35.63700 28.38300 80.30900 1.000 34.96029 175 ASP E CA 1
ATOM 19295 C C . ASP E 1 175 ? 36.62100 28.50600 81.45800 1.000 29.60397 175 ASP E C 1
ATOM 19296 O O . ASP E 1 175 ? 37.80600 28.21100 81.31600 1.000 28.60241 175 ASP E O 1
ATOM 19305 N N . GLY E 1 176 ? 36.10700 28.93800 82.61500 1.000 31.65090 176 GLY E N 1
ATOM 19306 C CA . GLY E 1 176 ? 36.97300 29.24100 83.73800 1.000 27.60481 176 GLY E CA 1
ATOM 19307 C C . GLY E 1 176 ? 37.65800 28.02100 84.32000 1.000 26.49534 176 GLY E C 1
ATOM 19308 O O . GLY E 1 176 ? 38.80500 28.10100 84.74600 1.000 32.49846 176 GLY E O 1
ATOM 19312 N N . THR E 1 177 ? 36.96600 26.87500 84.34600 1.000 28.86473 177 THR E N 1
ATOM 19313 C CA . THR E 1 177 ? 37.57500 25.65700 84.87200 1.000 29.71860 177 THR E CA 1
ATOM 19314 C C . THR E 1 177 ? 38.78200 25.25200 84.04000 1.000 27.39858 177 THR E C 1
ATOM 19315 O O . THR E 1 177 ? 39.83100 24.88800 84.57900 1.000 29.00328 177 THR E O 1
ATOM 19326 N N . GLU E 1 178 ? 38.63700 25.26300 82.71200 1.000 30.12487 178 GLU E N 1
ATOM 19327 C CA . GLU E 1 178 ? 39.77200 24.95700 81.83800 1.000 27.32344 178 GLU E CA 1
ATOM 19328 C C . GLU E 1 178 ? 40.89700 25.97300 82.02000 1.000 22.73521 178 GLU E C 1
ATOM 19329 O O . GLU E 1 178 ? 42.07600 25.61100 82.08300 1.000 27.32619 178 GLU E O 1
ATOM 19341 N N . LEU E 1 179 ? 40.55300 27.25300 82.08300 1.000 26.47918 179 LEU E N 1
ATOM 19342 C CA . LEU E 1 179 ? 41.56300 28.29000 82.28900 1.000 30.35350 179 LEU E CA 1
ATOM 19343 C C . LEU E 1 179 ? 42.37500 28.02800 83.55300 1.000 28.79993 179 LEU E C 1
ATOM 19344 O O . LEU E 1 179 ? 43.61300 28.06300 83.53500 1.000 28.81535 179 LEU E O 1
ATOM 19360 N N . GLU E 1 180 ? 41.70200 27.75600 84.67700 1.000 34.09641 180 GLU E N 1
ATOM 19361 C CA . GLU E 1 180 ? 42.46800 27.53400 85.90600 1.000 28.37522 180 GLU E CA 1
ATOM 19362 C C . GLU E 1 180 ? 43.33600 26.29000 85.80000 1.000 28.49860 180 GLU E C 1
ATOM 19363 O O . GLU E 1 180 ? 44.48300 26.27600 86.25700 1.000 29.53659 180 GLU E O 1
ATOM 19375 N N . ARG E 1 181 ? 42.83200 25.24200 85.17000 1.000 31.81648 181 ARG E N 1
ATOM 19376 C CA . ARG E 1 181 ? 43.68600 24.09500 84.92900 1.000 25.65340 181 ARG E CA 1
ATOM 19377 C C . ARG E 1 181 ? 44.89100 24.48000 84.08300 1.000 28.97014 181 ARG E C 1
ATOM 19378 O O . ARG E 1 181 ? 46.02600 24.05800 84.36100 1.000 30.70682 181 ARG E O 1
ATOM 19399 N N . ALA E 1 182 ? 44.66600 25.27400 83.03100 1.000 29.12222 182 ALA E N 1
ATOM 19400 C CA . ALA E 1 182 ? 45.77300 25.66700 82.15800 1.000 29.61377 182 ALA E CA 1
ATOM 19401 C C . ALA E 1 182 ? 46.78400 26.52100 82.91300 1.000 30.38458 182 ALA E C 1
ATOM 19402 O O . ALA E 1 182 ? 47.99700 26.32000 82.77800 1.000 29.04110 182 ALA E O 1
ATOM 19409 N N . LEU E 1 183 ? 46.30400 27.49500 83.69800 1.000 30.79788 183 LEU E N 1
ATOM 19410 C CA . LEU E 1 183 ? 47.22900 28.36200 84.43500 1.000 31.65472 183 LEU E CA 1
ATOM 19411 C C . LEU E 1 183 ? 48.01900 27.58000 85.47600 1.000 32.78172 183 LEU E C 1
ATOM 19412 O O . LEU E 1 183 ? 49.22600 27.77900 85.60900 1.000 35.06482 183 LEU E O 1
ATOM 19428 N N . LYS E 1 184 ? 47.37300 26.62700 86.16000 1.000 33.02386 184 LYS E N 1
ATOM 19429 C CA . LYS E 1 184 ? 48.07300 25.80900 87.15600 1.000 37.46268 184 LYS E CA 1
ATOM 19430 C C . LYS E 1 184 ? 49.05500 24.82700 86.51600 1.000 33.39073 184 LYS E C 1
ATOM 19431 O O . LYS E 1 184 ? 50.08000 24.51000 87.11900 1.000 36.60658 184 LYS E O 1
ATOM 19450 N N . THR E 1 185 ? 48.79200 24.36000 85.29000 1.000 32.54951 185 THR E N 1
ATOM 19451 C CA . THR E 1 185 ? 49.58700 23.28000 84.70100 1.000 27.82338 185 THR E CA 1
ATOM 19452 C C . THR E 1 185 ? 50.71300 23.75800 83.79900 1.000 28.68161 185 THR E C 1
ATOM 19453 O O . THR E 1 185 ? 51.75800 23.10400 83.72400 1.000 29.35600 185 THR E O 1
ATOM 19464 N N . LEU E 1 186 ? 50.53400 24.87100 83.10300 1.000 31.52396 186 LEU E N 1
ATOM 19465 C CA . LEU E 1 186 ? 51.49200 25.32400 82.11400 1.000 28.77212 186 LEU E CA 1
ATOM 19466 C C . LEU E 1 186 ? 51.99000 26.70800 82.47900 1.000 28.41278 186 LEU E C 1
ATOM 19467 O O . LEU E 1 186 ? 51.25900 27.50500 83.07600 1.000 27.61579 186 LEU E O 1
ATOM 19483 N N . ASP E 1 187 ? 53.19900 27.02800 82.03700 1.000 27.66712 187 ASP E N 1
ATOM 19484 C CA . ASP E 1 187 ? 53.70500 28.37900 82.20700 1.000 32.98001 187 ASP E CA 1
ATOM 19485 C C . ASP E 1 187 ? 53.72300 29.19400 80.90300 1.000 30.91390 187 ASP E C 1
ATOM 19486 O O . ASP E 1 187 ? 54.17700 30.34600 80.91200 1.000 29.91049 187 ASP E O 1
ATOM 19495 N N . THR E 1 188 ? 53.16400 28.67900 79.80500 1.000 31.74798 188 THR E N 1
ATOM 19496 C CA . THR E 1 188 ? 53.19000 29.45400 78.56900 1.000 26.19966 188 THR E CA 1
ATOM 19497 C C . THR E 1 188 ? 52.50600 30.80400 78.75200 1.000 21.31637 188 THR E C 1
ATOM 19498 O O . THR E 1 188 ? 51.45000 30.90000 79.39100 1.000 21.16138 188 THR E O 1
ATOM 19509 N N . PRO E 1 189 ? 53.03900 31.86600 78.15900 1.000 19.60495 189 PRO E N 1
ATOM 19510 C CA . PRO E 1 189 ? 52.29200 33.13300 78.18400 1.000 26.28935 189 PRO E CA 1
ATOM 19511 C C . PRO E 1 189 ? 51.05300 33.14900 77.28900 1.000 24.44495 189 PRO E C 1
ATOM 19512 O O . PRO E 1 189 ? 50.21700 34.03500 77.45300 1.000 24.07615 189 PRO E O 1
ATOM 19523 N N . LEU E 1 190 ? 50.87800 32.20200 76.37300 1.000 21.70427 190 LEU E N 1
ATOM 19524 C CA . LEU E 1 190 ? 49.86600 32.33800 75.32800 1.000 23.08520 190 LEU E CA 1
ATOM 19525 C C . LEU E 1 190 ? 48.63500 31.54400 75.75500 1.000 24.54202 190 LEU E C 1
ATOM 19526 O O . LEU E 1 190 ? 48.65100 30.30400 75.76600 1.000 24.50473 190 LEU E O 1
ATOM 19542 N N . VAL E 1 191 ? 47.56300 32.26600 76.05700 1.000 24.31301 191 VAL E N 1
ATOM 19543 C CA . VAL E 1 191 ? 46.31000 31.68600 76.53200 1.000 26.51679 191 VAL E CA 1
ATOM 19544 C C . VAL E 1 191 ? 45.25600 32.01600 75.47600 1.000 20.89843 191 VAL E C 1
ATOM 19545 O O . VAL E 1 191 ? 44.78800 33.15300 75.36800 1.000 22.31969 191 VAL E O 1
ATOM 19558 N N . GLY E 1 192 ? 44.90400 31.02700 74.66800 1.000 22.54623 192 GLY E N 1
ATOM 19559 C CA . GLY E 1 192 ? 43.85900 31.18900 73.67500 1.000 22.14972 192 GLY E CA 1
ATOM 19560 C C . GLY E 1 192 ? 42.48300 30.84800 74.23300 1.000 25.94510 192 GLY E C 1
ATOM 19561 O O . GLY E 1 192 ? 42.31200 29.89700 75.00300 1.000 25.16846 192 GLY E O 1
ATOM 19565 N N . ILE E 1 193 ? 41.50700 31.65700 73.85000 1.000 24.91271 193 ILE E N 1
ATOM 19566 C CA . ILE E 1 193 ? 40.11700 31.43600 74.19300 1.000 22.67286 193 ILE E CA 1
ATOM 19567 C C . ILE E 1 193 ? 39.36500 31.21800 72.89600 1.000 26.15052 193 ILE E C 1
ATOM 19568 O O . ILE E 1 193 ? 39.31600 32.10800 72.04700 1.000 24.34322 193 ILE E O 1
ATOM 19584 N N . ASN E 1 194 ? 38.77900 30.03700 72.74100 1.000 28.66155 194 ASN E N 1
ATOM 19585 C CA . ASN E 1 194 ? 38.01000 29.72600 71.54500 1.000 29.32767 194 ASN E CA 1
ATOM 19586 C C . ASN E 1 194 ? 36.56900 30.17300 71.74000 1.000 27.22203 194 ASN E C 1
ATOM 19587 O O . ASN E 1 194 ? 35.87800 29.66900 72.62400 1.000 26.22089 194 ASN E O 1
ATOM 19598 N N . ASN E 1 195 ? 36.13400 31.14000 70.93900 1.000 25.04756 195 ASN E N 1
ATOM 19599 C CA . ASN E 1 195 ? 34.77200 31.66300 71.01800 1.000 28.76387 195 ASN E CA 1
ATOM 19600 C C . ASN E 1 195 ? 33.72400 30.72900 70.41300 1.000 26.15353 195 ASN E C 1
ATOM 19601 O O . ASN E 1 195 ? 32.52100 30.97800 70.57600 1.000 26.38712 195 ASN E O 1
ATOM 19612 N N . ARG E 1 196 ? 34.14600 29.70000 69.69900 1.000 29.05317 196 ARG E N 1
ATOM 19613 C CA A ARG E 1 196 ? 33.22400 28.73100 69.12100 0.386 31.47114 196 ARG E CA 1
ATOM 19614 C CA B ARG E 1 196 ? 33.24100 28.72100 69.10800 0.614 31.21415 196 ARG E CA 1
ATOM 19615 C C . ARG E 1 196 ? 33.08000 27.54900 70.07100 1.000 30.19659 196 ARG E C 1
ATOM 19616 O O . ARG E 1 196 ? 34.07200 26.88800 70.42900 1.000 29.98690 196 ARG E O 1
ATOM 19657 N N . ASN E 1 197 ? 31.85000 27.33400 70.51500 1.000 35.34133 197 ASN E N 1
ATOM 19658 C CA . ASN E 1 197 ? 31.45800 26.17300 71.31500 1.000 38.24098 197 ASN E CA 1
ATOM 19659 C C . ASN E 1 197 ? 31.47900 24.91700 70.44600 1.000 39.53034 197 ASN E C 1
ATOM 19660 O O . ASN E 1 197 ? 30.84300 24.87000 69.37900 1.000 34.33676 197 ASN E O 1
ATOM 19671 N N . LEU E 1 198 ? 32.22300 23.90300 70.87600 1.000 40.50968 198 LEU E N 1
ATOM 19672 C CA . LEU E 1 198 ? 32.31800 22.70000 70.04800 1.000 46.82526 198 LEU E CA 1
ATOM 19673 C C . LEU E 1 198 ? 31.13900 21.73200 70.23800 1.000 48.27249 198 LEU E C 1
ATOM 19674 O O . LEU E 1 198 ? 30.95400 20.85000 69.39900 1.000 48.68489 198 LEU E O 1
ATOM 19690 N N . HIS E 1 199 ? 30.30300 21.91600 71.26500 1.000 43.34161 199 HIS E N 1
ATOM 19691 C CA . HIS E 1 199 ? 29.04500 21.16900 71.36400 1.000 50.07066 199 HIS E CA 1
ATOM 19692 C C . HIS E 1 199 ? 28.04500 21.62100 70.30100 1.000 45.88860 199 HIS E C 1
ATOM 19693 O O . HIS E 1 199 ? 27.41300 20.79800 69.63500 1.000 54.42666 199 HIS E O 1
ATOM 19707 N N . THR E 1 200 ? 27.87900 22.92500 70.14400 1.000 40.85531 200 THR E N 1
ATOM 19708 C CA . THR E 1 200 ? 26.81800 23.49200 69.33400 1.000 40.24919 200 THR E CA 1
ATOM 19709 C C . THR E 1 200 ? 27.29500 24.19200 68.07200 1.000 40.99052 200 THR E C 1
ATOM 19710 O O . THR E 1 200 ? 26.47100 24.48300 67.20100 1.000 38.67149 200 THR E O 1
ATOM 19721 N N . PHE E 1 201 ? 28.57800 24.53800 67.98600 1.000 42.19269 201 PHE E N 1
ATOM 19722 C CA . PHE E 1 201 ? 29.12500 25.40100 66.93800 1.000 39.02320 201 PHE E CA 1
ATOM 19723 C C . PHE E 1 201 ? 28.57700 26.83800 66.98200 1.000 29.13522 201 PHE E C 1
ATOM 19724 O O . PHE E 1 201 ? 28.80800 27.60500 66.05800 1.000 37.05553 201 PHE E O 1
ATOM 19741 N N . GLU E 1 202 ? 27.87700 27.23000 68.03900 1.000 36.26397 202 GLU E N 1
ATOM 19742 C CA . GLU E 1 202 ? 27.57700 28.64100 68.25200 1.000 44.50110 202 GLU E CA 1
ATOM 19743 C C . GLU E 1 202 ? 28.85600 29.41900 68.58100 1.000 34.79468 202 GLU E C 1
ATOM 19744 O O . GLU E 1 202 ? 29.74000 28.93800 69.28500 1.000 31.20248 202 GLU E O 1
ATOM 19756 N N . VAL E 1 203 ? 28.92500 30.64400 68.09000 1.000 38.59320 203 VAL E N 1
ATOM 19757 C CA . VAL E 1 203 ? 30.04100 31.54100 68.32400 1.000 30.64352 203 VAL E CA 1
ATOM 19758 C C . VAL E 1 203 ? 29.55100 32.64500 69.24100 1.000 33.07639 203 VAL E C 1
ATOM 19759 O O . VAL E 1 203 ? 28.46100 33.19500 69.03900 1.000 33.94767 203 VAL E O 1
ATOM 19772 N N . SER E 1 204 ? 30.33100 32.93800 70.26900 1.000 31.28410 204 SER E N 1
ATOM 19773 C CA . SER E 1 204 ? 30.04500 34.07800 71.12300 1.000 30.91515 204 SER E CA 1
ATOM 19774 C C . SER E 1 204 ? 31.33900 34.73500 71.56000 1.000 31.05383 204 SER E C 1
ATOM 19775 O O . SER E 1 204 ? 32.12800 34.12100 72.28700 1.000 24.98519 204 SER E O 1
ATOM 19783 N N . LEU E 1 205 ? 31.54000 35.98500 71.13800 1.000 27.10311 205 LEU E N 1
ATOM 19784 C CA . LEU E 1 205 ? 32.73600 36.71300 71.54600 1.000 30.11974 205 LEU E CA 1
ATOM 19785 C C . LEU E 1 205 ? 32.74100 36.99100 73.03800 1.000 30.84254 205 LEU E C 1
ATOM 19786 O O . LEU E 1 205 ? 33.80200 37.25900 73.60700 1.000 29.09544 205 LEU E O 1
ATOM 19802 N N . GLU E 1 206 ? 31.58200 36.90800 73.68200 1.000 25.99737 206 GLU E N 1
ATOM 19803 C CA . GLU E 1 206 ? 31.49900 37.05800 75.12400 1.000 31.83107 206 GLU E CA 1
ATOM 19804 C C . GLU E 1 206 ? 32.21700 35.91600 75.84900 1.000 29.01145 206 GLU E C 1
ATOM 19805 O O . GLU E 1 206 ? 32.52500 36.04300 77.04500 1.000 29.35904 206 GLU E O 1
ATOM 19817 N N . THR E 1 207 ? 32.53900 34.82600 75.14600 1.000 25.62842 207 THR E N 1
ATOM 19818 C CA . THR E 1 207 ? 33.36800 33.78700 75.74400 1.000 29.42833 207 THR E CA 1
ATOM 19819 C C . THR E 1 207 ? 34.72500 34.35600 76.14900 1.000 30.19774 207 THR E C 1
ATOM 19820 O O . THR E 1 207 ? 35.21400 34.10100 77.25400 1.000 24.83161 207 THR E O 1
ATOM 19831 N N . THR E 1 208 ? 35.33300 35.15100 75.27100 1.000 24.32145 208 THR E N 1
ATOM 19832 C CA . THR E 1 208 ? 36.56000 35.84800 75.60700 1.000 25.20607 208 THR E CA 1
ATOM 19833 C C . THR E 1 208 ? 36.31800 36.91600 76.67600 1.000 26.13711 208 THR E C 1
ATOM 19834 O O . THR E 1 208 ? 37.02300 36.95400 77.69300 1.000 22.02137 208 THR E O 1
ATOM 19845 N N . LEU E 1 209 ? 35.35100 37.82100 76.45800 1.000 23.76018 209 LEU E N 1
ATOM 19846 C CA . LEU E 1 209 ? 35.19400 38.94400 77.39000 1.000 26.60628 209 LEU E CA 1
ATOM 19847 C C . LEU E 1 209 ? 34.95900 38.46900 78.82100 1.000 26.54558 209 LEU E C 1
ATOM 19848 O O . LEU E 1 209 ? 35.50500 39.05400 79.76700 1.000 27.93687 209 LEU E O 1
ATOM 19864 N N . ASP E 1 210 ? 34.18400 37.39000 78.99900 1.000 23.93379 210 ASP E N 1
ATOM 19865 C CA . ASP E 1 210 ? 33.85600 36.89600 80.33300 1.000 25.65541 210 ASP E CA 1
ATOM 19866 C C . ASP E 1 210 ? 35.01400 36.21900 81.04000 1.000 27.96903 210 ASP E C 1
ATOM 19867 O O . ASP E 1 210 ? 34.92500 35.99600 82.24300 1.000 27.40129 210 ASP E O 1
ATOM 19876 N N . LEU E 1 211 ? 36.07400 35.86000 80.33700 1.000 23.39297 211 LEU E N 1
ATOM 19877 C CA . LEU E 1 211 ? 37.22500 35.26300 80.98100 1.000 23.94965 211 LEU E CA 1
ATOM 19878 C C . LEU E 1 211 ? 38.34900 36.25500 81.25800 1.000 27.44178 211 LEU E C 1
ATOM 19879 O O . LEU E 1 211 ? 39.28000 35.90700 81.98200 1.000 26.72978 211 LEU E O 1
ATOM 19895 N N . LEU E 1 212 ? 38.28900 37.45800 80.68100 1.000 26.69334 212 LEU E N 1
ATOM 19896 C CA . LEU E 1 212 ? 39.34400 38.44300 80.89600 1.000 26.74344 212 LEU E CA 1
ATOM 19897 C C . LEU E 1 212 ? 39.54200 38.77100 82.37000 1.000 23.58086 212 LEU E C 1
ATOM 19898 O O . LEU E 1 212 ? 40.70000 38.94600 82.77000 1.000 23.07595 212 LEU E O 1
ATOM 19914 N N . PRO E 1 213 ? 38.49300 38.82600 83.23200 1.000 24.61672 213 PRO E N 1
ATOM 19915 C CA . PRO E 1 213 ? 38.71300 39.13200 84.66000 1.000 29.13942 213 PRO E CA 1
ATOM 19916 C C . PRO E 1 213 ? 39.48900 38.07700 85.41300 1.000 19.64954 213 PRO E C 1
ATOM 19917 O O . PRO E 1 213 ? 39.80500 38.28700 86.57600 1.000 23.58134 213 PRO E O 1
ATOM 19928 N N . GLU E 1 214 ? 39.82300 36.94900 84.77200 1.000 25.55770 214 GLU E N 1
ATOM 19929 C CA . GLU E 1 214 ? 40.57000 35.88700 85.43000 1.000 21.50731 214 GLU E CA 1
ATOM 19930 C C . GLU E 1 214 ? 41.90800 35.60600 84.80100 1.000 22.98880 214 GLU E C 1
ATOM 19931 O O . GLU E 1 214 ? 42.59800 34.70500 85.26900 1.000 24.90343 214 GLU E O 1
ATOM 19943 N N . ILE E 1 215 ? 42.30200 36.35100 83.77700 1.000 24.60802 215 ILE E N 1
ATOM 19944 C CA . ILE E 1 215 ? 43.55400 36.10300 83.06700 1.000 23.18798 215 ILE E CA 1
ATOM 19945 C C . ILE E 1 215 ? 44.64300 36.97800 83.69600 1.000 22.36663 215 ILE E C 1
ATOM 19946 O O . ILE E 1 215 ? 44.52400 38.20400 83.66300 1.000 24.21678 215 ILE E O 1
ATOM 19962 N N . PRO E 1 216 ? 45.70600 36.39500 84.25000 1.000 26.80373 216 PRO E N 1
ATOM 19963 C CA . PRO E 1 216 ? 46.79500 37.20700 84.81200 1.000 26.12012 216 PRO E CA 1
ATOM 19964 C C . PRO E 1 216 ? 47.44000 38.10800 83.78300 1.000 26.22981 216 PRO E C 1
ATOM 19965 O O . PRO E 1 216 ? 47.52700 37.77200 82.59200 1.000 24.74067 216 PRO E O 1
ATOM 19976 N N . ARG E 1 217 ? 47.88600 39.28100 84.25700 1.000 21.11808 217 ARG E N 1
ATOM 19977 C CA . ARG E 1 217 ? 48.53500 40.22200 83.36200 1.000 27.33352 217 ARG E CA 1
ATOM 19978 C C . ARG E 1 217 ? 49.82900 39.67200 82.79500 1.000 25.68479 217 ARG E C 1
ATOM 19979 O O . ARG E 1 217 ? 50.27100 40.16300 81.75900 1.000 23.10695 217 ARG E O 1
ATOM 20000 N N . ASP E 1 218 ? 50.43100 38.65500 83.40300 1.000 23.61745 218 ASP E N 1
ATOM 20001 C CA . ASP E 1 218 ? 51.63600 38.12100 82.78800 1.000 24.02135 218 ASP E CA 1
ATOM 20002 C C . ASP E 1 218 ? 51.33800 37.07200 81.72500 1.000 24.03712 218 ASP E C 1
ATOM 20003 O O . ASP E 1 218 ? 52.25700 36.41700 81.26300 1.000 24.97471 218 ASP E O 1
ATOM 20012 N N . ARG E 1 219 ? 50.08000 36.89300 81.34900 1.000 24.54799 219 ARG E N 1
ATOM 20013 C CA . ARG E 1 219 ? 49.67100 36.08000 80.21300 1.000 24.48563 219 ARG E CA 1
ATOM 20014 C C . ARG E 1 219 ? 49.12000 36.99700 79.13800 1.000 26.23841 219 ARG E C 1
ATOM 20015 O O . ARG E 1 219 ? 48.62700 38.09300 79.41600 1.000 25.87814 219 ARG E O 1
ATOM 20036 N N . LEU E 1 220 ? 49.15200 36.50000 77.91900 1.000 21.55065 220 LEU E N 1
ATOM 20037 C CA . LEU E 1 220 ? 48.60500 37.18100 76.76000 1.000 25.08887 220 LEU E CA 1
ATOM 20038 C C . LEU E 1 220 ? 47.38000 36.42800 76.27000 1.000 22.72173 220 LEU E C 1
ATOM 20039 O O . LEU E 1 220 ? 47.47600 35.23500 75.93300 1.000 24.63679 220 LEU E O 1
ATOM 20055 N N . VAL E 1 221 ? 46.25800 37.13800 76.17800 1.000 22.13395 221 VAL E N 1
ATOM 20056 C CA . VAL E 1 221 ? 45.02200 36.58800 75.63700 1.000 19.89416 221 VAL E CA 1
ATOM 20057 C C . VAL E 1 221 ? 45.10700 36.56000 74.11900 1.000 24.18448 221 VAL E C 1
ATOM 20058 O O . VAL E 1 221 ? 45.43900 37.57000 73.48800 1.000 23.24320 221 VAL E O 1
ATOM 20071 N N . VAL E 1 222 ? 44.82400 35.39100 73.53800 1.000 20.41055 222 VAL E N 1
ATOM 20072 C CA . VAL E 1 222 ? 44.58200 35.23600 72.11200 1.000 24.11132 222 VAL E CA 1
ATOM 20073 C C . VAL E 1 222 ? 43.11600 34.85600 71.91200 1.000 23.19782 222 VAL E C 1
ATOM 20074 O O . VAL E 1 222 ? 42.69700 33.74300 72.27000 1.000 22.72465 222 VAL E O 1
ATOM 20087 N N . THR E 1 223 ? 42.33400 35.74000 71.30000 1.000 21.92106 223 THR E N 1
ATOM 20088 C CA . THR E 1 223 ? 40.94400 35.41800 70.99500 1.000 23.74664 223 THR E CA 1
ATOM 20089 C C . THR E 1 223 ? 40.85400 34.69900 69.65500 1.000 20.75305 223 THR E C 1
ATOM 20090 O O . THR E 1 223 ? 41.47500 35.11700 68.66700 1.000 23.03048 223 THR E O 1
ATOM 20101 N N . GLU E 1 224 ? 40.12200 33.57600 69.64900 1.000 26.17090 224 GLU E N 1
ATOM 20102 C CA . GLU E 1 224 ? 40.04300 32.65500 68.51300 1.000 22.14987 224 GLU E CA 1
ATOM 20103 C C . GLU E 1 224 ? 38.60000 32.44100 68.08700 1.000 21.82420 224 GLU E C 1
ATOM 20104 O O . GLU E 1 224 ? 37.74800 32.11800 68.92300 1.000 21.05779 224 GLU E O 1
ATOM 20116 N N . SER E 1 225 ? 38.34600 32.60400 66.78200 1.000 23.67162 225 SER E N 1
ATOM 20117 C CA . SER E 1 225 ? 37.08100 32.32100 66.10800 1.000 24.98711 225 SER E CA 1
ATOM 20118 C C . SER E 1 225 ? 36.09700 33.47900 66.18500 1.000 24.58632 225 SER E C 1
ATOM 20119 O O . SER E 1 225 ? 36.08200 34.22400 67.16600 1.000 25.61443 225 SER E O 1
ATOM 20127 N N . GLY E 1 226 ? 35.24500 33.62200 65.17400 1.000 27.76456 226 GLY E N 1
ATOM 20128 C CA . GLY E 1 226 ? 34.15700 34.58200 65.25200 1.000 28.48232 226 GLY E CA 1
ATOM 20129 C C . GLY E 1 226 ? 34.52400 36.01600 64.93700 1.000 27.81258 226 GLY E C 1
ATOM 20130 O O . GLY E 1 226 ? 33.66200 36.89200 65.03400 1.000 30.64989 226 GLY E O 1
ATOM 20134 N N . ILE E 1 227 ? 35.75400 36.29700 64.54100 1.000 26.53962 227 ILE E N 1
ATOM 20135 C CA . ILE E 1 227 ? 36.14600 37.65000 64.17100 1.000 24.49329 227 ILE E CA 1
ATOM 20136 C C . ILE E 1 227 ? 35.80400 37.79500 62.69500 1.000 24.90892 227 ILE E C 1
ATOM 20137 O O . ILE E 1 227 ? 36.48800 37.24100 61.83000 1.000 25.35995 227 ILE E O 1
ATOM 20153 N N . LEU E 1 228 ? 34.75600 38.55400 62.39700 1.000 21.40954 228 LEU E N 1
ATOM 20154 C CA . LEU E 1 228 ? 34.29500 38.66000 61.02600 1.000 29.22592 228 LEU E CA 1
ATOM 20155 C C . LEU E 1 228 ? 34.22200 40.07800 60.51400 1.000 29.21845 228 LEU E C 1
ATOM 20156 O O . LEU E 1 228 ? 34.26200 40.26900 59.29900 1.000 27.41835 228 LEU E O 1
ATOM 20172 N N . ASN E 1 229 ? 34.12200 41.07500 61.38500 1.000 27.57506 229 ASN E N 1
ATOM 20173 C CA . ASN E 1 229 ? 33.97900 42.44600 60.91600 1.000 29.50561 229 ASN E CA 1
ATOM 20174 C C . ASN E 1 229 ? 34.62300 43.45100 61.87600 1.000 27.42944 229 ASN E C 1
ATOM 20175 O O . ASN E 1 229 ? 35.00700 43.13400 63.00800 1.000 24.76971 229 ASN E O 1
ATOM 20186 N N . ARG E 1 230 ? 34.66400 44.69800 61.41300 1.000 26.75517 230 ARG E N 1
ATOM 20187 C CA . ARG E 1 230 ? 35.36000 45.75600 62.12600 1.000 29.62198 230 ARG E CA 1
ATOM 20188 C C . ARG E 1 230 ? 34.83300 45.90700 63.53900 1.000 26.74239 230 ARG E C 1
ATOM 20189 O O . ARG E 1 230 ? 35.61800 46.09400 64.47800 1.000 29.79559 230 ARG E O 1
ATOM 20210 N N . ALA E 1 231 ? 33.51800 45.79400 63.72200 1.000 26.18663 231 ALA E N 1
ATOM 20211 C CA . ALA E 1 231 ? 32.95200 45.93000 65.06000 1.000 25.69565 231 ALA E CA 1
ATOM 20212 C C . ALA E 1 231 ? 33.47800 44.86300 66.01000 1.000 29.92202 231 ALA E C 1
ATOM 20213 O O . ALA E 1 231 ? 33.63100 45.12500 67.22100 1.000 24.22186 231 ALA E O 1
ATOM 20220 N N . ASP E 1 232 ? 33.71800 43.64400 65.49600 1.000 23.50080 232 ASP E N 1
ATOM 20221 C CA . ASP E 1 232 ? 34.26900 42.57300 66.33900 1.000 21.40957 232 ASP E CA 1
ATOM 20222 C C . ASP E 1 232 ? 35.66800 42.93300 66.80600 1.000 24.04223 232 ASP E C 1
ATOM 20223 O O . ASP E 1 232 ? 36.01400 42.75700 67.98200 1.000 24.84536 232 ASP E O 1
ATOM 20232 N N . VAL E 1 233 ? 36.47300 43.46700 65.89200 1.000 25.27863 233 VAL E N 1
ATOM 20233 C CA . VAL E 1 233 ? 37.84000 43.85300 66.21600 1.000 26.01106 233 VAL E CA 1
ATOM 20234 C C . VAL E 1 233 ? 37.84300 44.99800 67.22600 1.000 22.26036 233 VAL E C 1
ATOM 20235 O O . VAL E 1 233 ? 38.60100 44.97800 68.19800 1.000 26.94000 233 VAL E O 1
ATOM 20248 N N . GLU E 1 234 ? 37.01000 46.02500 66.99100 1.000 24.18688 234 GLU E N 1
ATOM 20249 C CA . GLU E 1 234 ? 36.94800 47.17000 67.89800 1.000 24.47290 234 GLU E CA 1
ATOM 20250 C C . GLU E 1 234 ? 36.54900 46.74000 69.30400 1.000 21.01671 234 GLU E C 1
ATOM 20251 O O . GLU E 1 234 ? 37.14300 47.19200 70.28300 1.000 26.96132 234 GLU E O 1
ATOM 20263 N N . LEU E 1 235 ? 35.55700 45.84800 69.42300 1.000 26.44609 235 LEU E N 1
ATOM 20264 C CA . LEU E 1 235 ? 35.13900 45.36600 70.73600 1.000 23.55368 235 LEU E CA 1
ATOM 20265 C C . LEU E 1 235 ? 36.32200 44.76900 71.48900 1.000 23.79671 235 LEU E C 1
ATOM 20266 O O . LEU E 1 235 ? 36.56500 45.10100 72.65300 1.000 26.45941 235 LEU E O 1
ATOM 20282 N N . MET E 1 236 ? 37.09600 43.91300 70.81900 1.000 23.65993 236 MET E N 1
ATOM 20283 C CA . MET E 1 236 ? 38.25700 43.27700 71.46100 1.000 23.95885 236 MET E CA 1
ATOM 20284 C C . MET E 1 236 ? 39.31700 44.31000 71.84300 1.000 25.71090 236 MET E C 1
ATOM 20285 O O . MET E 1 236 ? 39.88200 44.26500 72.94700 1.000 22.69840 236 MET E O 1
ATOM 20299 N N . GLU E 1 237 ? 39.61700 45.23900 70.92700 1.000 23.83039 237 GLU E N 1
ATOM 20300 C CA . GLU E 1 237 ? 40.66700 46.20600 71.20200 1.000 29.35287 237 GLU E CA 1
ATOM 20301 C C . GLU E 1 237 ? 40.26900 47.14300 72.34600 1.000 25.79974 237 GLU E C 1
ATOM 20302 O O . GLU E 1 237 ? 41.09700 47.44600 73.20100 1.000 24.37390 237 GLU E O 1
ATOM 20314 N N . VAL E 1 238 ? 39.00700 47.59100 72.39800 1.000 24.06083 238 VAL E N 1
ATOM 20315 C CA . VAL E 1 238 ? 38.52700 48.33100 73.58000 1.000 29.58456 238 VAL E CA 1
ATOM 20316 C C . VAL E 1 238 ? 38.67200 47.51400 74.85700 1.000 27.33882 238 VAL E C 1
ATOM 20317 O O . VAL E 1 238 ? 38.90600 48.07200 75.94100 1.000 27.79272 238 VAL E O 1
ATOM 20330 N N . SER E 1 239 ? 38.53600 46.19500 74.77000 1.000 24.35057 239 SER E N 1
ATOM 20331 C CA . SER E 1 239 ? 38.75800 45.33500 75.92700 1.000 27.41449 239 SER E CA 1
ATOM 20332 C C . SER E 1 239 ? 40.22100 44.95400 76.12500 1.000 25.02866 239 SER E C 1
ATOM 20333 O O . SER E 1 239 ? 40.50400 44.03800 76.90700 1.000 25.56309 239 SER E O 1
ATOM 20341 N N . GLU E 1 240 ? 41.14700 45.61800 75.43100 1.000 24.41934 240 GLU E N 1
ATOM 20342 C CA . GLU E 1 240 ? 42.59000 45.37300 75.57800 1.000 28.73482 240 GLU E CA 1
ATOM 20343 C C . GLU E 1 240 ? 42.94800 43.94500 75.18900 1.000 26.93004 240 GLU E C 1
ATOM 20344 O O . GLU E 1 240 ? 43.82800 43.32200 75.78100 1.000 23.89447 240 GLU E O 1
ATOM 20356 N N . VAL E 1 241 ? 42.24800 43.41500 74.19500 1.000 21.65210 241 VAL E N 1
ATOM 20357 C CA . VAL E 1 241 ? 42.66700 42.19700 73.52400 1.000 23.11146 241 VAL E CA 1
ATOM 20358 C C . VAL E 1 241 ? 43.30500 42.59500 72.19900 1.000 26.32698 241 VAL E C 1
ATOM 20359 O O . VAL E 1 241 ? 42.66100 43.26200 71.38300 1.000 21.18305 241 VAL E O 1
ATOM 20372 N N . TYR E 1 242 ? 44.54400 42.14500 71.96200 1.000 25.05738 242 TYR E N 1
ATOM 20373 C CA . TYR E 1 242 ? 45.31300 42.54300 70.78900 1.000 23.76402 242 TYR E CA 1
ATOM 20374 C C . TYR E 1 242 ? 45.75500 41.38500 69.92100 1.000 25.87505 242 TYR E C 1
ATOM 20375 O O . TYR E 1 242 ? 46.14200 41.61100 68.76800 1.000 25.48889 242 TYR E O 1
ATOM 20393 N N . ALA E 1 243 ? 45.70700 40.16800 70.42500 1.000 21.62508 243 ALA E N 1
ATOM 20394 C CA . ALA E 1 243 ? 46.07300 38.98000 69.67500 1.000 22.80303 243 ALA E CA 1
ATOM 20395 C C . ALA E 1 243 ? 44.82000 38.23500 69.22700 1.000 23.76511 243 ALA E C 1
ATOM 20396 O O . ALA E 1 243 ? 43.90700 37.98800 70.03000 1.000 22.58646 243 ALA E O 1
ATOM 20403 N N . PHE E 1 244 ? 44.79800 37.85700 67.95100 1.000 21.58189 244 PHE E N 1
ATOM 20404 C CA . PHE E 1 244 ? 43.62600 37.31000 67.29600 1.000 22.07265 244 PHE E CA 1
ATOM 20405 C C . PHE E 1 244 ? 44.03200 36.13600 66.41800 1.000 23.30086 244 PHE E C 1
ATOM 20406 O O . PHE E 1 244 ? 45.05200 36.18800 65.72900 1.000 25.87450 244 PHE E O 1
ATOM 20423 N N . LEU E 1 245 ? 43.17000 35.13500 66.37000 1.000 23.74208 245 LEU E N 1
ATOM 20424 C CA . LEU E 1 245 ? 43.29700 34.00300 65.46400 1.000 25.34039 245 LEU E CA 1
ATOM 20425 C C . LEU E 1 245 ? 42.07000 34.01000 64.56800 1.000 20.96828 245 LEU E C 1
ATOM 20426 O O . LEU E 1 245 ? 40.94200 33.87300 65.05700 1.000 21.76561 245 LEU E O 1
ATOM 20442 N N . VAL E 1 246 ? 42.29900 34.14500 63.26200 1.000 24.53294 246 VAL E N 1
ATOM 20443 C CA . VAL E 1 246 ? 41.25300 34.45600 62.28900 1.000 21.83248 246 VAL E CA 1
ATOM 20444 C C . VAL E 1 246 ? 41.48000 33.60600 61.05300 1.000 22.08578 246 VAL E C 1
ATOM 20445 O O . VAL E 1 246 ? 42.54200 33.70500 60.42200 1.000 22.04968 246 VAL E O 1
ATOM 20458 N N . GLY E 1 247 ? 40.46300 32.81200 60.67800 1.000 21.99771 247 GLY E N 1
ATOM 20459 C CA . GLY E 1 247 ? 40.46000 32.05300 59.43800 1.000 22.07274 247 GLY E CA 1
ATOM 20460 C C . GLY E 1 247 ? 39.36000 32.40600 58.45300 1.000 24.28366 247 GLY E C 1
ATOM 20461 O O . GLY E 1 247 ? 39.63400 32.96300 57.38300 1.000 19.01198 247 GLY E O 1
ATOM 20465 N N . GLU E 1 248 ? 38.10700 32.10800 58.82600 1.000 21.94154 248 GLU E N 1
ATOM 20466 C CA . GLU E 1 248 ? 36.99200 32.25600 57.90700 1.000 20.37557 248 GLU E CA 1
ATOM 20467 C C . GLU E 1 248 ? 36.95000 33.62400 57.22800 1.000 25.72170 248 GLU E C 1
ATOM 20468 O O . GLU E 1 248 ? 36.78600 33.71000 56.00600 1.000 28.38901 248 GLU E O 1
ATOM 20480 N N . ALA E 1 249 ? 37.04100 34.71200 58.00500 1.000 27.97231 249 ALA E N 1
ATOM 20481 C CA . ALA E 1 249 ? 36.93300 36.04100 57.40400 1.000 28.92373 249 ALA E CA 1
ATOM 20482 C C . ALA E 1 249 ? 37.90300 36.19600 56.25200 1.000 23.23429 249 ALA E C 1
ATOM 20483 O O . ALA E 1 249 ? 37.58600 36.83400 55.25200 1.000 24.61374 249 ALA E O 1
ATOM 20490 N N . PHE E 1 250 ? 39.09600 35.62700 56.36500 1.000 25.93726 250 PHE E N 1
ATOM 20491 C CA . PHE E 1 250 ? 40.07200 35.81200 55.30200 1.000 26.52771 250 PHE E CA 1
ATOM 20492 C C . PHE E 1 250 ? 39.91400 34.77500 54.18200 1.000 25.76900 250 PHE E C 1
ATOM 20493 O O . PHE E 1 250 ? 40.09900 35.10200 53.00400 1.000 22.28016 250 PHE E O 1
ATOM 20510 N N . MET E 1 251 ? 39.59000 33.52800 54.54200 1.000 24.09286 251 MET E N 1
ATOM 20511 C CA . MET E 1 251 ? 39.44200 32.45000 53.56400 1.000 24.93176 251 MET E CA 1
ATOM 20512 C C . MET E 1 251 ? 38.26700 32.69600 52.60800 1.000 27.17012 251 MET E C 1
ATOM 20513 O O . MET E 1 251 ? 38.31200 32.27600 51.44700 1.000 25.57408 251 MET E O 1
ATOM 20527 N N . ARG E 1 252 ? 37.22100 33.38400 53.06700 1.000 29.40864 252 ARG E N 1
ATOM 20528 C CA . ARG E 1 252 ? 36.12500 33.77700 52.19000 1.000 29.27625 252 ARG E CA 1
ATOM 20529 C C . ARG E 1 252 ? 36.43900 34.99600 51.32600 1.000 31.89674 252 ARG E C 1
ATOM 20530 O O . ARG E 1 252 ? 35.71600 35.24500 50.36300 1.000 35.41770 252 ARG E O 1
ATOM 20551 N N . ALA E 1 253 ? 37.51800 35.73200 51.59300 1.000 30.89735 253 ALA E N 1
ATOM 20552 C CA . ALA E 1 253 ? 37.77600 36.96000 50.85700 1.000 30.89059 253 ALA E CA 1
ATOM 20553 C C . ALA E 1 253 ? 38.54000 36.64300 49.59000 1.000 36.11894 253 ALA E C 1
ATOM 20554 O O . ALA E 1 253 ? 39.31000 35.68700 49.54300 1.000 37.02186 253 ALA E O 1
ATOM 20561 N N . ASP E 1 254 ? 38.37600 37.49000 48.57200 1.000 35.74519 254 ASP E N 1
ATOM 20562 C CA . ASP E 1 254 ? 39.13200 37.27800 47.33900 1.000 39.38658 254 ASP E CA 1
ATOM 20563 C C . ASP E 1 254 ? 40.61900 37.38500 47.60000 1.000 36.74174 254 ASP E C 1
ATOM 20564 O O . ASP E 1 254 ? 41.40900 36.58400 47.08700 1.000 34.93886 254 ASP E O 1
ATOM 20573 N N . ASP E 1 255 ? 41.02600 38.38200 48.38600 1.000 29.39369 255 ASP E N 1
ATOM 20574 C CA . ASP E 1 255 ? 42.43700 38.58900 48.69800 1.000 35.80896 255 ASP E CA 1
ATOM 20575 C C . ASP E 1 255 ? 42.57300 38.50100 50.21900 1.000 33.13042 255 ASP E C 1
ATOM 20576 O O . ASP E 1 255 ? 42.27200 39.47700 50.92700 1.000 26.90813 255 ASP E O 1
ATOM 20585 N N . PRO E 1 256 ? 43.03800 37.37200 50.76100 1.000 28.13973 256 PRO E N 1
ATOM 20586 C CA . PRO E 1 256 ? 42.96100 37.18400 52.22300 1.000 26.41288 256 PRO E CA 1
ATOM 20587 C C . PRO E 1 256 ? 43.79400 38.18600 53.00200 1.000 27.00940 256 PRO E C 1
ATOM 20588 O O . PRO E 1 256 ? 43.34800 38.64800 54.06200 1.000 27.63255 256 PRO E O 1
ATOM 20599 N N . GLY E 1 257 ? 44.98400 38.54200 52.50100 1.000 27.25218 257 GLY E N 1
ATOM 20600 C CA . GLY E 1 257 ? 45.78600 39.57900 53.13700 1.000 27.15000 257 GLY E CA 1
ATOM 20601 C C . GLY E 1 257 ? 45.16400 40.95100 53.05000 1.000 26.33384 257 GLY E C 1
ATOM 20602 O O . GLY E 1 257 ? 45.31500 41.76600 53.95900 1.000 24.75992 257 GLY E O 1
ATOM 20606 N N . LEU E 1 258 ? 44.41500 41.22100 51.98200 1.000 29.13755 258 LEU E N 1
ATOM 20607 C CA . LEU E 1 258 ? 43.75000 42.50900 51.90000 1.000 29.36355 258 LEU E CA 1
ATOM 20608 C C . LEU E 1 258 ? 42.57300 42.59300 52.87700 1.000 27.68650 258 LEU E C 1
ATOM 20609 O O . LEU E 1 258 ? 42.31700 43.65700 53.46800 1.000 25.00778 258 LEU E O 1
ATOM 20625 N N . GLU E 1 259 ? 41.87300 41.47500 53.10700 1.000 25.14949 259 GLU E N 1
ATOM 20626 C CA . GLU E 1 259 ? 40.81900 41.47700 54.12400 1.000 23.87328 259 GLU E CA 1
ATOM 20627 C C . GLU E 1 259 ? 41.42300 41.67600 55.52100 1.000 24.21042 259 GLU E C 1
ATOM 20628 O O . GLU E 1 259 ? 40.85200 42.37600 56.36600 1.000 26.07016 259 GLU E O 1
ATOM 20640 N N . LEU E 1 260 ? 42.57100 41.06000 55.78800 1.000 26.29612 260 LEU E N 1
ATOM 20641 C CA . LEU E 1 260 ? 43.27700 41.30700 57.05700 1.000 27.24180 260 LEU E CA 1
ATOM 20642 C C . LEU E 1 260 ? 43.60900 42.79900 57.22900 1.000 25.44540 260 LEU E C 1
ATOM 20643 O O . LEU E 1 260 ? 43.30800 43.40800 58.27500 1.000 23.93435 260 LEU E O 1
ATOM 20659 N N . LYS E 1 261 ? 44.23600 43.39800 56.21200 1.000 25.37704 261 LYS E N 1
ATOM 20660 C CA . LYS E 1 261 ? 44.48500 44.84700 56.19500 1.000 26.63247 261 LYS E CA 1
ATOM 20661 C C . LYS E 1 261 ? 43.21400 45.65200 56.48200 1.000 31.91390 261 LYS E C 1
ATOM 20662 O O . LYS E 1 261 ? 43.20400 46.56200 57.32100 1.000 29.70077 261 LYS E O 1
ATOM 20681 N N . ARG E 1 262 ? 42.13100 45.32800 55.78700 1.000 26.94532 262 ARG E N 1
ATOM 20682 C CA . ARG E 1 262 ? 40.88400 46.06100 55.97600 1.000 25.28172 262 ARG E CA 1
ATOM 20683 C C . ARG E 1 262 ? 40.34300 45.93600 57.39700 1.000 32.06180 262 ARG E C 1
ATOM 20684 O O . ARG E 1 262 ? 39.83800 46.91400 57.95600 1.000 30.40352 262 ARG E O 1
ATOM 20705 N N . LEU E 1 263 ? 40.39900 44.73800 57.99100 1.000 27.57532 263 LEU E N 1
ATOM 20706 C CA . LEU E 1 263 ? 39.81300 44.54900 59.31400 1.000 26.55554 263 LEU E CA 1
ATOM 20707 C C . LEU E 1 263 ? 40.66100 45.12700 60.44000 1.000 26.09221 263 LEU E C 1
ATOM 20708 O O . LEU E 1 263 ? 40.11400 45.47800 61.48700 1.000 28.05266 263 LEU E O 1
ATOM 20724 N N . PHE E 1 264 ? 41.98400 45.16100 60.28500 1.000 25.29808 264 PHE E N 1
ATOM 20725 C CA . PHE E 1 264 ? 42.87600 45.44900 61.39500 1.000 28.16848 264 PHE E CA 1
ATOM 20726 C C . PHE E 1 264 ? 43.74500 46.68700 61.20100 1.000 32.72122 264 PHE E C 1
ATOM 20727 O O . PHE E 1 264 ? 44.18300 47.25100 62.19900 1.000 29.93959 264 PHE E O 1
ATOM 20744 N N . PHE E 1 265 ? 44.01300 47.11900 59.96600 1.000 33.08963 265 PHE E N 1
ATOM 20745 C CA . PHE E 1 265 ? 44.92800 48.23000 59.69800 1.000 31.30085 265 PHE E CA 1
ATOM 20746 C C . PHE E 1 265 ? 44.31500 49.25300 58.74600 1.000 34.58710 265 PHE E C 1
ATOM 20747 O O . PHE E 1 265 ? 45.00300 49.78800 57.87600 1.000 44.68020 265 PHE E O 1
ATOM 20764 N N . GLN E 1 266 ? 43.01500 49.49900 58.86300 1.000 46.34671 266 GLN E N 1
ATOM 20765 C CA . GLN E 1 266 ? 42.26200 50.53000 58.10100 1.000 57.66693 266 GLN E CA 1
ATOM 20766 C C . GLN E 1 266 ? 42.04700 50.20200 56.61800 1.000 52.91397 266 GLN E C 1
ATOM 20767 O O . GLN E 1 266 ? 40.91500 50.32600 56.12200 1.000 57.70355 266 GLN E O 1
ATOM 20781 N N . SER F 1 2 ? 27.60200 45.51100 56.97300 1.000 50.65154 2 SER F N 1
ATOM 20782 C CA . SER F 1 2 ? 27.79200 44.47100 55.96300 1.000 57.95363 2 SER F CA 1
ATOM 20783 C C . SER F 1 2 ? 27.07700 44.78900 54.65300 1.000 54.96393 2 SER F C 1
ATOM 20784 O O . SER F 1 2 ? 27.64500 44.58200 53.58000 1.000 57.22675 2 SER F O 1
ATOM 20791 N N . VAL F 1 3 ? 25.83800 45.26500 54.72000 1.000 52.56198 3 VAL F N 1
ATOM 20792 C CA . VAL F 1 3 ? 25.21700 45.79100 53.49400 1.000 51.67164 3 VAL F CA 1
ATOM 20793 C C . VAL F 1 3 ? 25.94200 47.06900 53.08900 1.000 48.43420 3 VAL F C 1
ATOM 20794 O O . VAL F 1 3 ? 26.12400 47.96000 53.93500 1.000 52.65613 3 VAL F O 1
ATOM 20807 N N . PRO F 1 4 ? 26.39000 47.19900 51.84200 1.000 46.86001 4 PRO F N 1
ATOM 20808 C CA . PRO F 1 4 ? 27.02500 48.44500 51.40800 1.000 50.73960 4 PRO F CA 1
ATOM 20809 C C . PRO F 1 4 ? 26.22800 49.65800 51.84500 1.000 48.17553 4 PRO F C 1
ATOM 20810 O O . PRO F 1 4 ? 25.00100 49.71600 51.69300 1.000 43.62486 4 PRO F O 1
ATOM 20821 N N . THR F 1 5 ? 26.93900 50.64000 52.38700 1.000 48.01649 5 THR F N 1
ATOM 20822 C CA . THR F 1 5 ? 26.25900 51.83500 52.86000 1.000 45.16465 5 THR F CA 1
ATOM 20823 C C . THR F 1 5 ? 25.47200 52.48600 51.73500 1.000 42.89282 5 THR F C 1
ATOM 20824 O O . THR F 1 5 ? 24.30900 52.86700 51.92600 1.000 40.44135 5 THR F O 1
ATOM 20835 N N . VAL F 1 6 ? 26.06800 52.60700 50.54300 1.000 40.32596 6 VAL F N 1
ATOM 20836 C CA . VAL F 1 6 ? 25.33500 53.26200 49.46600 1.000 38.82155 6 VAL F CA 1
ATOM 20837 C C . VAL F 1 6 ? 24.01800 52.54500 49.22500 1.000 38.50239 6 VAL F C 1
ATOM 20838 O O . VAL F 1 6 ? 22.99300 53.17600 48.95600 1.000 41.36487 6 VAL F O 1
ATOM 20851 N N . LEU F 1 7 ? 24.02200 51.21700 49.32400 1.000 39.93340 7 LEU F N 1
ATOM 20852 C CA . LEU F 1 7 ? 22.80000 50.46400 49.07100 1.000 39.47388 7 LEU F CA 1
ATOM 20853 C C . LEU F 1 7 ? 21.79300 50.62700 50.20700 1.000 35.56516 7 LEU F C 1
ATOM 20854 O O . LEU F 1 7 ? 20.58200 50.65400 49.95600 1.000 30.29548 7 LEU F O 1
ATOM 20870 N N . GLN F 1 8 ? 22.27000 50.74300 51.45300 1.000 34.69648 8 GLN F N 1
ATOM 20871 C CA . GLN F 1 8 ? 21.38000 51.07100 52.57000 1.000 38.95382 8 GLN F CA 1
ATOM 20872 C C . GLN F 1 8 ? 20.62700 52.35700 52.29200 1.000 31.28991 8 GLN F C 1
ATOM 20873 O O . GLN F 1 8 ? 19.40300 52.41700 52.42100 1.000 32.61680 8 GLN F O 1
ATOM 20887 N N . LYS F 1 9 ? 21.35900 53.39900 51.90700 1.000 30.73312 9 LYS F N 1
ATOM 20888 C CA . LYS F 1 9 ? 20.75800 54.67300 51.49300 1.000 39.26759 9 LYS F CA 1
ATOM 20889 C C . LYS F 1 9 ? 19.70300 54.47900 50.40800 1.000 32.02734 9 LYS F C 1
ATOM 20890 O O . LYS F 1 9 ? 18.58600 55.00500 50.49600 1.000 31.36268 9 LYS F O 1
ATOM 20909 N N . ILE F 1 10 ? 20.07600 53.78500 49.33100 1.000 34.51628 10 ILE F N 1
ATOM 20910 C CA . ILE F 1 10 ? 19.17600 53.64300 48.18900 1.000 31.41648 10 ILE F CA 1
ATOM 20911 C C . ILE F 1 10 ? 17.93500 52.88200 48.60100 1.000 29.73795 10 ILE F C 1
ATOM 20912 O O . ILE F 1 10 ? 16.81500 53.27100 48.26800 1.000 30.71578 10 ILE F O 1
ATOM 20928 N N . LEU F 1 11 ? 18.11600 51.75900 49.30400 1.000 33.39404 11 LEU F N 1
ATOM 20929 C CA . LEU F 1 11 ? 16.96200 50.93900 49.67800 1.000 32.05220 11 LEU F CA 1
ATOM 20930 C C . LEU F 1 11 ? 16.04900 51.66700 50.66900 1.000 32.45379 11 LEU F C 1
ATOM 20931 O O . LEU F 1 11 ? 14.82700 51.53600 50.59400 1.000 31.35665 11 LEU F O 1
ATOM 20947 N N . ALA F 1 12 ? 16.60600 52.42500 51.62400 1.000 35.50335 12 ALA F N 1
ATOM 20948 C CA . ALA F 1 12 ? 15.74200 53.21300 52.50600 1.000 36.99330 12 ALA F CA 1
ATOM 20949 C C . ALA F 1 12 ? 14.91400 54.20500 51.70800 1.000 32.85492 12 ALA F C 1
ATOM 20950 O O . ALA F 1 12 ? 13.71600 54.36700 51.95500 1.000 32.35884 12 ALA F O 1
ATOM 20957 N N . ARG F 1 13 ? 15.52500 54.84800 50.71300 1.000 30.20805 13 ARG F N 1
ATOM 20958 C CA . ARG F 1 13 ? 14.75300 55.73400 49.84200 1.000 37.39208 13 ARG F CA 1
ATOM 20959 C C . ARG F 1 13 ? 13.69300 54.97300 49.04700 1.000 34.43935 13 ARG F C 1
ATOM 20960 O O . ARG F 1 13 ? 12.58200 55.48500 48.85200 1.000 35.75719 13 ARG F O 1
ATOM 20981 N N . LYS F 1 14 ? 14.01800 53.76400 48.55000 1.000 33.92819 14 LYS F N 1
ATOM 20982 C CA . LYS F 1 14 ? 13.02900 52.95500 47.83000 1.000 33.46072 14 LYS F CA 1
ATOM 20983 C C . LYS F 1 14 ? 11.80200 52.65200 48.68000 1.000 30.51692 14 LYS F C 1
ATOM 20984 O O . LYS F 1 14 ? 10.68100 52.63200 48.17400 1.000 30.59686 14 LYS F O 1
ATOM 21003 N N . ALA F 1 15 ? 11.98600 52.35400 49.96400 1.000 37.09518 15 ALA F N 1
ATOM 21004 C CA . ALA F 1 15 ? 10.81100 52.04600 50.78400 1.000 38.23337 15 ALA F CA 1
ATOM 21005 C C . ALA F 1 15 ? 9.86300 53.24000 50.85500 1.000 39.26990 15 ALA F C 1
ATOM 21006 O O . ALA F 1 15 ? 8.63400 53.07500 50.80800 1.000 34.68370 15 ALA F O 1
ATOM 21013 N N . GLU F 1 16 ? 10.42300 54.45200 50.95500 1.000 41.51833 16 GLU F N 1
ATOM 21014 C CA . GLU F 1 16 ? 9.61000 55.67000 50.90000 1.000 41.29525 16 GLU F CA 1
ATOM 21015 C C . GLU F 1 16 ? 8.91500 55.80200 49.55900 1.000 37.33180 16 GLU F C 1
ATOM 21016 O O . GLU F 1 16 ? 7.71100 56.06100 49.49500 1.000 40.40814 16 GLU F O 1
ATOM 21028 N N . GLU F 1 17 ? 9.67800 55.68000 48.46700 1.000 38.42883 17 GLU F N 1
ATOM 21029 C CA . GLU F 1 17 ? 9.09300 55.79200 47.13000 1.000 35.94646 17 GLU F CA 1
ATOM 21030 C C . GLU F 1 17 ? 7.97000 54.79300 46.93400 1.000 33.99676 17 GLU F C 1
ATOM 21031 O O . GLU F 1 17 ? 6.90400 55.13800 46.41000 1.000 37.56110 17 GLU F O 1
ATOM 21043 N N . VAL F 1 18 ? 8.19400 53.53000 47.30000 1.000 34.43688 18 VAL F N 1
ATOM 21044 C CA . VAL F 1 18 ? 7.12100 52.53900 47.15600 1.000 34.60023 18 VAL F CA 1
ATOM 21045 C C . VAL F 1 18 ? 5.89000 52.97400 47.93100 1.000 36.52743 18 VAL F C 1
ATOM 21046 O O . VAL F 1 18 ? 4.76600 52.91400 47.42900 1.000 38.95715 18 VAL F O 1
ATOM 21059 N N . ALA F 1 19 ? 6.07900 53.40600 49.17900 1.000 42.21994 19 ALA F N 1
ATOM 21060 C CA . ALA F 1 19 ? 4.92400 53.76200 49.99600 1.000 38.32261 19 ALA F CA 1
ATOM 21061 C C . ALA F 1 19 ? 4.19300 54.94900 49.39200 1.000 39.72854 19 ALA F C 1
ATOM 21062 O O . ALA F 1 19 ? 2.96300 54.92600 49.26400 1.000 40.39727 19 ALA F O 1
ATOM 21069 N N . GLU F 1 20 ? 4.95100 55.97000 48.96700 1.000 38.00821 20 GLU F N 1
ATOM 21070 C CA . GLU F 1 20 ? 4.37400 57.13600 48.29100 1.000 42.67530 20 GLU F CA 1
ATOM 21071 C C . GLU F 1 20 ? 3.60700 56.72700 47.03900 1.000 40.19633 20 GLU F C 1
ATOM 21072 O O . GLU F 1 20 ? 2.43800 57.08800 46.87500 1.000 42.61267 20 GLU F O 1
ATOM 21084 N N . ARG F 1 21 ? 4.24100 55.97400 46.13500 1.000 36.77231 21 ARG F N 1
ATOM 21085 C CA . ARG F 1 21 ? 3.56700 55.65900 44.87100 1.000 37.83422 21 ARG F CA 1
ATOM 21086 C C . ARG F 1 21 ? 2.34800 54.78600 45.09600 1.000 39.93638 21 ARG F C 1
ATOM 21087 O O . ARG F 1 21 ? 1.32500 54.93300 44.41400 1.000 42.86731 21 ARG F O 1
ATOM 21108 N N . ARG F 1 22 ? 2.43300 53.86400 46.04600 1.000 44.94386 22 ARG F N 1
ATOM 21109 C CA . ARG F 1 22 ? 1.32300 52.94300 46.25900 1.000 47.69411 22 ARG F CA 1
ATOM 21110 C C . ARG F 1 22 ? 0.07800 53.66000 46.79100 1.000 46.49667 22 ARG F C 1
ATOM 21111 O O . ARG F 1 22 ? -1.05800 53.22300 46.53700 1.000 41.15449 22 ARG F O 1
ATOM 21132 N N . ALA F 1 23 ? 0.26500 54.75100 47.53300 1.000 48.74060 23 ALA F N 1
ATOM 21133 C CA . ALA F 1 23 ? -0.87800 55.46500 48.08400 1.000 47.68402 23 ALA F CA 1
ATOM 21134 C C . ALA F 1 23 ? -1.66000 56.17600 46.99800 1.000 43.37245 23 ALA F C 1
ATOM 21135 O O . ALA F 1 23 ? -2.87400 56.33400 47.12400 1.000 50.94010 23 ALA F O 1
ATOM 21142 N N . ARG F 1 24 ? -0.99300 56.60000 45.93000 1.000 45.29059 24 ARG F N 1
ATOM 21143 C CA . ARG F 1 24 ? -1.67500 57.27900 44.83600 1.000 45.42487 24 ARG F CA 1
ATOM 21144 C C . ARG F 1 24 ? -2.19400 56.31300 43.78500 1.000 46.70005 24 ARG F C 1
ATOM 21145 O O . ARG F 1 24 ? -3.27200 56.53800 43.23100 1.000 49.60010 24 ARG F O 1
ATOM 21166 N N . VAL F 1 25 ? -1.44300 55.25200 43.48500 1.000 44.76206 25 VAL F N 1
ATOM 21167 C CA . VAL F 1 25 ? -1.82800 54.26700 42.48600 1.000 36.58691 25 VAL F CA 1
ATOM 21168 C C . VAL F 1 25 ? -1.68900 52.90100 43.13700 1.000 41.78379 25 VAL F C 1
ATOM 21169 O O . VAL F 1 25 ? -0.57000 52.41300 43.33200 1.000 39.85467 25 VAL F O 1
ATOM 21182 N N . ASN F 1 26 ? -2.81300 52.27300 43.45000 1.000 41.06936 26 ASN F N 1
ATOM 21183 C CA . ASN F 1 26 ? -2.76700 51.07100 44.25300 1.000 37.60987 26 ASN F CA 1
ATOM 21184 C C . ASN F 1 26 ? -2.47400 49.83800 43.39200 1.000 39.45258 26 ASN F C 1
ATOM 21185 O O . ASN F 1 26 ? -2.49700 49.86800 42.15900 1.000 37.16543 26 ASN F O 1
ATOM 21196 N N . LEU F 1 27 ? -2.18300 48.74000 44.07800 1.000 37.28857 27 LEU F N 1
ATOM 21197 C CA . LEU F 1 27 ? -1.75700 47.52300 43.40100 1.000 37.00973 27 LEU F CA 1
ATOM 21198 C C . LEU F 1 27 ? -2.70300 47.15300 42.27500 1.000 37.80127 27 LEU F C 1
ATOM 21199 O O . LEU F 1 27 ? -2.26600 46.82400 41.16700 1.000 34.69098 27 LEU F O 1
ATOM 21215 N N . ALA F 1 28 ? -4.01100 47.19300 42.54400 1.000 40.35945 28 ALA F N 1
ATOM 21216 C CA . ALA F 1 28 ? -4.98400 46.79100 41.52800 1.000 36.45246 28 ALA F CA 1
ATOM 21217 C C . ALA F 1 28 ? -4.86600 47.65400 40.28100 1.000 37.19362 28 ALA F C 1
ATOM 21218 O O . ALA F 1 28 ? -4.90000 47.14200 39.15900 1.000 40.80426 28 ALA F O 1
ATOM 21225 N N . GLU F 1 29 ? -4.69900 48.96000 40.44100 1.000 39.26817 29 GLU F N 1
ATOM 21226 C CA . GLU F 1 29 ? -4.53000 49.78500 39.25300 1.000 39.57056 29 GLU F CA 1
ATOM 21227 C C . GLU F 1 29 ? -3.23600 49.43900 38.52000 1.000 42.39296 29 GLU F C 1
ATOM 21228 O O . GLU F 1 29 ? -3.23500 49.35900 37.28500 1.000 42.38679 29 GLU F O 1
ATOM 21240 N N . VAL F 1 30 ? -2.11800 49.20900 39.23500 1.000 37.27022 30 VAL F N 1
ATOM 21241 C CA A VAL F 1 30 ? -0.89600 48.87900 38.49900 0.336 39.65069 30 VAL F CA 1
ATOM 21242 C CA B VAL F 1 30 ? -0.88000 48.85600 38.53500 0.664 39.65692 30 VAL F CA 1
ATOM 21243 C C . VAL F 1 30 ? -1.03400 47.51700 37.83300 1.000 37.70331 30 VAL F C 1
ATOM 21244 O O . VAL F 1 30 ? -0.42500 47.28500 36.78900 1.000 39.51657 30 VAL F O 1
ATOM 21269 N N . GLU F 1 31 ? -1.84200 46.60200 38.40400 1.000 39.10987 31 GLU F N 1
ATOM 21270 C CA . GLU F 1 31 ? -2.10100 45.30800 37.74800 1.000 41.64302 31 GLU F CA 1
ATOM 21271 C C . GLU F 1 31 ? -2.90500 45.48300 36.46000 1.000 42.24204 31 GLU F C 1
ATOM 21272 O O . GLU F 1 31 ? -2.63200 44.83300 35.44200 1.000 39.97522 31 GLU F O 1
ATOM 21284 N N . ARG F 1 32 ? -3.92800 46.32500 36.49700 1.000 37.33658 32 ARG F N 1
ATOM 21285 C CA . ARG F 1 32 ? -4.67700 46.62000 35.28700 1.000 48.42760 32 ARG F CA 1
ATOM 21286 C C . ARG F 1 32 ? -3.76000 47.20000 34.21300 1.000 44.06476 32 ARG F C 1
ATOM 21287 O O . ARG F 1 32 ? -3.73700 46.72400 33.07500 1.000 42.48464 32 ARG F O 1
ATOM 21308 N N . LEU F 1 33 ? -2.96300 48.20700 34.56400 1.000 40.02647 33 LEU F N 1
ATOM 21309 C CA . LEU F 1 33 ? -2.00900 48.74900 33.59900 1.000 41.28134 33 LEU F CA 1
ATOM 21310 C C . LEU F 1 33 ? -1.09900 47.65500 33.05700 1.000 43.76729 33 LEU F C 1
ATOM 21311 O O . LEU F 1 33 ? -0.88700 47.54700 31.84400 1.000 43.73305 33 LEU F O 1
ATOM 21327 N N . ALA F 1 34 ? -0.57700 46.80200 33.93700 1.000 43.76210 34 ALA F N 1
ATOM 21328 C CA . ALA F 1 34 ? 0.31000 45.74300 33.46500 1.000 43.32331 34 ALA F CA 1
ATOM 21329 C C . ALA F 1 34 ? -0.37400 44.86300 32.42300 1.000 47.45125 34 ALA F C 1
ATOM 21330 O O . ALA F 1 34 ? 0.21500 44.55100 31.38100 1.000 44.89487 34 ALA F O 1
ATOM 21337 N N . ARG F 1 35 ? -1.62100 44.44700 32.69000 1.000 50.35608 35 ARG F N 1
ATOM 21338 C CA . ARG F 1 35 ? -2.31200 43.51000 31.80200 1.000 52.24349 35 ARG F CA 1
ATOM 21339 C C . ARG F 1 35 ? -2.56700 44.10800 30.43100 1.000 49.35077 35 ARG F C 1
ATOM 21340 O O . ARG F 1 35 ? -2.70600 43.37200 29.44900 1.000 57.90099 35 ARG F O 1
ATOM 21361 N N . SER F 1 36 ? -2.66000 45.42600 30.34900 1.000 46.47539 36 SER F N 1
ATOM 21362 C CA . SER F 1 36 ? -2.88700 46.11600 29.09400 1.000 50.08535 36 SER F CA 1
ATOM 21363 C C . SER F 1 36 ? -1.59600 46.58400 28.44600 1.000 50.39398 36 SER F C 1
ATOM 21364 O O . SER F 1 36 ? -1.64500 47.20800 27.38900 1.000 52.66113 36 SER F O 1
ATOM 21372 N N . ALA F 1 37 ? -0.45100 46.32600 29.06300 1.000 49.73378 37 ALA F N 1
ATOM 21373 C CA . ALA F 1 37 ? 0.79800 46.72000 28.45300 1.000 46.20928 37 ALA F CA 1
ATOM 21374 C C . ALA F 1 37 ? 1.10600 45.83700 27.24700 1.000 40.52616 37 ALA F C 1
ATOM 21375 O O . ALA F 1 37 ? 0.61600 44.71500 27.11500 1.000 42.23197 37 ALA F O 1
ATOM 21382 N N . ASP F 1 38 ? 1.91200 46.39400 26.34900 1.000 42.77916 38 ASP F N 1
ATOM 21383 C CA . ASP F 1 38 ? 2.52700 45.67400 25.23900 1.000 47.00718 38 ASP F CA 1
ATOM 21384 C C . ASP F 1 38 ? 3.11700 44.33700 25.70300 1.000 48.76005 38 ASP F C 1
ATOM 21385 O O . ASP F 1 38 ? 3.50500 44.19300 26.87000 1.000 47.73497 38 ASP F O 1
ATOM 21394 N N . ALA F 1 39 ? 3.22900 43.36300 24.80700 1.000 44.19163 39 ALA F N 1
ATOM 21395 C CA . ALA F 1 39 ? 3.70800 42.04300 25.21400 1.000 49.15935 39 ALA F CA 1
ATOM 21396 C C . ALA F 1 39 ? 5.22100 42.05200 25.46600 1.000 44.82220 39 ALA F C 1
ATOM 21397 O O . ALA F 1 39 ? 5.98100 42.69900 24.73200 1.000 40.61168 39 ALA F O 1
ATOM 21404 N N . PRO F 1 40 ? 5.69700 41.33900 26.48500 1.000 44.27254 40 PRO F N 1
ATOM 21405 C CA . PRO F 1 40 ? 7.14400 41.30700 26.72900 1.000 43.13886 40 PRO F CA 1
ATOM 21406 C C . PRO F 1 40 ? 7.89100 40.86100 25.47600 1.000 38.45174 40 PRO F C 1
ATOM 21407 O O . PRO F 1 40 ? 7.39800 40.07100 24.67600 1.000 38.17861 40 PRO F O 1
ATOM 21418 N N . ARG F 1 41 ? 9.07400 41.42800 25.28900 1.000 37.45342 41 ARG F N 1
ATOM 21419 C CA . ARG F 1 41 ? 9.84800 41.22300 24.07500 1.000 36.96049 41 ARG F CA 1
ATOM 21420 C C . ARG F 1 41 ? 10.80000 40.04000 24.15800 1.000 41.34427 41 ARG F C 1
ATOM 21421 O O . ARG F 1 41 ? 11.36500 39.66200 23.13300 1.000 38.93869 41 ARG F O 1
ATOM 21442 N N . GLY F 1 42 ? 11.01100 39.46200 25.33900 1.000 37.09757 42 GLY F N 1
ATOM 21443 C CA . GLY F 1 42 ? 11.87500 38.30200 25.44400 1.000 36.29002 42 GLY F CA 1
ATOM 21444 C C . GLY F 1 42 ? 13.32100 38.61000 25.73700 1.000 38.40869 42 GLY F C 1
ATOM 21445 O O . GLY F 1 42 ? 14.19900 38.32500 24.91800 1.000 39.48368 42 GLY F O 1
ATOM 21449 N N . PHE F 1 43 ? 13.57600 39.14600 26.93800 1.000 37.89838 43 PHE F N 1
ATOM 21450 C CA . PHE F 1 43 ? 14.90300 39.62900 27.30200 1.000 35.35632 43 PHE F CA 1
ATOM 21451 C C . PHE F 1 43 ? 15.92200 38.48300 27.39200 1.000 37.43294 43 PHE F C 1
ATOM 21452 O O . PHE F 1 43 ? 17.01300 38.56200 26.81900 1.000 33.28829 43 PHE F O 1
ATOM 21469 N N . ALA F 1 44 ? 15.59300 37.42000 28.12900 1.000 40.98180 44 ALA F N 1
ATOM 21470 C CA . ALA F 1 44 ? 16.53300 36.31700 28.31200 1.000 36.67088 44 ALA F CA 1
ATOM 21471 C C . ALA F 1 44 ? 16.87500 35.66100 26.97800 1.000 37.90447 44 ALA F C 1
ATOM 21472 O O . ALA F 1 44 ? 18.04600 35.43400 26.66000 1.000 41.25766 44 ALA F O 1
ATOM 21479 N N . ASN F 1 45 ? 15.85400 35.36600 26.17500 1.000 38.77007 45 ASN F N 1
ATOM 21480 C CA . ASN F 1 45 ? 16.06800 34.73100 24.87500 1.000 41.96444 45 ASN F CA 1
ATOM 21481 C C . ASN F 1 45 ? 16.93500 35.57300 23.93700 1.000 46.33191 45 ASN F C 1
ATOM 21482 O O . ASN F 1 45 ? 17.75000 35.02800 23.18400 1.000 48.92238 45 ASN F O 1
ATOM 21493 N N . ALA F 1 46 ? 16.77300 36.89700 23.93500 1.000 44.27820 46 ALA F N 1
ATOM 21494 C CA . ALA F 1 46 ? 17.62800 37.70000 23.06800 1.000 38.50558 46 ALA F CA 1
ATOM 21495 C C . ALA F 1 46 ? 19.09300 37.52100 23.44300 1.000 42.37256 46 ALA F C 1
ATOM 21496 O O . ALA F 1 46 ? 19.97100 37.53700 22.57100 1.000 43.56208 46 ALA F O 1
ATOM 21503 N N . LEU F 1 47 ? 19.37500 37.34700 24.74100 1.000 39.55264 47 LEU F N 1
ATOM 21504 C CA . LEU F 1 47 ? 20.74000 37.11400 25.20200 1.000 41.03819 47 LEU F CA 1
ATOM 21505 C C . LEU F 1 47 ? 21.19900 35.68700 24.91800 1.000 43.23441 47 LEU F C 1
ATOM 21506 O O . LEU F 1 47 ? 22.31300 35.47400 24.42800 1.000 39.34803 47 LEU F O 1
ATOM 21522 N N . LEU F 1 48 ? 20.36600 34.70000 25.25700 1.000 39.94062 48 LEU F N 1
ATOM 21523 C CA . LEU F 1 48 ? 20.73400 33.30400 25.05900 1.000 39.78419 48 LEU F CA 1
ATOM 21524 C C . LEU F 1 48 ? 20.98900 33.00700 23.58100 1.000 50.68689 48 LEU F C 1
ATOM 21525 O O . LEU F 1 48 ? 21.94400 32.29800 23.22900 1.000 49.92133 48 LEU F O 1
ATOM 21541 N N . GLU F 1 49 ? 20.13800 33.55800 22.70800 1.000 45.67380 49 GLU F N 1
ATOM 21542 C CA A GLU F 1 49 ? 20.26800 33.29500 21.28200 0.547 43.62274 49 GLU F CA 1
ATOM 21543 C CA B GLU F 1 49 ? 20.24100 33.35900 21.26600 0.453 43.64917 49 GLU F CA 1
ATOM 21544 C C . GLU F 1 49 ? 21.62900 33.72000 20.75700 1.000 48.32489 49 GLU F C 1
ATOM 21545 O O . GLU F 1 49 ? 22.19900 33.03200 19.90700 1.000 53.46141 49 GLU F O 1
ATOM 21568 N N . ARG F 1 50 ? 22.18300 34.81900 21.25800 1.000 46.07394 50 ARG F N 1
ATOM 21569 C CA . ARG F 1 50 ? 23.50100 35.23300 20.79500 1.000 47.34645 50 ARG F CA 1
ATOM 21570 C C . ARG F 1 50 ? 24.60800 34.51400 21.54100 1.000 50.97471 50 ARG F C 1
ATOM 21571 O O . ARG F 1 50 ? 25.61000 34.11700 20.93600 1.000 51.61294 50 ARG F O 1
ATOM 21592 N N . ALA F 1 51 ? 24.44700 34.34000 22.85200 1.000 51.23599 51 ALA F N 1
ATOM 21593 C CA . ALA F 1 51 ? 25.56500 33.87700 23.66000 1.000 50.03414 51 ALA F CA 1
ATOM 21594 C C . ALA F 1 51 ? 25.89300 32.42700 23.37400 1.000 53.48142 51 ALA F C 1
ATOM 21595 O O . ALA F 1 51 ? 27.04400 32.00900 23.55100 1.000 58.51571 51 ALA F O 1
ATOM 21602 N N . LYS F 1 52 ? 24.90200 31.64200 22.95000 1.000 52.85635 52 LYS F N 1
ATOM 21603 C CA . LYS F 1 52 ? 25.17300 30.25500 22.61800 1.000 51.39199 52 LYS F CA 1
ATOM 21604 C C . LYS F 1 52 ? 25.89100 30.13400 21.28000 1.000 53.20502 52 LYS F C 1
ATOM 21605 O O . LYS F 1 52 ? 26.61800 29.16300 21.06800 1.000 58.21983 52 LYS F O 1
ATOM 21624 N N . ARG F 1 53 ? 25.74000 31.11300 20.39400 1.000 53.42966 53 ARG F N 1
ATOM 21625 C CA . ARG F 1 53 ? 26.52100 31.18700 19.17300 1.000 50.19857 53 ARG F CA 1
ATOM 21626 C C . ARG F 1 53 ? 27.84100 31.91400 19.37700 1.000 52.78260 53 ARG F C 1
ATOM 21627 O O . ARG F 1 53 ? 28.48100 32.31700 18.40100 1.000 54.63821 53 ARG F O 1
ATOM 21648 N N . LYS F 1 54 ? 28.25500 32.10100 20.62800 1.000 56.00201 54 LYS F N 1
ATOM 21649 C CA . LYS F 1 54 ? 29.48600 32.82300 20.94800 1.000 58.25470 54 LYS F CA 1
ATOM 21650 C C . LYS F 1 54 ? 29.49800 34.21400 20.32100 1.000 55.19439 54 LYS F C 1
ATOM 21651 O O . LYS F 1 54 ? 30.55100 34.77800 20.04400 1.000 59.04592 54 LYS F O 1
ATOM 21670 N N . GLU F 1 55 ? 28.32400 34.78300 20.10100 1.000 56.59018 55 GLU F N 1
ATOM 21671 C CA . GLU F 1 55 ? 28.19500 36.15100 19.62300 1.000 49.28018 55 GLU F CA 1
ATOM 21672 C C . GLU F 1 55 ? 27.90200 37.08500 20.79100 1.000 53.50317 55 GLU F C 1
ATOM 21673 O O . GLU F 1 55 ? 27.07700 36.75300 21.65000 1.000 58.50797 55 GLU F O 1
ATOM 21685 N N . PRO F 1 56 ? 28.53700 38.25000 20.88400 1.000 53.59026 56 PRO F N 1
ATOM 21686 C CA . PRO F 1 56 ? 28.25900 39.15600 22.00500 1.000 53.09859 56 PRO F CA 1
ATOM 21687 C C . PRO F 1 56 ? 26.77100 39.41300 22.18900 1.000 51.77123 56 PRO F C 1
ATOM 21688 O O . PRO F 1 56 ? 26.04100 39.70300 21.23700 1.000 49.82814 56 PRO F O 1
ATOM 21699 N N . ALA F 1 57 ? 26.33000 39.29700 23.43700 1.000 52.02723 57 ALA F N 1
ATOM 21700 C CA . ALA F 1 57 ? 24.97400 39.63500 23.86300 1.000 46.62301 57 ALA F CA 1
ATOM 21701 C C . ALA F 1 57 ? 25.10400 40.81700 24.82100 1.000 43.18178 57 ALA F C 1
ATOM 21702 O O . ALA F 1 57 ? 25.36400 40.63100 26.01600 1.000 40.07444 57 ALA F O 1
ATOM 21709 N N . VAL F 1 58 ? 24.96300 42.03200 24.30000 1.000 41.38214 58 VAL F N 1
ATOM 21710 C CA . VAL F 1 58 ? 25.29200 43.24300 25.05100 1.000 45.32610 58 VAL F CA 1
ATOM 21711 C C . VAL F 1 58 ? 23.98800 43.86600 25.54100 1.000 40.81652 58 VAL F C 1
ATOM 21712 O O . VAL F 1 58 ? 23.11400 44.18200 24.72900 1.000 37.90635 58 VAL F O 1
ATOM 21725 N N . ILE F 1 59 ? 23.84800 44.00600 26.86600 1.000 41.70109 59 ILE F N 1
ATOM 21726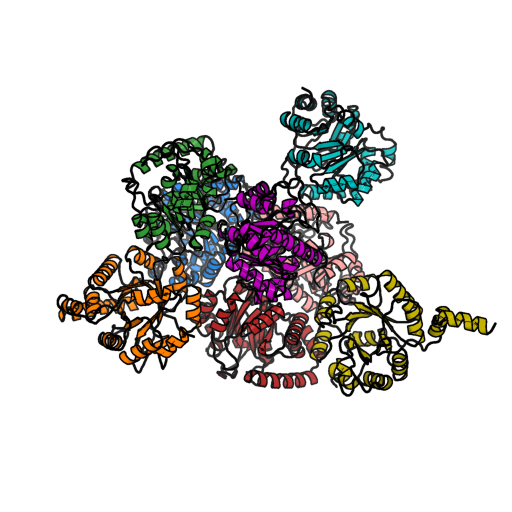 C CA . ILE F 1 59 ? 22.80600 44.84600 27.46500 1.000 42.22803 59 ILE F CA 1
ATOM 21727 C C . ILE F 1 59 ? 23.39300 46.24500 27.59000 1.000 38.78736 59 ILE F C 1
ATOM 21728 O O . ILE F 1 59 ? 24.27200 46.49600 28.42400 1.000 33.23147 59 ILE F O 1
ATOM 21744 N N . ALA F 1 60 ? 22.88800 47.16600 26.78300 1.000 43.85457 60 ALA F N 1
ATOM 21745 C CA . ALA F 1 60 ? 23.44900 48.50800 26.70000 1.000 42.88004 60 ALA F CA 1
ATOM 21746 C C . ALA F 1 60 ? 22.67100 49.44500 27.61800 1.000 33.01667 60 ALA F C 1
ATOM 21747 O O . ALA F 1 60 ? 21.45800 49.60000 27.47400 1.000 34.26849 60 ALA F O 1
ATOM 21754 N N . GLU F 1 61 ? 23.36000 50.07600 28.54500 1.000 39.07531 61 GLU F N 1
ATOM 21755 C CA . GLU F 1 61 ? 22.68300 50.75500 29.64000 1.000 39.31511 61 GLU F CA 1
ATOM 21756 C C . GLU F 1 61 ? 22.56300 52.26000 29.39700 1.000 36.49075 61 GLU F C 1
ATOM 21757 O O . GLU F 1 61 ? 23.55600 52.94100 29.12400 1.000 37.41798 61 GLU F O 1
ATOM 21769 N N . ILE F 1 62 ? 21.34300 52.76300 29.56000 1.000 36.70190 62 ILE F N 1
ATOM 21770 C CA . ILE F 1 62 ? 20.99300 54.17000 29.44300 1.000 31.27544 62 ILE F CA 1
ATOM 21771 C C . ILE F 1 62 ? 20.99000 54.75700 30.84900 1.000 37.33880 62 ILE F C 1
ATOM 21772 O O . ILE F 1 62 ? 20.02700 54.57900 31.60800 1.000 39.43585 62 ILE F O 1
ATOM 21788 N N . LYS F 1 63 ? 22.06300 55.48100 31.18700 1.000 40.47451 63 LYS F N 1
ATOM 21789 C CA . LYS F 1 63 ? 22.37500 55.86700 32.55900 1.000 43.93858 63 LYS F CA 1
ATOM 21790 C C . LYS F 1 63 ? 22.92300 57.28800 32.56300 1.000 48.24651 63 LYS F C 1
ATOM 21791 O O . LYS F 1 63 ? 24.04600 57.52800 32.10300 1.000 52.35866 63 LYS F O 1
ATOM 21810 N N . LYS F 1 64 ? 22.15300 58.21100 33.13600 1.000 47.46256 64 LYS F N 1
ATOM 21811 C CA . LYS F 1 64 ? 22.53900 59.62100 33.16000 1.000 47.67200 64 LYS F CA 1
ATOM 21812 C C . LYS F 1 64 ? 23.66800 59.88600 34.15700 1.000 50.22271 64 LYS F C 1
ATOM 21813 O O . LYS F 1 64 ? 24.63900 60.57700 33.82900 1.000 52.35376 64 LYS F O 1
ATOM 21832 N N . ALA F 1 65 ? 23.56200 59.34400 35.37600 1.000 43.93480 65 ALA F N 1
ATOM 21833 C CA . ALA F 1 65 ? 24.52400 59.58900 36.44900 1.000 47.39897 65 ALA F CA 1
ATOM 21834 C C . ALA F 1 65 ? 24.60000 58.35700 37.35100 1.000 49.06958 65 ALA F C 1
ATOM 21835 O O . ALA F 1 65 ? 23.76400 57.45800 37.26100 1.000 44.93575 65 ALA F O 1
ATOM 21842 N N . SER F 1 66 ? 25.59800 58.31700 38.23700 1.000 41.53559 66 SER F N 1
ATOM 21843 C CA . SER F 1 66 ? 25.70600 57.20600 39.17400 1.000 49.37349 66 SER F CA 1
ATOM 21844 C C . SER F 1 66 ? 26.38100 57.68600 40.44600 1.000 47.61078 66 SER F C 1
ATOM 21845 O O . SER F 1 66 ? 27.11100 58.67800 40.42400 1.000 51.52429 66 SER F O 1
ATOM 21853 N N . PRO F 1 67 ? 26.18500 56.98500 41.56700 1.000 50.65973 67 PRO F N 1
ATOM 21854 C CA . PRO F 1 67 ? 26.87400 57.39900 42.80700 1.000 53.13556 67 PRO F CA 1
ATOM 21855 C C . PRO F 1 67 ? 28.39000 57.30100 42.73000 1.000 51.77690 67 PRO F C 1
ATOM 21856 O O . PRO F 1 67 ? 29.08200 58.06100 43.41100 1.000 54.74637 67 PRO F O 1
ATOM 21867 N N . SER F 1 68 ? 28.93700 56.40000 41.92300 1.000 53.88931 68 SER F N 1
ATOM 21868 C CA . SER F 1 68 ? 30.37800 56.23200 41.88800 1.000 52.79312 68 SER F CA 1
ATOM 21869 C C . SER F 1 68 ? 31.06400 57.18600 40.91600 1.000 50.76886 68 SER F C 1
ATOM 21870 O O . SER F 1 68 ? 32.29000 57.30900 40.96700 1.000 53.98775 68 SER F O 1
ATOM 21878 N N . LYS F 1 69 ? 30.31000 57.87400 40.05700 1.000 51.38739 69 LYS F N 1
ATOM 21879 C CA . LYS F 1 69 ? 30.90000 58.63300 38.96000 1.000 55.24342 69 LYS F CA 1
ATOM 21880 C C . LYS F 1 69 ? 30.30500 60.02100 38.76900 1.000 53.64160 69 LYS F C 1
ATOM 21881 O O . LYS F 1 69 ? 30.71300 60.71300 37.83500 1.000 53.66726 69 LYS F O 1
ATOM 21900 N N . GLY F 1 70 ? 29.35500 60.43900 39.59300 1.000 49.27120 70 GLY F N 1
ATOM 21901 C CA . GLY F 1 70 ? 28.58300 61.62200 39.27600 1.000 50.69163 70 GLY F CA 1
ATOM 21902 C C . GLY F 1 70 ? 27.93300 61.52600 37.90000 1.000 52.47681 70 GLY F C 1
ATOM 21903 O O . GLY F 1 70 ? 27.74900 60.44300 37.34200 1.000 55.30991 70 GLY F O 1
ATOM 21907 N N . VAL F 1 71 ? 27.58800 62.69600 37.34700 1.000 57.72683 71 VAL F N 1
ATOM 21908 C CA . VAL F 1 71 ? 26.91300 62.73300 36.05400 1.000 56.46591 71 VAL F CA 1
ATOM 21909 C C . VAL F 1 71 ? 27.83700 62.18700 34.97800 1.000 60.65744 71 VAL F C 1
ATOM 21910 O O . VAL F 1 71 ? 29.04800 62.44100 34.98100 1.000 62.71877 71 VAL F O 1
ATOM 21923 N N . LEU F 1 72 ? 27.26000 61.43300 34.03900 1.000 60.30478 72 LEU F N 1
ATOM 21924 C CA . LEU F 1 72 ? 28.03200 60.77100 32.99800 1.000 62.12571 72 LEU F CA 1
ATOM 21925 C C . LEU F 1 72 ? 27.76200 61.32000 31.61100 1.000 55.10394 72 LEU F C 1
ATOM 21926 O O . LEU F 1 72 ? 28.60100 61.15000 30.72400 1.000 58.32113 72 LEU F O 1
ATOM 21942 N N . ARG F 1 73 ? 26.62600 61.96800 31.40700 1.000 51.61382 73 ARG F N 1
ATOM 21943 C CA . ARG F 1 73 ? 26.25200 62.44300 30.08600 1.000 66.35575 73 ARG F CA 1
ATOM 21944 C C . ARG F 1 73 ? 25.33000 63.62900 30.28100 1.000 67.13783 73 ARG F C 1
ATOM 21945 O O . ARG F 1 73 ? 24.25700 63.47800 30.86700 1.000 69.44481 73 ARG F O 1
ATOM 21966 N N . GLU F 1 74 ? 25.75400 64.80100 29.80400 1.000 78.74316 74 GLU F N 1
ATOM 21967 C CA . GLU F 1 74 ? 24.95800 66.01300 29.96100 1.000 81.02871 74 GLU F CA 1
ATOM 21968 C C . GLU F 1 74 ? 23.79600 66.04900 28.96700 1.000 71.24682 74 GLU F C 1
ATOM 21969 O O . GLU F 1 74 ? 22.65400 66.33800 29.34500 1.000 68.13205 74 GLU F O 1
ATOM 21981 N N . HIS F 1 75 ? 24.05100 65.76200 27.69500 1.000 60.01487 75 HIS F N 1
ATOM 21982 C CA . HIS F 1 75 ? 22.96200 65.76900 26.72000 1.000 69.67900 75 HIS F CA 1
ATOM 21983 C C . HIS F 1 75 ? 22.34000 64.37800 26.71400 1.000 66.43633 75 HIS F C 1
ATOM 21984 O O . HIS F 1 75 ? 22.82400 63.46400 26.03900 1.000 61.89090 75 HIS F O 1
ATOM 21998 N N . PHE F 1 76 ? 21.24100 64.23000 27.44700 1.000 63.71136 76 PHE F N 1
ATOM 21999 C CA . PHE F 1 76 ? 20.68300 62.92000 27.77900 1.000 60.40795 76 PHE F CA 1
ATOM 22000 C C . PHE F 1 76 ? 19.31100 62.77500 27.13700 1.000 51.14941 76 PHE F C 1
ATOM 22001 O O . PHE F 1 76 ? 18.31800 63.29000 27.66300 1.000 51.34011 76 PHE F O 1
ATOM 22018 N N . VAL F 1 77 ? 19.26600 62.05500 26.01900 1.000 52.21076 77 VAL F N 1
ATOM 22019 C CA . VAL F 1 77 ? 18.04900 61.85400 25.22900 1.000 51.64831 77 VAL F CA 1
ATOM 22020 C C . VAL F 1 77 ? 17.76500 60.36400 25.04900 1.000 56.98664 77 VAL F C 1
ATOM 22021 O O . VAL F 1 77 ? 18.19600 59.77100 24.04300 1.000 49.56606 77 VAL F O 1
ATOM 22034 N N . PRO F 1 78 ? 16.99800 59.73600 25.95700 1.000 61.03300 78 PRO F N 1
ATOM 22035 C CA . PRO F 1 78 ? 16.85400 58.26300 25.92200 1.000 52.45890 78 PRO F CA 1
ATOM 22036 C C . PRO F 1 78 ? 16.45500 57.67600 24.58800 1.000 45.60036 78 PRO F C 1
ATOM 22037 O O . PRO F 1 78 ? 17.01300 56.64400 24.18700 1.000 43.64470 78 PRO F O 1
ATOM 22048 N N . ALA F 1 79 ? 15.47300 58.27500 23.90800 1.000 47.25439 79 ALA F N 1
ATOM 22049 C CA . ALA F 1 79 ? 15.04000 57.74700 22.61600 1.000 51.16833 79 ALA F CA 1
ATOM 22050 C C . ALA F 1 79 ? 16.18600 57.74400 21.61100 1.000 52.92740 79 ALA F C 1
ATOM 22051 O O . ALA F 1 79 ? 16.33800 56.80100 20.82200 1.000 46.56741 79 ALA F O 1
ATOM 22058 N N . GLU F 1 80 ? 17.01000 58.78900 21.62700 1.000 54.53287 80 GLU F N 1
ATOM 22059 C CA . GLU F 1 80 ? 18.13900 58.82100 20.70800 1.000 56.88671 80 GLU F CA 1
ATOM 22060 C C . GLU F 1 80 ? 19.14700 57.75200 21.07800 1.000 45.61851 80 GLU F C 1
ATOM 22061 O O . GLU F 1 80 ? 19.63300 57.02900 20.20600 1.000 45.89620 80 GLU F O 1
ATOM 22073 N N . ILE F 1 81 ? 19.44400 57.62200 22.37400 1.000 48.53586 81 ILE F N 1
ATOM 22074 C CA . ILE F 1 81 ? 20.46000 56.67000 22.81300 1.000 45.44902 81 ILE F CA 1
ATOM 22075 C C . ILE F 1 81 ? 20.04300 55.25900 22.44900 1.000 43.66220 81 ILE F C 1
ATOM 22076 O O . ILE F 1 81 ? 20.86600 54.44800 22.01500 1.000 47.01040 81 ILE F O 1
ATOM 22092 N N . ALA F 1 82 ? 18.75500 54.95300 22.58200 1.000 46.08747 82 ALA F N 1
ATOM 22093 C CA . ALA F 1 82 ? 18.28700 53.60700 22.27900 1.000 47.77524 82 ALA F CA 1
ATOM 22094 C C . ALA F 1 82 ? 18.52300 53.25800 20.81300 1.000 51.19144 82 ALA F C 1
ATOM 22095 O O . ALA F 1 82 ? 18.97400 52.14700 20.49600 1.000 48.46089 82 ALA F O 1
ATOM 22102 N N . ARG F 1 83 ? 18.20500 54.18100 19.89900 1.000 55.34065 83 ARG F N 1
ATOM 22103 C CA . ARG F 1 83 ? 18.43700 53.91400 18.47800 1.000 52.73673 83 ARG F CA 1
ATOM 22104 C C . ARG F 1 83 ? 19.91500 53.71900 18.20100 1.000 48.29938 83 ARG F C 1
ATOM 22105 O O . ARG F 1 83 ? 20.30400 52.81300 17.45900 1.000 55.46656 83 ARG F O 1
ATOM 22126 N N . SER F 1 84 ? 20.75900 54.54400 18.81000 1.000 44.61216 84 SER F N 1
ATOM 22127 C CA . SER F 1 84 ? 22.19200 54.34800 18.65700 1.000 48.90644 84 SER F CA 1
ATOM 22128 C C . SER F 1 84 ? 22.59100 52.94400 19.09900 1.000 55.21028 84 SER F C 1
ATOM 22129 O O . SER F 1 84 ? 23.34800 52.25200 18.40300 1.000 56.69561 84 SER F O 1
ATOM 22137 N N . TYR F 1 85 ? 22.05500 52.49200 20.23700 1.000 56.71734 85 TYR F N 1
ATOM 22138 C CA . TYR F 1 85 ? 22.37500 51.16100 20.74300 1.000 48.54320 85 TYR F CA 1
ATOM 22139 C C . TYR F 1 85 ? 21.86300 50.07400 19.81700 1.000 41.80164 85 TYR F C 1
ATOM 22140 O O . TYR F 1 85 ? 22.57000 49.10100 19.53600 1.000 41.37256 85 TYR F O 1
ATOM 22158 N N . GLU F 1 86 ? 20.62200 50.18700 19.36100 1.000 40.29534 86 GLU F N 1
ATOM 22159 C CA . GLU F 1 86 ? 20.11600 49.14300 18.49300 1.000 45.58678 86 GLU F CA 1
ATOM 22160 C C . GLU F 1 86 ? 20.97200 49.03400 17.23500 1.000 54.20473 86 GLU F C 1
ATOM 22161 O O . GLU F 1 86 ? 21.30400 47.92800 16.80000 1.000 52.65024 86 GLU F O 1
ATOM 22173 N N . ALA F 1 87 ? 21.36900 50.17400 16.65500 1.000 55.24598 87 ALA F N 1
ATOM 22174 C CA . ALA F 1 87 ? 22.15200 50.15000 15.42100 1.000 47.60601 87 ALA F CA 1
ATOM 22175 C C . ALA F 1 87 ? 23.54700 49.63400 15.68700 1.000 49.49276 87 ALA F C 1
ATOM 22176 O O . ALA F 1 87 ? 24.13100 48.92900 14.85600 1.000 54.00684 87 ALA F O 1
ATOM 22183 N N . GLY F 1 88 ? 24.08700 49.95900 16.84700 1.000 50.53591 88 GLY F N 1
ATOM 22184 C CA . GLY F 1 88 ? 25.40700 49.50400 17.21200 1.000 53.12798 88 GLY F CA 1
ATOM 22185 C C . GLY F 1 88 ? 25.51600 48.02800 17.52200 1.000 51.59244 88 GLY F C 1
ATOM 22186 O O . GLY F 1 88 ? 26.61800 47.58100 17.85800 1.000 52.43914 88 GLY F O 1
ATOM 22190 N N . GLY F 1 89 ? 24.42000 47.27400 17.43100 1.000 48.70648 89 GLY F N 1
ATOM 22191 C CA . GLY F 1 89 ? 24.41500 45.85600 17.73200 1.000 54.50552 89 GLY F CA 1
ATOM 22192 C C . GLY F 1 89 ? 24.02100 45.43200 19.14100 1.000 48.43628 89 GLY F C 1
ATOM 22193 O O . GLY F 1 89 ? 24.50800 44.40100 19.60900 1.000 49.83247 89 GLY F O 1
ATOM 22197 N N . ALA F 1 90 ? 23.15200 46.17300 19.82400 1.000 52.59018 90 ALA F N 1
ATOM 22198 C CA . ALA F 1 90 ? 22.77800 45.81100 21.18700 1.000 45.67727 90 ALA F CA 1
ATOM 22199 C C . ALA F 1 90 ? 21.71400 44.73300 21.14500 1.000 42.82537 90 ALA F C 1
ATOM 22200 O O . ALA F 1 90 ? 20.81200 44.75500 20.30200 1.000 43.41455 90 ALA F O 1
ATOM 22207 N N . ALA F 1 91 ? 21.84200 43.76300 22.04100 1.000 41.21581 91 ALA F N 1
ATOM 22208 C CA . ALA F 1 91 ? 20.81600 42.74200 22.13900 1.000 37.81210 91 ALA F CA 1
ATOM 22209 C C . ALA F 1 91 ? 19.67100 43.19800 23.03700 1.000 37.83143 91 ALA F C 1
ATOM 22210 O O . ALA F 1 91 ? 18.51300 42.85300 22.78100 1.000 43.54460 91 ALA F O 1
ATOM 22217 N N . CYS F 1 92 ? 19.97600 43.98800 24.06600 1.000 39.64046 92 CYS F N 1
ATOM 22218 C CA . CYS F 1 92 ? 18.98300 44.45200 25.02200 1.000 40.75771 92 CYS F CA 1
ATOM 22219 C C . CYS F 1 92 ? 19.39100 45.82100 25.55600 1.000 38.41547 92 CYS F C 1
ATOM 22220 O O . CYS F 1 92 ? 20.56300 46.20600 25.50000 1.000 36.76151 92 CYS F O 1
ATOM 22228 N N . LEU F 1 93 ? 18.40800 46.55000 26.08800 1.000 36.91467 93 LEU F N 1
ATOM 22229 C CA . LEU F 1 93 ? 18.65600 47.76900 26.85300 1.000 33.22410 93 LEU F CA 1
ATOM 22230 C C . LEU F 1 93 ? 18.44400 47.57800 28.35600 1.000 31.34363 93 LEU F C 1
ATOM 22231 O O . LEU F 1 93 ? 17.61100 46.78900 28.79100 1.000 32.92524 93 LEU F O 1
ATOM 22247 N N . SER F 1 94 ? 19.20800 48.33500 29.14100 1.000 28.38772 94 SER F N 1
ATOM 22248 C CA . SER F 1 94 ? 18.93900 48.57800 30.54400 1.000 30.36083 94 SER F CA 1
ATOM 22249 C C . SER F 1 94 ? 18.69900 50.07100 30.70500 1.000 35.63283 94 SER F C 1
ATOM 22250 O O . SER F 1 94 ? 19.53500 50.88100 30.28600 1.000 35.04706 94 SER F O 1
ATOM 22258 N N . VAL F 1 95 ? 17.57600 50.44200 31.31700 1.000 35.98468 95 VAL F N 1
ATOM 22259 C CA . VAL F 1 95 ? 17.25700 51.84600 31.55500 1.000 34.84585 95 VAL F CA 1
ATOM 22260 C C . VAL F 1 95 ? 17.10900 52.08100 33.04700 1.000 32.66718 95 VAL F C 1
ATOM 22261 O O . VAL F 1 95 ? 16.23800 51.48400 33.70300 1.000 28.48136 95 VAL F O 1
ATOM 22274 N N . LEU F 1 96 ? 17.92400 52.98500 33.57800 1.000 29.54806 96 LEU F N 1
ATOM 22275 C CA . LEU F 1 96 ? 17.79400 53.33200 34.98400 1.000 33.72927 96 LEU F CA 1
ATOM 22276 C C . LEU F 1 96 ? 16.49200 54.07000 35.17500 1.000 33.03726 96 LEU F C 1
ATOM 22277 O O . LEU F 1 96 ? 16.18200 54.98400 34.41100 1.000 37.89988 96 LEU F O 1
ATOM 22293 N N . THR F 1 97 ? 15.70100 53.65200 36.15900 1.000 33.75299 97 THR F N 1
ATOM 22294 C CA . THR F 1 97 ? 14.48800 54.37700 36.51600 1.000 30.40849 97 THR F CA 1
ATOM 22295 C C . THR F 1 97 ? 14.55300 54.93700 37.93200 1.000 34.13210 97 THR F C 1
ATOM 22296 O O . THR F 1 97 ? 13.59400 55.56200 38.38000 1.000 34.26918 97 THR F O 1
ATOM 22307 N N . ASP F 1 98 ? 15.67400 54.78800 38.62700 1.000 32.17281 98 ASP F N 1
ATOM 22308 C CA . ASP F 1 98 ? 15.88000 55.48700 39.87900 1.000 36.24960 98 ASP F CA 1
ATOM 22309 C C . ASP F 1 98 ? 16.22400 56.96300 39.67000 1.000 37.84222 98 ASP F C 1
ATOM 22310 O O . ASP F 1 98 ? 17.17300 57.29900 38.96100 1.000 34.10047 98 ASP F O 1
ATOM 22319 N N . VAL F 1 99 ? 15.50800 57.83600 40.37000 1.000 37.24825 99 VAL F N 1
ATOM 22320 C CA . VAL F 1 99 ? 15.66300 59.27400 40.21400 1.000 37.35303 99 VAL F CA 1
ATOM 22321 C C . VAL F 1 99 ? 16.80100 59.83900 41.05900 1.000 37.31124 99 VAL F C 1
ATOM 22322 O O . VAL F 1 99 ? 17.77400 60.38000 40.52600 1.000 36.72670 99 VAL F O 1
ATOM 22335 N N . ASP F 1 100 ? 16.70600 59.71200 42.38200 1.000 39.69646 100 ASP F N 1
ATOM 22336 C CA . ASP F 1 100 ? 17.62200 60.44700 43.25300 1.000 33.76647 100 ASP F CA 1
ATOM 22337 C C . ASP F 1 100 ? 19.07600 60.06800 43.04500 1.000 36.55075 100 ASP F C 1
ATOM 22338 O O . ASP F 1 100 ? 19.96400 60.88600 43.29900 1.000 41.30211 100 ASP F O 1
ATOM 22347 N N . PHE F 1 101 ? 19.36800 58.83700 42.64100 1.000 42.88474 101 PHE F N 1
ATOM 22348 C CA . PHE F 1 101 ? 20.76200 58.39800 42.64700 1.000 40.35111 101 PHE F CA 1
ATOM 22349 C C . PHE F 1 101 ? 21.34100 58.19300 41.25900 1.000 33.06798 101 PHE F C 1
ATOM 22350 O O . PHE F 1 101 ? 22.56400 58.21100 41.11500 1.000 40.25474 101 PHE F O 1
ATOM 22367 N N . PHE F 1 102 ? 20.50400 58.00400 40.24300 1.000 35.40006 102 PHE F N 1
ATOM 22368 C CA . PHE F 1 102 ? 20.99200 57.78500 38.88900 1.000 40.94151 102 PHE F CA 1
ATOM 22369 C C . PHE F 1 102 ? 20.39500 58.76400 37.89500 1.000 34.90774 102 PHE F C 1
ATOM 22370 O O . PHE F 1 102 ? 20.69200 58.66400 36.70000 1.000 38.05534 102 PHE F O 1
ATOM 22387 N N . GLN F 1 103 ? 19.54000 59.68300 38.35500 1.000 38.86487 103 GLN F N 1
ATOM 22388 C CA . GLN F 1 103 ? 18.91500 60.70300 37.50300 1.000 43.10268 103 GLN F CA 1
ATOM 22389 C C . GLN F 1 103 ? 18.18600 60.06600 36.34100 1.000 42.37661 103 GLN F C 1
ATOM 22390 O O . GLN F 1 103 ? 18.16300 60.60900 35.23900 1.000 40.26219 103 GLN F O 1
ATOM 22404 N N . GLY F 1 104 ? 17.62900 58.87900 36.57300 1.000 38.72503 104 GLY F N 1
ATOM 22405 C CA . GLY F 1 104 ? 16.80700 58.20800 35.59700 1.000 33.74806 104 GLY F CA 1
ATOM 22406 C C . GLY F 1 104 ? 15.34200 58.49900 35.82800 1.000 33.20423 104 GLY F C 1
ATOM 22407 O O . GLY F 1 104 ? 14.96600 59.34800 36.63500 1.000 39.49638 104 GLY F O 1
ATOM 22411 N N . ALA F 1 105 ? 14.49500 57.78200 35.09200 1.000 36.73918 105 ALA F N 1
ATOM 22412 C CA . ALA F 1 105 ? 13.06200 58.01700 35.22200 1.000 34.49034 105 ALA F CA 1
ATOM 22413 C C . ALA F 1 105 ? 12.29700 56.90800 34.51500 1.000 35.01975 105 ALA F C 1
ATOM 22414 O O . ALA F 1 105 ? 12.75700 56.36700 33.50100 1.000 32.13520 105 ALA F O 1
ATOM 22421 N N . ASP F 1 106 ? 11.09300 56.61700 35.02200 1.000 35.76200 106 ASP F N 1
ATOM 22422 C CA . ASP F 1 106 ? 10.23500 55.66600 34.32000 1.000 33.21056 106 ASP F CA 1
ATOM 22423 C C . ASP F 1 106 ? 9.96900 56.11300 32.88700 1.000 38.60855 106 ASP F C 1
ATOM 22424 O O . ASP F 1 106 ? 9.83500 55.27000 31.98600 1.000 34.84520 106 ASP F O 1
ATOM 22433 N N . ALA F 1 107 ? 9.86700 57.43000 32.66500 1.000 38.52106 107 ALA F N 1
ATOM 22434 C CA . ALA F 1 107 ? 9.58800 57.95000 31.32500 1.000 40.56193 107 ALA F CA 1
ATOM 22435 C C . ALA F 1 107 ? 10.73600 57.65200 30.36300 1.000 33.82534 107 ALA F C 1
ATOM 22436 O O . ALA F 1 107 ? 10.51400 57.33500 29.18700 1.000 38.22233 107 ALA F O 1
ATOM 22443 N N . TYR F 1 108 ? 11.97500 57.69500 30.85200 1.000 40.15899 108 TYR F N 1
ATOM 22444 C CA . TYR F 1 108 ? 13.10200 57.33000 29.99400 1.000 41.82016 108 TYR F CA 1
ATOM 22445 C C . TYR F 1 108 ? 13.00800 55.88300 29.50900 1.000 45.01190 108 TYR F C 1
ATOM 22446 O O . TYR F 1 108 ? 13.43000 55.57100 28.37600 1.000 39.25859 108 TYR F O 1
ATOM 22464 N N . LEU F 1 109 ? 12.47500 54.98600 30.34900 1.000 39.48996 109 LEU F N 1
ATOM 22465 C CA . LEU F 1 109 ? 12.32300 53.59700 29.93900 1.000 39.14781 109 LEU F CA 1
ATOM 22466 C C . LEU F 1 109 ? 11.27300 53.48300 28.85300 1.000 35.82157 109 LEU F C 1
ATOM 22467 O O . LEU F 1 109 ? 11.47700 52.79000 27.84900 1.000 33.89066 109 LEU F O 1
ATOM 22483 N N . LYS F 1 110 ? 10.12400 54.12700 29.06100 1.000 33.63554 110 LYS F N 1
ATOM 22484 C CA . LYS F 1 110 ? 9.06300 54.12700 28.06000 1.000 38.23999 110 LYS F CA 1
ATOM 22485 C C . LYS F 1 110 ? 9.53200 54.71900 26.74000 1.000 38.85482 110 LYS F C 1
ATOM 22486 O O . LYS F 1 110 ? 9.14300 54.23700 25.66900 1.000 39.60877 110 LYS F O 1
ATOM 22505 N N . GLU F 1 111 ? 10.31400 55.79800 26.80500 1.000 36.94606 111 GLU F N 1
ATOM 22506 C CA . GLU F 1 111 ? 10.87400 56.44500 25.61200 1.000 38.68346 111 GLU F CA 1
ATOM 22507 C C . GLU F 1 111 ? 11.87200 55.54000 24.90900 1.000 39.15253 111 GLU F C 1
ATOM 22508 O O . GLU F 1 111 ? 11.81000 55.37100 23.68700 1.000 39.64325 111 GLU F O 1
ATOM 22520 N N . ALA F 1 112 ? 12.82200 54.97400 25.66300 1.000 39.33558 112 ALA F N 1
ATOM 22521 C CA . ALA F 1 112 ? 13.81800 54.10000 25.05500 1.000 38.39747 112 ALA F CA 1
ATOM 22522 C C . ALA F 1 112 ? 13.16100 52.92100 24.36700 1.000 41.08756 112 ALA F C 1
ATOM 22523 O O . ALA F 1 112 ? 13.55600 52.53900 23.26300 1.000 43.75367 112 ALA F O 1
ATOM 22530 N N . ARG F 1 113 ? 12.16700 52.31800 25.00700 1.000 43.93762 113 ARG F N 1
ATOM 22531 C CA . ARG F 1 113 ? 11.62600 51.07300 24.47700 1.000 43.95783 113 ARG F CA 1
ATOM 22532 C C . ARG F 1 113 ? 10.79700 51.33200 23.23600 1.000 41.96374 113 ARG F C 1
ATOM 22533 O O . ARG F 1 113 ? 10.77100 50.51000 22.31500 1.000 42.33180 113 ARG F O 1
ATOM 22554 N N . ALA F 1 114 ? 10.07800 52.45300 23.21100 1.000 45.20055 114 ALA F N 1
ATOM 22555 C CA . ALA F 1 114 ? 9.27000 52.78600 22.04500 1.000 47.43834 114 ALA F CA 1
ATOM 22556 C C . ALA F 1 114 ? 10.13200 53.14800 20.85000 1.000 42.57330 114 ALA F C 1
ATOM 22557 O O . ALA F 1 114 ? 9.65800 53.06500 19.71600 1.000 43.99556 114 ALA F O 1
ATOM 22564 N N . ALA F 1 115 ? 11.37700 53.55100 21.08900 1.000 42.50396 115 ALA F N 1
ATOM 22565 C CA . ALA F 1 115 ? 12.28500 54.01500 20.05000 1.000 49.69195 115 ALA F CA 1
ATOM 22566 C C . ALA F 1 115 ? 13.09600 52.89400 19.40100 1.000 56.22766 115 ALA F C 1
ATOM 22567 O O . ALA F 1 115 ? 13.90400 53.18400 18.50900 1.000 54.54711 115 ALA F O 1
ATOM 22574 N N . CYS F 1 116 ? 12.90600 51.63800 19.81600 1.000 48.58387 116 CYS F N 1
ATOM 22575 C CA . CYS F 1 116 ? 13.58600 50.50000 19.19500 1.000 47.08318 116 CYS F CA 1
ATOM 22576 C C . CYS F 1 116 ? 12.71200 49.26500 19.36500 1.000 43.08085 116 CYS F C 1
ATOM 22577 O O . CYS F 1 116 ? 11.57300 49.35000 19.83700 1.000 44.79105 116 CYS F O 1
ATOM 22585 N N . ALA F 1 117 ? 13.25400 48.10900 18.98000 1.000 45.21390 117 ALA F N 1
ATOM 22586 C CA . ALA F 1 117 ? 12.58200 46.82500 19.14800 1.000 44.60268 117 ALA F CA 1
ATOM 22587 C C . ALA F 1 117 ? 13.24400 45.88800 20.16400 1.000 41.39364 117 ALA F C 1
ATOM 22588 O O . ALA F 1 117 ? 12.79200 44.74200 20.30100 1.000 43.82332 117 ALA F O 1
ATOM 22595 N N . LEU F 1 118 ? 14.29800 46.33200 20.87900 1.000 41.26037 118 LEU F N 1
ATOM 22596 C CA . LEU F 1 118 ? 15.05400 45.47600 21.79600 1.000 42.38981 118 LEU F CA 1
ATOM 22597 C C . LEU F 1 118 ? 14.30600 45.27800 23.12200 1.000 42.14683 118 LEU F C 1
ATOM 22598 O O . LEU F 1 118 ? 13.66900 46.20800 23.62100 1.000 43.27477 118 LEU F O 1
ATOM 22614 N N . PRO F 1 119 ? 14.39600 44.09400 23.73600 1.000 41.14891 119 PRO F N 1
ATOM 22615 C CA . PRO F 1 119 ? 13.86000 43.93600 25.10700 1.000 35.05463 119 PRO F CA 1
ATOM 22616 C C . PRO F 1 119 ? 14.59400 44.85500 26.06900 1.000 35.71675 119 PRO F C 1
ATOM 22617 O O . PRO F 1 119 ? 15.76600 45.18300 25.85500 1.000 33.22949 119 PRO F O 1
ATOM 22628 N N . VAL F 1 120 ? 13.89700 45.27800 27.14000 1.000 29.29577 120 VAL F N 1
ATOM 22629 C CA . VAL F 1 120 ? 14.43300 46.26800 28.07400 1.000 31.67406 120 VAL F CA 1
ATOM 22630 C C . VAL F 1 120 ? 14.30800 45.78300 29.52300 1.000 31.39137 120 VAL F C 1
ATOM 22631 O O . VAL F 1 120 ? 13.25100 45.30700 29.93700 1.000 28.80844 120 VAL F O 1
ATOM 22644 N N . ILE F 1 121 ? 15.36200 45.96100 30.31200 1.000 27.79627 121 ILE F N 1
ATOM 22645 C CA . ILE F 1 121 ? 15.30200 45.66800 31.74000 1.000 31.10404 121 ILE F CA 1
ATOM 22646 C C . ILE F 1 121 ? 15.14900 46.98200 32.49000 1.000 30.44392 121 ILE F C 1
ATOM 22647 O O . ILE F 1 121 ? 15.88600 47.94900 32.25100 1.000 28.93714 121 ILE F O 1
ATOM 22663 N N . ARG F 1 122 ? 14.16700 47.03000 33.37100 1.000 29.15547 122 ARG F N 1
ATOM 22664 C CA . ARG F 1 122 ? 14.06700 48.13400 34.30100 1.000 24.56672 122 ARG F CA 1
ATOM 22665 C C . ARG F 1 122 ? 15.21000 48.03800 35.28700 1.000 30.67924 122 ARG F C 1
ATOM 22666 O O . ARG F 1 122 ? 15.24800 47.11600 36.10800 1.000 35.38186 122 ARG F O 1
ATOM 22687 N N . LYS F 1 123 ? 16.14500 48.99100 35.23200 1.000 28.12846 123 LYS F N 1
ATOM 22688 C CA . LYS F 1 123 ? 17.28700 49.00300 36.15000 1.000 29.80627 123 LYS F CA 1
ATOM 22689 C C . LYS F 1 123 ? 16.92200 49.88000 37.33100 1.000 31.28502 123 LYS F C 1
ATOM 22690 O O . LYS F 1 123 ? 16.89800 51.11300 37.23400 1.000 29.47069 123 LYS F O 1
ATOM 22709 N N . ASP F 1 124 ? 16.61100 49.23300 38.44000 1.000 27.61141 124 ASP F N 1
ATOM 22710 C CA . ASP F 1 124 ? 16.13600 49.90100 39.63900 1.000 29.54184 124 ASP F CA 1
ATOM 22711 C C . ASP F 1 124 ? 16.26900 48.87600 40.75900 1.000 28.20489 124 ASP F C 1
ATOM 22712 O O . ASP F 1 124 ? 16.77000 47.77100 40.55400 1.000 33.07569 124 ASP F O 1
ATOM 22721 N N . PHE F 1 125 ? 15.79700 49.23500 41.92800 1.000 25.40255 125 PHE F N 1
ATOM 22722 C CA . PHE F 1 125 ? 16.12700 48.53400 43.16100 1.000 27.61769 125 PHE F CA 1
ATOM 22723 C C . PHE F 1 125 ? 14.82700 47.94400 43.68900 1.000 26.85547 125 PHE F C 1
ATOM 22724 O O . PHE F 1 125 ? 14.02800 48.65100 44.31400 1.000 23.25960 125 PHE F O 1
ATOM 22741 N N . MET F 1 126 ? 14.60500 46.66700 43.35000 1.000 25.21188 126 MET F N 1
ATOM 22742 C CA . MET F 1 126 ? 13.34700 45.96500 43.59200 1.000 23.88770 126 MET F CA 1
ATOM 22743 C C . MET F 1 126 ? 13.32300 45.41100 45.01300 1.000 28.37206 126 MET F C 1
ATOM 22744 O O . MET F 1 126 ? 14.16300 44.58500 45.38000 1.000 30.58857 126 MET F O 1
ATOM 22758 N N . ILE F 1 127 ? 12.36000 45.86200 45.82000 1.000 25.10328 127 ILE F N 1
ATOM 22759 C CA . ILE F 1 127 ? 12.20400 45.34500 47.17400 1.000 33.14533 127 ILE F CA 1
ATOM 22760 C C . ILE F 1 127 ? 10.77500 44.93600 47.48300 1.000 35.10143 127 ILE F C 1
ATOM 22761 O O . ILE F 1 127 ? 10.51500 44.42300 48.57200 1.000 34.76157 127 ILE F O 1
ATOM 22777 N N . ASP F 1 128 ? 9.83500 45.12800 46.56100 1.000 31.47194 128 ASP F N 1
ATOM 22778 C CA . ASP F 1 128 ? 8.44300 44.90300 46.91000 1.000 28.39519 128 ASP F CA 1
ATOM 22779 C C . ASP F 1 128 ? 7.70500 44.43900 45.66700 1.000 28.99189 128 ASP F C 1
ATOM 22780 O O . ASP F 1 128 ? 7.95200 44.97300 44.56600 1.000 24.28420 128 ASP F O 1
ATOM 22789 N N . PRO F 1 129 ? 6.79000 43.48600 45.81300 1.000 28.23896 129 PRO F N 1
ATOM 22790 C CA . PRO F 1 129 ? 6.04100 43.00900 44.65300 1.000 27.91973 129 PRO F CA 1
ATOM 22791 C C . PRO F 1 129 ? 5.41000 44.12000 43.85400 1.000 28.16366 129 PRO F C 1
ATOM 22792 O O . PRO F 1 129 ? 5.30200 44.00400 42.62100 1.000 27.44281 129 PRO F O 1
ATOM 22803 N N . TYR F 1 130 ? 4.99900 45.20100 44.52000 1.000 29.98762 130 TYR F N 1
ATOM 22804 C CA . TYR F 1 130 ? 4.38800 46.32700 43.81700 1.000 33.77631 130 TYR F CA 1
ATOM 22805 C C . TYR F 1 130 ? 5.28000 46.82400 42.68700 1.000 28.60698 130 TYR F C 1
ATOM 22806 O O . TYR F 1 130 ? 4.81000 47.09600 41.57400 1.000 28.19577 130 TYR F O 1
ATOM 22824 N N . GLN F 1 131 ? 6.57100 46.96200 42.96400 1.000 28.88167 131 GLN F N 1
ATOM 22825 C CA . GLN F 1 131 ? 7.48500 47.48700 41.94900 1.000 33.04913 131 GLN F CA 1
ATOM 22826 C C . GLN F 1 131 ? 7.62600 46.52500 40.78900 1.000 29.78663 131 GLN F C 1
ATOM 22827 O O . GLN F 1 131 ? 7.93500 46.94600 39.67200 1.000 30.81421 131 GLN F O 1
ATOM 22841 N N . ILE F 1 132 ? 7.45000 45.22800 41.05100 1.000 30.46353 132 ILE F N 1
ATOM 22842 C CA . ILE F 1 132 ? 7.56100 44.22700 40.00200 1.000 24.58138 132 ILE F CA 1
ATOM 22843 C C . ILE F 1 132 ? 6.40400 44.37600 39.02400 1.000 30.07020 132 ILE F C 1
ATOM 22844 O O . ILE F 1 132 ? 6.59900 44.39600 37.80400 1.000 27.64413 132 ILE F O 1
ATOM 22860 N N . VAL F 1 133 ? 5.18700 44.49400 39.54700 1.000 32.56180 133 VAL F N 1
ATOM 22861 C CA . VAL F 1 133 ? 4.03400 44.68800 38.68700 1.000 30.03572 133 VAL F CA 1
ATOM 22862 C C . VAL F 1 133 ? 4.12800 46.04500 37.98500 1.000 34.50725 133 VAL F C 1
ATOM 22863 O O . VAL F 1 133 ? 3.81200 46.16600 36.79900 1.000 32.72295 133 VAL F O 1
ATOM 22876 N N . GLU F 1 134 ? 4.58500 47.07400 38.69500 1.000 32.91483 134 GLU F N 1
ATOM 22877 C CA . GLU F 1 134 ? 4.77400 48.38900 38.08700 1.000 31.55133 134 GLU F CA 1
ATOM 22878 C C . GLU F 1 134 ? 5.76700 48.33200 36.93200 1.000 36.64216 134 GLU F C 1
ATOM 22879 O O . GLU F 1 134 ? 5.57300 48.99200 35.90300 1.000 30.52303 134 GLU F O 1
ATOM 22891 N N . ALA F 1 135 ? 6.84300 47.55100 37.08200 1.000 32.39873 135 ALA F N 1
ATOM 22892 C CA . ALA F 1 135 ? 7.76100 47.37400 35.96500 1.000 33.39216 135 ALA F CA 1
ATOM 22893 C C . ALA F 1 135 ? 7.03100 46.86800 34.72400 1.000 34.50348 135 ALA F C 1
ATOM 22894 O O . ALA F 1 135 ? 7.29800 47.32600 33.60600 1.000 34.25375 135 ALA F O 1
ATOM 22901 N N . ARG F 1 136 ? 6.10900 45.92400 34.88400 1.000 30.35502 136 ARG F N 1
ATOM 22902 C CA . ARG F 1 136 ? 5.41700 45.43400 33.69500 1.000 33.65110 136 ARG F CA 1
ATOM 22903 C C . ARG F 1 136 ? 4.49700 46.50600 33.12000 1.000 37.93074 136 ARG F C 1
ATOM 22904 O O . ARG F 1 136 ? 4.36200 46.61700 31.89200 1.000 35.39432 136 ARG F O 1
ATOM 22925 N N . ALA F 1 137 ? 3.90300 47.32400 33.99700 1.000 34.08073 137 ALA F N 1
ATOM 22926 C CA . ALA F 1 137 ? 2.98800 48.37200 33.57400 1.000 36.17875 137 ALA F CA 1
ATOM 22927 C C . ALA F 1 137 ? 3.70200 49.42100 32.74100 1.000 32.41432 137 ALA F C 1
ATOM 22928 O O . ALA F 1 137 ? 3.11300 49.97700 31.81600 1.000 35.85404 137 ALA F O 1
ATOM 22935 N N . ILE F 1 138 ? 4.97400 49.70200 33.03400 1.000 29.27312 138 ILE F N 1
ATOM 22936 C CA . ILE F 1 138 ? 5.68500 50.69300 32.24700 1.000 34.09026 138 ILE F CA 1
ATOM 22937 C C . ILE F 1 138 ? 6.32300 50.08400 31.00500 1.000 35.18905 138 ILE F C 1
ATOM 22938 O O . ILE F 1 138 ? 7.00500 50.80200 30.26600 1.000 35.43927 138 ILE F O 1
ATOM 22954 N N . GLY F 1 139 ? 6.09500 48.79100 30.73700 1.000 32.73524 139 GLY F N 1
ATOM 22955 C CA . GLY F 1 139 ? 6.57400 48.13900 29.54000 1.000 35.23816 139 GLY F CA 1
ATOM 22956 C C . GLY F 1 139 ? 7.86400 47.35300 29.66600 1.000 36.96366 139 GLY F C 1
ATOM 22957 O O . GLY F 1 139 ? 8.28800 46.72600 28.68300 1.000 34.89427 139 GLY F O 1
ATOM 22961 N N . ALA F 1 140 ? 8.49700 47.34600 30.83300 1.000 35.79250 140 ALA F N 1
ATOM 22962 C CA . ALA F 1 140 ? 9.72100 46.58400 31.00400 1.000 31.79455 140 ALA F CA 1
ATOM 22963 C C . ALA F 1 140 ? 9.52300 45.13600 30.58800 1.000 31.83014 140 ALA F C 1
ATOM 22964 O O . ALA F 1 140 ? 8.43600 44.57200 30.72200 1.000 29.35209 140 ALA F O 1
ATOM 22971 N N . ASP F 1 141 ? 10.60200 44.51900 30.11200 1.000 32.77364 141 ASP F N 1
ATOM 22972 C CA . ASP F 1 141 ? 10.58500 43.11600 29.73100 1.000 30.85239 141 ASP F CA 1
ATOM 22973 C C . ASP F 1 141 ? 11.31300 42.22700 30.71900 1.000 34.50311 141 ASP F C 1
ATOM 22974 O O . ASP F 1 141 ? 11.22500 40.99600 30.60900 1.000 31.10869 141 ASP F O 1
ATOM 22983 N N . CYS F 1 142 ? 12.04500 42.81800 31.66100 1.000 27.22937 142 CYS F N 1
ATOM 22984 C CA . CYS F 1 142 ? 12.83900 42.06700 32.61000 1.000 25.81503 142 CYS F CA 1
ATOM 22985 C C . CYS F 1 142 ? 13.02700 42.93900 33.84300 1.000 30.75369 142 CYS F C 1
ATOM 22986 O O . CYS F 1 142 ? 12.96600 44.16500 33.73600 1.000 25.52408 142 CYS F O 1
ATOM 22994 N N . ILE F 1 143 ? 13.22000 42.31100 35.01900 1.000 25.98162 143 ILE F N 1
ATOM 22995 C CA . ILE F 1 143 ? 13.53700 43.04900 36.23600 1.000 23.78612 143 ILE F CA 1
ATOM 22996 C C . ILE F 1 143 ? 14.81700 42.50700 36.86200 1.000 25.16872 143 ILE F C 1
ATOM 22997 O O . ILE F 1 143 ? 15.34200 41.46000 36.48200 1.000 27.54172 143 ILE F O 1
ATOM 23013 N N . LEU F 1 144 ? 15.33400 43.26700 37.81600 1.000 26.01565 144 LEU F N 1
ATOM 23014 C CA . LEU F 1 144 ? 16.58900 42.95800 38.47400 1.000 23.36399 144 LEU F CA 1
ATOM 23015 C C . LEU F 1 144 ? 16.32700 42.59500 39.92400 1.000 27.09499 144 LEU F C 1
ATOM 23016 O O . LEU F 1 144 ? 15.59700 43.30500 40.61700 1.000 27.71929 144 LEU F O 1
ATOM 23032 N N . LEU F 1 145 ? 16.95100 41.51700 40.38800 1.000 27.68541 145 LEU F N 1
ATOM 23033 C CA . LEU F 1 145 ? 16.96900 41.17400 41.80200 1.000 26.85656 145 LEU F CA 1
ATOM 23034 C C . LEU F 1 145 ? 18.41800 41.19600 42.26700 1.000 26.05249 145 LEU F C 1
ATOM 23035 O O . LEU F 1 145 ? 19.28500 40.59700 41.63500 1.000 25.52448 145 LEU F O 1
ATOM 23051 N N . ILE F 1 146 ? 18.69100 41.94800 43.31600 1.000 28.14448 146 ILE F N 1
ATOM 23052 C CA . ILE F 1 146 ? 20.05100 42.11700 43.81500 1.000 27.79780 146 ILE F CA 1
ATOM 23053 C C . ILE F 1 146 ? 20.18800 41.33000 45.11400 1.000 31.45822 146 ILE F C 1
ATOM 23054 O O . ILE F 1 146 ? 19.54100 41.66200 46.12000 1.000 25.88422 146 ILE F O 1
ATOM 23070 N N . VAL F 1 147 ? 21.04200 40.29800 45.11000 1.000 28.00579 147 VAL F N 1
ATOM 23071 C CA . VAL F 1 147 ? 21.08700 39.41800 46.27900 1.000 28.09658 147 VAL F CA 1
ATOM 23072 C C . VAL F 1 147 ? 21.55000 40.17700 47.50900 1.000 29.52817 147 VAL F C 1
ATOM 23073 O O . VAL F 1 147 ? 21.07400 39.92500 48.62500 1.000 28.53819 147 VAL F O 1
ATOM 23086 N N . SER F 1 148 ? 22.48500 41.11500 47.34800 1.000 25.44753 148 SER F N 1
ATOM 23087 C CA . SER F 1 148 ? 22.90300 41.88300 48.52400 1.000 29.89609 148 SER F CA 1
ATOM 23088 C C . SER F 1 148 ? 21.75400 42.66100 49.16700 1.000 32.35367 148 SER F C 1
ATOM 23089 O O . SER F 1 148 ? 21.88700 43.07700 50.31800 1.000 31.55218 148 SER F O 1
ATOM 23097 N N . ALA F 1 149 ? 20.64900 42.91100 48.44100 1.000 30.37518 149 ALA F N 1
ATOM 23098 C CA . ALA F 1 149 ? 19.54600 43.72200 48.94500 1.000 32.52038 149 ALA F CA 1
ATOM 23099 C C . ALA F 1 149 ? 18.40400 42.90900 49.54700 1.000 33.71076 149 ALA F C 1
ATOM 23100 O O . ALA F 1 149 ? 17.50900 43.49100 50.16000 1.000 36.02956 149 ALA F O 1
ATOM 23107 N N . LEU F 1 150 ? 18.41700 41.58900 49.40200 1.000 31.99907 150 LEU F N 1
ATOM 23108 C CA . LEU F 1 150 ? 17.23800 40.76800 49.63600 1.000 31.47667 150 LEU F CA 1
ATOM 23109 C C . LEU F 1 150 ? 17.58800 39.53000 50.44600 1.000 31.24722 150 LEU F C 1
ATOM 23110 O O . LEU F 1 150 ? 18.63800 38.93500 50.21000 1.000 31.09905 150 LEU F O 1
ATOM 23126 N N . ASP F 1 151 ? 16.70600 39.12300 51.37400 1.000 34.82246 151 ASP F N 1
ATOM 23127 C CA . ASP F 1 151 ? 16.80200 37.76000 51.88300 1.000 34.27368 151 ASP F CA 1
ATOM 23128 C C . ASP F 1 151 ? 16.12200 36.80000 50.91300 1.000 35.12254 151 ASP F C 1
ATOM 23129 O O . ASP F 1 151 ? 15.44900 37.21100 49.96400 1.000 29.71004 151 ASP F O 1
ATOM 23138 N N . ASP F 1 152 ? 16.32600 35.49600 51.14400 1.000 31.73122 152 ASP F N 1
ATOM 23139 C CA . ASP F 1 152 ? 15.89200 34.49100 50.17400 1.000 34.74089 152 ASP F CA 1
ATOM 23140 C C . ASP F 1 152 ? 14.36900 34.48000 50.02600 1.000 31.39335 152 ASP F C 1
ATOM 23141 O O . ASP F 1 152 ? 13.84100 34.36900 48.91100 1.000 30.99726 152 ASP F O 1
ATOM 23150 N N . VAL F 1 153 ? 13.64300 34.61100 51.13000 1.000 27.44632 153 VAL F N 1
ATOM 23151 C CA . VAL F 1 153 ? 12.18400 34.57600 51.04700 1.000 29.61340 153 VAL F CA 1
ATOM 23152 C C . VAL F 1 153 ? 11.67600 35.71600 50.16700 1.000 31.29203 153 VAL F C 1
ATOM 23153 O O . VAL F 1 153 ? 10.91400 35.50800 49.22000 1.000 27.10495 153 VAL F O 1
ATOM 23166 N N . LEU F 1 154 ? 12.10900 36.93900 50.45500 1.000 29.80409 154 LEU F N 1
ATOM 23167 C CA . LEU F 1 154 ? 11.66100 38.07100 49.65500 1.000 30.38449 154 LEU F CA 1
ATOM 23168 C C . LEU F 1 154 ? 12.11400 37.92600 48.21400 1.000 27.48891 154 LEU F C 1
ATOM 23169 O O . LEU F 1 154 ? 11.35600 38.22600 47.28300 1.000 26.84424 154 LEU F O 1
ATOM 23185 N N . MET F 1 155 ? 13.34300 37.44400 48.00700 1.000 30.72407 155 MET F N 1
ATOM 23186 C CA . MET F 1 155 ? 13.83700 37.26200 46.64200 1.000 28.63936 155 MET F CA 1
ATOM 23187 C C . MET F 1 155 ? 12.96000 36.28700 45.88100 1.000 29.34226 155 MET F C 1
ATOM 23188 O O . MET F 1 155 ? 12.61300 36.53900 44.72100 1.000 25.72964 155 MET F O 1
ATOM 23202 N N . ALA F 1 156 ? 12.58000 35.16700 46.52000 1.000 28.78166 156 ALA F N 1
ATOM 23203 C CA . ALA F 1 156 ? 11.68900 34.20100 45.87200 1.000 29.07886 156 ALA F CA 1
ATOM 23204 C C . ALA F 1 156 ? 10.33100 34.81500 45.54600 1.000 22.90734 156 ALA F C 1
ATOM 23205 O O . ALA F 1 156 ? 9.75300 34.52900 44.49800 1.000 26.85015 156 ALA F O 1
ATOM 23212 N N . GLU F 1 157 ? 9.79300 35.62400 46.45100 1.000 24.79670 157 GLU F N 1
ATOM 23213 C CA . GLU F 1 157 ? 8.48600 36.24300 46.22800 1.000 23.59325 157 GLU F CA 1
ATOM 23214 C C . GLU F 1 157 ? 8.52100 37.24300 45.08100 1.000 27.11831 157 GLU F C 1
ATOM 23215 O O . GLU F 1 157 ? 7.57900 37.30800 44.27700 1.000 23.45538 157 GLU F O 1
ATOM 23227 N N . LEU F 1 158 ? 9.58800 38.03600 44.99400 1.000 27.04544 158 LEU F N 1
ATOM 23228 C CA . LEU F 1 158 ? 9.73000 38.96900 43.87900 1.000 28.70719 158 LEU F CA 1
ATOM 23229 C C . LEU F 1 158 ? 9.87400 38.23300 42.55700 1.000 26.04543 158 LEU F C 1
ATOM 23230 O O . LEU F 1 158 ? 9.27100 38.63100 41.55600 1.000 29.73104 158 LEU F O 1
ATOM 23246 N N . ALA F 1 159 ? 10.64300 37.14700 42.52300 1.000 25.39532 159 ALA F N 1
ATOM 23247 C CA . ALA F 1 159 ? 10.73900 36.36800 41.28800 1.000 26.49625 159 ALA F CA 1
ATOM 23248 C C . ALA F 1 159 ? 9.41000 35.70800 40.92400 1.000 24.78672 159 ALA F C 1
ATOM 23249 O O . ALA F 1 159 ? 9.03900 35.64900 39.74500 1.000 24.40882 159 ALA F O 1
ATOM 23256 N N . ALA F 1 160 ? 8.66100 35.22700 41.92000 1.000 28.52754 160 ALA F N 1
ATOM 23257 C CA . ALA F 1 160 ? 7.32800 34.66600 41.64700 1.000 29.95331 160 ALA F CA 1
ATOM 23258 C C . ALA F 1 160 ? 6.36300 35.72900 41.12800 1.000 27.36724 160 ALA F C 1
ATOM 23259 O O . ALA F 1 160 ? 5.53900 35.45900 40.24300 1.000 33.08757 160 ALA F O 1
ATOM 23266 N N . THR F 1 161 ? 6.44700 36.94400 41.67000 1.000 28.37344 161 THR F N 1
ATOM 23267 C CA . THR F 1 161 ? 5.66700 38.05100 41.13300 1.000 28.01673 161 THR F CA 1
ATOM 23268 C C . THR F 1 161 ? 6.05100 38.32300 39.68000 1.000 27.66309 161 THR F C 1
ATOM 23269 O O . THR F 1 161 ? 5.18200 38.49000 38.82000 1.000 29.51668 161 THR F O 1
ATOM 23280 N N . ALA F 1 162 ? 7.35000 38.37300 39.38500 1.000 28.50176 162 ALA F N 1
ATOM 23281 C CA . ALA F 1 162 ? 7.77300 38.61200 38.00300 1.000 27.51970 162 ALA F CA 1
ATOM 23282 C C . ALA F 1 162 ? 7.17800 37.56400 37.06500 1.000 29.32266 162 ALA F C 1
ATOM 23283 O O . ALA F 1 162 ? 6.64000 37.89000 36.00000 1.000 30.28011 162 ALA F O 1
ATOM 23290 N N . LYS F 1 163 ? 7.27800 36.29400 37.44700 1.000 29.88341 163 LYS F N 1
ATOM 23291 C CA . LYS F 1 163 ? 6.75800 35.21300 36.61900 1.000 32.50482 163 LYS F CA 1
ATOM 23292 C C . LYS F 1 163 ? 5.25900 35.35500 36.38400 1.000 31.10794 163 LYS F C 1
ATOM 23293 O O . LYS F 1 163 ? 4.76700 35.08900 35.28300 1.000 34.09057 163 LYS F O 1
ATOM 23312 N N . SER F 1 164 ? 4.52000 35.80300 37.39700 1.000 30.61201 164 SER F N 1
ATOM 23313 C CA A SER F 1 164 ? 3.08000 35.96900 37.22800 0.623 32.10338 164 SER F CA 1
ATOM 23314 C CA B SER F 1 164 ? 3.08000 35.99100 37.24900 0.377 32.29899 164 SER F CA 1
ATOM 23315 C C . SER F 1 164 ? 2.75400 36.98100 36.13300 1.000 30.93807 164 SER F C 1
ATOM 23316 O O . SER F 1 164 ? 1.79100 36.79500 35.38900 1.000 36.88188 164 SER F O 1
ATOM 23331 N N . VAL F 1 165 ? 3.54100 38.05000 36.00500 1.000 32.07847 165 VAL F N 1
ATOM 23332 C CA . VAL F 1 165 ? 3.22400 39.09100 35.03500 1.000 34.28869 165 VAL F CA 1
ATOM 23333 C C . VAL F 1 165 ? 4.11500 39.02700 33.80700 1.000 33.36426 165 VAL F C 1
ATOM 23334 O O . VAL F 1 165 ? 4.12300 39.97200 33.01800 1.000 34.45543 165 VAL F O 1
ATOM 23347 N N . GLY F 1 166 ? 4.83600 37.92200 33.60300 1.000 34.29725 166 GLY F N 1
ATOM 23348 C CA . GLY F 1 166 ? 5.52400 37.70800 32.33700 1.000 30.43467 166 GLY F CA 1
ATOM 23349 C C . GLY F 1 166 ? 6.85900 38.39200 32.18800 1.000 28.25045 166 GLY F C 1
ATOM 23350 O O . GLY F 1 166 ? 7.35100 38.51800 31.06300 1.000 34.45349 166 GLY F O 1
ATOM 23354 N N . LEU F 1 167 ? 7.45500 38.84300 33.28200 1.000 28.87221 167 LEU F N 1
ATOM 23355 C CA . LEU F 1 167 ? 8.77500 39.45200 33.26200 1.000 29.38438 167 LEU F CA 1
ATOM 23356 C C . LEU F 1 167 ? 9.86700 38.39100 33.39500 1.000 29.08142 167 LEU F C 1
ATOM 23357 O O . LEU F 1 167 ? 9.75500 37.47200 34.20100 1.000 29.25110 167 LEU F O 1
ATOM 23373 N N . ASP F 1 168 ? 10.93300 38.54500 32.62100 1.000 30.30621 168 ASP F N 1
ATOM 23374 C CA . ASP F 1 168 ? 12.19200 37.86100 32.88300 1.000 27.20690 168 ASP F CA 1
ATOM 23375 C C . ASP F 1 168 ? 12.87700 38.43900 34.11600 1.000 25.95611 168 ASP F C 1
ATOM 23376 O O . ASP F 1 168 ? 12.52100 39.50500 34.62100 1.000 29.20606 168 ASP F O 1
ATOM 23385 N N . VAL F 1 169 ? 13.88400 37.71200 34.59600 1.000 27.15790 169 VAL F N 1
ATOM 23386 C CA . VAL F 1 169 ? 14.58400 38.01800 35.83000 1.000 21.18889 169 VAL F CA 1
ATOM 23387 C C . VAL F 1 169 ? 16.07600 37.98300 35.56400 1.000 28.22774 169 VAL F C 1
ATOM 23388 O O . VAL F 1 169 ? 16.60200 36.98700 35.06000 1.000 31.09038 169 VAL F O 1
ATOM 23401 N N . LEU F 1 170 ? 16.76000 39.05500 35.91400 1.000 29.07109 170 LEU F N 1
ATOM 23402 C CA . LEU F 1 170 ? 18.21200 39.03000 36.03000 1.000 32.72944 170 LEU F CA 1
ATOM 23403 C C . LEU F 1 170 ? 18.56500 39.11200 37.51100 1.000 29.76872 170 LEU F C 1
ATOM 23404 O O . LEU F 1 170 ? 18.22300 40.09200 38.17600 1.000 28.64149 170 LEU F O 1
ATOM 23420 N N . VAL F 1 171 ? 19.22400 38.08500 38.04200 1.000 28.40904 171 VAL F N 1
ATOM 23421 C CA . VAL F 1 171 ? 19.66300 38.11900 39.44000 1.000 29.50354 171 VAL F CA 1
ATOM 23422 C C . VAL F 1 171 ? 21.13100 38.50000 39.47200 1.000 33.60854 171 VAL F C 1
ATOM 23423 O O . VAL F 1 171 ? 21.94500 38.00600 38.66900 1.000 30.09150 171 VAL F O 1
ATOM 23436 N N . GLU F 1 172 ? 21.48300 39.36000 40.41200 1.000 28.42068 172 GLU F N 1
ATOM 23437 C CA . GLU F 1 172 ? 22.83000 39.90800 40.47900 1.000 32.81242 172 GLU F CA 1
ATOM 23438 C C . GLU F 1 172 ? 23.52000 39.44400 41.75200 1.000 31.04043 172 GLU F C 1
ATOM 23439 O O . GLU F 1 172 ? 22.99600 39.62400 42.85000 1.000 29.08405 172 GLU F O 1
ATOM 23451 N N . VAL F 1 173 ? 24.71000 38.87700 41.59600 1.000 31.54078 173 VAL F N 1
ATOM 23452 C CA . VAL F 1 173 ? 25.51300 38.40300 42.71600 1.000 35.69827 173 VAL F CA 1
ATOM 23453 C C . VAL F 1 173 ? 26.89800 39.03800 42.63800 1.000 32.26390 173 VAL F C 1
ATOM 23454 O O . VAL F 1 173 ? 27.33900 39.48900 41.58200 1.000 33.91046 173 VAL F O 1
ATOM 23467 N N . HIS F 1 174 ? 27.59900 39.02700 43.76700 1.000 33.45071 174 HIS F N 1
ATOM 23468 C CA . HIS F 1 174 ? 28.96400 39.54800 43.83900 1.000 40.96820 174 HIS F CA 1
ATOM 23469 C C . HIS F 1 174 ? 29.99000 38.55500 44.40400 1.000 45.57879 174 HIS F C 1
ATOM 23470 O O . HIS F 1 174 ? 31.19000 38.80900 44.27800 1.000 46.86838 174 HIS F O 1
ATOM 23484 N N . ASP F 1 175 ? 29.56800 37.44500 45.01700 1.000 38.50238 175 ASP F N 1
ATOM 23485 C CA . ASP F 1 175 ? 30.50000 36.44700 45.51600 1.000 41.30692 175 ASP F CA 1
ATOM 23486 C C . ASP F 1 175 ? 29.84400 35.07100 45.46800 1.000 39.41872 175 ASP F C 1
ATOM 23487 O O . ASP F 1 175 ? 28.70700 34.91200 45.00600 1.000 36.18734 175 ASP F O 1
ATOM 23496 N N . GLY F 1 176 ? 30.58400 34.07100 45.96100 1.000 39.37791 176 GLY F N 1
ATOM 23497 C CA . GLY F 1 176 ? 30.15100 32.68400 45.87000 1.000 39.68323 176 GLY F CA 1
ATOM 23498 C C . GLY F 1 176 ? 28.99600 32.36400 46.78800 1.000 37.76847 176 GLY F C 1
ATOM 23499 O O . GLY F 1 176 ? 28.17700 31.47400 46.49800 1.000 35.06874 176 GLY F O 1
ATOM 23503 N N . THR F 1 177 ? 28.88300 33.10100 47.88000 1.000 31.66098 177 THR F N 1
ATOM 23504 C CA . THR F 1 177 ? 27.79400 32.87300 48.80300 1.000 32.90773 177 THR F CA 1
ATOM 23505 C C . THR F 1 177 ? 26.49300 33.39900 48.21400 1.000 37.65513 177 THR F C 1
ATOM 23506 O O . THR F 1 177 ? 25.46800 32.70600 48.20200 1.000 37.37834 177 THR F O 1
ATOM 23517 N N . GLU F 1 178 ? 26.53000 34.61400 47.68300 1.000 34.50068 178 GLU F N 1
ATOM 23518 C CA . GLU F 1 178 ? 25.35600 35.13700 47.01000 1.000 33.04666 178 GLU F CA 1
ATOM 23519 C C . GLU F 1 178 ? 24.96900 34.24300 45.85300 1.000 31.03631 178 GLU F C 1
ATOM 23520 O O . GLU F 1 178 ? 23.77500 33.99500 45.64400 1.000 32.43113 178 GLU F O 1
ATOM 23532 N N . LEU F 1 179 ? 25.96800 33.72000 45.11000 1.000 26.62964 179 LEU F N 1
ATOM 23533 C CA . LEU F 1 179 ? 25.66900 32.89000 43.93900 1.000 32.56578 179 LEU F CA 1
ATOM 23534 C C . LEU F 1 179 ? 24.89200 31.63500 44.34200 1.000 32.66635 179 LEU F C 1
ATOM 23535 O O . LEU F 1 179 ? 23.88000 31.28800 43.72100 1.000 31.89743 179 LEU F O 1
ATOM 23551 N N . GLU F 1 180 ? 25.32400 30.98100 45.42000 1.000 33.89318 180 GLU F N 1
ATOM 23552 C CA . GLU F 1 180 ? 24.67500 29.76700 45.88200 1.000 38.60389 180 GLU F CA 1
ATOM 23553 C C . GLU F 1 180 ? 23.23500 30.03900 46.32300 1.000 37.88508 180 GLU F C 1
ATOM 23554 O O . GLU F 1 180 ? 22.32300 29.26500 45.99700 1.000 35.38698 180 GLU F O 1
ATOM 23566 N N . ARG F 1 181 ? 23.00500 31.13900 47.05200 1.000 32.17228 181 ARG F N 1
ATOM 23567 C CA . ARG F 1 181 ? 21.63800 31.50200 47.42600 1.000 29.49225 181 ARG F CA 1
ATOM 23568 C C . ARG F 1 181 ? 20.78200 31.73800 46.19500 1.000 29.74921 181 ARG F C 1
ATOM 23569 O O . ARG F 1 181 ? 19.62300 31.30900 46.13900 1.000 28.32925 181 ARG F O 1
ATOM 23590 N N . ALA F 1 182 ? 21.33500 32.43000 45.19100 1.000 25.71316 182 ALA F N 1
ATOM 23591 C CA . ALA F 1 182 ? 20.57200 32.67400 43.98600 1.000 28.53077 182 ALA F CA 1
ATOM 23592 C C . ALA F 1 182 ? 20.25400 31.35700 43.27800 1.000 34.60838 182 ALA F C 1
ATOM 23593 O O . ALA F 1 182 ? 19.12300 31.15400 42.83300 1.000 28.43820 182 ALA F O 1
ATOM 23600 N N . LEU F 1 183 ? 21.23300 30.43700 43.19000 1.000 30.95105 183 LEU F N 1
ATOM 23601 C CA . LEU F 1 183 ? 21.03500 29.20900 42.41700 1.000 33.91137 183 LEU F CA 1
ATOM 23602 C C . LEU F 1 183 ? 19.98400 28.31900 43.04700 1.000 30.10618 183 LEU F C 1
ATOM 23603 O O . LEU F 1 183 ? 19.23300 27.64800 42.34100 1.000 31.73706 183 LEU F O 1
ATOM 23619 N N . LYS F 1 184 ? 19.90700 28.31400 44.35800 1.000 29.28088 184 LYS F N 1
ATOM 23620 C CA . LYS F 1 184 ? 18.96200 27.45300 45.02700 1.000 32.42636 184 LYS F CA 1
ATOM 23621 C C . LYS F 1 184 ? 17.59400 28.09600 45.17800 1.000 36.90315 184 LYS F C 1
ATOM 23622 O O . LYS F 1 184 ? 16.60200 27.38700 45.38900 1.000 37.21808 184 LYS F O 1
ATOM 23641 N N . THR F 1 185 ? 17.50900 29.41300 45.04300 1.000 31.25027 185 THR F N 1
ATOM 23642 C CA . THR F 1 185 ? 16.25300 30.12000 45.24100 1.000 27.89652 185 THR F CA 1
ATOM 23643 C C . THR F 1 185 ? 15.51500 30.38300 43.93600 1.000 29.69518 185 THR F C 1
ATOM 23644 O O . THR F 1 185 ? 14.28200 30.38700 43.92600 1.000 31.44829 185 THR F O 1
ATOM 23655 N N . LEU F 1 186 ? 16.23900 30.54400 42.83000 1.000 27.27694 186 LEU F N 1
ATOM 23656 C CA . LEU F 1 186 ? 15.68100 31.06300 41.58700 1.000 30.04551 186 LEU F CA 1
ATOM 23657 C C . LEU F 1 186 ? 16.02800 30.14100 40.43500 1.000 28.15574 186 LEU F C 1
ATOM 23658 O O . LEU F 1 186 ? 17.11800 29.57700 40.38800 1.000 32.47152 186 LEU F O 1
ATOM 23674 N N . ASP F 1 187 ? 15.12500 30.04000 39.47000 1.000 31.27394 187 ASP F N 1
ATOM 23675 C CA . ASP F 1 187 ? 15.38400 29.21500 38.31000 1.000 30.24809 187 ASP F CA 1
ATOM 23676 C C . ASP F 1 187 ? 15.77500 30.02500 37.08700 1.000 31.67410 187 ASP F C 1
ATOM 23677 O O . ASP F 1 187 ? 16.03100 29.43800 36.02800 1.000 36.21939 187 ASP F O 1
ATOM 23686 N N . THR F 1 188 ? 15.92000 31.34100 37.21800 1.000 31.87898 188 THR F N 1
ATOM 23687 C CA . THR F 1 188 ? 16.21600 32.15600 36.04600 1.000 32.52172 188 THR F CA 1
ATOM 23688 C C . THR F 1 188 ? 17.55400 31.73600 35.43900 1.000 29.67331 188 THR F C 1
ATOM 23689 O O . THR F 1 188 ? 18.49700 31.45100 36.16900 1.000 28.91034 188 THR F O 1
ATOM 23700 N N . PRO F 1 189 ? 17.67100 31.68900 34.10500 1.000 27.60792 189 PRO F N 1
ATOM 23701 C CA . PRO F 1 189 ? 18.97200 31.41900 33.49300 1.000 32.71905 189 PRO F CA 1
ATOM 23702 C C . PRO F 1 189 ? 19.93500 32.58600 33.55600 1.000 35.89828 189 PRO F C 1
ATOM 23703 O O . PRO F 1 189 ? 21.12200 32.39400 33.25300 1.000 35.75566 189 PRO F O 1
ATOM 23714 N N . LEU F 1 190 ? 19.46100 33.78700 33.88500 1.000 31.85166 190 LEU F N 1
ATOM 23715 C CA . LEU F 1 190 ? 20.28400 34.99500 33.78400 1.000 29.76790 190 LEU F CA 1
ATOM 23716 C C . LEU F 1 190 ? 20.94100 35.27100 35.14000 1.000 30.12072 190 LEU F C 1
ATOM 23717 O O . LEU F 1 190 ? 20.30200 35.76100 36.07300 1.000 27.56201 190 LEU F O 1
ATOM 23733 N N . VAL F 1 191 ? 22.22800 34.95100 35.25200 1.000 31.65385 191 VAL F N 1
ATOM 23734 C CA . VAL F 1 191 ? 22.99400 35.18000 36.47400 1.000 37.40040 191 VAL F CA 1
ATOM 23735 C C . VAL F 1 191 ? 24.00500 36.28600 36.19100 1.000 30.26074 191 VAL F C 1
ATOM 23736 O O . VAL F 1 191 ? 25.00600 36.07700 35.49600 1.000 32.87563 191 VAL F O 1
ATOM 23749 N N . GLY F 1 192 ? 23.75100 37.45900 36.75200 1.000 34.49015 192 GLY F N 1
ATOM 23750 C CA . GLY F 1 192 ? 24.65400 38.58000 36.61700 1.000 33.31745 192 GLY F CA 1
ATOM 23751 C C . GLY F 1 192 ? 25.66100 38.60000 37.75400 1.000 34.93670 192 GLY F C 1
ATOM 23752 O O . GLY F 1 192 ? 25.33900 38.28100 38.89600 1.000 28.33416 192 GLY F O 1
ATOM 23756 N N . ILE F 1 193 ? 26.90300 38.92700 37.41000 1.000 36.66743 193 ILE F N 1
ATOM 23757 C CA . ILE F 1 193 ? 27.94900 39.13600 38.39400 1.000 31.10483 193 ILE F CA 1
ATOM 23758 C C . ILE F 1 193 ? 28.39000 40.58100 38.27100 1.000 35.17645 193 ILE F C 1
ATOM 23759 O O . ILE F 1 193 ? 28.82500 41.01700 37.19300 1.000 36.09186 193 ILE F O 1
ATOM 23775 N N . ASN F 1 194 ? 28.27400 41.32000 39.36500 1.000 34.28727 194 ASN F N 1
ATOM 23776 C CA . ASN F 1 194 ? 28.66300 42.72600 39.39200 1.000 41.04132 194 ASN F CA 1
ATOM 23777 C C . ASN F 1 194 ? 30.13800 42.82300 39.77300 1.000 40.69645 194 ASN F C 1
ATOM 23778 O O . ASN F 1 194 ? 30.52200 42.49700 40.90200 1.000 32.99512 194 ASN F O 1
ATOM 23789 N N . ASN F 1 195 ? 30.95800 43.30500 38.83900 1.000 41.90255 195 ASN F N 1
ATOM 23790 C CA . ASN F 1 195 ? 32.37400 43.47900 39.11700 1.000 38.33119 195 ASN F CA 1
ATOM 23791 C C . ASN F 1 195 ? 32.66700 44.67600 39.99900 1.000 39.88979 195 ASN F C 1
ATOM 23792 O O . ASN F 1 195 ? 33.76800 44.74800 40.55600 1.000 47.80297 195 ASN F O 1
ATOM 23803 N N . ARG F 1 196 ? 31.70900 45.57200 40.19800 1.000 35.41720 196 ARG F N 1
ATOM 23804 C CA . ARG F 1 196 ? 31.91300 46.72300 41.07400 1.000 37.81586 196 ARG F CA 1
ATOM 23805 C C . ARG F 1 196 ? 31.52800 46.37900 42.50100 1.000 35.16508 196 ARG F C 1
ATOM 23806 O O . ARG F 1 196 ? 30.36400 46.12700 42.80000 1.000 43.86224 196 ARG F O 1
ATOM 23827 N N . ASN F 1 197 ? 32.49900 46.41700 43.38400 1.000 44.25913 197 ASN F N 1
ATOM 23828 C CA . ASN F 1 197 ? 32.24700 46.29100 44.80900 1.000 43.47884 197 ASN F CA 1
ATOM 23829 C C . ASN F 1 197 ? 31.57600 47.55700 45.33600 1.000 47.50209 197 ASN F C 1
ATOM 23830 O O . ASN F 1 197 ? 32.13400 48.65200 45.22100 1.000 46.78724 197 ASN F O 1
ATOM 23841 N N . LEU F 1 198 ? 30.40500 47.41900 45.94800 1.000 48.14903 198 LEU F N 1
ATOM 23842 C CA . LEU F 1 198 ? 29.64600 48.59200 46.37000 1.000 47.14425 198 LEU F CA 1
ATOM 23843 C C . LEU F 1 198 ? 30.00100 49.04300 47.77300 1.000 51.20558 198 LEU F C 1
ATOM 23844 O O . LEU F 1 198 ? 29.45100 50.04700 48.25100 1.000 48.62485 198 LEU F O 1
ATOM 23860 N N . HIS F 1 199 ? 30.88400 48.30600 48.44500 1.000 49.92110 199 HIS F N 1
ATOM 23861 C CA . HIS F 1 199 ? 31.52100 48.80900 49.65100 1.000 50.70322 199 HIS F CA 1
ATOM 23862 C C . HIS F 1 199 ? 32.56000 49.86700 49.30500 1.000 48.34647 199 HIS F C 1
ATOM 23863 O O . HIS F 1 199 ? 32.60700 50.93200 49.93400 1.000 47.95415 199 HIS F O 1
ATOM 23877 N N . THR F 1 200 ? 33.38800 49.59600 48.28700 1.000 49.71793 200 THR F N 1
ATOM 23878 C CA . THR F 1 200 ? 34.54600 50.42300 47.95700 1.000 48.48136 200 THR F CA 1
ATOM 23879 C C . THR F 1 200 ? 34.46300 51.11300 46.61300 1.000 46.31960 200 THR F C 1
ATOM 23880 O O . THR F 1 200 ? 35.27500 52.00500 46.35700 1.000 47.42296 200 THR F O 1
ATOM 23891 N N . PHE F 1 201 ? 33.53500 50.71700 45.74900 1.000 47.14323 201 PHE F N 1
ATOM 23892 C CA . PHE F 1 201 ? 33.45300 51.13000 44.35200 1.000 44.36971 201 PHE F CA 1
ATOM 23893 C C . PHE F 1 201 ? 34.66100 50.69900 43.53600 1.000 37.28905 201 PHE F C 1
ATOM 23894 O O . PHE F 1 201 ? 34.77800 51.08600 42.37600 1.000 42.78767 201 PHE F O 1
ATOM 23911 N N . GLU F 1 202 ? 35.53900 49.87500 44.09700 1.000 39.77912 202 GLU F N 1
ATOM 23912 C CA . GLU F 1 202 ? 36.57900 49.23200 43.30200 1.000 47.18089 202 GLU F CA 1
ATOM 23913 C C . GLU F 1 202 ? 35.96900 48.24100 42.32000 1.000 46.85303 202 GLU F C 1
ATOM 23914 O O . GLU F 1 202 ? 34.96500 47.59900 42.60600 1.000 47.64123 202 GLU F O 1
ATOM 23926 N N . VAL F 1 203 ? 36.59000 48.12000 41.15100 1.000 46.08255 203 VAL F N 1
ATOM 23927 C CA . VAL F 1 203 ? 36.12300 47.23900 40.08900 1.000 44.79288 203 VAL F CA 1
ATOM 23928 C C . VAL F 1 203 ? 37.21300 46.23300 39.75200 1.000 51.95915 203 VAL F C 1
ATOM 23929 O O . VAL F 1 203 ? 38.36000 46.61700 39.49200 1.000 54.42929 203 VAL F O 1
ATOM 23942 N N . SER F 1 204 ? 36.83900 44.95300 39.71600 1.000 52.28122 204 SER F N 1
ATOM 23943 C CA . SER F 1 204 ? 37.71800 43.86900 39.28800 1.000 43.14331 204 SER F CA 1
ATOM 23944 C C . SER F 1 204 ? 36.95900 42.93200 38.35800 1.000 42.22465 204 SER F C 1
ATOM 23945 O O . SER F 1 204 ? 35.99100 42.29100 38.77900 1.000 45.99807 204 SER F O 1
ATOM 23953 N N . LEU F 1 205 ? 37.40500 42.82500 37.10600 1.000 48.75046 205 LEU F N 1
ATOM 23954 C CA . LEU F 1 205 ? 36.87300 41.78600 36.22500 1.000 47.47945 205 LEU F CA 1
ATOM 23955 C C . LEU F 1 205 ? 37.09800 40.37600 36.77500 1.000 50.78007 205 LEU F C 1
ATOM 23956 O O . LEU F 1 205 ? 36.44000 39.43600 36.32200 1.000 46.37540 205 LEU F O 1
ATOM 23972 N N . GLU F 1 206 ? 38.01100 40.19800 37.73300 1.000 54.13052 206 GLU F N 1
ATOM 23973 C CA . GLU F 1 206 ? 38.22900 38.86500 38.27900 1.000 50.87890 206 GLU F CA 1
ATOM 23974 C C . GLU F 1 206 ? 37.09800 38.41700 39.19600 1.000 50.52867 206 GLU F C 1
ATOM 23975 O O . GLU F 1 206 ? 37.01000 37.22600 39.50400 1.000 48.96366 206 GLU F O 1
ATOM 23987 N N . THR F 1 207 ? 36.22900 39.32800 39.63000 1.000 49.56995 207 THR F N 1
ATOM 23988 C CA . THR F 1 207 ? 35.02600 38.91700 40.33900 1.000 46.45568 207 THR F CA 1
ATOM 23989 C C . THR F 1 207 ? 34.23200 37.93000 39.49000 1.000 38.79478 207 THR F C 1
ATOM 23990 O O . THR F 1 207 ? 33.88800 36.84000 39.94800 1.000 42.97171 207 THR F O 1
ATOM 24001 N N . THR F 1 208 ? 33.99500 38.27000 38.22700 1.000 39.92797 208 THR F N 1
ATOM 24002 C CA . THR F 1 208 ? 33.35600 37.34000 37.30200 1.000 41.82055 208 THR F CA 1
ATOM 24003 C C . THR F 1 208 ? 34.21500 36.08900 37.09800 1.000 47.32527 208 THR F C 1
ATOM 24004 O O . THR F 1 208 ? 33.78800 34.96300 37.39600 1.000 41.50931 208 THR F O 1
ATOM 24015 N N . LEU F 1 209 ? 35.45500 36.27900 36.62300 1.000 49.31797 209 LEU F N 1
ATOM 24016 C CA . LEU F 1 209 ? 36.28200 35.16100 36.16700 1.000 46.50157 209 LEU F CA 1
ATOM 24017 C C . LEU F 1 209 ? 36.47600 34.12200 37.26100 1.000 43.16730 209 LEU F C 1
ATOM 24018 O O . LEU F 1 209 ? 36.46700 32.91900 36.99100 1.000 46.71547 209 LEU F O 1
ATOM 24034 N N . ASP F 1 210 ? 36.63300 34.56100 38.50400 1.000 39.42511 210 ASP F N 1
ATOM 24035 C CA . ASP F 1 210 ? 36.82600 33.62600 39.59700 1.000 40.53195 210 ASP F CA 1
ATOM 24036 C C . ASP F 1 210 ? 35.56800 32.83900 39.95900 1.000 50.81011 210 ASP F C 1
ATOM 24037 O O . ASP F 1 210 ? 35.67500 31.85400 40.71000 1.000 42.37143 210 ASP F O 1
ATOM 24046 N N . LEU F 1 211 ? 34.38700 33.25800 39.47900 1.000 45.76189 211 LEU F N 1
ATOM 24047 C CA . LEU F 1 211 ? 33.13900 32.57300 39.80200 1.000 42.26650 211 LEU F CA 1
ATOM 24048 C C . LEU F 1 211 ? 32.69200 31.60300 38.72100 1.000 34.54551 211 LEU F C 1
ATOM 24049 O O . LEU F 1 211 ? 31.82800 30.76700 38.98400 1.000 37.64398 211 LEU F O 1
ATOM 24065 N N . LEU F 1 212 ? 33.24800 31.70800 37.52300 1.000 34.65412 212 LEU F N 1
ATOM 24066 C CA . LEU F 1 212 ? 32.78900 30.91600 36.38700 1.000 42.54752 212 LEU F CA 1
ATOM 24067 C C . LEU F 1 212 ? 32.71100 29.42200 36.67600 1.000 43.91911 212 LEU F C 1
ATOM 24068 O O . LEU F 1 212 ? 31.67300 28.81500 36.36400 1.000 43.22461 212 LEU F O 1
ATOM 24084 N N . PRO F 1 213 ? 33.71400 28.77800 37.28600 1.000 40.00179 213 PRO F N 1
ATOM 24085 C CA . PRO F 1 213 ? 33.57400 27.33500 37.57900 1.000 41.68384 213 PRO F CA 1
ATOM 24086 C C . PRO F 1 213 ? 32.41600 27.00400 38.50900 1.000 37.80674 213 PRO F C 1
ATOM 24087 O O . PRO F 1 213 ? 31.97400 25.84900 38.53600 1.000 33.77493 213 PRO F O 1
ATOM 24098 N N . GLU F 1 214 ? 31.90300 27.97400 39.25100 1.000 29.94971 214 GLU F N 1
ATOM 24099 C CA . GLU F 1 214 ? 30.86200 27.73900 40.24500 1.000 36.20423 214 GLU F CA 1
ATOM 24100 C C . GLU F 1 214 ? 29.47100 27.85800 39.65300 1.000 31.79303 214 GLU F C 1
ATOM 24101 O O . GLU F 1 214 ? 28.47600 27.64100 40.34800 1.000 29.12465 214 GLU F O 1
ATOM 24113 N N . ILE F 1 215 ? 29.38400 28.21200 38.38900 1.000 29.54534 215 ILE F N 1
ATOM 24114 C CA . ILE F 1 215 ? 28.12000 28.55300 37.77000 1.000 32.48836 215 ILE F CA 1
ATOM 24115 C C . ILE F 1 215 ? 27.67900 27.35600 36.93800 1.000 31.59469 215 ILE F C 1
ATOM 24116 O O . ILE F 1 215 ? 28.50200 26.79100 36.20200 1.000 29.95828 215 ILE F O 1
ATOM 24132 N N . PRO F 1 216 ? 26.43700 26.90600 37.07700 1.000 29.55359 216 PRO F N 1
ATOM 24133 C CA . PRO F 1 216 ? 25.98100 25.76800 36.28100 1.000 34.10548 216 PRO F CA 1
ATOM 24134 C C . PRO F 1 216 ? 26.07700 26.05900 34.79400 1.000 33.70232 216 PRO F C 1
ATOM 24135 O O . PRO F 1 216 ? 26.02100 27.21100 34.36400 1.000 31.87674 216 PRO F O 1
ATOM 24146 N N . ARG F 1 217 ? 26.20500 24.97700 34.01300 1.000 29.98840 217 ARG F N 1
ATOM 24147 C CA . ARG F 1 217 ? 26.30400 25.07800 32.55600 1.000 37.82214 217 ARG F CA 1
ATOM 24148 C C . ARG F 1 217 ? 25.02100 25.58400 31.93700 1.000 31.47368 217 ARG F C 1
ATOM 24149 O O . ARG F 1 217 ? 25.05600 26.17800 30.86300 1.000 33.99469 217 ARG F O 1
ATOM 24170 N N . ASP F 1 218 ? 23.88200 25.27800 32.53900 1.000 32.60807 218 ASP F N 1
ATOM 24171 C CA . ASP F 1 218 ? 22.61200 25.67200 31.96800 1.000 29.76948 218 ASP F CA 1
ATOM 24172 C C . ASP F 1 218 ? 22.17700 27.07100 32.39500 1.000 33.17540 218 ASP F C 1
ATOM 24173 O O . ASP F 1 218 ? 21.03500 27.44900 32.13800 1.000 30.24253 218 ASP F O 1
ATOM 24182 N N . ARG F 1 219 ? 23.05900 27.84500 33.02500 1.000 31.07259 219 ARG F N 1
ATOM 24183 C CA . ARG F 1 219 ? 22.82300 29.24800 33.33700 1.000 32.05989 219 ARG F CA 1
ATOM 24184 C C . ARG F 1 219 ? 23.74000 30.11800 32.47700 1.000 35.03436 219 ARG F C 1
ATOM 24185 O O . ARG F 1 219 ? 24.83100 29.69600 32.09400 1.000 36.09321 219 ARG F O 1
ATOM 24206 N N . LEU F 1 220 ? 23.29100 31.33600 32.18200 1.000 36.72372 220 LEU F N 1
ATOM 24207 C CA . LEU F 1 220 ? 24.05200 32.29200 31.37800 1.000 36.10470 220 LEU F CA 1
ATOM 24208 C C . LEU F 1 220 ? 24.70000 33.33400 32.28200 1.000 38.30290 220 LEU F C 1
ATOM 24209 O O . LEU F 1 220 ? 24.00800 34.02300 33.04800 1.000 40.19707 220 LEU F O 1
ATOM 24225 N N . VAL F 1 221 ? 26.02100 33.45800 32.17900 1.000 34.04246 221 VAL F N 1
ATOM 24226 C CA . VAL F 1 221 ? 26.76400 34.48700 32.89400 1.000 35.85608 221 VAL F CA 1
ATOM 24227 C C . VAL F 1 221 ? 26.58200 35.83200 32.20000 1.000 35.93900 221 VAL F C 1
ATOM 24228 O O . VAL F 1 221 ? 26.82500 35.95900 30.99600 1.000 36.59942 221 VAL F O 1
ATOM 24241 N N . VAL F 1 222 ? 26.15800 36.84100 32.96700 1.000 35.16914 222 VAL F N 1
ATOM 24242 C CA . VAL F 1 222 ? 26.06200 38.22400 32.50800 1.000 38.97826 222 VAL F CA 1
ATOM 24243 C C . VAL F 1 222 ? 27.04600 39.02400 33.35700 1.000 38.57908 222 VAL F C 1
ATOM 24244 O O . VAL F 1 222 ? 26.81700 39.24200 34.55700 1.000 35.92818 222 VAL F O 1
ATOM 24257 N N . THR F 1 223 ? 28.14800 39.44800 32.75000 1.000 36.83147 223 THR F N 1
ATOM 24258 C CA . THR F 1 223 ? 29.11900 40.22800 33.49500 1.000 34.65039 223 THR F CA 1
ATOM 24259 C C . THR F 1 223 ? 28.69600 41.69000 33.43000 1.000 30.04258 223 THR F C 1
ATOM 24260 O O . THR F 1 223 ? 28.24700 42.17500 32.38800 1.000 36.10065 223 THR F O 1
ATOM 24271 N N . GLU F 1 224 ? 28.74300 42.34200 34.59000 1.000 37.39361 224 GLU F N 1
ATOM 24272 C CA . GLU F 1 224 ? 28.22800 43.69100 34.80300 1.000 41.34994 224 GLU F CA 1
ATOM 24273 C C . GLU F 1 224 ? 29.34100 44.56400 35.35300 1.000 39.16818 224 GLU F C 1
ATOM 24274 O O . GLU F 1 224 ? 30.03500 44.16800 36.30500 1.000 37.43583 224 GLU F O 1
ATOM 24286 N N . SER F 1 225 ? 29.48700 45.75700 34.76600 1.000 42.57833 225 SER F N 1
ATOM 24287 C CA . SER F 1 225 ? 30.40500 46.78900 35.25000 1.000 39.81254 225 SER F CA 1
ATOM 24288 C C . SER F 1 225 ? 31.86400 46.53400 34.87200 1.000 42.65940 225 SER F C 1
ATOM 24289 O O . SER F 1 225 ? 32.34200 45.39400 34.89200 1.000 42.86204 225 SER F O 1
ATOM 24297 N N . GLY F 1 226 ? 32.59100 47.59900 34.52700 1.000 53.29068 226 GLY F N 1
ATOM 24298 C CA . GLY F 1 226 ? 34.03500 47.52900 34.37100 1.000 48.44738 226 GLY F CA 1
ATOM 24299 C C . GLY F 1 226 ? 34.54200 47.25200 32.97200 1.000 45.71160 226 GLY F C 1
ATOM 24300 O O . GLY F 1 226 ? 35.76100 47.17800 32.78300 1.000 50.44659 226 GLY F O 1
ATOM 24304 N N . ILE F 1 227 ? 33.65500 47.09700 31.99500 1.000 41.43814 227 ILE F N 1
ATOM 24305 C CA . ILE F 1 227 ? 34.03600 46.85300 30.61000 1.000 47.44398 227 ILE F CA 1
ATOM 24306 C C . ILE F 1 227 ? 34.32800 48.20500 29.96500 1.000 53.66548 227 ILE F C 1
ATOM 24307 O O . ILE F 1 227 ? 33.41000 48.97900 29.67600 1.000 49.12442 227 ILE F O 1
ATOM 24323 N N . LEU F 1 228 ? 35.61100 48.49200 29.73400 1.000 59.22168 228 LEU F N 1
ATOM 24324 C CA . LEU F 1 228 ? 36.03200 49.80600 29.26700 1.000 52.50143 228 LEU F CA 1
ATOM 24325 C C . LEU F 1 228 ? 36.76900 49.80400 27.94200 1.000 55.21830 228 LEU F C 1
ATOM 24326 O O . LEU F 1 228 ? 36.78200 50.83400 27.26200 1.000 57.79134 228 LEU F O 1
ATOM 24342 N N . ASN F 1 229 ? 37.38600 48.69300 27.56000 1.000 63.94837 229 ASN F N 1
ATOM 24343 C CA . ASN F 1 229 ? 38.14300 48.61300 26.32000 1.000 65.75547 229 ASN F CA 1
ATOM 24344 C C . ASN F 1 229 ? 38.04100 47.19300 25.78200 1.000 62.55584 229 ASN F C 1
ATOM 24345 O O . ASN F 1 229 ? 37.67600 46.26000 26.50800 1.000 63.24924 229 ASN F O 1
ATOM 24356 N N . ARG F 1 230 ? 38.36300 47.02700 24.49600 1.000 61.07880 230 ARG F N 1
ATOM 24357 C CA . ARG F 1 230 ? 38.26300 45.69000 23.92100 1.000 65.24239 230 ARG F CA 1
ATOM 24358 C C . ARG F 1 230 ? 39.24800 44.71900 24.55300 1.000 56.03748 230 ARG F C 1
ATOM 24359 O O . ARG F 1 230 ? 39.11300 43.51200 24.35600 1.000 59.99285 230 ARG F O 1
ATOM 24380 N N . ALA F 1 231 ? 40.22200 45.19200 25.32000 1.000 55.24522 231 ALA F N 1
ATOM 24381 C CA . ALA F 1 231 ? 41.02000 44.25400 26.09500 1.000 61.22125 231 ALA F CA 1
ATOM 24382 C C . ALA F 1 231 ? 40.14200 43.54400 27.11700 1.000 65.18572 231 ALA F C 1
ATOM 24383 O O . ALA F 1 231 ? 40.16900 42.31100 27.23300 1.000 63.00662 231 ALA F O 1
ATOM 24390 N N . ASP F 1 232 ? 39.35800 44.32300 27.87200 1.000 61.54388 232 ASP F N 1
ATOM 24391 C CA . ASP F 1 232 ? 38.37900 43.76200 28.79600 1.000 58.28897 232 ASP F CA 1
ATOM 24392 C C . ASP F 1 232 ? 37.42100 42.80700 28.07800 1.000 54.18027 232 ASP F C 1
ATOM 24393 O O . ASP F 1 232 ? 37.14600 41.70400 28.55700 1.000 51.16971 232 ASP F O 1
ATOM 24402 N N . VAL F 1 233 ? 36.91200 43.20500 26.91600 1.000 51.29603 233 VAL F N 1
ATOM 24403 C CA . VAL F 1 233 ? 35.99600 42.33000 26.19100 1.000 56.02486 233 VAL F CA 1
ATOM 24404 C C . VAL F 1 233 ? 36.67000 41.00100 25.87800 1.000 60.12051 233 VAL F C 1
ATOM 24405 O O . VAL F 1 233 ? 36.18400 39.93400 26.26700 1.000 62.27823 233 VAL F O 1
ATOM 24418 N N . GLU F 1 234 ? 37.81200 41.05300 25.18300 1.000 64.97127 234 GLU F N 1
ATOM 24419 C CA . GLU F 1 234 ? 38.50300 39.82800 24.78100 1.000 65.63823 234 GLU F CA 1
ATOM 24420 C C . GLU F 1 234 ? 38.82200 38.96300 25.98900 1.000 54.49090 234 GLU F C 1
ATOM 24421 O O . GLU F 1 234 ? 38.76500 37.73300 25.92000 1.000 59.95773 234 GLU F O 1
ATOM 24433 N N . LEU F 1 235 ? 39.15000 39.58400 27.11300 1.000 56.28186 235 LEU F N 1
ATOM 24434 C CA . LEU F 1 235 ? 39.46300 38.79500 28.29300 1.000 53.82884 235 LEU F CA 1
ATOM 24435 C C . LEU F 1 235 ? 38.26000 37.97200 28.71700 1.000 58.17928 235 LEU F C 1
ATOM 24436 O O . LEU F 1 235 ? 38.40300 36.84300 29.19600 1.000 61.90941 235 LEU F O 1
ATOM 24452 N N . MET F 1 236 ? 37.06200 38.53100 28.55900 1.000 66.08917 236 MET F N 1
ATOM 24453 C CA . MET F 1 236 ? 35.85300 37.82200 28.95100 1.000 60.66634 236 MET F CA 1
ATOM 24454 C C . MET F 1 236 ? 35.50600 36.74800 27.93600 1.000 47.12680 236 MET F C 1
ATOM 24455 O O . MET F 1 236 ? 35.21800 35.60800 28.30300 1.000 48.86301 236 MET F O 1
ATOM 24469 N N . GLU F 1 237 ? 35.51900 37.10000 26.65900 1.000 50.27913 237 GLU F N 1
ATOM 24470 C CA . GLU F 1 237 ? 35.16600 36.13200 25.63500 1.000 53.72144 237 GLU F CA 1
ATOM 24471 C C . GLU F 1 237 ? 36.15700 34.97800 25.57700 1.000 63.44306 237 GLU F C 1
ATOM 24472 O O . GLU F 1 237 ? 35.79900 33.89600 25.09600 1.000 64.88256 237 GLU F O 1
ATOM 24484 N N . VAL F 1 238 ? 37.38700 35.17600 26.06800 1.000 61.05806 238 VAL F N 1
ATOM 24485 C CA . VAL F 1 238 ? 38.35100 34.08200 26.14500 1.000 64.31731 238 VAL F CA 1
ATOM 24486 C C . VAL F 1 238 ? 37.98300 33.08800 27.23500 1.000 63.96494 238 VAL F C 1
ATOM 24487 O O . VAL F 1 238 ? 38.44500 31.93900 27.21500 1.000 66.04195 238 VAL F O 1
ATOM 24500 N N . SER F 1 239 ? 37.16300 33.49200 28.19500 1.000 56.63341 239 SER F N 1
ATOM 24501 C CA . SER F 1 239 ? 36.70200 32.58100 29.22800 1.000 50.22600 239 SER F CA 1
ATOM 24502 C C . SER F 1 239 ? 35.22600 32.22900 29.05100 1.000 53.42492 239 SER F C 1
ATOM 24503 O O . SER F 1 239 ? 34.53800 31.91700 30.01800 1.000 52.75790 239 SER F O 1
ATOM 24511 N N . GLU F 1 240 ? 34.73600 32.29100 27.81300 1.000 57.94045 240 GLU F N 1
ATOM 24512 C CA . GLU F 1 240 ? 33.38700 31.86900 27.42600 1.000 64.96956 240 GLU F CA 1
ATOM 24513 C C . GLU F 1 240 ? 32.26900 32.76300 27.98900 1.000 58.73637 240 GLU F C 1
ATOM 24514 O O . GLU F 1 240 ? 31.11900 32.32800 28.07600 1.000 54.54739 240 GLU F O 1
ATOM 24526 N N . VAL F 1 241 ? 32.55100 34.02000 28.33000 1.000 57.25172 241 VAL F N 1
ATOM 24527 C CA . VAL F 1 241 ? 31.52600 34.97400 28.75600 1.000 48.63455 241 VAL F CA 1
ATOM 24528 C C . VAL F 1 241 ? 31.17200 35.83800 27.56100 1.000 45.80181 241 VAL F C 1
ATOM 24529 O O . VAL F 1 241 ? 32.04200 36.50200 26.99000 1.000 46.97377 241 VAL F O 1
ATOM 24542 N N . TYR F 1 242 ? 29.90700 35.81300 27.16800 1.000 38.51353 242 TYR F N 1
ATOM 24543 C CA . TYR F 1 242 ? 29.46500 36.52800 25.98300 1.000 47.77537 242 TYR F CA 1
ATOM 24544 C C . TYR F 1 242 ? 28.30400 37.46500 26.23000 1.000 49.04294 242 TYR F C 1
ATOM 24545 O O . TYR F 1 242 ? 27.78300 38.04000 25.26700 1.000 48.36339 242 TYR F O 1
ATOM 24563 N N . ALA F 1 243 ? 27.87400 37.62300 27.47400 1.000 46.63507 243 ALA F N 1
ATOM 24564 C CA . ALA F 1 243 ? 26.76600 38.50100 27.81700 1.000 43.73208 243 ALA F CA 1
ATOM 24565 C C . ALA F 1 243 ? 27.29400 39.55000 28.76900 1.000 41.71114 243 ALA F C 1
ATOM 24566 O O . ALA F 1 243 ? 27.88700 39.21600 29.80200 1.000 40.47180 243 ALA F O 1
ATOM 24573 N N . PHE F 1 244 ? 27.08500 40.81300 28.40500 1.000 46.72253 244 PHE F N 1
ATOM 24574 C CA . PHE F 1 244 ? 27.62700 41.95400 29.12600 1.000 39.46411 244 PHE F CA 1
ATOM 24575 C C . PHE F 1 244 ? 26.54400 42.99100 29.39200 1.000 33.71036 244 PHE F C 1
ATOM 24576 O O . PHE F 1 244 ? 25.62200 43.18100 28.59500 1.000 33.64463 244 PHE F O 1
ATOM 24593 N N . LEU F 1 245 ? 26.70900 43.69100 30.51000 1.000 39.73084 245 LEU F N 1
ATOM 24594 C CA . LEU F 1 245 ? 25.92900 44.87900 30.85000 1.000 38.58156 245 LEU F CA 1
ATOM 24595 C C . LEU F 1 245 ? 26.89800 46.05100 30.95500 1.000 36.32774 245 LEU F C 1
ATOM 24596 O O . LEU F 1 245 ? 27.75000 46.07400 31.85400 1.000 41.45267 245 LEU F O 1
ATOM 24612 N N . VAL F 1 246 ? 26.76500 47.02800 30.05500 1.000 43.42100 246 VAL F N 1
ATOM 24613 C CA . VAL F 1 246 ? 27.73800 48.12000 29.91500 1.000 48.35650 246 VAL F CA 1
ATOM 24614 C C . VAL F 1 246 ? 27.00500 49.45800 29.86400 1.000 41.19269 246 VAL F C 1
ATOM 24615 O O . VAL F 1 246 ? 26.07700 49.62600 29.06700 1.000 36.27269 246 VAL F O 1
ATOM 24628 N N . GLY F 1 247 ? 27.44200 50.41000 30.69400 1.000 44.92192 247 GLY F N 1
ATOM 24629 C CA . GLY F 1 247 ? 26.90900 51.76500 30.65200 1.000 50.00168 247 GLY F CA 1
ATOM 24630 C C . GLY F 1 247 ? 27.94200 52.86800 30.42200 1.000 51.34162 247 GLY F C 1
ATOM 24631 O O . GLY F 1 247 ? 27.84800 53.61400 29.44200 1.000 44.68990 247 GLY F O 1
ATOM 24635 N N . GLU F 1 248 ? 28.93700 52.96100 31.31400 1.000 45.76399 248 GLU F N 1
ATOM 24636 C CA . GLU F 1 248 ? 29.86400 54.09600 31.33600 1.000 54.38944 248 GLU F CA 1
ATOM 24637 C C . GLU F 1 248 ? 30.62200 54.24100 30.02000 1.000 55.28784 248 GLU F C 1
ATOM 24638 O O . GLU F 1 248 ? 30.71400 55.34100 29.46400 1.000 50.57181 248 GLU F O 1
ATOM 24650 N N . ALA F 1 249 ? 31.20100 53.14700 29.52200 1.000 52.59614 249 ALA F N 1
ATOM 24651 C CA . ALA F 1 249 ? 31.98000 53.23800 28.29500 1.000 56.29629 249 ALA F CA 1
ATOM 24652 C C . ALA F 1 249 ? 31.19700 53.91400 27.17100 1.000 59.35414 249 ALA F C 1
ATOM 24653 O O . ALA F 1 249 ? 31.78900 54.61100 26.33800 1.000 61.87832 249 ALA F O 1
ATOM 24660 N N . PHE F 1 250 ? 29.87400 53.75000 27.14500 1.000 50.61025 250 PHE F N 1
ATOM 24661 C CA . PHE F 1 250 ? 29.05900 54.30400 26.06900 1.000 53.58735 250 PHE F CA 1
ATOM 24662 C C . PHE F 1 250 ? 28.51000 55.69100 26.39900 1.000 58.20545 250 PHE F C 1
ATOM 24663 O O . PHE F 1 250 ? 28.43200 56.55500 25.51500 1.000 55.52196 250 PHE F O 1
ATOM 24680 N N . MET F 1 251 ? 28.12800 55.92600 27.65400 1.000 55.25180 251 MET F N 1
ATOM 24681 C CA . MET F 1 251 ? 27.60700 57.23300 28.03400 1.000 57.67107 251 MET F CA 1
ATOM 24682 C C . MET F 1 251 ? 28.67800 58.31200 27.92600 1.000 54.76397 251 MET F C 1
ATOM 24683 O O . MET F 1 251 ? 28.36300 59.47900 27.68000 1.000 55.43350 251 MET F O 1
ATOM 24697 N N . ARG F 1 252 ? 29.93600 57.95300 28.14900 1.000 58.09619 252 ARG F N 1
ATOM 24698 C CA . ARG F 1 252 ? 31.02600 58.90800 28.03700 1.000 67.93831 252 ARG F CA 1
ATOM 24699 C C . ARG F 1 252 ? 31.49900 59.08100 26.60200 1.000 65.66251 252 ARG F C 1
ATOM 24700 O O . ARG F 1 252 ? 32.32400 59.96000 26.34100 1.000 64.06386 252 ARG F O 1
ATOM 24721 N N . ALA F 1 253 ? 31.00300 58.26000 25.68400 1.000 63.02042 253 ALA F N 1
ATOM 24722 C CA . ALA F 1 253 ? 31.37500 58.31800 24.28100 1.000 65.39262 253 ALA F CA 1
ATOM 24723 C C . ALA F 1 253 ? 30.40800 59.21200 23.51600 1.000 72.17724 253 ALA F C 1
ATOM 24724 O O . ALA F 1 253 ? 29.19500 59.17700 23.74800 1.000 74.21068 253 ALA F O 1
ATOM 24731 N N . ASP F 1 254 ? 30.94900 60.00900 22.59200 1.000 71.41036 254 ASP F N 1
ATOM 24732 C CA . ASP F 1 254 ? 30.10300 60.92100 21.82900 1.000 71.30654 254 ASP F CA 1
ATOM 24733 C C . ASP F 1 254 ? 28.97200 60.16800 21.13800 1.000 62.13176 254 ASP F C 1
ATOM 24734 O O . ASP F 1 254 ? 27.82200 60.62000 21.13700 1.000 59.97062 254 ASP F O 1
ATOM 24743 N N . ASP F 1 255 ? 29.27500 59.01900 20.55000 1.000 60.63500 255 ASP F N 1
ATOM 24744 C CA . ASP F 1 255 ? 28.25800 58.18200 19.92700 1.000 61.11832 255 ASP F CA 1
ATOM 24745 C C . ASP F 1 255 ? 28.16300 56.87500 20.71000 1.000 67.94472 255 ASP F C 1
ATOM 24746 O O . ASP F 1 255 ? 29.01500 55.99000 20.53300 1.000 63.38262 255 ASP F O 1
ATOM 24755 N N . PRO F 1 256 ? 27.16400 56.70100 21.59300 1.000 67.88192 256 PRO F N 1
ATOM 24756 C CA . PRO F 1 256 ? 27.12500 55.46900 22.41200 1.000 61.86982 256 PRO F CA 1
ATOM 24757 C C . PRO F 1 256 ? 27.06600 54.19300 21.59000 1.000 50.58733 256 PRO F C 1
ATOM 24758 O O . PRO F 1 256 ? 27.83900 53.26600 21.84000 1.000 48.83109 256 PRO F O 1
ATOM 24769 N N . GLY F 1 257 ? 26.15400 54.11400 20.62000 1.000 56.63942 257 GLY F N 1
ATOM 24770 C CA . GLY F 1 257 ? 26.04900 52.91600 19.80200 1.000 55.83454 257 GLY F CA 1
ATOM 24771 C C . GLY F 1 257 ? 27.33500 52.57600 19.08300 1.000 58.84239 257 GLY F C 1
ATOM 24772 O O . GLY F 1 257 ? 27.65300 51.40100 18.88600 1.000 53.46814 257 GLY F O 1
ATOM 24776 N N . LEU F 1 258 ? 28.06000 53.61200 18.67100 1.000 63.91109 258 LEU F N 1
ATOM 24777 C CA . LEU F 1 258 ? 29.31700 53.39700 17.90400 1.000 63.85281 258 LEU F CA 1
ATOM 24778 C C . LEU F 1 258 ? 30.38200 52.70700 18.80100 1.000 58.47159 258 LEU F C 1
ATOM 24779 O O . LEU F 1 258 ? 31.02400 51.69500 18.44500 1.000 58.09730 258 LEU F O 1
ATOM 24795 N N . GLU F 1 259 ? 30.57700 53.27000 19.98800 1.000 63.61865 259 GLU F N 1
ATOM 24796 C CA . GLU F 1 259 ? 31.56600 52.71900 20.91100 1.000 59.46015 259 GLU F CA 1
ATOM 24797 C C . GLU F 1 259 ? 31.25700 51.26900 21.23300 1.000 57.38014 259 GLU F C 1
ATOM 24798 O O . GLU F 1 259 ? 32.17100 50.49200 21.53000 1.000 62.20127 259 GLU F O 1
ATOM 24810 N N . LEU F 1 260 ? 29.97900 50.88700 21.18600 1.000 58.08272 260 LEU F N 1
ATOM 24811 C CA . LEU F 1 260 ? 29.61500 49.49100 21.40000 1.000 59.36106 260 LEU F CA 1
ATOM 24812 C C . LEU F 1 260 ? 30.09000 48.64300 20.22900 1.000 53.66857 260 LEU F C 1
ATOM 24813 O O . LEU F 1 260 ? 30.66000 47.56700 20.42400 1.000 54.78763 260 LEU F O 1
ATOM 24829 N N . LYS F 1 261 ? 29.87400 49.12900 19.00300 1.000 65.25273 261 LYS F N 1
ATOM 24830 C CA . LYS F 1 261 ? 30.44000 48.50300 17.80800 1.000 61.09957 261 LYS F CA 1
ATOM 24831 C C . LYS F 1 261 ? 31.95600 48.35100 17.91100 1.000 58.52983 261 LYS F C 1
ATOM 24832 O O . LYS F 1 261 ? 32.50600 47.30700 17.54700 1.000 59.58067 261 LYS F O 1
ATOM 24851 N N . ARG F 1 262 ? 32.65000 49.36800 18.42800 1.000 61.74612 262 ARG F N 1
ATOM 24852 C CA . ARG F 1 262 ? 34.10600 49.27700 18.54500 1.000 66.86117 262 ARG F CA 1
ATOM 24853 C C . ARG F 1 262 ? 34.51400 48.16500 19.50100 1.000 67.83166 262 ARG F C 1
ATOM 24854 O O . ARG F 1 262 ? 35.34500 47.31400 19.16100 1.000 67.11500 262 ARG F O 1
ATOM 24875 N N . LEU F 1 263 ? 33.93500 48.14900 20.70700 1.000 65.32496 263 LEU F N 1
ATOM 24876 C CA . LEU F 1 263 ? 34.36800 47.20000 21.72600 1.000 62.52071 263 LEU F CA 1
ATOM 24877 C C . LEU F 1 263 ? 33.92000 45.76400 21.45500 1.000 55.50461 263 LEU F C 1
ATOM 24878 O O . LEU F 1 263 ? 34.55200 44.83700 21.97300 1.000 56.62976 263 LEU F O 1
ATOM 24894 N N . PHE F 1 264 ? 32.87600 45.55200 20.64600 1.000 52.81904 264 PHE F N 1
ATOM 24895 C CA . PHE F 1 264 ? 32.25200 44.23400 20.52500 1.000 54.11875 264 PHE F CA 1
ATOM 24896 C C . PHE F 1 264 ? 32.09400 43.70200 19.10000 1.000 56.85651 264 PHE F C 1
ATOM 24897 O O . PHE F 1 264 ? 31.72600 42.53300 18.95000 1.000 61.89484 264 PHE F O 1
ATOM 24914 N N . PHE F 1 265 ? 32.34200 44.49600 18.05900 1.000 68.86730 265 PHE F N 1
ATOM 24915 C CA . PHE F 1 265 ? 32.04600 44.08000 16.68000 1.000 72.42735 265 PHE F CA 1
ATOM 24916 C C . PHE F 1 265 ? 33.08500 44.61300 15.68200 1.000 67.24239 265 PHE F C 1
ATOM 24917 O O . PHE F 1 265 ? 32.76400 45.33400 14.74800 1.000 69.10472 265 PHE F O 1
ATOM 24934 N N . GLN F 1 266 ? 34.34400 44.22900 15.86100 1.000 72.33822 266 GLN F N 1
ATOM 24935 C CA . GLN F 1 266 ? 35.45300 44.65000 14.98700 1.000 81.72965 266 GLN F CA 1
ATOM 24936 C C . GLN F 1 266 ? 35.05300 44.85500 13.53200 1.000 78.73131 266 GLN F C 1
ATOM 24937 O O . GLN F 1 266 ? 34.59500 43.92700 12.87000 1.000 81.48900 266 GLN F O 1
ATOM 24951 N N . UNK G 2 1 ? -21.20000 -11.27800 81.02700 1.000 81.67564 9 UNK G N 1
ATOM 24952 C CA . UNK G 2 1 ? -21.41700 -9.93400 81.55500 1.000 99.94576 9 UNK G CA 1
ATOM 24953 C C . UNK G 2 1 ? -20.38700 -9.57500 82.63700 1.000 112.63562 9 UNK G C 1
ATOM 24954 O O . UNK G 2 1 ? -19.63100 -8.61900 82.48000 1.000 114.65996 9 UNK G O 1
ATOM 24959 N N . UNK G 2 2 ? -20.37000 -10.34600 83.73100 1.000 116.87828 10 UNK G N 1
ATOM 24960 C CA . UNK G 2 2 ? -19.48600 -10.10000 84.87100 1.000 102.18776 10 UNK G CA 1
ATOM 24961 C C . UNK G 2 2 ? -18.00500 -10.11500 84.49800 1.000 113.01385 10 UNK G C 1
ATOM 24962 O O . UNK G 2 2 ? -17.36500 -9.05800 84.48200 1.000 117.65367 10 UNK G O 1
ATOM 24968 N N . UNK G 2 3 ? -17.43900 -11.29900 84.22200 1.000 108.32109 11 UNK G N 1
ATOM 24969 C CA . UNK G 2 3 ? -16.02100 -11.38500 83.86900 1.000 108.48783 11 UNK G CA 1
ATOM 24970 C C . UNK G 2 3 ? -15.69000 -10.64400 82.57600 1.000 119.02472 11 UNK G C 1
ATOM 24971 O O . UNK G 2 3 ? -14.50500 -10.40700 82.31000 1.000 116.74356 11 UNK G O 1
ATOM 24977 N N . UNK G 2 4 ? -16.69800 -10.27400 81.77400 1.000 118.51634 12 UNK G N 1
ATOM 24978 C CA . UNK G 2 4 ? -16.45100 -9.47400 80.57500 1.000 116.47354 12 UNK G CA 1
ATOM 24979 C C . UNK G 2 4 ? -16.12200 -8.02700 80.93500 1.000 122.94009 12 UNK G C 1
ATOM 24980 O O . UNK G 2 4 ? -15.31100 -7.38200 80.25600 1.000 117.31754 12 UNK G O 1
ATOM 24986 N N . UNK G 2 5 ? -16.74400 -7.50100 81.99900 1.000 127.14889 13 UNK G N 1
ATOM 24987 C CA . UNK G 2 5 ? -16.42200 -6.16700 82.50700 1.000 124.33547 13 UNK G CA 1
ATOM 24988 C C . UNK G 2 5 ? -15.10800 -6.17600 83.28000 1.000 119.83870 13 UNK G C 1
ATOM 24989 O O . UNK G 2 5 ? -14.26100 -5.29300 83.09700 1.000 106.66551 13 UNK G O 1
ATOM 24995 N N . UNK G 2 6 ? -14.93600 -7.16600 84.16200 1.000 121.65180 14 UNK G N 1
ATOM 24996 C CA . UNK G 2 6 ? -13.65200 -7.37100 84.81900 1.000 109.52002 14 UNK G CA 1
ATOM 24997 C C . UNK G 2 6 ? -12.52900 -7.50700 83.79400 1.000 108.99733 14 UNK G C 1
ATOM 24998 O O . UNK G 2 6 ? -11.41400 -7.02600 84.01900 1.000 106.83327 14 UNK G O 1
ATOM 25004 N N . UNK G 2 7 ? -12.81500 -8.13500 82.64700 1.000 113.01838 15 UNK G N 1
ATOM 25005 C CA . UNK G 2 7 ? -11.78300 -8.37600 81.64100 1.000 106.20765 15 UNK G CA 1
ATOM 25006 C C . UNK G 2 7 ? -11.32400 -7.07900 80.97200 1.000 109.26852 15 UNK G C 1
ATOM 25007 O O . UNK G 2 7 ? -10.13500 -6.92900 80.66300 1.000 99.69666 15 UNK G O 1
ATOM 25013 N N . UNK G 2 8 ? -12.24400 -6.13300 80.72900 1.000 118.79975 16 UNK G N 1
ATOM 25014 C CA . UNK G 2 8 ? -11.86100 -4.85100 80.13100 1.000 109.44828 16 UNK G CA 1
ATOM 25015 C C . UNK G 2 8 ? -11.17100 -3.93800 81.14100 1.000 103.80402 16 UNK G C 1
ATOM 25016 O O . UNK G 2 8 ? -10.37400 -3.07600 80.75000 1.000 85.23931 16 UNK G O 1
ATOM 25021 N N . UNK G 2 9 ? -11.46200 -4.11400 82.43500 1.000 107.33618 17 UNK G N 1
ATOM 25022 C CA . UNK G 2 9 ? -10.72900 -3.39400 83.47100 1.000 102.76600 17 UNK G CA 1
ATOM 25023 C C . UNK G 2 9 ? -9.31700 -3.95700 83.64000 1.000 105.94207 17 UNK G C 1
ATOM 25024 O O . UNK G 2 9 ? -8.36300 -3.19400 83.84100 1.000 103.47415 17 UNK G O 1
ATOM 25030 N N . UNK G 2 10 ? -9.16100 -5.28700 83.53600 1.000 106.26013 18 UNK G N 1
ATOM 25031 C CA . UNK G 2 10 ? -7.85400 -5.92100 83.72700 1.000 94.51122 18 UNK G CA 1
ATOM 25032 C C . UNK G 2 10 ? -6.85400 -5.47100 82.66300 1.000 99.97637 18 UNK G C 1
ATOM 25033 O O . UNK G 2 10 ? -5.70400 -5.13800 82.97700 1.000 98.54442 18 UNK G O 1
ATOM 25039 N N . UNK G 2 11 ? -7.26600 -5.47100 81.39200 1.000 100.70756 19 UNK G N 1
ATOM 25040 C CA . UNK G 2 11 ? -6.41700 -4.91700 80.33900 1.000 94.14536 19 UNK G CA 1
ATOM 25041 C C . UNK G 2 11 ? -5.96200 -3.50800 80.69900 1.000 99.00718 19 UNK G C 1
ATOM 25042 O O . UNK G 2 11 ? -4.76900 -3.18400 80.63700 1.000 100.12088 19 UNK G O 1
ATOM 25048 N N . UNK G 2 12 ? -6.91500 -2.66300 81.09800 1.000 104.97063 20 UNK G N 1
ATOM 25049 C CA . UNK G 2 12 ? -6.63800 -1.26100 81.39100 1.000 101.52242 20 UNK G CA 1
ATOM 25050 C C . UNK G 2 12 ? -5.49400 -1.10300 82.38500 1.000 96.09409 20 UNK G C 1
ATOM 25051 O O . UNK G 2 12 ? -4.55000 -0.33100 82.15900 1.000 79.28456 20 UNK G O 1
ATOM 25057 N N . UNK G 2 13 ? -5.58400 -1.80900 83.51300 1.000 91.43602 21 UNK G N 1
ATOM 25058 C CA . UNK G 2 13 ? -4.52900 -1.76000 84.51200 1.000 87.78000 21 UNK G CA 1
ATOM 25059 C C . UNK G 2 13 ? -3.18700 -2.12700 83.88900 1.000 99.41568 21 UNK G C 1
ATOM 25060 O O . UNK G 2 13 ? -2.24300 -1.32400 83.88400 1.000 110.12423 21 UNK G O 1
ATOM 25066 N N . UNK G 2 14 ? -3.09900 -3.32800 83.32100 1.000 99.56200 22 UNK G N 1
ATOM 25067 C CA . UNK G 2 14 ? -1.86500 -3.79300 82.69400 1.000 101.51612 22 UNK G CA 1
ATOM 25068 C C . UNK G 2 14 ? -1.47200 -2.86600 81.53100 1.000 97.29463 22 UNK G C 1
ATOM 25069 O O . UNK G 2 14 ? -1.03700 -1.72000 81.73600 1.000 103.09716 22 UNK G O 1
ATOM 25075 N N . VAL G 2 15 ? -6.94700 -0.10900 85.31100 1.000 92.12385 25 VAL G N 1
ATOM 25076 C CA . VAL G 2 15 ? -7.63500 1.17400 85.40100 1.000 91.22244 25 VAL G CA 1
ATOM 25077 C C . VAL G 2 15 ? -7.35900 2.03500 84.16200 1.000 95.82647 25 VAL G C 1
ATOM 25078 O O . VAL G 2 15 ? -6.25500 2.57700 84.01100 1.000 86.04158 25 VAL G O 1
ATOM 25091 N N . ASN G 2 16 ? -8.36900 2.16800 83.29500 1.000 102.31786 26 ASN G N 1
ATOM 25092 C CA . ASN G 2 16 ? -8.21900 2.88500 82.03400 1.000 98.50315 26 ASN G CA 1
ATOM 25093 C C . ASN G 2 16 ? -8.54700 4.36500 82.22600 1.000 94.54222 26 ASN G C 1
ATOM 25094 O O . ASN G 2 16 ? -9.02300 4.79500 83.27900 1.000 93.97752 26 ASN G O 1
ATOM 25105 N N . LEU G 2 17 ? -8.26800 5.15300 81.18400 1.000 94.22939 27 LEU G N 1
ATOM 25106 C CA . LEU G 2 17 ? -8.40300 6.60300 81.29100 1.000 93.55141 27 LEU G CA 1
ATOM 25107 C C . LEU G 2 17 ? -9.82300 7.01100 81.67400 1.000 93.05235 27 LEU G C 1
ATOM 25108 O O . LEU G 2 17 ? -10.01200 7.94400 82.46600 1.000 87.66421 27 LEU G O 1
ATOM 25124 N N . ALA G 2 18 ? -10.83600 6.32900 81.12500 1.000 91.65957 28 ALA G N 1
ATOM 25125 C CA . ALA G 2 18 ? -12.22000 6.66300 81.45400 1.000 93.86943 28 ALA G CA 1
ATOM 25126 C C . ALA G 2 18 ? -12.49200 6.49100 82.94300 1.000 91.66209 28 ALA G C 1
ATOM 25127 O O . ALA G 2 18 ? -13.36400 7.16800 83.50000 1.000 82.36372 28 ALA G O 1
ATOM 25134 N N . GLU G 2 19 ? -11.75200 5.60200 83.60400 1.000 92.63370 29 GLU G N 1
ATOM 25135 C CA . GLU G 2 19 ? -11.93000 5.38000 85.03100 1.000 97.13715 29 GLU G CA 1
ATOM 25136 C C . GLU G 2 19 ? -11.12100 6.36400 85.86900 1.000 98.59278 29 GLU G C 1
ATOM 25137 O O . GLU G 2 19 ? -11.63800 6.92100 86.84500 1.000 97.51170 29 GLU G O 1
ATOM 25149 N N . VAL G 2 20 ? -9.86000 6.59300 85.50800 1.000 93.95184 30 VAL G N 1
ATOM 25150 C CA . VAL G 2 20 ? -9.06500 7.59200 86.21400 1.000 90.12396 30 VAL G CA 1
ATOM 25151 C C . VAL G 2 20 ? -9.75800 8.94900 86.15500 1.000 89.67557 30 VAL G C 1
ATOM 25152 O O . VAL G 2 20 ? -9.80900 9.68200 87.15100 1.000 83.41051 30 VAL G O 1
ATOM 25165 N N . GLU G 2 21 ? -10.34200 9.28900 85.00100 1.000 91.19824 31 GLU G N 1
ATOM 25166 C CA . GLU G 2 21 ? -11.04000 10.56600 84.87500 1.000 93.34329 31 GLU G CA 1
ATOM 25167 C C . GLU G 2 21 ? -12.23700 10.63200 85.82100 1.000 94.07863 31 GLU G C 1
ATOM 25168 O O . GLU G 2 21 ? -12.50700 11.68000 86.42500 1.000 80.22144 31 GLU G O 1
ATOM 25180 N N . ARG G 2 22 ? -12.95100 9.51400 85.98800 1.000 98.74393 32 ARG G N 1
ATOM 25181 C CA . ARG G 2 22 ? -14.08400 9.49900 86.90600 1.000 101.00700 32 ARG G CA 1
ATOM 25182 C C . ARG G 2 22 ? -13.62700 9.68600 88.34900 1.000 97.46700 32 ARG G C 1
ATOM 25183 O O . ARG G 2 22 ? -14.26500 10.41500 89.11900 1.000 97.11927 32 ARG G O 1
ATOM 25204 N N . LEU G 2 23 ? -12.52300 9.04100 88.73300 1.000 95.07823 33 LEU G N 1
ATOM 25205 C CA . LEU G 2 23 ? -11.99800 9.20900 90.08600 1.000 92.67815 33 LEU G CA 1
ATOM 25206 C C . LEU G 2 23 ? -11.56100 10.65000 90.33400 1.000 84.05581 33 LEU G C 1
ATOM 25207 O O . LEU G 2 23 ? -11.80000 11.20600 91.41400 1.000 76.01649 33 LEU G O 1
ATOM 25223 N N . ALA G 2 24 ? -10.93000 11.27600 89.33900 1.000 86.88100 34 ALA G N 1
ATOM 25224 C CA . ALA G 2 24 ? -10.47400 12.65300 89.49900 1.000 81.83312 34 ALA G CA 1
ATOM 25225 C C . ALA G 2 24 ? -11.63200 13.58300 89.83400 1.000 82.90405 34 ALA G C 1
ATOM 25226 O O . ALA G 2 24 ? -11.49800 14.46900 90.68800 1.000 72.86421 34 ALA G O 1
ATOM 25233 N N . ARG G 2 25 ? -12.78000 13.39600 89.17400 1.000 88.00818 35 ARG G N 1
ATOM 25234 C CA . ARG G 2 25 ? -13.94400 14.23000 89.45300 1.000 85.36691 35 ARG G CA 1
ATOM 25235 C C . ARG G 2 25 ? -14.49300 13.97400 90.85100 1.000 78.86434 35 ARG G C 1
ATOM 25236 O O . ARG G 2 25 ? -15.06200 14.88400 91.46500 1.000 70.23026 35 ARG G O 1
ATOM 25257 N N . SER G 2 26 ? -14.33000 12.75800 91.37000 1.000 80.96371 36 SER G N 1
ATOM 25258 C CA . SER G 2 26 ? -14.84300 12.40500 92.68700 1.000 83.11075 36 SER G CA 1
ATOM 25259 C C . SER G 2 26 ? -13.89000 12.77200 93.82000 1.000 84.14884 36 SER G C 1
ATOM 25260 O O . SER G 2 26 ? -14.26900 12.64800 94.99100 1.000 78.38903 36 SER G O 1
ATOM 25268 N N . ALA G 2 27 ? -12.68000 13.23200 93.50500 1.000 84.87062 37 ALA G N 1
ATOM 25269 C CA . ALA G 2 27 ? -11.64800 13.44800 94.50800 1.000 76.12031 37 ALA G CA 1
ATOM 25270 C C . ALA G 2 27 ? -11.88600 14.73400 95.29500 1.000 72.80755 37 ALA G C 1
ATOM 25271 O O . ALA G 2 27 ? -12.48200 15.69700 94.79700 1.000 63.60907 37 ALA G O 1
ATOM 25278 N N . ASP G 2 28 ? -11.41300 14.71800 96.54900 1.000 77.01772 38 ASP G N 1
ATOM 25279 C CA . ASP G 2 28 ? -11.40000 15.89000 97.41900 1.000 63.11689 38 ASP G CA 1
ATOM 25280 C C . ASP G 2 28 ? -10.91100 17.11500 96.66100 1.000 53.14718 38 ASP G C 1
ATOM 25281 O O . ASP G 2 28 ? -9.92100 17.04700 95.93100 1.000 56.02855 38 ASP G O 1
ATOM 25290 N N . ALA G 2 29 ? -11.58700 18.24400 96.85300 1.000 43.79509 39 ALA G N 1
ATOM 25291 C CA . ALA G 2 29 ? -11.30100 19.40700 96.02100 1.000 47.28671 39 ALA G CA 1
ATOM 25292 C C . ALA G 2 29 ? -9.82200 19.75600 96.11300 1.000 48.69273 39 ALA G C 1
ATOM 25293 O O . ALA G 2 29 ? -9.18400 19.47400 97.13300 1.000 46.22968 39 ALA G O 1
ATOM 25300 N N . PRO G 2 30 ? -9.24500 20.34100 95.06900 1.000 43.78910 40 PRO G N 1
ATOM 25301 C CA . PRO G 2 30 ? -7.86700 20.84500 95.17200 1.000 41.51478 40 PRO G CA 1
ATOM 25302 C C . PRO G 2 30 ? -7.74100 21.90300 96.25900 1.000 34.07588 40 PRO G C 1
ATOM 25303 O O . PRO G 2 30 ? -8.65500 22.69800 96.48500 1.000 34.33110 40 PRO G O 1
ATOM 25314 N N . ARG G 2 31 ? -6.58000 21.91800 96.93300 1.000 35.05755 41 ARG G N 1
ATOM 25315 C CA . ARG G 2 31 ? -6.36800 22.85900 98.04000 1.000 31.79435 41 ARG G CA 1
ATOM 25316 C C . ARG G 2 31 ? -5.83400 24.20300 97.60400 1.000 32.94908 41 ARG G C 1
ATOM 25317 O O . ARG G 2 31 ? -5.89500 25.15400 98.38500 1.000 33.37776 41 ARG G O 1
ATOM 25338 N N . GLY G 2 32 ? -5.33000 24.32200 96.38300 1.000 32.85219 42 GLY G N 1
ATOM 25339 C CA . GLY G 2 32 ? -4.93000 25.63000 95.90900 1.000 29.49402 42 GLY G CA 1
ATOM 25340 C C . GLY G 2 32 ? -3.44600 25.84100 96.11500 1.000 28.74026 42 GLY G C 1
ATOM 25341 O O . GLY G 2 32 ? -3.03900 26.72300 96.86400 1.000 30.45656 42 GLY G O 1
ATOM 25345 N N . PHE G 2 33 ? -2.65600 25.00700 95.43400 1.000 27.00766 43 PHE G N 1
ATOM 25346 C CA . PHE G 2 33 ? -1.20600 24.98800 95.57200 1.000 26.25822 43 PHE G CA 1
ATOM 25347 C C . PHE G 2 33 ? -0.60300 26.32500 95.19200 1.000 34.49070 43 PHE G C 1
ATOM 25348 O O . PHE G 2 33 ? 0.18200 26.90800 95.95600 1.000 30.11330 43 PHE G O 1
ATOM 25365 N N . ALA G 2 34 ? -0.96600 26.84200 94.00800 1.000 28.41817 44 ALA G N 1
ATOM 25366 C CA . ALA G 2 34 ? -0.37500 28.09300 93.55300 1.000 28.83528 44 ALA G CA 1
ATOM 25367 C C . ALA G 2 34 ? -0.76800 29.22600 94.47000 1.000 28.19844 44 ALA G C 1
ATOM 25368 O O . ALA G 2 34 ? 0.06000 30.08300 94.82400 1.000 30.12551 44 ALA G O 1
ATOM 25375 N N . ASN G 2 35 ? -2.04000 29.25500 94.85500 1.000 33.57074 45 ASN G N 1
ATOM 25376 C CA . ASN G 2 35 ? -2.55300 30.33100 95.69100 1.000 34.12088 45 ASN G CA 1
ATOM 25377 C C . ASN G 2 35 ? -1.81500 30.41400 97.02700 1.000 24.75722 45 ASN G C 1
ATOM 25378 O O . ASN G 2 35 ? -1.46600 31.51000 97.47800 1.000 27.60996 45 ASN G O 1
ATOM 25389 N N . ALA G 2 36 ? -1.57500 29.27200 97.66400 1.000 28.51337 46 ALA G N 1
ATOM 25390 C CA . ALA G 2 36 ? -0.84800 29.24200 98.93700 1.000 30.49675 46 ALA G CA 1
ATOM 25391 C C . ALA G 2 36 ? 0.53800 29.87700 98.81800 1.000 32.25933 46 ALA G C 1
ATOM 25392 O O . ALA G 2 36 ? 1.01600 30.52700 99.75800 1.000 30.43179 46 ALA G O 1
ATOM 25399 N N . LEU G 2 37 ? 1.19700 29.70500 97.67300 1.000 32.80722 47 LEU G N 1
ATOM 25400 C CA . LEU G 2 37 ? 2.50900 30.31600 97.46500 1.000 30.96727 47 LEU G CA 1
ATOM 25401 C C . LEU G 2 37 ? 2.39200 31.79000 97.10600 1.000 27.66586 47 LEU G C 1
ATOM 25402 O O . LEU G 2 37 ? 3.09000 32.62700 97.69100 1.000 26.21857 47 LEU G O 1
ATOM 25418 N N . LEU G 2 38 ? 1.51100 32.12100 96.13800 1.000 26.95255 48 LEU G N 1
ATOM 25419 C CA . LEU G 2 38 ? 1.29500 33.50800 95.70900 1.000 28.10039 48 LEU G CA 1
ATOM 25420 C C . LEU G 2 38 ? 0.83700 34.40900 96.85500 1.000 34.94517 48 LEU G C 1
ATOM 25421 O O . LEU G 2 38 ? 1.29700 35.55000 96.98300 1.000 32.44165 48 LEU G O 1
ATOM 25437 N N . GLU G 2 39 ? -0.09400 33.93900 97.68100 1.000 33.96104 49 GLU G N 1
ATOM 25438 C CA . GLU G 2 39 ? -0.60600 34.81300 98.72700 1.000 34.60897 49 GLU G CA 1
ATOM 25439 C C . GLU G 2 39 ? 0.48400 35.16300 99.73500 1.000 31.10970 49 GLU G C 1
ATOM 25440 O O . GLU G 2 39 ? 0.50700 36.27800 100.26900 1.000 33.80048 49 GLU G O 1
ATOM 25452 N N . ARG G 2 40 ? 1.42900 34.25900 99.97200 1.000 32.52987 50 ARG G N 1
ATOM 25453 C CA . ARG G 2 40 ? 2.55100 34.59600 100.84600 1.000 35.07332 50 ARG G CA 1
ATOM 25454 C C . ARG G 2 40 ? 3.59000 35.46200 100.12000 1.000 33.92272 50 ARG G C 1
ATOM 25455 O O . ARG G 2 40 ? 4.07900 36.47000 100.66400 1.000 28.21538 50 ARG G O 1
ATOM 25476 N N . ALA G 2 41 ? 3.95400 35.07900 98.89000 1.000 28.39036 51 ALA G N 1
ATOM 25477 C CA . ALA G 2 41 ? 5.00600 35.81700 98.18800 1.000 29.12587 51 ALA G CA 1
ATOM 25478 C C . ALA G 2 41 ? 4.58300 37.26300 97.92800 1.000 34.35614 51 ALA G C 1
ATOM 25479 O O . ALA G 2 41 ? 5.40700 38.18000 98.00700 1.000 29.96430 51 ALA G O 1
ATOM 25486 N N . LYS G 2 42 ? 3.29100 37.49500 97.65700 1.000 33.19744 52 LYS G N 1
ATOM 25487 C CA . LYS G 2 42 ? 2.80800 38.86200 97.48300 1.000 33.66479 52 LYS G CA 1
ATOM 25488 C C . LYS G 2 42 ? 3.02600 39.70300 98.73000 1.000 35.68919 52 LYS G C 1
ATOM 25489 O O . LYS G 2 42 ? 3.13600 40.93100 98.63900 1.000 35.42664 52 LYS G O 1
ATOM 25508 N N . ARG G 2 43 ? 3.04800 39.08100 99.90300 1.000 34.77005 53 ARG G N 1
ATOM 25509 C CA . ARG G 2 43 ? 3.30500 39.81400 101.13700 1.000 39.38593 53 ARG G CA 1
ATOM 25510 C C . ARG G 2 43 ? 4.76200 39.75300 101.54700 1.000 34.47998 53 ARG G C 1
ATOM 25511 O O . ARG G 2 43 ? 5.08800 40.09700 102.68100 1.000 35.72405 53 ARG G O 1
ATOM 25532 N N . LYS G 2 44 ? 5.64400 39.32500 100.64200 1.000 36.41144 54 LYS G N 1
ATOM 25533 C CA . LYS G 2 44 ? 7.07400 39.22300 100.91700 1.000 37.80863 54 LYS G CA 1
ATOM 25534 C C . LYS G 2 44 ? 7.32200 38.36000 102.15600 1.000 36.18173 54 LYS G C 1
ATOM 25535 O O . LYS G 2 44 ? 8.16300 38.65500 102.99900 1.000 32.91078 54 LYS G O 1
ATOM 25554 N N . GLU G 2 45 ? 6.56800 37.29000 102.25800 1.000 37.73322 55 GLU G N 1
ATOM 25555 C CA . GLU G 2 45 ? 6.72100 36.26000 103.25400 1.000 35.83634 55 GLU G CA 1
ATOM 25556 C C . GLU G 2 45 ? 7.16900 34.97500 102.59300 1.000 28.08621 55 GLU G C 1
ATOM 25557 O O . GLU G 2 45 ? 6.74500 34.67200 101.46700 1.000 29.68187 55 GLU G O 1
ATOM 25569 N N . PRO G 2 46 ? 7.97900 34.17700 103.28000 1.000 26.32169 56 PRO G N 1
ATOM 25570 C CA . PRO G 2 46 ? 8.45800 32.93800 102.67600 1.000 28.70674 56 PRO G CA 1
ATOM 25571 C C . PRO G 2 46 ? 7.30900 31.98700 102.36400 1.000 27.34842 56 PRO G C 1
ATOM 25572 O O . PRO G 2 46 ? 6.40000 31.76900 103.16800 1.000 33.01985 56 PRO G O 1
ATOM 25583 N N . ALA G 2 47 ? 7.41000 31.36400 101.20400 1.000 26.34777 57 ALA G N 1
ATOM 25584 C CA . ALA G 2 47 ? 6.42600 30.43300 100.66700 1.000 21.42048 57 ALA G CA 1
ATOM 25585 C C . ALA G 2 47 ? 7.16300 29.12800 100.42400 1.000 24.70836 57 ALA G C 1
ATOM 25586 O O . ALA G 2 47 ? 7.73700 28.88400 99.35600 1.000 23.60858 57 ALA G O 1
ATOM 25593 N N . VAL G 2 48 ? 7.19200 28.27400 101.43200 1.000 25.89260 58 VAL G N 1
ATOM 25594 C CA . VAL G 2 48 ? 8.05700 27.10200 101.39600 1.000 20.12410 58 VAL G CA 1
ATOM 25595 C C . VAL G 2 48 ? 7.26600 25.87000 100.99700 1.000 24.22543 58 VAL G C 1
ATOM 25596 O O . VAL G 2 48 ? 6.26200 25.51100 101.63200 1.000 26.26058 58 VAL G O 1
ATOM 25609 N N . ILE G 2 49 ? 7.76600 25.19100 99.98100 1.000 23.60405 59 ILE G N 1
ATOM 25610 C CA . ILE G 2 49 ? 7.30700 23.87100 99.60000 1.000 30.56525 59 ILE G CA 1
ATOM 25611 C C . ILE G 2 49 ? 8.25000 22.91200 100.29200 1.000 27.77815 59 ILE G C 1
ATOM 25612 O O . ILE G 2 49 ? 9.41600 22.80900 99.90900 1.000 22.83762 59 ILE G O 1
ATOM 25628 N N . ALA G 2 50 ? 7.75600 22.19100 101.29100 1.000 27.21691 60 ALA G N 1
ATOM 25629 C CA . ALA G 2 50 ? 8.61700 21.34100 102.09300 1.000 25.46194 60 ALA G CA 1
ATOM 25630 C C . ALA G 2 50 ? 8.51500 19.93300 101.54900 1.000 29.52742 60 ALA G C 1
ATOM 25631 O O . ALA G 2 50 ? 7.40900 19.41100 101.36400 1.000 30.06010 60 ALA G O 1
ATOM 25638 N N . GLU G 2 51 ? 9.66400 19.32500 101.27600 1.000 32.33222 61 GLU G N 1
ATOM 25639 C CA . GLU G 2 51 ? 9.70500 18.06200 100.54900 1.000 41.63150 61 GLU G CA 1
ATOM 25640 C C . GLU G 2 51 ? 9.83200 16.89400 101.51800 1.000 34.45305 61 GLU G C 1
ATOM 25641 O O . GLU G 2 51 ? 10.67500 16.91000 102.41500 1.000 32.96426 61 GLU G O 1
ATOM 25653 N N . ILE G 2 52 ? 8.98500 15.89300 101.32700 1.000 38.76004 62 ILE G N 1
ATOM 25654 C CA . ILE G 2 52 ? 9.02300 14.66000 102.10100 1.000 43.23718 62 ILE G CA 1
ATOM 25655 C C . ILE G 2 52 ? 9.76200 13.64600 101.23800 1.000 40.11974 62 ILE G C 1
ATOM 25656 O O . ILE G 2 52 ? 9.20800 13.08900 100.28500 1.000 39.82406 62 ILE G O 1
ATOM 25672 N N . LYS G 2 53 ? 11.01500 13.40400 101.57800 1.000 56.21182 63 LYS G N 1
ATOM 25673 C CA . LYS G 2 53 ? 11.93900 12.65900 100.73200 1.000 68.93732 63 LYS G CA 1
ATOM 25674 C C . LYS G 2 53 ? 12.57400 11.59200 101.60200 1.000 70.50959 63 LYS G C 1
ATOM 25675 O O . LYS G 2 53 ? 13.28300 11.91100 102.56200 1.000 69.63505 63 LYS G O 1
ATOM 25694 N N . LYS G 2 54 ? 12.28000 10.33100 101.28600 1.000 79.84469 64 LYS G N 1
ATOM 25695 C CA . LYS G 2 54 ? 12.90000 9.20800 101.98000 1.000 87.93442 64 LYS G CA 1
ATOM 25696 C C . LYS G 2 54 ? 14.34100 9.01200 101.51700 1.000 92.31481 64 LYS G C 1
ATOM 25697 O O . LYS G 2 54 ? 15.26100 8.92600 102.34200 1.000 91.41667 64 LYS G O 1
ATOM 25716 N N . ALA G 2 55 ? 14.54900 8.96400 100.20000 1.000 85.44471 65 ALA G N 1
ATOM 25717 C CA . ALA G 2 55 ? 15.86300 8.73600 99.61400 1.000 94.23908 65 ALA G CA 1
ATOM 25718 C C . ALA G 2 55 ? 15.92600 9.44300 98.26800 1.000 96.20832 65 ALA G C 1
ATOM 25719 O O . ALA G 2 55 ? 14.92800 9.97500 97.77900 1.000 90.48865 65 ALA G O 1
ATOM 25726 N N . SER G 2 56 ? 17.11200 9.43500 97.66300 1.000 102.80916 66 SER G N 1
ATOM 25727 C CA . SER G 2 56 ? 17.30600 10.01700 96.34100 1.000 98.12138 66 SER G CA 1
ATOM 25728 C C . SER G 2 56 ? 18.59500 9.45200 95.75600 1.000 104.76101 66 SER G C 1
ATOM 25729 O O . SER G 2 56 ? 19.37000 8.78800 96.46100 1.000 101.63589 66 SER G O 1
ATOM 25737 N N . PRO G 2 57 ? 18.84000 9.66600 94.44300 1.000 113.21337 67 PRO G N 1
ATOM 25738 C CA . PRO G 2 57 ? 20.15600 9.34100 93.86900 1.000 111.42561 67 PRO G CA 1
ATOM 25739 C C . PRO G 2 57 ? 21.23200 10.35900 94.22300 1.000 109.79286 67 PRO G C 1
ATOM 25740 O O . PRO G 2 57 ? 22.41400 10.01000 94.30000 1.000 106.30153 67 PRO G O 1
ATOM 25751 N N . SER G 2 58 ? 20.84000 11.62300 94.43200 1.000 111.20372 68 SER G N 1
ATOM 25752 C CA . SER G 2 58 ? 21.80900 12.67900 94.71200 1.000 113.34838 68 SER G CA 1
ATOM 25753 C C . SER G 2 58 ? 22.35900 12.62100 96.13400 1.000 113.70831 68 SER G C 1
ATOM 25754 O O . SER G 2 58 ? 23.39400 13.24200 96.40500 1.000 107.95440 68 SER G O 1
ATOM 25762 N N . LYS G 2 59 ? 21.69400 11.89300 97.05000 1.000 114.89001 69 LYS G N 1
ATOM 25763 C CA . LYS G 2 59 ? 22.16700 11.81800 98.43000 1.000 112.45278 69 LYS G CA 1
ATOM 25764 C C . LYS G 2 59 ? 21.82300 10.49900 99.12500 1.000 106.63977 69 LYS G C 1
ATOM 25765 O O . LYS G 2 59 ? 22.07000 10.38900 100.33400 1.000 100.33923 69 LYS G O 1
ATOM 25784 N N . GLY G 2 60 ? 21.26600 9.50100 98.43300 1.000 105.99011 70 GLY G N 1
ATOM 25785 C CA . GLY G 2 60 ? 20.85000 8.25900 99.08800 1.000 106.17632 70 GLY G CA 1
ATOM 25786 C C . GLY G 2 60 ? 19.73700 8.48200 100.11800 1.000 105.86272 70 GLY G C 1
ATOM 25787 O O . GLY G 2 60 ? 19.08200 9.53000 100.15800 1.000 106.13437 70 GLY G O 1
ATOM 25791 N N . VAL G 2 61 ? 19.52900 7.46500 100.96600 1.000 98.85271 71 VAL G N 1
ATOM 25792 C CA . VAL G 2 61 ? 18.51300 7.56500 102.01200 1.000 103.13623 71 VAL G CA 1
ATOM 25793 C C . VAL G 2 61 ? 18.88100 8.69300 102.97400 1.000 103.59055 71 VAL G C 1
ATOM 25794 O O . VAL G 2 61 ? 20.05000 8.86300 103.35200 1.000 97.30718 71 VAL G O 1
ATOM 25807 N N . LEU G 2 62 ? 17.87100 9.47600 103.37300 1.000 103.41995 72 LEU G N 1
ATOM 25808 C CA . LEU G 2 62 ? 18.07700 10.66600 104.18700 1.000 105.79868 72 LEU G CA 1
ATOM 25809 C C . LEU G 2 62 ? 17.37400 10.60300 105.53700 1.000 108.10094 72 LEU G C 1
ATOM 25810 O O . LEU G 2 62 ? 17.49800 11.55000 106.32700 1.000 97.59885 72 LEU G O 1
ATOM 25826 N N . ARG G 2 63 ? 16.65300 9.51900 105.83300 1.000 110.25410 73 ARG G N 1
ATOM 25827 C CA . ARG G 2 63 ? 15.95500 9.40100 107.10900 1.000 113.34510 73 ARG G CA 1
ATOM 25828 C C . ARG G 2 63 ? 15.41100 7.98900 107.32000 1.000 109.78096 73 ARG G C 1
ATOM 25829 O O . ARG G 2 63 ? 14.55400 7.52600 106.55700 1.000 102.17980 73 ARG G O 1
ATOM 25850 N N . GLU G 2 64 ? 15.90100 7.30200 108.36500 1.000 108.70664 74 GLU G N 1
ATOM 25851 C CA . GLU G 2 64 ? 15.50900 5.91900 108.64100 1.000 101.95756 74 GLU G CA 1
ATOM 25852 C C . GLU G 2 64 ? 14.12500 5.83900 109.27700 1.000 100.31724 74 GLU G C 1
ATOM 25853 O O . GLU G 2 64 ? 13.32600 4.96500 108.91400 1.000 95.12594 74 GLU G O 1
ATOM 25865 N N . HIS G 2 65 ? 13.82200 6.72300 110.23000 1.000 99.59627 75 HIS G N 1
ATOM 25866 C CA . HIS G 2 65 ? 12.47800 6.79600 110.80000 1.000 98.73309 75 HIS G CA 1
ATOM 25867 C C . HIS G 2 65 ? 11.63900 7.69100 109.89400 1.000 94.75080 75 HIS G C 1
ATOM 25868 O O . HIS G 2 65 ? 11.69700 8.92100 109.99000 1.000 93.10835 75 HIS G O 1
ATOM 25882 N N . PHE G 2 66 ? 10.84800 7.06700 109.01900 1.000 85.48205 76 PHE G N 1
ATOM 25883 C CA . PHE G 2 66 ? 10.14000 7.75200 107.93900 1.000 74.24078 76 PHE G CA 1
ATOM 25884 C C . PHE G 2 66 ? 8.64600 7.48700 108.08900 1.000 62.71934 76 PHE G C 1
ATOM 25885 O O . PHE G 2 66 ? 8.15900 6.42500 107.68800 1.000 58.36951 76 PHE G O 1
ATOM 25902 N N . VAL G 2 67 ? 7.93100 8.45900 108.65700 1.000 52.36425 77 VAL G N 1
ATOM 25903 C CA . VAL G 2 67 ? 6.46700 8.46400 108.71000 1.000 45.62150 77 VAL G CA 1
ATOM 25904 C C . VAL G 2 67 ? 5.95400 9.70200 107.97800 1.000 40.80503 77 VAL G C 1
ATOM 25905 O O . VAL G 2 67 ? 6.06000 10.81300 108.51600 1.000 39.34391 77 VAL G O 1
ATOM 25918 N N . PRO G 2 68 ? 5.39100 9.57100 106.77200 1.000 44.05046 78 PRO G N 1
ATOM 25919 C CA . PRO G 2 68 ? 4.97000 10.77100 106.02700 1.000 39.82895 78 PRO G CA 1
ATOM 25920 C C . PRO G 2 68 ? 3.95200 11.61600 106.75200 1.000 40.17120 78 PRO G C 1
ATOM 25921 O O . PRO G 2 68 ? 3.94600 12.84600 106.60300 1.000 35.08742 78 PRO G O 1
ATOM 25932 N N . ALA G 2 69 ? 3.04200 10.99300 107.50200 1.000 42.35678 79 ALA G N 1
ATOM 25933 C CA . ALA G 2 69 ? 2.00700 11.78500 108.14700 1.000 37.91304 79 ALA G CA 1
ATOM 25934 C C . ALA G 2 69 ? 2.61900 12.70000 109.19900 1.000 33.37135 79 ALA G C 1
ATOM 25935 O O . ALA G 2 69 ? 2.23000 13.86700 109.31700 1.000 33.36573 79 ALA G O 1
ATOM 25942 N N . GLU G 2 70 ? 3.57300 12.17900 109.97100 1.000 30.82410 80 GLU G N 1
ATOM 25943 C CA . GLU G 2 70 ? 4.20600 12.97100 111.01500 1.000 30.61900 80 GLU G CA 1
ATOM 25944 C C . GLU G 2 70 ? 5.05000 14.08500 110.42600 1.000 26.68275 80 GLU G C 1
ATOM 25945 O O . GLU G 2 70 ? 5.08800 15.18800 110.97400 1.000 29.22537 80 GLU G O 1
ATOM 25957 N N . ILE G 2 71 ? 5.77800 13.79200 109.34100 1.000 29.85137 81 ILE G N 1
ATOM 25958 C CA . ILE G 2 71 ? 6.59900 14.80300 108.69800 1.000 30.69147 81 ILE G CA 1
ATOM 25959 C C . ILE G 2 71 ? 5.71500 15.91400 108.16300 1.000 24.46838 81 ILE G C 1
ATOM 25960 O O . ILE G 2 71 ? 5.99200 17.09500 108.36900 1.000 29.10135 81 ILE G O 1
ATOM 25976 N N . ALA G 2 72 ? 4.58800 15.55600 107.54900 1.000 23.51796 82 ALA G N 1
ATOM 25977 C CA . ALA G 2 72 ? 3.67900 16.58400 107.04400 1.000 27.99706 82 ALA G CA 1
ATOM 25978 C C . ALA G 2 72 ? 3.21900 17.50700 108.16200 1.000 29.90104 82 ALA G C 1
ATOM 25979 O O . ALA G 2 72 ? 3.22500 18.73900 108.02300 1.000 24.04339 82 ALA G O 1
ATOM 25986 N N . ARG G 2 73 ? 2.78100 16.92500 109.28700 1.000 30.27999 83 ARG G N 1
ATOM 25987 C CA . ARG G 2 73 ? 2.34700 17.76200 110.39200 1.000 24.34761 83 ARG G CA 1
ATOM 25988 C C . ARG G 2 73 ? 3.50000 18.61500 110.88200 1.000 20.20249 83 ARG G C 1
ATOM 25989 O O . ARG G 2 73 ? 3.32500 19.80100 111.17500 1.000 26.24490 83 ARG G O 1
ATOM 26010 N N . SER G 2 74 ? 4.69000 18.02100 110.99100 1.000 21.57228 84 SER G N 1
ATOM 26011 C CA . SER G 2 74 ? 5.85200 18.77900 111.44300 1.000 27.75666 84 SER G CA 1
ATOM 26012 C C . SER G 2 74 ? 6.10600 19.97000 110.51400 1.000 23.42172 84 SER G C 1
ATOM 26013 O O . SER G 2 74 ? 6.28700 21.11500 110.95600 1.000 21.73214 84 SER G O 1
ATOM 26021 N N . TYR G 2 75 ? 6.13500 19.70500 109.21500 1.000 23.35541 85 TYR G N 1
ATOM 26022 C CA . TYR G 2 75 ? 6.36400 20.76900 108.24900 1.000 25.09787 85 TYR G CA 1
ATOM 26023 C C . TYR G 2 75 ? 5.29300 21.83300 108.34400 1.000 23.56003 85 TYR G C 1
ATOM 26024 O O . TYR G 2 75 ? 5.59100 23.03300 108.34800 1.000 22.73150 85 TYR G O 1
ATOM 26042 N N . GLU G 2 76 ? 4.02300 21.42800 108.40500 1.000 24.64455 86 GLU G N 1
ATOM 26043 C CA . GLU G 2 76 ? 2.99300 22.45400 108.51300 1.000 22.25983 86 GLU G CA 1
ATOM 26044 C C . GLU G 2 76 ? 3.14400 23.25400 109.80500 1.000 23.49530 86 GLU G C 1
ATOM 26045 O O . GLU G 2 76 ? 2.95200 24.48800 109.82800 1.000 22.14301 86 GLU G O 1
ATOM 26057 N N . ALA G 2 77 ? 3.49700 22.57800 110.90100 1.000 24.17019 87 ALA G N 1
ATOM 26058 C CA . ALA G 2 77 ? 3.63400 23.31100 112.15300 1.000 24.92291 87 ALA G CA 1
ATOM 26059 C C . ALA G 2 77 ? 4.78500 24.29300 112.05100 1.000 24.73714 87 ALA G C 1
ATOM 26060 O O . ALA G 2 77 ? 4.75000 25.37700 112.65300 1.000 24.54067 87 ALA G O 1
ATOM 26067 N N . GLY G 2 78 ? 5.80800 23.92200 111.28100 1.000 25.04318 88 GLY G N 1
ATOM 26068 C CA . GLY G 2 78 ? 6.96200 24.78300 111.12300 1.000 24.70426 88 GLY G CA 1
ATOM 26069 C C . GLY G 2 78 ? 6.71000 26.02300 110.29100 1.000 29.14589 88 GLY G C 1
ATOM 26070 O O . GLY G 2 78 ? 7.48300 26.98000 110.39000 1.000 29.79451 88 GLY G O 1
ATOM 26074 N N . GLY G 2 79 ? 5.66500 26.02000 109.46100 1.000 24.83166 89 GLY G N 1
ATOM 26075 C CA . GLY G 2 79 ? 5.32400 27.17900 108.63500 1.000 24.65709 89 GLY G CA 1
ATOM 26076 C C . GLY G 2 79 ? 5.31100 26.93000 107.12400 1.000 25.36889 89 GLY G C 1
ATOM 26077 O O . GLY G 2 79 ? 5.15400 27.89300 106.35700 1.000 23.22918 89 GLY G O 1
ATOM 26081 N N . ALA G 2 80 ? 5.47700 25.66700 106.70300 1.000 23.42125 90 ALA G N 1
ATOM 26082 C CA . ALA G 2 80 ? 5.41600 25.28900 105.29300 1.000 25.72139 90 ALA G CA 1
ATOM 26083 C C . ALA G 2 80 ? 4.12400 25.76300 104.64700 1.000 26.63779 90 ALA G C 1
ATOM 26084 O O . ALA G 2 80 ? 3.06500 25.78700 105.27800 1.000 28.34188 90 ALA G O 1
ATOM 26091 N N . ALA G 2 81 ? 4.22000 26.16200 103.37700 1.000 26.98258 91 ALA G N 1
ATOM 26092 C CA . ALA G 2 81 ? 3.03100 26.57600 102.63500 1.000 24.15490 91 ALA G CA 1
ATOM 26093 C C . ALA G 2 81 ? 2.42400 25.41500 101.88800 1.000 25.65668 91 ALA G C 1
ATOM 26094 O O . ALA G 2 81 ? 1.19900 25.32100 101.76700 1.000 27.95199 91 ALA G O 1
ATOM 26101 N N . CYS G 2 82 ? 3.27200 24.49500 101.44600 1.000 25.41803 92 CYS G N 1
ATOM 26102 C CA . CYS G 2 82 ? 2.86900 23.37200 100.64700 1.000 27.40178 92 CYS G CA 1
ATOM 26103 C C . CYS G 2 82 ? 3.85500 22.27300 100.96200 1.000 26.34106 92 CYS G C 1
ATOM 26104 O O . CYS G 2 82 ? 4.90400 22.50300 101.57000 1.000 27.29299 92 CYS G O 1
ATOM 26112 N N . LEU G 2 83 ? 3.49400 21.07500 100.54800 1.000 24.51651 93 LEU G N 1
ATOM 26113 C CA . LEU G 2 83 ? 4.35800 19.91400 100.59000 1.000 26.44984 93 LEU G CA 1
ATOM 26114 C C . LEU G 2 83 ? 4.65400 19.40500 99.18700 1.000 33.26258 93 LEU G C 1
ATOM 26115 O O . LEU G 2 83 ? 3.83000 19.51500 98.27400 1.000 29.78792 93 LEU G O 1
ATOM 26131 N N . SER G 2 84 ? 5.81700 18.79500 99.05600 1.000 28.04904 94 SER G N 1
ATOM 26132 C CA . SER G 2 84 ? 6.17600 17.97100 97.92200 1.000 39.96210 94 SER G CA 1
ATOM 26133 C C . SER G 2 84 ? 6.44500 16.56500 98.43500 1.000 32.98065 94 SER G C 1
ATOM 26134 O O . SER G 2 84 ? 7.22100 16.38700 99.37600 1.000 32.97380 94 SER G O 1
ATOM 26142 N N . VAL G 2 85 ? 5.80800 15.57800 97.82000 1.000 30.99257 95 VAL G N 1
ATOM 26143 C CA . VAL G 2 85 ? 5.97400 14.18000 98.19400 1.000 40.76361 95 VAL G CA 1
ATOM 26144 C C . VAL G 2 85 ? 6.44100 13.42200 96.97500 1.000 44.30359 95 VAL G C 1
ATOM 26145 O O . VAL G 2 85 ? 5.77700 13.44900 95.92900 1.000 43.52730 95 VAL G O 1
ATOM 26158 N N . LEU G 2 86 ? 7.53900 12.70900 97.13100 1.000 45.36995 96 LEU G N 1
ATOM 26159 C CA . LEU G 2 86 ? 7.98700 11.75000 96.13500 1.000 53.69433 96 LEU G CA 1
ATOM 26160 C C . LEU G 2 86 ? 6.98800 10.60500 96.05600 1.000 61.26039 96 LEU G C 1
ATOM 26161 O O . LEU G 2 86 ? 6.84800 9.84400 97.01500 1.000 53.55642 96 LEU G O 1
ATOM 26177 N N . THR G 2 87 ? 6.25700 10.51400 94.93200 1.000 69.06755 97 THR G N 1
ATOM 26178 C CA . THR G 2 87 ? 5.46300 9.33000 94.59900 1.000 67.73343 97 THR G CA 1
ATOM 26179 C C . THR G 2 87 ? 6.18100 8.39600 93.63400 1.000 67.14203 97 THR G C 1
ATOM 26180 O O . THR G 2 87 ? 5.60900 7.36900 93.25500 1.000 71.82014 97 THR G O 1
ATOM 26191 N N . ASP G 2 88 ? 7.40500 8.72400 93.22500 1.000 59.82788 98 ASP G N 1
ATOM 26192 C CA . ASP G 2 88 ? 8.23500 7.77000 92.51700 1.000 61.95394 98 ASP G CA 1
ATOM 26193 C C . ASP G 2 88 ? 8.78600 6.76500 93.51600 1.000 55.52829 98 ASP G C 1
ATOM 26194 O O . ASP G 2 88 ? 8.76900 5.56500 93.26100 1.000 65.52185 98 ASP G O 1
ATOM 26203 N N . GLN G 2 93 ? 12.48200 7.20700 96.77700 1.000 55.45648 103 GLN G N 1
ATOM 26204 C CA . GLN G 2 93 ? 11.89800 6.02200 97.40300 1.000 75.67311 103 GLN G CA 1
ATOM 26205 C C . GLN G 2 93 ? 10.45000 6.33400 97.80800 1.000 76.33349 103 GLN G C 1
ATOM 26206 O O . GLN G 2 93 ? 10.09600 6.29000 98.99500 1.000 72.42601 103 GLN G O 1
ATOM 26219 N N . GLY G 2 94 ? 9.62100 6.64300 96.80100 1.000 69.01227 104 GLY G N 1
ATOM 26220 C CA . GLY G 2 94 ? 8.28300 7.14200 97.02000 1.000 56.13839 104 GLY G CA 1
ATOM 26221 C C . GLY G 2 94 ? 7.18200 6.11800 96.75800 1.000 58.32678 104 GLY G C 1
ATOM 26222 O O . GLY G 2 94 ? 7.40500 4.97700 96.35700 1.000 60.86398 104 GLY G O 1
ATOM 26226 N N . ALA G 2 95 ? 5.95700 6.56500 97.02300 1.000 66.73257 105 ALA G N 1
ATOM 26227 C CA . ALA G 2 95 ? 4.73400 5.83900 96.68800 1.000 70.54847 105 ALA G CA 1
ATOM 26228 C C . ALA G 2 95 ? 3.58000 6.83300 96.67600 1.000 63.58364 105 ALA G C 1
ATOM 26229 O O . ALA G 2 95 ? 3.57800 7.81200 97.43700 1.000 56.10778 105 ALA G O 1
ATOM 26236 N N . ASP G 2 96 ? 2.60100 6.58600 95.79700 1.000 58.42183 106 ASP G N 1
ATOM 26237 C CA . ASP G 2 96 ? 1.37600 7.36800 95.87100 1.000 53.23892 106 ASP G CA 1
ATOM 26238 C C . ASP G 2 96 ? 0.82800 7.38200 97.29300 1.000 47.98981 106 ASP G C 1
ATOM 26239 O O . ASP G 2 96 ? 0.16700 8.34800 97.70100 1.000 46.82455 106 ASP G O 1
ATOM 26248 N N . ALA G 2 97 ? 1.10900 6.32400 98.05600 1.000 54.87875 107 ALA G N 1
ATOM 26249 C CA . ALA G 2 97 ? 0.66300 6.23100 99.44500 1.000 60.34647 107 ALA G CA 1
ATOM 26250 C C . ALA G 2 97 ? 1.12900 7.43200 100.25800 1.000 49.39216 107 ALA G C 1
ATOM 26251 O O . ALA G 2 97 ? 0.32800 8.08300 100.94100 1.000 46.19538 107 ALA G O 1
ATOM 26258 N N . TYR G 2 98 ? 2.43000 7.73100 100.19700 1.000 51.35898 108 TYR G N 1
ATOM 26259 C CA . TYR G 2 98 ? 2.99500 8.81700 100.99800 1.000 47.74941 108 TYR G CA 1
ATOM 26260 C C . TYR G 2 98 ? 2.27200 10.13000 100.73800 1.000 43.66250 108 TYR G C 1
ATOM 26261 O O . TYR G 2 98 ? 2.07000 10.92900 101.65900 1.000 41.53261 108 TYR G O 1
ATOM 26279 N N . LEU G 2 99 ? 1.86400 10.36600 99.48800 1.000 42.55318 109 LEU G N 1
ATOM 26280 C CA . LEU G 2 99 ? 1.11900 11.57500 99.17200 1.000 41.89720 109 LEU G CA 1
ATOM 26281 C C . LEU G 2 99 ? -0.23400 11.57300 99.86700 1.000 36.40727 109 LEU G C 1
ATOM 26282 O O . LEU G 2 99 ? -0.65800 12.59600 100.41900 1.000 37.38281 109 LEU G O 1
ATOM 26298 N N . LYS G 2 100 ? -0.94300 10.44200 99.82300 1.000 38.31460 110 LYS G N 1
ATOM 26299 C CA . LYS G 2 100 ? -2.24000 10.34800 100.48700 1.000 44.61355 110 LYS G CA 1
ATOM 26300 C C . LYS G 2 100 ? -2.09500 10.53500 101.99800 1.000 36.87041 110 LYS G C 1
ATOM 26301 O O . LYS G 2 100 ? -2.82400 11.32100 102.60900 1.000 38.42063 110 LYS G O 1
ATOM 26320 N N . GLU G 2 101 ? -1.13500 9.83500 102.60600 1.000 35.92397 111 GLU G N 1
ATOM 26321 C CA . GLU G 2 101 ? -0.89200 9.97400 104.04400 1.000 43.59381 111 GLU G CA 1
ATOM 26322 C C . GLU G 2 101 ? -0.50200 11.39600 104.41300 1.000 39.50523 111 GLU G C 1
ATOM 26323 O O . GLU G 2 101 ? -1.06200 11.97900 105.35100 1.000 39.00943 111 GLU G O 1
ATOM 26335 N N . ALA G 2 102 ? 0.45000 11.98500 103.67600 1.000 40.72475 112 ALA G N 1
ATOM 26336 C CA . ALA G 2 102 ? 0.86600 13.35300 103.98400 1.000 32.25712 112 ALA G CA 1
ATOM 26337 C C . ALA G 2 102 ? -0.31600 14.27900 103.92700 1.000 30.54962 112 ALA G C 1
ATOM 26338 O O . ALA G 2 102 ? -0.51100 15.12200 104.81000 1.000 30.79608 112 ALA G O 1
ATOM 26345 N N . ARG G 2 103 ? -1.11500 14.15500 102.87400 1.000 29.77687 113 ARG G N 1
ATOM 26346 C CA . ARG G 2 103 ? -2.15100 15.14900 102.63900 1.000 31.55754 113 ARG G CA 1
ATOM 26347 C C . ARG G 2 103 ? -3.28900 14.97600 103.63300 1.000 29.70681 113 ARG G C 1
ATOM 26348 O O . ARG G 2 103 ? -3.90900 15.95100 104.07000 1.000 29.04713 113 ARG G O 1
ATOM 26369 N N . ALA G 2 104 ? -3.59500 13.73000 103.95700 1.000 32.98857 114 ALA G N 1
ATOM 26370 C CA . ALA G 2 104 ? -4.58300 13.44300 104.99000 1.000 38.38974 114 ALA G CA 1
ATOM 26371 C C . ALA G 2 104 ? -4.14800 14.00900 106.33700 1.000 41.60585 114 ALA G C 1
ATOM 26372 O O . ALA G 2 104 ? -4.97700 14.50400 107.11000 1.000 43.89100 114 ALA G O 1
ATOM 26379 N N . ALA G 2 105 ? -2.83900 13.99300 106.61800 1.000 44.96892 115 ALA G N 1
ATOM 26380 C CA . ALA G 2 105 ? -2.36100 14.33700 107.95800 1.000 36.95045 115 ALA G CA 1
ATOM 26381 C C . ALA G 2 105 ? -2.31500 15.83300 108.20600 1.000 40.11550 115 ALA G C 1
ATOM 26382 O O . ALA G 2 105 ? -2.07700 16.23300 109.34900 1.000 39.89496 115 ALA G O 1
ATOM 26389 N N . CYS G 2 106 ? -2.60600 16.67300 107.20400 1.000 37.49316 116 CYS G N 1
ATOM 26390 C CA . CYS G 2 106 ? -2.48400 18.11500 107.38800 1.000 32.67781 116 CYS G CA 1
ATOM 26391 C C . CYS G 2 106 ? -3.42000 18.82500 106.42200 1.000 33.58580 116 CYS G C 1
ATOM 26392 O O . CYS G 2 106 ? -4.14700 18.19700 105.64900 1.000 33.80812 116 CYS G O 1
ATOM 26400 N N . ALA G 2 107 ? -3.38800 20.15000 106.46200 1.000 32.02154 117 ALA G N 1
ATOM 26401 C CA . ALA G 2 107 ? -4.22000 20.97300 105.60600 1.000 33.41274 117 ALA G CA 1
ATOM 26402 C C . ALA G 2 107 ? -3.48400 21.57100 104.39200 1.000 32.82635 117 ALA G C 1
ATOM 26403 O O . ALA G 2 107 ? -4.04000 22.45400 103.73200 1.000 34.20111 117 ALA G O 1
ATOM 26410 N N . LEU G 2 108 ? -2.25200 21.14300 104.09800 1.000 32.18775 118 LEU G N 1
ATOM 26411 C CA . LEU G 2 108 ? -1.53400 21.91700 103.08100 1.000 37.41687 118 LEU G CA 1
ATOM 26412 C C . LEU G 2 108 ? -1.71100 21.33500 101.67700 1.000 30.06178 118 LEU G C 1
ATOM 26413 O O . LEU G 2 108 ? -1.73200 20.10500 101.50300 1.000 30.10242 118 LEU G O 1
ATOM 26429 N N . PRO G 2 109 ? -1.71800 22.18400 100.64800 1.000 35.19081 119 PRO G N 1
ATOM 26430 C CA . PRO G 2 109 ? -1.64700 21.66300 99.27100 1.000 31.18718 119 PRO G CA 1
ATOM 26431 C C . PRO G 2 109 ? -0.39600 20.83100 99.08100 1.000 33.24333 119 PRO G C 1
ATOM 26432 O O . PRO G 2 109 ? 0.65100 21.11000 99.67100 1.000 33.16148 119 PRO G O 1
ATOM 26443 N N . VAL G 2 110 ? -0.49500 19.82400 98.21000 1.000 32.38610 120 VAL G N 1
ATOM 26444 C CA . VAL G 2 110 ? 0.59600 18.88700 97.96900 1.000 29.50115 120 VAL G CA 1
ATOM 26445 C C . VAL G 2 110 ? 0.84800 18.75900 96.46600 1.000 37.56806 120 VAL G C 1
ATOM 26446 O O . VAL G 2 110 ? -0.09000 18.60900 95.67400 1.000 31.15643 120 VAL G O 1
ATOM 26459 N N . ILE G 2 111 ? 2.12500 18.76100 96.08400 1.000 37.80116 121 ILE G N 1
ATOM 26460 C CA . ILE G 2 111 ? 2.53800 18.47600 94.71600 1.000 31.65249 121 ILE G CA 1
ATOM 26461 C C . ILE G 2 111 ? 3.07100 17.06800 94.69900 1.000 35.84066 121 ILE G C 1
ATOM 26462 O O . ILE G 2 111 ? 3.83700 16.66500 95.58900 1.000 37.68875 121 ILE G O 1
ATOM 26478 N N . ARG G 2 112 ? 2.61300 16.31400 93.71400 1.000 44.47849 122 ARG G N 1
ATOM 26479 C CA . ARG G 2 112 ? 3.18300 15.03300 93.35100 1.000 53.97504 122 ARG G CA 1
ATOM 26480 C C . ARG G 2 112 ? 4.53800 15.26700 92.69700 1.000 51.22625 122 ARG G C 1
ATOM 26481 O O . ARG G 2 112 ? 4.61600 15.81600 91.59300 1.000 46.90636 122 ARG G O 1
ATOM 26502 N N . LYS G 2 113 ? 5.60300 14.85300 93.36300 1.000 46.62562 123 LYS G N 1
ATOM 26503 C CA . LYS G 2 113 ? 6.94800 14.97200 92.80400 1.000 45.96033 123 LYS G CA 1
ATOM 26504 C C . LYS G 2 113 ? 7.25100 13.67500 92.07900 1.000 56.57704 123 LYS G C 1
ATOM 26505 O O . LYS G 2 113 ? 7.60600 12.66300 92.69600 1.000 58.22367 123 LYS G O 1
ATOM 26524 N N . ASP G 2 114 ? 7.10800 13.71100 90.76400 1.000 53.05769 124 ASP G N 1
ATOM 26525 C CA . ASP G 2 114 ? 7.19100 12.52500 89.92800 1.000 53.01118 124 ASP G CA 1
ATOM 26526 C C . ASP G 2 114 ? 7.53600 12.99500 88.51800 1.000 58.16058 124 ASP G C 1
ATOM 26527 O O . ASP G 2 114 ? 7.70600 14.19200 88.27700 1.000 47.51318 124 ASP G O 1
ATOM 26536 N N . PHE G 2 115 ? 7.61100 12.05200 87.57900 1.000 58.53476 125 PHE G N 1
ATOM 26537 C CA . PHE G 2 115 ? 8.01800 12.33600 86.20300 1.000 58.66107 125 PHE G CA 1
ATOM 26538 C C . PHE G 2 115 ? 6.80600 12.19200 85.28700 1.000 52.33901 125 PHE G C 1
ATOM 26539 O O . PHE G 2 115 ? 6.39800 11.07900 84.93700 1.000 46.49491 125 PHE G O 1
ATOM 26556 N N . MET G 2 116 ? 6.23300 13.33900 84.91700 1.000 47.43044 126 MET G N 1
ATOM 26557 C CA . MET G 2 116 ? 4.98900 13.39700 84.15700 1.000 47.03849 126 MET G CA 1
ATOM 26558 C C . MET G 2 116 ? 5.31600 13.43600 82.67000 1.000 43.29538 126 MET G C 1
ATOM 26559 O O . MET G 2 116 ? 5.96200 14.37700 82.19500 1.000 43.26809 126 MET G O 1
ATOM 26573 N N . ILE G 2 117 ? 4.88100 12.40800 81.93800 1.000 46.97142 127 ILE G N 1
ATOM 26574 C CA . ILE G 2 117 ? 5.05300 12.36500 80.49400 1.000 51.38180 127 ILE G CA 1
ATOM 26575 C C . ILE G 2 117 ? 3.77700 11.99700 79.75100 1.000 48.58582 127 ILE G C 1
ATOM 26576 O O . ILE G 2 117 ? 3.75500 12.03700 78.52200 1.000 46.34431 127 ILE G O 1
ATOM 26592 N N . ASP G 2 118 ? 2.68900 11.68500 80.45400 1.000 43.22681 128 ASP G N 1
ATOM 26593 C CA . ASP G 2 118 ? 1.49200 11.20000 79.78700 1.000 42.43465 128 ASP G CA 1
ATOM 26594 C C . ASP G 2 118 ? 0.21300 11.73500 80.43000 1.000 50.53475 128 ASP G C 1
ATOM 26595 O O . ASP G 2 118 ? 0.08100 11.71300 81.66900 1.000 43.79339 128 ASP G O 1
ATOM 26604 N N . PRO G 2 119 ? -0.75600 12.21100 79.64000 1.000 50.49508 129 PRO G N 1
ATOM 26605 C CA . PRO G 2 119 ? -1.96000 12.79700 80.26500 1.000 49.60176 129 PRO G CA 1
ATOM 26606 C C . PRO G 2 119 ? -2.62900 11.88800 81.27900 1.000 48.74798 129 PRO G C 1
ATOM 26607 O O . PRO G 2 119 ? -3.30400 12.38200 82.20100 1.000 41.06198 129 PRO G O 1
ATOM 26618 N N . TYR G 2 120 ? -2.48600 10.56900 81.12000 1.000 44.62502 130 TYR G N 1
ATOM 26619 C CA . TYR G 2 120 ? -3.06300 9.64100 82.08500 1.000 51.81694 130 TYR G CA 1
ATOM 26620 C C . TYR G 2 120 ? -2.53800 9.91000 83.49700 1.000 48.41174 130 TYR G C 1
ATOM 26621 O O . TYR G 2 120 ? -3.31000 9.89500 84.45500 1.000 47.35537 130 TYR G O 1
ATOM 26639 N N . GLN G 2 121 ? -1.22800 10.16200 83.64600 1.000 45.07129 131 GLN G N 1
ATOM 26640 C CA . GLN G 2 121 ? -0.66000 10.39000 84.97700 1.000 50.55706 131 GLN G CA 1
ATOM 26641 C C . GLN G 2 121 ? -1.17000 11.68800 85.60900 1.000 47.90652 131 GLN G C 1
ATOM 26642 O O . GLN G 2 121 ? -1.23500 11.79000 86.83900 1.000 43.25306 131 GLN G O 1
ATOM 26656 N N . ILE G 2 122 ? -1.48100 12.69500 84.78600 1.000 44.60490 132 ILE G N 1
ATOM 26657 C CA . ILE G 2 122 ? -2.02100 13.95800 85.28300 1.000 44.72998 132 ILE G CA 1
ATOM 26658 C C . ILE G 2 122 ? -3.41300 13.73300 85.85600 1.000 48.94261 132 ILE G C 1
ATOM 26659 O O . ILE G 2 122 ? -3.72900 14.17400 86.97000 1.000 42.64460 132 ILE G O 1
ATOM 26675 N N . VAL G 2 123 ? -4.27200 13.04100 85.10000 1.000 43.82264 133 VAL G N 1
ATOM 26676 C CA . VAL G 2 123 ? -5.60700 12.76000 85.60600 1.000 46.86305 133 VAL G CA 1
ATOM 26677 C C . VAL G 2 123 ? -5.49400 11.95600 86.89000 1.000 47.11245 133 VAL G C 1
ATOM 26678 O O . VAL G 2 123 ? -6.19400 12.23100 87.87500 1.000 40.72491 133 VAL G O 1
ATOM 26691 N N . GLU G 2 124 ? -4.58000 10.97400 86.89600 1.000 42.42156 134 GLU G N 1
ATOM 26692 C CA . GLU G 2 124 ? -4.36400 10.09900 88.04500 1.000 47.81098 134 GLU G CA 1
ATOM 26693 C C . GLU G 2 124 ? -3.87500 10.90300 89.23700 1.000 48.91891 134 GLU G C 1
ATOM 26694 O O . GLU G 2 124 ? -4.29000 10.65500 90.37300 1.000 43.74880 134 GLU G O 1
ATOM 26706 N N . ALA G 2 125 ? -2.99200 11.87200 88.98500 1.000 43.46962 135 ALA G N 1
ATOM 26707 C CA . ALA G 2 125 ? -2.56000 12.80100 90.02200 1.000 46.09939 135 ALA G CA 1
ATOM 26708 C C . ALA G 2 125 ? -3.75000 13.35800 90.79500 1.000 43.56873 135 ALA G C 1
ATOM 26709 O O . ALA G 2 125 ? -3.77900 13.31000 92.02700 1.000 42.32066 135 ALA G O 1
ATOM 26716 N N . ARG G 2 126 ? -4.74100 13.89800 90.08300 1.000 42.23163 136 ARG G N 1
ATOM 26717 C CA . ARG G 2 126 ? -5.89500 14.49400 90.74700 1.000 44.14513 136 ARG G CA 1
ATOM 26718 C C . ARG G 2 126 ? -6.67900 13.43400 91.50300 1.000 43.85189 136 ARG G C 1
ATOM 26719 O O . ARG G 2 126 ? -7.15000 13.67700 92.61900 1.000 41.61039 136 ARG G O 1
ATOM 26740 N N . ALA G 2 127 ? -6.77100 12.23600 90.92700 1.000 44.72108 137 ALA G N 1
ATOM 26741 C CA . ALA G 2 127 ? -7.56900 11.17200 91.51600 1.000 48.52085 137 ALA G CA 1
ATOM 26742 C C . ALA G 2 127 ? -7.02300 10.75800 92.88200 1.000 44.17856 137 ALA G C 1
ATOM 26743 O O . ALA G 2 127 ? -7.79600 10.51900 93.80700 1.000 44.27128 137 ALA G O 1
ATOM 26750 N N . ILE G 2 128 ? -5.69500 10.68100 93.03700 1.000 43.25031 138 ILE G N 1
ATOM 26751 C CA . ILE G 2 128 ? -5.10400 10.38300 94.34800 1.000 45.54826 138 ILE G CA 1
ATOM 26752 C C . ILE G 2 128 ? -5.05500 11.58700 95.26700 1.000 40.84726 138 ILE G C 1
ATOM 26753 O O . ILE G 2 128 ? -4.57000 11.46200 96.39700 1.000 48.88823 138 ILE G O 1
ATOM 26769 N N . GLY G 2 129 ? -5.51700 12.75200 94.81700 1.000 37.44642 139 GLY G N 1
ATOM 26770 C CA . GLY G 2 129 ? -5.60000 13.91500 95.67700 1.000 39.42978 139 GLY G CA 1
ATOM 26771 C C . GLY G 2 129 ? -4.49600 14.93800 95.51300 1.000 37.06980 139 GLY G C 1
ATOM 26772 O O . GLY G 2 129 ? -4.48500 15.92200 96.25100 1.000 34.15665 139 GLY G O 1
ATOM 26776 N N . ALA G 2 130 ? -3.56400 14.74200 94.58600 1.000 36.33032 140 ALA G N 1
ATOM 26777 C CA . ALA G 2 130 ? -2.55900 15.76800 94.34900 1.000 35.51066 140 ALA G CA 1
ATOM 26778 C C . ALA G 2 130 ? -3.23800 17.09100 94.04000 1.000 31.10225 140 ALA G C 1
ATOM 26779 O O . ALA G 2 130 ? -4.34300 17.13700 93.48000 1.000 30.51049 140 ALA G O 1
ATOM 26786 N N . ASP G 2 131 ? -2.59500 18.17900 94.45300 1.000 30.62081 141 ASP G N 1
ATOM 26787 C CA . ASP G 2 131 ? -3.09500 19.51000 94.16700 1.000 27.89601 141 ASP G CA 1
ATOM 26788 C C . ASP G 2 131 ? -2.31100 20.22100 93.07400 1.000 26.25439 141 ASP G C 1
ATOM 26789 O O . ASP G 2 131 ? -2.73000 21.29500 92.62300 1.000 25.89916 141 ASP G O 1
ATOM 26798 N N . CYS G 2 132 ? -1.20100 19.65200 92.63600 1.000 30.28420 142 CYS G N 1
ATOM 26799 C CA . CYS G 2 132 ? -0.31100 20.32200 91.70500 1.000 31.05892 142 CYS G CA 1
ATOM 26800 C C . CYS G 2 132 ? 0.45500 19.23100 91.01900 1.000 36.58430 142 CYS G C 1
ATOM 26801 O O . CYS G 2 132 ? 0.68200 18.17700 91.62000 1.000 25.54139 142 CYS G O 1
ATOM 26809 N N . ILE G 2 133 ? 0.86900 19.46900 89.76700 1.000 32.99071 143 ILE G N 1
ATOM 26810 C CA . ILE G 2 133 ? 1.77700 18.50100 89.15900 1.000 31.66028 143 ILE G CA 1
ATOM 26811 C C . ILE G 2 133 ? 3.02800 19.21800 88.67200 1.000 25.23951 143 ILE G C 1
ATOM 26812 O O . ILE G 2 133 ? 3.08600 20.44700 88.58400 1.000 27.87272 143 ILE G O 1
ATOM 26828 N N . LEU G 2 134 ? 4.04200 18.41200 88.39300 1.000 27.79658 144 LEU G N 1
ATOM 26829 C CA . LEU G 2 134 ? 5.35800 18.87200 87.98900 1.000 29.45846 144 LEU G CA 1
ATOM 26830 C C . LEU G 2 134 ? 5.58700 18.57700 86.51000 1.000 26.00608 144 LEU G C 1
ATOM 26831 O O . LEU G 2 134 ? 5.42400 17.44400 86.07000 1.000 29.84223 144 LEU G O 1
ATOM 26847 N N . LEU G 2 135 ? 6.04100 19.57100 85.77100 1.000 27.67803 145 LEU G N 1
ATOM 26848 C CA . LEU G 2 135 ? 6.46400 19.38300 84.38400 1.000 30.22466 145 LEU G CA 1
ATOM 26849 C C . LEU G 2 135 ? 7.91600 19.80700 84.28600 1.000 24.51988 145 LEU G C 1
ATOM 26850 O O . LEU G 2 135 ? 8.26200 20.93400 84.64300 1.000 27.66744 145 LEU G O 1
ATOM 26866 N N . ILE G 2 136 ? 8.75200 18.89600 83.82400 1.000 32.54900 146 ILE G N 1
ATOM 26867 C CA . ILE G 2 136 ? 10.19100 19.09300 83.76600 1.000 32.54282 146 ILE G CA 1
ATOM 26868 C C . ILE G 2 136 ? 10.57000 19.35200 82.31100 1.000 30.52910 146 ILE G C 1
ATOM 26869 O O . ILE G 2 136 ? 10.45600 18.45400 81.47300 1.000 32.67138 146 ILE G O 1
ATOM 26885 N N . VAL G 2 137 ? 11.03300 20.56700 82.00700 1.000 35.74427 147 VAL G N 1
ATOM 26886 C CA . VAL G 2 137 ? 11.32900 20.93400 80.61900 1.000 32.77940 147 VAL G CA 1
ATOM 26887 C C . VAL G 2 137 ? 12.33500 19.96500 80.00600 1.000 37.17163 147 VAL G C 1
ATOM 26888 O O . VAL G 2 137 ? 12.16100 19.49900 78.87000 1.000 34.46066 147 VAL G O 1
ATOM 26901 N N . SER G 2 138 ? 13.36300 19.59100 80.77200 1.000 32.43005 148 SER G N 1
ATOM 26902 C CA A SER G 2 138 ? 14.38500 18.66000 80.30500 0.505 36.92045 148 SER G CA 1
ATOM 26903 C CA B SER G 2 138 ? 14.37800 18.67800 80.26300 0.495 36.91975 148 SER G CA 1
ATOM 26904 C C . SER G 2 138 ? 13.81900 17.31500 79.88800 1.000 37.45931 148 SER G C 1
ATOM 26905 O O . SER G 2 138 ? 14.54000 16.51900 79.28200 1.000 42.27674 148 SER G O 1
ATOM 26920 N N . ALA G 2 139 ? 12.58300 17.02400 80.23800 1.000 37.97701 149 ALA G N 1
ATOM 26921 C CA . ALA G 2 139 ? 11.98800 15.72500 79.99600 1.000 33.40473 149 ALA G CA 1
ATOM 26922 C C . ALA G 2 139 ? 10.95200 15.72800 78.88500 1.000 34.19432 149 ALA G C 1
ATOM 26923 O O . ALA G 2 139 ? 10.44000 14.66100 78.54600 1.000 34.34295 149 ALA G O 1
ATOM 26930 N N . LEU G 2 140 ? 10.61000 16.89200 78.33600 1.000 37.06116 150 LEU G N 1
ATOM 26931 C CA . LEU G 2 140 ? 9.44700 17.02300 77.47300 1.000 36.65501 150 LEU G CA 1
ATOM 26932 C C . LEU G 2 140 ? 9.77900 17.91300 76.29200 1.000 36.24737 150 LEU G C 1
ATOM 26933 O O . LEU G 2 140 ? 10.52500 18.88600 76.42200 1.000 34.15093 150 LEU G O 1
ATOM 26949 N N . ASP G 2 141 ? 9.19800 17.58300 75.14500 1.000 35.62435 151 ASP G N 1
ATOM 26950 C CA . ASP G 2 141 ? 9.12100 18.53400 74.04800 1.000 38.42162 151 ASP G CA 1
ATOM 26951 C C . ASP G 2 141 ? 7.97400 19.49100 74.33300 1.000 36.88548 151 ASP G C 1
ATOM 26952 O O . ASP G 2 141 ? 7.06900 19.18800 75.11600 1.000 40.56599 151 ASP G O 1
ATOM 26961 N N . ASP G 2 142 ? 8.02200 20.66800 73.71500 1.000 32.87477 152 ASP G N 1
ATOM 26962 C CA . ASP G 2 142 ? 7.06200 21.70700 74.07500 1.000 36.52172 152 ASP G CA 1
ATOM 26963 C C . ASP G 2 142 ? 5.61700 21.28800 73.81700 1.000 37.64247 152 ASP G C 1
ATOM 26964 O O . ASP G 2 142 ? 4.72000 21.69200 74.56400 1.000 33.94418 152 ASP G O 1
ATOM 26973 N N . VAL G 2 143 ? 5.36000 20.48400 72.78200 1.000 33.65396 153 VAL G N 1
ATOM 26974 C CA . VAL G 2 143 ? 3.97800 20.13800 72.46500 1.000 30.19261 153 VAL G CA 1
ATOM 26975 C C . VAL G 2 143 ? 3.40700 19.21900 73.53300 1.000 36.49445 153 VAL G C 1
ATOM 26976 O O . VAL G 2 143 ? 2.28400 19.42700 74.01300 1.000 32.34631 153 VAL G O 1
ATOM 26989 N N . LEU G 2 144 ? 4.16100 18.17400 73.90000 1.000 32.33792 154 LEU G N 1
ATOM 26990 C CA . LEU G 2 144 ? 3.75700 17.30900 75.01000 1.000 35.90786 154 LEU G CA 1
ATOM 26991 C C . LEU G 2 144 ? 3.53800 18.12800 76.27700 1.000 32.34350 154 LEU G C 1
ATOM 26992 O O . LEU G 2 144 ? 2.54200 17.95100 76.97800 1.000 36.60566 154 LEU G O 1
ATOM 27008 N N . MET G 2 145 ? 4.45200 19.05500 76.56100 1.000 30.45362 155 MET G N 1
ATOM 27009 C CA . MET G 2 145 ? 4.35600 19.87300 77.76000 1.000 38.58193 155 MET G CA 1
ATOM 27010 C C . MET G 2 145 ? 3.05900 20.66800 77.77600 1.000 38.77708 155 MET G C 1
ATOM 27011 O O . MET G 2 145 ? 2.37400 20.75200 78.80400 1.000 31.91337 155 MET G O 1
ATOM 27025 N N . ALA G 2 146 ? 2.71100 21.27000 76.64100 1.000 32.80335 156 ALA G N 1
ATOM 27026 C CA . ALA G 2 146 ? 1.47600 22.04200 76.56500 1.000 33.77653 156 ALA G CA 1
ATOM 27027 C C . ALA G 2 146 ? 0.28000 21.12900 76.69800 1.000 30.91383 156 ALA G C 1
ATOM 27028 O O . ALA G 2 146 ? -0.72500 21.52300 77.29300 1.000 28.72541 156 ALA G O 1
ATOM 27035 N N . GLU G 2 147 ? 0.39800 19.88800 76.21200 1.000 28.65518 157 GLU G N 1
ATOM 27036 C CA . GLU G 2 147 ? -0.70000 18.94400 76.32500 1.000 30.77808 157 GLU G CA 1
ATOM 27037 C C . GLU G 2 147 ? -0.92800 18.53000 77.78000 1.000 27.80450 157 GLU G C 1
ATOM 27038 O O . GLU G 2 147 ? -2.07000 18.39800 78.22700 1.000 26.53270 157 GLU G O 1
ATOM 27050 N N . LEU G 2 148 ? 0.14200 18.29000 78.51800 1.000 30.46342 158 LEU G N 1
ATOM 27051 C CA . LEU G 2 148 ? 0.01300 17.88000 79.91900 1.000 33.65268 158 LEU G CA 1
ATOM 27052 C C . LEU G 2 148 ? -0.51800 19.01700 80.78400 1.000 27.70644 158 LEU G C 1
ATOM 27053 O O . LEU G 2 148 ? -1.38400 18.80700 81.63900 1.000 31.54436 158 LEU G O 1
ATOM 27069 N N . ALA G 2 149 ? -0.03900 20.24000 80.55000 1.000 28.91172 159 ALA G N 1
ATOM 27070 C CA . ALA G 2 149 ? -0.56000 21.38700 81.27400 1.000 32.21308 159 ALA G CA 1
ATOM 27071 C C . ALA G 2 149 ? -2.04300 21.61100 80.99500 1.000 37.09318 159 ALA G C 1
ATOM 27072 O O . ALA G 2 149 ? -2.80000 21.96900 81.90800 1.000 31.82345 159 ALA G O 1
ATOM 27079 N N . ALA G 2 150 ? -2.47500 21.44800 79.73700 1.000 35.07256 160 ALA G N 1
ATOM 27080 C CA . ALA G 2 150 ? -3.90000 21.56800 79.41800 1.000 33.85197 160 ALA G CA 1
ATOM 27081 C C . ALA G 2 150 ? -4.70800 20.51900 80.16900 1.000 28.54905 160 ALA G C 1
ATOM 27082 O O . ALA G 2 150 ? -5.78000 20.80300 80.70200 1.000 26.57723 160 ALA G O 1
ATOM 27089 N N . THR G 2 151 ? -4.18400 19.29900 80.24400 1.000 31.59624 161 THR G N 1
ATOM 27090 C CA . THR G 2 151 ? -4.86900 18.24300 80.96500 1.000 30.21399 161 THR G CA 1
ATOM 27091 C C . THR G 2 151 ? -4.96500 18.58400 82.45400 1.000 37.23296 161 THR G C 1
ATOM 27092 O O . THR G 2 151 ? -5.99300 18.35100 83.09600 1.000 34.14288 161 THR G O 1
ATOM 27103 N N . ALA G 2 152 ? -3.89900 19.14600 83.01400 1.000 28.90204 162 ALA G N 1
ATOM 27104 C CA . ALA G 2 152 ? -3.91200 19.52500 84.42100 1.000 39.27910 162 ALA G CA 1
ATOM 27105 C C . ALA G 2 152 ? -4.97100 20.58100 84.67900 1.000 37.19809 162 ALA G C 1
ATOM 27106 O O . ALA G 2 152 ? -5.70900 20.50700 85.66800 1.000 25.65402 162 ALA G O 1
ATOM 27113 N N . LYS G 2 153 ? -5.05000 21.58200 83.80300 1.000 27.47040 163 LYS G N 1
ATOM 27114 C CA . LYS G 2 153 ? -6.07000 22.59800 83.96700 1.000 30.65211 163 LYS G CA 1
ATOM 27115 C C . LYS G 2 153 ? -7.44600 21.96300 83.92300 1.000 35.25830 163 LYS G C 1
ATOM 27116 O O . LYS G 2 153 ? -8.33100 22.32900 84.69700 1.000 30.47163 163 LYS G O 1
ATOM 27135 N N . SER G 2 154 ? -7.63100 20.97700 83.04900 1.000 40.12358 164 SER G N 1
ATOM 27136 C CA . SER G 2 154 ? -8.96700 20.42200 82.85200 1.000 38.67819 164 SER G CA 1
ATOM 27137 C C . SER G 2 154 ? -9.42900 19.60500 84.05800 1.000 37.61909 164 SER G C 1
ATOM 27138 O O . SER G 2 154 ? -10.62100 19.33800 84.18200 1.000 37.68743 164 SER G O 1
ATOM 27146 N N . VAL G 2 155 ? -8.53000 19.18900 84.94400 1.000 36.63376 165 VAL G N 1
ATOM 27147 C CA . VAL G 2 155 ? -8.94900 18.47200 86.15000 1.000 36.03981 165 VAL G CA 1
ATOM 27148 C C . VAL G 2 155 ? -8.71700 19.29600 87.41300 1.000 30.85245 165 VAL G C 1
ATOM 27149 O O . VAL G 2 155 ? -8.77100 18.75400 88.51400 1.000 37.70571 165 VAL G O 1
ATOM 27162 N N . GLY G 2 156 ? -8.42800 20.58700 87.27000 1.000 31.07730 166 GLY G N 1
ATOM 27163 C CA . GLY G 2 156 ? -8.25200 21.48400 88.39900 1.000 32.66396 166 GLY G CA 1
ATOM 27164 C C . GLY G 2 156 ? -6.90000 21.41900 89.09000 1.000 34.07149 166 GLY G C 1
ATOM 27165 O O . GLY G 2 156 ? -6.78100 21.88800 90.22800 1.000 33.14548 166 GLY G O 1
ATOM 27169 N N . LEU G 2 157 ? -5.88800 20.82900 88.45000 1.000 28.87296 167 LEU G N 1
ATOM 27170 C CA . LEU G 2 157 ? -4.53900 20.78700 89.00400 1.000 32.01603 167 LEU G CA 1
ATOM 27171 C C . LEU G 2 157 ? -3.76100 22.05400 88.68500 1.000 35.05496 167 LEU G C 1
ATOM 27172 O O . LEU G 2 157 ? -3.85900 22.60900 87.58400 1.000 34.48787 167 LEU G O 1
ATOM 27188 N N . ASP G 2 158 ? -2.97300 22.50600 89.65700 1.000 34.38120 168 ASP G N 1
ATOM 27189 C CA . ASP G 2 158 ? -1.99700 23.54400 89.37700 1.000 29.68174 168 ASP G CA 1
ATOM 27190 C C . ASP G 2 158 ? -0.76000 22.91300 88.73300 1.000 27.39893 168 ASP G C 1
ATOM 27191 O O . ASP G 2 158 ? -0.58500 21.68200 88.69300 1.000 27.04762 168 ASP G O 1
ATOM 27200 N N . VAL G 2 159 ? 0.09900 23.76700 88.18700 1.000 32.57387 169 VAL G N 1
ATOM 27201 C CA . VAL G 2 159 ? 1.23600 23.30300 87.40200 1.000 34.77178 169 VAL G CA 1
ATOM 27202 C C . VAL G 2 159 ? 2.49100 24.01500 87.87600 1.000 26.01464 169 VAL G C 1
ATOM 27203 O O . VAL G 2 159 ? 2.55500 25.24600 87.84600 1.000 25.64670 169 VAL G O 1
ATOM 27216 N N . LEU G 2 160 ? 3.51000 23.23700 88.21300 1.000 26.40376 170 LEU G N 1
ATOM 27217 C CA . LEU G 2 160 ? 4.85000 23.74600 88.46500 1.000 36.14021 170 LEU G CA 1
ATOM 27218 C C . LEU G 2 160 ? 5.76000 23.31300 87.32100 1.000 24.45490 170 LEU G C 1
ATOM 27219 O O . LEU G 2 160 ? 6.01900 22.12400 87.15700 1.000 26.05439 170 LEU G O 1
ATOM 27235 N N . VAL G 2 161 ? 6.28500 24.26900 86.56900 1.000 31.72264 171 VAL G N 1
ATOM 27236 C CA . VAL G 2 161 ? 7.19500 23.94800 85.46600 1.000 34.10773 171 VAL G CA 1
ATOM 27237 C C . VAL G 2 161 ? 8.61900 24.17900 85.95100 1.000 28.82912 171 VAL G C 1
ATOM 27238 O O . VAL G 2 161 ? 8.94600 25.23500 86.50400 1.000 34.06251 171 VAL G O 1
ATOM 27251 N N . GLU G 2 162 ? 9.46500 23.19800 85.74500 1.000 30.32838 172 GLU G N 1
ATOM 27252 C CA . GLU G 2 162 ? 10.81600 23.22400 86.28400 1.000 32.73954 172 GLU G CA 1
ATOM 27253 C C . GLU G 2 162 ? 11.85400 23.38500 85.17000 1.000 30.14603 172 GLU G C 1
ATOM 27254 O O . GLU G 2 162 ? 11.93300 22.53900 84.27100 1.000 31.34268 172 GLU G O 1
ATOM 27266 N N . VAL G 2 163 ? 12.66800 24.43800 85.26400 1.000 33.36843 173 VAL G N 1
ATOM 27267 C CA . VAL G 2 163 ? 13.76100 24.71200 84.33400 1.000 33.24916 173 VAL G CA 1
ATOM 27268 C C . VAL G 2 163 ? 15.10900 24.63900 85.05100 1.000 39.39993 173 VAL G C 1
ATOM 27269 O O . VAL G 2 163 ? 15.21500 24.89000 86.25500 1.000 31.14123 173 VAL G O 1
ATOM 27282 N N . HIS G 2 164 ? 16.16200 24.36700 84.25500 1.000 39.73528 174 HIS G N 1
ATOM 27283 C CA . HIS G 2 164 ? 17.55800 24.35700 84.68600 1.000 37.22150 174 HIS G CA 1
ATOM 27284 C C . HIS G 2 164 ? 18.42100 25.43500 84.04400 1.000 41.87488 174 HIS G C 1
ATOM 27285 O O . HIS G 2 164 ? 19.51200 25.70600 84.56100 1.000 40.25672 174 HIS G O 1
ATOM 27299 N N . ASP G 2 165 ? 18.00900 26.02000 82.91200 1.000 40.15769 175 ASP G N 1
ATOM 27300 C CA . ASP G 2 165 ? 18.82100 27.04700 82.25700 1.000 39.80728 175 ASP G CA 1
ATOM 27301 C C . ASP G 2 165 ? 17.93300 27.99400 81.45200 1.000 40.27817 175 ASP G C 1
ATOM 27302 O O . ASP G 2 165 ? 16.71400 27.83400 81.39000 1.000 35.62485 175 ASP G O 1
ATOM 27311 N N . GLY G 2 166 ? 18.57000 28.97800 80.80200 1.000 38.09796 176 GLY G N 1
ATOM 27312 C CA . GLY G 2 166 ? 17.81300 30.02300 80.13400 1.000 35.58134 176 GLY G CA 1
ATOM 27313 C C . GLY G 2 166 ? 17.06600 29.53700 78.90300 1.000 38.19449 176 GLY G C 1
ATOM 27314 O O . GLY G 2 166 ? 16.02200 30.09400 78.54600 1.000 30.33461 176 GLY G O 1
ATOM 27318 N N . THR G 2 167 ? 17.57500 28.48600 78.26000 1.000 32.51718 177 THR G N 1
ATOM 27319 C CA . THR G 2 167 ? 16.91600 27.91300 77.09300 1.000 37.47836 177 THR G CA 1
ATOM 27320 C C . THR G 2 167 ? 15.62400 27.21600 77.49200 1.000 36.90129 177 THR G C 1
ATOM 27321 O O . THR G 2 167 ? 14.56300 27.46000 76.90000 1.000 31.80379 177 THR G O 1
ATOM 27332 N N . GLU G 2 168 ? 15.69800 26.35300 78.51500 1.000 39.25532 178 GLU G N 1
ATOM 27333 C CA . GLU G 2 168 ? 14.49400 25.77400 79.09800 1.000 35.51856 178 GLU G CA 1
ATOM 27334 C C . GLU G 2 168 ? 13.55700 26.85400 79.61500 1.000 32.74510 178 GLU G C 1
ATOM 27335 O O . GLU G 2 168 ? 12.34500 26.76700 79.41000 1.000 34.96370 178 GLU G O 1
ATOM 27347 N N . LEU G 2 169 ? 14.08700 27.89900 80.25700 1.000 31.43942 179 LEU G N 1
ATOM 27348 C CA . LEU G 2 169 ? 13.20700 28.96500 80.73400 1.000 29.70500 179 LEU G CA 1
ATOM 27349 C C . LEU G 2 169 ? 12.40500 29.57700 79.59000 1.000 40.47276 179 LEU G C 1
ATOM 27350 O O . LEU G 2 169 ? 11.17700 29.72400 79.69000 1.000 30.59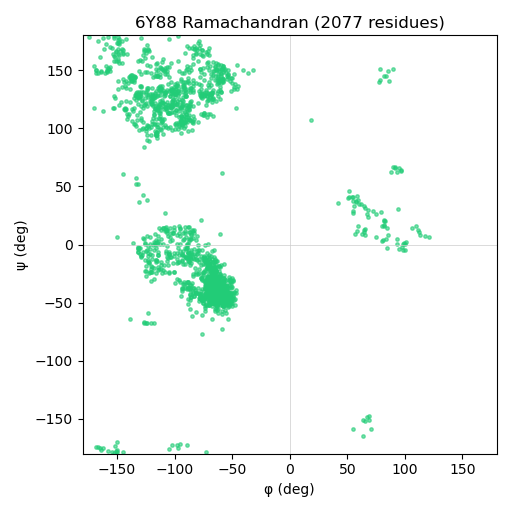234 179 LEU G O 1
ATOM 27366 N N . GLU G 2 170 ? 13.08100 29.96600 78.49200 1.000 39.98424 180 GLU G N 1
ATOM 27367 C CA . GLU G 2 170 ? 12.35700 30.64000 77.41000 1.000 41.47888 180 GLU G CA 1
ATOM 27368 C C . GLU G 2 170 ? 11.30000 29.72400 76.81900 1.000 31.61587 180 GLU G C 1
ATOM 27369 O O . GLU G 2 170 ? 10.17700 30.15700 76.54100 1.000 33.40626 180 GLU G O 1
ATOM 27381 N N . ARG G 2 171 ? 11.63200 28.45000 76.65900 1.000 30.64323 181 ARG G N 1
ATOM 27382 C CA . ARG G 2 171 ? 10.65400 27.45700 76.23900 1.000 30.79417 181 ARG G CA 1
ATOM 27383 C C . ARG G 2 171 ? 9.46300 27.41000 77.19100 1.000 36.74058 181 ARG G C 1
ATOM 27384 O O . ARG G 2 171 ? 8.30200 27.41200 76.75700 1.000 31.84169 181 ARG G O 1
ATOM 27405 N N . ALA G 2 172 ? 9.72100 27.36300 78.49900 1.000 31.88852 182 ALA G N 1
ATOM 27406 C CA . ALA G 2 172 ? 8.61300 27.18900 79.42200 1.000 31.76386 182 ALA G CA 1
ATOM 27407 C C . ALA G 2 172 ? 7.71500 28.40600 79.36800 1.000 25.71722 182 ALA G C 1
ATOM 27408 O O . ALA G 2 172 ? 6.48600 28.28600 79.36400 1.000 26.82922 182 ALA G O 1
ATOM 27415 N N . LEU G 2 173 ? 8.30900 29.58200 79.24900 1.000 27.05902 183 LEU G N 1
ATOM 27416 C CA . LEU G 2 173 ? 7.52100 30.80400 79.28700 1.000 25.82477 183 LEU G CA 1
ATOM 27417 C C . LEU G 2 173 ? 6.70300 30.98900 78.02000 1.000 37.33998 183 LEU G C 1
ATOM 27418 O O . LEU G 2 173 ? 5.60400 31.56700 78.06400 1.000 28.84774 183 LEU G O 1
ATOM 27434 N N . LYS G 2 174 ? 7.20800 30.51500 76.88500 1.000 35.62885 184 LYS G N 1
ATOM 27435 C CA . LYS G 2 174 ? 6.45900 30.74500 75.66500 1.000 35.43456 184 LYS G CA 1
ATOM 27436 C C . LYS G 2 174 ? 5.38800 29.68300 75.48000 1.000 30.21825 184 LYS G C 1
ATOM 27437 O O . LYS G 2 174 ? 4.38800 29.93400 74.80300 1.000 33.71889 184 LYS G O 1
ATOM 27456 N N . THR G 2 175 ? 5.59000 28.50700 76.07000 1.000 31.41779 185 THR G N 1
ATOM 27457 C CA . THR G 2 175 ? 4.67100 27.38700 75.96800 1.000 31.49111 185 THR G CA 1
ATOM 27458 C C . THR G 2 175 ? 3.55600 27.42500 77.02200 1.000 34.68690 185 THR G C 1
ATOM 27459 O O . THR G 2 175 ? 2.38800 27.17900 76.69000 1.000 34.46396 185 THR G O 1
ATOM 27470 N N . LEU G 2 176 ? 3.88100 27.75500 78.27900 1.000 28.29958 186 LEU G N 1
ATOM 27471 C CA . LEU G 2 176 ? 2.97400 27.61000 79.42000 1.000 29.59359 186 LEU G CA 1
ATOM 27472 C C . LEU G 2 176 ? 2.67500 28.96400 80.01900 1.000 26.12518 186 LEU G C 1
ATOM 27473 O O . LEU G 2 176 ? 3.54300 29.84400 80.06900 1.000 30.13593 186 LEU G O 1
ATOM 27489 N N . ASP G 2 177 ? 1.45000 29.14600 80.50100 1.000 29.76680 187 ASP G N 1
ATOM 27490 C CA . ASP G 2 177 ? 1.14200 30.38100 81.20300 1.000 32.59407 187 ASP G CA 1
ATOM 27491 C C . ASP G 2 177 ? 0.93500 30.17400 82.71600 1.000 28.35405 187 ASP G C 1
ATOM 27492 O O . ASP G 2 177 ? 0.47400 31.09500 83.38700 1.000 28.14093 187 ASP G O 1
ATOM 27501 N N . THR G 2 178 ? 1.32300 29.02700 83.27900 1.000 27.44235 188 THR G N 1
ATOM 27502 C CA . THR G 2 178 ? 1.26900 28.86700 84.73800 1.000 29.25720 188 THR G CA 1
ATOM 27503 C C . THR G 2 178 ? 2.10700 29.94500 85.42700 1.000 28.94792 188 THR G C 1
ATOM 27504 O O . THR G 2 178 ? 3.20500 30.27100 84.96700 1.000 26.08235 188 THR G O 1
ATOM 27515 N N . PRO G 2 179 ? 1.63900 30.52100 86.53900 1.000 26.87717 189 PRO G N 1
ATOM 27516 C CA . PRO G 2 179 ? 2.51800 31.44600 87.27000 1.000 31.16693 189 PRO G CA 1
ATOM 27517 C C . PRO G 2 179 ? 3.74100 30.77300 87.86400 1.000 28.21233 189 PRO G C 1
ATOM 27518 O O . PRO G 2 179 ? 4.74400 31.46800 88.07100 1.000 37.62740 189 PRO G O 1
ATOM 27529 N N . LEU G 2 180 ? 3.72100 29.45000 88.09800 1.000 26.95877 190 LEU G N 1
ATOM 27530 C CA . LEU G 2 180 ? 4.73600 28.78600 88.93000 1.000 30.01399 190 LEU G CA 1
ATOM 27531 C C . LEU G 2 180 ? 5.91800 28.34100 88.07200 1.000 29.10576 190 LEU G C 1
ATOM 27532 O O . LEU G 2 180 ? 5.84000 27.31700 87.38800 1.000 27.48088 190 LEU G O 1
ATOM 27548 N N . VAL G 2 181 ? 7.04100 29.06100 88.17600 1.000 27.10003 191 VAL G N 1
ATOM 27549 C CA . VAL G 2 181 ? 8.25300 28.72100 87.44200 1.000 27.94714 191 VAL G CA 1
ATOM 27550 C C . VAL G 2 181 ? 9.33600 28.26600 88.42600 1.000 26.97613 191 VAL G C 1
ATOM 27551 O O . VAL G 2 181 ? 9.96100 29.07600 89.12200 1.000 24.22732 191 VAL G O 1
ATOM 27564 N N . GLY G 2 182 ? 9.62300 26.96700 88.41700 1.000 23.72491 192 GLY G N 1
ATOM 27565 C CA . GLY G 2 182 ? 10.64300 26.41500 89.27900 1.000 29.60952 192 GLY G CA 1
ATOM 27566 C C . GLY G 2 182 ? 11.99300 26.41100 88.60200 1.000 29.93483 192 GLY G C 1
ATOM 27567 O O . GLY G 2 182 ? 12.12000 26.01400 87.43700 1.000 27.54587 192 GLY G O 1
ATOM 27571 N N . ILE G 2 183 ? 13.00300 26.87700 89.32700 1.000 26.30302 193 ILE G N 1
ATOM 27572 C CA . ILE G 2 183 ? 14.38000 26.85600 88.85100 1.000 25.35112 193 ILE G CA 1
ATOM 27573 C C . ILE G 2 183 ? 15.12000 25.86800 89.72800 1.000 27.62024 193 ILE G C 1
ATOM 27574 O O . ILE G 2 183 ? 15.23300 26.05600 90.95300 1.000 26.50061 193 ILE G O 1
ATOM 27590 N N . ASN G 2 184 ? 15.56600 24.78800 89.12400 1.000 26.98570 194 ASN G N 1
ATOM 27591 C CA . ASN G 2 184 ? 16.30600 23.77100 89.84300 1.000 29.93781 194 ASN G CA 1
ATOM 27592 C C . ASN G 2 184 ? 17.77200 24.14700 89.81700 1.000 30.31589 194 ASN G C 1
ATOM 27593 O O . ASN G 2 184 ? 18.40500 24.09600 88.76700 1.000 33.52910 194 ASN G O 1
ATOM 27604 N N . ASN G 2 185 ? 18.31600 24.50300 90.97900 1.000 34.77753 195 ASN G N 1
ATOM 27605 C CA . ASN G 2 185 ? 19.71900 24.89500 91.09100 1.000 32.27694 195 ASN G CA 1
ATOM 27606 C C . ASN G 2 185 ? 20.67900 23.72100 91.04500 1.000 34.48888 195 ASN G C 1
ATOM 27607 O O . ASN G 2 185 ? 21.89700 23.93900 91.07600 1.000 33.32989 195 ASN G O 1
ATOM 27618 N N . ARG G 2 186 ? 20.17000 22.50200 91.01000 1.000 39.18126 196 ARG G N 1
ATOM 27619 C CA . ARG G 2 186 ? 21.00300 21.31100 90.90800 1.000 48.28527 196 ARG G CA 1
ATOM 27620 C C . ARG G 2 186 ? 21.10400 20.94900 89.43100 1.000 47.85325 196 ARG G C 1
ATOM 27621 O O . ARG G 2 186 ? 20.11300 20.54100 88.80900 1.000 46.90021 196 ARG G O 1
ATOM 27642 N N . ASN G 2 187 ? 22.29200 21.12900 88.87100 1.000 49.52020 197 ASN G N 1
ATOM 27643 C CA . ASN G 2 187 ? 22.57000 20.66700 87.52300 1.000 62.04316 197 ASN G CA 1
ATOM 27644 C C . ASN G 2 187 ? 22.47700 19.15100 87.49100 1.000 63.31483 197 ASN G C 1
ATOM 27645 O O . ASN G 2 187 ? 23.13300 18.47100 88.28000 1.000 69.20969 197 ASN G O 1
ATOM 27656 N N . LEU G 2 188 ? 21.63600 18.60800 86.62000 1.000 69.31870 198 LEU G N 1
ATOM 27657 C CA . LEU G 2 188 ? 21.37200 17.17500 86.70100 1.000 78.13026 198 LEU G CA 1
ATOM 27658 C C . LEU G 2 188 ? 22.37100 16.34500 85.90500 1.000 81.56345 198 LEU G C 1
ATOM 27659 O O . LEU G 2 188 ? 22.43900 15.12700 86.11000 1.000 77.60696 198 LEU G O 1
ATOM 27675 N N . HIS G 2 189 ? 23.18400 16.98000 85.05700 1.000 78.75308 199 HIS G N 1
ATOM 27676 C CA . HIS G 2 189 ? 24.33500 16.29600 84.47400 1.000 75.95994 199 HIS G CA 1
ATOM 27677 C C . HIS G 2 189 ? 25.46700 16.14600 85.49200 1.000 76.59789 199 HIS G C 1
ATOM 27678 O O . HIS G 2 189 ? 25.98800 15.04400 85.69100 1.000 82.04291 199 HIS G O 1
ATOM 27692 N N . THR G 2 190 ? 25.85300 17.23900 86.16200 1.000 76.54073 200 THR G N 1
ATOM 27693 C CA . THR G 2 190 ? 27.00900 17.23900 87.05600 1.000 73.34863 200 THR G CA 1
ATOM 27694 C C . THR G 2 190 ? 26.65500 17.12500 88.54200 1.000 70.38199 200 THR G C 1
ATOM 27695 O O . THR G 2 190 ? 27.56600 16.97200 89.36200 1.000 67.09168 200 THR G O 1
ATOM 27706 N N . PHE G 2 191 ? 25.36800 17.18300 88.90200 1.000 71.95408 201 PHE G N 1
ATOM 27707 C CA . PHE G 2 191 ? 24.85000 17.16300 90.27300 1.000 68.52181 201 PHE G CA 1
ATOM 27708 C C . PHE G 2 191 ? 25.41600 18.27400 91.17000 1.000 64.60308 201 PHE G C 1
ATOM 27709 O O . PHE G 2 191 ? 25.15000 18.27400 92.38000 1.000 58.92477 201 PHE G O 1
ATOM 27726 N N . GLU G 2 192 ? 26.15500 19.23700 90.62300 1.000 55.64692 202 GLU G N 1
ATOM 27727 C CA . GLU G 2 192 ? 26.56600 20.39000 91.41400 1.000 59.09322 202 GLU G CA 1
ATOM 27728 C C . GLU G 2 192 ? 25.39200 21.34600 91.62600 1.000 54.05424 202 GLU G C 1
ATOM 27729 O O . GLU G 2 192 ? 24.47500 21.42600 90.80900 1.000 47.96698 202 GLU G O 1
ATOM 27741 N N . VAL G 2 193 ? 25.42500 22.07800 92.73900 1.000 42.44109 203 VAL G N 1
ATOM 27742 C CA . VAL G 2 193 ? 24.33300 22.96100 93.13000 1.000 42.97231 203 VAL G CA 1
ATOM 27743 C C . VAL G 2 193 ? 24.86900 24.37400 93.21500 1.000 45.18338 203 VAL G C 1
ATOM 27744 O O . VAL G 2 193 ? 25.94200 24.60900 93.78800 1.000 45.21468 203 VAL G O 1
ATOM 27757 N N . SER G 2 194 ? 24.12200 25.31800 92.65500 1.000 37.33315 204 SER G N 1
ATOM 27758 C CA . SER G 2 194 ? 24.50700 26.70900 92.78200 1.000 35.87550 204 SER G CA 1
ATOM 27759 C C . SER G 2 194 ? 23.27500 27.58600 92.69800 1.000 33.31593 204 SER G C 1
ATOM 27760 O O . SER G 2 194 ? 22.51700 27.51700 91.72600 1.000 33.62634 204 SER G O 1
ATOM 27768 N N . LEU G 2 195 ? 23.12500 28.44700 93.69000 1.000 30.42594 205 LEU G N 1
ATOM 27769 C CA . LEU G 2 195 ? 22.03700 29.39000 93.70600 1.000 31.01803 205 LEU G CA 1
ATOM 27770 C C . LEU G 2 195 ? 22.18600 30.44300 92.63400 1.000 37.67279 205 LEU G C 1
ATOM 27771 O O . LEU G 2 195 ? 21.20400 31.11900 92.33100 1.000 30.91897 205 LEU G O 1
ATOM 27787 N N . GLU G 2 196 ? 23.39000 30.60600 92.06500 1.000 35.79122 206 GLU G N 1
ATOM 27788 C CA . GLU G 2 196 ? 23.56200 31.50100 90.92800 1.000 38.78150 206 GLU G CA 1
ATOM 27789 C C . GLU G 2 196 ? 22.69900 31.06800 89.73600 1.000 33.03833 206 GLU G C 1
ATOM 27790 O O . GLU G 2 196 ? 22.38200 31.88900 88.86200 1.000 31.30423 206 GLU G O 1
ATOM 27802 N N . THR G 2 197 ? 22.34800 29.78200 89.65300 1.000 30.79513 207 THR G N 1
ATOM 27803 C CA . THR G 2 197 ? 21.46000 29.33200 88.58500 1.000 28.05761 207 THR G CA 1
ATOM 27804 C C . THR G 2 197 ? 20.15600 30.11500 88.60300 1.000 30.61964 207 THR G C 1
ATOM 27805 O O . THR G 2 197 ? 19.68100 30.58000 87.56200 1.000 29.76301 207 THR G O 1
ATOM 27816 N N . THR G 2 198 ? 19.57300 30.28300 89.79600 1.000 23.81357 208 THR G N 1
ATOM 27817 C CA . THR G 2 198 ? 18.38900 31.10700 89.95000 1.000 22.38789 208 THR G CA 1
ATOM 27818 C C . THR G 2 198 ? 18.70800 32.58000 89.70200 1.000 31.00633 208 THR G C 1
ATOM 27819 O O . THR G 2 198 ? 17.98000 33.27500 88.97700 1.000 26.29978 208 THR G O 1
ATOM 27830 N N . LEU G 2 199 ? 19.74400 33.10300 90.34500 1.000 29.55439 209 LEU G N 1
ATOM 27831 C CA . LEU G 2 199 ? 19.94100 34.55300 90.29700 1.000 29.09863 209 LEU G CA 1
ATOM 27832 C C . LEU G 2 199 ? 20.22000 35.02800 88.87900 1.000 30.18648 209 LEU G C 1
ATOM 27833 O O . LEU G 2 199 ? 19.76900 36.11200 88.48900 1.000 33.39820 209 LEU G O 1
ATOM 27849 N N . ASP G 2 200 ? 20.92700 34.21000 88.09700 1.000 27.23366 210 ASP G N 1
ATOM 27850 C CA . ASP G 2 200 ? 21.24800 34.53100 86.71800 1.000 34.38499 210 ASP G CA 1
ATOM 27851 C C . ASP G 2 200 ? 20.02300 34.56200 85.82100 1.000 36.48599 210 ASP G C 1
ATOM 27852 O O . ASP G 2 200 ? 20.08200 35.17500 84.75700 1.000 37.33863 210 ASP G O 1
ATOM 27861 N N . LEU G 2 201 ? 18.92900 33.89000 86.19400 1.000 29.70765 211 LEU G N 1
ATOM 27862 C CA . LEU G 2 201 ? 17.73200 33.86900 85.36100 1.000 26.47670 211 LEU G CA 1
ATOM 27863 C C . LEU G 2 201 ? 16.67900 34.89300 85.75700 1.000 28.74223 211 LEU G C 1
ATOM 27864 O O . LEU G 2 201 ? 15.76600 35.16200 84.95600 1.000 26.40388 211 LEU G O 1
ATOM 27880 N N . LEU G 2 202 ? 16.78000 35.47200 86.95300 1.000 27.17492 212 LEU G N 1
ATOM 27881 C CA . LEU G 2 202 ? 15.80200 36.46300 87.37700 1.000 24.59852 212 LEU G CA 1
ATOM 27882 C C . LEU G 2 202 ? 15.65200 37.60800 86.37200 1.000 32.51915 212 LEU G C 1
ATOM 27883 O O . LEU G 2 202 ? 14.51800 38.08900 86.19000 1.000 31.01528 212 LEU G O 1
ATOM 27899 N N . PRO G 2 203 ? 16.71900 38.10000 85.72200 1.000 31.03418 213 PRO G N 1
ATOM 27900 C CA . PRO G 2 203 ? 16.56000 39.23900 84.79400 1.000 36.52131 213 PRO G CA 1
ATOM 27901 C C . PRO G 2 203 ? 15.72600 38.92200 83.55700 1.000 29.43293 213 PRO G C 1
ATOM 27902 O O . PRO G 2 203 ? 15.39100 39.85700 82.81700 1.000 33.82596 213 PRO G O 1
ATOM 27913 N N . GLU G 2 204 ? 15.40300 37.64900 83.30900 1.000 29.97513 214 GLU G N 1
ATOM 27914 C CA . GLU G 2 204 ? 14.54600 37.22400 82.20900 1.000 38.89901 214 GLU G CA 1
ATOM 27915 C C . GLU G 2 204 ? 13.15100 36.78700 82.64400 1.000 35.86296 214 GLU G C 1
ATOM 27916 O O . GLU G 2 204 ? 12.35100 36.41400 81.78200 1.000 30.67293 214 GLU G O 1
ATOM 27928 N N . ILE G 2 205 ? 12.82500 36.79700 83.93000 1.000 35.20042 215 ILE G N 1
ATOM 27929 C CA . ILE G 2 205 ? 11.57400 36.20300 84.40700 1.000 30.21393 215 ILE G CA 1
ATOM 27930 C C . ILE G 2 205 ? 10.54100 37.31300 84.57900 1.000 25.75601 215 ILE G C 1
ATOM 27931 O O . ILE G 2 205 ? 10.77900 38.25000 85.34800 1.000 28.28530 215 ILE G O 1
ATOM 27947 N N . PRO G 2 206 ? 9.41000 37.25800 83.86600 1.000 32.32268 216 PRO G N 1
ATOM 27948 C CA . PRO G 2 206 ? 8.40800 38.32800 83.96700 1.000 29.75461 216 PRO G CA 1
ATOM 27949 C C . PRO G 2 206 ? 7.87000 38.45100 85.37100 1.000 31.68703 216 PRO G C 1
ATOM 27950 O O . PRO G 2 206 ? 7.77200 37.46400 86.10600 1.000 31.21095 216 PRO G O 1
ATOM 27961 N N . ARG G 2 207 ? 7.50400 39.68000 85.73800 1.000 32.54364 217 ARG G N 1
ATOM 27962 C CA . ARG G 2 207 ? 7.00800 39.89800 87.08400 1.000 34.52792 217 ARG G CA 1
ATOM 27963 C C . ARG G 2 207 ? 5.67300 39.21800 87.32600 1.000 35.64604 217 ARG G C 1
ATOM 27964 O O . ARG G 2 207 ? 5.26700 39.08600 88.48600 1.000 36.30809 217 ARG G O 1
ATOM 27985 N N . ASP G 2 208 ? 5.00600 38.74100 86.28800 1.000 30.92575 218 ASP G N 1
ATOM 27986 C CA . ASP G 2 208 ? 3.74800 38.05200 86.49200 1.000 33.53924 218 ASP G CA 1
ATOM 27987 C C . ASP G 2 208 ? 3.94800 36.56600 86.69000 1.000 37.26850 218 ASP G C 1
ATOM 27988 O O . ASP G 2 208 ? 2.96800 35.82900 86.78300 1.000 36.16654 218 ASP G O 1
ATOM 27997 N N . ARG G 2 209 ? 5.19300 36.11600 86.78300 1.000 30.47251 219 ARG G N 1
ATOM 27998 C CA . ARG G 2 209 ? 5.49000 34.75600 87.16700 1.000 29.15004 219 ARG G CA 1
ATOM 27999 C C . ARG G 2 209 ? 6.03500 34.78000 88.58600 1.000 29.87993 219 ARG G C 1
ATOM 28000 O O . ARG G 2 209 ? 6.62200 35.78100 89.01400 1.000 26.76333 219 ARG G O 1
ATOM 28021 N N . LEU G 2 210 ? 5.84300 33.66700 89.29700 1.000 27.65415 220 LEU G N 1
ATOM 28022 C CA . LEU G 2 210 ? 6.41200 33.46100 90.62700 1.000 27.90429 220 LEU G CA 1
ATOM 28023 C C . LEU G 2 210 ? 7.58000 32.50900 90.49700 1.000 17.95027 220 LEU G C 1
ATOM 28024 O O . LEU G 2 210 ? 7.39600 31.35900 90.09800 1.000 25.30130 220 LEU G O 1
ATOM 28040 N N . VAL G 2 211 ? 8.77100 32.97300 90.84700 1.000 24.34707 221 VAL G N 1
ATOM 28041 C CA . VAL G 2 211 ? 9.92700 32.07600 90.90900 1.000 26.02546 221 VAL G CA 1
ATOM 28042 C C . VAL G 2 211 ? 9.87700 31.23700 92.17000 1.000 21.54442 221 VAL G C 1
ATOM 28043 O O . VAL G 2 211 ? 9.69100 31.76700 93.27800 1.000 25.80135 221 VAL G O 1
ATOM 28056 N N . VAL G 2 212 ? 10.11400 29.94500 91.98900 1.000 22.00242 222 VAL G N 1
ATOM 28057 C CA . VAL G 2 212 ? 10.25100 28.95500 93.03600 1.000 28.62519 222 VAL G CA 1
ATOM 28058 C C . VAL G 2 212 ? 11.67300 28.41400 92.90700 1.000 25.08866 222 VAL G C 1
ATOM 28059 O O . VAL G 2 212 ? 11.96000 27.65700 91.97600 1.000 24.40511 222 VAL G O 1
ATOM 28072 N N . THR G 2 213 ? 12.58400 28.83300 93.80200 1.000 22.30437 223 THR G N 1
ATOM 28073 C CA . THR G 2 213 ? 13.96100 28.33800 93.75500 1.000 24.07480 223 THR G CA 1
ATOM 28074 C C . THR G 2 213 ? 14.07700 26.99100 94.47900 1.000 26.68747 223 THR G C 1
ATOM 28075 O O . THR G 2 213 ? 13.58200 26.83300 95.60500 1.000 26.69915 223 THR G O 1
ATOM 28086 N N . GLU G 2 214 ? 14.74200 26.02100 93.83000 1.000 24.48867 224 GLU G N 1
ATOM 28087 C CA . GLU G 2 214 ? 14.73300 24.62300 94.23500 1.000 32.75616 224 GLU G CA 1
ATOM 28088 C C . GLU G 2 214 ? 16.15500 24.13100 94.39600 1.000 33.48328 224 GLU G C 1
ATOM 28089 O O . GLU G 2 214 ? 16.94000 24.22500 93.45700 1.000 29.09065 224 GLU G O 1
ATOM 28101 N N . SER G 2 215 ? 16.46600 23.56100 95.56400 1.000 32.52661 225 SER G N 1
ATOM 28102 C CA . SER G 2 215 ? 17.74200 22.89900 95.83400 1.000 32.09604 225 SER G CA 1
ATOM 28103 C C . SER G 2 215 ? 18.73300 23.90800 96.37900 1.000 33.07822 225 SER G C 1
ATOM 28104 O O . SER G 2 215 ? 18.63500 25.09700 96.08000 1.000 37.95568 225 SER G O 1
ATOM 28112 N N . GLY G 2 216 ? 19.67400 23.45700 97.20200 1.000 37.15852 226 GLY G N 1
ATOM 28113 C CA . GLY G 2 216 ? 20.73200 24.34100 97.63700 1.000 28.02456 226 GLY G CA 1
ATOM 28114 C C . GLY G 2 216 ? 20.38700 25.37900 98.67400 1.000 32.77417 226 GLY G C 1
ATOM 28115 O O . GLY G 2 216 ? 21.23600 26.23900 98.95900 1.000 31.90966 226 GLY G O 1
ATOM 28119 N N . ILE G 2 217 ? 19.17900 25.36300 99.23600 1.000 30.91544 227 ILE G N 1
ATOM 28120 C CA . ILE G 2 217 ? 18.82900 26.27000 100.31900 1.000 32.55452 227 ILE G CA 1
ATOM 28121 C C . ILE G 2 217 ? 19.19000 25.51900 101.59000 1.000 36.68193 227 ILE G C 1
ATOM 28122 O O . ILE G 2 217 ? 18.53800 24.53500 101.94800 1.000 40.13761 227 ILE G O 1
ATOM 28138 N N . LEU G 2 218 ? 20.28900 25.92300 102.21100 1.000 32.67190 228 LEU G N 1
ATOM 28139 C CA . LEU G 2 218 ? 20.83000 25.20100 103.34800 1.000 39.40179 228 LEU G CA 1
ATOM 28140 C C . LEU G 2 218 ? 20.96600 26.02200 104.60400 1.000 35.11943 228 LEU G C 1
ATOM 28141 O O . LEU G 2 218 ? 21.00000 25.44500 105.69200 1.000 34.38368 228 LEU G O 1
ATOM 28157 N N . ASN G 2 219 ? 21.08700 27.33800 104.51100 1.000 33.33435 229 ASN G N 1
ATOM 28158 C CA . ASN G 2 219 ? 21.26300 28.11100 105.72800 1.000 31.08246 229 ASN G CA 1
ATOM 28159 C C . ASN G 2 219 ? 20.62800 29.48000 105.56000 1.000 29.11115 229 ASN G C 1
ATOM 28160 O O . ASN G 2 219 ? 20.10500 29.84200 104.50200 1.000 32.34391 229 ASN G O 1
ATOM 28171 N N . ARG G 2 220 ? 20.67700 30.24500 106.63100 1.000 25.22602 230 ARG G N 1
ATOM 28172 C CA . ARG G 2 220 ? 19.91500 31.47400 106.67100 1.000 40.23377 230 ARG G CA 1
ATOM 28173 C C . ARG G 2 220 ? 20.43800 32.49400 105.67500 1.000 36.50255 230 ARG G C 1
ATOM 28174 O O . ARG G 2 220 ? 19.67400 33.34200 105.19200 1.000 28.28079 230 ARG G O 1
ATOM 28195 N N . ALA G 2 221 ? 21.73800 32.44000 105.38700 1.000 32.43880 231 ALA G N 1
ATOM 28196 C CA . ALA G 2 221 ? 22.33600 33.39300 104.47800 1.000 31.36981 231 ALA G CA 1
ATOM 28197 C C . ALA G 2 221 ? 21.81800 33.16300 103.06700 1.000 28.20551 231 ALA G C 1
ATOM 28198 O O . ALA G 2 221 ? 21.56000 34.12300 102.33300 1.000 31.29069 231 ALA G O 1
ATOM 28205 N N . ASP G 2 222 ? 21.64200 31.88600 102.69200 1.000 27.65059 232 ASP G N 1
ATOM 28206 C CA . ASP G 2 222 ? 21.01700 31.52100 101.41500 1.000 28.72387 232 ASP G CA 1
ATOM 28207 C C . ASP G 2 222 ? 19.63000 32.12000 101.29100 1.000 31.22616 232 ASP G C 1
ATOM 28208 O O . ASP G 2 222 ? 19.25900 32.66100 100.23400 1.000 24.26017 232 ASP G O 1
ATOM 28217 N N . VAL G 2 223 ? 18.85000 32.02900 102.37600 1.000 29.72797 233 VAL G N 1
ATOM 28218 C CA . VAL G 2 223 ? 17.48500 32.52200 102.37700 1.000 27.09584 233 VAL G CA 1
ATOM 28219 C C . VAL G 2 223 ? 17.49300 34.02700 102.23100 1.000 30.85031 233 VAL G C 1
ATOM 28220 O O . VAL G 2 223 ? 16.71800 34.59900 101.44900 1.000 27.92457 233 VAL G O 1
ATOM 28233 N N . GLU G 2 224 ? 18.38900 34.68500 102.96300 1.000 27.90509 234 GLU G N 1
ATOM 28234 C CA . GLU G 2 224 ? 18.44100 36.13400 102.94100 1.000 29.58439 234 GLU G CA 1
ATOM 28235 C C . GLU G 2 224 ? 18.78200 36.62800 101.54400 1.000 25.56157 234 GLU G C 1
ATOM 28236 O O . GLU G 2 224 ? 18.13300 37.53700 101.01400 1.000 29.18572 234 GLU G O 1
ATOM 28248 N N . LEU G 2 225 ? 19.80700 36.03500 100.93400 1.000 29.88942 235 LEU G N 1
ATOM 28249 C CA . LEU G 2 225 ? 20.16300 36.40300 99.56400 1.000 32.11216 235 LEU G CA 1
ATOM 28250 C C . LEU G 2 225 ? 18.94200 36.33400 98.66800 1.000 31.81272 235 LEU G C 1
ATOM 28251 O O . LEU G 2 225 ? 18.66700 37.26400 97.89500 1.000 26.66187 235 LEU G O 1
ATOM 28267 N N . MET G 2 226 ? 18.19100 35.22400 98.76100 1.000 26.18089 236 MET G N 1
ATOM 28268 C CA . MET G 2 226 ? 17.07600 35.04700 97.84800 1.000 24.59094 236 MET G CA 1
ATOM 28269 C C . MET G 2 226 ? 16.01700 36.10300 98.09500 1.000 25.29606 236 MET G C 1
ATOM 28270 O O . MET G 2 226 ? 15.51100 36.71300 97.14000 1.000 24.42407 236 MET G O 1
ATOM 28284 N N . GLU G 2 227 ? 15.72900 36.39100 99.36900 1.000 26.78689 237 GLU G N 1
ATOM 28285 C CA . GLU G 2 227 ? 14.70600 37.37700 99.69700 1.000 28.87296 237 GLU G CA 1
ATOM 28286 C C . GLU G 2 227 ? 15.13100 38.78800 99.28800 1.000 30.93428 237 GLU G C 1
ATOM 28287 O O . GLU G 2 227 ? 14.31800 39.57400 98.77700 1.000 27.67847 237 GLU G O 1
ATOM 28299 N N . VAL G 2 228 ? 16.40200 39.12600 99.48000 1.000 29.13589 238 VAL G N 1
ATOM 28300 C CA . VAL G 2 228 ? 16.87800 40.41700 98.99900 1.000 30.37910 238 VAL G CA 1
ATOM 28301 C C . VAL G 2 228 ? 16.70500 40.52700 97.48300 1.000 26.36113 238 VAL G C 1
ATOM 28302 O O . VAL G 2 228 ? 16.40200 41.59800 96.96100 1.000 34.10042 238 VAL G O 1
ATOM 28315 N N . SER G 2 229 ? 16.86900 39.41700 96.75600 1.000 27.39938 239 SER G N 1
ATOM 28316 C CA . SER G 2 229 ? 16.62700 39.35900 95.30900 1.000 36.32423 239 SER G CA 1
ATOM 28317 C C . SER G 2 229 ? 15.15600 39.15000 94.93300 1.000 31.53346 239 SER G C 1
ATOM 28318 O O . SER G 2 229 ? 14.88100 38.79700 93.77200 1.000 26.05161 239 SER G O 1
ATOM 28326 N N . GLU G 2 230 ? 14.24100 39.29100 95.90000 1.000 31.97019 240 GLU G N 1
ATOM 28327 C CA . GLU G 2 230 ? 12.79100 39.22100 95.67400 1.000 35.20047 240 GLU G CA 1
ATOM 28328 C C . GLU G 2 230 ? 12.34200 37.83400 95.21600 1.000 28.81030 240 GLU G C 1
ATOM 28329 O O . GLU G 2 230 ? 11.38700 37.68500 94.43400 1.000 26.92349 240 GLU G O 1
ATOM 28341 N N . VAL G 2 231 ? 13.05400 36.81700 95.67500 1.000 27.51393 241 VAL G N 1
ATOM 28342 C CA . VAL G 2 231 ? 12.65200 35.42600 95.53600 1.000 26.80103 241 VAL G CA 1
ATOM 28343 C C . VAL G 2 231 ? 12.10200 35.00100 96.89300 1.000 34.41494 241 VAL G C 1
ATOM 28344 O O . VAL G 2 231 ? 12.83600 34.96200 97.89000 1.000 26.94311 241 VAL G O 1
ATOM 28357 N N . TYR G 2 232 ? 10.80200 34.69900 96.95000 1.000 26.72214 242 TYR G N 1
ATOM 28358 C CA . TYR G 2 232 ? 10.19800 34.30500 98.21000 1.000 27.20781 242 TYR G CA 1
ATOM 28359 C C . TYR G 2 232 ? 9.69200 32.87200 98.25700 1.000 28.76345 242 TYR G C 1
ATOM 28360 O O . TYR G 2 232 ? 9.33200 32.40200 99.34500 1.000 24.65595 242 TYR G O 1
ATOM 28378 N N . ALA G 2 233 ? 9.65900 32.16200 97.13300 1.000 24.98567 243 ALA G N 1
ATOM 28379 C CA . ALA G 2 233 ? 9.16900 30.79600 97.10100 1.000 21.81944 243 ALA G CA 1
ATOM 28380 C C . ALA G 2 233 ? 10.34200 29.84500 96.97200 1.000 25.93794 243 ALA G C 1
ATOM 28381 O O . ALA G 2 233 ? 11.24900 30.07900 96.17000 1.000 25.72689 243 ALA G O 1
ATOM 28388 N N . PHE G 2 234 ? 10.29500 28.75200 97.72900 1.000 24.00752 244 PHE G N 1
ATOM 28389 C CA . PHE G 2 234 ? 11.41100 27.83700 97.87500 1.000 23.70563 244 PHE G CA 1
ATOM 28390 C C . PHE G 2 234 ? 10.94100 26.40500 97.86800 1.000 21.87349 244 PHE G C 1
ATOM 28391 O O . PHE G 2 234 ? 9.89400 26.08700 98.43900 1.000 31.43886 244 PHE G O 1
ATOM 28408 N N . LEU G 2 235 ? 11.72900 25.52100 97.28500 1.000 24.40164 245 LEU G N 1
ATOM 28409 C CA . LEU G 2 235 ? 11.50500 24.09500 97.47400 1.000 26.72169 245 LEU G CA 1
ATOM 28410 C C . LEU G 2 235 ? 12.73100 23.53900 98.17200 1.000 32.32854 245 LEU G C 1
ATOM 28411 O O . LEU G 2 235 ? 13.83900 23.63100 97.64000 1.000 30.74438 245 LEU G O 1
ATOM 28427 N N . VAL G 2 236 ? 12.52200 22.97500 99.37100 1.000 25.62352 246 VAL G N 1
ATOM 28428 C CA . VAL G 2 236 ? 13.58200 22.55100 100.27600 1.000 27.51501 246 VAL G CA 1
ATOM 28429 C C . VAL G 2 236 ? 13.24500 21.17400 100.82400 1.000 36.21493 246 VAL G C 1
ATOM 28430 O O . VAL G 2 236 ? 12.09100 20.89600 101.16600 1.000 30.16859 246 VAL G O 1
ATOM 28443 N N . GLY G 2 237 ? 14.25500 20.32400 100.93700 1.000 42.63615 247 GLY G N 1
ATOM 28444 C CA . GLY G 2 237 ? 14.04900 19.00500 101.50800 1.000 51.33228 247 GLY G CA 1
ATOM 28445 C C . GLY G 2 237 ? 15.14900 18.56100 102.44700 1.000 51.40903 247 GLY G C 1
ATOM 28446 O O . GLY G 2 237 ? 14.91600 18.39800 103.65000 1.000 49.33769 247 GLY G O 1
ATOM 28450 N N . GLU G 2 238 ? 16.35900 18.40600 101.90100 1.000 56.85187 248 GLU G N 1
ATOM 28451 C CA . GLU G 2 238 ? 17.48600 17.85700 102.65000 1.000 56.13200 248 GLU G CA 1
ATOM 28452 C C . GLU G 2 238 ? 17.85900 18.72200 103.85000 1.000 55.44339 248 GLU G C 1
ATOM 28453 O O . GLU G 2 238 ? 18.18100 18.19500 104.92200 1.000 52.01414 248 GLU G O 1
ATOM 28465 N N . ALA G 2 239 ? 17.83900 20.05200 103.69300 1.000 54.05603 249 ALA G N 1
ATOM 28466 C CA . ALA G 2 239 ? 18.09600 20.93800 104.82800 1.000 56.32797 249 ALA G CA 1
ATOM 28467 C C . ALA G 2 239 ? 17.25200 20.55200 106.04600 1.000 61.83084 249 ALA G C 1
ATOM 28468 O O . ALA G 2 239 ? 17.68700 20.73000 107.19200 1.000 57.29383 249 ALA G O 1
ATOM 28475 N N . PHE G 2 240 ? 16.05800 19.99500 105.81700 1.000 54.50615 250 PHE G N 1
ATOM 28476 C CA . PHE G 2 240 ? 15.12900 19.63100 106.87700 1.000 47.11157 250 PHE G CA 1
ATOM 28477 C C . PHE G 2 240 ? 15.25100 18.17000 107.30800 1.000 57.44538 250 PHE G C 1
ATOM 28478 O O . PHE G 2 240 ? 15.21800 17.87900 108.50600 1.000 57.75273 250 PHE G O 1
ATOM 28495 N N . MET G 2 241 ? 15.35600 17.23700 106.35500 1.000 61.67525 251 MET G N 1
ATOM 28496 C CA . MET G 2 241 ? 15.42400 15.82300 106.69300 1.000 60.39184 251 MET G CA 1
ATOM 28497 C C . MET G 2 241 ? 16.70700 15.48900 107.43600 1.000 74.00736 251 MET G C 1
ATOM 28498 O O . MET G 2 241 ? 16.81100 14.39800 108.01100 1.000 73.91591 251 MET G O 1
ATOM 28512 N N . ARG G 2 242 ? 17.68900 16.39800 107.41100 1.000 70.82985 252 ARG G N 1
ATOM 28513 C CA . ARG G 2 242 ? 18.89700 16.24000 108.21000 1.000 74.03721 252 ARG G CA 1
ATOM 28514 C C . ARG G 2 242 ? 18.67400 16.54400 109.69100 1.000 74.89243 252 ARG G C 1
ATOM 28515 O O . ARG G 2 242 ? 19.43200 16.04600 110.53200 1.000 77.43231 252 ARG G O 1
ATOM 28536 N N . ALA G 2 243 ? 17.66100 17.33900 110.03000 1.000 76.82381 253 ALA G N 1
ATOM 28537 C CA . ALA G 2 243 ? 17.44500 17.79000 111.40000 1.000 76.60577 253 ALA G CA 1
ATOM 28538 C C . ALA G 2 243 ? 16.52800 16.83300 112.17400 1.000 68.26518 253 ALA G C 1
ATOM 28539 O O . ALA G 2 243 ? 15.83000 15.97800 111.61300 1.000 58.44810 253 ALA G O 1
ATOM 28546 N N . ASP G 2 244 ? 16.53300 16.99700 113.49500 1.000 69.01720 254 ASP G N 1
ATOM 28547 C CA . ASP G 2 244 ? 15.74900 16.11000 114.34600 1.000 68.92756 254 ASP G CA 1
ATOM 28548 C C . ASP G 2 244 ? 14.25600 16.31800 114.12900 1.000 63.60403 254 ASP G C 1
ATOM 28549 O O . ASP G 2 244 ? 13.49800 15.34800 113.98100 1.000 60.35416 254 ASP G O 1
ATOM 28558 N N . ASP G 2 245 ? 13.80800 17.57300 114.12100 1.000 44.07810 255 ASP G N 1
ATOM 28559 C CA . ASP G 2 245 ? 12.43100 17.84400 113.72700 1.000 43.12408 255 ASP G CA 1
ATOM 28560 C C . ASP G 2 245 ? 12.47600 18.62600 112.42400 1.000 37.94433 255 ASP G C 1
ATOM 28561 O O . ASP G 2 245 ? 12.96400 19.76900 112.42100 1.000 37.25906 255 ASP G O 1
ATOM 28570 N N . PRO G 2 246 ? 12.01200 18.06200 111.29600 1.000 32.54922 256 PRO G N 1
ATOM 28571 C CA . PRO G 2 246 ? 12.14300 18.79300 110.02200 1.000 37.52862 256 PRO G CA 1
ATOM 28572 C C . PRO G 2 246 ? 11.46800 20.15800 110.04500 1.000 30.43590 256 PRO G C 1
ATOM 28573 O O . PRO G 2 246 ? 12.03800 21.14500 109.56400 1.000 25.64424 256 PRO G O 1
ATOM 28584 N N . GLY G 2 247 ? 10.27200 20.24500 110.63000 1.000 28.77388 257 GLY G N 1
ATOM 28585 C CA . GLY G 2 247 ? 9.54200 21.49500 110.63500 1.000 22.74361 257 GLY G CA 1
ATOM 28586 C C . GLY G 2 247 ? 10.15700 22.53900 111.53000 1.000 28.39638 257 GLY G C 1
ATOM 28587 O O . GLY G 2 247 ? 10.00900 23.73800 111.29000 1.000 28.80037 257 GLY G O 1
ATOM 28591 N N . LEU G 2 248 ? 10.84900 22.12100 112.57700 1.000 25.31780 258 LEU G N 1
ATOM 28592 C CA . LEU G 2 248 ? 11.51600 23.12100 113.40500 1.000 29.43429 258 LEU G CA 1
ATOM 28593 C C . LEU G 2 248 ? 12.72300 23.72100 112.67300 1.000 22.75758 258 LEU G C 1
ATOM 28594 O O . LEU G 2 248 ? 13.03700 24.89500 112.87200 1.000 26.70010 258 LEU G O 1
ATOM 28610 N N . GLU G 2 249 ? 13.41700 22.91300 111.86400 1.000 26.89295 259 GLU G N 1
ATOM 28611 C CA . GLU G 2 249 ? 14.50100 23.41100 111.01400 1.000 35.86580 259 GLU G CA 1
ATOM 28612 C C . GLU G 2 249 ? 13.97600 24.38700 109.96800 1.000 31.05213 259 GLU G C 1
ATOM 28613 O O . GLU G 2 249 ? 14.57900 25.44300 109.73700 1.000 30.31479 259 GLU G O 1
ATOM 28625 N N . LEU G 2 250 ? 12.84200 24.05500 109.34000 1.000 29.42030 260 LEU G N 1
ATOM 28626 C CA . LEU G 2 250 ? 12.14500 25.01200 108.48700 1.000 24.36649 260 LEU G CA 1
ATOM 28627 C C . LEU G 2 250 ? 11.89400 26.31300 109.22200 1.000 30.32964 260 LEU G C 1
ATOM 28628 O O . LEU G 2 250 ? 12.20900 27.39800 108.71200 1.000 26.45201 260 LEU G O 1
ATOM 28644 N N . LYS G 2 251 ? 11.33100 26.24100 110.43600 1.000 30.03613 261 LYS G N 1
ATOM 28645 C CA . LYS G 2 251 ? 11.07400 27.48200 111.16400 1.000 30.32798 261 LYS G CA 1
ATOM 28646 C C . LYS G 2 251 ? 12.37000 28.23200 111.40600 1.000 29.43385 261 LYS G C 1
ATOM 28647 O O . LYS G 2 251 ? 12.41400 29.46100 111.29600 1.000 32.56753 261 LYS G O 1
ATOM 28666 N N . ARG G 2 252 ? 13.44000 27.50800 111.72900 1.000 30.32658 262 ARG G N 1
ATOM 28667 C CA . ARG G 2 252 ? 14.71200 28.15800 112.00700 1.000 36.60910 262 ARG G CA 1
ATOM 28668 C C . ARG G 2 252 ? 15.25200 28.86500 110.76700 1.000 35.28256 262 ARG G C 1
ATOM 28669 O O . ARG G 2 252 ? 15.74700 29.99100 110.85600 1.000 35.14687 262 ARG G O 1
ATOM 28690 N N . LEU G 2 253 ? 15.15000 28.22700 109.60400 1.000 32.93418 263 LEU G N 1
ATOM 28691 C CA . LEU G 2 253 ? 15.71600 28.82800 108.39900 1.000 35.99918 263 LEU G CA 1
ATOM 28692 C C . LEU G 2 253 ? 14.91400 30.02500 107.91900 1.000 29.37295 263 LEU G C 1
ATOM 28693 O O . LEU G 2 253 ? 15.49100 30.98800 107.42500 1.000 32.08334 263 LEU G O 1
ATOM 28709 N N . PHE G 2 254 ? 13.59400 29.99300 108.04900 1.000 29.81074 264 PHE G N 1
ATOM 28710 C CA . PHE G 2 254 ? 12.74600 30.94100 107.34800 1.000 29.33146 264 PHE G CA 1
ATOM 28711 C C . PHE G 2 254 ? 11.95200 31.87300 108.23700 1.000 34.69635 264 PHE G C 1
ATOM 28712 O O . PHE G 2 254 ? 11.54500 32.93500 107.75200 1.000 33.54714 264 PHE G O 1
ATOM 28729 N N . PHE G 2 255 ? 11.67100 31.50300 109.49600 1.000 34.08027 265 PHE G N 1
ATOM 28730 C CA . PHE G 2 255 ? 10.73100 32.25600 110.33000 1.000 42.61115 265 PHE G CA 1
ATOM 28731 C C . PHE G 2 255 ? 11.28600 32.51600 111.74700 1.000 51.15667 265 PHE G C 1
ATOM 28732 O O . PHE G 2 255 ? 10.64200 32.17700 112.74000 1.000 55.72264 265 PHE G O 1
ATOM 28749 N N . GLN G 2 256 ? 12.44300 33.16300 111.85300 1.000 49.06223 266 GLN G N 1
ATOM 28750 C CA . GLN G 2 256 ? 13.00000 33.53600 113.16000 1.000 66.05884 266 GLN G CA 1
ATOM 28751 C C . GLN G 2 256 ? 11.93900 34.18500 114.06600 1.000 82.48577 266 GLN G C 1
ATOM 28752 O O . GLN G 2 256 ? 11.41700 35.26200 113.75700 1.000 88.98921 266 GLN G O 1
ATOM 28766 N N . GLU G 2 257 ? 11.64500 33.52700 115.20000 1.000 86.48773 267 GLU G N 1
ATOM 28767 C CA . GLU G 2 257 ? 10.50700 33.83300 116.12200 1.000 81.13414 267 GLU G CA 1
ATOM 28768 C C . GLU G 2 257 ? 9.14400 34.13900 115.43800 1.000 79.76269 267 GLU G C 1
ATOM 28769 O O . GLU G 2 257 ? 8.09300 33.52600 115.74300 1.000 56.00684 267 GLU G O 1
ATOM 28781 N N . SER H 1 2 ? 9.66000 45.84100 57.85200 1.000 49.16683 2 SER H N 1
ATOM 28782 C CA . SER H 1 2 ? 10.13200 45.40400 59.15900 1.000 52.17721 2 SER H CA 1
ATOM 28783 C C . SER H 1 2 ? 10.83700 46.54900 59.87100 1.000 51.69969 2 SER H C 1
ATOM 28784 O O . SER H 1 2 ? 10.26300 47.11800 60.78700 1.000 55.54979 2 SER H O 1
ATOM 28791 N N . VAL H 1 3 ? 12.06600 46.89500 59.46800 1.000 52.42130 3 VAL H N 1
ATOM 28792 C CA . VAL H 1 3 ? 12.73600 48.06300 60.04900 1.000 42.36320 3 VAL H CA 1
ATOM 28793 C C . VAL H 1 3 ? 11.98500 49.31000 59.60800 1.000 38.97323 3 VAL H C 1
ATOM 28794 O O . VAL H 1 3 ? 11.84800 49.53900 58.40000 1.000 43.50589 3 VAL H O 1
ATOM 28807 N N . PRO H 1 4 ? 11.49600 50.14300 60.51900 1.000 42.20446 4 PRO H N 1
ATOM 28808 C CA . PRO H 1 4 ? 10.81000 51.36600 60.08700 1.000 43.40803 4 PRO H CA 1
ATOM 28809 C C . PRO H 1 4 ? 11.63300 52.15000 59.07000 1.000 44.16540 4 PRO H C 1
ATOM 28810 O O . PRO H 1 4 ? 12.86500 52.23800 59.14800 1.000 39.91171 4 PRO H O 1
ATOM 28821 N N . THR H 1 5 ? 10.92200 52.73400 58.11000 1.000 41.43551 5 THR H N 1
ATOM 28822 C CA . THR H 1 5 ? 11.58400 53.41100 57.01300 1.000 42.36085 5 THR H CA 1
ATOM 28823 C C . THR H 1 5 ? 12.40200 54.57900 57.52100 1.000 39.00974 5 THR H C 1
ATOM 28824 O O . THR H 1 5 ? 13.53100 54.79300 57.06900 1.000 39.40919 5 THR H O 1
ATOM 28835 N N . VAL H 1 6 ? 11.87200 55.34000 58.47800 1.000 36.79329 6 VAL H N 1
ATOM 28836 C CA . VAL H 1 6 ? 12.66300 56.46900 58.94100 1.000 41.40422 6 VAL H CA 1
ATOM 28837 C C . VAL H 1 6 ? 13.93900 55.96100 59.58500 1.000 39.79588 6 VAL H C 1
ATOM 28838 O O . VAL H 1 6 ? 14.99700 56.60000 59.49100 1.000 38.69687 6 VAL H O 1
ATOM 28851 N N . LEU H 1 7 ? 13.88200 54.77400 60.18300 1.000 37.58852 7 LEU H N 1
ATOM 28852 C CA . LEU H 1 7 ? 15.06100 54.23000 60.84100 1.000 36.77910 7 LEU H CA 1
ATOM 28853 C C . LEU H 1 7 ? 16.07600 53.74500 59.82500 1.000 35.04855 7 LEU H C 1
ATOM 28854 O O . LEU H 1 7 ? 17.29100 53.91500 60.00500 1.000 37.71780 7 LEU H O 1
ATOM 28870 N N . GLN H 1 8 ? 15.60300 53.14800 58.74200 1.000 34.77173 8 GLN H N 1
ATOM 28871 C CA . GLN H 1 8 ? 16.51800 52.76900 57.67700 1.000 34.03591 8 GLN H CA 1
ATOM 28872 C C . GLN H 1 8 ? 17.31600 53.97200 57.19400 1.000 31.42721 8 GLN H C 1
ATOM 28873 O O . GLN H 1 8 ? 18.52800 53.88200 56.99200 1.000 33.97241 8 GLN H O 1
ATOM 28887 N N . LYS H 1 9 ? 16.65000 55.10800 57.00400 1.000 31.09946 9 LYS H N 1
ATOM 28888 C CA . LYS H 1 9 ? 17.32600 56.28800 56.47500 1.000 39.35105 9 LYS H CA 1
ATOM 28889 C C . LYS H 1 9 ? 18.35900 56.83100 57.46300 1.000 34.13197 9 LYS H C 1
ATOM 28890 O O . LYS H 1 9 ? 19.50300 57.13800 57.08700 1.000 30.81819 9 LYS H O 1
ATOM 28909 N N . ILE H 1 10 ? 17.96900 56.94800 58.73600 1.000 34.71881 10 ILE H N 1
ATOM 28910 C CA . ILE H 1 10 ? 18.88400 57.43700 59.78000 1.000 35.30448 10 ILE H CA 1
ATOM 28911 C C . ILE H 1 10 ? 20.11600 56.53700 59.88700 1.000 27.50479 10 ILE H C 1
ATOM 28912 O O . ILE H 1 10 ? 21.25600 57.00600 59.93100 1.000 31.13481 10 ILE H O 1
ATOM 28928 N N . LEU H 1 11 ? 19.90800 55.22600 59.92400 1.000 33.98525 11 LEU H N 1
ATOM 28929 C CA . LEU H 1 11 ? 21.01400 54.31700 60.19100 1.000 30.13428 11 LEU H CA 1
ATOM 28930 C C . LEU H 1 11 ? 21.97300 54.23300 59.01400 1.000 30.61464 11 LEU H C 1
ATOM 28931 O O . LEU H 1 11 ? 23.16400 54.01000 59.22500 1.000 29.25353 11 LEU H O 1
ATOM 28947 N N . ALA H 1 12 ? 21.46700 54.36700 57.77500 1.000 29.08771 12 ALA H N 1
ATOM 28948 C CA . ALA H 1 12 ? 22.34500 54.45200 56.60700 1.000 33.69105 12 ALA H CA 1
ATOM 28949 C C . ALA H 1 12 ? 23.20200 55.69800 56.67200 1.000 30.16289 12 ALA H C 1
ATOM 28950 O O . ALA H 1 12 ? 24.39700 55.65400 56.37100 1.000 35.61014 12 ALA H O 1
ATOM 28957 N N . ARG H 1 13 ? 22.60700 56.82700 57.06300 1.000 34.14899 13 ARG H N 1
ATOM 28958 C CA . ARG H 1 13 ? 23.40300 58.03000 57.29400 1.000 32.53269 13 ARG H CA 1
ATOM 28959 C C . ARG H 1 13 ? 24.41800 57.81000 58.41100 1.000 32.93220 13 ARG H C 1
ATOM 28960 O O . ARG H 1 13 ? 25.57800 58.22200 58.29400 1.000 32.25946 13 ARG H O 1
ATOM 28981 N N . LYS H 1 14 ? 24.00100 57.13800 59.49500 1.000 30.58061 14 LYS H N 1
ATOM 28982 C CA . LYS H 1 14 ? 24.90400 56.87400 60.61400 1.000 31.89778 14 LYS H CA 1
ATOM 28983 C C . LYS H 1 14 ? 26.13000 56.09200 60.17300 1.000 29.04794 14 LYS H C 1
ATOM 28984 O O . LYS H 1 14 ? 27.24700 56.35500 60.63800 1.000 32.39404 14 LYS H O 1
ATOM 29003 N N . ALA H 1 15 ? 25.95400 55.12600 59.26800 1.000 28.37137 15 ALA H N 1
ATOM 29004 C CA . ALA H 1 15 ? 27.11200 54.37800 58.80400 1.000 29.77507 15 ALA H CA 1
ATOM 29005 C C . ALA H 1 15 ? 28.11500 55.30100 58.10800 1.000 30.86545 15 ALA H C 1
ATOM 29006 O O . ALA H 1 15 ? 29.32900 55.14700 58.28300 1.000 33.73099 15 ALA H O 1
ATOM 29013 N N . GLU H 1 16 ? 27.62100 56.29100 57.35500 1.000 32.03808 16 GLU H N 1
ATOM 29014 C CA . GLU H 1 16 ? 28.49800 57.29500 56.73100 1.000 36.16109 16 GLU H CA 1
ATOM 29015 C C . GLU H 1 16 ? 29.19700 58.14500 57.77500 1.000 36.03810 16 GLU H C 1
ATOM 29016 O O . GLU H 1 16 ? 30.41300 58.34200 57.72700 1.000 33.67869 16 GLU H O 1
ATOM 29028 N N . GLU H 1 17 ? 28.42400 58.69500 58.70700 1.000 32.18647 17 GLU H N 1
ATOM 29029 C CA . GLU H 1 17 ? 29.01300 59.52200 59.75100 1.000 34.12775 17 GLU H CA 1
ATOM 29030 C C . GLU H 1 17 ? 30.12300 58.78800 60.48400 1.000 35.43285 17 GLU H C 1
ATOM 29031 O O . GLU H 1 17 ? 31.20000 59.35300 60.73300 1.000 34.31548 17 GLU H O 1
ATOM 29043 N N . VAL H 1 18 ? 29.89300 57.51700 60.82900 1.000 33.26465 18 VAL H N 1
ATOM 29044 C CA . VAL H 1 18 ? 30.89100 56.78500 61.60900 1.000 36.21532 18 VAL H CA 1
ATOM 29045 C C . VAL H 1 18 ? 32.18400 56.65500 60.81800 1.000 32.30166 18 VAL H C 1
ATOM 29046 O O . VAL H 1 18 ? 33.27600 56.91400 61.33000 1.000 35.29851 18 VAL H O 1
ATOM 29059 N N . ALA H 1 19 ? 32.08300 56.24000 59.56000 1.000 32.67700 19 ALA H N 1
ATOM 29060 C CA . ALA H 1 19 ? 33.28500 56.08500 58.75100 1.000 38.64086 19 ALA H CA 1
ATOM 29061 C C . ALA H 1 19 ? 34.03300 57.41600 58.59700 1.000 36.92457 19 ALA H C 1
ATOM 29062 O O . ALA H 1 19 ? 35.27100 57.45900 58.69100 1.000 30.74180 19 ALA H O 1
ATOM 29069 N N . GLU H 1 20 ? 33.30300 58.52000 58.39500 1.000 38.59862 20 GLU H N 1
ATOM 29070 C CA . GLU H 1 20 ? 33.96500 59.82100 58.27700 1.000 38.08229 20 GLU H CA 1
ATOM 29071 C C . GLU H 1 20 ? 34.62800 60.23000 59.58700 1.000 39.68376 20 GLU H C 1
ATOM 29072 O O . GLU H 1 20 ? 35.77200 60.69500 59.58800 1.000 37.54740 20 GLU H O 1
ATOM 29084 N N . ARG H 1 21 ? 33.94200 60.05500 60.71900 1.000 35.29389 21 ARG H N 1
ATOM 29085 C CA . ARG H 1 21 ? 34.57000 60.44100 61.97700 1.000 34.94795 21 ARG H CA 1
ATOM 29086 C C . ARG H 1 21 ? 35.76100 59.56500 62.29700 1.000 35.70476 21 ARG H C 1
ATOM 29087 O O . ARG H 1 21 ? 36.76900 60.05100 62.82600 1.000 35.21776 21 ARG H O 1
ATOM 29108 N N . ARG H 1 22 ? 35.67000 58.26800 61.99500 1.000 37.95666 22 ARG H N 1
ATOM 29109 C CA . ARG H 1 22 ? 36.76100 57.36400 62.35500 1.000 35.48330 22 ARG H CA 1
ATOM 29110 C C . ARG H 1 22 ? 37.98500 57.58600 61.46400 1.000 35.97793 22 ARG H C 1
ATOM 29111 O O . ARG H 1 22 ? 39.11900 57.41600 61.92500 1.000 34.21422 22 ARG H O 1
ATOM 29132 N N . ALA H 1 23 ? 37.78700 57.96400 60.19600 1.000 37.36417 23 ALA H N 1
ATOM 29133 C CA . ALA H 1 23 ? 38.93100 58.36200 59.37600 1.000 33.72714 23 ALA H CA 1
ATOM 29134 C C . ALA H 1 23 ? 39.65700 59.53200 60.01000 1.000 36.87907 23 ALA H C 1
ATOM 29135 O O . ALA H 1 23 ? 40.88700 59.60000 59.96400 1.000 40.34746 23 ALA H O 1
ATOM 29142 N N . ARG H 1 24 ? 38.92200 60.40600 60.69000 1.000 32.28239 24 ARG H N 1
ATOM 29143 C CA . ARG H 1 24 ? 39.50700 61.62600 61.21800 1.000 35.07098 24 ARG H CA 1
ATOM 29144 C C . ARG H 1 24 ? 40.13300 61.42700 62.59300 1.000 39.96042 24 ARG H C 1
ATOM 29145 O O . ARG H 1 24 ? 41.21700 61.95500 62.86900 1.000 44.02951 24 ARG H O 1
ATOM 29166 N N . VAL H 1 25 ? 39.45700 60.71000 63.48400 1.000 37.12774 25 VAL H N 1
ATOM 29167 C CA . VAL H 1 25 ? 39.96300 60.45200 64.82200 1.000 39.48782 25 VAL H CA 1
ATOM 29168 C C . VAL H 1 25 ? 39.78600 58.95600 65.07100 1.000 39.86593 25 VAL H C 1
ATOM 29169 O O . VAL H 1 25 ? 38.65500 58.48300 65.22400 1.000 28.88879 25 VAL H O 1
ATOM 29182 N N . ASN H 1 26 ? 40.88200 58.20700 65.06800 1.000 34.11809 26 ASN H N 1
ATOM 29183 C CA . ASN H 1 26 ? 40.71400 56.76800 65.00800 1.000 32.55411 26 ASN H CA 1
ATOM 29184 C C . ASN H 1 26 ? 40.32600 56.23200 66.38700 1.000 35.12468 26 ASN H C 1
ATOM 29185 O O . ASN H 1 26 ? 40.32100 56.95700 67.39800 1.000 31.02816 26 ASN H O 1
ATOM 29196 N N . LEU H 1 27 ? 39.98000 54.94000 66.42700 1.000 31.41440 27 LEU H N 1
ATOM 29197 C CA . LEU H 1 27 ? 39.46400 54.36100 67.67100 1.000 32.06731 27 LEU H CA 1
ATOM 29198 C C . LEU H 1 27 ? 40.45500 54.53400 68.81600 1.000 26.62853 27 LEU H C 1
ATOM 29199 O O . LEU H 1 27 ? 40.07300 54.92700 69.92900 1.000 27.98552 27 LEU H O 1
ATOM 29215 N N . ALA H 1 28 ? 41.73200 54.21400 68.57600 1.000 30.45698 28 ALA H N 1
ATOM 29216 C CA . ALA H 1 28 ? 42.72900 54.31400 69.64400 1.000 32.04876 28 ALA H CA 1
ATOM 29217 C C . ALA H 1 28 ? 42.77600 55.72500 70.21500 1.000 29.58491 28 ALA H C 1
ATOM 29218 O O . ALA H 1 28 ? 42.88700 55.89600 71.42600 1.000 29.44262 28 ALA H O 1
ATOM 29225 N N . GLU H 1 29 ? 42.62400 56.75000 69.36400 1.000 31.05304 29 GLU H N 1
ATOM 29226 C CA . GLU H 1 29 ? 42.61000 58.12700 69.85800 1.000 32.18668 29 GLU H CA 1
ATOM 29227 C C . GLU H 1 29 ? 41.34000 58.40900 70.66300 1.000 29.75363 29 GLU H C 1
ATOM 29228 O O . GLU H 1 29 ? 41.40600 58.95700 71.77300 1.000 25.12208 29 GLU H O 1
ATOM 29240 N N . VAL H 1 30 ? 40.17200 58.01500 70.14400 1.000 26.99294 30 VAL H N 1
ATOM 29241 C CA . VAL H 1 30 ? 38.94300 58.21400 70.90700 1.000 25.53143 30 VAL H CA 1
ATOM 29242 C C . VAL H 1 30 ? 39.05000 57.55900 72.27800 1.000 27.45400 30 VAL H C 1
ATOM 29243 O O . VAL H 1 30 ? 38.54600 58.08900 73.26800 1.000 26.94519 30 VAL H O 1
ATOM 29256 N N . GLU H 1 31 ? 39.68600 56.38600 72.36300 1.000 26.93896 31 GLU H N 1
ATOM 29257 C CA . GLU H 1 31 ? 39.85700 55.74300 73.66600 1.000 28.56022 31 GLU H CA 1
ATOM 29258 C C . GLU H 1 31 ? 40.71600 56.58200 74.61000 1.000 29.88201 31 GLU H C 1
ATOM 29259 O O . GLU H 1 31 ? 40.40100 56.69700 75.80000 1.000 27.08911 31 GLU H O 1
ATOM 29271 N N . ARG H 1 32 ? 41.82900 57.14800 74.11300 1.000 30.20336 32 ARG H N 1
ATOM 29272 C CA . ARG H 1 32 ? 42.64400 58.00800 74.97500 1.000 31.96402 32 ARG H CA 1
ATOM 29273 C C . ARG H 1 32 ? 41.81900 59.18500 75.46500 1.000 26.09572 32 ARG H C 1
ATOM 29274 O O . ARG H 1 32 ? 41.84400 59.51400 76.65400 1.000 29.61424 32 ARG H O 1
ATOM 29295 N N . LEU H 1 33 ? 41.00300 59.77100 74.58400 1.000 25.09834 33 LEU H N 1
ATOM 29296 C CA . LEU H 1 33 ? 40.18200 60.90600 74.99400 1.000 29.06927 33 LEU H CA 1
ATOM 29297 C C . LEU H 1 33 ? 39.10300 60.49600 75.99200 1.000 32.51634 33 LEU H C 1
ATOM 29298 O O . LEU H 1 33 ? 38.74500 61.27900 76.88400 1.000 31.96968 33 LEU H O 1
ATOM 29314 N N . ALA H 1 34 ? 38.56900 59.28100 75.87300 1.000 32.59077 34 ALA H N 1
ATOM 29315 C CA . ALA H 1 34 ? 37.57100 58.85600 76.84100 1.000 32.02075 34 ALA H CA 1
ATOM 29316 C C . ALA H 1 34 ? 38.18800 58.66800 78.22100 1.000 29.92774 34 ALA H C 1
ATOM 29317 O O . ALA H 1 34 ? 37.50700 58.87600 79.21900 1.000 33.89431 34 ALA H O 1
ATOM 29324 N N . ARG H 1 35 ? 39.47200 58.31800 78.30600 1.000 31.94733 35 ARG H N 1
ATOM 29325 C CA . ARG H 1 35 ? 40.12300 58.22200 79.62000 1.000 37.33506 35 ARG H CA 1
ATOM 29326 C C . ARG H 1 35 ? 40.14700 59.55700 80.35500 1.000 40.83563 35 ARG H C 1
ATOM 29327 O O . ARG H 1 35 ? 40.07400 59.58900 81.59400 1.000 40.05592 35 ARG H O 1
ATOM 29348 N N . SER H 1 36 ? 40.29700 60.66700 79.62000 1.000 37.00381 36 SER H N 1
ATOM 29349 C CA . SER H 1 36 ? 40.35200 61.99300 80.23400 1.000 39.29636 36 SER H CA 1
ATOM 29350 C C . SER H 1 36 ? 38.99800 62.53900 80.58100 1.000 36.65506 36 SER H C 1
ATOM 29351 O O . SER H 1 36 ? 38.92000 63.61300 81.18300 1.000 47.55335 36 SER H O 1
ATOM 29359 N N . ALA H 1 37 ? 37.92900 61.86900 80.21100 1.000 35.04945 37 ALA H N 1
ATOM 29360 C CA . ALA H 1 37 ? 36.63300 62.43900 80.51200 1.000 41.48519 37 ALA H CA 1
ATOM 29361 C C . ALA H 1 37 ? 36.31500 62.28700 81.98700 1.000 40.98619 37 ALA H C 1
ATOM 29362 O O . ALA H 1 37 ? 36.74400 61.34500 82.64700 1.000 38.76282 37 ALA H O 1
ATOM 29369 N N . ASP H 1 38 ? 35.59800 63.28100 82.49700 1.000 49.94805 38 ASP H N 1
ATOM 29370 C CA . ASP H 1 38 ? 34.86700 63.24800 83.74800 1.000 51.69294 38 ASP H CA 1
ATOM 29371 C C . ASP H 1 38 ? 34.33200 61.86300 84.07300 1.000 54.88543 38 ASP H C 1
ATOM 29372 O O . ASP H 1 38 ? 33.99200 61.10700 83.16300 1.000 61.48588 38 ASP H O 1
ATOM 29381 N N . ALA H 1 39 ? 34.20300 61.52600 85.35100 1.000 50.65456 39 ALA H N 1
ATOM 29382 C CA . ALA H 1 39 ? 33.63600 60.23600 85.68400 1.000 50.33480 39 ALA H CA 1
ATOM 29383 C C . ALA H 1 39 ? 32.13600 60.20100 85.36500 1.000 52.49167 39 ALA H C 1
ATOM 29384 O O . ALA H 1 39 ? 31.45200 61.22800 85.42000 1.000 52.10946 39 ALA H O 1
ATOM 29391 N N . PRO H 1 40 ? 31.59900 59.03000 85.02000 1.000 46.91048 40 PRO H N 1
ATOM 29392 C CA . PRO H 1 40 ? 30.14700 58.91300 84.84600 1.000 46.31375 40 PRO H CA 1
ATOM 29393 C C . PRO H 1 40 ? 29.40600 59.40100 86.08200 1.000 45.94163 40 PRO H C 1
ATOM 29394 O O . PRO H 1 40 ? 29.87600 59.23800 87.21000 1.000 47.04857 40 PRO H O 1
ATOM 29405 N N . ARG H 1 41 ? 28.22200 59.98200 85.86500 1.000 40.06947 41 ARG H N 1
ATOM 29406 C CA . ARG H 1 41 ? 27.44000 60.52900 86.97100 1.000 42.52593 41 ARG H CA 1
ATOM 29407 C C . ARG H 1 41 ? 26.42000 59.54800 87.52100 1.000 41.28495 41 ARG H C 1
ATOM 29408 O O . ARG H 1 41 ? 25.79000 59.84100 88.54200 1.000 42.27173 41 ARG H O 1
ATOM 29429 N N . GLY H 1 42 ? 26.21500 58.41600 86.85900 1.000 39.36525 42 GLY H N 1
ATOM 29430 C CA . GLY H 1 42 ? 25.33000 57.41100 87.39400 1.000 36.43757 42 GLY H CA 1
ATOM 29431 C C . GLY H 1 42 ? 23.90600 57.57000 86.92600 1.000 45.51834 42 GLY H C 1
ATOM 29432 O O . GLY H 1 42 ? 22.98000 57.78500 87.72700 1.000 38.14190 42 GLY H O 1
ATOM 29436 N N . PHE H 1 43 ? 23.72800 57.37700 85.61400 1.000 44.04152 43 PHE H N 1
ATOM 29437 C CA . PHE H 1 43 ? 22.42000 57.53800 84.97500 1.000 39.48030 43 PHE H CA 1
ATOM 29438 C C . PHE H 1 43 ? 21.37400 56.60500 85.58200 1.000 34.84669 43 PHE H C 1
ATOM 29439 O O . PHE H 1 43 ? 20.33000 57.05600 86.07500 1.000 38.03611 43 PHE H O 1
ATOM 29456 N N . ALA H 1 44 ? 21.61000 55.29300 85.52600 1.000 32.84457 44 ALA H N 1
ATOM 29457 C CA . ALA H 1 44 ? 20.62600 54.35300 86.06100 1.000 37.91210 44 ALA H CA 1
ATOM 29458 C C . ALA H 1 44 ? 20.38900 54.56500 87.56100 1.000 36.17010 44 ALA H C 1
ATOM 29459 O O . ALA H 1 44 ? 19.25500 54.47600 88.03200 1.000 42.90153 44 ALA H O 1
ATOM 29466 N N . ASN H 1 45 ? 21.43900 54.83400 88.32700 1.000 44.33062 45 ASN H N 1
ATOM 29467 C CA . ASN H 1 45 ? 21.26000 54.99400 89.77000 1.000 44.47919 45 ASN H CA 1
ATOM 29468 C C . ASN H 1 45 ? 20.38400 56.20100 90.08200 1.000 43.20635 45 ASN H C 1
ATOM 29469 O O . ASN H 1 45 ? 19.51200 56.13500 90.95700 1.000 38.85915 45 ASN H O 1
ATOM 29480 N N . ALA H 1 46 ? 20.56400 57.29600 89.34200 1.000 43.41577 46 ALA H N 1
ATOM 29481 C CA . ALA H 1 46 ? 19.71100 58.47100 89.52800 1.000 45.28671 46 ALA H CA 1
ATOM 29482 C C . ALA H 1 46 ? 18.22900 58.14000 89.35400 1.000 41.79537 46 ALA H C 1
ATOM 29483 O O . ALA H 1 46 ? 17.38100 58.65500 90.09200 1.000 42.05747 46 ALA H O 1
ATOM 29490 N N . LEU H 1 47 ? 17.89000 57.28400 88.39100 1.000 41.26030 47 LEU H N 1
ATOM 29491 C CA . LEU H 1 47 ? 16.47900 56.96600 88.17600 1.000 43.38719 47 LEU H CA 1
ATOM 29492 C C . LEU H 1 47 ? 15.97500 55.95500 89.19200 1.000 40.45211 47 LEU H C 1
ATOM 29493 O O . LEU H 1 47 ? 14.87000 56.09700 89.72200 1.000 41.98548 47 LEU H O 1
ATOM 29509 N N . LEU H 1 48 ? 16.74900 54.89600 89.42000 1.000 40.40473 48 LEU H N 1
ATOM 29510 C CA . LEU H 1 48 ? 16.34100 53.85400 90.36000 1.000 49.76865 48 LEU H CA 1
ATOM 29511 C C . LEU H 1 48 ? 16.12900 54.42900 91.75100 1.000 43.88117 48 LEU H C 1
ATOM 29512 O O . LEU H 1 48 ? 15.24800 53.98300 92.48500 1.000 44.83275 48 LEU H O 1
ATOM 29528 N N . GLU H 1 49 ? 16.95200 55.40900 92.12700 1.000 42.06327 49 GLU H N 1
ATOM 29529 C CA . GLU H 1 49 ? 16.86200 56.02000 93.44200 1.000 50.09131 49 GLU H CA 1
ATOM 29530 C C . GLU H 1 49 ? 15.50200 56.68300 93.63600 1.000 54.11769 49 GLU H C 1
ATOM 29531 O O . GLU H 1 49 ? 14.83200 56.47000 94.65300 1.000 56.03794 49 GLU H O 1
ATOM 29543 N N . ARG H 1 50 ? 15.06400 57.47400 92.65500 1.000 52.29541 50 ARG H N 1
ATOM 29544 C CA . ARG H 1 50 ? 13.73100 58.06200 92.71900 1.000 52.89730 50 ARG H CA 1
ATOM 29545 C C . ARG H 1 50 ? 12.65000 57.00400 92.53400 1.000 54.75574 50 ARG H C 1
ATOM 29546 O O . ARG H 1 50 ? 11.64400 57.00700 93.25300 1.000 57.92970 50 ARG H O 1
ATOM 29567 N N . ALA H 1 51 ? 12.83900 56.08000 91.58900 1.000 49.27869 51 ALA H N 1
ATOM 29568 C CA . ALA H 1 51 ? 11.78800 55.11300 91.29000 1.000 49.14569 51 ALA H CA 1
ATOM 29569 C C . ALA H 1 51 ? 11.53300 54.17000 92.46300 1.000 57.78441 51 ALA H C 1
ATOM 29570 O O . ALA H 1 51 ? 10.40200 53.69300 92.64100 1.000 53.95402 51 ALA H O 1
ATOM 29577 N N . LYS H 1 52 ? 12.56800 53.88900 93.26200 1.000 58.56466 52 LYS H N 1
ATOM 29578 C CA . LYS H 1 52 ? 12.41700 52.99400 94.40700 1.000 66.38727 52 LYS H CA 1
ATOM 29579 C C . LYS H 1 52 ? 11.65800 53.67300 95.54200 1.000 53.01824 52 LYS H C 1
ATOM 29580 O O . LYS H 1 52 ? 10.84100 53.03600 96.21500 1.000 55.79845 52 LYS H O 1
ATOM 29599 N N . ARG H 1 53 ? 11.88300 54.97200 95.73700 1.000 54.28549 53 ARG H N 1
ATOM 29600 C CA . ARG H 1 53 ? 11.06600 55.78100 96.63400 1.000 54.92157 53 ARG H CA 1
ATOM 29601 C C . ARG H 1 53 ? 9.72300 56.13900 96.00800 1.000 56.32392 53 ARG H C 1
ATOM 29602 O O . ARG H 1 53 ? 9.08800 57.10400 96.43400 1.000 58.36972 53 ARG H O 1
ATOM 29623 N N . LYS H 1 54 ? 9.28200 55.37900 95.00400 1.000 61.16397 54 LYS H N 1
ATOM 29624 C CA . LYS H 1 54 ? 8.07800 55.69700 94.23200 1.000 64.67377 54 LYS H CA 1
ATOM 29625 C C . LYS H 1 54 ? 7.94500 57.18100 93.87700 1.000 62.23919 54 LYS H C 1
ATOM 29626 O O . LYS H 1 54 ? 6.83000 57.71000 93.83400 1.000 61.70830 54 LYS H O 1
ATOM 29645 N N . GLU H 1 55 ? 9.09500 57.87800 93.59300 1.000 57.80611 55 GLU H N 1
ATOM 29646 C CA . GLU H 1 55 ? 9.04400 59.25700 93.12000 1.000 61.82384 55 GLU H CA 1
ATOM 29647 C C . GLU H 1 55 ? 9.33600 59.31800 91.61700 1.000 61.10903 55 GLU H C 1
ATOM 29648 O O . GLU H 1 55 ? 10.04000 58.45600 91.07800 1.000 54.17303 55 GLU H O 1
ATOM 29660 N N . PRO H 1 56 ? 8.82500 60.32100 90.90000 1.000 56.58118 56 PRO H N 1
ATOM 29661 C CA . PRO H 1 56 ? 8.96800 60.32100 89.43700 1.000 54.17466 56 PRO H CA 1
ATOM 29662 C C . PRO H 1 56 ? 10.41800 60.52600 89.01700 1.000 52.41517 56 PRO H C 1
ATOM 29663 O O . PRO H 1 56 ? 11.08900 61.46300 89.46200 1.000 47.29748 56 PRO H O 1
ATOM 29674 N N . ALA H 1 57 ? 10.88900 59.63300 88.14100 1.000 56.93347 57 ALA H N 1
ATOM 29675 C CA . ALA H 1 57 ? 12.24500 59.65000 87.58800 1.000 55.71471 57 ALA H CA 1
ATOM 29676 C C . ALA H 1 57 ? 12.17300 60.14000 86.13600 1.000 48.39810 57 ALA H C 1
ATOM 29677 O O . ALA H 1 57 ? 11.85800 59.36500 85.22500 1.000 36.98652 57 ALA H O 1
ATOM 29684 N N . VAL H 1 58 ? 12.48300 61.41900 85.91400 1.000 46.51464 58 VAL H N 1
ATOM 29685 C CA . VAL H 1 58 ? 12.20500 62.07700 84.63600 1.000 48.03867 58 VAL H CA 1
ATOM 29686 C C . VAL H 1 58 ? 13.51200 62.24500 83.87500 1.000 42.75509 58 VAL H C 1
ATOM 29687 O O . VAL H 1 58 ? 14.43600 62.92700 84.34300 1.000 40.99076 58 VAL H O 1
ATOM 29700 N N . ILE H 1 59 ? 13.59000 61.62700 82.70300 1.000 40.36379 59 ILE H N 1
ATOM 29701 C CA . ILE H 1 59 ? 14.65300 61.92300 81.74800 1.000 44.22382 59 ILE H CA 1
ATOM 29702 C C . ILE H 1 59 ? 14.13500 63.04300 80.84800 1.000 40.94420 59 ILE H C 1
ATOM 29703 O O . ILE H 1 59 ? 13.27300 62.82300 79.99100 1.000 36.52120 59 ILE H O 1
ATOM 29719 N N . ALA H 1 60 ? 14.66800 64.24200 81.03600 1.000 37.22722 60 ALA H N 1
ATOM 29720 C CA . ALA H 1 60 ? 14.20000 65.41900 80.30500 1.000 41.02388 60 ALA H CA 1
ATOM 29721 C C . ALA H 1 60 ? 15.03300 65.62200 79.04200 1.000 37.07754 60 ALA H C 1
ATOM 29722 O O . ALA H 1 60 ? 16.25400 65.80600 79.11600 1.000 35.22991 60 ALA H O 1
ATOM 29729 N N . GLU H 1 61 ? 14.37000 65.65500 77.89600 1.000 39.66007 61 GLU H N 1
ATOM 29730 C CA . GLU H 1 61 ? 15.05900 65.59800 76.61800 1.000 37.91046 61 GLU H CA 1
ATOM 29731 C C . GLU H 1 61 ? 15.25900 66.99500 76.02700 1.000 40.77783 61 GLU H C 1
ATOM 29732 O O . GLU H 1 61 ? 14.32500 67.80200 75.95500 1.000 40.66960 61 GLU H O 1
ATOM 29744 N N . ILE H 1 62 ? 16.48200 67.25700 75.59300 1.000 41.40298 62 ILE H N 1
ATOM 29745 C CA . ILE H 1 62 ? 16.86600 68.48600 74.91900 1.000 42.88149 62 ILE H CA 1
ATOM 29746 C C . ILE H 1 62 ? 16.90000 68.18800 73.41800 1.000 42.70602 62 ILE H C 1
ATOM 29747 O O . ILE H 1 62 ? 17.88300 67.65200 72.88700 1.000 41.33208 62 ILE H O 1
ATOM 29763 N N . LYS H 1 63 ? 15.82600 68.56300 72.72500 1.000 43.22779 63 LYS H N 1
ATOM 29764 C CA . LYS H 1 63 ? 15.57100 68.12300 71.35700 1.000 46.42208 63 LYS H CA 1
ATOM 29765 C C . LYS H 1 63 ? 15.00600 69.28500 70.54200 1.000 54.76252 63 LYS H C 1
ATOM 29766 O O . LYS H 1 63 ? 13.85300 69.68700 70.74500 1.000 55.34529 63 LYS H O 1
ATOM 29785 N N . LYS H 1 64 ? 15.81200 69.78500 69.59700 1.000 50.86691 64 LYS H N 1
ATOM 29786 C CA . LYS H 1 64 ? 15.44600 70.93600 68.76800 1.000 55.88219 64 LYS H CA 1
ATOM 29787 C C . LYS H 1 64 ? 14.37800 70.59100 67.72000 1.000 56.83662 64 LYS H C 1
ATOM 29788 O O . LYS H 1 64 ? 13.43900 71.37300 67.51700 1.000 53.51441 64 LYS H O 1
ATOM 29807 N N . ALA H 1 65 ? 14.50700 69.44500 67.03600 1.000 54.09592 65 ALA H N 1
ATOM 29808 C CA . ALA H 1 65 ? 13.59800 69.06400 65.95300 1.000 49.87155 65 ALA H CA 1
ATOM 29809 C C . ALA H 1 65 ? 13.41200 67.55200 65.95000 1.000 51.49486 65 ALA H C 1
ATOM 29810 O O . ALA H 1 65 ? 14.13500 66.82300 66.62900 1.000 45.61921 65 ALA H O 1
ATOM 29817 N N . SER H 1 66 ? 12.43500 67.07000 65.18500 1.000 47.79809 66 SER H N 1
ATOM 29818 C CA . SER H 1 66 ? 12.25700 65.62800 65.08800 1.000 49.77144 66 SER H CA 1
ATOM 29819 C C . SER H 1 66 ? 11.63800 65.28300 63.73800 1.000 50.92293 66 SER H C 1
ATOM 29820 O O . SER H 1 66 ? 11.09700 66.15800 63.05300 1.000 48.98142 66 SER H O 1
ATOM 29828 N N . PRO H 1 67 ? 11.74900 64.02100 63.30600 1.000 50.23460 67 PRO H N 1
ATOM 29829 C CA . PRO H 1 67 ? 11.06800 63.60900 62.07100 1.000 48.10689 67 PRO H CA 1
ATOM 29830 C C . PRO H 1 67 ? 9.55700 63.70200 62.15600 1.000 52.99766 67 PRO H C 1
ATOM 29831 O O . PRO H 1 67 ? 8.90400 64.02200 61.15700 1.000 46.88145 67 PRO H O 1
ATOM 29842 N N . SER H 1 68 ? 8.97200 63.44500 63.32000 1.000 54.11871 68 SER H N 1
ATOM 29843 C CA . SER H 1 68 ? 7.52400 63.40700 63.42400 1.000 54.41795 68 SER H CA 1
ATOM 29844 C C . SER H 1 68 ? 6.90000 64.77600 63.66900 1.000 49.72677 68 SER H C 1
ATOM 29845 O O . SER H 1 68 ? 5.69200 64.92700 63.45900 1.000 54.75494 68 SER H O 1
ATOM 29853 N N . LYS H 1 69 ? 7.68000 65.77700 64.07700 1.000 47.29825 69 LYS H N 1
ATOM 29854 C CA . LYS H 1 69 ? 7.12600 67.07700 64.45200 1.000 53.78176 69 LYS H CA 1
ATOM 29855 C C . LYS H 1 69 ? 7.75900 68.26500 63.74500 1.000 53.78349 69 LYS H C 1
ATOM 29856 O O . LYS H 1 69 ? 7.26700 69.38300 63.92300 1.000 53.50370 69 LYS H O 1
ATOM 29875 N N . GLY H 1 70 ? 8.82100 68.07000 62.96500 1.000 49.51908 70 GLY H N 1
ATOM 29876 C CA . GLY H 1 70 ? 9.60100 69.18900 62.47600 1.000 46.78172 70 GLY H CA 1
ATOM 29877 C C . GLY H 1 70 ? 10.28800 69.89700 63.62400 1.000 49.77118 70 GLY H C 1
ATOM 29878 O O . GLY H 1 70 ? 10.59500 69.29600 64.66400 1.000 50.82061 70 GLY H O 1
ATOM 29882 N N . VAL H 1 71 ? 10.53000 71.19900 63.44900 1.000 44.59149 71 VAL H N 1
ATOM 29883 C CA . VAL H 1 71 ? 11.18500 71.96400 64.50400 1.000 53.35459 71 VAL H CA 1
ATOM 29884 C C . VAL H 1 71 ? 10.24100 72.12400 65.68700 1.000 60.05741 71 VAL H C 1
ATOM 29885 O O . VAL H 1 71 ? 9.04900 72.42200 65.52500 1.000 66.53687 71 VAL H O 1
ATOM 29898 N N . LEU H 1 72 ? 10.78100 71.91600 66.88700 1.000 54.95512 72 LEU H N 1
ATOM 29899 C CA . LEU H 1 72 ? 10.02400 72.00800 68.12600 1.000 66.66018 72 LEU H CA 1
ATOM 29900 C C . LEU H 1 72 ? 10.31900 73.26600 68.94100 1.000 63.84194 72 LEU H C 1
ATOM 29901 O O . LEU H 1 72 ? 9.51800 73.61300 69.81600 1.000 61.32046 72 LEU H O 1
ATOM 29917 N N . ARG H 1 73 ? 11.43000 73.95400 68.68700 1.000 57.35816 73 ARG H N 1
ATOM 29918 C CA . ARG H 1 73 ? 11.80200 75.09700 69.51600 1.000 59.18036 73 ARG H CA 1
ATOM 29919 C C . ARG H 1 73 ? 12.81800 75.94400 68.76400 1.000 62.22391 73 ARG H C 1
ATOM 29920 O O . ARG H 1 73 ? 13.93300 75.48800 68.50700 1.000 64.99563 73 ARG H O 1
ATOM 29941 N N . GLU H 1 74 ? 12.43800 77.17800 68.42400 1.000 74.06262 74 GLU H N 1
ATOM 29942 C CA . GLU H 1 74 ? 13.29500 78.02700 67.60100 1.000 74.25032 74 GLU H CA 1
ATOM 29943 C C . GLU H 1 74 ? 14.48000 78.54800 68.39900 1.000 63.22549 74 GLU H C 1
ATOM 29944 O O . GLU H 1 74 ? 15.63200 78.41700 67.96900 1.000 63.85092 74 GLU H O 1
ATOM 29956 N N . HIS H 1 75 ? 14.22000 79.16300 69.55000 1.000 61.00381 75 HIS H N 1
ATOM 29957 C CA . HIS H 1 75 ? 15.30000 79.63800 70.41500 1.000 76.39797 75 HIS H CA 1
ATOM 29958 C C . HIS H 1 75 ? 15.73700 78.46200 71.28000 1.000 73.39086 75 HIS H C 1
ATOM 29959 O O . HIS H 1 75 ? 15.05400 78.08400 72.23800 1.000 66.19457 75 HIS H O 1
ATOM 29973 N N . PHE H 1 76 ? 16.89400 77.89600 70.94100 1.000 70.29354 76 PHE H N 1
ATOM 29974 C CA . PHE H 1 76 ? 17.34100 76.59600 71.43700 1.000 61.15878 76 PHE H CA 1
ATOM 29975 C C . PHE H 1 76 ? 18.73200 76.79400 72.01800 1.000 48.12665 76 PHE H C 1
ATOM 29976 O O . PHE H 1 76 ? 19.69000 76.98500 71.27000 1.000 52.43668 76 PHE H O 1
ATOM 29993 N N . VAL H 1 77 ? 18.84200 76.80400 73.34100 1.000 54.93529 77 VAL H N 1
ATOM 29994 C CA . VAL H 1 77 ? 20.13500 76.97700 74.00800 1.000 57.82727 77 VAL H CA 1
ATOM 29995 C C . VAL H 1 77 ? 20.33000 75.84900 75.01800 1.000 58.69337 77 VAL H C 1
ATOM 29996 O O . VAL H 1 77 ? 19.78400 75.92100 76.12900 1.000 56.87583 77 VAL H O 1
ATOM 30009 N N . PRO H 1 78 ? 21.10900 74.80700 74.69100 1.000 54.61249 78 PRO H N 1
ATOM 30010 C CA . PRO H 1 78 ? 21.16800 73.62300 75.57000 1.000 55.66924 78 PRO H CA 1
ATOM 30011 C C . PRO H 1 78 ? 21.55200 73.89900 77.01600 1.000 52.48962 78 PRO H C 1
ATOM 30012 O O . PRO H 1 78 ? 20.93200 73.31700 77.92200 1.000 44.57228 78 PRO H O 1
ATOM 30023 N N . ALA H 1 79 ? 22.55600 74.74500 77.27500 1.000 50.48358 79 ALA H N 1
ATOM 30024 C CA . ALA H 1 79 ? 22.96400 74.96600 78.66400 1.000 48.85832 79 ALA H CA 1
ATOM 30025 C C . ALA H 1 79 ? 21.83700 75.57400 79.48700 1.000 48.73945 79 ALA H C 1
ATOM 30026 O O . ALA H 1 79 ? 21.63000 75.19100 80.64100 1.000 49.24230 79 ALA H O 1
ATOM 30033 N N . GLU H 1 80 ? 21.08900 76.51800 78.92000 1.000 51.20952 80 GLU H N 1
ATOM 30034 C CA . GLU H 1 80 ? 19.98900 77.11300 79.67600 1.000 54.62240 80 GLU H CA 1
ATOM 30035 C C . GLU H 1 80 ? 18.90100 76.08800 79.94100 1.000 50.85245 80 GLU H C 1
ATOM 30036 O O . GLU H 1 80 ? 18.34600 76.02700 81.04200 1.000 53.09809 80 GLU H O 1
ATOM 30048 N N . ILE H 1 81 ? 18.56900 75.28200 78.93100 1.000 56.59720 81 ILE H N 1
ATOM 30049 C CA . ILE H 1 81 ? 17.50900 74.29200 79.08500 1.000 51.02411 81 ILE H CA 1
ATOM 30050 C C . ILE H 1 81 ? 17.88400 73.29200 80.16000 1.000 47.25520 81 ILE H C 1
ATOM 30051 O O . ILE H 1 81 ? 17.03000 72.81700 80.92000 1.000 44.55224 81 ILE H O 1
ATOM 30067 N N . ALA H 1 82 ? 19.16800 72.96800 80.24900 1.000 48.75639 82 ALA H N 1
ATOM 30068 C CA . ALA H 1 82 ? 19.62700 72.02100 81.25300 1.000 49.80566 82 ALA H CA 1
ATOM 30069 C C . ALA H 1 82 ? 19.35700 72.54600 82.65700 1.000 51.20658 82 ALA H C 1
ATOM 30070 O O . ALA H 1 82 ? 18.72300 71.87100 83.47800 1.000 55.36058 82 ALA H O 1
ATOM 30077 N N . ARG H 1 83 ? 19.85700 73.74800 82.95700 1.000 55.33363 83 ARG H N 1
ATOM 30078 C CA . ARG H 1 83 ? 19.64000 74.34600 84.27400 1.000 52.23109 83 ARG H CA 1
ATOM 30079 C C . ARG H 1 83 ? 18.15400 74.49400 84.57000 1.000 49.84882 83 ARG H C 1
ATOM 30080 O O . ARG H 1 83 ? 17.71300 74.25600 85.70000 1.000 53.13134 83 ARG H O 1
ATOM 30101 N N . SER H 1 84 ? 17.35400 74.83400 83.56000 1.000 51.02534 84 SER H N 1
ATOM 30102 C CA . SER H 1 84 ? 15.90400 74.88000 83.75600 1.000 46.96717 84 SER H CA 1
ATOM 30103 C C . SER H 1 84 ? 15.35600 73.50700 84.12100 1.000 51.56945 84 SER H C 1
ATOM 30104 O O . SER H 1 84 ? 14.52300 73.37300 85.03000 1.000 48.04547 84 SER H O 1
ATOM 30112 N N . TYR H 1 85 ? 15.80100 72.47100 83.39800 1.000 52.63698 85 TYR H N 1
ATOM 30113 C CA . TYR H 1 85 ? 15.37000 71.10600 83.67700 1.000 48.19615 85 TYR H CA 1
ATOM 30114 C C . TYR H 1 85 ? 15.79500 70.66700 85.07500 1.000 47.12080 85 TYR H C 1
ATOM 30115 O O . TYR H 1 85 ? 15.02300 70.02800 85.80100 1.000 45.99790 85 TYR H O 1
ATOM 30133 N N . GLU H 1 86 ? 17.02100 70.99500 85.47200 1.000 46.18725 86 GLU H N 1
ATOM 30134 C CA . GLU H 1 86 ? 17.48500 70.60200 86.79600 1.000 49.51018 86 GLU H CA 1
ATOM 30135 C C . GLU H 1 86 ? 16.66200 71.28700 87.89100 1.000 55.29232 86 GLU H C 1
ATOM 30136 O O . GLU H 1 86 ? 16.19800 70.63900 88.83900 1.000 51.99012 86 GLU H O 1
ATOM 30148 N N . ALA H 1 87 ? 16.44900 72.60000 87.75900 1.000 54.57986 87 ALA H N 1
ATOM 30149 C CA . ALA H 1 87 ? 15.61500 73.31900 88.71900 1.000 52.90755 87 ALA H CA 1
ATOM 30150 C C . ALA H 1 87 ? 14.19700 72.76500 88.74900 1.000 48.41864 87 ALA H C 1
ATOM 30151 O O . ALA H 1 87 ? 13.56100 72.71900 89.80700 1.000 56.84290 87 ALA H O 1
ATOM 30158 N N . GLY H 1 88 ? 13.68900 72.32200 87.60800 1.000 49.80931 88 GLY H N 1
ATOM 30159 C CA . GLY H 1 88 ? 12.33800 71.79900 87.56900 1.000 49.61789 88 GLY H CA 1
ATOM 30160 C C . GLY H 1 88 ? 12.16700 70.42700 88.16800 1.000 49.49228 88 GLY H C 1
ATOM 30161 O O . GLY H 1 88 ? 11.02400 69.99100 88.32000 1.000 50.59981 88 GLY H O 1
ATOM 30165 N N . GLY H 1 89 ? 13.25400 69.73000 88.49300 1.000 55.51686 89 GLY H N 1
ATOM 30166 C CA . GLY H 1 89 ? 13.17500 68.40900 89.10000 1.000 57.88195 89 GLY H CA 1
ATOM 30167 C C . GLY H 1 89 ? 13.51300 67.21400 88.20900 1.000 55.28932 89 GLY H C 1
ATOM 30168 O O . GLY H 1 89 ? 13.20700 66.06900 88.59000 1.000 44.81443 89 GLY H O 1
ATOM 30172 N N . ALA H 1 90 ? 14.12800 67.43300 87.04800 1.000 51.15244 90 ALA H N 1
ATOM 30173 C CA . ALA H 1 90 ? 14.54500 66.30500 86.21900 1.000 53.65583 90 ALA H CA 1
ATOM 30174 C C . ALA H 1 90 ? 15.59100 65.46100 86.94300 1.000 47.01976 90 ALA H C 1
ATOM 30175 O O . ALA H 1 90 ? 16.47000 65.98900 87.62400 1.000 51.37656 90 ALA H O 1
ATOM 30182 N N . ALA H 1 91 ? 15.50000 64.14100 86.77500 1.000 44.57837 91 ALA H N 1
ATOM 30183 C CA . ALA H 1 91 ? 16.51300 63.22800 87.30200 1.000 46.14531 91 ALA H CA 1
ATOM 30184 C C . ALA H 1 91 ? 17.74200 63.12500 86.39700 1.000 47.42417 91 ALA H C 1
ATOM 30185 O O . ALA H 1 91 ? 18.87400 63.04200 86.89200 1.000 42.91648 91 ALA H O 1
ATOM 30192 N N . CYS H 1 92 ? 17.53700 63.07700 85.08000 1.000 50.17002 92 CYS H N 1
ATOM 30193 C CA . CYS H 1 92 ? 18.61700 63.01800 84.10200 1.000 42.59229 92 CYS H CA 1
ATOM 30194 C C . CYS H 1 92 ? 18.19700 63.81500 82.87400 1.000 42.38346 92 CYS H C 1
ATOM 30195 O O . CYS H 1 92 ? 17.01600 64.11300 82.67400 1.000 41.81206 92 CYS H O 1
ATOM 30203 N N . LEU H 1 93 ? 19.17800 64.11600 82.02600 1.000 37.78520 93 LEU H N 1
ATOM 30204 C CA . LEU H 1 93 ? 18.92800 64.70900 80.72500 1.000 39.97102 93 LEU H CA 1
ATOM 30205 C C . LEU H 1 93 ? 19.18900 63.69500 79.61000 1.000 44.37283 93 LEU H C 1
ATOM 30206 O O . LEU H 1 93 ? 19.99900 62.76600 79.75000 1.000 37.37872 93 LEU H O 1
ATOM 30222 N N . SER H 1 94 ? 18.47200 63.89900 78.50800 1.000 42.05277 94 SER H N 1
ATOM 30223 C CA . SER H 1 94 ? 18.71800 63.27900 77.21100 1.000 38.95921 94 SER H CA 1
ATOM 30224 C C . SER H 1 94 ? 18.99100 64.38500 76.20200 1.000 39.58153 94 SER H C 1
ATOM 30225 O O . SER H 1 94 ? 18.20400 65.32800 76.09800 1.000 41.56688 94 SER H O 1
ATOM 30233 N N . VAL H 1 95 ? 20.11200 64.29700 75.48600 1.000 39.04037 95 VAL H N 1
ATOM 30234 C CA . VAL H 1 95 ? 20.49200 65.30900 74.51200 1.000 35.93273 95 VAL H CA 1
ATOM 30235 C C . VAL H 1 95 ? 20.71600 64.63200 73.17300 1.000 35.98017 95 VAL H C 1
ATOM 30236 O O . VAL H 1 95 ? 21.58200 63.75800 73.05700 1.000 32.19643 95 VAL H O 1
ATOM 30249 N N . LEU H 1 96 ? 19.96500 65.06000 72.16200 1.000 31.53300 96 LEU H N 1
ATOM 30250 C CA . LEU H 1 96 ? 20.15500 64.56500 70.81100 1.000 33.66606 96 LEU H CA 1
ATOM 30251 C C . LEU H 1 96 ? 21.50100 65.04200 70.30200 1.000 30.72590 96 LEU H C 1
ATOM 30252 O O . LEU H 1 96 ? 21.84400 66.21700 70.42800 1.000 33.11236 96 LEU H O 1
ATOM 30268 N N . THR H 1 97 ? 22.28300 64.12200 69.75400 1.000 30.88735 97 THR H N 1
ATOM 30269 C CA . THR H 1 97 ? 23.52000 64.47500 69.09400 1.000 23.65865 97 THR H CA 1
ATOM 30270 C C . THR H 1 97 ? 23.44600 64.15000 67.62100 1.000 28.43376 97 THR H C 1
ATOM 30271 O O . THR H 1 97 ? 24.43200 64.34400 66.90900 1.000 32.33688 97 THR H O 1
ATOM 30282 N N . ASP H 1 98 ? 22.30300 63.66000 67.14700 1.000 32.06719 98 ASP H N 1
ATOM 30283 C CA . ASP H 1 98 ? 22.10600 63.48600 65.71800 1.000 32.53777 98 ASP H CA 1
ATOM 30284 C C . ASP H 1 98 ? 21.82700 64.82900 65.04000 1.000 38.11883 98 ASP H C 1
ATOM 30285 O O . ASP H 1 98 ? 20.88400 65.54400 65.40400 1.000 36.37356 98 ASP H O 1
ATOM 30294 N N . VAL H 1 99 ? 22.61900 65.12200 64.01300 1.000 35.70423 99 VAL H N 1
ATOM 30295 C CA . VAL H 1 99 ? 22.56400 66.40500 63.31300 1.000 39.72227 99 VAL H CA 1
ATOM 30296 C C . VAL H 1 99 ? 21.42900 66.43600 62.28800 1.000 38.74802 99 VAL H C 1
ATOM 30297 O O . VAL H 1 99 ? 20.53000 67.28800 62.34500 1.000 37.36039 99 VAL H O 1
ATOM 30310 N N . ASP H 1 100 ? 21.45000 65.50500 61.33400 1.000 33.64102 100 ASP H N 1
ATOM 30311 C CA . ASP H 1 100 ? 20.60300 65.64200 60.14700 1.000 36.23627 100 ASP H CA 1
ATOM 30312 C C . ASP H 1 100 ? 19.11300 65.52700 60.44200 1.000 38.10292 100 ASP H C 1
ATOM 30313 O O . ASP H 1 100 ? 18.31600 66.15400 59.74500 1.000 37.90613 100 ASP H O 1
ATOM 30322 N N . PHE H 1 101 ? 18.70600 64.73900 61.44200 1.000 36.04346 101 PHE H N 1
ATOM 30323 C CA . PHE H 1 101 ? 17.29300 64.42100 61.63700 1.000 35.94866 101 PHE H CA 1
ATOM 30324 C C . PHE H 1 101 ? 16.67600 65.06300 62.87200 1.000 43.27045 101 PHE H C 1
ATOM 30325 O O . PHE H 1 101 ? 15.44300 65.19600 62.92600 1.000 44.62989 101 PHE H O 1
ATOM 30342 N N . PHE H 1 102 ? 17.48800 65.44100 63.87100 1.000 41.97576 102 PHE H N 1
ATOM 30343 C CA . PHE H 1 102 ? 16.97700 66.08100 65.08100 1.000 41.45286 102 PHE H CA 1
ATOM 30344 C C . PHE H 1 102 ? 17.67300 67.40800 65.36300 1.000 41.32534 102 PHE H C 1
ATOM 30345 O O . PHE H 1 102 ? 17.35800 68.05100 66.37100 1.000 42.05827 102 PHE H O 1
ATOM 30362 N N . GLN H 1 103 ? 18.60400 67.82400 64.49700 1.000 44.47941 103 GLN H N 1
ATOM 30363 C CA . GLN H 1 103 ? 19.30500 69.10700 64.60700 1.000 45.85376 103 GLN H CA 1
ATOM 30364 C C . GLN H 1 103 ? 19.95600 69.23600 65.97400 1.000 43.29276 103 GLN H C 1
ATOM 30365 O O . GLN H 1 103 ? 19.96500 70.30500 66.58100 1.000 45.35609 103 GLN H O 1
ATOM 30379 N N . GLY H 1 104 ? 20.47000 68.11000 66.46500 1.000 37.05614 104 GLY H N 1
ATOM 30380 C CA . GLY H 1 104 ? 21.31700 68.08200 67.63600 1.000 37.57030 104 GLY H CA 1
ATOM 30381 C C . GLY H 1 104 ? 22.77900 68.25800 67.25900 1.000 38.07993 104 GLY H C 1
ATOM 30382 O O . GLY H 1 104 ? 23.12600 68.56400 66.11400 1.000 42.32492 104 GLY H O 1
ATOM 30386 N N . ALA H 1 105 ? 23.64700 68.08400 68.26400 1.000 32.71029 105 ALA H N 1
ATOM 30387 C CA . ALA H 1 105 ? 25.08900 68.21700 68.11500 1.000 33.90555 105 ALA H CA 1
ATOM 30388 C C . ALA H 1 105 ? 25.77700 67.63200 69.34200 1.000 32.48741 105 ALA H C 1
ATOM 30389 O O . ALA H 1 105 ? 25.24300 67.70600 70.45500 1.000 33.88362 105 ALA H O 1
ATOM 30396 N N . ASP H 1 106 ? 26.97400 67.06400 69.14100 1.000 34.95661 106 ASP H N 1
ATOM 30397 C CA . ASP H 1 106 ? 27.76400 66.63600 70.29600 1.000 32.21406 106 ASP H CA 1
ATOM 30398 C C . ASP H 1 106 ? 28.04900 67.81700 71.20700 1.000 42.18629 106 ASP H C 1
ATOM 30399 O O . ASP H 1 106 ? 28.05100 67.67800 72.43400 1.000 35.99379 106 ASP H O 1
ATOM 30408 N N . ALA H 1 107 ? 28.32000 68.98700 70.61500 1.000 44.94371 107 ALA H N 1
ATOM 30409 C CA . ALA H 1 107 ? 28.51000 70.20100 71.40400 1.000 42.20672 107 ALA H CA 1
ATOM 30410 C C . ALA H 1 107 ? 27.35300 70.43700 72.36600 1.000 36.92792 107 ALA H C 1
ATOM 30411 O O . ALA H 1 107 ? 27.57300 70.83500 73.51000 1.000 40.53242 107 ALA H O 1
ATOM 30418 N N . TYR H 1 108 ? 26.10600 70.21300 71.91400 1.000 36.85028 108 TYR H N 1
ATOM 30419 C CA . TYR H 1 108 ? 24.95500 70.47500 72.77600 1.000 36.14791 108 TYR H CA 1
ATOM 30420 C C . TYR H 1 108 ? 24.94900 69.57800 74.01500 1.000 45.52095 108 TYR H C 1
ATOM 30421 O O . TYR H 1 108 ? 24.51800 70.00900 75.09100 1.000 40.56749 108 TYR H O 1
ATOM 30439 N N . LEU H 1 109 ? 25.41900 68.33200 73.90000 1.000 43.20430 109 LEU H N 1
ATOM 30440 C CA . LEU H 1 109 ? 25.47800 67.47800 75.07900 1.000 34.09515 109 LEU H CA 1
ATOM 30441 C C . LEU H 1 109 ? 26.52600 67.99400 76.06400 1.000 38.24210 109 LEU H C 1
ATOM 30442 O O . LEU H 1 109 ? 26.26000 68.09800 77.26700 1.000 34.87629 109 LEU H O 1
ATOM 30458 N N . LYS H 1 110 ? 27.71800 68.35500 75.57700 1.000 39.59564 110 LYS H N 1
ATOM 30459 C CA . LYS H 1 110 ? 28.72900 68.92100 76.47300 1.000 41.04963 110 LYS H CA 1
ATOM 30460 C C . LYS H 1 110 ? 28.19400 70.17400 77.17600 1.000 48.16384 110 LYS H C 1
ATOM 30461 O O . LYS H 1 110 ? 28.23300 70.27900 78.41400 1.000 43.45812 110 LYS H O 1
ATOM 30480 N N . GLU H 1 111 ? 27.67600 71.13200 76.39000 1.000 45.84046 111 GLU H N 1
ATOM 30481 C CA . GLU H 1 111 ? 27.11400 72.36500 76.94900 1.000 47.92055 111 GLU H CA 1
ATOM 30482 C C . GLU H 1 111 ? 26.11600 72.06800 78.06200 1.000 43.20848 111 GLU H C 1
ATOM 30483 O O . GLU H 1 111 ? 26.21900 72.60900 79.16900 1.000 46.60479 111 GLU H O 1
ATOM 30495 N N . ALA H 1 112 ? 25.13100 71.21500 77.77400 1.000 42.04740 112 ALA H N 1
ATOM 30496 C CA . ALA H 1 112 ? 24.10100 70.89100 78.75300 1.000 43.77407 112 ALA H CA 1
ATOM 30497 C C . ALA H 1 112 ? 24.70000 70.24500 80.00000 1.000 45.06912 112 ALA H C 1
ATOM 30498 O O . ALA H 1 112 ? 24.37900 70.62700 81.13100 1.000 45.13948 112 ALA H O 1
ATOM 30505 N N . ARG H 1 113 ? 25.59400 69.27900 79.82300 1.000 40.57872 113 ARG H N 1
ATOM 30506 C CA . ARG H 1 113 ? 26.08000 68.55700 80.98700 1.000 45.54171 113 ARG H CA 1
ATOM 30507 C C . ARG H 1 113 ? 26.96000 69.45300 81.84000 1.000 44.73934 113 ARG H C 1
ATOM 30508 O O . ARG H 1 113 ? 26.97800 69.31700 83.07000 1.000 43.10952 113 ARG H O 1
ATOM 30529 N N . ALA H 1 114 ? 27.70300 70.35800 81.20100 1.000 44.52495 114 ALA H N 1
ATOM 30530 C CA . ALA H 1 114 ? 28.56800 71.27800 81.92900 1.000 51.30488 114 ALA H CA 1
ATOM 30531 C C . ALA H 1 114 ? 27.76600 72.30700 82.71700 1.000 49.75966 114 ALA H C 1
ATOM 30532 O O . ALA H 1 114 ? 28.28300 72.87000 83.68100 1.000 51.66788 114 ALA H O 1
ATOM 30539 N N . ALA H 1 115 ? 26.52500 72.56400 82.32500 1.000 52.79788 115 ALA H N 1
ATOM 30540 C CA . ALA H 1 115 ? 25.69300 73.56100 82.97600 1.000 48.65785 115 ALA H CA 1
ATOM 30541 C C . ALA H 1 115 ? 24.81900 72.99400 84.08300 1.000 50.12745 115 ALA H C 1
ATOM 30542 O O . ALA H 1 115 ? 24.00700 73.73600 84.64500 1.000 55.90333 115 ALA H O 1
ATOM 30549 N N . CYS H 1 116 ? 24.93600 71.71200 84.40500 1.000 46.80956 116 CYS H N 1
ATOM 30550 C CA . CYS H 1 116 ? 24.17800 71.15300 85.52400 1.000 43.42955 116 CYS H CA 1
ATOM 30551 C C . CYS H 1 116 ? 24.99500 70.01600 86.11800 1.000 40.91317 116 CYS H C 1
ATOM 30552 O O . CYS H 1 116 ? 26.16200 69.82200 85.77100 1.000 45.41050 116 CYS H O 1
ATOM 30560 N N . ALA H 1 117 ? 24.37400 69.25700 87.01200 1.000 44.35269 117 ALA H N 1
ATOM 30561 C CA . ALA H 1 117 ? 25.01900 68.11300 87.64500 1.000 42.58807 117 ALA H CA 1
ATOM 30562 C C . ALA H 1 117 ? 24.31900 66.80100 87.31400 1.000 42.88345 117 ALA H C 1
ATOM 30563 O O . ALA H 1 117 ? 24.64200 65.78000 87.91700 1.000 43.07381 117 ALA H O 1
ATOM 30570 N N . LEU H 1 118 ? 23.35900 66.79600 86.37900 1.000 42.92117 118 LEU H N 1
ATOM 30571 C CA . LEU H 1 118 ? 22.59700 65.56600 86.20500 1.000 43.23709 118 LEU H CA 1
ATOM 30572 C C . LEU H 1 118 ? 23.33500 64.59700 85.27600 1.000 38.91080 118 LEU H C 1
ATOM 30573 O O . LEU H 1 118 ? 24.13800 65.01200 84.43900 1.000 41.72326 118 LEU H O 1
ATOM 30589 N N . PRO H 1 119 ? 23.07700 63.30600 85.39900 1.000 39.45795 119 PRO H N 1
ATOM 30590 C CA . PRO H 1 119 ? 23.56300 62.36400 84.38300 1.000 40.85074 119 PRO H CA 1
ATOM 30591 C C . PRO H 1 119 ? 22.87500 62.59800 83.05300 1.000 36.49353 119 PRO H C 1
ATOM 30592 O O . PRO H 1 119 ? 21.69900 62.97600 82.99700 1.000 37.72276 119 PRO H O 1
ATOM 30603 N N . VAL H 1 120 ? 23.61000 62.31700 81.97400 1.000 37.39853 120 VAL H N 1
ATOM 30604 C CA . VAL H 1 120 ? 23.15600 62.59300 80.61300 1.000 35.04092 120 VAL H CA 1
ATOM 30605 C C . VAL H 1 120 ? 23.26200 61.33000 79.74300 1.000 34.91265 120 VAL H C 1
ATOM 30606 O O . VAL H 1 120 ? 24.31600 60.68300 79.69800 1.000 33.52380 120 VAL H O 1
ATOM 30619 N N . ILE H 1 121 ? 22.19400 61.00900 79.01600 1.000 28.29323 121 ILE H N 1
ATOM 30620 C CA . ILE H 1 121 ? 22.26000 59.98000 77.97900 1.000 31.13888 121 ILE H CA 1
ATOM 30621 C C . ILE H 1 121 ? 22.52700 60.65000 76.64300 1.000 28.34557 121 ILE H C 1
ATOM 30622 O O . ILE H 1 121 ? 21.89300 61.66300 76.29900 1.000 31.95529 121 ILE H O 1
ATOM 30638 N N . ARG H 1 122 ? 23.47300 60.09300 75.89300 1.000 28.12170 122 ARG H N 1
ATOM 30639 C CA . ARG H 1 122 ? 23.70800 60.50500 74.51200 1.000 26.35522 122 ARG H CA 1
ATOM 30640 C C . ARG H 1 122 ? 22.58300 59.92500 73.67100 1.000 30.54020 122 ARG H C 1
ATOM 30641 O O . ARG H 1 122 ? 22.45200 58.70200 73.54400 1.000 32.66455 122 ARG H O 1
ATOM 30662 N N . LYS H 1 123 ? 21.71500 60.78300 73.16500 1.000 28.48551 123 LYS H N 1
ATOM 30663 C CA . LYS H 1 123 ? 20.53000 60.33900 72.42800 1.000 32.07647 123 LYS H CA 1
ATOM 30664 C C . LYS H 1 123 ? 20.89400 60.38500 70.95100 1.000 30.89688 123 LYS H C 1
ATOM 30665 O O . LYS H 1 123 ? 20.97100 61.45800 70.36000 1.000 30.56986 123 LYS H O 1
ATOM 30684 N N . ASP H 1 124 ? 21.15000 59.21900 70.37400 1.000 27.10315 124 ASP H N 1
ATOM 30685 C CA . ASP H 1 124 ? 21.67500 59.09300 69.01500 1.000 29.97601 124 ASP H CA 1
ATOM 30686 C C . ASP H 1 124 ? 21.49300 57.63000 68.64800 1.000 28.24944 124 ASP H C 1
ATOM 30687 O O . ASP H 1 124 ? 20.93100 56.85300 69.42400 1.000 30.45432 124 ASP H O 1
ATOM 30696 N N . PHE H 1 125 ? 22.00500 57.24400 67.49200 1.000 25.38942 125 PHE H N 1
ATOM 30697 C CA . PHE H 1 125 ? 21.63300 55.97300 66.86000 1.000 28.33179 125 PHE H CA 1
ATOM 30698 C C . PHE H 1 125 ? 22.90500 55.15000 66.81000 1.000 31.05263 125 PHE H C 1
ATOM 30699 O O . PHE H 1 125 ? 23.75300 55.36300 65.93600 1.000 29.16483 125 PHE H O 1
ATOM 30716 N N . MET H 1 126 ? 23.05900 54.25200 67.80000 1.000 27.10941 126 MET H N 1
ATOM 30717 C CA . MET H 1 126 ? 24.29800 53.51300 67.97800 1.000 22.24408 126 MET H CA 1
ATOM 30718 C C . MET H 1 126 ? 24.25900 52.26600 67.09500 1.000 25.41927 126 MET H C 1
ATOM 30719 O O . MET H 1 126 ? 23.38300 51.41100 67.26000 1.000 29.60509 126 MET H O 1
ATOM 30733 N N . ILE H 1 127 ? 25.26000 52.12900 66.22300 1.000 22.05297 127 ILE H N 1
ATOM 30734 C CA . ILE H 1 127 ? 25.42200 50.93500 65.38800 1.000 25.22741 127 ILE H CA 1
ATOM 30735 C C . ILE H 1 127 ? 26.85600 50.39900 65.43100 1.000 28.02457 127 ILE H C 1
ATOM 30736 O O . ILE H 1 127 ? 27.14300 49.31700 64.89700 1.000 28.54521 127 ILE H O 1
ATOM 30752 N N . ASP H 1 128 ? 27.77300 51.11900 66.08400 1.000 27.40857 128 ASP H N 1
ATOM 30753 C CA . ASP H 1 128 ? 29.17100 50.71700 66.04200 1.000 22.02732 128 ASP H CA 1
ATOM 30754 C C . ASP H 1 128 ? 29.87300 50.98500 67.36200 1.000 24.50180 128 ASP H C 1
ATOM 30755 O O . ASP H 1 128 ? 29.66300 52.05000 67.95900 1.000 24.39240 128 ASP H O 1
ATOM 30764 N N . PRO H 1 129 ? 30.74100 50.06700 67.82200 1.000 20.23878 129 PRO H N 1
ATOM 30765 C CA . PRO H 1 129 ? 31.50000 50.32200 69.06200 1.000 23.55706 129 PRO H CA 1
ATOM 30766 C C . PRO H 1 129 ? 32.21400 51.66900 69.08300 1.000 23.53904 129 PRO H C 1
ATOM 30767 O O . PRO H 1 129 ? 32.36200 52.26400 70.15000 1.000 27.26566 129 PRO H O 1
ATOM 30778 N N . TYR H 1 130 ? 32.73100 52.12800 67.94600 1.000 26.70172 130 TYR H N 1
ATOM 30779 C CA . TYR H 1 130 ? 33.35000 53.44700 67.89700 1.000 25.13561 130 TYR H CA 1
ATOM 30780 C C . TYR H 1 130 ? 32.45100 54.50500 68.53700 1.000 27.13670 130 TYR H C 1
ATOM 30781 O O . TYR H 1 130 ? 32.91100 55.31600 69.34600 1.000 26.60873 130 TYR H O 1
ATOM 30799 N N . GLN H 1 131 ? 31.16500 54.52000 68.18300 1.000 22.57316 131 GLN H N 1
ATOM 30800 C CA . GLN H 1 131 ? 30.27700 55.56000 68.71400 1.000 27.37689 131 GLN H CA 1
ATOM 30801 C C . GLN H 1 131 ? 30.04600 55.42500 70.21000 1.000 32.08437 131 GLN H C 1
ATOM 30802 O O . GLN H 1 131 ? 29.69900 56.41700 70.86300 1.000 23.55074 131 GLN H O 1
ATOM 30816 N N . ILE H 1 132 ? 30.15400 54.20400 70.75100 1.000 26.78971 132 ILE H N 1
ATOM 30817 C CA . ILE H 1 132 ? 30.00600 54.00100 72.18800 1.000 27.29491 132 ILE H CA 1
ATOM 30818 C C . ILE H 1 132 ? 31.18100 54.61700 72.93500 1.000 28.67649 132 ILE H C 1
ATOM 30819 O O . ILE H 1 132 ? 30.99400 55.30600 73.94700 1.000 28.80690 132 ILE H O 1
ATOM 30835 N N . VAL H 1 133 ? 32.41400 54.37200 72.45200 1.000 25.64331 133 VAL H N 1
ATOM 30836 C CA . VAL H 1 133 ? 33.60900 54.96100 73.07800 1.000 28.98952 133 VAL H CA 1
ATOM 30837 C C . VAL H 1 133 ? 33.57800 56.48400 72.93800 1.000 27.26574 133 VAL H C 1
ATOM 30838 O O . VAL H 1 133 ? 33.83200 57.22500 73.90100 1.000 27.10115 133 VAL H O 1
ATOM 30851 N N . GLU H 1 134 ? 33.17700 56.96200 71.75600 1.000 23.10577 134 GLU H N 1
ATOM 30852 C CA . GLU H 1 134 ? 33.03500 58.38900 71.49000 1.000 25.95373 134 GLU H CA 1
ATOM 30853 C C . GLU H 1 134 ? 32.05600 59.04700 72.45800 1.000 28.45443 134 GLU H C 1
ATOM 30854 O O . GLU H 1 134 ? 32.28600 60.17700 72.90600 1.000 29.09229 134 GLU H O 1
ATOM 30866 N N . ALA H 1 135 ? 30.93200 58.36700 72.75000 1.000 25.85422 135 ALA H N 1
ATOM 30867 C CA . ALA H 1 135 ? 29.96300 58.87000 73.71600 1.000 28.24382 135 ALA H CA 1
ATOM 30868 C C . ALA H 1 135 ? 30.62200 59.15700 75.06200 1.000 30.04341 135 ALA H C 1
ATOM 30869 O O . ALA H 1 135 ? 30.34700 60.18300 75.69500 1.000 29.01162 135 ALA H O 1
ATOM 30876 N N . ARG H 1 136 ? 31.47000 58.25000 75.53800 1.000 29.95250 136 ARG H N 1
ATOM 30877 C CA . ARG H 1 136 ? 32.17700 58.51400 76.78800 1.000 30.36966 136 ARG H CA 1
ATOM 30878 C C . ARG H 1 136 ? 33.17000 59.67400 76.61900 1.000 31.66066 136 ARG H C 1
ATOM 30879 O O . ARG H 1 136 ? 33.28900 60.51900 77.50700 1.000 32.41181 136 ARG H O 1
ATOM 30900 N N . ALA H 1 137 ? 33.87000 59.74600 75.48100 1.000 31.85847 137 ALA H N 1
ATOM 30901 C CA . ALA H 1 137 ? 34.80100 60.85000 75.24200 1.000 31.89817 137 ALA H CA 1
ATOM 30902 C C . ALA H 1 137 ? 34.12400 62.21900 75.32000 1.000 31.46552 137 ALA H C 1
ATOM 30903 O O . ALA H 1 137 ? 34.76100 63.19500 75.73000 1.000 31.36291 137 ALA H O 1
ATOM 30910 N N . ILE H 1 138 ? 32.85100 62.32500 74.93400 1.000 32.63467 138 ILE H N 1
ATOM 30911 C CA . ILE H 1 138 ? 32.16500 63.61200 75.02300 1.000 34.72082 138 ILE H CA 1
ATOM 30912 C C . ILE H 1 138 ? 31.44400 63.78800 76.34600 1.000 36.18753 138 ILE H C 1
ATOM 30913 O O . ILE H 1 138 ? 30.74100 64.79500 76.54000 1.000 36.25977 138 ILE H O 1
ATOM 30929 N N . GLY H 1 139 ? 31.60100 62.85000 77.26300 1.000 32.41428 139 GLY H N 1
ATOM 30930 C CA . GLY H 1 139 ? 31.12600 62.99800 78.61800 1.000 32.97508 139 GLY H CA 1
ATOM 30931 C C . GLY H 1 139 ? 29.80500 62.33700 78.92300 1.000 35.89799 139 GLY H C 1
ATOM 30932 O O . GLY H 1 139 ? 29.34100 62.43500 80.06300 1.000 34.39643 139 GLY H O 1
ATOM 30936 N N . ALA H 1 140 ? 29.17800 61.67100 77.95700 1.000 30.45030 140 ALA H N 1
ATOM 30937 C CA . ALA H 1 140 ? 27.89400 61.04900 78.23300 1.000 28.40900 140 ALA H CA 1
ATOM 30938 C C . ALA H 1 140 ? 28.01900 60.06800 79.37800 1.000 28.91064 140 ALA H C 1
ATOM 30939 O O . ALA H 1 140 ? 29.08300 59.50200 79.60800 1.000 28.49965 140 ALA H O 1
ATOM 30946 N N . ASP H 1 141 ? 26.90500 59.85100 80.07900 1.000 26.95213 141 ASP H N 1
ATOM 30947 C CA . ASP H 1 141 ? 26.82900 58.92200 81.20600 1.000 32.91008 141 ASP H CA 1
ATOM 30948 C C . ASP H 1 141 ? 26.10000 57.62400 80.87700 1.000 34.55459 141 ASP H C 1
ATOM 30949 O O . ASP H 1 141 ? 26.18200 56.65600 81.65500 1.000 27.52330 141 ASP H O 1
ATOM 30958 N N . CYS H 1 142 ? 25.43100 57.57700 79.73000 1.000 28.42418 142 CYS H N 1
ATOM 30959 C CA . CYS H 1 142 ? 24.57600 56.48200 79.31000 1.000 28.21798 142 CYS H CA 1
ATOM 30960 C C . CYS H 1 142 ? 24.47200 56.56600 77.79500 1.000 28.01168 142 CYS H C 1
ATOM 30961 O O . CYS H 1 142 ? 24.57100 57.65500 77.22200 1.000 25.47647 142 CYS H O 1
ATOM 30969 N N . ILE H 1 143 ? 24.25300 55.42300 77.14900 1.000 29.41640 143 ILE H N 1
ATOM 30970 C CA . ILE H 1 143 ? 23.96600 55.39200 75.72800 1.000 28.55272 143 ILE H CA 1
ATOM 30971 C C . ILE H 1 143 ? 22.68000 54.61100 75.50900 1.000 28.57193 143 ILE H C 1
ATOM 30972 O O . ILE H 1 143 ? 22.14000 53.98000 76.42000 1.000 25.35833 143 ILE H O 1
ATOM 30988 N N . LEU H 1 144 ? 22.16200 54.71200 74.28700 1.000 23.31371 144 LEU H N 1
ATOM 30989 C CA . LEU H 1 144 ? 20.89900 54.09600 73.89700 1.000 27.01356 144 LEU H CA 1
ATOM 30990 C C . LEU H 1 144 ? 21.14700 52.96100 72.92500 1.000 23.72884 144 LEU H C 1
ATOM 30991 O O . LEU H 1 144 ? 21.89800 53.11800 71.96300 1.000 28.15286 144 LEU H O 1
ATOM 31007 N N . LEU H 1 145 ? 20.46000 51.84600 73.12500 1.000 24.46337 145 LEU H N 1
ATOM 31008 C CA . LEU H 1 145 ? 20.44500 50.77200 72.13200 1.000 23.85473 145 LEU H CA 1
ATOM 31009 C C . LEU H 1 145 ? 19.00900 50.56200 71.68400 1.000 30.95492 145 LEU H C 1
ATOM 31010 O O . LEU H 1 145 ? 18.10400 50.40400 72.52200 1.000 28.80019 145 LEU H O 1
ATOM 31026 N N . ILE H 1 146 ? 18.79200 50.59000 70.36700 1.000 29.60153 146 ILE H N 1
ATOM 31027 C CA . ILE H 1 146 ? 17.45100 50.50200 69.80300 1.000 28.90679 146 ILE H CA 1
ATOM 31028 C C . ILE H 1 146 ? 17.28600 49.11300 69.20800 1.000 27.75640 146 ILE H C 1
ATOM 31029 O O . ILE H 1 146 ? 17.89500 48.78900 68.18400 1.000 26.94071 146 ILE H O 1
ATOM 31045 N N . VAL H 1 147 ? 16.41000 48.30300 69.80100 1.000 23.53055 147 VAL H N 1
ATOM 31046 C CA . VAL H 1 147 ? 16.33000 46.91100 69.38200 1.000 31.83439 147 VAL H CA 1
ATOM 31047 C C . VAL H 1 147 ? 15.88400 46.80800 67.92200 1.000 36.73931 147 VAL H C 1
ATOM 31048 O O . VAL H 1 147 ? 16.32900 45.92500 67.18200 1.000 30.58743 147 VAL H O 1
ATOM 31061 N N . SER H 1 148 ? 14.98200 47.67800 67.48200 1.000 34.12750 148 SER H N 1
ATOM 31062 C CA . SER H 1 148 ? 14.54700 47.49600 66.10300 1.000 39.20577 148 SER H CA 1
ATOM 31063 C C . SER H 1 148 ? 15.65100 47.86100 65.10400 1.000 37.22834 148 SER H C 1
ATOM 31064 O O . SER H 1 148 ? 15.55600 47.47400 63.93200 1.000 36.49231 148 SER H O 1
ATOM 31072 N N . ALA H 1 149 ? 16.74900 48.48300 65.56000 1.000 30.78925 149 ALA H N 1
ATOM 31073 C CA . ALA H 1 149 ? 17.88400 48.82700 64.70700 1.000 33.92796 149 ALA H CA 1
ATOM 31074 C C . ALA H 1 149 ? 19.00800 47.79400 64.71200 1.000 32.28008 149 ALA H C 1
ATOM 31075 O O . ALA H 1 149 ? 19.98000 47.96300 63.97300 1.000 32.96983 149 ALA H O 1
ATOM 31082 N N . LEU H 1 150 ? 18.94000 46.76000 65.54000 1.000 26.84995 150 LEU H N 1
ATOM 31083 C CA . LEU H 1 150 ? 20.11500 45.94500 65.83000 1.000 26.77778 150 LEU H CA 1
ATOM 31084 C C . LEU H 1 150 ? 19.75900 44.46900 65.82700 1.000 28.10121 150 LEU H C 1
ATOM 31085 O O . LEU H 1 150 ? 18.70600 44.08800 66.33000 1.000 32.62515 150 LEU H O 1
ATOM 31101 N N . ASP H 1 151 ? 20.63600 43.62800 65.30100 1.000 34.38830 151 ASP H N 1
ATOM 31102 C CA . ASP H 1 151 ? 20.50300 42.22500 65.65400 1.000 29.40992 151 ASP H CA 1
ATOM 31103 C C . ASP H 1 151 ? 21.15000 41.96100 67.01900 1.000 31.18611 151 ASP H C 1
ATOM 31104 O O . ASP H 1 151 ? 21.89200 42.78400 67.56800 1.000 30.43525 151 ASP H O 1
ATOM 31113 N N . ASP H 1 152 ? 20.80000 40.80700 67.59000 1.000 33.47137 152 ASP H N 1
ATOM 31114 C CA . ASP H 1 152 ? 21.23000 40.44900 68.94400 1.000 34.27975 152 ASP H CA 1
ATOM 31115 C C . ASP H 1 152 ? 22.74500 40.51600 69.10900 1.000 29.67889 152 ASP H C 1
ATOM 31116 O O . ASP H 1 152 ? 23.24700 40.96600 70.15700 1.000 28.61172 152 ASP H O 1
ATOM 31125 N N . VAL H 1 153 ? 23.50000 40.04100 68.11000 1.000 32.52695 153 VAL H N 1
ATOM 31126 C CA . VAL H 1 153 ? 24.95500 39.99400 68.25300 1.000 27.53392 153 VAL H CA 1
ATOM 31127 C C . VAL H 1 153 ? 25.51500 41.40200 68.39500 1.000 26.47776 153 VAL H C 1
ATOM 31128 O O . VAL H 1 153 ? 26.28700 41.70400 69.31300 1.000 26.56383 153 VAL H O 1
ATOM 31141 N N . LEU H 1 154 ? 25.09600 42.30200 67.51400 1.000 27.57960 154 LEU H N 1
ATOM 31142 C CA . LEU H 1 154 ? 25.62300 43.66000 67.57100 1.000 29.78792 154 LEU H CA 1
ATOM 31143 C C . LEU H 1 154 ? 25.15700 44.36500 68.83700 1.000 24.17902 154 LEU H C 1
ATOM 31144 O O . LEU H 1 154 ? 25.93400 45.08300 69.47900 1.000 26.98752 154 LEU H O 1
ATOM 31160 N N . MET H 1 155 ? 23.89200 44.16100 69.21200 1.000 25.43013 155 MET H N 1
ATOM 31161 C CA . MET H 1 155 ? 23.36600 44.74500 70.43600 1.000 24.45864 155 MET H CA 1
ATOM 31162 C C . MET H 1 155 ? 24.21900 44.34000 71.62800 1.000 23.30305 155 MET H C 1
ATOM 31163 O O . MET H 1 155 ? 24.59200 45.18300 72.45000 1.000 25.71951 155 MET H O 1
ATOM 31177 N N . ALA H 1 156 ? 24.55900 43.04600 71.71800 1.000 25.70094 156 ALA H N 1
ATOM 31178 C CA . ALA H 1 156 ? 25.42600 42.55500 72.78400 1.000 27.75683 156 ALA H CA 1
ATOM 31179 C C . ALA H 1 156 ? 26.81100 43.19500 72.71000 1.000 30.66737 156 ALA H C 1
ATOM 31180 O O . ALA H 1 156 ? 27.37200 43.59900 73.73400 1.000 26.02856 156 ALA H O 1
ATOM 31187 N N . GLU H 1 157 ? 27.39700 43.26000 71.50800 1.000 28.53874 157 GLU H N 1
ATOM 31188 C CA . GLU H 1 157 ? 28.70900 43.88400 71.37000 1.000 26.25630 157 GLU H CA 1
ATOM 31189 C C . GLU H 1 157 ? 28.68000 45.34600 71.79300 1.000 24.36130 157 GLU H C 1
ATOM 31190 O O . GLU H 1 157 ? 29.61200 45.81400 72.45100 1.000 22.13971 157 GLU H O 1
ATOM 31202 N N . LEU H 1 158 ? 27.62800 46.09400 71.42300 1.000 24.72935 158 LEU H N 1
ATOM 31203 C CA . LEU H 1 158 ? 27.59800 47.50300 71.81300 1.000 21.48097 158 LEU H CA 1
ATOM 31204 C C . LEU H 1 158 ? 27.43000 47.63900 73.31400 1.000 20.84179 158 LEU H C 1
ATOM 31205 O O . LEU H 1 158 ? 28.05400 48.50800 73.92600 1.000 26.27958 158 LEU H O 1
ATOM 31221 N N . ALA H 1 159 ? 26.59500 46.78900 73.93200 1.000 23.01972 159 ALA H N 1
ATOM 31222 C CA . ALA H 1 159 ? 26.44700 46.84000 75.38800 1.000 23.78113 159 ALA H CA 1
ATOM 31223 C C . ALA H 1 159 ? 27.75800 46.47900 76.07400 1.000 19.56571 159 ALA H C 1
ATOM 31224 O O . ALA H 1 159 ? 28.12200 47.07500 77.10600 1.000 24.01705 159 ALA H O 1
ATOM 31231 N N . ALA H 1 160 ? 28.50900 45.53300 75.49800 1.000 27.03285 160 ALA H N 1
ATOM 31232 C CA . ALA H 1 160 ? 29.77900 45.14200 76.11800 1.000 27.56952 160 ALA H CA 1
ATOM 31233 C C . ALA H 1 160 ? 30.80100 46.26700 75.99600 1.000 27.00514 160 ALA H C 1
ATOM 31234 O O . ALA H 1 160 ? 31.58300 46.50900 76.91700 1.000 28.07504 160 ALA H O 1
ATOM 31241 N N . THR H 1 161 ? 30.78100 47.00600 74.88100 1.000 24.96736 161 THR H N 1
ATOM 31242 C CA . THR H 1 161 ? 31.65100 48.17100 74.76500 1.000 25.96142 161 THR H CA 1
ATOM 31243 C C . THR H 1 161 ? 31.28000 49.22700 75.79900 1.000 24.71780 161 THR H C 1
ATOM 31244 O O . THR H 1 161 ? 32.15800 49.83300 76.43400 1.000 25.39162 161 THR H O 1
ATOM 31255 N N . ALA H 1 162 ? 29.97600 49.46700 75.97600 1.000 29.35976 162 ALA H N 1
ATOM 31256 C CA . ALA H 1 162 ? 29.52200 50.44700 76.96100 1.000 26.07315 162 ALA H CA 1
ATOM 31257 C C . ALA H 1 162 ? 30.01200 50.08900 78.36400 1.000 30.55418 162 ALA H C 1
ATOM 31258 O O . ALA H 1 162 ? 30.49200 50.95000 79.11900 1.000 27.05248 162 ALA H O 1
ATOM 31265 N N . LYS H 1 163 ? 29.86700 48.82700 78.74500 1.000 32.43242 163 LYS H N 1
ATOM 31266 C CA . LYS H 1 163 ? 30.33800 48.40400 80.06300 1.000 28.94817 163 LYS H CA 1
ATOM 31267 C C . LYS H 1 163 ? 31.83900 48.59300 80.17200 1.000 33.83212 163 LYS H C 1
ATOM 31268 O O . LYS H 1 163 ? 32.34900 49.04100 81.20200 1.000 26.72214 163 LYS H O 1
ATOM 31287 N N . SER H 1 164 ? 32.55800 48.31800 79.08600 1.000 30.33312 164 SER H N 1
ATOM 31288 C CA . SER H 1 164 ? 33.99700 48.49300 79.09700 1.000 31.15906 164 SER H CA 1
ATOM 31289 C C . SER H 1 164 ? 34.40400 49.92000 79.45000 1.000 36.03743 164 SER H C 1
ATOM 31290 O O . SER H 1 164 ? 35.44000 50.13000 80.09300 1.000 41.73089 164 SER H O 1
ATOM 31298 N N . VAL H 1 165 ? 33.65700 50.92400 78.98700 1.000 29.96530 165 VAL H N 1
ATOM 31299 C CA . VAL H 1 165 ? 34.06900 52.31000 79.20100 1.000 27.54461 165 VAL H CA 1
ATOM 31300 C C . VAL H 1 165 ? 33.26200 52.97700 80.31700 1.000 30.03243 165 VAL H C 1
ATOM 31301 O O . VAL H 1 165 ? 33.37300 54.18500 80.51700 1.000 31.16816 165 VAL H O 1
ATOM 31314 N N . GLY H 1 166 ? 32.47500 52.20800 81.06600 1.000 28.10035 166 GLY H N 1
ATOM 31315 C CA . GLY H 1 166 ? 31.70700 52.75600 82.17000 1.000 29.48582 166 GLY H CA 1
ATOM 31316 C C . GLY H 1 166 ? 30.43200 53.47700 81.81600 1.000 30.53153 166 GLY H C 1
ATOM 31317 O O . GLY H 1 166 ? 30.00800 54.35300 82.57700 1.000 30.78299 166 GLY H O 1
ATOM 31321 N N . LEU H 1 167 ? 29.78000 53.11900 80.70900 1.000 32.68203 167 LEU H N 1
ATOM 31322 C CA . LEU H 1 167 ? 28.52300 53.74900 80.32100 1.000 26.29752 167 LEU H CA 1
ATOM 31323 C C . LEU H 1 167 ? 27.35300 52.88800 80.75800 1.000 29.00296 167 LEU H C 1
ATOM 31324 O O . LEU H 1 167 ? 27.38800 51.66200 80.64800 1.000 31.88424 167 LEU H O 1
ATOM 31340 N N . ASP H 1 168 ? 26.31400 53.54000 81.25400 1.000 28.25208 168 ASP H N 1
ATOM 31341 C CA . ASP H 1 168 ? 25.03800 52.87100 81.39800 1.000 24.09789 168 ASP H CA 1
ATOM 31342 C C . ASP H 1 168 ? 24.40100 52.66200 80.02100 1.000 27.90828 168 ASP H C 1
ATOM 31343 O O . ASP H 1 168 ? 24.81600 53.23600 79.00300 1.000 25.09464 168 ASP H O 1
ATOM 31352 N N . VAL H 1 169 ? 23.41200 51.79100 79.99300 1.000 28.43055 169 VAL H N 1
ATOM 31353 C CA . VAL H 1 169 ? 22.73300 51.39400 78.77400 1.000 29.89071 169 VAL H CA 1
ATOM 31354 C C . VAL H 1 169 ? 21.24700 51.52300 79.01600 1.000 30.65652 169 VAL H C 1
ATOM 31355 O O . VAL H 1 169 ? 20.73300 50.97100 79.99200 1.000 31.23312 169 VAL H O 1
ATOM 31368 N N . LEU H 1 170 ? 20.56000 52.23100 78.12300 1.000 29.69804 170 LEU H N 1
ATOM 31369 C CA . LEU H 1 170 ? 19.10800 52.18700 78.02400 1.000 30.14589 170 LEU H CA 1
ATOM 31370 C C . LEU H 1 170 ? 18.76400 51.46400 76.73100 1.000 27.58696 170 LEU H C 1
ATOM 31371 O O . LEU H 1 170 ? 19.18900 51.88400 75.64700 1.000 27.25914 170 LEU H O 1
ATOM 31387 N N . VAL H 1 171 ? 18.01200 50.37900 76.84100 1.000 24.73220 171 VAL H N 1
ATOM 31388 C CA . VAL H 1 171 ? 17.59100 49.60800 75.67600 1.000 28.02481 171 VAL H CA 1
ATOM 31389 C C . VAL H 1 171 ? 16.12500 49.91900 75.42300 1.000 36.11656 171 VAL H C 1
ATOM 31390 O O . VAL H 1 171 ? 15.30000 49.94400 76.35000 1.000 33.04227 171 VAL H O 1
ATOM 31403 N N . GLU H 1 172 ? 15.81200 50.20000 74.18100 1.000 26.66349 172 GLU H N 1
ATOM 31404 C CA . GLU H 1 172 ? 14.49700 50.69000 73.80900 1.000 31.60719 172 GLU H CA 1
ATOM 31405 C C . GLU H 1 172 ? 13.79800 49.62000 73.00500 1.000 30.57617 172 GLU H C 1
ATOM 31406 O O . GLU H 1 172 ? 14.31700 49.18300 71.97300 1.000 33.06202 172 GLU H O 1
ATOM 31418 N N . VAL H 1 173 ? 12.63500 49.18800 73.48900 1.000 30.88359 173 VAL H N 1
ATOM 31419 C CA . VAL H 1 173 ? 11.80800 48.20100 72.80500 1.000 26.96485 173 VAL H CA 1
ATOM 31420 C C . VAL H 1 173 ? 10.44300 48.80500 72.48000 1.000 31.90298 173 VAL H C 1
ATOM 31421 O O . VAL H 1 173 ? 10.00700 49.77100 73.09900 1.000 33.98962 173 VAL H O 1
ATOM 31434 N N . HIS H 1 174 ? 9.73400 48.16700 71.54000 1.000 38.98333 174 HIS H N 1
ATOM 31435 C CA . HIS H 1 174 ? 8.39900 48.59200 71.13200 1.000 38.63130 174 HIS H CA 1
ATOM 31436 C C . HIS H 1 174 ? 7.33600 47.51300 71.24100 1.000 38.40938 174 HIS H C 1
ATOM 31437 O O . HIS H 1 174 ? 6.15400 47.84800 71.25200 1.000 45.21385 174 HIS H O 1
ATOM 31451 N N . ASP H 1 175 ? 7.70500 46.24400 71.31800 1.000 39.30128 175 ASP H N 1
ATOM 31452 C CA . ASP H 1 175 ? 6.72600 45.17300 71.36000 1.000 38.16673 175 ASP H CA 1
ATOM 31453 C C . ASP H 1 175 ? 7.32600 44.03400 72.16800 1.000 43.07914 175 ASP H C 1
ATOM 31454 O O . ASP H 1 175 ? 8.46400 44.11100 72.64800 1.000 45.20721 175 ASP H O 1
ATOM 31463 N N . GLY H 1 176 ? 6.54600 42.97200 72.33300 1.000 38.53600 176 GLY H N 1
ATOM 31464 C CA . GLY H 1 176 ? 6.95100 41.91900 73.24300 1.000 40.26726 176 GLY H CA 1
ATOM 31465 C C . GLY H 1 176 ? 8.08100 41.07300 72.70100 1.000 39.04910 176 GLY H C 1
ATOM 31466 O O . GLY H 1 176 ? 8.90600 40.56700 73.47200 1.000 38.77914 176 GLY H O 1
ATOM 31470 N N . THR H 1 177 ? 8.13200 40.90000 71.37900 1.000 37.37494 177 THR H N 1
ATOM 31471 C CA . THR H 1 177 ? 9.25500 40.21400 70.74700 1.000 39.69266 177 THR H CA 1
ATOM 31472 C C . THR H 1 177 ? 10.56300 40.97100 70.96900 1.000 42.01966 177 THR H C 1
ATOM 31473 O O . THR H 1 177 ? 11.59100 40.36800 71.30000 1.000 36.44726 177 THR H O 1
ATOM 31484 N N . GLU H 1 178 ? 10.54700 42.29400 70.78800 1.000 38.14178 178 GLU H N 1
ATOM 31485 C CA . GLU H 1 178 ? 11.76000 43.06200 71.01900 1.000 35.66352 178 GLU H CA 1
ATOM 31486 C C . GLU H 1 178 ? 12.16700 42.97200 72.47700 1.000 37.56289 178 GLU H C 1
ATOM 31487 O O . GLU H 1 178 ? 13.35400 42.87800 72.79100 1.000 31.16624 178 GLU H O 1
ATOM 31499 N N . LEU H 1 179 ? 11.17900 42.96400 73.37200 1.000 33.24810 179 LEU H N 1
ATOM 31500 C CA . LEU H 1 179 ? 11.43900 42.88200 74.80200 1.000 42.77808 179 LEU H CA 1
ATOM 31501 C C . LEU H 1 179 ? 12.15100 41.58600 75.13900 1.000 34.15588 179 LEU H C 1
ATOM 31502 O O . LEU H 1 179 ? 13.14900 41.58000 75.86900 1.000 38.74409 179 LEU H O 1
ATOM 31518 N N . GLU H 1 180 ? 11.65400 40.48400 74.59600 1.000 37.24463 180 GLU H N 1
ATOM 31519 C CA . GLU H 1 180 ? 12.25500 39.18600 74.83800 1.000 38.43777 180 GLU H CA 1
ATOM 31520 C C . GLU H 1 180 ? 13.69800 39.15900 74.37500 1.000 38.65564 180 GLU H C 1
ATOM 31521 O O . GLU H 1 180 ? 14.56100 38.59600 75.05900 1.000 36.87269 180 GLU H O 1
ATOM 31533 N N . ARG H 1 181 ? 13.98600 39.73900 73.20500 1.000 36.91433 181 ARG H N 1
ATOM 31534 C CA . ARG H 1 181 ? 15.37900 39.78600 72.76200 1.000 39.66523 181 ARG H CA 1
ATOM 31535 C C . ARG H 1 181 ? 16.20800 40.62700 73.71100 1.000 31.02283 181 ARG H C 1
ATOM 31536 O O . ARG H 1 181 ? 17.31100 40.23400 74.09200 1.000 34.16510 181 ARG H O 1
ATOM 31557 N N . ALA H 1 182 ? 15.66100 41.75800 74.15500 1.000 31.43284 182 ALA H N 1
ATOM 31558 C CA . ALA H 1 182 ? 16.39800 42.62800 75.04900 1.000 29.34067 182 ALA H CA 1
ATOM 31559 C C . ALA H 1 182 ? 16.72400 41.92400 76.36400 1.000 33.17092 182 ALA H C 1
ATOM 31560 O O . ALA H 1 182 ? 17.87000 41.94900 76.81900 1.000 29.32876 182 ALA H O 1
ATOM 31567 N N . LEU H 1 183 ? 15.72300 41.28700 76.98600 1.000 32.02881 183 LEU H N 1
ATOM 31568 C CA . LEU H 1 183 ? 15.93200 40.63800 78.27500 1.000 37.08153 183 LEU H CA 1
ATOM 31569 C C . LEU H 1 183 ? 16.89600 39.47000 78.16000 1.000 34.03449 183 LEU H C 1
ATOM 31570 O O . LEU H 1 183 ? 17.72100 39.24400 79.05000 1.000 33.77263 183 LEU H O 1
ATOM 31586 N N . LYS H 1 184 ? 16.81700 38.72800 77.06900 1.000 36.22870 184 LYS H N 1
ATOM 31587 C CA . LYS H 1 184 ? 17.71800 37.60400 76.88300 1.000 36.70316 184 LYS H CA 1
ATOM 31588 C C . LYS H 1 184 ? 19.13000 38.05800 76.51400 1.000 40.36043 184 LYS H C 1
ATOM 31589 O O . LYS H 1 184 ? 20.09700 37.32600 76.75600 1.000 35.77290 184 LYS H O 1
ATOM 31608 N N . THR H 1 185 ? 19.28600 39.25400 75.94900 1.000 34.06858 185 THR H N 1
ATOM 31609 C CA . THR H 1 185 ? 20.60300 39.63800 75.44500 1.000 30.97884 185 THR H CA 1
ATOM 31610 C C . THR H 1 185 ? 21.36300 40.53500 76.40700 1.000 30.98460 185 THR H C 1
ATOM 31611 O O . THR H 1 185 ? 22.59000 40.44800 76.47700 1.000 32.83749 185 THR H O 1
ATOM 31622 N N . LEU H 1 186 ? 20.66500 41.38100 77.15500 1.000 27.55889 186 LEU H N 1
ATOM 31623 C CA . LEU H 1 186 ? 21.28200 42.44600 77.92300 1.000 28.65793 186 LEU H CA 1
ATOM 31624 C C . LEU H 1 186 ? 20.90400 42.33300 79.39200 1.000 34.35324 186 LEU H C 1
ATOM 31625 O O . LEU H 1 186 ? 19.78900 41.94900 79.73300 1.000 31.08482 186 LEU H O 1
ATOM 31641 N N . ASP H 1 187 ? 21.81000 42.74800 80.25600 1.000 31.03862 187 ASP H N 1
ATOM 31642 C CA . ASP H 1 187 ? 21.50300 42.73300 81.67100 1.000 35.54539 187 ASP H CA 1
ATOM 31643 C C . ASP H 1 187 ? 21.20300 44.12200 82.21800 1.000 36.92125 187 ASP H C 1
ATOM 31644 O O . ASP H 1 187 ? 20.92600 44.24200 83.41300 1.000 39.15033 187 ASP H O 1
ATOM 31653 N N . THR H 1 188 ? 21.18200 45.17000 81.38300 1.000 29.17933 188 THR H N 1
ATOM 31654 C CA . THR H 1 188 ? 20.94100 46.49700 81.94000 1.000 29.14936 188 THR H CA 1
ATOM 31655 C C . THR H 1 188 ? 19.59700 46.53700 82.67500 1.000 32.98340 188 THR H C 1
ATOM 31656 O O . THR H 1 188 ? 18.60600 45.95700 82.20800 1.000 31.77524 188 THR H O 1
ATOM 31667 N N . PRO H 1 189 ? 19.51300 47.25200 83.79500 1.000 28.31927 189 PRO H N 1
ATOM 31668 C CA . PRO H 1 189 ? 18.20900 47.47300 84.41500 1.000 32.00774 189 PRO H CA 1
ATOM 31669 C C . PRO H 1 189 ? 17.27900 48.40800 83.62600 1.000 39.65157 189 PRO H C 1
ATOM 31670 O O . PRO H 1 189 ? 16.06100 48.35500 83.84800 1.000 33.75048 189 PRO H O 1
ATOM 31681 N N . LEU H 1 190 ? 17.78300 49.25000 82.71600 1.000 31.66975 190 LEU H N 1
ATOM 31682 C CA . LEU H 1 190 ? 16.94400 50.26400 82.08500 1.000 33.28354 190 LEU H CA 1
ATOM 31683 C C . LEU H 1 190 ? 16.31000 49.70300 80.80500 1.000 36.70898 190 LEU H C 1
ATOM 31684 O O . LEU H 1 190 ? 16.98900 49.49800 79.78800 1.000 32.42626 190 LEU H O 1
ATOM 31700 N N . VAL H 1 191 ? 15.00500 49.48100 80.85200 1.000 29.41697 191 VAL H N 1
ATOM 31701 C CA . VAL H 1 191 ? 14.24600 48.96800 79.72600 1.000 28.80305 191 VAL H CA 1
ATOM 31702 C C . VAL H 1 191 ? 13.26900 50.06500 79.31700 1.000 34.01972 191 VAL H C 1
ATOM 31703 O O . VAL H 1 191 ? 12.26600 50.32200 79.99800 1.000 37.36900 191 VAL H O 1
ATOM 31716 N N . GLY H 1 192 ? 13.58700 50.74600 78.22200 1.000 35.18444 192 GLY H N 1
ATOM 31717 C CA . GLY H 1 192 ? 12.69100 51.73100 77.64700 1.000 34.67378 192 GLY H CA 1
ATOM 31718 C C . GLY H 1 192 ? 11.65100 51.08800 76.74400 1.000 32.08837 192 GLY H C 1
ATOM 31719 O O . GLY H 1 192 ? 11.94800 50.19300 75.95000 1.000 32.72874 192 GLY H O 1
ATOM 31723 N N . ILE H 1 193 ? 10.41900 51.53800 76.89500 1.000 34.51133 193 ILE H N 1
ATOM 31724 C CA . ILE H 1 193 ? 9.35500 51.17900 75.97300 1.000 36.71082 193 ILE H CA 1
ATOM 31725 C C . ILE H 1 193 ? 8.97200 52.45500 75.24700 1.000 36.85792 193 ILE H C 1
ATOM 31726 O O . ILE H 1 193 ? 8.63600 53.45800 75.89100 1.000 35.95395 193 ILE H O 1
ATOM 31742 N N . ASN H 1 194 ? 9.04000 52.42900 73.91400 1.000 40.99197 194 ASN H N 1
ATOM 31743 C CA . ASN H 1 194 ? 8.70900 53.60500 73.11600 1.000 38.32518 194 ASN H CA 1
ATOM 31744 C C . ASN H 1 194 ? 7.24100 53.51000 72.72700 1.000 35.73588 194 ASN H C 1
ATOM 31745 O O . ASN H 1 194 ? 6.82300 52.54900 72.07100 1.000 37.69706 194 ASN H O 1
ATOM 31756 N N . ASN H 1 195 ? 6.46200 54.49700 73.14900 1.000 40.93520 195 ASN H N 1
ATOM 31757 C CA . ASN H 1 195 ? 5.03600 54.51200 72.83300 1.000 46.88689 195 ASN H CA 1
ATOM 31758 C C . ASN H 1 195 ? 4.74200 54.95200 71.40000 1.000 45.46605 195 ASN H C 1
ATOM 31759 O O . ASN H 1 195 ? 3.64300 54.69200 70.89700 1.000 45.06815 195 ASN H O 1
ATOM 31770 N N . ARG H 1 196 ? 5.69700 55.59000 70.73300 1.000 42.42965 196 ARG H N 1
ATOM 31771 C CA . ARG H 1 196 ? 5.53500 56.01300 69.35000 1.000 45.16039 196 ARG H CA 1
ATOM 31772 C C . ARG H 1 196 ? 5.95100 54.87600 68.42100 1.000 43.75946 196 ARG H C 1
ATOM 31773 O O . ARG H 1 196 ? 7.10300 54.43500 68.45200 1.000 44.58981 196 ARG H O 1
ATOM 31794 N N . ASN H 1 197 ? 4.99700 54.37100 67.64400 1.000 41.71957 197 ASN H N 1
ATOM 31795 C CA . ASN H 1 197 ? 5.28100 53.46300 66.53600 1.000 47.15864 197 ASN H CA 1
ATOM 31796 C C . ASN H 1 197 ? 6.04800 54.21900 65.44800 1.000 48.50129 197 ASN H C 1
ATOM 31797 O O . ASN H 1 197 ? 5.59900 55.27000 64.98500 1.000 44.46452 197 ASN H O 1
ATOM 31808 N N . LEU H 1 198 ? 7.21300 53.71100 65.04900 1.000 45.17319 198 LEU H N 1
ATOM 31809 C CA . LEU H 1 198 ? 8.05200 54.45200 64.10800 1.000 46.25628 198 LEU H CA 1
ATOM 31810 C C . LEU H 1 198 ? 7.75300 54.12600 62.64400 1.000 48.16579 198 LEU H C 1
ATOM 31811 O O . LEU H 1 198 ? 8.25400 54.83000 61.75400 1.000 43.45457 198 LEU H O 1
ATOM 31827 N N . HIS H 1 199 ? 6.95300 53.08800 62.37500 1.000 47.84701 199 HIS H N 1
ATOM 31828 C CA . HIS H 1 199 ? 6.40400 52.89400 61.03500 1.000 50.41488 199 HIS H CA 1
ATOM 31829 C C . HIS H 1 199 ? 5.36300 53.97000 60.71900 1.000 52.11955 199 HIS H C 1
ATOM 31830 O O . HIS H 1 199 ? 5.39400 54.57300 59.64000 1.000 51.13147 199 HIS H O 1
ATOM 31844 N N . THR H 1 200 ? 4.45000 54.24200 61.67400 1.000 54.15534 200 THR H N 1
ATOM 31845 C CA . THR H 1 200 ? 3.29000 55.12000 61.49300 1.000 51.67361 200 THR H CA 1
ATOM 31846 C C . THR H 1 200 ? 3.37200 56.45300 62.22700 1.000 55.33146 200 THR H C 1
ATOM 31847 O O . THR H 1 200 ? 2.59400 57.35800 61.90900 1.000 53.00455 200 THR H O 1
ATOM 31858 N N . PHE H 1 201 ? 4.25200 56.58400 63.21800 1.000 51.51044 201 PHE H N 1
ATOM 31859 C CA . PHE H 1 201 ? 4.31500 57.71800 64.14300 1.000 48.37318 201 PHE H CA 1
ATOM 31860 C C . PHE H 1 201 ? 3.08700 57.83400 65.03300 1.000 50.17381 201 PHE H C 1
ATOM 31861 O O . PHE H 1 201 ? 2.96000 58.81600 65.77300 1.000 50.75363 201 PHE H O 1
ATOM 31878 N N . GLU H 1 202 ? 2.19300 56.85500 65.02100 1.000 43.19371 202 GLU H N 1
ATOM 31879 C CA . GLU H 1 202 ? 1.11700 56.86900 65.99800 1.000 43.63120 202 GLU H CA 1
ATOM 31880 C C . GLU H 1 202 ? 1.64900 56.57500 67.39400 1.000 50.51102 202 GLU H C 1
ATOM 31881 O O . GLU H 1 202 ? 2.48600 55.68700 67.58400 1.000 52.58711 202 GLU H O 1
ATOM 31893 N N . VAL H 1 203 ? 1.12500 57.30100 68.37800 1.000 45.89577 203 VAL H N 1
ATOM 31894 C CA . VAL H 1 203 ? 1.50300 57.14800 69.77500 1.000 46.62244 203 VAL H CA 1
ATOM 31895 C C . VAL H 1 203 ? 0.36200 56.49600 70.53800 1.000 55.52489 203 VAL H C 1
ATOM 31896 O O . VAL H 1 203 ? -0.77700 56.98900 70.51400 1.000 54.06653 203 VAL H O 1
ATOM 31909 N N . SER H 1 204 ? 0.68500 55.42500 71.26500 1.000 55.44211 204 SER H N 1
ATOM 31910 C CA . SER H 1 204 ? -0.22800 54.81400 72.22400 1.000 57.25035 204 SER H CA 1
ATOM 31911 C C . SER H 1 204 ? 0.50400 54.59000 73.53800 1.000 53.76475 204 SER H C 1
ATOM 31912 O O . SER H 1 204 ? 1.51100 53.87300 73.57400 1.000 56.43059 204 SER H O 1
ATOM 31920 N N . LEU H 1 205 ? -0.00100 55.19100 74.61600 1.000 48.13135 205 LEU H N 1
ATOM 31921 C CA . LEU H 1 205 ? 0.55600 54.91600 75.93200 1.000 51.66266 205 LEU H CA 1
ATOM 31922 C C . LEU H 1 205 ? 0.26200 53.49900 76.39800 1.000 58.37155 205 LEU H C 1
ATOM 31923 O O . LEU H 1 205 ? 0.81100 53.07800 77.42400 1.000 56.34939 205 LEU H O 1
ATOM 31939 N N . GLU H 1 206 ? -0.59500 52.76200 75.69200 1.000 48.26024 206 GLU H N 1
ATOM 31940 C CA . GLU H 1 206 ? -0.84300 51.38500 76.07300 1.000 51.49787 206 GLU H CA 1
ATOM 31941 C C . GLU H 1 206 ? 0.23800 50.45200 75.55600 1.000 50.72896 206 GLU H C 1
ATOM 31942 O O . GLU H 1 206 ? 0.28900 49.29800 75.98400 1.000 49.61521 206 GLU H O 1
ATOM 31954 N N . THR H 1 207 ? 1.10200 50.92100 74.65100 1.000 48.15879 207 THR H N 1
ATOM 31955 C CA . THR H 1 207 ? 2.28400 50.14000 74.30500 1.000 46.07088 207 THR H CA 1
ATOM 31956 C C . THR H 1 207 ? 3.08000 49.82700 75.56600 1.000 43.17196 207 THR H C 1
ATOM 31957 O O . THR H 1 207 ? 3.46000 48.67600 75.79700 1.000 40.87952 207 THR H O 1
ATOM 31968 N N . THR H 1 208 ? 3.27200 50.82700 76.43300 1.000 44.38823 208 THR H N 1
ATOM 31969 C CA . THR H 1 208 ? 3.89600 50.58500 77.72700 1.000 41.15071 208 THR H CA 1
ATOM 31970 C C . THR H 1 208 ? 3.01300 49.67600 78.58100 1.000 51.32074 208 THR H C 1
ATOM 31971 O O . THR H 1 208 ? 3.42900 48.58000 78.97700 1.000 47.91588 208 THR H O 1
ATOM 31982 N N . LEU H 1 209 ? 1.76100 50.09000 78.81900 1.000 52.40741 209 LEU H N 1
ATOM 31983 C CA . LEU H 1 209 ? 0.90400 49.40600 79.79100 1.000 49.66400 209 LEU H CA 1
ATOM 31984 C C . LEU H 1 209 ? 0.70200 47.93000 79.45500 1.000 44.27809 209 LEU H C 1
ATOM 31985 O O . LEU H 1 209 ? 0.68700 47.08300 80.35600 1.000 47.31452 209 LEU H O 1
ATOM 32001 N N . ASP H 1 210 ? 0.52900 47.60000 78.17400 1.000 41.43198 210 ASP H N 1
ATOM 32002 C CA . ASP H 1 210 ? 0.36300 46.21000 77.74800 1.000 43.10845 210 ASP H CA 1
ATOM 32003 C C . ASP H 1 210 ? 1.58900 45.32100 77.98900 1.000 49.82811 210 ASP H C 1
ATOM 32004 O O . ASP H 1 210 ? 1.47000 44.09300 77.86900 1.000 43.96098 210 ASP H O 1
ATOM 32013 N N . LEU H 1 211 ? 2.76700 45.89100 78.27200 1.000 48.89663 211 LEU H N 1
ATOM 32014 C CA . LEU H 1 211 ? 3.99200 45.10600 78.41400 1.000 46.30214 211 LEU H CA 1
ATOM 32015 C C . LEU H 1 211 ? 4.45300 44.97100 79.85600 1.000 47.44030 211 LEU H C 1
ATOM 32016 O O . LEU H 1 211 ? 5.31400 44.13500 80.13500 1.000 40.95726 211 LEU H O 1
ATOM 32032 N N . LEU H 1 212 ? 3.91400 45.76600 80.77300 1.000 43.82041 212 LEU H N 1
ATOM 32033 C CA . LEU H 1 212 ? 4.36000 45.69400 82.15800 1.000 50.20026 212 LEU H CA 1
ATOM 32034 C C . LEU H 1 212 ? 4.39000 44.28000 82.73900 1.000 43.47901 212 LEU H C 1
ATOM 32035 O O . LEU H 1 212 ? 5.36800 43.95300 83.43300 1.000 42.69542 212 LEU H O 1
ATOM 32051 N N . PRO H 1 213 ? 3.41100 43.40600 82.50900 1.000 42.21872 213 PRO H N 1
ATOM 32052 C CA . PRO H 1 213 ? 3.46600 42.09400 83.17300 1.000 41.80198 213 PRO H CA 1
ATOM 32053 C C . PRO H 1 213 ? 4.56500 41.20300 82.63200 1.000 42.13146 213 PRO H C 1
ATOM 32054 O O . PRO H 1 213 ? 4.95900 40.24100 83.30500 1.000 37.05415 213 PRO H O 1
ATOM 32065 N N . GLU H 1 214 ? 5.09800 41.51600 81.46100 1.000 40.85277 214 GLU H N 1
ATOM 32066 C CA . GLU H 1 214 ? 6.18400 40.75500 80.86500 1.000 38.20559 214 GLU H CA 1
ATOM 32067 C C . GLU H 1 214 ? 7.54300 41.25100 81.31400 1.000 33.78630 214 GLU H C 1
ATOM 32068 O O . GLU H 1 214 ? 8.55300 40.60900 81.02700 1.000 34.17914 214 GLU H O 1
ATOM 32080 N N . ILE H 1 215 ? 7.58400 42.35400 82.04200 1.000 36.96729 215 ILE H N 1
ATOM 32081 C CA . ILE H 1 215 ? 8.84400 42.96600 82.41500 1.000 34.96671 215 ILE H CA 1
ATOM 32082 C C . ILE H 1 215 ? 9.29100 42.41000 83.75900 1.000 40.88796 215 ILE H C 1
ATOM 32083 O O . ILE H 1 215 ? 8.51300 42.41900 84.72100 1.000 36.46968 215 ILE H O 1
ATOM 32099 N N . PRO H 1 216 ? 10.52000 41.91900 83.87100 1.000 35.30748 216 PRO H N 1
ATOM 32100 C CA . PRO H 1 216 ? 10.97200 41.36000 85.14800 1.000 37.68653 216 PRO H CA 1
ATOM 32101 C C . PRO H 1 216 ? 10.97300 42.40100 86.24900 1.000 38.18096 216 PRO H C 1
ATOM 32102 O O . PRO H 1 216 ? 11.08000 43.60400 86.00100 1.000 35.72857 216 PRO H O 1
ATOM 32113 N N . ARG H 1 217 ? 10.87000 41.90300 87.48800 1.000 39.98526 217 ARG H N 1
ATOM 32114 C CA . ARG H 1 217 ? 10.91800 42.76600 88.66300 1.000 42.88939 217 ARG H CA 1
ATOM 32115 C C . ARG H 1 217 ? 12.23700 43.48800 88.77800 1.000 36.08895 217 ARG H C 1
ATOM 32116 O O . ARG H 1 217 ? 12.28400 44.59400 89.32800 1.000 37.62499 217 ARG H O 1
ATOM 32137 N N . ASP H 1 218 ? 13.32500 42.87900 88.31600 1.000 37.53009 218 ASP H N 1
ATOM 32138 C CA . ASP H 1 218 ? 14.62400 43.50800 88.48100 1.000 32.98916 218 ASP H CA 1
ATOM 32139 C C . ASP H 1 218 ? 14.98100 44.44900 87.33700 1.000 34.95801 218 ASP H C 1
ATOM 32140 O O . ASP H 1 218 ? 16.14200 44.84500 87.21400 1.000 37.77690 218 ASP H O 1
ATOM 32149 N N . ARG H 1 219 ? 14.01200 44.83100 86.51600 1.000 34.81956 219 ARG H N 1
ATOM 32150 C CA . ARG H 1 219 ? 14.21600 45.88200 85.52600 1.000 36.01476 219 ARG H CA 1
ATOM 32151 C C . ARG H 1 219 ? 13.31900 47.06900 85.83800 1.000 36.19399 219 ARG H C 1
ATOM 32152 O O . ARG H 1 219 ? 12.21300 46.91000 86.35700 1.000 40.47797 219 ARG H O 1
ATOM 32173 N N . LEU H 1 220 ? 13.82400 48.25900 85.51500 1.000 36.68157 220 LEU H N 1
ATOM 32174 C CA . LEU H 1 220 ? 13.09600 49.51900 85.62600 1.000 35.54921 220 LEU H CA 1
ATOM 32175 C C . LEU H 1 220 ? 12.51100 49.92200 84.27100 1.000 40.61590 220 LEU H C 1
ATOM 32176 O O . LEU H 1 220 ? 13.26000 50.11800 83.30100 1.000 37.42036 220 LEU H O 1
ATOM 32192 N N . VAL H 1 221 ? 11.18100 50.06400 84.20100 1.000 42.73204 221 VAL H N 1
ATOM 32193 C CA . VAL H 1 221 ? 10.53100 50.55400 82.98300 1.000 41.12779 221 VAL H CA 1
ATOM 32194 C C . VAL H 1 221 ? 10.76000 52.04900 82.85200 1.000 42.11428 221 VAL H C 1
ATOM 32195 O O . VAL H 1 221 ? 10.51900 52.81100 83.79500 1.000 42.07621 221 VAL H O 1
ATOM 32208 N N . VAL H 1 222 ? 11.24400 52.46600 81.68500 1.000 36.34242 222 VAL H N 1
ATOM 32209 C CA . VAL H 1 222 ? 11.31500 53.87000 81.29700 1.000 33.58881 222 VAL H CA 1
ATOM 32210 C C . VAL H 1 222 ? 10.35100 54.04200 80.13700 1.000 35.80922 222 VAL H C 1
ATOM 32211 O O . VAL H 1 222 ? 10.59900 53.53200 79.03500 1.000 39.16034 222 VAL H O 1
ATOM 32224 N N . THR H 1 223 ? 9.23400 54.72200 80.37300 1.000 37.85966 223 THR H N 1
ATOM 32225 C CA . THR H 1 223 ? 8.26400 54.91800 79.30900 1.000 34.09682 223 THR H CA 1
ATOM 32226 C C . THR H 1 223 ? 8.68100 56.12700 78.48600 1.000 32.00643 223 THR H C 1
ATOM 32227 O O . THR H 1 223 ? 9.15100 57.13100 79.03400 1.000 35.70320 223 THR H O 1
ATOM 32238 N N . GLU H 1 224 ? 8.54300 56.01000 77.16400 1.000 39.54221 224 GLU H N 1
ATOM 32239 C CA . GLU H 1 224 ? 9.08700 56.98800 76.21100 1.000 43.22780 224 GLU H CA 1
ATOM 32240 C C . GLU H 1 224 ? 8.01900 57.42900 75.22700 1.000 32.87910 224 GLU H C 1
ATOM 32241 O O . GLU H 1 224 ? 7.36000 56.58300 74.60600 1.000 33.98172 224 GLU H O 1
ATOM 32253 N N . SER H 1 225 ? 7.90400 58.74700 75.04600 1.000 37.34125 225 SER H N 1
ATOM 32254 C CA . SER H 1 225 ? 7.01800 59.36200 74.06500 1.000 40.44146 225 SER H CA 1
ATOM 32255 C C . SER H 1 225 ? 5.56200 59.37700 74.52300 1.000 48.44836 225 SER H C 1
ATOM 32256 O O . SER H 1 225 ? 5.06500 58.40100 75.09800 1.000 40.52133 225 SER H O 1
ATOM 32264 N N . GLY H 1 226 ? 4.86600 60.48600 74.26000 1.000 51.17766 226 GLY H N 1
ATOM 32265 C CA . GLY H 1 226 ? 3.44100 60.55800 74.49700 1.000 44.71810 226 GLY H CA 1
ATOM 32266 C C . GLY H 1 226 ? 3.05300 61.14100 75.83200 1.000 50.58309 226 GLY H C 1
ATOM 32267 O O . GLY H 1 226 ? 1.85700 61.28700 76.10400 1.000 55.63695 226 GLY H O 1
ATOM 32271 N N . ILE H 1 227 ? 4.02000 61.46100 76.68300 1.000 47.92862 227 ILE H N 1
ATOM 32272 C CA . ILE H 1 227 ? 3.72200 62.08900 77.96000 1.000 52.56619 227 ILE H CA 1
ATOM 32273 C C . ILE H 1 227 ? 3.48200 63.56500 77.67300 1.000 57.45539 227 ILE H C 1
ATOM 32274 O O . ILE H 1 227 ? 4.42100 64.31600 77.39200 1.000 56.57581 227 ILE H O 1
ATOM 32290 N N . LEU H 1 228 ? 2.21800 63.97500 77.71300 1.000 60.88715 228 LEU H N 1
ATOM 32291 C CA . LEU H 1 228 ? 1.82600 65.32800 77.34300 1.000 57.26059 228 LEU H CA 1
ATOM 32292 C C . LEU H 1 228 ? 1.12800 66.10000 78.44900 1.000 54.38629 228 LEU H C 1
ATOM 32293 O O . LEU H 1 228 ? 1.29500 67.31800 78.51800 1.000 58.83650 228 LEU H O 1
ATOM 32309 N N . ASN H 1 229 ? 0.38700 65.42900 79.32900 1.000 56.34757 229 ASN H N 1
ATOM 32310 C CA . ASN H 1 229 ? -0.44700 66.09700 80.31700 1.000 61.08522 229 ASN H CA 1
ATOM 32311 C C . ASN H 1 229 ? -0.38500 65.34600 81.63900 1.000 62.51243 229 ASN H C 1
ATOM 32312 O O . ASN H 1 229 ? 0.02300 64.18200 81.69700 1.000 63.82262 229 ASN H O 1
ATOM 32323 N N . ARG H 1 230 ? -0.82000 66.02000 82.70800 1.000 66.00545 230 ARG H N 1
ATOM 32324 C CA . ARG H 1 230 ? -0.74600 65.41300 84.03100 1.000 66.49472 230 ARG H CA 1
ATOM 32325 C C . ARG H 1 230 ? -1.50000 64.09200 84.08100 1.000 57.26527 230 ARG H C 1
ATOM 32326 O O . ARG H 1 230 ? -1.13500 63.19700 84.84900 1.000 60.00486 230 ARG H O 1
ATOM 32347 N N . ALA H 1 231 ? -2.54200 63.93900 83.27600 1.000 51.59315 231 ALA H N 1
ATOM 32348 C CA . ALA H 1 231 ? -3.27400 62.67900 83.31100 1.000 55.18993 231 ALA H CA 1
ATOM 32349 C C . ALA H 1 231 ? -2.40200 61.54700 82.80200 1.000 59.22461 231 ALA H C 1
ATOM 32350 O O . ALA H 1 231 ? -2.35100 60.46700 83.40800 1.000 56.97870 231 ALA H O 1
ATOM 32357 N N . ASP H 1 232 ? -1.68500 61.79400 81.70300 1.000 59.40109 232 ASP H N 1
ATOM 32358 C CA . ASP H 1 232 ? -0.73300 60.82000 81.18900 1.000 55.97954 232 ASP H CA 1
ATOM 32359 C C . ASP H 1 232 ? 0.22200 60.35300 82.28500 1.000 50.93038 232 ASP H C 1
ATOM 32360 O O . ASP H 1 232 ? 0.39200 59.14900 82.49900 1.000 45.48262 232 ASP H O 1
ATOM 32369 N N . VAL H 1 233 ? 0.84300 61.30000 83.00000 1.000 51.77846 233 VAL H N 1
ATOM 32370 C CA . VAL H 1 233 ? 1.79000 60.96100 84.06100 1.000 50.16791 233 VAL H CA 1
ATOM 32371 C C . VAL H 1 233 ? 1.10900 60.14200 85.14100 1.000 57.79962 233 VAL H C 1
ATOM 32372 O O . VAL H 1 233 ? 1.73800 59.28500 85.77900 1.000 54.27575 233 VAL H O 1
ATOM 32385 N N . GLU H 1 234 ? -0.17700 60.39900 85.37500 1.000 61.50027 234 GLU H N 1
ATOM 32386 C CA . GLU H 1 234 ? -0.88900 59.76000 86.47100 1.000 63.06021 234 GLU H CA 1
ATOM 32387 C C . GLU H 1 234 ? -1.22700 58.32100 86.12800 1.000 53.81298 234 GLU H C 1
ATOM 32388 O O . GLU H 1 234 ? -1.04700 57.42500 86.95500 1.000 59.93951 234 GLU H O 1
ATOM 32400 N N . LEU H 1 235 ? -1.70200 58.07900 84.91100 1.000 51.22591 235 LEU H N 1
ATOM 32401 C CA . LEU H 1 235 ? -1.98700 56.71300 84.48200 1.000 57.27704 235 LEU H CA 1
ATOM 32402 C C . LEU H 1 235 ? -0.74300 55.82800 84.54600 1.000 62.04303 235 LEU H C 1
ATOM 32403 O O . LEU H 1 235 ? -0.84400 54.61600 84.78800 1.000 56.38760 235 LEU H O 1
ATOM 32419 N N . MET H 1 236 ? 0.43600 56.40400 84.30900 1.000 59.99711 236 MET H N 1
ATOM 32420 C CA . MET H 1 236 ? 1.65800 55.61200 84.39200 1.000 61.38975 236 MET H CA 1
ATOM 32421 C C . MET H 1 236 ? 2.00600 55.33100 85.84400 1.000 56.32404 236 MET H C 1
ATOM 32422 O O . MET H 1 236 ? 2.27000 54.18400 86.21700 1.000 54.75164 236 MET H O 1
ATOM 32436 N N . GLU H 1 237 ? 1.97200 56.37300 86.68200 1.000 59.11685 237 GLU H N 1
ATOM 32437 C CA . GLU H 1 237 ? 2.36700 56.23100 88.07800 1.000 60.04732 237 GLU H CA 1
ATOM 32438 C C . GLU H 1 237 ? 1.46100 55.24500 88.80200 1.000 62.31232 237 GLU H C 1
ATOM 32439 O O . GLU H 1 237 ? 1.92800 54.46100 89.63800 1.000 62.34594 237 GLU H O 1
ATOM 32451 N N . VAL H 1 238 ? 0.16600 55.25500 88.47400 1.000 61.04373 238 VAL H N 1
ATOM 32452 C CA . VAL H 1 238 ? -0.78700 54.32800 89.07600 1.000 64.03588 238 VAL H CA 1
ATOM 32453 C C . VAL H 1 238 ? -0.45900 52.88900 88.71900 1.000 63.28233 238 VAL H C 1
ATOM 32454 O O . VAL H 1 238 ? -0.79100 51.97000 89.47300 1.000 65.80425 238 VAL H O 1
ATOM 32467 N N . SER H 1 239 ? 0.14500 52.65300 87.55900 1.000 65.71830 239 SER H N 1
ATOM 32468 C CA . SER H 1 239 ? 0.55600 51.30400 87.19400 1.000 63.04747 239 SER H CA 1
ATOM 32469 C C . SER H 1 239 ? 2.01400 51.04400 87.53400 1.000 53.40503 239 SER H C 1
ATOM 32470 O O . SER H 1 239 ? 2.60300 50.09100 87.02400 1.000 53.82041 239 SER H O 1
ATOM 32478 N N . GLU H 1 240 ? 2.59900 51.89500 88.37400 1.000 59.69125 240 GLU H N 1
ATOM 32479 C CA . GLU H 1 240 ? 3.92500 51.70400 88.95600 1.000 65.73834 240 GLU H CA 1
ATOM 32480 C C . GLU H 1 240 ? 5.05500 51.96100 87.95500 1.000 58.32184 240 GLU H C 1
ATOM 32481 O O . GLU H 1 240 ? 6.16600 51.45200 88.11600 1.000 56.63222 240 GLU H O 1
ATOM 32493 N N . VAL H 1 241 ? 4.80400 52.78800 86.94300 1.000 55.88132 241 VAL H N 1
ATOM 32494 C CA . VAL H 1 241 ? 5.85600 53.31700 86.08400 1.000 52.17485 241 VAL H CA 1
ATOM 32495 C C . VAL H 1 241 ? 6.23100 54.67300 86.63500 1.000 45.57260 241 VAL H C 1
ATOM 32496 O O . VAL H 1 241 ? 5.39400 55.57900 86.69500 1.000 51.45981 241 VAL H O 1
ATOM 32509 N N . TYR H 1 242 ? 7.47500 54.81200 87.06700 1.000 44.28939 242 TYR H N 1
ATOM 32510 C CA . TYR H 1 242 ? 7.94800 56.06300 87.62600 1.000 51.21472 242 TYR H CA 1
ATOM 32511 C C . TYR H 1 242 ? 9.05600 56.70700 86.80600 1.000 47.53415 242 TYR H C 1
ATOM 32512 O O . TYR H 1 242 ? 9.49800 57.80600 87.15700 1.000 44.44783 242 TYR H O 1
ATOM 32530 N N . ALA H 1 243 ? 9.52400 56.07500 85.73300 1.000 45.84847 243 ALA H N 1
ATOM 32531 C CA . ALA H 1 243 ? 10.61100 56.64100 84.94600 1.000 42.67113 243 ALA H CA 1
ATOM 32532 C C . ALA H 1 243 ? 10.09700 57.04100 83.56400 1.000 41.85998 243 ALA H C 1
ATOM 32533 O O . ALA H 1 243 ? 9.35000 56.29500 82.92200 1.000 36.34006 243 ALA H O 1
ATOM 32540 N N . PHE H 1 244 ? 10.50700 58.22600 83.11000 1.000 46.29888 244 PHE H N 1
ATOM 32541 C CA . PHE H 1 244 ? 9.89800 58.87000 81.95100 1.000 45.46853 244 PHE H CA 1
ATOM 32542 C C . PHE H 1 244 ? 10.97000 59.48100 81.06100 1.000 39.33544 244 PHE H C 1
ATOM 32543 O O . PHE H 1 244 ? 11.93600 60.07000 81.55600 1.000 38.41311 244 PHE H O 1
ATOM 32560 N N . LEU H 1 245 ? 10.77800 59.37200 79.74900 1.000 40.45537 245 LEU H N 1
ATOM 32561 C CA . LEU H 1 245 ? 11.56100 60.13000 78.77900 1.000 40.81889 245 LEU H CA 1
ATOM 32562 C C . LEU H 1 245 ? 10.60700 61.09000 78.07700 1.000 40.79787 245 LEU H C 1
ATOM 32563 O O . LEU H 1 245 ? 9.68800 60.64800 77.38100 1.000 36.80488 245 LEU H O 1
ATOM 32579 N N . VAL H 1 246 ? 10.81700 62.39600 78.26300 1.000 42.29132 246 VAL H N 1
ATOM 32580 C CA . VAL H 1 246 ? 9.86600 63.40000 77.79500 1.000 43.63843 246 VAL H CA 1
ATOM 32581 C C . VAL H 1 246 ? 10.60900 64.52100 77.08700 1.000 43.03183 246 VAL H C 1
ATOM 32582 O O . VAL H 1 246 ? 11.54800 65.09900 77.64900 1.000 37.56071 246 VAL H O 1
ATOM 32595 N N . GLY H 1 247 ? 10.15800 64.84900 75.86900 1.000 46.75225 247 GLY H N 1
ATOM 32596 C CA . GLY H 1 247 ? 10.76700 65.88900 75.06000 1.000 49.37595 247 GLY H CA 1
ATOM 32597 C C . GLY H 1 247 ? 9.80300 66.97400 74.59800 1.000 53.18789 247 GLY H C 1
ATOM 32598 O O . GLY H 1 247 ? 9.89900 68.13400 75.01700 1.000 51.34739 247 GLY H O 1
ATOM 32602 N N . GLU H 1 248 ? 8.86900 66.59200 73.72900 1.000 51.19697 248 GLU H N 1
ATOM 32603 C CA . GLU H 1 248 ? 8.00200 67.55400 73.05000 1.000 58.85940 248 GLU H CA 1
ATOM 32604 C C . GLU H 1 248 ? 7.29100 68.47200 74.03900 1.000 56.69893 248 GLU H C 1
ATOM 32605 O O . GLU H 1 248 ? 7.35900 69.70000 73.92800 1.000 49.39799 248 GLU H O 1
ATOM 32617 N N . ALA H 1 249 ? 6.59400 67.88100 75.01200 1.000 54.03943 249 ALA H N 1
ATOM 32618 C CA . ALA H 1 249 ? 5.82000 68.65800 75.97000 1.000 56.14502 249 ALA H CA 1
ATOM 32619 C C . ALA H 1 249 ? 6.64700 69.75200 76.64400 1.000 57.07826 249 ALA H C 1
ATOM 32620 O O . ALA H 1 249 ? 6.10400 70.79300 77.02600 1.000 62.72866 249 ALA H O 1
ATOM 32627 N N . PHE H 1 250 ? 7.94700 69.54400 76.81200 1.000 52.20091 250 PHE H N 1
ATOM 32628 C CA . PHE H 1 250 ? 8.76500 70.57500 77.43800 1.000 55.17592 250 PHE H CA 1
ATOM 32629 C C . PHE H 1 250 ? 9.35400 71.53300 76.41000 1.000 59.17388 250 PHE H C 1
ATOM 32630 O O . PHE H 1 250 ? 9.47100 72.73500 76.67800 1.000 58.83159 250 PHE H O 1
ATOM 32647 N N . MET H 1 251 ? 9.75500 71.01500 75.24300 1.000 57.26144 251 MET H N 1
ATOM 32648 C CA . MET H 1 251 ? 10.35300 71.84900 74.20900 1.000 60.04868 251 MET H CA 1
ATOM 32649 C C . MET H 1 251 ? 9.35600 72.84300 73.62800 1.000 64.04289 251 MET H C 1
ATOM 32650 O O . MET H 1 251 ? 9.77000 73.87600 73.08700 1.000 53.99008 251 MET H O 1
ATOM 32664 N N . ARG H 1 252 ? 8.06100 72.53900 73.71100 1.000 61.99981 252 ARG H N 1
ATOM 32665 C CA . ARG H 1 252 ? 7.01800 73.41500 73.20700 1.000 67.75338 252 ARG H CA 1
ATOM 32666 C C . ARG H 1 252 ? 6.57000 74.47000 74.21700 1.000 70.89946 252 ARG H C 1
ATOM 32667 O O . ARG H 1 252 ? 5.82700 75.38400 73.84100 1.000 75.07156 252 ARG H O 1
ATOM 32688 N N . ALA H 1 253 ? 6.99500 74.37200 75.47500 1.000 63.30776 253 ALA H N 1
ATOM 32689 C CA . ALA H 1 253 ? 6.53000 75.25700 76.53100 1.000 65.81432 253 ALA H CA 1
ATOM 32690 C C . ALA H 1 253 ? 7.50900 76.40600 76.74900 1.000 66.80444 253 ALA H C 1
ATOM 32691 O O . ALA H 1 253 ? 8.68800 76.32100 76.39900 1.000 66.51035 253 ALA H O 1
ATOM 32698 N N . ASP H 1 254 ? 6.99400 77.49400 77.33700 1.000 74.64084 254 ASP H N 1
ATOM 32699 C CA . ASP H 1 254 ? 7.80800 78.67700 77.61700 1.000 72.33206 254 ASP H CA 1
ATOM 32700 C C . ASP H 1 254 ? 9.05500 78.30600 78.40400 1.000 69.80198 254 ASP H C 1
ATOM 32701 O O . ASP H 1 254 ? 10.18300 78.49500 77.93700 1.000 68.77939 254 ASP H O 1
ATOM 32710 N N . ASP H 1 255 ? 8.86300 77.80900 79.62500 1.000 65.13803 255 ASP H N 1
ATOM 32711 C CA . ASP H 1 255 ? 9.96600 77.35400 80.46300 1.000 68.82648 255 ASP H CA 1
ATOM 32712 C C . ASP H 1 255 ? 9.86400 75.83800 80.58500 1.000 74.85494 255 ASP H C 1
ATOM 32713 O O . ASP H 1 255 ? 8.95600 75.33600 81.27300 1.000 69.87723 255 ASP H O 1
ATOM 32722 N N . PRO H 1 256 ? 10.73900 75.07300 79.91900 1.000 69.57478 256 PRO H N 1
ATOM 32723 C CA . PRO H 1 256 ? 10.61400 73.60400 79.97100 1.000 63.41090 256 PRO H CA 1
ATOM 32724 C C . PRO H 1 256 ? 10.68200 73.02200 81.37900 1.000 57.31899 256 PRO H C 1
ATOM 32725 O O . PRO H 1 256 ? 9.94400 72.07800 81.68600 1.000 56.49218 256 PRO H O 1
ATOM 32736 N N . GLY H 1 257 ? 11.54800 73.55000 82.24700 1.000 56.24797 257 GLY H N 1
ATOM 32737 C CA . GLY H 1 257 ? 11.64000 73.02200 83.60000 1.000 62.58802 257 GLY H CA 1
ATOM 32738 C C . GLY H 1 257 ? 10.38700 73.26400 84.41600 1.000 68.15805 257 GLY H C 1
ATOM 32739 O O . GLY H 1 257 ? 10.02300 72.44400 85.26600 1.000 59.12001 257 GLY H O 1
ATOM 32743 N N . LEU H 1 258 ? 9.71300 74.38800 84.17000 1.000 71.21106 258 LEU H N 1
ATOM 32744 C CA . LEU H 1 258 ? 8.44500 74.67200 84.82800 1.000 63.99147 258 LEU H CA 1
ATOM 32745 C C . LEU H 1 258 ? 7.37100 73.69900 84.36900 1.000 60.37994 258 LEU H C 1
ATOM 32746 O O . LEU H 1 258 ? 6.63600 73.13300 85.18700 1.000 64.74644 258 LEU H O 1
ATOM 32762 N N . GLU H 1 259 ? 7.27700 73.47700 83.05800 1.000 60.15402 259 GLU H N 1
ATOM 32763 C CA . GLU H 1 259 ? 6.35500 72.46900 82.53900 1.000 66.39132 259 GLU H CA 1
ATOM 32764 C C . GLU H 1 259 ? 6.65100 71.09800 83.13100 1.000 64.44151 259 GLU H C 1
ATOM 32765 O O . GLU H 1 259 ? 5.72700 70.32800 83.42100 1.000 61.11598 259 GLU H O 1
ATOM 32777 N N . LEU H 1 260 ? 7.93800 70.76200 83.29300 1.000 61.54088 260 LEU H N 1
ATOM 32778 C CA . LEU H 1 260 ? 8.29600 69.49700 83.93100 1.000 66.25102 260 LEU H CA 1
ATOM 32779 C C . LEU H 1 260 ? 7.70600 69.43000 85.33000 1.000 64.74756 260 LEU H C 1
ATOM 32780 O O . LEU H 1 260 ? 7.00300 68.47400 85.67900 1.000 58.58570 260 LEU H O 1
ATOM 32796 N N . LYS H 1 261 ? 7.97700 70.45800 86.13900 1.000 67.52435 261 LYS H N 1
ATOM 32797 C CA . LYS H 1 261 ? 7.43000 70.52600 87.49100 1.000 65.50765 261 LYS H CA 1
ATOM 32798 C C . LYS H 1 261 ? 5.91200 70.41100 87.48500 1.000 64.14533 261 LYS H C 1
ATOM 32799 O O . LYS H 1 261 ? 5.33600 69.67200 88.29000 1.000 60.47706 261 LYS H O 1
ATOM 32818 N N . ARG H 1 262 ? 5.24700 71.12100 86.57200 1.000 67.60342 262 ARG H N 1
ATOM 32819 C CA . ARG H 1 262 ? 3.78600 71.09700 86.53900 1.000 73.44061 262 ARG H CA 1
ATOM 32820 C C . ARG H 1 262 ? 3.25700 69.70100 86.23700 1.000 69.84098 262 ARG H C 1
ATOM 32821 O O . ARG H 1 262 ? 2.27900 69.25700 86.84900 1.000 69.44691 262 ARG H O 1
ATOM 32842 N N . LEU H 1 263 ? 3.88300 68.99600 85.28500 1.000 71.62405 263 LEU H N 1
ATOM 32843 C CA . LEU H 1 263 ? 3.44200 67.64800 84.93300 1.000 65.09077 263 LEU H CA 1
ATOM 32844 C C . LEU H 1 263 ? 3.79300 66.62500 86.00400 1.000 64.16679 263 LEU H C 1
ATOM 32845 O O . LEU H 1 263 ? 3.08900 65.62100 86.14600 1.000 62.96105 263 LEU H O 1
ATOM 32861 N N . PHE H 1 264 ? 4.87900 66.83900 86.74200 1.000 62.26007 264 PHE H N 1
ATOM 32862 C CA . PHE H 1 264 ? 5.43100 65.79300 87.59000 1.000 69.71669 264 PHE H CA 1
ATOM 32863 C C . PHE H 1 264 ? 5.44100 66.11300 89.08100 1.000 67.77027 264 PHE H C 1
ATOM 32864 O O . PHE H 1 264 ? 5.32100 65.18400 89.88300 1.000 63.96328 264 PHE H O 1
ATOM 32881 N N . PHE H 1 265 ? 5.55000 67.37900 89.47000 1.000 67.43224 265 PHE H N 1
ATOM 32882 C CA . PHE H 1 265 ? 5.59000 67.75600 90.88400 1.000 72.25064 265 PHE H CA 1
ATOM 32883 C C . PHE H 1 265 ? 4.50000 68.78300 91.23200 1.000 68.29188 265 PHE H C 1
ATOM 32884 O O . PHE H 1 265 ? 3.32400 68.44000 91.36500 1.000 65.94394 265 PHE H O 1
#

Solvent-accessible surface area: 80910 Å² total; per-residue (Å²): 129,7,78,17,2,103,95,5,35,65,33,8,52,46,19,10,62,51,75,89,91,187,43,85,55,52,50,5,73,145,41,8,223,81,29,62,79,56,81,26,0,12,87,9,0,64,61,56,11,160,130,138,60,18,0,0,0,0,6,1,30,19,8,10,23,30,54,7,26,9,39,108,122,32,48,6,18,50,6,0,25,18,0,60,43,4,25,2,1,0,0,0,0,4,1,0,45,7,9,25,46,7,25,25,32,63,0,48,13,0,14,42,13,14,78,18,8,0,0,5,30,6,19,6,37,30,35,3,8,0,3,19,0,5,27,21,9,0,1,0,0,4,0,10,1,33,18,10,92,36,122,43,0,39,84,0,5,58,24,0,117,92,38,38,6,43,6,0,0,11,1,54,63,23,101,23,0,87,68,0,25,168,36,10,102,11,47,0,0,0,0,15,1,39,40,43,116,86,59,130,61,49,21,94,23,0,38,104,13,41,114,82,22,58,241,108,39,22,17,0,0,2,31,16,4,96,71,82,66,22,0,89,64,0,34,124,38,104,2,26,0,0,8,4,9,33,13,0,2,122,22,72,40,6,0,20,46,0,46,72,12,6,78,152,134,62,12,108,26,0,93,135,6,28,64,72,8,54,98,25,12,54,99,88,99,90,214,59,84,74,68,61,4,70,117,68,9,177,85,28,88,72,62,74,23,0,9,104,18,0,60,74,70,12,146,134,123,76,17,0,0,0,0,6,1,17,36,5,10,53,35,90,37,67,12,39,146,135,33,44,9,21,90,8,0,127,26,0,63,95,9,25,2,0,0,0,0,0,7,2,0,78,76,31,26,82,5,22,22,45,64,0,110,78,0,15,88,27,15,76,18,8,0,0,5,24,7,20,4,33,38,45,5,9,0,8,17,0,7,23,19,8,0,1,0,0,5,0,11,1,35,20,9,94,41,112,52,0,40,90,0,16,63,26,0,175,94,40,40,9,43,14,0,1,14,1,54,64,26,80,21,2,55,57,1,13,106,35,11,128,12,43,0,0,0,0,21,1,39,36,47,110,57,75,57,48,31,9,55,13,0,32,58,9,18,52,59,0,0,162,74,13,20,6,0,0,1,17,18,3,81,44,80,0,8,6,48,10,0,43,94,38,89,1,29,0,0,7,4,8,23,12,0,1,131,21,143,67,8,2,106,32,0,108,130,1,14,72,183,141,62,9,77,32,0,89,129,5,27,62,75,8,52,97,24,13,66,76,77,78,89,178,58,83,17,50,50,6,20,124,85,9,156,96,25,52,25,53,49,22,0,12,42,13,0,63,12,54,12,128,84,131,39,17,0,0,0,0,4,2,33,26,9,10,51,34,84,39,66,7,42,140,139,33,48,6,20,93,9,0,128,26,0,46,84,7,25,2,1,0,0,0,1,2,2,1,78,84,55,26,89,6,24,25,48,64,0,111,75,0,19,85,23,14,6,8,4,0,0,5,30,7,19,4,37,35,21,4,9,0,8,16,0,6,26,19,9,0,1,0,0,3,0,10,1,31,20,11,70,34,22,41,0,28,16,0,5,10,9,0,99,79,38,39,6,42,6,0,0,12,1,54,62,20,100,23,0,31,64,0,25,95,10,8,46,16,45,0,0,0,0,17,1,37,34,44,106,72,70,125,61,47,18,97,24,0,38,103,12,27,37,28,7,13,51,68,38,23,15,0,0,2,30,18,4,96,74,150,65,27,4,94,69,0,42,123,36,90,2,24,0,0,9,4,7,33,13,0,1,127,22,146,65,8,1,80,44,0,110,151,13,16,120,51,80,38,4,112,130,4,35,58,69,12,51,98,24,10,54,110,91,24,74,219,49,81,17,52,54,4,27,117,78,11,90,70,16,73,21,28,75,28,0,11,54,11,0,29,40,57,13,106,37,85,48,16,0,0,0,0,6,2,33,34,4,12,59,36,76,37,70,16,40,143,143,33,46,6,30,109,9,0,145,26,0,61,86,5,10,3,1,0,0,0,0,6,2,0,72,75,61,28,81,5,26,26,49,65,0,110,77,0,16,88,11,14,76,16,8,0,0,6,28,4,22,6,32,20,0,2,7,0,0,18,0,8,21,19,8,0,1,0,0,5,0,14,0,41,19,12,94,41,100,37,0,39,10,0,16,27,0,0,162,49,23,32,7,41,13,0,0,12,1,54,61,21,101,22,2,64,57,1,13,103,39,9,111,13,44,0,0,0,0,16,0,36,40,49,135,82,66,126,59,38,16,29,20,0,9,75,12,18,60,73,0,0,115,63,9,22,7,0,0,2,32,17,5,91,69,76,49,13,6,28,1,0,38,38,18,93,1,30,0,0,9,5,9,21,16,0,1,142,25,140,66,7,1,111,33,0,67,125,3,13,25,47,27,100,142,60,9,82,36,1,93,131,8,28,67,97,8,50,102,19,7,64,86,66,102,89,187,54,89,50,66,54,5,67,119,63,9,179,83,29,88,52,30,53,9,0,12,32,6,0,36,39,43,7,158,126,118,70,18,0,0,0,0,5,2,32,29,10,9,54,35,88,37,75,5,39,111,137,31,50,6,23,95,8,0,128,24,0,15,36,6,13,3,0,0,0,0,1,4,0,0,66,71,55,27,88,8,26,26,48,64,0,111,78,0,19,76,11,1,38,14,10,0,0,2,31,7,20,4,35,36,38,3,5,0,7,14,0,7,22,19,8,0,1,0,0,4,0,12,1,27,20,10,93,50,124,48,0,40,88,0,18,61,23,0,170,91,36,39,9,44,15,0,0,10,1,55,63,21,98,23,0,36,64,1,31,176,37,12,131,13,45,0,0,0,0,19,1,39,43,44,111,79,61,128,58,46,9,50,24,0,26,104,11,23,31,30,7,16,65,82,35,13,15,0,0,1,34,20,4,90,68,80,12,7,5,10,0,0,30,13,22,56,2,19,0,0,8,4,8,37,11,0,2,116,22,114,66,8,2,98,29,0,79,95,7,17,72,173,137,62,10,42,26,1,52,83,4,23,1,60,5,19,45,21,10,57,75,84,99,91,197,57,89,83,65,60,4,67,118,71,8,176,84,28,91,73,57,72,23,0,10,95,18,0,55,76,74,11,142,133,120,81,18,0,0,0,0,7,2,21,28,5,9,57,31,86,40,72,11,46,149,133,31,43,9,29,104,5,0,135,26,0,64,90,6,26,2,1,0,0,0,0,4,2,0,76,80,43,24,77,4,22,25,49,67,0,111,75,0,15,87,11,17,74,17,10,0,1,6,29,6,19,5,35,36,49,5,10,0,9,18,0,8,24,18,7,0,1,0,0,3,0,12,2,34,23,10,92,44,107,50,0,40,93,0,18,60,24,0,170,99,36,41,9,43,14,1,1,13,0,52,64,25,76,22,2,92,56,1,41,139,37,11,132,12,44,0,0,0,0,17,2,34,42,45,102,72,71,113,61,51,18,88,13,0,29,84,12,37,112,57,17,50,244,123,41,23,18,0,0,2,22,16,4,95,71,80,69,27,3,92,73,0,46,124,38,108,2,22,0,0,9,5,9,32,14,0,2,134,18,148,72,6,2,61,34,0,110,157,10,12,77,197,128,87,80,66,68,64,60,63,54,63,73,31,70,124,70,66,80,76,46,4,64,123,75,7,181,88,25,91,69,57,76,23,0,12,85,8,0,41,77,54,12,156,142,121,58,14,0,0,0,0,8,2,23,23,14,24,130,28,98,34,90,28,52,156,122,32,50,8,24,86,6,0,123,18,0,58,90,8,26,3,1,0,0,0,0,28,12,104,112,20,35,44,44,54,0,116,73,0,15,87,26,17,72,13,10,0,0,12,31,20,127,4,97,65,33,71,40,0,5,42,0,4,24,24,6,0,1,0,0,4,0,16,1,70,51,11,86,34,121,43,0,40,89,0,6,59,22,0,122,90,33,42,7,41,8,0,0,8,0,29,67,22,98,21,0,37,64,0,25,169,37,8,102,14,44,0,0,0,0,18,2,33,67,87,182,83,98,132,57,50,18,107,38,0,33,84,14,24,33,29,8,18,67,79,32,18,15,0,0,5,21,16,4,100,71,69,12,6,4,6,3,0,24,15,22,87,2,21,0,0,10,5,8,25,12,0,5,166,27,143,62,4,1,82,34,0,80,132,14,16,56,79,165,141,56,6,44,28,1,54,86,3,21,0,68,5,21,38,26,10,51,90,68,44,88,102,28,83,15,48,10,6,45,115,33,11,91,16,16,77,22,33,76,23,0,10,50,11,0,35,30,60,12,95,84,132,76,18,0,0,0,0,6,1,22,40,5,10,54,34,88,37,75,10,45,158,143,29,47,6,24,91,8,0,121,24,0,62,89,5,24,3,0,0,0,0,0,2,2,1,75,76,39,24,81,6,21,23,31,65,0,74,76,0,15,88,21,17,71,16,8,0,0,5,29,6,19,5,34,18,0,4,10,0,0,18,0,9,28,21,7,0,1,0,0,3,0,11,0,29,21,9,93,45,101,40,0,19,4,0,17,22,0,0,161,42,33,30,9,42,14,0,0,14,1,54,64,25,99,23,2,58,52,1,14,99,36,10,114,12,44,0,0,0,0,16,1,33,40,43,111,80,68,126,63,52,28,101,25,0,37,96,11,19,58,73,0,0,140,68,10,22,7,0,0,2,23,15,3,96,69,127,64,24,4,108,84,0,50,113,42,108,3,28,0,0,9,5,8,31,12,0,2,130,23,146,66,5,1,115,37,0,106,154,3,15,103

Radius of gyration: 40.75 Å; Cα contacts (8 Å, |Δi|>4): 4560; chains: 8; bounding box: 128×111×106 Å

GO terms:
  GO:0004425 indole-3-glycerol-phosphate synthase activity (F, IDA)
  GO:0000162 L-tryptophan biosynthetic process (P, IMP)

B-factor: mean 41.86, std 18.1, range [15.11, 169.63]

InterPro domains:
  IPR001468 Indole-3-glycerol phosphate synthase, conserved site [PS00614] (58-76)
  IPR011060 Ribulose-phosphate binding barrel [SSF51366] (14-265)
  IPR013785 Aldolase-type TIM barrel [G3DSA:3.20.20.70] (1-271)
  IPR013798 Indole-3-glycerol phosphate synthase domain [MF_00134_B] (5-265)
  IPR013798 Indole-3-glycerol phosphate synthase domain [PF00218] (7-263)
  IPR013798 Indole-3-glycerol phosphate synthase domain [cd00331] (43-263)
  IPR045186 Indole-3-glycerol phosphate synthase [PTHR22854] (5-265)

Secondary structure (DSSP, 8-state):
--HHHHHHHHHHHHHHHHHHHHS-HHHHHHHHHHSPPP--HHHHHHHHHTTT--EEEEEE-SEETTTEE--SS--HHHHHHHHHHHT-SEEEEE--STTT---HHHHHHHHHHSSS-EEEES---SHHHHHHHHHTT-SEEEEEGGG--HHHHHHHHHHHHHTT-EEEEEESSHHHHHHHHHH---SEEEEE-B-TTT--B-THHHHTTGGGS-TTSEEEEES---SHHHHHHHHHTT--EEEE-HHHHTSSSHHHHHHHHH--/---HHHHHHHHHHHHHHHHHHHHS-HHHHHHHHHTS-----HHHHHHHHHTTT--EEEEEE-SEETTTEE--SS--HHHHHHHHHHHT-SEEEEE--STTT---HHHHHHHHHTSSS-EEEES---SHHHHHHHHHTT-SEEEEEGGG--HHHHHHHHHHHHHTT-EEEEEESSHHHHHHHHHH---SEEEEE-B-TTT--B-THHHHHHGGGSBTTSEEEEES---SHHHHHHHHHTT--EEEE-HHHHTSSSHHHHHHHHH--/---HHHHHHHHHHHHHHHHHHHHS-HHHHHHHHHTS-----HHHHHHHHHTTT--EEEEEE-SEETTTEE--SS--HHHHHHHHHHHT-SEEEEE--STTT---HHHHHHHHHTS-S-EEEES---SHHHHHHHHHTT-SEEEEEGGG--HHHHHHHHHHHHHTT-EEEEEESSHHHHHHHHHH---SEEEEE-B-TTT--B-THHHHHHGGGSBTTSEEEEES---SHHHHHHHHHTT--EEEE-HHHHTSSSHHHHHHHHH-/-HHHHHHHHHHHHHHHHHHHHS-HHHHHHHHHTS-----HHHHHHHHHTTT--EEEEEE-SEETTTEE--SS--HHHHHHHHHHHT-SEEEEE--STTT---HHHHHHHHHTSSS-EEEES---SHHHHHHHHHTT-SEEEEEGGG--HHHHHHHHHHHHHTT-EEEEEESSHHHHHHHHHH---SEEEEE-B-TTT--B-THHHHHHGGGS-TTSEEEEES---SHHHHHHHHHTT--EEEE-HHHHTSSSHHHHHHHHH-TT-/---HHHHHHHHHHHHHHHHHHHHS-HHHHHHHHHHSPPP--HHHHHHHHHTTT--EEEEEE-SEETTTEE--SS--HHHHHHHHHHHT-SEEEEE--STTT---HHHHHHHHHT-SS-EEEES---SHHHHHHHHHTT-SEEEEEGGG--HHHHHHHHHHHHHTT-EEEEEESSHHHHHHHHHH---SEEEEE-B-TTT--B-THHHHTTGGGS-TTSEEEEES---SHHHHHHHHHTT--EEEE-HHHHTSSSHHHHHHHHH--/---HHHHHHHHHHHHHHHHHHHHS-HHHHHHHHHHS-----HHHHHHHHHTTT--EEEEEE-SEETTTEE--SS--HHHHHHHHHHTT-SEEEEE--HHHH---HHHHHHHHHTSSS-EEEES---SHHHHHHHHHTT-SEEEEEGGG--HHHHHHHHHHHHHTT-EEEEEESSHHHHHHHHHH---SEEEEE-B-TTT--B-THHHHTTGGGS-TTSEEEEES---SHHHHHHHHTTT--EEEE-HHHHTSSSHHHHHHHHH--/-HHHHHHHHHHHH---HHHHHHHHHHS-----HHHHHHHHHTTT--EEEEEE-S--TTT----SS--HHHHHHHHHHHT-SEEEEE-----HHHHHHHHHTSSS-EEEES---SHHHHHHHHHTT-SEEEEEGGG--HHHHHHHHHHHHHTT-EEEEEESSHHHHHHHHHH---SEEEEE-B-TTT--B-THHHHHHGGGSBTTSEEEEES---SHHHHHHHHHTT--EEEE-HHHHTSSSHHHHHHHHH---/---HHHHHHHHHHHHHHHHHHHHS-HHHHHHHHHTS-----HHHHHHHHHHTT--EEEEEE-SEETTTEE--SS--HHHHHHHHHHHT-SEEEEE--HHHH---HHHHHHHHHTS-S-EEEES---SHHHHHHHHHTT-SEEEEEGGG--HHHHHHHHHHHHHTT-EEEEEE-SHHHHHHHHHH---SEEEEE-B-TTT--B-THHHHTTGGGSBTTSEEEEES---SHHHHHHHHHTT--EEEE-HHHHTSSSHHHHHHHHH-

Foldseek 3Di:
DAPVLVVQVVVVVVVLVVVCVVANLVRLLVLLVVADAQLCQPVLQVVQLVVLAFAEAEEQFQAAQVGGGQADDGDLLQLLVLQVVLPHQAYEYECRCPGRVGRLVSQLNSCVNDSHAYEHPGADQDLSVLSNCSSSPHQAYEAELVNDDLVSSLVNCVSNVVSRHAYAYEDQADVSVVSCVVRDDHQHYEYEQQDSNVRDGDQVSQVVCPVPRDPSHAYEYEDDLAAQVSVVVCSVSSHRHYYDYSNQSNDPRSSVSSNRNRPD/DQAPVVVVQVVVVVVVVVVVCVVANLVRLLVLLVVADAALCQPCLQCVQLVVLAFAEAEEQFQAAQVGGGQADDGQLLQLLVLQVVLPHSAYEYECDCPGGNGRLVSVLNNCVNDSHAYEHPGEDQDLSVLSNCSSSPHQAYEAELSNDDLVSSLVNCVSNVVSRHAYAYEDQADVSVVSDVVRDDHLHYEYEQQDSNVRDGHCVSQVVCVVVRDPSHAYEYEDDLAALVSVVVCSVSSHRHYYDYSNQSNDPRSSVSSNVNRVD/DQAPVLVVQVVVVVVVLVVVCVVANLVRLLVLLVPADAQLCQPCLQVVQLVVLAAAEAEEQFQAAQVGGGQADDHDLLQLLVLQVVLPHQAYEYECDPPGGNGRLVSQLNSVVNDRHAYEHPGEDQDLSVLSNCSSSPHQAYEAELSRDDLVSSLVNCVSNVVSNHAYAYEDQADVSVVSCVVRDDGQHYEYEQQDSNVRDGDPVSQVVCPVVRDPSHAYEYEDDPAAQVSVVVCSVSSHRHYYDYNNQSNDPRSSVSSNVNRD/DPVVVVQVVVVVVVLVVVCVVQNLVNLLVLLVVADAQLCQPCLQCVQLVVLAFAEAEEQFQAAVVGGGQADDHDLLQLLVLQVVLPHSAYEFECDCPGGNGRLVSVLNSVVSDSHAYEHDGEDQDLSVLSNCSSSPHQAYEYELVNDDLVSSLVNCVSNVVSRHAYAYEDQAPVSVVSCVVRDDGLHYEYEQQDPVVRDGDLCSQVVCVVVDDPSHAYEYEDDLAALVSVVVCSVSSHRHYYDYNNQSNDPRSSNSSNVNRPVVD/DQAPVLVVQVVVVVVVVVVVCVVAPLVRLLVLLVPADAQLCQPCLCVVQLVVLAAAEAEEQFQAAQVGGGQADDHQLLQLLLLQVVLPHQAYEYECRCPGGVGRLVSQLSSCVNHSHAYEHPGADQDLSVLSNCSSSPHQAYEAELSNDDLVSSLVNQVSNVVSRHAYAYEDQADVSVVSPVVRDDHQHYEYEQQDSNPRDGDQVSVVVCVVPRDPSHAYEYEDDLAAQVSVVVCSVVSHRHYYDYNNQSNDPRSSVSSNVNRVD/DQAPVVVVQVVVVVVVVVVVCVVQNLVNLLVLLVPADAALCQPCLQCVQLVVLAFAEAEEQFQAAQVGGGQADPRDLLQLLVLQVVLPHQEYEFECDPPGGNGRLVSQLNSCVSDRHAYEHPGADQDLSVLSNCSSSPHQAYEAELSNDDLVSSLVNQVSNVVSRHAYAYEDQALVSQVSCVVRDDHLHYEYEQQDSNVRDGDPVSQVVCVVVRDPSHAYEYEDDQAALVSVVVQSVSSHRHYYDYNNQSNDPRSSNSSCHNRPD/DVVVVVVVCVVCVLCPLVRLLVLLLVFDAALCQPCLQVVQLVVLAFAEAEEQDQADPLGGGLADPHDLLQLLVLQVVLPHSEYEYECPVHNLVSVLNSVVSDRHAYEHDDADQDLSVLSNCSSSPHQAYEAELVRDDLVSVLVNCVSNVVSNHAYAYEDAADVSVVSCVVRDDHLHYEHEQQDPVVRDGDCVSVVVCVVPRDPSHAYEYEDDLAAQVSQVVCSVVSHRHYYDYSSQSNDPRSSNSSNRNRPDD/DQAPVLVVQVVVVVVVLVVVCVVQNLVRLLVLLVPADAALCQPCLQCVQLVVLAFAEAEEQFQAAPVGGGQADPGQLLQLLVLQVVLPHSAYEFECDCPGGNGRLVSQLSNVVNDPHAYEHEGEDQDLSVLSNCSSSPHQAYEYELSNDDLVSSLVNQVSNVVSRHAYAYEDQAVVSVVSPVVRDDGQHYEYEQQDSNVRDGDQVSQVVCVVVDDPSHAYEYEDDLAALVSCVVCSVVSHRHYYDYNNQSNDPRSSNSSNRSRD